Protein 6VG7 (pdb70)

Solvent-accessible surface area: 6131 Å² total; per-residue (Å²): 113,26,26,0,0,0,4,28,3,114,60,157,137,1,49,87,49,1,134,109,57,0,74,156,43,132,17,55,36,24,77,32,54,73,55,107,87,1,51,108,1,2,101,112,0,21,75,64,0,93,175,128,46,13,118,122,0,36,0,1,0,1,2,100,82,126,44,64,104,118,46,32,98,126,12,27,142,102,1,77,8,90,5,75,9,59,68,4,109,54,36,104,51,0,55,124,40,4,94,84,4,47,119,133

Structure (mmCIF, N/CA/C/O backbone):
data_6VG7
#
_entry.id   6VG7
#
_cell.length_a   1.000
_cell.length_b   1.000
_cell.length_c   1.000
_cell.angle_alpha   90.00
_cell.angle_beta   90.00
_cell.angle_gamma   90.00
#
_symmetry.space_group_name_H-M   'P 1'
#
loop_
_atom_site.group_PDB
_atom_site.id
_atom_site.type_symbol
_atom_site.label_atom_id
_atom_site.label_alt_id
_atom_site.label_comp_id
_atom_site.label_asym_id
_atom_site.label_entity_id
_atom_site.label_seq_id
_atom_site.pdbx_PDB_ins_code
_atom_site.Cartn_x
_atom_site.Cartn_y
_atom_site.Cartn_z
_atom_site.occupancy
_atom_site.B_iso_or_equiv
_atom_site.auth_seq_id
_atom_site.auth_comp_id
_atom_site.auth_asym_id
_atom_site.auth_atom_id
_atom_site.pdbx_PDB_model_num
ATOM 1 N N . MET A 1 21 ? -7.361 -13.817 3.740 1.00 0.86 21 MET A N 1
ATOM 2 C CA . MET A 1 21 ? -7.144 -12.352 3.772 1.00 0.65 21 MET A CA 1
ATOM 3 C C . MET A 1 21 ? -6.132 -11.945 2.712 1.00 0.55 21 MET A C 1
ATOM 4 O O . MET A 1 21 ? -4.943 -12.246 2.831 1.00 0.75 21 MET A O 1
ATOM 17 N N . THR A 1 22 ? -6.598 -11.267 1.675 1.00 0.43 22 THR A N 1
ATOM 18 C CA . THR A 1 22 ? -5.715 -10.818 0.616 1.00 0.41 22 THR A CA 1
ATOM 19 C C . THR A 1 22 ? -5.042 -9.506 1.010 1.00 0.35 22 THR A C 1
ATOM 20 O O . THR A 1 22 ? -5.716 -8.522 1.317 1.00 0.38 22 THR A O 1
ATOM 31 N N . LEU A 1 23 ? -3.718 -9.508 1.038 1.00 0.32 23 LEU A N 1
ATOM 32 C CA . LEU A 1 23 ? -2.968 -8.320 1.405 1.00 0.29 23 LEU A CA 1
ATOM 33 C C . LEU A 1 23 ? -2.431 -7.608 0.168 1.00 0.26 23 LEU A C 1
ATOM 34 O O . LEU A 1 23 ? -1.725 -8.200 -0.653 1.00 0.30 23 LEU A O 1
ATOM 50 N N . PHE A 1 24 ? -2.778 -6.337 0.037 1.00 0.25 24 PHE A N 1
ATOM 51 C CA . PHE A 1 24 ? -2.340 -5.533 -1.096 1.00 0.25 24 PHE A CA 1
ATOM 52 C C . PHE A 1 24 ? -1.409 -4.434 -0.622 1.00 0.26 24 PHE A C 1
ATOM 53 O O . PHE A 1 24 ? -1.386 -4.097 0.564 1.00 0.30 24 PHE A O 1
ATOM 70 N N . VAL A 1 25 ? -0.651 -3.872 -1.542 1.00 0.29 25 VAL A N 1
ATOM 71 C CA . VAL A 1 25 ? 0.162 -2.714 -1.236 1.00 0.31 25 VAL A CA 1
ATOM 72 C C . VAL A 1 25 ? 0.323 -1.822 -2.456 1.00 0.30 25 VAL A C 1
ATOM 73 O O . VAL A 1 25 ? 0.598 -2.289 -3.564 1.00 0.35 25 VAL A O 1
ATOM 86 N N . LEU A 1 26 ? 0.108 -0.540 -2.239 1.00 0.34 26 LEU A N 1
ATOM 87 C CA . LEU A 1 26 ? 0.317 0.464 -3.259 1.00 0.35 26 LEU A CA 1
ATOM 88 C C . LEU A 1 26 ? 1.506 1.323 -2.872 1.00 0.34 26 LEU A C 1
ATOM 89 O O . LEU A 1 26 ? 1.897 1.350 -1.705 1.00 0.36 26 LEU A O 1
ATOM 105 N N . ILE A 1 27 ? 2.083 2.023 -3.832 1.00 0.34 27 ILE A N 1
ATOM 106 C CA . ILE A 1 27 ? 3.248 2.839 -3.550 1.00 0.32 27 ILE A CA 1
ATOM 107 C C . ILE A 1 27 ? 3.336 4.044 -4.488 1.00 0.30 27 ILE A C 1
ATOM 108 O O . ILE A 1 27 ? 3.248 3.903 -5.708 1.00 0.36 27 ILE A O 1
ATOM 124 N N . LEU A 1 28 ? 3.461 5.236 -3.910 1.00 0.30 28 LEU A N 1
ATOM 125 C CA . LEU A 1 28 ? 3.857 6.404 -4.681 1.00 0.36 28 LEU A CA 1
ATOM 126 C C . LEU A 1 28 ? 5.178 6.896 -4.131 1.00 0.38 28 LEU A C 1
ATOM 127 O O . LEU A 1 28 ? 5.238 7.862 -3.365 1.00 0.41 28 LEU A O 1
ATOM 143 N N . SER A 1 29 ? 6.231 6.217 -4.518 1.00 0.44 29 SER A N 1
ATOM 144 C CA . SER A 1 29 ? 7.565 6.554 -4.077 1.00 0.56 29 SER A CA 1
ATOM 145 C C . SER A 1 29 ? 8.576 6.181 -5.142 1.00 0.68 29 SER A C 1
ATOM 146 O O . SER A 1 29 ? 9.083 5.059 -5.135 1.00 1.05 29 SER A O 1
ATOM 154 N N . ASN A 1 30 ? 8.884 7.073 -6.063 1.00 0.60 30 ASN A N 1
ATOM 155 C CA . ASN A 1 30 ? 9.806 6.682 -7.108 1.00 0.67 30 ASN A CA 1
ATOM 156 C C . ASN A 1 30 ? 11.238 6.986 -6.703 1.00 0.64 30 ASN A C 1
ATOM 157 O O . ASN A 1 30 ? 11.771 8.069 -6.960 1.00 0.68 30 ASN A O 1
ATOM 168 N N . ASP A 1 31 ? 11.828 6.019 -6.017 1.00 0.63 31 ASP A N 1
ATOM 169 C CA . ASP A 1 31 ? 13.266 5.912 -5.851 1.00 0.67 31 ASP A CA 1
ATOM 170 C C . ASP A 1 31 ? 13.713 4.575 -6.426 1.00 0.72 31 ASP A C 1
ATOM 171 O O . ASP A 1 31 ? 13.054 3.566 -6.170 1.00 0.81 31 ASP A O 1
ATOM 180 N N . LYS A 1 32 ? 14.789 4.540 -7.192 1.00 0.78 32 LYS A N 1
ATOM 181 C CA . LYS A 1 32 ? 15.181 3.305 -7.873 1.00 0.82 32 LYS A CA 1
ATOM 182 C C . LYS A 1 32 ? 15.369 2.144 -6.894 1.00 0.79 32 LYS A C 1
ATOM 183 O O . LYS A 1 32 ? 14.705 1.111 -7.018 1.00 0.81 32 LYS A O 1
ATOM 202 N N . LYS A 1 33 ? 16.244 2.325 -5.909 1.00 0.84 33 LYS A N 1
ATOM 203 C CA . LYS A 1 33 ? 16.578 1.241 -4.988 1.00 0.86 33 LYS A CA 1
ATOM 204 C C . LYS A 1 33 ? 15.434 0.959 -4.019 1.00 0.74 33 LYS A C 1
ATOM 205 O O . LYS A 1 33 ? 15.215 -0.190 -3.636 1.00 0.70 33 LYS A O 1
ATOM 224 N N . LEU A 1 34 ? 14.713 2.002 -3.626 1.00 0.72 34 LEU A N 1
ATOM 225 C CA . LEU A 1 34 ? 13.547 1.845 -2.761 1.00 0.64 34 LEU A CA 1
ATOM 226 C C . LEU A 1 34 ? 12.530 0.913 -3.400 1.00 0.58 34 LEU A C 1
ATOM 227 O O . LEU A 1 34 ? 12.064 -0.032 -2.770 1.00 0.62 34 LEU A O 1
ATOM 243 N N . ILE A 1 35 ? 12.197 1.186 -4.654 1.00 0.54 35 ILE A N 1
ATOM 244 C CA . ILE A 1 35 ? 11.229 0.381 -5.383 1.00 0.52 35 ILE A CA 1
ATOM 245 C C . ILE A 1 35 ? 11.696 -1.071 -5.476 1.00 0.55 35 ILE A C 1
ATOM 246 O O . ILE A 1 35 ? 10.896 -2.000 -5.338 1.00 0.58 35 ILE A O 1
ATOM 262 N N . GLU A 1 36 ? 12.995 -1.256 -5.689 1.00 0.59 36 GLU A N 1
ATOM 263 C CA . GLU A 1 36 ? 13.586 -2.588 -5.711 1.00 0.66 36 GLU A CA 1
ATOM 264 C C . GLU A 1 36 ? 13.323 -3.308 -4.395 1.00 0.62 36 GLU A C 1
ATOM 265 O O . GLU A 1 36 ? 12.708 -4.372 -4.374 1.00 0.62 36 GLU A O 1
ATOM 277 N N . GLU A 1 37 ? 13.770 -2.700 -3.302 1.00 0.62 37 GLU A N 1
ATOM 278 C CA . GLU A 1 37 ? 13.620 -3.282 -1.973 1.00 0.65 37 GLU A CA 1
ATOM 279 C C . GLU A 1 37 ? 12.151 -3.508 -1.624 1.00 0.56 37 GLU A C 1
ATOM 280 O O . GLU A 1 37 ? 11.785 -4.565 -1.104 1.00 0.57 37 GLU A O 1
ATOM 292 N N . ALA A 1 38 ? 11.320 -2.514 -1.915 1.00 0.51 38 ALA A N 1
ATOM 293 C CA . ALA A 1 38 ? 9.900 -2.580 -1.596 1.00 0.46 38 ALA A CA 1
ATOM 294 C C . ALA A 1 38 ? 9.227 -3.736 -2.321 1.00 0.42 38 ALA A C 1
ATOM 295 O O . ALA A 1 38 ? 8.488 -4.511 -1.709 1.00 0.43 38 ALA A O 1
ATOM 302 N N . ARG A 1 39 ? 9.487 -3.865 -3.619 1.00 0.43 39 ARG A N 1
ATOM 303 C CA . ARG A 1 39 ? 8.895 -4.949 -4.388 1.00 0.45 39 ARG A CA 1
ATOM 304 C C . ARG A 1 39 ? 9.439 -6.281 -3.920 1.00 0.45 39 ARG A C 1
ATOM 305 O O . ARG A 1 39 ? 8.676 -7.177 -3.628 1.00 0.49 39 ARG A O 1
ATOM 326 N N . LYS A 1 40 ? 10.761 -6.396 -3.837 1.00 0.49 40 LYS A N 1
ATOM 327 C CA . LYS A 1 40 ? 11.400 -7.655 -3.463 1.00 0.55 40 LYS A CA 1
ATOM 328 C C . LYS A 1 40 ? 10.843 -8.189 -2.151 1.00 0.49 40 LYS A C 1
ATOM 329 O O . LYS A 1 40 ? 10.627 -9.393 -1.998 1.00 0.54 40 LYS A O 1
ATOM 348 N N . MET A 1 41 ? 10.606 -7.285 -1.214 1.00 0.45 41 MET A N 1
ATOM 349 C CA . MET A 1 41 ? 10.079 -7.646 0.084 1.00 0.46 41 MET A CA 1
ATOM 350 C C . MET A 1 41 ? 8.645 -8.162 -0.033 1.00 0.41 41 MET A C 1
ATOM 351 O O . MET A 1 41 ? 8.330 -9.265 0.412 1.00 0.46 41 MET A O 1
ATOM 365 N N . ALA A 1 42 ? 7.787 -7.365 -0.660 1.00 0.37 42 ALA A N 1
ATOM 366 C CA . ALA A 1 42 ? 6.373 -7.702 -0.793 1.00 0.39 42 ALA A CA 1
ATOM 367 C C . ALA A 1 42 ? 6.151 -8.823 -1.805 1.00 0.42 42 ALA A C 1
ATOM 368 O O . ALA A 1 42 ? 5.180 -9.571 -1.709 1.00 0.49 42 ALA A O 1
ATOM 375 N N . GLU A 1 43 ? 7.057 -8.938 -2.767 1.00 0.45 43 GLU A N 1
ATOM 376 C CA . GLU A 1 43 ? 6.951 -9.945 -3.813 1.00 0.59 43 GLU A CA 1
ATOM 377 C C . GLU A 1 43 ? 7.100 -11.339 -3.215 1.00 0.63 43 GLU A C 1
ATOM 378 O O . GLU A 1 43 ? 6.325 -12.247 -3.514 1.00 0.75 43 GLU A O 1
ATOM 390 N N . LYS A 1 44 ? 8.104 -11.496 -2.355 1.00 0.60 44 LYS A N 1
ATOM 391 C CA . LYS A 1 44 ? 8.350 -12.767 -1.684 1.00 0.70 44 LYS A CA 1
ATOM 392 C C . LYS A 1 44 ? 7.372 -12.957 -0.528 1.00 0.66 44 LYS A C 1
ATOM 393 O O . LYS A 1 44 ? 7.186 -14.067 -0.027 1.00 0.75 44 LYS A O 1
ATOM 412 N N . ALA A 1 45 ? 6.745 -11.864 -0.115 1.00 0.57 45 ALA A N 1
ATOM 413 C CA . ALA A 1 45 ? 5.679 -11.921 0.873 1.00 0.59 45 ALA A CA 1
ATOM 414 C C . ALA A 1 45 ? 4.352 -12.236 0.190 1.00 0.59 45 ALA A C 1
ATOM 415 O O . ALA A 1 45 ? 3.317 -12.375 0.842 1.00 0.66 45 ALA A O 1
ATOM 422 N N . ASN A 1 46 ? 4.412 -12.341 -1.138 1.00 0.56 46 ASN A N 1
ATOM 423 C CA . ASN A 1 46 ? 3.264 -12.683 -1.977 1.00 0.60 46 ASN A CA 1
ATOM 424 C C . ASN A 1 46 ? 2.147 -11.653 -1.837 1.00 0.54 46 ASN A C 1
ATOM 425 O O . ASN A 1 46 ? 0.962 -11.974 -1.909 1.00 0.63 46 ASN A O 1
ATOM 436 N N . LEU A 1 47 ? 2.532 -10.404 -1.646 1.00 0.44 47 LEU A N 1
ATOM 437 C CA . LEU A 1 47 ? 1.565 -9.326 -1.578 1.00 0.42 47 LEU A CA 1
ATOM 438 C C . LEU A 1 47 ? 1.283 -8.826 -2.977 1.00 0.41 47 LEU A C 1
ATOM 439 O O . LEU A 1 47 ? 2.118 -8.964 -3.873 1.00 0.58 47 LEU A O 1
ATOM 455 N N . ILE A 1 48 ? 0.120 -8.240 -3.170 1.00 0.30 48 ILE A N 1
ATOM 456 C CA . ILE A 1 48 ? -0.205 -7.666 -4.457 1.00 0.32 48 ILE A CA 1
ATOM 457 C C . ILE A 1 48 ? 0.233 -6.209 -4.500 1.00 0.32 48 ILE A C 1
ATOM 458 O O . ILE A 1 48 ? -0.493 -5.307 -4.080 1.00 0.33 48 ILE A O 1
ATOM 474 N N . LEU A 1 49 ? 1.453 -6.004 -4.976 1.00 0.34 49 LEU A N 1
ATOM 475 C CA . LEU A 1 49 ? 2.037 -4.677 -5.069 1.00 0.35 49 LEU A CA 1
ATOM 476 C C . LEU A 1 49 ? 1.764 -4.071 -6.434 1.00 0.35 49 LEU A C 1
ATOM 477 O O . LEU A 1 49 ? 2.211 -4.592 -7.457 1.00 0.44 49 LEU A O 1
ATOM 493 N N . ILE A 1 50 ? 1.024 -2.980 -6.449 1.00 0.33 50 ILE A N 1
ATOM 494 C CA . ILE A 1 50 ? 0.744 -2.279 -7.688 1.00 0.34 50 ILE A CA 1
ATOM 495 C C . ILE A 1 50 ? 1.504 -0.960 -7.717 1.00 0.32 50 ILE A C 1
ATOM 496 O O . ILE A 1 50 ? 1.170 -0.018 -6.997 1.00 0.36 50 ILE A O 1
ATOM 512 N N . THR A 1 51 ? 2.541 -0.911 -8.532 1.00 0.32 51 THR A N 1
ATOM 513 C CA . THR A 1 51 ? 3.378 0.269 -8.624 1.00 0.35 51 THR A CA 1
ATOM 514 C C . THR A 1 51 ? 2.828 1.251 -9.652 1.00 0.38 51 THR A C 1
ATOM 515 O O . THR A 1 51 ? 2.813 0.967 -10.850 1.00 0.55 51 THR A O 1
ATOM 526 N N . VAL A 1 52 ? 2.362 2.395 -9.174 1.00 0.39 52 VAL A N 1
ATOM 527 C CA . VAL A 1 52 ? 1.851 3.447 -10.042 1.00 0.49 52 VAL A CA 1
ATOM 528 C C . VAL A 1 52 ? 2.574 4.753 -9.736 1.00 0.58 52 VAL A C 1
ATOM 529 O O . VAL A 1 52 ? 3.266 4.855 -8.723 1.00 0.80 52 VAL A O 1
ATOM 542 N N . GLY A 1 53 ? 2.429 5.745 -10.600 1.00 0.66 53 GLY A N 1
ATOM 543 C CA . GLY A 1 53 ? 2.998 7.041 -10.308 1.00 0.75 53 GLY A CA 1
ATOM 544 C C . GLY A 1 53 ? 2.058 8.175 -10.645 1.00 0.81 53 GLY A C 1
ATOM 545 O O . GLY A 1 53 ? 2.024 8.639 -11.786 1.00 1.24 53 GLY A O 1
ATOM 549 N N . ASP A 1 54 ? 1.328 8.620 -9.620 1.00 0.71 54 ASP A N 1
ATOM 550 C CA . ASP A 1 54 ? 0.411 9.766 -9.665 1.00 0.82 54 ASP A CA 1
ATOM 551 C C . ASP A 1 54 ? -0.643 9.572 -8.581 1.00 0.70 54 ASP A C 1
ATOM 552 O O . ASP A 1 54 ? -0.977 8.434 -8.250 1.00 0.64 54 ASP A O 1
ATOM 561 N N . GLU A 1 55 ? -1.169 10.659 -8.031 1.00 0.80 55 GLU A N 1
ATOM 562 C CA . GLU A 1 55 ? -2.149 10.567 -6.953 1.00 0.79 55 GLU A CA 1
ATOM 563 C C . GLU A 1 55 ? -3.460 9.985 -7.478 1.00 0.69 55 GLU A C 1
ATOM 564 O O . GLU A 1 55 ? -4.107 9.175 -6.815 1.00 0.71 55 GLU A O 1
ATOM 576 N N . GLU A 1 56 ? -3.827 10.375 -8.690 1.00 0.70 56 GLU A N 1
ATOM 577 C CA . GLU A 1 56 ? -5.048 9.882 -9.306 1.00 0.70 56 GLU A CA 1
ATOM 578 C C . GLU A 1 56 ? -4.874 8.425 -9.718 1.00 0.66 56 GLU A C 1
ATOM 579 O O . GLU A 1 56 ? -5.773 7.607 -9.532 1.00 0.67 56 GLU A O 1
ATOM 591 N N . GLU A 1 57 ? -3.698 8.102 -10.253 1.00 0.65 57 GLU A N 1
ATOM 592 C CA . GLU A 1 57 ? -3.378 6.731 -10.643 1.00 0.65 57 GLU A CA 1
ATOM 593 C C . GLU A 1 57 ? -3.396 5.801 -9.440 1.00 0.55 57 GLU A C 1
ATOM 594 O O . GLU A 1 57 ? -3.724 4.618 -9.565 1.00 0.52 57 GLU A O 1
ATOM 606 N N . LEU A 1 58 ? -3.040 6.336 -8.278 1.00 0.52 58 LEU A N 1
ATOM 607 C CA . LEU A 1 58 ? -3.079 5.570 -7.043 1.00 0.48 58 LEU A CA 1
ATOM 608 C C . LEU A 1 58 ? -4.496 5.103 -6.763 1.00 0.46 58 LEU A C 1
ATOM 609 O O . LEU A 1 58 ? -4.715 3.963 -6.368 1.00 0.44 58 LEU A O 1
ATOM 625 N N . LYS A 1 59 ? -5.455 5.983 -7.011 1.00 0.52 59 LYS A N 1
ATOM 626 C CA . LYS A 1 59 ? -6.854 5.696 -6.732 1.00 0.57 59 LYS A CA 1
ATOM 627 C C . LYS A 1 59 ? -7.383 4.614 -7.655 1.00 0.51 59 LYS A C 1
ATOM 628 O O . LYS A 1 59 ? -8.381 3.959 -7.362 1.00 0.58 59 LYS A O 1
ATOM 647 N N . LYS A 1 60 ? -6.691 4.415 -8.758 1.00 0.49 60 LYS A N 1
ATOM 648 C CA . LYS A 1 60 ? -7.077 3.413 -9.732 1.00 0.48 60 LYS A CA 1
ATOM 649 C C . LYS A 1 60 ? -6.472 2.068 -9.354 1.00 0.41 60 LYS A C 1
ATOM 650 O O . LYS A 1 60 ? -7.076 1.016 -9.569 1.00 0.41 60 LYS A O 1
ATOM 669 N N . ALA A 1 61 ? -5.281 2.118 -8.767 1.00 0.40 61 ALA A N 1
ATOM 670 C CA . ALA A 1 61 ? -4.623 0.928 -8.253 1.00 0.39 61 ALA A CA 1
ATOM 671 C C . ALA A 1 61 ? -5.325 0.461 -6.988 1.00 0.32 61 ALA A C 1
ATOM 672 O O . ALA A 1 61 ? -5.580 -0.728 -6.804 1.00 0.34 61 ALA A O 1
ATOM 679 N N . ILE A 1 62 ? -5.643 1.421 -6.128 1.00 0.31 62 ILE A N 1
ATOM 680 C CA . ILE A 1 62 ? -6.426 1.160 -4.921 1.00 0.37 62 ILE A CA 1
ATOM 681 C C . ILE A 1 62 ? -7.774 0.537 -5.283 1.00 0.36 62 ILE A C 1
ATOM 682 O O . ILE A 1 62 ? -8.214 -0.427 -4.656 1.00 0.38 62 ILE A O 1
ATOM 698 N N . LYS A 1 63 ? -8.418 1.088 -6.308 1.00 0.37 63 LYS A N 1
ATOM 699 C CA . LYS A 1 63 ? -9.688 0.557 -6.791 1.00 0.40 63 LYS A CA 1
ATOM 700 C C . LYS A 1 63 ? -9.520 -0.873 -7.289 1.00 0.35 63 LYS A C 1
ATOM 701 O O . LYS A 1 63 ? -10.344 -1.741 -7.010 1.00 0.40 63 LYS A O 1
ATOM 720 N N . LYS A 1 64 ? -8.440 -1.108 -8.022 1.00 0.34 64 LYS A N 1
ATOM 721 C CA . LYS A 1 64 ? -8.142 -2.432 -8.550 1.00 0.39 64 LYS A CA 1
ATOM 722 C C . LYS A 1 64 ? -7.936 -3.418 -7.404 1.00 0.35 64 LYS A C 1
ATOM 723 O O . LYS A 1 64 ? -8.368 -4.566 -7.476 1.00 0.40 64 LYS A O 1
ATOM 742 N N . ALA A 1 65 ? -7.283 -2.953 -6.346 1.00 0.30 65 ALA A N 1
ATOM 743 C CA . ALA A 1 65 ? -7.088 -3.756 -5.148 1.00 0.30 65 ALA A CA 1
ATOM 744 C C . ALA A 1 65 ? -8.433 -4.121 -4.527 1.00 0.33 65 ALA A C 1
ATOM 745 O O . ALA A 1 65 ? -8.649 -5.262 -4.117 1.00 0.38 65 ALA A O 1
ATOM 752 N N . ASP A 1 66 ? -9.332 -3.142 -4.475 1.00 0.35 66 ASP A N 1
ATOM 753 C CA . ASP A 1 66 ? -10.689 -3.361 -3.979 1.00 0.41 66 ASP A CA 1
ATOM 754 C C . ASP A 1 66 ? -11.399 -4.417 -4.818 1.00 0.40 66 ASP A C 1
ATOM 755 O O . ASP A 1 66 ? -12.030 -5.326 -4.281 1.00 0.47 66 ASP A O 1
ATOM 764 N N . ASP A 1 67 ? -11.266 -4.302 -6.137 1.00 0.36 67 ASP A N 1
ATOM 765 C CA . ASP A 1 67 ? -11.882 -5.251 -7.063 1.00 0.38 67 ASP A CA 1
ATOM 766 C C . ASP A 1 67 ? -11.330 -6.662 -6.869 1.00 0.40 67 ASP A C 1
ATOM 767 O O . ASP A 1 67 ? -12.095 -7.626 -6.771 1.00 0.48 67 ASP A O 1
ATOM 776 N N . ILE A 1 68 ? -10.006 -6.784 -6.809 1.00 0.37 68 ILE A N 1
ATOM 777 C CA . ILE A 1 68 ? -9.369 -8.087 -6.646 1.00 0.41 68 ILE A CA 1
ATOM 778 C C . ILE A 1 68 ? -9.767 -8.720 -5.315 1.00 0.41 68 ILE A C 1
ATOM 779 O O . ILE A 1 68 ? -10.100 -9.906 -5.253 1.00 0.47 68 ILE A O 1
ATOM 795 N N . ALA A 1 69 ? -9.752 -7.919 -4.256 1.00 0.39 69 ALA A N 1
ATOM 796 C CA . ALA A 1 69 ? -10.129 -8.396 -2.934 1.00 0.43 69 ALA A CA 1
ATOM 797 C C . ALA A 1 69 ? -11.593 -8.799 -2.903 1.00 0.47 69 ALA A C 1
ATOM 798 O O . ALA A 1 69 ? -11.950 -9.834 -2.350 1.00 0.53 69 ALA A O 1
ATOM 805 N N . LYS A 1 70 ? -12.425 -7.975 -3.524 1.00 0.52 70 LYS A N 1
ATOM 806 C CA . LYS A 1 70 ? -13.876 -8.139 -3.502 1.00 0.65 70 LYS A CA 1
ATOM 807 C C . LYS A 1 70 ? -14.296 -9.510 -3.973 1.00 0.63 70 LYS A C 1
ATOM 808 O O . LYS A 1 70 ? -15.267 -10.076 -3.471 1.00 0.72 70 LYS A O 1
ATOM 827 N N . LYS A 1 71 ? -13.571 -10.029 -4.946 1.00 0.62 71 LYS A N 1
ATOM 828 C CA . LYS A 1 71 ? -13.881 -11.322 -5.511 1.00 0.76 71 LYS A CA 1
ATOM 829 C C . LYS A 1 71 ? -13.941 -12.384 -4.418 1.00 0.83 71 LYS A C 1
ATOM 830 O O . LYS A 1 71 ? -14.829 -13.238 -4.425 1.00 1.03 71 LYS A O 1
ATOM 849 N N . GLN A 1 72 ? -13.003 -12.337 -3.476 1.00 0.79 72 GLN A N 1
ATOM 850 C CA . GLN A 1 72 ? -12.989 -13.337 -2.414 1.00 1.04 72 GLN A CA 1
ATOM 851 C C . GLN A 1 72 ? -12.995 -12.753 -0.986 1.00 1.06 72 GLN A C 1
ATOM 852 O O . GLN A 1 72 ? -13.871 -13.080 -0.187 1.00 1.22 72 GLN A O 1
ATOM 866 N N . ASN A 1 73 ? -12.036 -11.880 -0.667 1.00 1.03 73 ASN A N 1
ATOM 867 C CA . ASN A 1 73 ? -11.751 -11.556 0.738 1.00 1.18 73 ASN A CA 1
ATOM 868 C C . ASN A 1 73 ? -12.001 -10.112 1.164 1.00 1.00 73 ASN A C 1
ATOM 869 O O . ASN A 1 73 ? -11.548 -9.718 2.238 1.00 1.24 73 ASN A O 1
ATOM 880 N N . SER A 1 74 ? -12.679 -9.314 0.359 1.00 1.13 74 SER A N 1
ATOM 881 C CA . SER A 1 74 ? -12.893 -7.910 0.716 1.00 1.53 74 SER A CA 1
ATOM 882 C C . SER A 1 74 ? -13.724 -7.767 2.000 1.00 1.47 74 SER A C 1
ATOM 883 O O . SER A 1 74 ? -13.851 -6.665 2.538 1.00 1.93 74 SER A O 1
ATOM 891 N N . SER A 1 75 ? -14.282 -8.877 2.482 1.00 1.40 75 SER A N 1
ATOM 892 C CA . SER A 1 75 ? -14.967 -8.902 3.768 1.00 2.05 75 SER A CA 1
ATOM 893 C C . SER A 1 75 ? -14.054 -8.332 4.853 1.00 1.90 75 SER A C 1
ATOM 894 O O . SER A 1 75 ? -14.478 -7.525 5.683 1.00 2.43 75 SER A O 1
ATOM 902 N N . GLU A 1 76 ? -12.794 -8.755 4.830 1.00 1.26 76 GLU A N 1
ATOM 903 C CA . GLU A 1 76 ? -11.775 -8.172 5.682 1.00 1.12 76 GLU A CA 1
ATOM 904 C C . GLU A 1 76 ? -10.409 -8.342 5.037 1.00 0.74 76 GLU A C 1
ATOM 905 O O . GLU A 1 76 ? -9.793 -9.407 5.110 1.00 0.88 76 GLU A O 1
ATOM 917 N N . ALA A 1 77 ? -9.951 -7.291 4.393 1.00 0.55 77 ALA A N 1
ATOM 918 C CA . ALA A 1 77 ? -8.643 -7.284 3.778 1.00 0.44 77 ALA A CA 1
ATOM 919 C C . ALA A 1 77 ? -7.834 -6.130 4.334 1.00 0.37 77 ALA A C 1
ATOM 920 O O . ALA A 1 77 ? -8.398 -5.179 4.870 1.00 0.42 77 ALA A O 1
ATOM 927 N N . LYS A 1 78 ? -6.525 -6.214 4.226 1.00 0.35 78 LYS A N 1
ATOM 928 C CA . LYS A 1 78 ? -5.669 -5.141 4.686 1.00 0.37 78 LYS A CA 1
ATOM 929 C C . LYS A 1 78 ? -4.739 -4.709 3.571 1.00 0.33 78 LYS A C 1
ATOM 930 O O . LYS A 1 78 ? -4.207 -5.540 2.831 1.00 0.37 78 LYS A O 1
ATOM 949 N N . ILE A 1 79 ? -4.571 -3.407 3.437 1.00 0.29 79 ILE A N 1
ATOM 950 C CA . ILE A 1 79 ? -3.773 -2.849 2.364 1.00 0.29 79 ILE A CA 1
ATOM 951 C C . ILE A 1 79 ? -2.777 -1.843 2.927 1.00 0.29 79 ILE A C 1
ATOM 952 O O . ILE A 1 79 ? -3.083 -1.125 3.878 1.00 0.40 79 ILE A O 1
ATOM 968 N N . LEU A 1 80 ? -1.584 -1.814 2.366 1.00 0.23 80 LEU A N 1
ATOM 969 C CA . LEU A 1 80 ? -0.581 -0.842 2.766 1.00 0.28 80 LEU A CA 1
ATOM 970 C C . LEU A 1 80 ? -0.314 0.105 1.604 1.00 0.30 80 LEU A C 1
ATOM 971 O O . LEU A 1 80 ? -0.228 -0.327 0.461 1.00 0.45 80 LEU A O 1
ATOM 987 N N . ILE A 1 81 ? -0.229 1.391 1.882 1.00 0.27 81 ILE A N 1
ATOM 988 C CA . ILE A 1 81 ? 0.105 2.358 0.846 1.00 0.27 81 ILE A CA 1
ATOM 989 C C . ILE A 1 81 ? 1.374 3.097 1.221 1.00 0.27 81 ILE A C 1
ATOM 990 O O . ILE A 1 81 ? 1.378 3.888 2.154 1.00 0.33 81 ILE A O 1
ATOM 1006 N N . LEU A 1 82 ? 2.448 2.824 0.508 1.00 0.27 82 LEU A N 1
ATOM 1007 C CA . LEU A 1 82 ? 3.710 3.498 0.752 1.00 0.31 82 LEU A CA 1
ATOM 1008 C C . LEU A 1 82 ? 3.827 4.704 -0.167 1.00 0.34 82 LEU A C 1
ATOM 1009 O O . LEU A 1 82 ? 4.062 4.564 -1.358 1.00 0.59 82 LEU A O 1
ATOM 1025 N N . LEU A 1 83 ? 3.642 5.887 0.379 1.00 0.35 83 LEU A N 1
ATOM 1026 C CA . LEU A 1 83 ? 3.674 7.098 -0.422 1.00 0.42 83 LEU A CA 1
ATOM 1027 C C . LEU A 1 83 ? 4.622 8.105 0.181 1.00 0.44 83 LEU A C 1
ATOM 1028 O O . LEU A 1 83 ? 4.914 8.054 1.374 1.00 0.55 83 LEU A O 1
ATOM 1044 N N . GLU A 1 84 ? 5.121 9.017 -0.637 1.00 0.43 84 GLU A N 1
ATOM 1045 C CA . GLU A 1 84 ? 5.849 10.135 -0.094 1.00 0.45 84 GLU A CA 1
ATOM 1046 C C . GLU A 1 84 ? 4.899 11.317 -0.048 1.00 0.47 84 GLU A C 1
ATOM 1047 O O . GLU A 1 84 ? 4.682 12.001 -1.050 1.00 0.54 84 GLU A O 1
ATOM 1059 N N . LYS A 1 85 ? 4.342 11.535 1.130 1.00 0.45 85 LYS A N 1
ATOM 1060 C CA . LYS A 1 85 ? 3.389 12.605 1.371 1.00 0.56 85 LYS A CA 1
ATOM 1061 C C . LYS A 1 85 ? 3.056 12.626 2.860 1.00 0.53 85 LYS A C 1
ATOM 1062 O O . LYS A 1 85 ? 2.947 11.564 3.473 1.00 0.53 85 LYS A O 1
ATOM 1081 N N . PRO A 1 86 ? 2.922 13.808 3.477 1.00 0.60 86 PRO A N 1
ATOM 1082 C CA . PRO A 1 86 ? 2.449 13.904 4.860 1.00 0.62 86 PRO A CA 1
ATOM 1083 C C . PRO A 1 86 ? 1.017 13.394 4.977 1.00 0.61 86 PRO A C 1
ATOM 1084 O O . PRO A 1 86 ? 0.104 13.939 4.352 1.00 0.68 86 PRO A O 1
ATOM 1095 N N . VAL A 1 87 ? 0.821 12.348 5.768 1.00 0.59 87 VAL A N 1
ATOM 1096 C CA . VAL A 1 87 ? -0.485 11.714 5.872 1.00 0.62 87 VAL A CA 1
ATOM 1097 C C . VAL A 1 87 ? -1.117 11.946 7.239 1.00 0.62 87 VAL A C 1
ATOM 1098 O O . VAL A 1 87 ? -0.479 11.761 8.278 1.00 0.66 87 VAL A O 1
ATOM 1111 N N . SER A 1 88 ? -2.360 12.393 7.229 1.00 0.69 88 SER A N 1
ATOM 1112 C CA . SER A 1 88 ? -3.116 12.582 8.453 1.00 0.76 88 SER A CA 1
ATOM 1113 C C . SER A 1 88 ? -4.087 11.417 8.669 1.00 0.72 88 SER A C 1
ATOM 1114 O O . SER A 1 88 ? -4.430 10.722 7.711 1.00 0.69 88 SER A O 1
ATOM 1122 N N . PRO A 1 89 ? -4.521 11.165 9.919 1.00 0.78 89 PRO A N 1
ATOM 1123 C CA . PRO A 1 89 ? -5.494 10.105 10.229 1.00 0.79 89 PRO A CA 1
ATOM 1124 C C . PRO A 1 89 ? -6.707 10.113 9.292 1.00 0.67 89 PRO A C 1
ATOM 1125 O O . PRO A 1 89 ? -7.049 9.088 8.697 1.00 0.65 89 PRO A O 1
ATOM 1136 N N . GLU A 1 90 ? -7.338 11.278 9.146 1.00 0.71 90 GLU A N 1
ATOM 1137 C CA . GLU A 1 90 ? -8.506 11.418 8.277 1.00 0.72 90 GLU A CA 1
ATOM 1138 C C . GLU A 1 90 ? -8.163 11.055 6.836 1.00 0.64 90 GLU A C 1
ATOM 1139 O O . GLU A 1 90 ? -8.971 10.456 6.129 1.00 0.68 90 GLU A O 1
ATOM 1151 N N . TYR A 1 91 ? -6.955 11.412 6.420 1.00 0.62 91 TYR A N 1
ATOM 1152 C CA . TYR A 1 91 ? -6.496 11.152 5.061 1.00 0.62 91 TYR A CA 1
ATOM 1153 C C . TYR A 1 91 ? -6.440 9.650 4.805 1.00 0.52 91 TYR A C 1
ATOM 1154 O O . TYR A 1 91 ? -6.801 9.178 3.727 1.00 0.52 91 TYR A O 1
ATOM 1172 N N . GLU A 1 92 ? -6.003 8.907 5.816 1.00 0.48 92 GLU A N 1
ATOM 1173 C CA . GLU A 1 92 ? -5.958 7.460 5.745 1.00 0.42 92 GLU A CA 1
ATOM 1174 C C . GLU A 1 92 ? -7.360 6.882 5.593 1.00 0.42 92 GLU A C 1
ATOM 1175 O O . GLU A 1 92 ? -7.597 6.010 4.759 1.00 0.43 92 GLU A O 1
ATOM 1187 N N . LYS A 1 93 ? -8.291 7.394 6.386 1.00 0.47 93 LYS A N 1
ATOM 1188 C CA . LYS A 1 93 ? -9.639 6.854 6.425 1.00 0.54 93 LYS A CA 1
ATOM 1189 C C . LYS A 1 93 ? -10.410 7.231 5.163 1.00 0.53 93 LYS A C 1
ATOM 1190 O O . LYS A 1 93 ? -11.378 6.570 4.803 1.00 0.55 93 LYS A O 1
ATOM 1209 N N . LYS A 1 94 ? -9.975 8.292 4.496 1.00 0.54 94 LYS A N 1
ATOM 1210 C CA . LYS A 1 94 ? -10.545 8.667 3.207 1.00 0.59 94 LYS A CA 1
ATOM 1211 C C . LYS A 1 94 ? -10.261 7.584 2.174 1.00 0.52 94 LYS A C 1
ATOM 1212 O O . LYS A 1 94 ? -11.152 7.166 1.432 1.00 0.57 94 LYS A O 1
ATOM 1231 N N . LEU A 1 95 ? -9.016 7.128 2.136 1.00 0.47 95 LEU A N 1
ATOM 1232 C CA . LEU A 1 95 ? -8.617 6.076 1.210 1.00 0.45 95 LEU A CA 1
ATOM 1233 C C . LEU A 1 95 ? -9.143 4.727 1.685 1.00 0.39 95 LEU A C 1
ATOM 1234 O O . LEU A 1 95 ? -9.481 3.859 0.880 1.00 0.41 95 LEU A O 1
ATOM 1250 N N . GLN A 1 96 ? -9.222 4.570 3.001 1.00 0.37 96 GLN A N 1
ATOM 1251 C CA . GLN A 1 96 ? -9.735 3.350 3.608 1.00 0.40 96 GLN A CA 1
ATOM 1252 C C . GLN A 1 96 ? -11.212 3.168 3.276 1.00 0.45 96 GLN A C 1
ATOM 1253 O O . GLN A 1 96 ? -11.680 2.052 3.086 1.00 0.49 96 GLN A O 1
ATOM 1267 N N . LYS A 1 97 ? -11.954 4.267 3.223 1.00 0.52 97 LYS A N 1
ATOM 1268 C CA . LYS A 1 97 ? -13.364 4.202 2.851 1.00 0.64 97 LYS A CA 1
ATOM 1269 C C . LYS A 1 97 ? -13.549 4.135 1.335 1.00 0.65 97 LYS A C 1
ATOM 1270 O O . LYS A 1 97 ? -14.661 3.910 0.853 1.00 0.72 97 LYS A O 1
ATOM 1289 N N . TYR A 1 98 ? -12.473 4.339 0.584 1.00 0.63 98 TYR A N 1
ATOM 1290 C CA . TYR A 1 98 ? -12.546 4.273 -0.870 1.00 0.68 98 TYR A CA 1
ATOM 1291 C C . TYR A 1 98 ? -12.560 2.816 -1.323 1.00 0.64 98 TYR A C 1
ATOM 1292 O O . TYR A 1 98 ? -13.433 2.392 -2.080 1.00 0.73 98 TYR A O 1
ATOM 1310 N N . ALA A 1 99 ? -11.599 2.052 -0.831 1.00 0.56 99 ALA A N 1
ATOM 1311 C CA . ALA A 1 99 ? -11.532 0.624 -1.097 1.00 0.56 99 ALA A CA 1
ATOM 1312 C C . ALA A 1 99 ? -11.911 -0.123 0.162 1.00 0.52 99 ALA A C 1
ATOM 1313 O O . ALA A 1 99 ? -11.367 0.162 1.225 1.00 0.60 99 ALA A O 1
ATOM 1320 N N . ASP A 1 100 ? -12.827 -1.075 0.067 1.00 0.54 100 ASP A N 1
ATOM 1321 C CA . ASP A 1 100 ? -13.311 -1.723 1.274 1.00 0.53 100 ASP A CA 1
ATOM 1322 C C . ASP A 1 100 ? -12.268 -2.697 1.779 1.00 0.47 100 ASP A C 1
ATOM 1323 O O . ASP A 1 100 ? -12.151 -3.833 1.309 1.00 0.51 100 ASP A O 1
ATOM 1332 N N . ALA A 1 101 ? -11.543 -2.215 2.763 1.00 0.42 101 ALA A N 1
ATOM 1333 C CA . ALA A 1 101 ? -10.463 -2.929 3.411 1.00 0.39 101 ALA A CA 1
ATOM 1334 C C . ALA A 1 101 ? -9.957 -2.069 4.545 1.00 0.37 101 ALA A C 1
ATOM 1335 O O . ALA A 1 101 ? -10.450 -0.963 4.759 1.00 0.50 101 ALA A O 1
ATOM 1342 N N . GLU A 1 102 ? -8.983 -2.561 5.268 1.00 0.31 102 GLU A N 1
ATOM 1343 C CA . GLU A 1 102 ? -8.316 -1.750 6.252 1.00 0.31 102 GLU A CA 1
ATOM 1344 C C . GLU A 1 102 ? -6.962 -1.325 5.716 1.00 0.29 102 GLU A C 1
ATOM 1345 O O . GLU A 1 102 ? -5.983 -2.070 5.806 1.00 0.36 102 GLU A O 1
ATOM 1357 N N . VAL A 1 103 ? -6.914 -0.144 5.128 1.00 0.27 103 VAL A N 1
ATOM 1358 C CA . VAL A 1 103 ? -5.675 0.350 4.551 1.00 0.32 103 VAL A CA 1
ATOM 1359 C C . VAL A 1 103 ? -4.914 1.179 5.568 1.00 0.32 103 VAL A C 1
ATOM 1360 O O . VAL A 1 103 ? -5.500 1.930 6.352 1.00 0.38 103 VAL A O 1
ATOM 1373 N N . ARG A 1 104 ? -3.612 1.004 5.575 1.00 0.33 104 ARG A N 1
ATOM 1374 C CA . ARG A 1 104 ? -2.736 1.808 6.394 1.00 0.37 104 ARG A CA 1
ATOM 1375 C C . ARG A 1 104 ? -1.828 2.615 5.490 1.00 0.33 104 ARG A C 1
ATOM 1376 O O . ARG A 1 104 ? -0.974 2.059 4.797 1.00 0.38 104 ARG A O 1
ATOM 1397 N N . VAL A 1 105 ? -2.031 3.916 5.461 1.00 0.31 105 VAL A N 1
ATOM 1398 C CA . VAL A 1 105 ? -1.230 4.763 4.607 1.00 0.31 105 VAL A CA 1
ATOM 1399 C C . VAL A 1 105 ? 0.103 5.045 5.295 1.00 0.31 105 VAL A C 1
ATOM 1400 O O . VAL A 1 105 ? 0.146 5.340 6.494 1.00 0.41 105 VAL A O 1
ATOM 1413 N N . ARG A 1 106 ? 1.190 4.907 4.564 1.00 0.31 106 ARG A N 1
ATOM 1414 C CA . ARG A 1 106 ? 2.508 4.987 5.162 1.00 0.35 106 ARG A CA 1
ATOM 1415 C C . ARG A 1 106 ? 3.434 5.872 4.341 1.00 0.29 106 ARG A C 1
ATOM 1416 O O . ARG A 1 106 ? 3.663 5.615 3.161 1.00 0.31 106 ARG A O 1
ATOM 1437 N N . THR A 1 107 ? 3.957 6.917 4.963 1.00 0.34 107 THR A N 1
ATOM 1438 C CA . THR A 1 107 ? 4.954 7.752 4.318 1.00 0.36 107 THR A CA 1
ATOM 1439 C C . THR A 1 107 ? 6.335 7.118 4.482 1.00 0.40 107 THR A C 1
ATOM 1440 O O . THR A 1 107 ? 6.721 6.715 5.582 1.00 0.56 107 THR A O 1
ATOM 1451 N N . VAL A 1 108 ? 7.062 6.987 3.385 1.00 0.44 108 VAL A N 1
ATOM 1452 C CA . VAL A 1 108 ? 8.367 6.342 3.414 1.00 0.60 108 VAL A CA 1
ATOM 1453 C C . VAL A 1 108 ? 9.474 7.313 3.034 1.00 0.68 108 VAL A C 1
ATOM 1454 O O . VAL A 1 108 ? 9.238 8.318 2.362 1.00 0.86 108 VAL A O 1
ATOM 1467 N N . THR A 1 109 ? 10.680 7.007 3.488 1.00 0.68 109 THR A N 1
ATOM 1468 C CA . THR A 1 109 ? 11.843 7.831 3.215 1.00 0.78 109 THR A CA 1
ATOM 1469 C C . THR A 1 109 ? 12.960 7.007 2.575 1.00 0.71 109 THR A C 1
ATOM 1470 O O . THR A 1 109 ? 13.351 7.249 1.435 1.00 0.88 109 THR A O 1
ATOM 1481 N N . SER A 1 110 ? 13.466 6.028 3.310 1.00 0.59 110 SER A N 1
ATOM 1482 C CA . SER A 1 110 ? 14.543 5.184 2.816 1.00 0.54 110 SER A CA 1
ATOM 1483 C C . SER A 1 110 ? 14.065 3.744 2.613 1.00 0.49 110 SER A C 1
ATOM 1484 O O . SER A 1 110 ? 13.107 3.321 3.262 1.00 0.51 110 SER A O 1
ATOM 1492 N N . PRO A 1 111 ? 14.703 2.989 1.695 1.00 0.49 111 PRO A N 1
ATOM 1493 C CA . PRO A 1 111 ? 14.340 1.592 1.400 1.00 0.49 111 PRO A CA 1
ATOM 1494 C C . PRO A 1 111 ? 14.059 0.748 2.650 1.00 0.45 111 PRO A C 1
ATOM 1495 O O . PRO A 1 111 ? 13.003 0.121 2.758 1.00 0.50 111 PRO A O 1
ATOM 1506 N N . ASP A 1 112 ? 14.997 0.760 3.599 1.00 0.47 112 ASP A N 1
ATOM 1507 C CA . ASP A 1 112 ? 14.882 -0.052 4.818 1.00 0.49 112 ASP A CA 1
ATOM 1508 C C . ASP A 1 112 ? 13.640 0.307 5.622 1.00 0.43 112 ASP A C 1
ATOM 1509 O O . ASP A 1 112 ? 13.046 -0.551 6.279 1.00 0.45 112 ASP A O 1
ATOM 1518 N N . GLU A 1 113 ? 13.248 1.570 5.572 1.00 0.43 113 GLU A N 1
ATOM 1519 C CA . GLU A 1 113 ? 12.076 2.036 6.299 1.00 0.45 113 GLU A CA 1
ATOM 1520 C C . GLU A 1 113 ? 10.822 1.386 5.736 1.00 0.37 113 GLU A C 1
ATOM 1521 O O . GLU A 1 113 ? 9.972 0.903 6.481 1.00 0.40 113 GLU A O 1
ATOM 1533 N N . ALA A 1 114 ? 10.735 1.348 4.411 1.00 0.37 114 ALA A N 1
ATOM 1534 C CA . ALA A 1 114 ? 9.599 0.741 3.730 1.00 0.39 114 ALA A CA 1
ATOM 1535 C C . ALA A 1 114 ? 9.505 -0.745 4.055 1.00 0.36 114 ALA A C 1
ATOM 1536 O O . ALA A 1 114 ? 8.418 -1.272 4.290 1.00 0.38 114 ALA A O 1
ATOM 1543 N N . LYS A 1 115 ? 10.656 -1.409 4.089 1.00 0.38 115 LYS A N 1
ATOM 1544 C CA . LYS A 1 115 ? 10.711 -2.838 4.379 1.00 0.45 115 LYS A CA 1
ATOM 1545 C C . LYS A 1 115 ? 10.226 -3.114 5.799 1.00 0.39 115 LYS A C 1
ATOM 1546 O O . LYS A 1 115 ? 9.594 -4.138 6.063 1.00 0.44 115 LYS A O 1
ATOM 1565 N N . ARG A 1 116 ? 10.511 -2.183 6.703 1.00 0.36 116 ARG A N 1
ATOM 1566 C CA . ARG A 1 116 ? 10.071 -2.299 8.086 1.00 0.39 116 ARG A CA 1
ATOM 1567 C C . ARG A 1 116 ? 8.550 -2.251 8.161 1.00 0.35 116 ARG A C 1
ATOM 1568 O O . ARG A 1 116 ? 7.925 -3.013 8.901 1.00 0.42 116 ARG A O 1
ATOM 1589 N N . TRP A 1 117 ? 7.960 -1.349 7.384 1.00 0.31 117 TRP A N 1
ATOM 1590 C CA . TRP A 1 117 ? 6.515 -1.177 7.375 1.00 0.32 117 TRP A CA 1
ATOM 1591 C C . TRP A 1 117 ? 5.832 -2.386 6.752 1.00 0.30 117 TRP A C 1
ATOM 1592 O O . TRP A 1 117 ? 4.743 -2.774 7.172 1.00 0.36 117 TRP A O 1
ATOM 1613 N N . ILE A 1 118 ? 6.476 -2.979 5.754 1.00 0.29 118 ILE A N 1
ATOM 1614 C CA . ILE A 1 118 ? 5.971 -4.201 5.143 1.00 0.32 118 ILE A CA 1
ATOM 1615 C C . ILE A 1 118 ? 5.958 -5.331 6.175 1.00 0.36 118 ILE A C 1
ATOM 1616 O O . ILE A 1 118 ? 5.010 -6.112 6.244 1.00 0.40 118 ILE A O 1
ATOM 1632 N N . LYS A 1 119 ? 7.003 -5.387 6.997 1.00 0.41 119 LYS A N 1
ATOM 1633 C CA . LYS A 1 119 ? 7.074 -6.357 8.089 1.00 0.53 119 LYS A CA 1
ATOM 1634 C C . LYS A 1 119 ? 5.966 -6.104 9.106 1.00 0.55 119 LYS A C 1
ATOM 1635 O O . LYS A 1 119 ? 5.327 -7.036 9.580 1.00 0.67 119 LYS A O 1
ATOM 1654 N N . GLU A 1 120 ? 5.729 -4.836 9.416 1.00 0.51 120 GLU A N 1
ATOM 1655 C CA . GLU A 1 120 ? 4.711 -4.460 10.394 1.00 0.63 120 GLU A CA 1
ATOM 1656 C C . GLU A 1 120 ? 3.309 -4.722 9.843 1.00 0.60 120 GLU A C 1
ATOM 1657 O O . GLU A 1 120 ? 2.334 -4.801 10.588 1.00 0.79 120 GLU A O 1
ATOM 1669 N N . PHE A 1 121 ? 3.225 -4.837 8.527 1.00 0.44 121 PHE A N 1
ATOM 1670 C CA . PHE A 1 121 ? 1.962 -5.061 7.842 1.00 0.43 121 PHE A CA 1
ATOM 1671 C C . PHE A 1 121 ? 1.675 -6.552 7.660 1.00 0.46 121 PHE A C 1
ATOM 1672 O O . PHE A 1 121 ? 0.594 -7.031 8.002 1.00 0.54 121 PHE A O 1
ATOM 1689 N N . SER A 1 122 ? 2.643 -7.283 7.128 1.00 0.44 122 SER A N 1
ATOM 1690 C CA . SER A 1 122 ? 2.445 -8.690 6.810 1.00 0.50 122 SER A CA 1
ATOM 1691 C C . SER A 1 122 ? 2.682 -9.580 8.027 1.00 0.58 122 SER A C 1
ATOM 1692 O O . SER A 1 122 ? 2.214 -10.720 8.075 1.00 0.80 122 SER A O 1
ATOM 1700 N N . GLU A 1 123 ? 3.402 -9.056 9.008 1.00 0.63 123 GLU A N 1
ATOM 1701 C CA . GLU A 1 123 ? 3.800 -9.840 10.165 1.00 0.81 123 GLU A CA 1
ATOM 1702 C C . GLU A 1 123 ? 3.435 -9.110 11.459 1.00 0.92 123 GLU A C 1
ATOM 1703 O O . GLU A 1 123 ? 4.226 -9.043 12.401 1.00 1.44 123 GLU A O 1
ATOM 1715 N N . GLU A 1 124 ? 2.235 -8.555 11.501 1.00 1.15 124 GLU A N 1
ATOM 1716 C CA . GLU A 1 124 ? 1.771 -7.866 12.694 1.00 1.53 124 GLU A CA 1
ATOM 1717 C C . GLU A 1 124 ? 1.265 -8.869 13.729 1.00 2.14 124 GLU A C 1
ATOM 1718 O O . GLU A 1 124 ? 1.789 -8.861 14.864 1.00 2.76 124 GLU A O 1
ATOM 1731 N N . MET A 1 21 ? -7.274 -14.107 3.350 1.00 0.86 21 MET A N 2
ATOM 1732 C CA . MET A 1 21 ? -7.303 -12.640 3.159 1.00 0.65 21 MET A CA 2
ATOM 1733 C C . MET A 1 21 ? -6.244 -12.217 2.153 1.00 0.55 21 MET A C 2
ATOM 1734 O O . MET A 1 21 ? -5.123 -12.723 2.173 1.00 0.75 21 MET A O 2
ATOM 1747 N N . THR A 1 22 ? -6.600 -11.294 1.270 1.00 0.43 22 THR A N 2
ATOM 1748 C CA . THR A 1 22 ? -5.655 -10.781 0.293 1.00 0.41 22 THR A CA 2
ATOM 1749 C C . THR A 1 22 ? -5.061 -9.466 0.788 1.00 0.35 22 THR A C 2
ATOM 1750 O O . THR A 1 22 ? -5.780 -8.613 1.314 1.00 0.38 22 THR A O 2
ATOM 1761 N N . LEU A 1 23 ? -3.755 -9.315 0.636 1.00 0.32 23 LEU A N 2
ATOM 1762 C CA . LEU A 1 23 ? -3.062 -8.132 1.115 1.00 0.29 23 LEU A CA 2
ATOM 1763 C C . LEU A 1 23 ? -2.371 -7.413 -0.039 1.00 0.26 23 LEU A C 2
ATOM 1764 O O . LEU A 1 23 ? -1.582 -8.008 -0.779 1.00 0.30 23 LEU A O 2
ATOM 1780 N N . PHE A 1 24 ? -2.680 -6.137 -0.194 1.00 0.25 24 PHE A N 2
ATOM 1781 C CA . PHE A 1 24 ? -2.148 -5.347 -1.295 1.00 0.25 24 PHE A CA 2
ATOM 1782 C C . PHE A 1 24 ? -1.206 -4.276 -0.770 1.00 0.26 24 PHE A C 2
ATOM 1783 O O . PHE A 1 24 ? -1.361 -3.803 0.356 1.00 0.30 24 PHE A O 2
ATOM 1800 N N . VAL A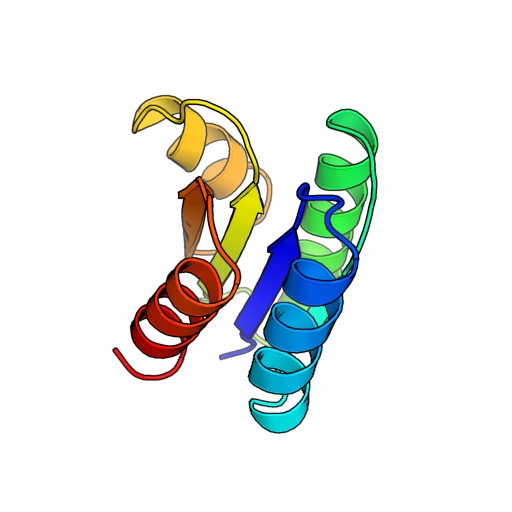 1 25 ? -0.236 -3.892 -1.584 1.00 0.29 25 VAL A N 2
ATOM 1801 C CA . VAL A 1 25 ? 0.665 -2.812 -1.228 1.00 0.31 25 VAL A CA 2
ATOM 1802 C C . VAL A 1 25 ? 0.840 -1.841 -2.397 1.00 0.30 25 VAL A C 2
ATOM 1803 O O . VAL A 1 25 ? 1.368 -2.188 -3.457 1.00 0.35 25 VAL A O 2
ATOM 1816 N N . LEU A 1 26 ? 0.346 -0.632 -2.196 1.00 0.34 26 LEU A N 2
ATOM 1817 C CA . LEU A 1 26 ? 0.456 0.438 -3.173 1.00 0.35 26 LEU A CA 2
ATOM 1818 C C . LEU A 1 26 ? 1.631 1.315 -2.793 1.00 0.34 26 LEU A C 2
ATOM 1819 O O . LEU A 1 26 ? 1.972 1.401 -1.614 1.00 0.36 26 LEU A O 2
ATOM 1835 N N . ILE A 1 27 ? 2.265 1.950 -3.763 1.00 0.34 27 ILE A N 2
ATOM 1836 C CA . ILE A 1 27 ? 3.443 2.744 -3.463 1.00 0.32 27 ILE A CA 2
ATOM 1837 C C . ILE A 1 27 ? 3.642 3.902 -4.444 1.00 0.30 27 ILE A C 2
ATOM 1838 O O . ILE A 1 27 ? 3.773 3.691 -5.653 1.00 0.36 27 ILE A O 2
ATOM 1854 N N . LEU A 1 28 ? 3.642 5.135 -3.931 1.00 0.30 28 LEU A N 2
ATOM 1855 C CA . LEU A 1 28 ? 4.121 6.260 -4.724 1.00 0.36 28 LEU A CA 2
ATOM 1856 C C . LEU A 1 28 ? 5.486 6.675 -4.210 1.00 0.38 28 LEU A C 2
ATOM 1857 O O . LEU A 1 28 ? 5.633 7.692 -3.525 1.00 0.41 28 LEU A O 2
ATOM 1873 N N . SER A 1 29 ? 6.479 5.893 -4.575 1.00 0.44 29 SER A N 2
ATOM 1874 C CA . SER A 1 29 ? 7.861 6.179 -4.259 1.00 0.56 29 SER A CA 2
ATOM 1875 C C . SER A 1 29 ? 8.743 5.615 -5.361 1.00 0.68 29 SER A C 2
ATOM 1876 O O . SER A 1 29 ? 9.169 4.460 -5.271 1.00 1.05 29 SER A O 2
ATOM 1884 N N . ASN A 1 30 ? 9.015 6.370 -6.408 1.00 0.60 30 ASN A N 2
ATOM 1885 C CA . ASN A 1 30 ? 9.768 5.789 -7.500 1.00 0.67 30 ASN A CA 2
ATOM 1886 C C . ASN A 1 30 ? 11.249 6.085 -7.352 1.00 0.64 30 ASN A C 2
ATOM 1887 O O . ASN A 1 30 ? 11.752 7.121 -7.795 1.00 0.68 30 ASN A O 2
ATOM 1898 N N . ASP A 1 31 ? 11.923 5.177 -6.676 1.00 0.63 31 ASP A N 2
ATOM 1899 C CA . ASP A 1 31 ? 13.363 5.037 -6.759 1.00 0.67 31 ASP A CA 2
ATOM 1900 C C . ASP A 1 31 ? 13.661 3.653 -7.305 1.00 0.72 31 ASP A C 2
ATOM 1901 O O . ASP A 1 31 ? 13.017 2.696 -6.877 1.00 0.81 31 ASP A O 2
ATOM 1910 N N . LYS A 1 32 ? 14.595 3.526 -8.230 1.00 0.78 32 LYS A N 2
ATOM 1911 C CA . LYS A 1 32 ? 14.831 2.239 -8.877 1.00 0.82 32 LYS A CA 2
ATOM 1912 C C . LYS A 1 32 ? 15.131 1.143 -7.859 1.00 0.79 32 LYS A C 2
ATOM 1913 O O . LYS A 1 32 ? 14.430 0.129 -7.809 1.00 0.81 32 LYS A O 2
ATOM 1932 N N . LYS A 1 33 ? 16.140 1.369 -7.028 1.00 0.84 33 LYS A N 2
ATOM 1933 C CA . LYS A 1 33 ? 16.592 0.350 -6.093 1.00 0.86 33 LYS A CA 2
ATOM 1934 C C . LYS A 1 33 ? 15.599 0.185 -4.948 1.00 0.74 33 LYS A C 2
ATOM 1935 O O . LYS A 1 33 ? 15.435 -0.913 -4.419 1.00 0.70 33 LYS A O 2
ATOM 1954 N N . LEU A 1 34 ? 14.941 1.273 -4.568 1.00 0.72 34 LEU A N 2
ATOM 1955 C CA . LEU A 1 34 ? 13.896 1.219 -3.551 1.00 0.64 34 LEU A CA 2
ATOM 1956 C C . LEU A 1 34 ? 12.802 0.250 -3.995 1.00 0.58 34 LEU A C 2
ATOM 1957 O O . LEU A 1 34 ? 12.449 -0.672 -3.265 1.00 0.62 34 LEU A O 2
ATOM 1973 N N . ILE A 1 35 ? 12.280 0.464 -5.199 1.00 0.54 35 ILE A N 2
ATOM 1974 C CA . ILE A 1 35 ? 11.229 -0.389 -5.745 1.00 0.52 35 ILE A CA 2
ATOM 1975 C C . ILE A 1 35 ? 11.682 -1.847 -5.775 1.00 0.55 35 ILE A C 2
ATOM 1976 O O . ILE A 1 35 ? 10.889 -2.766 -5.553 1.00 0.58 35 ILE A O 2
ATOM 1992 N N . GLU A 1 36 ? 12.971 -2.045 -6.011 1.00 0.59 36 GLU A N 2
ATOM 1993 C CA . GLU A 1 36 ? 13.551 -3.382 -6.009 1.00 0.66 36 GLU A CA 2
ATOM 1994 C C . GLU A 1 36 ? 13.533 -3.960 -4.597 1.00 0.62 36 GLU A C 2
ATOM 1995 O O . GLU A 1 36 ? 13.037 -5.063 -4.375 1.00 0.62 36 GLU A O 2
ATOM 2007 N N . GLU A 1 37 ? 14.057 -3.189 -3.648 1.00 0.62 37 GLU A N 2
ATOM 2008 C CA . GLU A 1 37 ? 14.109 -3.599 -2.246 1.00 0.65 37 GLU A CA 2
ATOM 2009 C C . GLU A 1 37 ? 12.706 -3.843 -1.696 1.00 0.56 37 GLU A C 2
ATOM 2010 O O . GLU A 1 37 ? 12.475 -4.794 -0.948 1.00 0.57 37 GLU A O 2
ATOM 2022 N N . ALA A 1 38 ? 11.780 -2.972 -2.071 1.00 0.51 38 ALA A N 2
ATOM 2023 C CA . ALA A 1 38 ? 10.397 -3.082 -1.638 1.00 0.46 38 ALA A CA 2
ATOM 2024 C C . ALA A 1 38 ? 9.776 -4.376 -2.144 1.00 0.42 38 ALA A C 2
ATOM 2025 O O . ALA A 1 38 ? 9.115 -5.091 -1.392 1.00 0.43 38 ALA A O 2
ATOM 2032 N N . ARG A 1 39 ? 10.003 -4.684 -3.416 1.00 0.43 39 ARG A N 2
ATOM 2033 C CA . ARG A 1 39 ? 9.463 -5.902 -3.999 1.00 0.45 39 ARG A CA 2
ATOM 2034 C C . ARG A 1 39 ? 10.113 -7.130 -3.385 1.00 0.45 39 ARG A C 2
ATOM 2035 O O . ARG A 1 39 ? 9.451 -8.132 -3.179 1.00 0.49 39 ARG A O 2
ATOM 2056 N N . LYS A 1 40 ? 11.406 -7.055 -3.085 1.00 0.49 40 LYS A N 2
ATOM 2057 C CA . LYS A 1 40 ? 12.091 -8.169 -2.432 1.00 0.55 40 LYS A CA 2
ATOM 2058 C C . LYS A 1 40 ? 11.357 -8.571 -1.161 1.00 0.49 40 LYS A C 2
ATOM 2059 O O . LYS A 1 40 ? 11.200 -9.756 -0.862 1.00 0.54 40 LYS A O 2
ATOM 2078 N N . MET A 1 41 ? 10.893 -7.570 -0.426 1.00 0.45 41 MET A N 2
ATOM 2079 C CA . MET A 1 41 ? 10.134 -7.805 0.790 1.00 0.46 41 MET A CA 2
ATOM 2080 C C . MET A 1 41 ? 8.712 -8.247 0.461 1.00 0.41 41 MET A C 2
ATOM 2081 O O . MET A 1 41 ? 8.267 -9.298 0.909 1.00 0.46 41 MET A O 2
ATOM 2095 N N . ALA A 1 42 ? 8.017 -7.453 -0.347 1.00 0.37 42 ALA A N 2
ATOM 2096 C CA . ALA A 1 42 ? 6.600 -7.682 -0.630 1.00 0.39 42 ALA A CA 2
ATOM 2097 C C . ALA A 1 42 ? 6.358 -8.969 -1.415 1.00 0.42 42 ALA A C 2
ATOM 2098 O O . ALA A 1 42 ? 5.378 -9.672 -1.168 1.00 0.49 42 ALA A O 2
ATOM 2105 N N . GLU A 1 43 ? 7.242 -9.273 -2.356 1.00 0.45 43 GLU A N 2
ATOM 2106 C CA . GLU A 1 43 ? 7.112 -10.477 -3.169 1.00 0.59 43 GLU A CA 2
ATOM 2107 C C . GLU A 1 43 ? 7.193 -11.700 -2.256 1.00 0.63 43 GLU A C 2
ATOM 2108 O O . GLU A 1 43 ? 6.362 -12.605 -2.325 1.00 0.75 43 GLU A O 2
ATOM 2120 N N . LYS A 1 44 ? 8.183 -11.687 -1.366 1.00 0.60 44 LYS A N 2
ATOM 2121 C CA . LYS A 1 44 ? 8.355 -12.749 -0.379 1.00 0.70 44 LYS A CA 2
ATOM 2122 C C . LYS A 1 44 ? 7.221 -12.731 0.640 1.00 0.66 44 LYS A C 2
ATOM 2123 O O . LYS A 1 44 ? 6.857 -13.763 1.200 1.00 0.75 44 LYS A O 2
ATOM 2142 N N . ALA A 1 45 ? 6.673 -11.548 0.880 1.00 0.57 45 ALA A N 2
ATOM 2143 C CA . ALA A 1 45 ? 5.634 -11.371 1.884 1.00 0.59 45 ALA A CA 2
ATOM 2144 C C . ALA A 1 45 ? 4.251 -11.717 1.343 1.00 0.59 45 ALA A C 2
ATOM 2145 O O . ALA A 1 45 ? 3.253 -11.596 2.055 1.00 0.66 45 ALA A O 2
ATOM 2152 N N . ASN A 1 46 ? 4.207 -12.150 0.082 1.00 0.56 46 ASN A N 2
ATOM 2153 C CA . ASN A 1 46 ? 2.958 -12.534 -0.578 1.00 0.60 46 ASN A CA 2
ATOM 2154 C C . ASN A 1 46 ? 2.015 -11.336 -0.660 1.00 0.54 46 ASN A C 2
ATOM 2155 O O . ASN A 1 46 ? 0.808 -11.445 -0.467 1.00 0.63 46 ASN A O 2
ATOM 2166 N N . LEU A 1 47 ? 2.582 -10.177 -0.949 1.00 0.44 47 LEU A N 2
ATOM 2167 C CA . LEU A 1 47 ? 1.797 -8.964 -1.080 1.00 0.42 47 LEU A CA 2
ATOM 2168 C C . LEU A 1 47 ? 1.702 -8.558 -2.541 1.00 0.41 47 LEU A C 2
ATOM 2169 O O . LEU A 1 47 ? 2.696 -8.599 -3.270 1.00 0.58 47 LEU A O 2
ATOM 2185 N N . ILE A 1 48 ? 0.509 -8.176 -2.970 1.00 0.30 48 ILE A N 2
ATOM 2186 C CA . ILE A 1 48 ? 0.309 -7.713 -4.332 1.00 0.32 48 ILE A CA 2
ATOM 2187 C C . ILE A 1 48 ? 0.794 -6.273 -4.463 1.00 0.32 48 ILE A C 2
ATOM 2188 O O . ILE A 1 48 ? 0.144 -5.340 -3.988 1.00 0.33 48 ILE A O 2
ATOM 2204 N N . LEU A 1 49 ? 1.955 -6.109 -5.082 1.00 0.34 49 LEU A N 2
ATOM 2205 C CA . LEU A 1 49 ? 2.572 -4.799 -5.227 1.00 0.35 49 LEU A CA 2
ATOM 2206 C C . LEU A 1 49 ? 2.009 -4.069 -6.437 1.00 0.35 49 LEU A C 2
ATOM 2207 O O . LEU A 1 49 ? 2.078 -4.567 -7.560 1.00 0.44 49 LEU A O 2
ATOM 2223 N N . ILE A 1 50 ? 1.440 -2.899 -6.201 1.00 0.33 50 ILE A N 2
ATOM 2224 C CA . ILE A 1 50 ? 0.889 -2.092 -7.276 1.00 0.34 50 ILE A CA 2
ATOM 2225 C C . ILE A 1 50 ? 1.618 -0.755 -7.353 1.00 0.32 50 ILE A C 2
ATOM 2226 O O . ILE A 1 50 ? 1.384 0.145 -6.543 1.00 0.36 50 ILE A O 2
ATOM 2242 N N . THR A 1 51 ? 2.518 -0.639 -8.315 1.00 0.32 51 THR A N 2
ATOM 2243 C CA . THR A 1 51 ? 3.292 0.575 -8.500 1.00 0.35 51 THR A CA 2
ATOM 2244 C C . THR A 1 51 ? 2.532 1.594 -9.348 1.00 0.38 51 THR A C 2
ATOM 2245 O O . THR A 1 51 ? 2.317 1.388 -10.542 1.00 0.55 51 THR A O 2
ATOM 2256 N N . VAL A 1 52 ? 2.114 2.678 -8.709 1.00 0.39 52 VAL A N 2
ATOM 2257 C CA . VAL A 1 52 ? 1.428 3.767 -9.391 1.00 0.49 52 VAL A CA 2
ATOM 2258 C C . VAL A 1 52 ? 2.041 5.097 -8.977 1.00 0.58 52 VAL A C 2
ATOM 2259 O O . VAL A 1 52 ? 2.475 5.252 -7.835 1.00 0.80 52 VAL A O 2
ATOM 2272 N N . GLY A 1 53 ? 2.100 6.046 -9.895 1.00 0.66 53 GLY A N 2
ATOM 2273 C CA . GLY A 1 53 ? 2.645 7.339 -9.554 1.00 0.75 53 GLY A CA 2
ATOM 2274 C C . GLY A 1 53 ? 1.708 8.472 -9.892 1.00 0.81 53 GLY A C 2
ATOM 2275 O O . GLY A 1 53 ? 1.693 8.940 -11.032 1.00 1.24 53 GLY A O 2
ATOM 2279 N N . ASP A 1 54 ? 0.945 8.894 -8.875 1.00 0.71 54 ASP A N 2
ATOM 2280 C CA . ASP A 1 54 ? 0.029 10.045 -8.917 1.00 0.82 54 ASP A CA 2
ATOM 2281 C C . ASP A 1 54 ? -1.119 9.798 -7.941 1.00 0.70 54 ASP A C 2
ATOM 2282 O O . ASP A 1 54 ? -1.447 8.645 -7.668 1.00 0.64 54 ASP A O 2
ATOM 2291 N N . GLU A 1 55 ? -1.718 10.857 -7.408 1.00 0.80 55 GLU A N 2
ATOM 2292 C CA . GLU A 1 55 ? -2.803 10.708 -6.442 1.00 0.79 55 GLU A CA 2
ATOM 2293 C C . GLU A 1 55 ? -4.015 10.037 -7.082 1.00 0.69 55 GLU A C 2
ATOM 2294 O O . GLU A 1 55 ? -4.624 9.138 -6.499 1.00 0.71 55 GLU A O 2
ATOM 2306 N N . GLU A 1 56 ? -4.342 10.461 -8.294 1.00 0.70 56 GLU A N 2
ATOM 2307 C CA . GLU A 1 56 ? -5.451 9.881 -9.031 1.00 0.70 56 GLU A CA 2
ATOM 2308 C C . GLU A 1 56 ? -5.132 8.446 -9.408 1.00 0.66 56 GLU A C 2
ATOM 2309 O O . GLU A 1 56 ? -5.989 7.570 -9.328 1.00 0.67 56 GLU A O 2
ATOM 2321 N N . GLU A 1 57 ? -3.884 8.208 -9.796 1.00 0.65 57 GLU A N 2
ATOM 2322 C CA . GLU A 1 57 ? -3.428 6.863 -10.122 1.00 0.65 57 GLU A CA 2
ATOM 2323 C C . GLU A 1 57 ? -3.459 5.968 -8.892 1.00 0.55 57 GLU A C 2
ATOM 2324 O O . GLU A 1 57 ? -3.707 4.765 -8.997 1.00 0.52 57 GLU A O 2
ATOM 2336 N N . LEU A 1 58 ? -3.209 6.556 -7.728 1.00 0.52 58 LEU A N 2
ATOM 2337 C CA . LEU A 1 58 ? -3.338 5.835 -6.472 1.00 0.48 58 LEU A CA 2
ATOM 2338 C C . LEU A 1 58 ? -4.768 5.346 -6.316 1.00 0.46 58 LEU A C 2
ATOM 2339 O O . LEU A 1 58 ? -5.004 4.199 -5.956 1.00 0.44 58 LEU A O 2
ATOM 2355 N N . LYS A 1 59 ? -5.715 6.216 -6.642 1.00 0.52 59 LYS A N 2
ATOM 2356 C CA . LYS A 1 59 ? -7.136 5.892 -6.562 1.00 0.57 59 LYS A CA 2
ATOM 2357 C C . LYS A 1 59 ? -7.510 4.756 -7.505 1.00 0.51 59 LYS A C 2
ATOM 2358 O O . LYS A 1 59 ? -8.494 4.049 -7.286 1.00 0.58 59 LYS A O 2
ATOM 2377 N N . LYS A 1 60 ? -6.707 4.566 -8.531 1.00 0.49 60 LYS A N 2
ATOM 2378 C CA . LYS A 1 60 ? -6.943 3.510 -9.498 1.00 0.48 60 LYS A CA 2
ATOM 2379 C C . LYS A 1 60 ? -6.360 2.197 -8.995 1.00 0.41 60 LYS A C 2
ATOM 2380 O O . LYS A 1 60 ? -6.936 1.130 -9.206 1.00 0.41 60 LYS A O 2
ATOM 2399 N N . ALA A 1 61 ? -5.223 2.284 -8.312 1.00 0.40 61 ALA A N 2
ATOM 2400 C CA . ALA A 1 61 ? -4.618 1.122 -7.680 1.00 0.39 61 ALA A CA 2
ATOM 2401 C C . ALA A 1 61 ? -5.460 0.694 -6.487 1.00 0.32 61 ALA A C 2
ATOM 2402 O O . ALA A 1 61 ? -5.650 -0.494 -6.237 1.00 0.34 61 ALA A O 2
ATOM 2409 N N . ILE A 1 62 ? -5.960 1.686 -5.762 1.00 0.31 62 ILE A N 2
ATOM 2410 C CA . ILE A 1 62 ? -6.854 1.457 -4.633 1.00 0.37 62 ILE A CA 2
ATOM 2411 C C . ILE A 1 62 ? -8.110 0.717 -5.084 1.00 0.36 62 ILE A C 2
ATOM 2412 O O . ILE A 1 62 ? -8.479 -0.307 -4.507 1.00 0.38 62 ILE A O 2
ATOM 2428 N N . LYS A 1 63 ? -8.748 1.227 -6.131 1.00 0.37 63 LYS A N 2
ATOM 2429 C CA . LYS A 1 63 ? -9.953 0.603 -6.659 1.00 0.40 63 LYS A CA 2
ATOM 2430 C C . LYS A 1 63 ? -9.642 -0.778 -7.226 1.00 0.35 63 LYS A C 2
ATOM 2431 O O . LYS A 1 63 ? -10.456 -1.696 -7.120 1.00 0.40 63 LYS A O 2
ATOM 2450 N N . LYS A 1 64 ? -8.458 -0.924 -7.811 1.00 0.34 64 LYS A N 2
ATOM 2451 C CA . LYS A 1 64 ? -8.026 -2.207 -8.347 1.00 0.39 64 LYS A CA 2
ATOM 2452 C C . LYS A 1 64 ? -7.838 -3.212 -7.219 1.00 0.35 64 LYS A C 2
ATOM 2453 O O . LYS A 1 64 ? -8.291 -4.350 -7.309 1.00 0.40 64 LYS A O 2
ATOM 2472 N N . ALA A 1 65 ? -7.176 -2.778 -6.154 1.00 0.30 65 ALA A N 2
ATOM 2473 C CA . ALA A 1 65 ? -6.952 -3.621 -4.988 1.00 0.30 65 ALA A CA 2
ATOM 2474 C C . ALA A 1 65 ? -8.279 -4.054 -4.377 1.00 0.33 65 ALA A C 2
ATOM 2475 O O . ALA A 1 65 ? -8.490 -5.232 -4.093 1.00 0.38 65 ALA A O 2
ATOM 2482 N N . ASP A 1 66 ? -9.170 -3.089 -4.194 1.00 0.35 66 ASP A N 2
ATOM 2483 C CA . ASP A 1 66 ? -10.512 -3.348 -3.681 1.00 0.41 66 ASP A CA 2
ATOM 2484 C C . ASP A 1 66 ? -11.260 -4.321 -4.588 1.00 0.40 66 ASP A C 2
ATOM 2485 O O . ASP A 1 66 ? -11.965 -5.212 -4.118 1.00 0.47 66 ASP A O 2
ATOM 2494 N N . ASP A 1 67 ? -11.071 -4.161 -5.891 1.00 0.36 67 ASP A N 2
ATOM 2495 C CA . ASP A 1 67 ? -11.720 -5.017 -6.879 1.00 0.38 67 ASP A CA 2
ATOM 2496 C C . ASP A 1 67 ? -11.189 -6.444 -6.800 1.00 0.40 67 ASP A C 2
ATOM 2497 O O . ASP A 1 67 ? -11.961 -7.402 -6.744 1.00 0.48 67 ASP A O 2
ATOM 2506 N N . ILE A 1 68 ? -9.865 -6.579 -6.781 1.00 0.37 68 ILE A N 2
ATOM 2507 C CA . ILE A 1 68 ? -9.225 -7.888 -6.727 1.00 0.41 68 ILE A CA 2
ATOM 2508 C C . ILE A 1 68 ? -9.547 -8.589 -5.406 1.00 0.41 68 ILE A C 2
ATOM 2509 O O . ILE A 1 68 ? -9.666 -9.816 -5.350 1.00 0.47 68 ILE A O 2
ATOM 2525 N N . ALA A 1 69 ? -9.701 -7.798 -4.352 1.00 0.39 69 ALA A N 2
ATOM 2526 C CA . ALA A 1 69 ? -10.054 -8.322 -3.042 1.00 0.43 69 ALA A CA 2
ATOM 2527 C C . ALA A 1 69 ? -11.456 -8.919 -3.047 1.00 0.47 69 ALA A C 2
ATOM 2528 O O . ALA A 1 69 ? -11.644 -10.069 -2.656 1.00 0.53 69 ALA A O 2
ATOM 2535 N N . LYS A 1 70 ? -12.429 -8.139 -3.518 1.00 0.52 70 LYS A N 2
ATOM 2536 C CA . LYS A 1 70 ? -13.837 -8.549 -3.503 1.00 0.65 70 LYS A CA 2
ATOM 2537 C C . LYS A 1 70 ? -14.078 -9.814 -4.291 1.00 0.63 70 LYS A C 2
ATOM 2538 O O . LYS A 1 70 ? -15.033 -10.542 -4.019 1.00 0.72 70 LYS A O 2
ATOM 2557 N N . LYS A 1 71 ? -13.244 -10.056 -5.283 1.00 0.62 71 LYS A N 2
ATOM 2558 C CA . LYS A 1 71 ? -13.351 -11.267 -6.067 1.00 0.76 71 LYS A CA 2
ATOM 2559 C C . LYS A 1 71 ? -13.351 -12.484 -5.150 1.00 0.83 71 LYS A C 2
ATOM 2560 O O . LYS A 1 71 ? -14.129 -13.419 -5.335 1.00 1.03 71 LYS A O 2
ATOM 2579 N N . GLN A 1 72 ? -12.473 -12.464 -4.155 1.00 0.79 72 GLN A N 2
ATOM 2580 C CA . GLN A 1 72 ? -12.326 -13.618 -3.270 1.00 1.04 72 GLN A CA 2
ATOM 2581 C C . GLN A 1 72 ? -12.441 -13.297 -1.771 1.00 1.06 72 GLN A C 2
ATOM 2582 O O . GLN A 1 72 ? -13.244 -13.901 -1.058 1.00 1.22 72 GLN A O 2
ATOM 2596 N N . ASN A 1 73 ? -11.644 -12.343 -1.299 1.00 1.03 73 ASN A N 2
ATOM 2597 C CA . ASN A 1 73 ? -11.336 -12.241 0.129 1.00 1.18 73 ASN A CA 2
ATOM 2598 C C . ASN A 1 73 ? -11.873 -10.994 0.825 1.00 1.00 73 ASN A C 2
ATOM 2599 O O . ASN A 1 73 ? -11.422 -10.671 1.923 1.00 1.24 73 ASN A O 2
ATOM 2610 N N . SER A 1 74 ? -12.793 -10.277 0.200 1.00 1.13 74 SER A N 2
ATOM 2611 C CA . SER A 1 74 ? -13.297 -9.016 0.760 1.00 1.53 74 SER A CA 2
ATOM 2612 C C . SER A 1 74 ? -14.071 -9.181 2.079 1.00 1.47 74 SER A C 2
ATOM 2613 O O . SER A 1 74 ? -14.769 -8.258 2.505 1.00 1.93 74 SER A O 2
ATOM 2621 N N . SER A 1 75 ? -13.968 -10.342 2.718 1.00 1.40 75 SER A N 2
ATOM 2622 C CA . SER A 1 75 ? -14.518 -10.522 4.053 1.00 2.05 75 SER A CA 2
ATOM 2623 C C . SER A 1 75 ? -13.835 -9.546 5.005 1.00 1.90 75 SER A C 2
ATOM 2624 O O . SER A 1 75 ? -14.476 -8.926 5.858 1.00 2.43 75 SER A O 2
ATOM 2632 N N . GLU A 1 76 ? -12.527 -9.418 4.830 1.00 1.26 76 GLU A N 2
ATOM 2633 C CA . GLU A 1 76 ? -11.725 -8.438 5.539 1.00 1.12 76 GLU A CA 2
ATOM 2634 C C . GLU A 1 76 ? -10.334 -8.402 4.925 1.00 0.74 76 GLU A C 2
ATOM 2635 O O . GLU A 1 76 ? -9.504 -9.270 5.193 1.00 0.88 76 GLU A O 2
ATOM 2647 N N . ALA A 1 77 ? -10.094 -7.423 4.076 1.00 0.55 77 ALA A N 2
ATOM 2648 C CA . ALA A 1 77 ? -8.805 -7.287 3.430 1.00 0.44 77 ALA A CA 2
ATOM 2649 C C . ALA A 1 77 ? -8.061 -6.088 3.990 1.00 0.37 77 ALA A C 2
ATOM 2650 O O . ALA A 1 77 ? -8.676 -5.108 4.412 1.00 0.42 77 ALA A O 2
ATOM 2657 N N . LYS A 1 78 ? -6.743 -6.173 4.012 1.00 0.35 78 LYS A N 2
ATOM 2658 C CA . LYS A 1 78 ? -5.923 -5.060 4.453 1.00 0.37 78 LYS A CA 2
ATOM 2659 C C . LYS A 1 78 ? -5.015 -4.610 3.322 1.00 0.33 78 LYS A C 2
ATOM 2660 O O . LYS A 1 78 ? -4.531 -5.429 2.537 1.00 0.37 78 LYS A O 2
ATOM 2679 N N . ILE A 1 79 ? -4.794 -3.312 3.233 1.00 0.29 79 ILE A N 2
ATOM 2680 C CA . ILE A 1 79 ? -3.971 -2.754 2.175 1.00 0.29 79 ILE A CA 2
ATOM 2681 C C . ILE A 1 79 ? -2.939 -1.796 2.763 1.00 0.29 79 ILE A C 2
ATOM 2682 O O . ILE A 1 79 ? -3.216 -1.090 3.731 1.00 0.40 79 ILE A O 2
ATOM 2698 N N . LEU A 1 80 ? -1.743 -1.806 2.203 1.00 0.23 80 LEU A N 2
ATOM 2699 C CA . LEU A 1 80 ? -0.694 -0.888 2.616 1.00 0.28 80 LEU A CA 2
ATOM 2700 C C . LEU A 1 80 ? -0.483 0.142 1.515 1.00 0.30 80 LEU A C 2
ATOM 2701 O O . LEU A 1 80 ? -0.232 -0.218 0.370 1.00 0.45 80 LEU A O 2
ATOM 2717 N N . ILE A 1 81 ? -0.610 1.415 1.847 1.00 0.27 81 ILE A N 2
ATOM 2718 C CA . ILE A 1 81 ? -0.338 2.472 0.888 1.00 0.27 81 ILE A CA 2
ATOM 2719 C C . ILE A 1 81 ? 0.929 3.219 1.281 1.00 0.27 81 ILE A C 2
ATOM 2720 O O . ILE A 1 81 ? 0.917 4.060 2.176 1.00 0.33 81 ILE A O 2
ATOM 2736 N N . LEU A 1 82 ? 2.020 2.875 0.625 1.00 0.27 82 LEU A N 2
ATOM 2737 C CA . LEU A 1 82 ? 3.303 3.508 0.866 1.00 0.31 82 LEU A CA 2
ATOM 2738 C C . LEU A 1 82 ? 3.462 4.657 -0.122 1.00 0.34 82 LEU A C 2
ATOM 2739 O O . LEU A 1 82 ? 3.122 4.516 -1.292 1.00 0.59 82 LEU A O 2
ATOM 2755 N N . LEU A 1 83 ? 3.938 5.798 0.339 1.00 0.35 83 LEU A N 2
ATOM 2756 C CA . LEU A 1 83 ? 4.093 6.948 -0.538 1.00 0.42 83 LEU A CA 2
ATOM 2757 C C . LEU A 1 83 ? 5.012 7.994 0.066 1.00 0.44 83 LEU A C 2
ATOM 2758 O O . LEU A 1 83 ? 5.318 7.958 1.259 1.00 0.55 83 LEU A O 2
ATOM 2774 N N . GLU A 1 84 ? 5.469 8.912 -0.772 1.00 0.43 84 GLU A N 2
ATOM 2775 C CA . GLU A 1 84 ? 6.118 10.109 -0.280 1.00 0.45 84 GLU A CA 2
ATOM 2776 C C . GLU A 1 84 ? 5.059 11.192 -0.171 1.00 0.47 84 GLU A C 2
ATOM 2777 O O . GLU A 1 84 ? 4.680 11.800 -1.176 1.00 0.54 84 GLU A O 2
ATOM 2789 N N . LYS A 1 85 ? 4.586 11.435 1.039 1.00 0.45 85 LYS A N 2
ATOM 2790 C CA . LYS A 1 85 ? 3.530 12.409 1.266 1.00 0.56 85 LYS A CA 2
ATOM 2791 C C . LYS A 1 85 ? 3.286 12.577 2.761 1.00 0.53 85 LYS A C 2
ATOM 2792 O O . LYS A 1 85 ? 3.417 11.614 3.514 1.00 0.53 85 LYS A O 2
ATOM 2811 N N . PRO A 1 86 ? 2.954 13.787 3.221 1.00 0.60 86 PRO A N 2
ATOM 2812 C CA . PRO A 1 86 ? 2.432 13.982 4.570 1.00 0.62 86 PRO A CA 2
ATOM 2813 C C . PRO A 1 86 ? 0.997 13.469 4.658 1.00 0.61 86 PRO A C 2
ATOM 2814 O O . PRO A 1 86 ? 0.110 13.963 3.957 1.00 0.68 86 PRO A O 2
ATOM 2825 N N . VAL A 1 87 ? 0.768 12.480 5.508 1.00 0.59 87 VAL A N 2
ATOM 2826 C CA . VAL A 1 87 ? -0.539 11.851 5.599 1.00 0.62 87 VAL A CA 2
ATOM 2827 C C . VAL A 1 87 ? -1.221 12.167 6.926 1.00 0.62 87 VAL A C 2
ATOM 2828 O O . VAL A 1 87 ? -0.623 12.050 7.996 1.00 0.66 87 VAL A O 2
ATOM 2841 N N . SER A 1 88 ? -2.469 12.593 6.843 1.00 0.69 88 SER A N 2
ATOM 2842 C CA . SER A 1 88 ? -3.253 12.896 8.026 1.00 0.76 88 SER A CA 2
ATOM 2843 C C . SER A 1 88 ? -4.196 11.735 8.349 1.00 0.72 88 SER A C 2
ATOM 2844 O O . SER A 1 88 ? -4.536 10.958 7.454 1.00 0.69 88 SER A O 2
ATOM 2852 N N . PRO A 1 89 ? -4.607 11.581 9.619 1.00 0.78 89 PRO A N 2
ATOM 2853 C CA . PRO A 1 89 ? -5.532 10.514 10.032 1.00 0.79 89 PRO A CA 2
ATOM 2854 C C . PRO A 1 89 ? -6.752 10.399 9.115 1.00 0.67 89 PRO A C 2
ATOM 2855 O O . PRO A 1 89 ? -7.056 9.318 8.603 1.00 0.65 89 PRO A O 2
ATOM 2866 N N . GLU A 1 90 ? -7.426 11.526 8.883 1.00 0.71 90 GLU A N 2
ATOM 2867 C CA . GLU A 1 90 ? -8.608 11.557 8.026 1.00 0.72 90 GLU A CA 2
ATOM 2868 C C . GLU A 1 90 ? -8.273 11.083 6.614 1.00 0.64 90 GLU A C 2
ATOM 2869 O O . GLU A 1 90 ? -9.079 10.416 5.972 1.00 0.68 90 GLU A O 2
ATOM 2881 N N . TYR A 1 91 ? -7.075 11.423 6.148 1.00 0.62 91 TYR A N 2
ATOM 2882 C CA . TYR A 1 91 ? -6.633 11.057 4.805 1.00 0.62 91 TYR A CA 2
ATOM 2883 C C . TYR A 1 91 ? -6.548 9.539 4.664 1.00 0.52 91 TYR A C 2
ATOM 2884 O O . TYR A 1 91 ? -6.911 8.979 3.629 1.00 0.52 91 TYR A O 2
ATOM 2902 N N . GLU A 1 92 ? -6.083 8.881 5.718 1.00 0.48 92 GLU A N 2
ATOM 2903 C CA . GLU A 1 92 ? -5.990 7.432 5.733 1.00 0.42 92 GLU A CA 2
ATOM 2904 C C . GLU A 1 92 ? -7.379 6.814 5.695 1.00 0.42 92 GLU A C 2
ATOM 2905 O O . GLU A 1 92 ? -7.644 5.896 4.919 1.00 0.43 92 GLU A O 2
ATOM 2917 N N . LYS A 1 93 ? -8.272 7.347 6.518 1.00 0.47 93 LYS A N 2
ATOM 2918 C CA . LYS A 1 93 ? -9.625 6.831 6.619 1.00 0.54 93 LYS A CA 2
ATOM 2919 C C . LYS A 1 93 ? -10.429 7.217 5.382 1.00 0.53 93 LYS A C 2
ATOM 2920 O O . LYS A 1 93 ? -11.466 6.633 5.093 1.00 0.55 93 LYS A O 2
ATOM 2939 N N . LYS A 1 94 ? -9.931 8.208 4.656 1.00 0.54 94 LYS A N 2
ATOM 2940 C CA . LYS A 1 94 ? -10.563 8.656 3.424 1.00 0.59 94 LYS A CA 2
ATOM 2941 C C . LYS A 1 94 ? -10.371 7.615 2.334 1.00 0.52 94 LYS A C 2
ATOM 2942 O O . LYS A 1 94 ? -11.310 7.258 1.620 1.00 0.57 94 LYS A O 2
ATOM 2961 N N . LEU A 1 95 ? -9.146 7.124 2.220 1.00 0.47 95 LEU A N 2
ATOM 2962 C CA . LEU A 1 95 ? -8.834 6.076 1.262 1.00 0.45 95 LEU A CA 2
ATOM 2963 C C . LEU A 1 95 ? -9.372 4.742 1.770 1.00 0.39 95 LEU A C 2
ATOM 2964 O O . LEU A 1 95 ? -9.758 3.871 0.989 1.00 0.41 95 LEU A O 2
ATOM 2980 N N . GLN A 1 96 ? -9.407 4.608 3.092 1.00 0.37 96 GLN A N 2
ATOM 2981 C CA . GLN A 1 96 ? -9.994 3.446 3.748 1.00 0.40 96 GLN A CA 2
ATOM 2982 C C . GLN A 1 96 ? -11.491 3.398 3.446 1.00 0.45 96 GLN A C 2
ATOM 2983 O O . GLN A 1 96 ? -12.077 2.333 3.326 1.00 0.49 96 GLN A O 2
ATOM 2997 N N . LYS A 1 97 ? -12.100 4.568 3.316 1.00 0.52 97 LYS A N 2
ATOM 2998 C CA . LYS A 1 97 ? -13.516 4.659 2.975 1.00 0.64 97 LYS A CA 2
ATOM 2999 C C . LYS A 1 97 ? -13.725 4.461 1.470 1.00 0.65 97 LYS A C 2
ATOM 3000 O O . LYS A 1 97 ? -14.773 3.984 1.036 1.00 0.72 97 LYS A O 2
ATOM 3019 N N . TYR A 1 98 ? -12.717 4.815 0.681 1.00 0.63 98 TYR A N 2
ATOM 3020 C CA . TYR A 1 98 ? -12.811 4.729 -0.774 1.00 0.68 98 TYR A CA 2
ATOM 3021 C C . TYR A 1 98 ? -12.826 3.272 -1.238 1.00 0.64 98 TYR A C 2
ATOM 3022 O O . TYR A 1 98 ? -13.554 2.908 -2.162 1.00 0.73 98 TYR A O 2
ATOM 3040 N N . ALA A 1 99 ? -12.016 2.449 -0.593 1.00 0.56 99 ALA A N 2
ATOM 3041 C CA . ALA A 1 99 ? -11.952 1.027 -0.895 1.00 0.56 99 ALA A CA 2
ATOM 3042 C C . ALA A 1 99 ? -12.318 0.236 0.339 1.00 0.52 99 ALA A C 2
ATOM 3043 O O . ALA A 1 99 ? -11.880 0.576 1.432 1.00 0.60 99 ALA A O 2
ATOM 3050 N N . ASP A 1 100 ? -13.100 -0.825 0.193 1.00 0.54 100 ASP A N 2
ATOM 3051 C CA . ASP A 1 100 ? -13.464 -1.592 1.368 1.00 0.53 100 ASP A CA 2
ATOM 3052 C C . ASP A 1 100 ? -12.287 -2.469 1.747 1.00 0.47 100 ASP A C 2
ATOM 3053 O O . ASP A 1 100 ? -12.108 -3.570 1.223 1.00 0.51 100 ASP A O 2
ATOM 3062 N N . ALA A 1 101 ? -11.516 -1.972 2.691 1.00 0.42 101 ALA A N 2
ATOM 3063 C CA . ALA A 1 101 ? -10.339 -2.649 3.193 1.00 0.39 101 ALA A CA 2
ATOM 3064 C C . ALA A 1 101 ? -9.757 -1.843 4.328 1.00 0.37 101 ALA A C 2
ATOM 3065 O O . ALA A 1 101 ? -9.881 -0.617 4.347 1.00 0.50 101 ALA A O 2
ATOM 3072 N N . GLU A 1 102 ? -9.125 -2.508 5.265 1.00 0.31 102 GLU A N 2
ATOM 3073 C CA . GLU A 1 102 ? -8.423 -1.808 6.310 1.00 0.31 102 GLU A CA 2
ATOM 3074 C C . GLU A 1 102 ? -7.070 -1.371 5.789 1.00 0.29 102 GLU A C 2
ATOM 3075 O O . GLU A 1 102 ? -6.084 -2.105 5.881 1.00 0.36 102 GLU A O 2
ATOM 3087 N N . VAL A 1 103 ? -7.034 -0.185 5.216 1.00 0.27 103 VAL A N 2
ATOM 3088 C CA . VAL A 1 103 ? -5.814 0.320 4.619 1.00 0.32 103 VAL A CA 2
ATOM 3089 C C . VAL A 1 103 ? -5.012 1.107 5.637 1.00 0.32 103 VAL A C 2
ATOM 3090 O O . VAL A 1 103 ? -5.567 1.766 6.521 1.00 0.38 103 VAL A O 2
ATOM 3103 N N . ARG A 1 104 ? -3.709 0.999 5.524 1.00 0.33 104 ARG A N 2
ATOM 3104 C CA . ARG A 1 104 ? -2.807 1.792 6.318 1.00 0.37 104 ARG A CA 2
ATOM 3105 C C . ARG A 1 104 ? -1.918 2.603 5.394 1.00 0.33 104 ARG A C 2
ATOM 3106 O O . ARG A 1 104 ? -1.150 2.046 4.606 1.00 0.38 104 ARG A O 2
ATOM 3127 N N . VAL A 1 105 ? -2.044 3.915 5.447 1.00 0.31 105 VAL A N 2
ATOM 3128 C CA . VAL A 1 105 ? -1.243 4.754 4.587 1.00 0.31 105 VAL A CA 2
ATOM 3129 C C . VAL A 1 105 ? 0.047 5.132 5.320 1.00 0.31 105 VAL A C 2
ATOM 3130 O O . VAL A 1 105 ? 0.010 5.608 6.459 1.00 0.41 105 VAL A O 2
ATOM 3143 N N . ARG A 1 106 ? 1.187 4.868 4.705 1.00 0.31 106 ARG A N 2
ATOM 3144 C CA . ARG A 1 106 ? 2.467 5.078 5.368 1.00 0.35 106 ARG A CA 2
ATOM 3145 C C . ARG A 1 106 ? 3.395 5.925 4.509 1.00 0.29 106 ARG A C 2
ATOM 3146 O O . ARG A 1 106 ? 3.419 5.798 3.286 1.00 0.31 106 ARG A O 2
ATOM 3167 N N . THR A 1 107 ? 4.161 6.778 5.166 1.00 0.34 107 THR A N 2
ATOM 3168 C CA . THR A 1 107 ? 5.082 7.667 4.488 1.00 0.36 107 THR A CA 2
ATOM 3169 C C . THR A 1 107 ? 6.510 7.387 4.949 1.00 0.40 107 THR A C 2
ATOM 3170 O O . THR A 1 107 ? 6.754 7.131 6.131 1.00 0.56 107 THR A O 2
ATOM 3181 N N . VAL A 1 108 ? 7.449 7.402 4.020 1.00 0.44 108 VAL A N 2
ATOM 3182 C CA . VAL A 1 108 ? 8.834 7.100 4.344 1.00 0.60 108 VAL A CA 2
ATOM 3183 C C . VAL A 1 108 ? 9.756 8.220 3.894 1.00 0.68 108 VAL A C 2
ATOM 3184 O O . VAL A 1 108 ? 9.347 9.124 3.166 1.00 0.86 108 VAL A O 2
ATOM 3197 N N . THR A 1 109 ? 10.993 8.166 4.354 1.00 0.68 109 THR A N 2
ATOM 3198 C CA . THR A 1 109 ? 12.003 9.126 3.951 1.00 0.78 109 THR A CA 2
ATOM 3199 C C . THR A 1 109 ? 13.206 8.401 3.355 1.00 0.71 109 THR A C 2
ATOM 3200 O O . THR A 1 109 ? 14.182 9.026 2.939 1.00 0.88 109 THR A O 2
ATOM 3211 N N . SER A 1 110 ? 13.117 7.072 3.305 1.00 0.59 110 SER A N 2
ATOM 3212 C CA . SER A 1 110 ? 14.206 6.245 2.814 1.00 0.54 110 SER A CA 2
ATOM 3213 C C . SER A 1 110 ? 13.728 4.821 2.528 1.00 0.49 110 SER A C 2
ATOM 3214 O O . SER A 1 110 ? 12.740 4.373 3.117 1.00 0.51 110 SER A O 2
ATOM 3222 N N . PRO A 1 111 ? 14.398 4.108 1.609 1.00 0.49 111 PRO A N 2
ATOM 3223 C CA . PRO A 1 111 ? 14.012 2.747 1.202 1.00 0.49 111 PRO A CA 2
ATOM 3224 C C . PRO A 1 111 ? 13.711 1.795 2.366 1.00 0.45 111 PRO A C 2
ATOM 3225 O O . PRO A 1 111 ? 12.660 1.144 2.384 1.00 0.50 111 PRO A O 2
ATOM 3236 N N . ASP A 1 112 ? 14.616 1.734 3.337 1.00 0.47 112 ASP A N 2
ATOM 3237 C CA . ASP A 1 112 ? 14.554 0.711 4.383 1.00 0.49 112 ASP A CA 2
ATOM 3238 C C . ASP A 1 112 ? 13.289 0.811 5.229 1.00 0.43 112 ASP A C 2
ATOM 3239 O O . ASP A 1 112 ? 12.791 -0.201 5.723 1.00 0.45 112 ASP A O 2
ATOM 3248 N N . GLU A 1 113 ? 12.762 2.017 5.385 1.00 0.43 113 GLU A N 2
ATOM 3249 C CA . GLU A 1 113 ? 11.537 2.211 6.150 1.00 0.45 113 GLU A CA 2
ATOM 3250 C C . GLU A 1 113 ? 10.384 1.443 5.518 1.00 0.37 113 GLU A C 2
ATOM 3251 O O . GLU A 1 113 ? 9.598 0.801 6.214 1.00 0.40 113 GLU A O 2
ATOM 3263 N N . ALA A 1 114 ? 10.304 1.497 4.192 1.00 0.37 114 ALA A N 2
ATOM 3264 C CA . ALA A 1 114 ? 9.264 0.787 3.458 1.00 0.39 114 ALA A CA 2
ATOM 3265 C C . ALA A 1 114 ? 9.389 -0.716 3.680 1.00 0.36 114 ALA A C 2
ATOM 3266 O O . ALA A 1 114 ? 8.392 -1.420 3.820 1.00 0.38 114 ALA A O 2
ATOM 3273 N N . LYS A 1 115 ? 10.632 -1.187 3.739 1.00 0.38 115 LYS A N 2
ATOM 3274 C CA . LYS A 1 115 ? 10.915 -2.595 3.993 1.00 0.45 115 LYS A CA 2
ATOM 3275 C C . LYS A 1 115 ? 10.364 -3.015 5.354 1.00 0.39 115 LYS A C 2
ATOM 3276 O O . LYS A 1 115 ? 9.871 -4.132 5.520 1.00 0.44 115 LYS A O 2
ATOM 3295 N N . ARG A 1 116 ? 10.443 -2.103 6.316 1.00 0.36 116 ARG A N 2
ATOM 3296 C CA . ARG A 1 116 ? 9.898 -2.337 7.649 1.00 0.39 116 ARG A CA 2
ATOM 3297 C C . ARG A 1 116 ? 8.381 -2.432 7.604 1.00 0.35 116 ARG A C 2
ATOM 3298 O O . ARG A 1 116 ? 7.797 -3.405 8.082 1.00 0.42 116 ARG A O 2
ATOM 3319 N N . TRP A 1 117 ? 7.752 -1.417 7.015 1.00 0.31 117 TRP A N 2
ATOM 3320 C CA . TRP A 1 117 ? 6.295 -1.348 6.946 1.00 0.32 117 TRP A CA 2
ATOM 3321 C C . TRP A 1 117 ? 5.719 -2.584 6.267 1.00 0.30 117 TRP A C 2
ATOM 3322 O O . TRP A 1 117 ? 4.682 -3.102 6.684 1.00 0.36 117 TRP A O 2
ATOM 3343 N N . ILE A 1 118 ? 6.399 -3.054 5.228 1.00 0.29 118 ILE A N 2
ATOM 3344 C CA . ILE A 1 118 ? 5.981 -4.252 4.508 1.00 0.32 118 ILE A CA 2
ATOM 3345 C C . ILE A 1 118 ? 5.986 -5.475 5.425 1.00 0.36 118 ILE A C 2
ATOM 3346 O O . ILE A 1 118 ? 5.032 -6.258 5.436 1.00 0.40 118 ILE A O 2
ATOM 3362 N N . LYS A 1 119 ? 7.048 -5.627 6.205 1.00 0.41 119 LYS A N 2
ATOM 3363 C CA . LYS A 1 119 ? 7.175 -6.766 7.105 1.00 0.53 119 LYS A CA 2
ATOM 3364 C C . LYS A 1 119 ? 6.140 -6.697 8.222 1.00 0.55 119 LYS A C 2
ATOM 3365 O O . LYS A 1 119 ? 5.474 -7.687 8.522 1.00 0.67 119 LYS A O 2
ATOM 3384 N N . GLU A 1 120 ? 5.988 -5.518 8.811 1.00 0.51 120 GLU A N 2
ATOM 3385 C CA . GLU A 1 120 ? 5.035 -5.321 9.898 1.00 0.63 120 GLU A CA 2
ATOM 3386 C C . GLU A 1 120 ? 3.597 -5.522 9.419 1.00 0.60 120 GLU A C 2
ATOM 3387 O O . GLU A 1 120 ? 2.715 -5.885 10.198 1.00 0.79 120 GLU A O 2
ATOM 3399 N N . PHE A 1 121 ? 3.371 -5.279 8.134 1.00 0.44 121 PHE A N 2
ATOM 3400 C CA . PHE A 1 121 ? 2.047 -5.418 7.537 1.00 0.43 121 PHE A CA 2
ATOM 3401 C C . PHE A 1 121 ? 1.738 -6.879 7.212 1.00 0.46 121 PHE A C 2
ATOM 3402 O O . PHE A 1 121 ? 0.661 -7.385 7.538 1.00 0.54 121 PHE A O 2
ATOM 3419 N N . SER A 1 122 ? 2.682 -7.550 6.570 1.00 0.44 122 SER A N 2
ATOM 3420 C CA . SER A 1 122 ? 2.502 -8.946 6.197 1.00 0.50 122 SER A CA 2
ATOM 3421 C C . SER A 1 122 ? 2.420 -9.834 7.436 1.00 0.58 122 SER A C 2
ATOM 3422 O O . SER A 1 122 ? 1.706 -10.839 7.448 1.00 0.80 122 SER A O 2
ATOM 3430 N N . GLU A 1 123 ? 3.137 -9.447 8.481 1.00 0.63 123 GLU A N 2
ATOM 3431 C CA . GLU A 1 123 ? 3.093 -10.168 9.742 1.00 0.81 123 GLU A CA 2
ATOM 3432 C C . GLU A 1 123 ? 2.234 -9.425 10.761 1.00 0.92 123 GLU A C 2
ATOM 3433 O O . GLU A 1 123 ? 2.558 -9.369 11.947 1.00 1.44 123 GLU A O 2
ATOM 3445 N N . GLU A 1 124 ? 1.143 -8.844 10.282 1.00 1.15 124 GLU A N 2
ATOM 3446 C CA . GLU A 1 124 ? 0.163 -8.216 11.153 1.00 1.53 124 GLU A CA 2
ATOM 3447 C C . GLU A 1 124 ? -0.946 -9.215 11.458 1.00 2.14 124 GLU A C 2
ATOM 3448 O O . GLU A 1 124 ? -1.842 -9.385 10.604 1.00 2.76 124 GLU A O 2
ATOM 3461 N N . MET A 1 21 ? -6.634 -14.145 4.012 1.00 0.86 21 MET A N 3
ATOM 3462 C CA . MET A 1 21 ? -7.028 -12.754 3.695 1.00 0.65 21 MET A CA 3
ATOM 3463 C C . MET A 1 21 ? -6.101 -12.183 2.631 1.00 0.55 21 MET A C 3
ATOM 3464 O O . MET A 1 21 ? -4.886 -12.368 2.695 1.00 0.75 21 MET A O 3
ATOM 3477 N N . THR A 1 22 ? -6.671 -11.509 1.642 1.00 0.43 22 THR A N 3
ATOM 3478 C CA . THR A 1 22 ? -5.880 -10.979 0.543 1.00 0.41 22 THR A CA 3
ATOM 3479 C C . THR A 1 22 ? -5.133 -9.720 0.977 1.00 0.35 22 THR A C 3
ATOM 3480 O O . THR A 1 22 ? -5.741 -8.760 1.459 1.00 0.38 22 THR A O 3
ATOM 3491 N N . LEU A 1 23 ? -3.815 -9.741 0.829 1.00 0.32 23 LEU A N 3
ATOM 3492 C CA . LEU A 1 23 ? -2.987 -8.615 1.223 1.00 0.29 23 LEU A CA 3
ATOM 3493 C C . LEU A 1 23 ? -2.520 -7.838 -0.001 1.00 0.26 23 LEU A C 3
ATOM 3494 O O . LEU A 1 23 ? -1.972 -8.413 -0.944 1.00 0.30 23 LEU A O 3
ATOM 3510 N N . PHE A 1 24 ? -2.741 -6.534 0.018 1.00 0.25 24 PHE A N 3
ATOM 3511 C CA . PHE A 1 24 ? -2.328 -5.669 -1.077 1.00 0.25 24 PHE A CA 3
ATOM 3512 C C . PHE A 1 24 ? -1.315 -4.653 -0.584 1.00 0.26 24 PHE A C 3
ATOM 3513 O O . PHE A 1 24 ? -1.374 -4.215 0.564 1.00 0.30 24 PHE A O 3
ATOM 3530 N N . VAL A 1 25 ? -0.390 -4.271 -1.444 1.00 0.29 25 VAL A N 3
ATOM 3531 C CA . VAL A 1 25 ? 0.514 -3.185 -1.128 1.00 0.31 25 VAL A CA 3
ATOM 3532 C C . VAL A 1 25 ? 0.643 -2.231 -2.304 1.00 0.30 25 VAL A C 3
ATOM 3533 O O . VAL A 1 25 ? 0.852 -2.634 -3.449 1.00 0.35 25 VAL A O 3
ATOM 3546 N N . LEU A 1 26 ? 0.483 -0.964 -1.997 1.00 0.34 26 LEU A N 3
ATOM 3547 C CA . LEU A 1 26 ? 0.582 0.100 -2.968 1.00 0.35 26 LEU A CA 3
ATOM 3548 C C . LEU A 1 26 ? 1.770 0.977 -2.622 1.00 0.34 26 LEU A C 3
ATOM 3549 O O . LEU A 1 26 ? 2.231 0.980 -1.482 1.00 0.36 26 LEU A O 3
ATOM 3565 N N . ILE A 1 27 ? 2.263 1.715 -3.592 1.00 0.34 27 ILE A N 3
ATOM 3566 C CA . ILE A 1 27 ? 3.336 2.655 -3.343 1.00 0.32 27 ILE A CA 3
ATOM 3567 C C . ILE A 1 27 ? 3.250 3.826 -4.313 1.00 0.30 27 ILE A C 3
ATOM 3568 O O . ILE A 1 27 ? 3.195 3.629 -5.527 1.00 0.36 27 ILE A O 3
ATOM 3584 N N . LEU A 1 28 ? 3.196 5.041 -3.784 1.00 0.30 28 LEU A N 3
ATOM 3585 C CA . LEU A 1 28 ? 3.254 6.209 -4.637 1.00 0.36 28 LEU A CA 3
ATOM 3586 C C . LEU A 1 28 ? 4.605 6.877 -4.441 1.00 0.38 28 LEU A C 3
ATOM 3587 O O . LEU A 1 28 ? 4.738 7.891 -3.749 1.00 0.41 28 LEU A O 3
ATOM 3603 N N . SER A 1 29 ? 5.604 6.271 -5.048 1.00 0.44 29 SER A N 3
ATOM 3604 C CA . SER A 1 29 ? 6.959 6.783 -5.065 1.00 0.56 29 SER A CA 3
ATOM 3605 C C . SER A 1 29 ? 7.636 6.319 -6.342 1.00 0.68 29 SER A C 3
ATOM 3606 O O . SER A 1 29 ? 7.342 5.219 -6.814 1.00 1.05 29 SER A O 3
ATOM 3614 N N . ASN A 1 30 ? 8.512 7.112 -6.928 1.00 0.60 30 ASN A N 3
ATOM 3615 C CA . ASN A 1 30 ? 9.329 6.569 -7.994 1.00 0.67 30 ASN A CA 3
ATOM 3616 C C . ASN A 1 30 ? 10.803 6.804 -7.717 1.00 0.64 30 ASN A C 3
ATOM 3617 O O . ASN A 1 30 ? 11.382 7.817 -8.117 1.00 0.68 30 ASN A O 3
ATOM 3628 N N . ASP A 1 31 ? 11.390 5.859 -7.005 1.00 0.63 31 ASP A N 3
ATOM 3629 C CA . ASP A 1 31 ? 12.828 5.662 -6.978 1.00 0.67 31 ASP A CA 3
ATOM 3630 C C . ASP A 1 31 ? 13.110 4.266 -7.498 1.00 0.72 31 ASP A C 3
ATOM 3631 O O . ASP A 1 31 ? 12.515 3.298 -7.024 1.00 0.81 31 ASP A O 3
ATOM 3640 N N . LYS A 1 32 ? 14.014 4.156 -8.450 1.00 0.78 32 LYS A N 3
ATOM 3641 C CA . LYS A 1 32 ? 14.251 2.891 -9.129 1.00 0.82 32 LYS A CA 3
ATOM 3642 C C . LYS A 1 32 ? 14.837 1.838 -8.189 1.00 0.79 32 LYS A C 3
ATOM 3643 O O . LYS A 1 32 ? 14.612 0.640 -8.373 1.00 0.81 32 LYS A O 3
ATOM 3662 N N . LYS A 1 33 ? 15.565 2.282 -7.173 1.00 0.84 33 LYS A N 3
ATOM 3663 C CA . LYS A 1 33 ? 16.190 1.362 -6.233 1.00 0.86 33 LYS A CA 3
ATOM 3664 C C . LYS A 1 33 ? 15.255 1.072 -5.056 1.00 0.74 33 LYS A C 3
ATOM 3665 O O . LYS A 1 33 ? 15.214 -0.047 -4.542 1.00 0.70 33 LYS A O 3
ATOM 3684 N N . LEU A 1 34 ? 14.500 2.085 -4.642 1.00 0.72 34 LEU A N 3
ATOM 3685 C CA . LEU A 1 34 ? 13.533 1.934 -3.559 1.00 0.64 34 LEU A CA 3
ATOM 3686 C C . LEU A 1 34 ? 12.452 0.933 -3.959 1.00 0.58 34 LEU A C 3
ATOM 3687 O O . LEU A 1 34 ? 12.106 0.042 -3.184 1.00 0.62 34 LEU A O 3
ATOM 3703 N N . ILE A 1 35 ? 11.932 1.085 -5.179 1.00 0.54 35 ILE A N 3
ATOM 3704 C CA . ILE A 1 35 ? 10.905 0.182 -5.694 1.00 0.52 35 ILE A CA 3
ATOM 3705 C C . ILE A 1 35 ? 11.403 -1.261 -5.676 1.00 0.55 35 ILE A C 3
ATOM 3706 O O . ILE A 1 35 ? 10.656 -2.181 -5.331 1.00 0.58 35 ILE A O 3
ATOM 3722 N N . GLU A 1 36 ? 12.672 -1.450 -6.030 1.00 0.59 36 GLU A N 3
ATOM 3723 C CA . GLU A 1 36 ? 13.299 -2.759 -5.936 1.00 0.66 36 GLU A CA 3
ATOM 3724 C C . GLU A 1 36 ? 13.184 -3.317 -4.525 1.00 0.62 36 GLU A C 3
ATOM 3725 O O . GLU A 1 36 ? 12.542 -4.342 -4.313 1.00 0.62 36 GLU A O 3
ATOM 3737 N N . GLU A 1 37 ? 13.780 -2.618 -3.565 1.00 0.62 37 GLU A N 3
ATOM 3738 C CA . GLU A 1 37 ? 13.824 -3.078 -2.177 1.00 0.65 37 GLU A CA 3
ATOM 3739 C C . GLU A 1 37 ? 12.428 -3.301 -1.604 1.00 0.56 37 GLU A C 3
ATOM 3740 O O . GLU A 1 37 ? 12.204 -4.253 -0.853 1.00 0.57 37 GLU A O 3
ATOM 3752 N N . ALA A 1 38 ? 11.495 -2.423 -1.953 1.00 0.51 38 ALA A N 3
ATOM 3753 C CA . ALA A 1 38 ? 10.121 -2.558 -1.492 1.00 0.46 38 ALA A CA 3
ATOM 3754 C C . ALA A 1 38 ? 9.518 -3.862 -1.998 1.00 0.42 38 ALA A C 3
ATOM 3755 O O . ALA A 1 38 ? 8.867 -4.593 -1.246 1.00 0.43 38 ALA A O 3
ATOM 3762 N N . ARG A 1 39 ? 9.762 -4.174 -3.263 1.00 0.43 39 ARG A N 3
ATOM 3763 C CA . ARG A 1 39 ? 9.246 -5.403 -3.838 1.00 0.45 39 ARG A CA 3
ATOM 3764 C C . ARG A 1 39 ? 10.004 -6.609 -3.296 1.00 0.45 39 ARG A C 3
ATOM 3765 O O . ARG A 1 39 ? 9.454 -7.693 -3.229 1.00 0.49 39 ARG A O 3
ATOM 3786 N N . LYS A 1 40 ? 11.260 -6.423 -2.901 1.00 0.49 40 LYS A N 3
ATOM 3787 C CA . LYS A 1 40 ? 12.049 -7.525 -2.348 1.00 0.55 40 LYS A CA 3
ATOM 3788 C C . LYS A 1 40 ? 11.336 -8.119 -1.140 1.00 0.49 40 LYS A C 3
ATOM 3789 O O . LYS A 1 40 ? 11.278 -9.336 -0.969 1.00 0.54 40 LYS A O 3
ATOM 3808 N N . MET A 1 41 ? 10.772 -7.245 -0.321 1.00 0.45 41 MET A N 3
ATOM 3809 C CA . MET A 1 41 ? 10.029 -7.671 0.854 1.00 0.46 41 MET A CA 3
ATOM 3810 C C . MET A 1 41 ? 8.636 -8.145 0.477 1.00 0.41 41 MET A C 3
ATOM 3811 O O . MET A 1 41 ? 8.209 -9.218 0.894 1.00 0.46 41 MET A O 3
ATOM 3825 N N . ALA A 1 42 ? 7.938 -7.348 -0.323 1.00 0.37 42 ALA A N 3
ATOM 3826 C CA . ALA A 1 42 ? 6.555 -7.643 -0.687 1.00 0.39 42 ALA A CA 3
ATOM 3827 C C . ALA A 1 42 ? 6.444 -8.907 -1.532 1.00 0.42 42 ALA A C 3
ATOM 3828 O O . ALA A 1 42 ? 5.467 -9.646 -1.420 1.00 0.49 42 ALA A O 3
ATOM 3835 N N . GLU A 1 43 ? 7.442 -9.150 -2.373 1.00 0.45 43 GLU A N 3
ATOM 3836 C CA . GLU A 1 43 ? 7.466 -10.338 -3.212 1.00 0.59 43 GLU A CA 3
ATOM 3837 C C . GLU A 1 43 ? 7.492 -11.577 -2.327 1.00 0.63 43 GLU A C 3
ATOM 3838 O O . GLU A 1 43 ? 6.664 -12.476 -2.462 1.00 0.75 43 GLU A O 3
ATOM 3850 N N . LYS A 1 44 ? 8.430 -11.594 -1.386 1.00 0.60 44 LYS A N 3
ATOM 3851 C CA . LYS A 1 44 ? 8.568 -12.719 -0.465 1.00 0.70 44 LYS A CA 3
ATOM 3852 C C . LYS A 1 44 ? 7.420 -12.748 0.543 1.00 0.66 44 LYS A C 3
ATOM 3853 O O . LYS A 1 44 ? 7.091 -13.797 1.093 1.00 0.75 44 LYS A O 3
ATOM 3872 N N . ALA A 1 45 ? 6.810 -11.592 0.776 1.00 0.57 45 ALA A N 3
ATOM 3873 C CA . ALA A 1 45 ? 5.673 -11.496 1.683 1.00 0.59 45 ALA A CA 3
ATOM 3874 C C . ALA A 1 45 ? 4.386 -11.907 0.980 1.00 0.59 45 ALA A C 3
ATOM 3875 O O . ALA A 1 45 ? 3.324 -11.992 1.600 1.00 0.66 45 ALA A O 3
ATOM 3882 N N . ASN A 1 46 ? 4.505 -12.159 -0.323 1.00 0.56 46 ASN A N 3
ATOM 3883 C CA . ASN A 1 46 ? 3.386 -12.589 -1.161 1.00 0.60 46 ASN A CA 3
ATOM 3884 C C . ASN A 1 46 ? 2.304 -11.524 -1.214 1.00 0.54 46 ASN A C 3
ATOM 3885 O O . ASN A 1 46 ? 1.118 -11.827 -1.339 1.00 0.63 46 ASN A O 3
ATOM 3896 N N . LEU A 1 47 ? 2.723 -10.275 -1.128 1.00 0.44 47 LEU A N 3
ATOM 3897 C CA . LEU A 1 47 ? 1.799 -9.162 -1.176 1.00 0.42 47 LEU A CA 3
ATOM 3898 C C . LEU A 1 47 ? 1.542 -8.766 -2.619 1.00 0.41 47 LEU A C 3
ATOM 3899 O O . LEU A 1 47 ? 2.469 -8.730 -3.430 1.00 0.58 47 LEU A O 3
ATOM 3915 N N . ILE A 1 48 ? 0.290 -8.475 -2.938 1.00 0.30 48 ILE A N 3
ATOM 3916 C CA . ILE A 1 48 ? -0.051 -7.986 -4.263 1.00 0.32 48 ILE A CA 3
ATOM 3917 C C . ILE A 1 48 ? 0.396 -6.535 -4.397 1.00 0.32 48 ILE A C 3
ATOM 3918 O O . ILE A 1 48 ? -0.282 -5.616 -3.934 1.00 0.33 48 ILE A O 3
ATOM 3934 N N . LEU A 1 49 ? 1.560 -6.346 -4.999 1.00 0.34 49 LEU A N 3
ATOM 3935 C CA . LEU A 1 49 ? 2.145 -5.025 -5.144 1.00 0.35 49 LEU A CA 3
ATOM 3936 C C . LEU A 1 49 ? 1.623 -4.336 -6.391 1.00 0.35 49 LEU A C 3
ATOM 3937 O O . LEU A 1 49 ? 1.704 -4.878 -7.496 1.00 0.44 49 LEU A O 3
ATOM 3953 N N . ILE A 1 50 ? 1.079 -3.147 -6.208 1.00 0.33 50 ILE A N 3
ATOM 3954 C CA . ILE A 1 50 ? 0.637 -2.330 -7.320 1.00 0.34 50 ILE A CA 3
ATOM 3955 C C . ILE A 1 50 ? 1.424 -1.023 -7.329 1.00 0.32 50 ILE A C 3
ATOM 3956 O O . ILE A 1 50 ? 1.135 -0.104 -6.562 1.00 0.36 50 ILE A O 3
ATOM 3972 N N . THR A 1 51 ? 2.434 -0.961 -8.181 1.00 0.32 51 THR A N 3
ATOM 3973 C CA . THR A 1 51 ? 3.314 0.194 -8.245 1.00 0.35 51 THR A CA 3
ATOM 3974 C C . THR A 1 51 ? 2.716 1.273 -9.144 1.00 0.38 51 THR A C 3
ATOM 3975 O O . THR A 1 51 ? 2.464 1.034 -10.327 1.00 0.55 51 THR A O 3
ATOM 3986 N N . VAL A 1 52 ? 2.478 2.453 -8.584 1.00 0.39 52 VAL A N 3
ATOM 3987 C CA . VAL A 1 52 ? 1.885 3.553 -9.331 1.00 0.49 52 VAL A CA 3
ATOM 3988 C C . VAL A 1 52 ? 2.617 4.859 -9.040 1.00 0.58 52 VAL A C 3
ATOM 3989 O O . VAL A 1 52 ? 3.394 4.941 -8.089 1.00 0.80 52 VAL A O 3
ATOM 4002 N N . GLY A 1 53 ? 2.391 5.871 -9.869 1.00 0.66 53 GLY A N 3
ATOM 4003 C CA . GLY A 1 53 ? 3.002 7.164 -9.627 1.00 0.75 53 GLY A CA 3
ATOM 4004 C C . GLY A 1 53 ? 2.144 8.313 -10.115 1.00 0.81 53 GLY A C 3
ATOM 4005 O O . GLY A 1 53 ? 2.207 8.672 -11.290 1.00 1.24 53 GLY A O 3
ATOM 4009 N N . ASP A 1 54 ? 1.383 8.884 -9.173 1.00 0.71 54 ASP A N 3
ATOM 4010 C CA . ASP A 1 54 ? 0.456 10.014 -9.383 1.00 0.82 54 ASP A CA 3
ATOM 4011 C C . ASP A 1 54 ? -0.773 9.795 -8.507 1.00 0.70 54 ASP A C 3
ATOM 4012 O O . ASP A 1 54 ? -1.095 8.652 -8.182 1.00 0.64 54 ASP A O 3
ATOM 4021 N N . GLU A 1 55 ? -1.460 10.860 -8.124 1.00 0.80 55 GLU A N 3
ATOM 4022 C CA . GLU A 1 55 ? -2.645 10.729 -7.283 1.00 0.79 55 GLU A CA 3
ATOM 4023 C C . GLU A 1 55 ? -3.732 9.940 -7.997 1.00 0.69 55 GLU A C 3
ATOM 4024 O O . GLU A 1 55 ? -4.339 9.035 -7.421 1.00 0.71 55 GLU A O 3
ATOM 4036 N N . GLU A 1 56 ? -3.952 10.267 -9.263 1.00 0.70 56 GLU A N 3
ATOM 4037 C CA . GLU A 1 56 ? -4.977 9.603 -10.049 1.00 0.70 56 GLU A CA 3
ATOM 4038 C C . GLU A 1 56 ? -4.561 8.170 -10.341 1.00 0.66 56 GLU A C 3
ATOM 4039 O O . GLU A 1 56 ? -5.401 7.288 -10.482 1.00 0.67 56 GLU A O 3
ATOM 4051 N N . GLU A 1 57 ? -3.255 7.945 -10.409 1.00 0.65 57 GLU A N 3
ATOM 4052 C CA . GLU A 1 57 ? -2.722 6.608 -10.614 1.00 0.65 57 GLU A CA 3
ATOM 4053 C C . GLU A 1 57 ? -2.916 5.755 -9.368 1.00 0.55 57 GLU A C 3
ATOM 4054 O O . GLU A 1 57 ? -3.149 4.550 -9.461 1.00 0.52 57 GLU A O 3
ATOM 4066 N N . LEU A 1 58 ? -2.840 6.378 -8.199 1.00 0.52 58 LEU A N 3
ATOM 4067 C CA . LEU A 1 58 ? -3.126 5.674 -6.959 1.00 0.48 58 LEU A CA 3
ATOM 4068 C C . LEU A 1 58 ? -4.594 5.279 -6.930 1.00 0.46 58 LEU A C 3
ATOM 4069 O O . LEU A 1 58 ? -4.957 4.253 -6.368 1.00 0.44 58 LEU A O 3
ATOM 4085 N N . LYS A 1 59 ? -5.431 6.087 -7.573 1.00 0.52 59 LYS A N 3
ATOM 4086 C CA . LYS A 1 59 ? -6.858 5.794 -7.670 1.00 0.57 59 LYS A CA 3
ATOM 4087 C C . LYS A 1 59 ? -7.109 4.576 -8.544 1.00 0.51 59 LYS A C 3
ATOM 4088 O O . LYS A 1 59 ? -8.164 3.946 -8.477 1.00 0.58 59 LYS A O 3
ATOM 4107 N N . LYS A 1 60 ? -6.123 4.241 -9.348 1.00 0.49 60 LYS A N 3
ATOM 4108 C CA . LYS A 1 60 ? -6.198 3.080 -10.214 1.00 0.48 60 LYS A CA 3
ATOM 4109 C C . LYS A 1 60 ? -5.787 1.840 -9.440 1.00 0.41 60 LYS A C 3
ATOM 4110 O O . LYS A 1 60 ? -6.309 0.750 -9.659 1.00 0.41 60 LYS A O 3
ATOM 4129 N N . ALA A 1 61 ? -4.848 2.026 -8.522 1.00 0.40 61 ALA A N 3
ATOM 4130 C CA . ALA A 1 61 ? -4.358 0.945 -7.688 1.00 0.39 61 ALA A CA 3
ATOM 4131 C C . ALA A 1 61 ? -5.323 0.670 -6.540 1.00 0.32 61 ALA A C 3
ATOM 4132 O O . ALA A 1 61 ? -5.624 -0.481 -6.232 1.00 0.34 61 ALA A O 3
ATOM 4139 N N . ILE A 1 62 ? -5.809 1.739 -5.920 1.00 0.31 62 ILE A N 3
ATOM 4140 C CA . ILE A 1 62 ? -6.773 1.634 -4.830 1.00 0.37 62 ILE A CA 3
ATOM 4141 C C . ILE A 1 62 ? -8.047 0.935 -5.300 1.00 0.36 62 ILE A C 3
ATOM 4142 O O . ILE A 1 62 ? -8.509 -0.018 -4.673 1.00 0.38 62 ILE A O 3
ATOM 4158 N N . LYS A 1 63 ? -8.598 1.397 -6.417 1.00 0.37 63 LYS A N 3
ATOM 4159 C CA . LYS A 1 63 ? -9.811 0.805 -6.966 1.00 0.40 63 LYS A CA 3
ATOM 4160 C C . LYS A 1 63 ? -9.545 -0.625 -7.427 1.00 0.35 63 LYS A C 3
ATOM 4161 O O . LYS A 1 63 ? -10.435 -1.477 -7.383 1.00 0.40 63 LYS A O 3
ATOM 4180 N N . LYS A 1 64 ? -8.312 -0.879 -7.857 1.00 0.34 64 LYS A N 3
ATOM 4181 C CA . LYS A 1 64 ? -7.899 -2.211 -8.278 1.00 0.39 64 LYS A CA 3
ATOM 4182 C C . LYS A 1 64 ? -7.869 -3.156 -7.083 1.00 0.35 64 LYS A C 3
ATOM 4183 O O . LYS A 1 64 ? -8.453 -4.236 -7.123 1.00 0.40 64 LYS A O 3
ATOM 4202 N N . ALA A 1 65 ? -7.197 -2.731 -6.018 1.00 0.30 65 ALA A N 3
ATOM 4203 C CA . ALA A 1 65 ? -7.117 -3.518 -4.794 1.00 0.30 65 ALA A CA 3
ATOM 4204 C C . ALA A 1 65 ? -8.511 -3.773 -4.232 1.00 0.33 65 ALA A C 3
ATOM 4205 O O . ALA A 1 65 ? -8.828 -4.886 -3.811 1.00 0.38 65 ALA A O 3
ATOM 4212 N N . ASP A 1 66 ? -9.337 -2.731 -4.246 1.00 0.35 66 ASP A N 3
ATOM 4213 C CA . ASP A 1 66 ? -10.732 -2.831 -3.824 1.00 0.41 66 ASP A CA 3
ATOM 4214 C C . ASP A 1 66 ? -11.458 -3.919 -4.607 1.00 0.40 66 ASP A C 3
ATOM 4215 O O . ASP A 1 66 ? -12.154 -4.760 -4.033 1.00 0.47 66 ASP A O 3
ATOM 4224 N N . ASP A 1 67 ? -11.267 -3.908 -5.920 1.00 0.36 67 ASP A N 3
ATOM 4225 C CA . ASP A 1 67 ? -11.929 -4.863 -6.803 1.00 0.38 67 ASP A CA 3
ATOM 4226 C C . ASP A 1 67 ? -11.428 -6.282 -6.565 1.00 0.40 67 ASP A C 3
ATOM 4227 O O . ASP A 1 67 ? -12.228 -7.206 -6.410 1.00 0.48 67 ASP A O 3
ATOM 4236 N N . ILE A 1 68 ? -10.110 -6.448 -6.521 1.00 0.37 68 ILE A N 3
ATOM 4237 C CA . ILE A 1 68 ? -9.510 -7.765 -6.334 1.00 0.41 68 ILE A CA 3
ATOM 4238 C C . ILE A 1 68 ? -9.920 -8.358 -4.989 1.00 0.41 68 ILE A C 3
ATOM 4239 O O . ILE A 1 68 ? -10.170 -9.559 -4.874 1.00 0.47 68 ILE A O 3
ATOM 4255 N N . ALA A 1 69 ? -9.999 -7.507 -3.974 1.00 0.39 69 ALA A N 3
ATOM 4256 C CA . ALA A 1 69 ? -10.415 -7.942 -2.652 1.00 0.43 69 ALA A CA 3
ATOM 4257 C C . ALA A 1 69 ? -11.848 -8.449 -2.679 1.00 0.47 69 ALA A C 3
ATOM 4258 O O . ALA A 1 69 ? -12.115 -9.592 -2.328 1.00 0.53 69 ALA A O 3
ATOM 4265 N N . LYS A 1 70 ? -12.763 -7.597 -3.121 1.00 0.52 70 LYS A N 3
ATOM 4266 C CA . LYS A 1 70 ? -14.187 -7.934 -3.158 1.00 0.65 70 LYS A CA 3
ATOM 4267 C C . LYS A 1 70 ? -14.459 -9.079 -4.108 1.00 0.63 70 LYS A C 3
ATOM 4268 O O . LYS A 1 70 ? -15.462 -9.783 -3.975 1.00 0.72 70 LYS A O 3
ATOM 4287 N N . LYS A 1 71 ? -13.579 -9.243 -5.080 1.00 0.62 71 LYS A N 3
ATOM 4288 C CA . LYS A 1 71 ? -13.650 -10.369 -5.982 1.00 0.76 71 LYS A CA 3
ATOM 4289 C C . LYS A 1 71 ? -13.740 -11.654 -5.177 1.00 0.83 71 LYS A C 3
ATOM 4290 O O . LYS A 1 71 ? -14.576 -12.514 -5.451 1.00 1.03 71 LYS A O 3
ATOM 4309 N N . GLN A 1 72 ? -12.880 -11.779 -4.173 1.00 0.79 72 GLN A N 3
ATOM 4310 C CA . GLN A 1 72 ? -12.836 -13.017 -3.404 1.00 1.04 72 GLN A CA 3
ATOM 4311 C C . GLN A 1 72 ? -12.953 -12.845 -1.877 1.00 1.06 72 GLN A C 3
ATOM 4312 O O . GLN A 1 72 ? -13.864 -13.387 -1.258 1.00 1.22 72 GLN A O 3
ATOM 4326 N N . ASN A 1 73 ? -12.043 -12.078 -1.282 1.00 1.03 73 ASN A N 3
ATOM 4327 C CA . ASN A 1 73 ? -11.798 -12.177 0.160 1.00 1.18 73 ASN A CA 3
ATOM 4328 C C . ASN A 1 73 ? -12.085 -10.897 0.952 1.00 1.00 73 ASN A C 3
ATOM 4329 O O . ASN A 1 73 ? -11.625 -10.765 2.083 1.00 1.24 73 ASN A O 3
ATOM 4340 N N . SER A 1 74 ? -12.795 -9.940 0.371 1.00 1.13 74 SER A N 3
ATOM 4341 C CA . SER A 1 74 ? -12.968 -8.618 0.999 1.00 1.53 74 SER A CA 3
ATOM 4342 C C . SER A 1 74 ? -13.668 -8.662 2.374 1.00 1.47 74 SER A C 3
ATOM 4343 O O . SER A 1 74 ? -13.978 -7.613 2.942 1.00 1.93 74 SER A O 3
ATOM 4351 N N . SER A 1 75 ? -13.913 -9.854 2.914 1.00 1.40 75 SER A N 3
ATOM 4352 C CA . SER A 1 75 ? -14.337 -9.981 4.303 1.00 2.05 75 SER A CA 3
ATOM 4353 C C . SER A 1 75 ? -13.283 -9.337 5.208 1.00 1.90 75 SER A C 3
ATOM 4354 O O . SER A 1 75 ? -13.602 -8.713 6.223 1.00 2.43 75 SER A O 3
ATOM 4362 N N . GLU A 1 76 ? -12.024 -9.491 4.814 1.00 1.26 76 GLU A N 3
ATOM 4363 C CA . GLU A 1 76 ? -10.931 -8.729 5.393 1.00 1.12 76 GLU A CA 3
ATOM 4364 C C . GLU A 1 76 ? -9.921 -8.397 4.308 1.00 0.74 76 GLU A C 3
ATOM 4365 O O . GLU A 1 76 ? -9.280 -9.288 3.748 1.00 0.88 76 GLU A O 3
ATOM 4377 N N . ALA A 1 77 ? -9.788 -7.119 4.008 1.00 0.55 77 ALA A N 3
ATOM 4378 C CA . ALA A 1 77 ? -8.850 -6.680 2.995 1.00 0.44 77 ALA A CA 3
ATOM 4379 C C . ALA A 1 77 ? -7.809 -5.757 3.604 1.00 0.37 77 ALA A C 3
ATOM 4380 O O . ALA A 1 77 ? -8.112 -4.633 3.999 1.00 0.42 77 ALA A O 3
ATOM 4387 N N . LYS A 1 78 ? -6.586 -6.243 3.698 1.00 0.35 78 LYS A N 3
ATOM 4388 C CA . LYS A 1 78 ? -5.497 -5.449 4.233 1.00 0.37 78 LYS A CA 3
ATOM 4389 C C . LYS A 1 78 ? -4.683 -4.845 3.101 1.00 0.33 78 LYS A C 3
ATOM 4390 O O . LYS A 1 78 ? -4.175 -5.561 2.236 1.00 0.37 78 LYS A O 3
ATOM 4409 N N . ILE A 1 79 ? -4.578 -3.527 3.102 1.00 0.29 79 ILE A N 3
ATOM 4410 C CA . ILE A 1 79 ? -3.827 -2.821 2.079 1.00 0.29 79 ILE A CA 3
ATOM 4411 C C . ILE A 1 79 ? -2.774 -1.930 2.729 1.00 0.29 79 ILE A C 3
ATOM 4412 O O . ILE A 1 79 ? -3.050 -1.250 3.714 1.00 0.40 79 ILE A O 3
ATOM 4428 N N . LEU A 1 80 ? -1.562 -1.964 2.205 1.00 0.23 80 LEU A N 3
ATOM 4429 C CA . LEU A 1 80 ? -0.500 -1.089 2.681 1.00 0.28 80 LEU A CA 3
ATOM 4430 C C . LEU A 1 80 ? -0.121 -0.093 1.594 1.00 0.30 80 LEU A C 3
ATOM 4431 O O . LEU A 1 80 ? 0.411 -0.481 0.566 1.00 0.45 80 LEU A O 3
ATOM 4447 N N . ILE A 1 81 ? -0.406 1.183 1.806 1.00 0.27 81 ILE A N 3
ATOM 4448 C CA . ILE A 1 81 ? -0.028 2.203 0.834 1.00 0.27 81 ILE A CA 3
ATOM 4449 C C . ILE A 1 81 ? 1.228 2.927 1.298 1.00 0.27 81 ILE A C 3
ATOM 4450 O O . ILE A 1 81 ? 1.208 3.630 2.307 1.00 0.33 81 ILE A O 3
ATOM 4466 N N . LEU A 1 82 ? 2.315 2.737 0.574 1.00 0.27 82 LEU A N 3
ATOM 4467 C CA . LEU A 1 82 ? 3.557 3.434 0.860 1.00 0.31 82 LEU A CA 3
ATOM 4468 C C . LEU A 1 82 ? 3.639 4.707 0.030 1.00 0.34 82 LEU A C 3
ATOM 4469 O O . LEU A 1 82 ? 3.747 4.655 -1.190 1.00 0.59 82 LEU A O 3
ATOM 4485 N N . LEU A 1 83 ? 3.570 5.847 0.685 1.00 0.35 83 LEU A N 3
ATOM 4486 C CA . LEU A 1 83 ? 3.636 7.124 -0.006 1.00 0.42 83 LEU A CA 3
ATOM 4487 C C . LEU A 1 83 ? 4.497 8.094 0.765 1.00 0.44 83 LEU A C 3
ATOM 4488 O O . LEU A 1 83 ? 4.441 8.134 1.991 1.00 0.55 83 LEU A O 3
ATOM 4504 N N . GLU A 1 84 ? 5.312 8.872 0.071 1.00 0.43 84 GLU A N 3
ATOM 4505 C CA . GLU A 1 84 ? 5.986 9.955 0.746 1.00 0.45 84 GLU A CA 3
ATOM 4506 C C . GLU A 1 84 ? 5.075 11.171 0.745 1.00 0.47 84 GLU A C 3
ATOM 4507 O O . GLU A 1 84 ? 4.994 11.913 -0.235 1.00 0.54 84 GLU A O 3
ATOM 4519 N N . LYS A 1 85 ? 4.419 11.357 1.882 1.00 0.45 85 LYS A N 3
ATOM 4520 C CA . LYS A 1 85 ? 3.516 12.475 2.145 1.00 0.56 85 LYS A CA 3
ATOM 4521 C C . LYS A 1 85 ? 3.160 12.465 3.625 1.00 0.53 85 LYS A C 3
ATOM 4522 O O . LYS A 1 85 ? 3.085 11.395 4.232 1.00 0.53 85 LYS A O 3
ATOM 4541 N N . PRO A 1 86 ? 2.968 13.638 4.239 1.00 0.60 86 PRO A N 3
ATOM 4542 C CA . PRO A 1 86 ? 2.445 13.719 5.601 1.00 0.62 86 PRO A CA 3
ATOM 4543 C C . PRO A 1 86 ? 0.979 13.291 5.644 1.00 0.61 86 PRO A C 3
ATOM 4544 O O . PRO A 1 86 ? 0.121 13.910 5.008 1.00 0.68 86 PRO A O 3
ATOM 4555 N N . VAL A 1 87 ? 0.689 12.236 6.390 1.00 0.59 87 VAL A N 3
ATOM 4556 C CA . VAL A 1 87 ? -0.644 11.651 6.385 1.00 0.62 87 VAL A CA 3
ATOM 4557 C C . VAL A 1 87 ? -1.332 11.792 7.738 1.00 0.62 87 VAL A C 3
ATOM 4558 O O . VAL A 1 87 ? -0.725 11.578 8.791 1.00 0.66 87 VAL A O 3
ATOM 4571 N N . SER A 1 88 ? -2.595 12.182 7.699 1.00 0.69 88 SER A N 3
ATOM 4572 C CA . SER A 1 88 ? -3.409 12.267 8.897 1.00 0.76 88 SER A CA 3
ATOM 4573 C C . SER A 1 88 ? -4.325 11.044 8.996 1.00 0.72 88 SER A C 3
ATOM 4574 O O . SER A 1 88 ? -4.585 10.400 7.977 1.00 0.69 88 SER A O 3
ATOM 4582 N N . PRO A 1 89 ? -4.808 10.691 10.200 1.00 0.78 89 PRO A N 3
ATOM 4583 C CA . PRO A 1 89 ? -5.727 9.557 10.381 1.00 0.79 89 PRO A CA 3
ATOM 4584 C C . PRO A 1 89 ? -6.900 9.596 9.400 1.00 0.67 89 PRO A C 3
ATOM 4585 O O . PRO A 1 89 ? -7.219 8.596 8.752 1.00 0.65 89 PRO A O 3
ATOM 4596 N N . GLU A 1 90 ? -7.513 10.770 9.269 1.00 0.71 90 GLU A N 3
ATOM 4597 C CA . GLU A 1 90 ? -8.645 10.949 8.369 1.00 0.72 90 GLU A CA 3
ATOM 4598 C C . GLU A 1 90 ? -8.239 10.685 6.921 1.00 0.64 90 GLU A C 3
ATOM 4599 O O . GLU A 1 90 ? -9.018 10.139 6.145 1.00 0.68 90 GLU A O 3
ATOM 4611 N N . TYR A 1 91 ? -7.011 11.051 6.570 1.00 0.62 91 TYR A N 3
ATOM 4612 C CA . TYR A 1 91 ? -6.507 10.841 5.216 1.00 0.62 91 TYR A CA 3
ATOM 4613 C C . TYR A 1 91 ? -6.480 9.351 4.896 1.00 0.52 91 TYR A C 3
ATOM 4614 O O . TYR A 1 91 ? -6.835 8.935 3.790 1.00 0.52 91 TYR A O 3
ATOM 4632 N N . GLU A 1 92 ? -6.074 8.552 5.878 1.00 0.48 92 GLU A N 3
ATOM 4633 C CA . GLU A 1 92 ? -6.111 7.108 5.757 1.00 0.42 92 GLU A CA 3
ATOM 4634 C C . GLU A 1 92 ? -7.536 6.638 5.527 1.00 0.42 92 GLU A C 3
ATOM 4635 O O . GLU A 1 92 ? -7.797 5.829 4.646 1.00 0.43 92 GLU A O 3
ATOM 4647 N N . LYS A 1 93 ? -8.454 7.189 6.307 1.00 0.47 93 LYS A N 3
ATOM 4648 C CA . LYS A 1 93 ? -9.851 6.792 6.267 1.00 0.54 93 LYS A CA 3
ATOM 4649 C C . LYS A 1 93 ? -10.540 7.276 4.997 1.00 0.53 93 LYS A C 3
ATOM 4650 O O . LYS A 1 93 ? -11.598 6.770 4.633 1.00 0.55 93 LYS A O 3
ATOM 4669 N N . LYS A 1 94 ? -9.945 8.253 4.325 1.00 0.54 94 LYS A N 3
ATOM 4670 C CA . LYS A 1 94 ? -10.462 8.710 3.042 1.00 0.59 94 LYS A CA 3
ATOM 4671 C C . LYS A 1 94 ? -10.098 7.715 1.951 1.00 0.52 94 LYS A C 3
ATOM 4672 O O . LYS A 1 94 ? -10.927 7.367 1.113 1.00 0.57 94 LYS A O 3
ATOM 4691 N N . LEU A 1 95 ? -8.860 7.240 1.978 1.00 0.47 95 LEU A N 3
ATOM 4692 C CA . LEU A 1 95 ? -8.422 6.215 1.039 1.00 0.45 95 LEU A CA 3
ATOM 4693 C C . LEU A 1 95 ? -9.061 4.882 1.406 1.00 0.39 95 LEU A C 3
ATOM 4694 O O . LEU A 1 95 ? -9.418 4.082 0.540 1.00 0.41 95 LEU A O 3
ATOM 4710 N N . GLN A 1 96 ? -9.220 4.675 2.707 1.00 0.37 96 GLN A N 3
ATOM 4711 C CA . GLN A 1 96 ? -9.883 3.497 3.249 1.00 0.40 96 GLN A CA 3
ATOM 4712 C C . GLN A 1 96 ? -11.382 3.564 2.945 1.00 0.45 96 GLN A C 3
ATOM 4713 O O . GLN A 1 96 ? -12.099 2.572 3.045 1.00 0.49 96 GLN A O 3
ATOM 4727 N N . LYS A 1 97 ? -11.849 4.761 2.602 1.00 0.52 97 LYS A N 3
ATOM 4728 C CA . LYS A 1 97 ? -13.228 4.957 2.168 1.00 0.64 97 LYS A CA 3
ATOM 4729 C C . LYS A 1 97 ? -13.387 4.571 0.698 1.00 0.65 97 LYS A C 3
ATOM 4730 O O . LYS A 1 97 ? -14.379 3.948 0.317 1.00 0.72 97 LYS A O 3
ATOM 4749 N N . TYR A 1 98 ? -12.400 4.940 -0.117 1.00 0.63 98 TYR A N 3
ATOM 4750 C CA . TYR A 1 98 ? -12.435 4.648 -1.550 1.00 0.68 98 TYR A CA 3
ATOM 4751 C C . TYR A 1 98 ? -12.390 3.145 -1.794 1.00 0.64 98 TYR A C 3
ATOM 4752 O O . TYR A 1 98 ? -13.101 2.623 -2.655 1.00 0.73 98 TYR A O 3
ATOM 4770 N N . ALA A 1 99 ? -11.544 2.459 -1.045 1.00 0.56 99 ALA A N 3
ATOM 4771 C CA . ALA A 1 99 ? -11.468 1.010 -1.111 1.00 0.56 99 ALA A CA 3
ATOM 4772 C C . ALA A 1 99 ? -11.923 0.420 0.203 1.00 0.52 99 ALA A C 3
ATOM 4773 O O . ALA A 1 99 ? -11.321 0.689 1.242 1.00 0.60 99 ALA A O 3
ATOM 4780 N N . ASP A 1 100 ? -12.979 -0.384 0.170 1.00 0.54 100 ASP A N 3
ATOM 4781 C CA . ASP A 1 100 ? -13.500 -0.953 1.399 1.00 0.53 100 ASP A CA 3
ATOM 4782 C C . ASP A 1 100 ? -12.540 -2.012 1.894 1.00 0.47 100 ASP A C 3
ATOM 4783 O O . ASP A 1 100 ? -12.504 -3.141 1.395 1.00 0.51 100 ASP A O 3
ATOM 4792 N N . ALA A 1 101 ? -11.788 -1.626 2.900 1.00 0.42 101 ALA A N 3
ATOM 4793 C CA . ALA A 1 101 ? -10.703 -2.424 3.418 1.00 0.39 101 ALA A CA 3
ATOM 4794 C C . ALA A 1 101 ? -10.168 -1.783 4.673 1.00 0.37 101 ALA A C 3
ATOM 4795 O O . ALA A 1 101 ? -10.790 -0.881 5.237 1.00 0.50 101 ALA A O 3
ATOM 4802 N N . GLU A 1 102 ? -9.031 -2.261 5.111 1.00 0.31 102 GLU A N 3
ATOM 4803 C CA . GLU A 1 102 ? -8.324 -1.641 6.197 1.00 0.31 102 GLU A CA 3
ATOM 4804 C C . GLU A 1 102 ? -6.909 -1.310 5.744 1.00 0.29 102 GLU A C 3
ATOM 4805 O O . GLU A 1 102 ? -5.977 -2.108 5.892 1.00 0.36 102 GLU A O 3
ATOM 4817 N N . VAL A 1 103 ? -6.763 -0.129 5.167 1.00 0.27 103 VAL A N 3
ATOM 4818 C CA . VAL A 1 103 ? -5.499 0.277 4.588 1.00 0.32 103 VAL A CA 3
ATOM 4819 C C . VAL A 1 103 ? -4.643 0.984 5.625 1.00 0.32 103 VAL A C 3
ATOM 4820 O O . VAL A 1 103 ? -5.141 1.763 6.435 1.00 0.38 103 VAL A O 3
ATOM 4833 N N . ARG A 1 104 ? -3.366 0.671 5.622 1.00 0.33 104 ARG A N 3
ATOM 4834 C CA . ARG A 1 104 ? -2.411 1.365 6.458 1.00 0.37 104 ARG A CA 3
ATOM 4835 C C . ARG A 1 104 ? -1.594 2.307 5.593 1.00 0.33 104 ARG A C 3
ATOM 4836 O O . ARG A 1 104 ? -0.683 1.869 4.891 1.00 0.38 104 ARG A O 3
ATOM 4857 N N . VAL A 1 105 ? -1.930 3.587 5.604 1.00 0.31 105 VAL A N 3
ATOM 4858 C CA . VAL A 1 105 ? -1.157 4.543 4.830 1.00 0.31 105 VAL A CA 3
ATOM 4859 C C . VAL A 1 105 ? 0.167 4.816 5.545 1.00 0.31 105 VAL A C 3
ATOM 4860 O O . VAL A 1 105 ? 0.190 5.157 6.729 1.00 0.41 105 VAL A O 3
ATOM 4873 N N . ARG A 1 106 ? 1.265 4.605 4.843 1.00 0.31 106 ARG A N 3
ATOM 4874 C CA . ARG A 1 106 ? 2.590 4.711 5.442 1.00 0.35 106 ARG A CA 3
ATOM 4875 C C . ARG A 1 106 ? 3.460 5.687 4.668 1.00 0.29 106 ARG A C 3
ATOM 4876 O O . ARG A 1 106 ? 3.495 5.652 3.439 1.00 0.31 106 ARG A O 3
ATOM 4897 N N . THR A 1 107 ? 4.161 6.551 5.385 1.00 0.34 107 THR A N 3
ATOM 4898 C CA . THR A 1 107 ? 5.064 7.496 4.751 1.00 0.36 107 THR A CA 3
ATOM 4899 C C . THR A 1 107 ? 6.427 6.842 4.497 1.00 0.40 107 THR A C 3
ATOM 4900 O O . THR A 1 107 ? 7.044 6.271 5.403 1.00 0.56 107 THR A O 3
ATOM 4911 N N . VAL A 1 108 ? 6.883 6.904 3.253 1.00 0.44 108 VAL A N 3
ATOM 4912 C CA . VAL A 1 108 ? 8.136 6.272 2.870 1.00 0.60 108 VAL A CA 3
ATOM 4913 C C . VAL A 1 108 ? 9.097 7.273 2.228 1.00 0.68 108 VAL A C 3
ATOM 4914 O O . VAL A 1 108 ? 8.812 7.850 1.183 1.00 0.86 108 VAL A O 3
ATOM 4927 N N . THR A 1 109 ? 10.232 7.490 2.874 1.00 0.68 109 THR A N 3
ATOM 4928 C CA . THR A 1 109 ? 11.266 8.347 2.317 1.00 0.78 109 THR A CA 3
ATOM 4929 C C . THR A 1 109 ? 12.600 7.602 2.267 1.00 0.71 109 THR A C 3
ATOM 4930 O O . THR A 1 109 ? 13.642 8.177 1.948 1.00 0.88 109 THR A O 3
ATOM 4941 N N . SER A 1 110 ? 12.558 6.313 2.587 1.00 0.59 110 SER A N 3
ATOM 4942 C CA . SER A 1 110 ? 13.748 5.474 2.583 1.00 0.54 110 SER A CA 3
ATOM 4943 C C . SER A 1 110 ? 13.359 4.016 2.353 1.00 0.49 110 SER A C 3
ATOM 4944 O O . SER A 1 110 ? 12.399 3.519 2.945 1.00 0.51 110 SER A O 3
ATOM 4952 N N . PRO A 1 111 ? 14.102 3.324 1.468 1.00 0.49 111 PRO A N 3
ATOM 4953 C CA . PRO A 1 111 ? 13.867 1.911 1.141 1.00 0.49 111 PRO A CA 3
ATOM 4954 C C . PRO A 1 111 ? 13.833 1.000 2.367 1.00 0.45 111 PRO A C 3
ATOM 4955 O O . PRO A 1 111 ? 13.038 0.063 2.426 1.00 0.50 111 PRO A O 3
ATOM 4966 N N . ASP A 1 112 ? 14.696 1.270 3.340 1.00 0.47 112 ASP A N 3
ATOM 4967 C CA . ASP A 1 112 ? 14.759 0.451 4.547 1.00 0.49 112 ASP A CA 3
ATOM 4968 C C . ASP A 1 112 ? 13.523 0.655 5.407 1.00 0.43 112 ASP A C 3
ATOM 4969 O O . ASP A 1 112 ? 12.972 -0.303 5.952 1.00 0.45 112 ASP A O 3
ATOM 4978 N N . GLU A 1 113 ? 13.079 1.900 5.511 1.00 0.43 113 GLU A N 3
ATOM 4979 C CA . GLU A 1 113 ? 11.865 2.217 6.253 1.00 0.45 113 GLU A CA 3
ATOM 4980 C C . GLU A 1 113 ? 10.668 1.533 5.601 1.00 0.37 113 GLU A C 3
ATOM 4981 O O . GLU A 1 113 ? 9.799 0.995 6.286 1.00 0.40 113 GLU A O 3
ATOM 4993 N N . ALA A 1 114 ? 10.651 1.538 4.269 1.00 0.37 114 ALA A N 3
ATOM 4994 C CA . ALA A 1 114 ? 9.605 0.869 3.504 1.00 0.39 114 ALA A CA 3
ATOM 4995 C C . ALA A 1 114 ? 9.552 -0.612 3.848 1.00 0.36 114 ALA A C 3
ATOM 4996 O O . ALA A 1 114 ? 8.485 -1.158 4.127 1.00 0.38 114 ALA A O 3
ATOM 5003 N N . LYS A 1 115 ? 10.717 -1.247 3.846 1.00 0.38 115 LYS A N 3
ATOM 5004 C CA . LYS A 1 115 ? 10.824 -2.667 4.163 1.00 0.45 115 LYS A CA 3
ATOM 5005 C C . LYS A 1 115 ? 10.350 -2.945 5.587 1.00 0.39 115 LYS A C 3
ATOM 5006 O O . LYS A 1 115 ? 9.786 -4.003 5.867 1.00 0.44 115 LYS A O 3
ATOM 5025 N N . ARG A 1 116 ? 10.563 -1.982 6.476 1.00 0.36 116 ARG A N 3
ATOM 5026 C CA . ARG A 1 116 ? 10.113 -2.102 7.855 1.00 0.39 116 ARG A CA 3
ATOM 5027 C C . ARG A 1 116 ? 8.584 -2.061 7.909 1.00 0.35 116 ARG A C 3
ATOM 5028 O O . ARG A 1 116 ? 7.958 -2.857 8.612 1.00 0.42 116 ARG A O 3
ATOM 5049 N N . TRP A 1 117 ? 7.989 -1.143 7.153 1.00 0.31 117 TRP A N 3
ATOM 5050 C CA . TRP A 1 117 ? 6.535 -1.031 7.087 1.00 0.32 117 TRP A CA 3
ATOM 5051 C C . TRP A 1 117 ? 5.920 -2.308 6.526 1.00 0.30 117 TRP A C 3
ATOM 5052 O O . TRP A 1 117 ? 4.921 -2.810 7.045 1.00 0.36 117 TRP A O 3
ATOM 5073 N N . ILE A 1 118 ? 6.530 -2.825 5.467 1.00 0.29 118 ILE A N 3
ATOM 5074 C CA . ILE A 1 118 ? 6.053 -4.034 4.809 1.00 0.32 118 ILE A CA 3
ATOM 5075 C C . ILE A 1 118 ? 6.083 -5.226 5.761 1.00 0.36 118 ILE A C 3
ATOM 5076 O O . ILE A 1 118 ? 5.143 -6.023 5.798 1.00 0.40 118 ILE A O 3
ATOM 5092 N N . LYS A 1 119 ? 7.154 -5.335 6.541 1.00 0.41 119 LYS A N 3
ATOM 5093 C CA . LYS A 1 119 ? 7.290 -6.427 7.495 1.00 0.53 119 LYS A CA 3
ATOM 5094 C C . LYS A 1 119 ? 6.200 -6.341 8.559 1.00 0.55 119 LYS A C 3
ATOM 5095 O O . LYS A 1 119 ? 5.588 -7.348 8.916 1.00 0.67 119 LYS A O 3
ATOM 5114 N N . GLU A 1 120 ? 5.950 -5.130 9.048 1.00 0.51 120 GLU A N 3
ATOM 5115 C CA . GLU A 1 120 ? 4.899 -4.896 10.034 1.00 0.63 120 GLU A CA 3
ATOM 5116 C C . GLU A 1 120 ? 3.534 -5.284 9.474 1.00 0.60 120 GLU A C 3
ATOM 5117 O O . GLU A 1 120 ? 2.723 -5.910 10.153 1.00 0.79 120 GLU A O 3
ATOM 5129 N N . PHE A 1 121 ? 3.296 -4.899 8.228 1.00 0.44 121 PHE A N 3
ATOM 5130 C CA . PHE A 1 121 ? 2.019 -5.137 7.571 1.00 0.43 121 PHE A CA 3
ATOM 5131 C C . PHE A 1 121 ? 1.781 -6.625 7.332 1.00 0.46 121 PHE A C 3
ATOM 5132 O O . PHE A 1 121 ? 0.685 -7.135 7.572 1.00 0.54 121 PHE A O 3
ATOM 5149 N N . SER A 1 122 ? 2.809 -7.309 6.855 1.00 0.44 122 SER A N 3
ATOM 5150 C CA . SER A 1 122 ? 2.705 -8.726 6.550 1.00 0.50 122 SER A CA 3
ATOM 5151 C C . SER A 1 122 ? 2.608 -9.544 7.836 1.00 0.58 122 SER A C 3
ATOM 5152 O O . SER A 1 122 ? 1.838 -10.502 7.922 1.00 0.80 122 SER A O 3
ATOM 5160 N N . GLU A 1 123 ? 3.376 -9.138 8.835 1.00 0.63 123 GLU A N 3
ATOM 5161 C CA . GLU A 1 123 ? 3.415 -9.829 10.111 1.00 0.81 123 GLU A CA 3
ATOM 5162 C C . GLU A 1 123 ? 2.762 -8.974 11.195 1.00 0.92 123 GLU A C 3
ATOM 5163 O O . GLU A 1 123 ? 3.449 -8.380 12.031 1.00 1.44 123 GLU A O 3
ATOM 5175 N N . GLU A 1 124 ? 1.441 -8.906 11.170 1.00 1.15 124 GLU A N 3
ATOM 5176 C CA . GLU A 1 124 ? 0.702 -8.105 12.137 1.00 1.53 124 GLU A CA 3
ATOM 5177 C C . GLU A 1 124 ? 0.419 -8.898 13.408 1.00 2.14 124 GLU A C 3
ATOM 5178 O O . GLU A 1 124 ? 0.502 -10.146 13.366 1.00 2.76 124 GLU A O 3
ATOM 5191 N N . MET A 1 21 ? -6.540 -13.205 4.528 1.00 0.86 21 MET A N 4
ATOM 5192 C CA . MET A 1 21 ? -6.830 -11.780 4.249 1.00 0.65 21 MET A CA 4
ATOM 5193 C C . MET A 1 21 ? -6.038 -11.320 3.039 1.00 0.55 21 MET A C 4
ATOM 5194 O O . MET A 1 21 ? -4.816 -11.450 3.016 1.00 0.75 21 MET A O 4
ATOM 5207 N N . THR A 1 22 ? -6.724 -10.802 2.028 1.00 0.43 22 THR A N 4
ATOM 5208 C CA . THR A 1 22 ? -6.043 -10.286 0.854 1.00 0.41 22 THR A CA 4
ATOM 5209 C C . THR A 1 22 ? -5.190 -9.079 1.222 1.00 0.35 22 THR A C 4
ATOM 5210 O O . THR A 1 22 ? -5.695 -8.090 1.763 1.00 0.38 22 THR A O 4
ATOM 5221 N N . LEU A 1 23 ? -3.899 -9.177 0.948 1.00 0.32 23 LEU A N 4
ATOM 5222 C CA . LEU A 1 23 ? -2.959 -8.138 1.322 1.00 0.29 23 LEU A CA 4
ATOM 5223 C C . LEU A 1 23 ? -2.422 -7.425 0.092 1.00 0.26 23 LEU A C 4
ATOM 5224 O O . LEU A 1 23 ? -1.595 -7.963 -0.652 1.00 0.30 23 LEU A O 4
ATOM 5240 N N . PHE A 1 24 ? -2.901 -6.213 -0.121 1.00 0.25 24 PHE A N 4
ATOM 5241 C CA . PHE A 1 24 ? -2.459 -5.405 -1.241 1.00 0.25 24 PHE A CA 4
ATOM 5242 C C . PHE A 1 24 ? -1.510 -4.334 -0.751 1.00 0.26 24 PHE A C 4
ATOM 5243 O O . PHE A 1 24 ? -1.680 -3.800 0.343 1.00 0.30 24 PHE A O 4
ATOM 5260 N N . VAL A 1 25 ? -0.512 -4.024 -1.549 1.00 0.29 25 VAL A N 4
ATOM 5261 C CA . VAL A 1 25 ? 0.403 -2.958 -1.215 1.00 0.31 25 VAL A CA 4
ATOM 5262 C C . VAL A 1 25 ? 0.594 -2.025 -2.405 1.00 0.30 25 VAL A C 4
ATOM 5263 O O . VAL A 1 25 ? 1.050 -2.429 -3.478 1.00 0.35 25 VAL A O 4
ATOM 5276 N N . LEU A 1 26 ? 0.180 -0.785 -2.213 1.00 0.34 26 LEU A N 4
ATOM 5277 C CA . LEU A 1 26 ? 0.322 0.252 -3.217 1.00 0.35 26 LEU A CA 4
ATOM 5278 C C . LEU A 1 26 ? 1.485 1.144 -2.824 1.00 0.34 26 LEU A C 4
ATOM 5279 O O . LEU A 1 26 ? 1.854 1.204 -1.650 1.00 0.36 26 LEU A O 4
ATOM 5295 N N . ILE A 1 27 ? 2.066 1.828 -3.788 1.00 0.34 27 ILE A N 4
ATOM 5296 C CA . ILE A 1 27 ? 3.216 2.669 -3.519 1.00 0.32 27 ILE A CA 4
ATOM 5297 C C . ILE A 1 27 ? 3.271 3.850 -4.479 1.00 0.30 27 ILE A C 4
ATOM 5298 O O . ILE A 1 27 ? 3.242 3.671 -5.697 1.00 0.36 27 ILE A O 4
ATOM 5314 N N . LEU A 1 28 ? 3.316 5.061 -3.935 1.00 0.30 28 LEU A N 4
ATOM 5315 C CA . LEU A 1 28 ? 3.543 6.232 -4.764 1.00 0.36 28 LEU A CA 4
ATOM 5316 C C . LEU A 1 28 ? 4.876 6.854 -4.386 1.00 0.38 28 LEU A C 4
ATOM 5317 O O . LEU A 1 28 ? 4.944 7.828 -3.631 1.00 0.41 28 LEU A O 4
ATOM 5333 N N . SER A 1 29 ? 5.929 6.261 -4.901 1.00 0.44 29 SER A N 4
ATOM 5334 C CA . SER A 1 29 ? 7.271 6.780 -4.752 1.00 0.56 29 SER A CA 4
ATOM 5335 C C . SER A 1 29 ? 8.077 6.387 -5.975 1.00 0.68 29 SER A C 4
ATOM 5336 O O . SER A 1 29 ? 7.872 5.293 -6.508 1.00 1.05 29 SER A O 4
ATOM 5344 N N . ASN A 1 30 ? 8.978 7.231 -6.445 1.00 0.60 30 ASN A N 4
ATOM 5345 C CA . ASN A 1 30 ? 9.915 6.759 -7.444 1.00 0.67 30 ASN A CA 4
ATOM 5346 C C . ASN A 1 30 ? 11.344 6.999 -6.997 1.00 0.64 30 ASN A C 4
ATOM 5347 O O . ASN A 1 30 ? 11.944 8.037 -7.279 1.00 0.68 30 ASN A O 4
ATOM 5358 N N . ASP A 1 31 ? 11.871 6.027 -6.277 1.00 0.63 31 ASP A N 4
ATOM 5359 C CA . ASP A 1 31 ? 13.301 5.881 -6.077 1.00 0.67 31 ASP A CA 4
ATOM 5360 C C . ASP A 1 31 ? 13.725 4.537 -6.641 1.00 0.72 31 ASP A C 4
ATOM 5361 O O . ASP A 1 31 ? 13.043 3.536 -6.430 1.00 0.81 31 ASP A O 4
ATOM 5370 N N . LYS A 1 32 ? 14.844 4.509 -7.339 1.00 0.78 32 LYS A N 4
ATOM 5371 C CA . LYS A 1 32 ? 15.301 3.294 -7.999 1.00 0.82 32 LYS A CA 4
ATOM 5372 C C . LYS A 1 32 ? 15.617 2.184 -6.994 1.00 0.79 32 LYS A C 4
ATOM 5373 O O . LYS A 1 32 ? 15.369 1.009 -7.264 1.00 0.81 32 LYS A O 4
ATOM 5392 N N . LYS A 1 33 ? 16.141 2.557 -5.833 1.00 0.84 33 LYS A N 4
ATOM 5393 C CA . LYS A 1 33 ? 16.488 1.580 -4.808 1.00 0.86 33 LYS A CA 4
ATOM 5394 C C . LYS A 1 33 ? 15.274 1.253 -3.944 1.00 0.74 33 LYS A C 4
ATOM 5395 O O . LYS A 1 33 ? 15.019 0.090 -3.634 1.00 0.70 33 LYS A O 4
ATOM 5414 N N . LEU A 1 34 ? 14.537 2.292 -3.558 1.00 0.72 34 LEU A N 4
ATOM 5415 C CA . LEU A 1 34 ? 13.351 2.140 -2.716 1.00 0.64 34 LEU A CA 4
ATOM 5416 C C . LEU A 1 34 ? 12.365 1.171 -3.356 1.00 0.58 34 LEU A C 4
ATOM 5417 O O . LEU A 1 34 ? 11.883 0.250 -2.703 1.00 0.62 34 LEU A O 4
ATOM 5433 N N . ILE A 1 35 ? 12.085 1.375 -4.640 1.00 0.54 35 ILE A N 4
ATOM 5434 C CA . ILE A 1 35 ? 11.159 0.519 -5.371 1.00 0.52 35 ILE A CA 4
ATOM 5435 C C . ILE A 1 35 ? 11.641 -0.933 -5.368 1.00 0.55 35 ILE A C 4
ATOM 5436 O O . ILE A 1 35 ? 10.853 -1.859 -5.158 1.00 0.58 35 ILE A O 4
ATOM 5452 N N . GLU A 1 36 ? 12.941 -1.124 -5.576 1.00 0.59 36 GLU A N 4
ATOM 5453 C CA . GLU A 1 36 ? 13.536 -2.454 -5.532 1.00 0.66 36 GLU A CA 4
ATOM 5454 C C . GLU A 1 36 ? 13.365 -3.087 -4.156 1.00 0.62 36 GLU A C 4
ATOM 5455 O O . GLU A 1 36 ? 12.788 -4.167 -4.031 1.00 0.62 36 GLU A O 4
ATOM 5467 N N . GLU A 1 37 ? 13.853 -2.402 -3.131 1.00 0.62 37 GLU A N 4
ATOM 5468 C CA . GLU A 1 37 ? 13.808 -2.913 -1.766 1.00 0.65 37 GLU A CA 4
ATOM 5469 C C . GLU A 1 37 ? 12.373 -3.165 -1.309 1.00 0.56 37 GLU A C 4
ATOM 5470 O O . GLU A 1 37 ? 12.099 -4.141 -0.606 1.00 0.57 37 GLU A O 4
ATOM 5482 N N . ALA A 1 38 ? 11.464 -2.283 -1.707 1.00 0.51 38 ALA A N 4
ATOM 5483 C CA . ALA A 1 38 ? 10.055 -2.426 -1.367 1.00 0.46 38 ALA A CA 4
ATOM 5484 C C . ALA A 1 38 ? 9.473 -3.685 -1.997 1.00 0.42 38 ALA A C 4
ATOM 5485 O O . ALA A 1 38 ? 8.781 -4.459 -1.331 1.00 0.43 38 ALA A O 4
ATOM 5492 N N . ARG A 1 39 ? 9.771 -3.898 -3.278 1.00 0.43 39 ARG A N 4
ATOM 5493 C CA . ARG A 1 39 ? 9.266 -5.069 -3.980 1.00 0.45 39 ARG A CA 4
ATOM 5494 C C . ARG A 1 39 ? 9.793 -6.340 -3.347 1.00 0.45 39 ARG A C 4
ATOM 5495 O O . ARG A 1 39 ? 9.040 -7.268 -3.124 1.00 0.49 39 ARG A O 4
ATOM 5516 N N . LYS A 1 40 ? 11.086 -6.361 -3.048 1.00 0.49 40 LYS A N 4
ATOM 5517 C CA . LYS A 1 40 ? 11.741 -7.557 -2.519 1.00 0.55 40 LYS A CA 4
ATOM 5518 C C . LYS A 1 40 ? 11.016 -8.101 -1.291 1.00 0.49 40 LYS A C 4
ATOM 5519 O O . LYS A 1 40 ? 10.919 -9.315 -1.103 1.00 0.54 40 LYS A O 4
ATOM 5538 N N . MET A 1 41 ? 10.490 -7.204 -0.468 1.00 0.45 41 MET A N 4
ATOM 5539 C CA . MET A 1 41 ? 9.759 -7.610 0.723 1.00 0.46 41 MET A CA 4
ATOM 5540 C C . MET A 1 41 ? 8.428 -8.246 0.354 1.00 0.41 41 MET A C 4
ATOM 5541 O O . MET A 1 41 ? 8.135 -9.361 0.774 1.00 0.46 41 MET A O 4
ATOM 5555 N N . ALA A 1 42 ? 7.631 -7.544 -0.443 1.00 0.37 42 ALA A N 4
ATOM 5556 C CA . ALA A 1 42 ? 6.310 -8.034 -0.830 1.00 0.39 42 ALA A CA 4
ATOM 5557 C C . ALA A 1 42 ? 6.418 -9.219 -1.784 1.00 0.42 42 ALA A C 4
ATOM 5558 O O . ALA A 1 42 ? 5.526 -10.066 -1.838 1.00 0.49 42 ALA A O 4
ATOM 5565 N N . GLU A 1 43 ? 7.511 -9.263 -2.534 1.00 0.45 43 GLU A N 4
ATOM 5566 C CA . GLU A 1 43 ? 7.788 -10.361 -3.446 1.00 0.59 43 GLU A CA 4
ATOM 5567 C C . GLU A 1 43 ? 7.944 -11.641 -2.637 1.00 0.63 43 GLU A C 4
ATOM 5568 O O . GLU A 1 43 ? 7.270 -12.641 -2.877 1.00 0.75 43 GLU A O 4
ATOM 5580 N N . LYS A 1 44 ? 8.831 -11.576 -1.651 1.00 0.60 44 LYS A N 4
ATOM 5581 C CA . LYS A 1 44 ? 9.089 -12.696 -0.761 1.00 0.70 44 LYS A CA 4
ATOM 5582 C C . LYS A 1 44 ? 7.852 -12.982 0.089 1.00 0.66 44 LYS A C 4
ATOM 5583 O O . LYS A 1 44 ? 7.513 -14.137 0.347 1.00 0.75 44 LYS A O 4
ATOM 5602 N N . ALA A 1 45 ? 7.166 -11.921 0.496 1.00 0.57 45 ALA A N 4
ATOM 5603 C CA . ALA A 1 45 ? 6.000 -12.043 1.362 1.00 0.59 45 ALA A CA 4
ATOM 5604 C C . ALA A 1 45 ? 4.776 -12.556 0.603 1.00 0.59 45 ALA A C 4
ATOM 5605 O O . ALA A 1 45 ? 3.746 -12.866 1.206 1.00 0.66 45 ALA A O 4
ATOM 5612 N N . ASN A 1 46 ? 4.910 -12.639 -0.724 1.00 0.56 46 ASN A N 4
ATOM 5613 C CA . ASN A 1 46 ? 3.851 -13.135 -1.604 1.00 0.60 46 ASN A CA 4
ATOM 5614 C C . ASN A 1 46 ? 2.608 -12.261 -1.528 1.00 0.54 46 ASN A C 4
ATOM 5615 O O . ASN A 1 46 ? 1.483 -12.761 -1.471 1.00 0.63 46 ASN A O 4
ATOM 5626 N N . LEU A 1 47 ? 2.817 -10.956 -1.541 1.00 0.44 47 LEU A N 4
ATOM 5627 C CA . LEU A 1 47 ? 1.715 -10.007 -1.474 1.00 0.42 47 LEU A CA 4
ATOM 5628 C C . LEU A 1 47 ? 1.319 -9.573 -2.876 1.00 0.41 47 LEU A C 4
ATOM 5629 O O . LEU A 1 47 ? 1.890 -10.036 -3.865 1.00 0.58 47 LEU A O 4
ATOM 5645 N N . ILE A 1 48 ? 0.333 -8.696 -2.960 1.00 0.30 48 ILE A N 4
ATOM 5646 C CA . ILE A 1 48 ? -0.070 -8.131 -4.235 1.00 0.32 48 ILE A CA 4
ATOM 5647 C C . ILE A 1 48 ? 0.393 -6.680 -4.322 1.00 0.32 48 ILE A C 4
ATOM 5648 O O . ILE A 1 48 ? -0.258 -5.773 -3.801 1.00 0.33 48 ILE A O 4
ATOM 5664 N N . LEU A 1 49 ? 1.542 -6.479 -4.951 1.00 0.34 49 LEU A N 4
ATOM 5665 C CA . LEU A 1 49 ? 2.134 -5.156 -5.077 1.00 0.35 49 LEU A CA 4
ATOM 5666 C C . LEU A 1 49 ? 1.724 -4.500 -6.385 1.00 0.35 49 LEU A C 4
ATOM 5667 O O . LEU A 1 49 ? 1.931 -5.056 -7.466 1.00 0.44 49 LEU A O 4
ATOM 5683 N N . ILE A 1 50 ? 1.136 -3.320 -6.280 1.00 0.33 50 ILE A N 4
ATOM 5684 C CA . ILE A 1 50 ? 0.782 -2.542 -7.451 1.00 0.34 50 ILE A CA 4
ATOM 5685 C C . ILE A 1 50 ? 1.658 -1.297 -7.512 1.00 0.32 50 ILE A C 4
ATOM 5686 O O . ILE A 1 50 ? 1.445 -0.337 -6.768 1.00 0.36 50 ILE A O 4
ATOM 5702 N N . THR A 1 51 ? 2.658 -1.332 -8.377 1.00 0.32 51 THR A N 4
ATOM 5703 C CA . THR A 1 51 ? 3.564 -0.209 -8.540 1.00 0.35 51 THR A CA 4
ATOM 5704 C C . THR A 1 51 ? 2.912 0.901 -9.359 1.00 0.38 51 THR A C 4
ATOM 5705 O O . THR A 1 51 ? 2.852 0.838 -10.589 1.00 0.55 51 THR A O 4
ATOM 5716 N N . VAL A 1 52 ? 2.414 1.913 -8.662 1.00 0.39 52 VAL A N 4
ATOM 5717 C CA . VAL A 1 52 ? 1.736 3.027 -9.301 1.00 0.49 52 VAL A CA 4
ATOM 5718 C C . VAL A 1 52 ? 2.557 4.300 -9.181 1.00 0.58 52 VAL A C 4
ATOM 5719 O O . VAL A 1 52 ? 3.716 4.266 -8.763 1.00 0.80 52 VAL A O 4
ATOM 5732 N N . GLY A 1 53 ? 1.954 5.414 -9.560 1.00 0.66 53 GLY A N 4
ATOM 5733 C CA . GLY A 1 53 ? 2.640 6.683 -9.511 1.00 0.75 53 GLY A CA 4
ATOM 5734 C C . GLY A 1 53 ? 1.679 7.849 -9.500 1.00 0.81 53 GLY A C 4
ATOM 5735 O O . GLY A 1 53 ? 1.078 8.158 -10.527 1.00 1.24 53 GLY A O 4
ATOM 5739 N N . ASP A 1 54 ? 1.519 8.440 -8.313 1.00 0.71 54 ASP A N 4
ATOM 5740 C CA . ASP A 1 54 ? 0.720 9.656 -8.072 1.00 0.82 54 ASP A CA 4
ATOM 5741 C C . ASP A 1 54 ? -0.647 9.301 -7.496 1.00 0.70 54 ASP A C 4
ATOM 5742 O O . ASP A 1 54 ? -1.126 8.181 -7.678 1.00 0.64 54 ASP A O 4
ATOM 5751 N N . GLU A 1 55 ? -1.267 10.249 -6.795 1.00 0.80 55 GLU A N 4
ATOM 5752 C CA . GLU A 1 55 ? -2.548 10.018 -6.133 1.00 0.79 55 GLU A CA 4
ATOM 5753 C C . GLU A 1 55 ? -3.613 9.548 -7.117 1.00 0.69 55 GLU A C 4
ATOM 5754 O O . GLU A 1 55 ? -4.473 8.734 -6.773 1.00 0.71 55 GLU A O 4
ATOM 5766 N N . GLU A 1 56 ? -3.553 10.056 -8.337 1.00 0.70 56 GLU A N 4
ATOM 5767 C CA . GLU A 1 56 ? -4.526 9.693 -9.353 1.00 0.70 56 GLU A CA 4
ATOM 5768 C C . GLU A 1 56 ? -4.343 8.240 -9.774 1.00 0.66 56 GLU A C 4
ATOM 5769 O O . GLU A 1 56 ? -5.318 7.507 -9.960 1.00 0.67 56 GLU A O 4
ATOM 5781 N N . GLU A 1 57 ? -3.090 7.816 -9.890 1.00 0.65 57 GLU A N 4
ATOM 5782 C CA . GLU A 1 57 ? -2.787 6.426 -10.186 1.00 0.65 57 GLU A CA 4
ATOM 5783 C C . GLU A 1 57 ? -3.179 5.543 -9.008 1.00 0.55 57 GLU A C 4
ATOM 5784 O O . GLU A 1 57 ? -3.566 4.384 -9.181 1.00 0.52 57 GLU A O 4
ATOM 5796 N N . LEU A 1 58 ? -3.092 6.112 -7.812 1.00 0.52 58 LEU A N 4
ATOM 5797 C CA . LEU A 1 58 ? -3.487 5.420 -6.594 1.00 0.48 58 LEU A CA 4
ATOM 5798 C C . LEU A 1 58 ? -4.965 5.050 -6.648 1.00 0.46 58 LEU A C 4
ATOM 5799 O O . LEU A 1 58 ? -5.341 3.945 -6.274 1.00 0.44 58 LEU A O 4
ATOM 5815 N N . LYS A 1 59 ? -5.789 5.975 -7.146 1.00 0.52 59 LYS A N 4
ATOM 5816 C CA . LYS A 1 59 ? -7.235 5.758 -7.243 1.00 0.57 59 LYS A CA 4
ATOM 5817 C C . LYS A 1 59 ? -7.541 4.500 -8.030 1.00 0.51 59 LYS A C 4
ATOM 5818 O O . LYS A 1 59 ? -8.468 3.748 -7.718 1.00 0.58 59 LYS A O 4
ATOM 5837 N N . LYS A 1 60 ? -6.744 4.291 -9.050 1.00 0.49 60 LYS A N 4
ATOM 5838 C CA . LYS A 1 60 ? -6.931 3.185 -9.967 1.00 0.48 60 LYS A CA 4
ATOM 5839 C C . LYS A 1 60 ? -6.455 1.878 -9.349 1.00 0.41 60 LYS A C 4
ATOM 5840 O O . LYS A 1 60 ? -7.128 0.853 -9.452 1.00 0.41 60 LYS A O 4
ATOM 5859 N N . ALA A 1 61 ? -5.305 1.925 -8.688 1.00 0.40 61 ALA A N 4
ATOM 5860 C CA . ALA A 1 61 ? -4.784 0.768 -7.977 1.00 0.39 61 ALA A CA 4
ATOM 5861 C C . ALA A 1 61 ? -5.732 0.384 -6.847 1.00 0.32 61 ALA A C 4
ATOM 5862 O O . ALA A 1 61 ? -5.946 -0.795 -6.569 1.00 0.34 61 ALA A O 4
ATOM 5869 N N . ILE A 1 62 ? -6.299 1.404 -6.218 1.00 0.31 62 ILE A N 4
ATOM 5870 C CA . ILE A 1 62 ? -7.274 1.236 -5.152 1.00 0.37 62 ILE A CA 4
ATOM 5871 C C . ILE A 1 62 ? -8.465 0.397 -5.606 1.00 0.36 62 ILE A C 4
ATOM 5872 O O . ILE A 1 62 ? -8.844 -0.564 -4.937 1.00 0.38 62 ILE A O 4
ATOM 5888 N N . LYS A 1 63 ? -9.041 0.748 -6.749 1.00 0.37 63 LYS A N 4
ATOM 5889 C CA . LYS A 1 63 ? -10.201 0.031 -7.253 1.00 0.40 63 LYS A CA 4
ATOM 5890 C C . LYS A 1 63 ? -9.821 -1.388 -7.659 1.00 0.35 63 LYS A C 4
ATOM 5891 O O . LYS A 1 63 ? -10.570 -2.327 -7.411 1.00 0.40 63 LYS A O 4
ATOM 5910 N N . LYS A 1 64 ? -8.645 -1.548 -8.250 1.00 0.34 64 LYS A N 4
ATOM 5911 C CA . LYS A 1 64 ? -8.180 -2.869 -8.652 1.00 0.39 64 LYS A CA 4
ATOM 5912 C C . LYS A 1 64 ? -7.963 -3.757 -7.429 1.00 0.35 64 LYS A C 4
ATOM 5913 O O . LYS A 1 64 ? -8.265 -4.949 -7.455 1.00 0.40 64 LYS A O 4
ATOM 5932 N N . ALA A 1 65 ? -7.455 -3.166 -6.354 1.00 0.30 65 ALA A N 4
ATOM 5933 C CA . ALA A 1 65 ? -7.267 -3.885 -5.101 1.00 0.30 65 ALA A CA 4
ATOM 5934 C C . ALA A 1 65 ? -8.614 -4.276 -4.503 1.00 0.33 65 ALA A C 4
ATOM 5935 O O . ALA A 1 65 ? -8.829 -5.427 -4.123 1.00 0.38 65 ALA A O 4
ATOM 5942 N N . ASP A 1 66 ? -9.517 -3.305 -4.441 1.00 0.35 66 ASP A N 4
ATOM 5943 C CA . ASP A 1 66 ? -10.872 -3.517 -3.934 1.00 0.41 66 ASP A CA 4
ATOM 5944 C C . ASP A 1 66 ? -11.618 -4.558 -4.777 1.00 0.40 66 ASP A C 4
ATOM 5945 O O . ASP A 1 66 ? -12.428 -5.329 -4.257 1.00 0.47 66 ASP A O 4
ATOM 5954 N N . ASP A 1 67 ? -11.320 -4.594 -6.073 1.00 0.36 67 ASP A N 4
ATOM 5955 C CA . ASP A 1 67 ? -11.875 -5.611 -6.961 1.00 0.38 67 ASP A CA 4
ATOM 5956 C C . ASP A 1 67 ? -11.340 -6.995 -6.612 1.00 0.40 67 ASP A C 4
ATOM 5957 O O . ASP A 1 67 ? -12.107 -7.892 -6.255 1.00 0.48 67 ASP A O 4
ATOM 5966 N N . ILE A 1 68 ? -10.019 -7.154 -6.695 1.00 0.37 68 ILE A N 4
ATOM 5967 C CA . ILE A 1 68 ? -9.378 -8.456 -6.507 1.00 0.41 68 ILE A CA 4
ATOM 5968 C C . ILE A 1 68 ? -9.681 -9.030 -5.126 1.00 0.41 68 ILE A C 4
ATOM 5969 O O . ILE A 1 68 ? -9.897 -10.235 -4.978 1.00 0.47 68 ILE A O 4
ATOM 5985 N N . ALA A 1 69 ? -9.719 -8.158 -4.125 1.00 0.39 69 ALA A N 4
ATOM 5986 C CA . ALA A 1 69 ? -9.986 -8.568 -2.751 1.00 0.43 69 ALA A CA 4
ATOM 5987 C C . ALA A 1 69 ? -11.294 -9.330 -2.646 1.00 0.47 69 ALA A C 4
ATOM 5988 O O . ALA A 1 69 ? -11.356 -10.417 -2.074 1.00 0.53 69 ALA A O 4
ATOM 5995 N N . LYS A 1 70 ? -12.325 -8.763 -3.239 1.00 0.52 70 LYS A N 4
ATOM 5996 C CA . LYS A 1 70 ? -13.680 -9.250 -3.063 1.00 0.65 70 LYS A CA 4
ATOM 5997 C C . LYS A 1 70 ? -14.024 -10.357 -4.034 1.00 0.63 70 LYS A C 4
ATOM 5998 O O . LYS A 1 70 ? -15.069 -11.001 -3.914 1.00 0.72 70 LYS A O 4
ATOM 6017 N N . LYS A 1 71 ? -13.165 -10.570 -5.006 1.00 0.62 71 LYS A N 4
ATOM 6018 C CA . LYS A 1 71 ? -13.324 -11.702 -5.889 1.00 0.76 71 LYS A CA 4
ATOM 6019 C C . LYS A 1 71 ? -13.064 -12.987 -5.116 1.00 0.83 71 LYS A C 4
ATOM 6020 O O . LYS A 1 71 ? -13.679 -14.019 -5.383 1.00 1.03 71 LYS A O 4
ATOM 6039 N N . GLN A 1 72 ? -12.141 -12.925 -4.162 1.00 0.79 72 GLN A N 4
ATOM 6040 C CA . GLN A 1 72 ? -11.739 -14.141 -3.454 1.00 1.04 72 GLN A CA 4
ATOM 6041 C C . GLN A 1 72 ? -11.824 -14.055 -1.919 1.00 1.06 72 GLN A C 4
ATOM 6042 O O . GLN A 1 72 ? -12.461 -14.891 -1.282 1.00 1.22 72 GLN A O 4
ATOM 6056 N N . ASN A 1 73 ? -11.193 -13.045 -1.332 1.00 1.03 73 ASN A N 4
ATOM 6057 C CA . ASN A 1 73 ? -10.875 -13.067 0.102 1.00 1.18 73 ASN A CA 4
ATOM 6058 C C . ASN A 1 73 ? -11.624 -12.022 0.922 1.00 1.00 73 ASN A C 4
ATOM 6059 O O . ASN A 1 73 ? -11.213 -11.720 2.047 1.00 1.24 73 ASN A O 4
ATOM 6070 N N . SER A 1 74 ? -12.679 -11.448 0.358 1.00 1.13 74 SER A N 4
ATOM 6071 C CA . SER A 1 74 ? -13.394 -10.317 0.966 1.00 1.53 74 SER A CA 4
ATOM 6072 C C . SER A 1 74 ? -13.908 -10.557 2.393 1.00 1.47 74 SER A C 4
ATOM 6073 O O . SER A 1 74 ? -14.526 -9.662 2.974 1.00 1.93 74 SER A O 4
ATOM 6081 N N . SER A 1 75 ? -13.672 -11.739 2.955 1.00 1.40 75 SER A N 4
ATOM 6082 C CA . SER A 1 75 ? -13.920 -11.966 4.373 1.00 2.05 75 SER A CA 4
ATOM 6083 C C . SER A 1 75 ? -13.248 -10.850 5.179 1.00 1.90 75 SER A C 4
ATOM 6084 O O . SER A 1 75 ? -13.800 -10.342 6.159 1.00 2.43 75 SER A O 4
ATOM 6092 N N . GLU A 1 76 ? -12.057 -10.464 4.728 1.00 1.26 76 GLU A N 4
ATOM 6093 C CA . GLU A 1 76 ? -11.360 -9.293 5.238 1.00 1.12 76 GLU A CA 4
ATOM 6094 C C . GLU A 1 76 ? -10.160 -9.000 4.347 1.00 0.74 76 GLU A C 4
ATOM 6095 O O . GLU A 1 76 ? -9.474 -9.918 3.892 1.00 0.88 76 GLU A O 4
ATOM 6107 N N . ALA A 1 77 ? -9.919 -7.726 4.094 1.00 0.55 77 ALA A N 4
ATOM 6108 C CA . ALA A 1 77 ? -8.851 -7.316 3.202 1.00 0.44 77 ALA A CA 4
ATOM 6109 C C . ALA A 1 77 ? -8.110 -6.118 3.770 1.00 0.37 77 ALA A C 4
ATOM 6110 O O . ALA A 1 77 ? -8.717 -5.227 4.367 1.00 0.42 77 ALA A O 4
ATOM 6117 N N . LYS A 1 78 ? -6.803 -6.101 3.589 1.00 0.35 78 LYS A N 4
ATOM 6118 C CA . LYS A 1 78 ? -5.989 -5.005 4.075 1.00 0.37 78 LYS A CA 4
ATOM 6119 C C . LYS A 1 78 ? -5.149 -4.438 2.945 1.00 0.33 78 LYS A C 4
ATOM 6120 O O . LYS A 1 78 ? -4.582 -5.181 2.143 1.00 0.37 78 LYS A O 4
ATOM 6139 N N . ILE A 1 79 ? -5.088 -3.121 2.874 1.00 0.29 79 ILE A N 4
ATOM 6140 C CA . ILE A 1 79 ? -4.327 -2.454 1.837 1.00 0.29 79 ILE A CA 4
ATOM 6141 C C . ILE A 1 79 ? -3.277 -1.546 2.458 1.00 0.29 79 ILE A C 4
ATOM 6142 O O . ILE A 1 79 ? -3.599 -0.646 3.238 1.00 0.40 79 ILE A O 4
ATOM 6158 N N . LEU A 1 80 ? -2.027 -1.807 2.139 1.00 0.23 80 LEU A N 4
ATOM 6159 C CA . LEU A 1 80 ? -0.936 -0.966 2.589 1.00 0.28 80 LEU A CA 4
ATOM 6160 C C . LEU A 1 80 ? -0.613 0.036 1.495 1.00 0.30 80 LEU A C 4
ATOM 6161 O O . LEU A 1 80 ? -0.363 -0.348 0.358 1.00 0.45 80 LEU A O 4
ATOM 6177 N N . ILE A 1 81 ? -0.639 1.310 1.823 1.00 0.27 81 ILE A N 4
ATOM 6178 C CA . ILE A 1 81 ? -0.333 2.334 0.843 1.00 0.27 81 ILE A CA 4
ATOM 6179 C C . ILE A 1 81 ? 0.922 3.091 1.245 1.00 0.27 81 ILE A C 4
ATOM 6180 O O . ILE A 1 81 ? 0.893 3.931 2.140 1.00 0.33 81 ILE A O 4
ATOM 6196 N N . LEU A 1 82 ? 2.031 2.749 0.615 1.00 0.27 82 LEU A N 4
ATOM 6197 C CA . LEU A 1 82 ? 3.274 3.483 0.798 1.00 0.31 82 LEU A CA 4
ATOM 6198 C C . LEU A 1 82 ? 3.272 4.726 -0.076 1.00 0.34 82 LEU A C 4
ATOM 6199 O O . LEU A 1 82 ? 3.014 4.651 -1.275 1.00 0.59 82 LEU A O 4
ATOM 6215 N N . LEU A 1 83 ? 3.545 5.866 0.522 1.00 0.35 83 LEU A N 4
ATOM 6216 C CA . LEU A 1 83 ? 3.590 7.119 -0.214 1.00 0.42 83 LEU A CA 4
ATOM 6217 C C . LEU A 1 83 ? 4.523 8.086 0.469 1.00 0.44 83 LEU A C 4
ATOM 6218 O O . LEU A 1 83 ? 4.692 8.032 1.686 1.00 0.55 83 LEU A O 4
ATOM 6234 N N . GLU A 1 84 ? 5.148 8.958 -0.300 1.00 0.43 84 GLU A N 4
ATOM 6235 C CA . GLU A 1 84 ? 5.934 10.003 0.302 1.00 0.45 84 GLU A CA 4
ATOM 6236 C C . GLU A 1 84 ? 5.188 11.328 0.222 1.00 0.47 84 GLU A C 4
ATOM 6237 O O . GLU A 1 84 ? 5.141 11.989 -0.817 1.00 0.54 84 GLU A O 4
ATOM 6249 N N . LYS A 1 85 ? 4.591 11.686 1.346 1.00 0.45 85 LYS A N 4
ATOM 6250 C CA . LYS A 1 85 ? 3.958 12.983 1.546 1.00 0.56 85 LYS A CA 4
ATOM 6251 C C . LYS A 1 85 ? 3.545 13.105 3.013 1.00 0.53 85 LYS A C 4
ATOM 6252 O O . LYS A 1 85 ? 3.539 12.102 3.730 1.00 0.53 85 LYS A O 4
ATOM 6271 N N . PRO A 1 86 ? 3.220 14.317 3.491 1.00 0.60 86 PRO A N 4
ATOM 6272 C CA . PRO A 1 86 ? 2.711 14.512 4.851 1.00 0.62 86 PRO A CA 4
ATOM 6273 C C . PRO A 1 86 ? 1.327 13.918 5.024 1.00 0.61 86 PRO A C 4
ATOM 6274 O O . PRO A 1 86 ? 0.395 14.253 4.289 1.00 0.68 86 PRO A O 4
ATOM 6285 N N . VAL A 1 87 ? 1.205 13.027 5.993 1.00 0.59 87 VAL A N 4
ATOM 6286 C CA . VAL A 1 87 ? -0.036 12.319 6.221 1.00 0.62 87 VAL A CA 4
ATOM 6287 C C . VAL A 1 87 ? -0.418 12.334 7.696 1.00 0.62 87 VAL A C 4
ATOM 6288 O O . VAL A 1 87 ? 0.314 11.822 8.545 1.00 0.66 87 VAL A O 4
ATOM 6301 N N . SER A 1 88 ? -1.567 12.916 7.991 1.00 0.69 88 SER A N 4
ATOM 6302 C CA . SER A 1 88 ? -2.126 12.880 9.331 1.00 0.76 88 SER A CA 4
ATOM 6303 C C . SER A 1 88 ? -3.208 11.798 9.403 1.00 0.72 88 SER A C 4
ATOM 6304 O O . SER A 1 88 ? -3.623 11.290 8.360 1.00 0.69 88 SER A O 4
ATOM 6312 N N . PRO A 1 89 ? -3.661 11.404 10.612 1.00 0.78 89 PRO A N 4
ATOM 6313 C CA . PRO A 1 89 ? -4.700 10.375 10.774 1.00 0.79 89 PRO A CA 4
ATOM 6314 C C . PRO A 1 89 ? -5.902 10.576 9.847 1.00 0.67 89 PRO A C 4
ATOM 6315 O O . PRO A 1 89 ? -6.408 9.617 9.257 1.00 0.65 89 PRO A O 4
ATOM 6326 N N . GLU A 1 90 ? -6.334 11.828 9.702 1.00 0.71 90 GLU A N 4
ATOM 6327 C CA . GLU A 1 90 ? -7.464 12.162 8.838 1.00 0.72 90 GLU A CA 4
ATOM 6328 C C . GLU A 1 90 ? -7.220 11.686 7.404 1.00 0.64 90 GLU A C 4
ATOM 6329 O O . GLU A 1 90 ? -8.143 11.243 6.722 1.00 0.68 90 GLU A O 4
ATOM 6341 N N . TYR A 1 91 ? -5.971 11.766 6.959 1.00 0.62 91 TYR A N 4
ATOM 6342 C CA . TYR A 1 91 ? -5.618 11.383 5.598 1.00 0.62 91 TYR A CA 4
ATOM 6343 C C . TYR A 1 91 ? -5.724 9.878 5.403 1.00 0.52 91 TYR A C 4
ATOM 6344 O O . TYR A 1 91 ? -6.220 9.421 4.378 1.00 0.52 91 TYR A O 4
ATOM 6362 N N . GLU A 1 92 ? -5.277 9.107 6.388 1.00 0.48 92 GLU A N 4
ATOM 6363 C CA . GLU A 1 92 ? -5.410 7.658 6.332 1.00 0.42 92 GLU A CA 4
ATOM 6364 C C . GLU A 1 92 ? -6.879 7.269 6.188 1.00 0.42 92 GLU A C 4
ATOM 6365 O O . GLU A 1 92 ? -7.224 6.316 5.486 1.00 0.43 92 GLU A O 4
ATOM 6377 N N . LYS A 1 93 ? -7.738 8.045 6.833 1.00 0.47 93 LYS A N 4
ATOM 6378 C CA . LYS A 1 93 ? -9.163 7.815 6.799 1.00 0.54 93 LYS A CA 4
ATOM 6379 C C . LYS A 1 93 ? -9.709 8.113 5.411 1.00 0.53 93 LYS A C 4
ATOM 6380 O O . LYS A 1 93 ? -10.616 7.438 4.945 1.00 0.55 93 LYS A O 4
ATOM 6399 N N . LYS A 1 94 ? -9.127 9.105 4.744 1.00 0.54 94 LYS A N 4
ATOM 6400 C CA . LYS A 1 94 ? -9.569 9.493 3.410 1.00 0.59 94 LYS A CA 4
ATOM 6401 C C . LYS A 1 94 ? -9.357 8.341 2.439 1.00 0.52 94 LYS A C 4
ATOM 6402 O O . LYS A 1 94 ? -10.221 8.032 1.621 1.00 0.57 94 LYS A O 4
ATOM 6421 N N . LEU A 1 95 ? -8.209 7.692 2.556 1.00 0.47 95 LEU A N 4
ATOM 6422 C CA . LEU A 1 95 ? -7.892 6.553 1.711 1.00 0.45 95 LEU A CA 4
ATOM 6423 C C . LEU A 1 95 ? -8.727 5.338 2.106 1.00 0.39 95 LEU A C 4
ATOM 6424 O O . LEU A 1 95 ? -9.150 4.565 1.244 1.00 0.41 95 LEU A O 4
ATOM 6440 N N . GLN A 1 96 ? -8.978 5.178 3.408 1.00 0.37 96 GLN A N 4
ATOM 6441 C CA . GLN A 1 96 ? -9.895 4.141 3.883 1.00 0.40 96 GLN A CA 4
ATOM 6442 C C . GLN A 1 96 ? -11.310 4.418 3.374 1.00 0.45 96 GLN A C 4
ATOM 6443 O O . GLN A 1 96 ? -12.130 3.508 3.257 1.00 0.49 96 GLN A O 4
ATOM 6457 N N . LYS A 1 97 ? -11.600 5.687 3.104 1.00 0.52 97 LYS A N 4
ATOM 6458 C CA . LYS A 1 97 ? -12.883 6.070 2.521 1.00 0.64 97 LYS A CA 4
ATOM 6459 C C . LYS A 1 97 ? -12.958 5.704 1.039 1.00 0.65 97 LYS A C 4
ATOM 6460 O O . LYS A 1 97 ? -13.996 5.241 0.565 1.00 0.72 97 LYS A O 4
ATOM 6479 N N . TYR A 1 98 ? -11.866 5.907 0.305 1.00 0.63 98 TYR A N 4
ATOM 6480 C CA . TYR A 1 98 ? -11.848 5.587 -1.122 1.00 0.68 98 TYR A CA 4
ATOM 6481 C C . TYR A 1 98 ? -11.837 4.078 -1.345 1.00 0.64 98 TYR A C 4
ATOM 6482 O O . TYR A 1 98 ? -12.666 3.542 -2.082 1.00 0.73 98 TYR A O 4
ATOM 6500 N N . ALA A 1 99 ? -10.912 3.395 -0.689 1.00 0.56 99 ALA A N 4
ATOM 6501 C CA . ALA A 1 99 ? -10.771 1.954 -0.841 1.00 0.56 99 ALA A CA 4
ATOM 6502 C C . ALA A 1 99 ? -11.533 1.230 0.249 1.00 0.52 99 ALA A C 4
ATOM 6503 O O . ALA A 1 99 ? -11.413 1.584 1.423 1.00 0.60 99 ALA A O 4
ATOM 6510 N N . ASP A 1 100 ? -12.316 0.223 -0.109 1.00 0.54 100 ASP A N 4
ATOM 6511 C CA . ASP A 1 100 ? -13.014 -0.521 0.921 1.00 0.53 100 ASP A CA 4
ATOM 6512 C C . ASP A 1 100 ? -12.144 -1.682 1.372 1.00 0.47 100 ASP A C 4
ATOM 6513 O O . ASP A 1 100 ? -12.132 -2.760 0.776 1.00 0.51 100 ASP A O 4
ATOM 6522 N N . ALA A 1 101 ? -11.430 -1.414 2.448 1.00 0.42 101 ALA A N 4
ATOM 6523 C CA . ALA A 1 101 ? -10.546 -2.357 3.113 1.00 0.39 101 ALA A CA 4
ATOM 6524 C C . ALA A 1 101 ? -9.964 -1.666 4.319 1.00 0.37 101 ALA A C 4
ATOM 6525 O O . ALA A 1 101 ? -10.288 -0.504 4.584 1.00 0.50 101 ALA A O 4
ATOM 6532 N N . GLU A 1 102 ? -9.096 -2.339 5.040 1.00 0.31 102 GLU A N 4
ATOM 6533 C CA . GLU A 1 102 ? -8.359 -1.667 6.079 1.00 0.31 102 GLU A CA 4
ATOM 6534 C C . GLU A 1 102 ? -7.093 -1.060 5.490 1.00 0.29 102 GLU A C 4
ATOM 6535 O O . GLU A 1 102 ? -6.050 -1.716 5.393 1.00 0.36 102 GLU A O 4
ATOM 6547 N N . VAL A 1 103 ? -7.207 0.187 5.066 1.00 0.27 103 VAL A N 4
ATOM 6548 C CA . VAL A 1 103 ? -6.101 0.903 4.456 1.00 0.32 103 VAL A CA 4
ATOM 6549 C C . VAL A 1 103 ? -5.172 1.489 5.511 1.00 0.32 103 VAL A C 4
ATOM 6550 O O . VAL A 1 103 ? -5.618 2.075 6.498 1.00 0.38 103 VAL A O 4
ATOM 6563 N N . ARG A 1 104 ? -3.881 1.306 5.300 1.00 0.33 104 ARG A N 4
ATOM 6564 C CA . ARG A 1 104 ? -2.871 1.945 6.122 1.00 0.37 104 ARG A CA 4
ATOM 6565 C C . ARG A 1 104 ? -1.891 2.681 5.229 1.00 0.33 104 ARG A C 4
ATOM 6566 O O . ARG A 1 104 ? -1.066 2.064 4.557 1.00 0.38 104 ARG A O 4
ATOM 6587 N N . VAL A 1 105 ? -2.003 3.992 5.199 1.00 0.31 105 VAL A N 4
ATOM 6588 C CA . VAL A 1 105 ? -1.123 4.804 4.382 1.00 0.31 105 VAL A CA 4
ATOM 6589 C C . VAL A 1 105 ? 0.134 5.173 5.167 1.00 0.31 105 VAL A C 4
ATOM 6590 O O . VAL A 1 105 ? 0.087 5.916 6.148 1.00 0.41 105 VAL A O 4
ATOM 6603 N N . ARG A 1 106 ? 1.256 4.614 4.755 1.00 0.31 106 ARG A N 4
ATOM 6604 C CA . ARG A 1 106 ? 2.506 4.822 5.461 1.00 0.35 106 ARG A CA 4
ATOM 6605 C C . ARG A 1 106 ? 3.387 5.793 4.701 1.00 0.29 106 ARG A C 4
ATOM 6606 O O . ARG A 1 106 ? 3.765 5.545 3.553 1.00 0.31 106 ARG A O 4
ATOM 6627 N N . THR A 1 107 ? 3.702 6.903 5.346 1.00 0.34 107 THR A N 4
ATOM 6628 C CA . THR A 1 107 ? 4.544 7.912 4.740 1.00 0.36 107 THR A CA 4
ATOM 6629 C C . THR A 1 107 ? 6.008 7.467 4.786 1.00 0.40 107 THR A C 4
ATOM 6630 O O . THR A 1 107 ? 6.687 7.570 5.809 1.00 0.56 107 THR A O 4
ATOM 6641 N N . VAL A 1 108 ? 6.484 6.942 3.668 1.00 0.44 108 VAL A N 4
ATOM 6642 C CA . VAL A 1 108 ? 7.839 6.427 3.588 1.00 0.60 108 VAL A CA 4
ATOM 6643 C C . VAL A 1 108 ? 8.784 7.489 3.050 1.00 0.68 108 VAL A C 4
ATOM 6644 O O . VAL A 1 108 ? 8.396 8.326 2.236 1.00 0.86 108 VAL A O 4
ATOM 6657 N N . THR A 1 109 ? 10.011 7.473 3.538 1.00 0.68 109 THR A N 4
ATOM 6658 C CA . THR A 1 109 ? 11.006 8.443 3.116 1.00 0.78 109 THR A CA 4
ATOM 6659 C C . THR A 1 109 ? 12.293 7.762 2.659 1.00 0.71 109 THR A C 4
ATOM 6660 O O . THR A 1 109 ? 13.180 8.407 2.106 1.00 0.88 109 THR A O 4
ATOM 6671 N N . SER A 1 110 ? 12.399 6.459 2.896 1.00 0.59 110 SER A N 4
ATOM 6672 C CA . SER A 1 110 ? 13.610 5.723 2.553 1.00 0.54 110 SER A CA 4
ATOM 6673 C C . SER A 1 110 ? 13.305 4.237 2.340 1.00 0.49 110 SER A C 4
ATOM 6674 O O . SER A 1 110 ? 12.308 3.738 2.869 1.00 0.51 110 SER A O 4
ATOM 6682 N N . PRO A 1 111 ? 14.130 3.524 1.549 1.00 0.49 111 PRO A N 4
ATOM 6683 C CA . PRO A 1 111 ? 13.960 2.084 1.297 1.00 0.49 111 PRO A CA 4
ATOM 6684 C C . PRO A 1 111 ? 13.681 1.275 2.566 1.00 0.45 111 PRO A C 4
ATOM 6685 O O . PRO A 1 111 ? 12.705 0.523 2.630 1.00 0.50 111 PRO A O 4
ATOM 6696 N N . ASP A 1 112 ? 14.525 1.454 3.581 1.00 0.47 112 ASP A N 4
ATOM 6697 C CA . ASP A 1 112 ? 14.393 0.710 4.838 1.00 0.49 112 ASP A CA 4
ATOM 6698 C C . ASP A 1 112 ? 13.050 0.971 5.508 1.00 0.43 112 ASP A C 4
ATOM 6699 O O . ASP A 1 112 ? 12.517 0.106 6.204 1.00 0.45 112 ASP A O 4
ATOM 6708 N N . GLU A 1 113 ? 12.505 2.162 5.298 1.00 0.43 113 GLU A N 4
ATOM 6709 C CA . GLU A 1 113 ? 11.213 2.518 5.870 1.00 0.45 113 GLU A CA 4
ATOM 6710 C C . GLU A 1 113 ? 10.109 1.721 5.195 1.00 0.37 113 GLU A C 4
ATOM 6711 O O . GLU A 1 113 ? 9.197 1.226 5.851 1.00 0.40 113 GLU A O 4
ATOM 6723 N N . ALA A 1 114 ? 10.220 1.584 3.881 1.00 0.37 114 ALA A N 4
ATOM 6724 C CA . ALA A 1 114 ? 9.260 0.812 3.108 1.00 0.39 114 ALA A CA 4
ATOM 6725 C C . ALA A 1 114 ? 9.240 -0.636 3.576 1.00 0.36 114 ALA A C 4
ATOM 6726 O O . ALA A 1 114 ? 8.179 -1.218 3.806 1.00 0.38 114 ALA A O 4
ATOM 6733 N N . LYS A 1 115 ? 10.429 -1.200 3.745 1.00 0.38 115 LYS A N 4
ATOM 6734 C CA . LYS A 1 115 ? 10.576 -2.587 4.164 1.00 0.45 115 LYS A CA 4
ATOM 6735 C C . LYS A 1 115 ? 10.039 -2.789 5.579 1.00 0.39 115 LYS A C 4
ATOM 6736 O O . LYS A 1 115 ? 9.540 -3.860 5.918 1.00 0.44 115 LYS A O 4
ATOM 6755 N N . ARG A 1 116 ? 10.139 -1.741 6.391 1.00 0.36 116 ARG A N 4
ATOM 6756 C CA . ARG A 1 116 ? 9.684 -1.776 7.777 1.00 0.39 116 ARG A CA 4
ATOM 6757 C C . ARG A 1 116 ? 8.189 -2.067 7.850 1.00 0.35 116 ARG A C 4
ATOM 6758 O O . ARG A 1 116 ? 7.753 -2.952 8.585 1.00 0.42 116 ARG A O 4
ATOM 6779 N N . TRP A 1 117 ? 7.416 -1.331 7.066 1.00 0.31 117 TRP A N 4
ATOM 6780 C CA . TRP A 1 117 ? 5.964 -1.430 7.114 1.00 0.32 117 TRP A CA 4
ATOM 6781 C C . TRP A 1 117 ? 5.461 -2.671 6.388 1.00 0.30 117 TRP A C 4
ATOM 6782 O O . TRP A 1 117 ? 4.515 -3.317 6.835 1.00 0.36 117 TRP A O 4
ATOM 6803 N N . ILE A 1 118 ? 6.094 -3.011 5.273 1.00 0.29 118 ILE A N 4
ATOM 6804 C CA . ILE A 1 118 ? 5.686 -4.180 4.502 1.00 0.32 118 ILE A CA 4
ATOM 6805 C C . ILE A 1 118 ? 5.937 -5.464 5.295 1.00 0.36 118 ILE A C 4
ATOM 6806 O O . ILE A 1 118 ? 5.214 -6.455 5.148 1.00 0.40 118 ILE A O 4
ATOM 6822 N N . LYS A 1 119 ? 6.945 -5.432 6.157 1.00 0.41 119 LYS A N 4
ATOM 6823 C CA . LYS A 1 119 ? 7.290 -6.590 6.969 1.00 0.53 119 LYS A CA 4
ATOM 6824 C C . LYS A 1 119 ? 6.197 -6.889 7.993 1.00 0.55 119 LYS A C 4
ATOM 6825 O O . LYS A 1 119 ? 5.697 -8.010 8.057 1.00 0.67 119 LYS A O 4
ATOM 6844 N N . GLU A 1 120 ? 5.811 -5.885 8.774 1.00 0.51 120 GLU A N 4
ATOM 6845 C CA . GLU A 1 120 ? 4.787 -6.072 9.799 1.00 0.63 120 GLU A CA 4
ATOM 6846 C C . GLU A 1 120 ? 3.411 -6.276 9.168 1.00 0.60 120 GLU A C 4
ATOM 6847 O O . GLU A 1 120 ? 2.496 -6.800 9.802 1.00 0.79 120 GLU A O 4
ATOM 6859 N N . PHE A 1 121 ? 3.278 -5.870 7.913 1.00 0.44 121 PHE A N 4
ATOM 6860 C CA . PHE A 1 121 ? 2.040 -6.049 7.165 1.00 0.43 121 PHE A CA 4
ATOM 6861 C C . PHE A 1 121 ? 1.833 -7.519 6.814 1.00 0.46 121 PHE A C 4
ATOM 6862 O O . PHE A 1 121 ? 0.707 -8.019 6.810 1.00 0.54 121 PHE A O 4
ATOM 6879 N N . SER A 1 122 ? 2.929 -8.206 6.535 1.00 0.44 122 SER A N 4
ATOM 6880 C CA . SER A 1 122 ? 2.874 -9.607 6.153 1.00 0.50 122 SER A CA 4
ATOM 6881 C C . SER A 1 122 ? 3.119 -10.513 7.357 1.00 0.58 122 SER A C 4
ATOM 6882 O O . SER A 1 122 ? 2.946 -11.730 7.279 1.00 0.80 122 SER A O 4
ATOM 6890 N N . GLU A 1 123 ? 3.517 -9.912 8.468 1.00 0.63 123 GLU A N 4
ATOM 6891 C CA . GLU A 1 123 ? 3.786 -10.655 9.687 1.00 0.81 123 GLU A CA 4
ATOM 6892 C C . GLU A 1 123 ? 2.976 -10.100 10.848 1.00 0.92 123 GLU A C 4
ATOM 6893 O O . GLU A 1 123 ? 3.488 -9.340 11.670 1.00 1.44 123 GLU A O 4
ATOM 6905 N N . GLU A 1 124 ? 1.707 -10.464 10.904 1.00 1.15 124 GLU A N 4
ATOM 6906 C CA . GLU A 1 124 ? 0.861 -10.082 12.021 1.00 1.53 124 GLU A CA 4
ATOM 6907 C C . GLU A 1 124 ? 0.695 -11.259 12.970 1.00 2.14 124 GLU A C 4
ATOM 6908 O O . GLU A 1 124 ? -0.281 -12.022 12.813 1.00 2.76 124 GLU A O 4
ATOM 6921 N N . MET A 1 21 ? -7.822 -13.810 3.748 1.00 0.86 21 MET A N 5
ATOM 6922 C CA . MET A 1 21 ? -7.326 -12.424 3.882 1.00 0.65 21 MET A CA 5
ATOM 6923 C C . MET A 1 21 ? -6.229 -12.156 2.863 1.00 0.55 21 MET A C 5
ATOM 6924 O O . MET A 1 21 ? -5.172 -12.787 2.898 1.00 0.75 21 MET A O 5
ATOM 6937 N N . THR A 1 22 ? -6.488 -11.242 1.941 1.00 0.43 22 THR A N 5
ATOM 6938 C CA . THR A 1 22 ? -5.487 -10.861 0.961 1.00 0.41 22 THR A CA 5
ATOM 6939 C C . THR A 1 22 ? -4.869 -9.517 1.334 1.00 0.35 22 THR A C 5
ATOM 6940 O O . THR A 1 22 ? -5.563 -8.610 1.799 1.00 0.38 22 THR A O 5
ATOM 6951 N N . LEU A 1 23 ? -3.560 -9.407 1.154 1.00 0.32 23 LEU A N 5
ATOM 6952 C CA . LEU A 1 23 ? -2.832 -8.201 1.510 1.00 0.29 23 LEU A CA 5
ATOM 6953 C C . LEU A 1 23 ? -2.372 -7.467 0.256 1.00 0.26 23 LEU A C 5
ATOM 6954 O O . LEU A 1 23 ? -1.705 -8.045 -0.608 1.00 0.30 23 LEU A O 5
ATOM 6970 N N . PHE A 1 24 ? -2.736 -6.197 0.155 1.00 0.25 24 PHE A N 5
ATOM 6971 C CA . PHE A 1 24 ? -2.396 -5.393 -1.012 1.00 0.25 24 PHE A CA 5
ATOM 6972 C C . PHE A 1 24 ? -1.469 -4.255 -0.621 1.00 0.26 24 PHE A C 5
ATOM 6973 O O . PHE A 1 24 ? -1.555 -3.727 0.490 1.00 0.30 24 PHE A O 5
ATOM 6990 N N . VAL A 1 25 ? -0.585 -3.879 -1.531 1.00 0.29 25 VAL A N 5
ATOM 6991 C CA . VAL A 1 25 ? 0.305 -2.754 -1.305 1.00 0.31 25 VAL A CA 5
ATOM 6992 C C . VAL A 1 25 ? 0.314 -1.839 -2.522 1.00 0.30 25 VAL A C 5
ATOM 6993 O O . VAL A 1 25 ? 0.685 -2.258 -3.617 1.00 0.35 25 VAL A O 5
ATOM 7006 N N . LEU A 1 26 ? -0.119 -0.606 -2.340 1.00 0.34 26 LEU A N 5
ATOM 7007 C CA . LEU A 1 26 ? 0.073 0.411 -3.361 1.00 0.35 26 LEU A CA 5
ATOM 7008 C C . LEU A 1 26 ? 1.288 1.222 -2.973 1.00 0.34 26 LEU A C 5
ATOM 7009 O O . LEU A 1 26 ? 1.687 1.207 -1.810 1.00 0.36 26 LEU A O 5
ATOM 7025 N N . ILE A 1 27 ? 1.889 1.914 -3.918 1.00 0.34 27 ILE A N 5
ATOM 7026 C CA . ILE A 1 27 ? 3.071 2.688 -3.609 1.00 0.32 27 ILE A CA 5
ATOM 7027 C C . ILE A 1 27 ? 3.199 3.910 -4.509 1.00 0.30 27 ILE A C 5
ATOM 7028 O O . ILE A 1 27 ? 3.190 3.797 -5.735 1.00 0.36 27 ILE A O 5
ATOM 7044 N N . LEU A 1 28 ? 3.272 5.087 -3.896 1.00 0.30 28 LEU A N 5
ATOM 7045 C CA . LEU A 1 28 ? 3.653 6.279 -4.627 1.00 0.36 28 LEU A CA 5
ATOM 7046 C C . LEU A 1 28 ? 5.023 6.715 -4.161 1.00 0.38 28 LEU A C 5
ATOM 7047 O O . LEU A 1 28 ? 5.173 7.604 -3.317 1.00 0.41 28 LEU A O 5
ATOM 7063 N N . SER A 1 29 ? 6.013 6.043 -4.696 1.00 0.44 29 SER A N 5
ATOM 7064 C CA . SER A 1 29 ? 7.398 6.366 -4.461 1.00 0.56 29 SER A CA 5
ATOM 7065 C C . SER A 1 29 ? 8.202 5.994 -5.691 1.00 0.68 29 SER A C 5
ATOM 7066 O O . SER A 1 29 ? 7.879 4.997 -6.343 1.00 1.05 29 SER A O 5
ATOM 7074 N N . ASN A 1 30 ? 9.223 6.756 -6.036 1.00 0.60 30 ASN A N 5
ATOM 7075 C CA . ASN A 1 30 ? 10.126 6.286 -7.069 1.00 0.67 30 ASN A CA 5
ATOM 7076 C C . ASN A 1 30 ? 11.564 6.699 -6.810 1.00 0.64 30 ASN A C 5
ATOM 7077 O O . ASN A 1 30 ? 12.009 7.776 -7.207 1.00 0.68 30 ASN A O 5
ATOM 7088 N N . ASP A 1 31 ? 12.266 5.832 -6.106 1.00 0.63 31 ASP A N 5
ATOM 7089 C CA . ASP A 1 31 ? 13.710 5.741 -6.178 1.00 0.67 31 ASP A CA 5
ATOM 7090 C C . ASP A 1 31 ? 14.035 4.350 -6.694 1.00 0.72 31 ASP A C 5
ATOM 7091 O O . ASP A 1 31 ? 13.326 3.404 -6.337 1.00 0.81 31 ASP A O 5
ATOM 7100 N N . LYS A 1 32 ? 15.048 4.194 -7.527 1.00 0.78 32 LYS A N 5
ATOM 7101 C CA . LYS A 1 32 ? 15.318 2.880 -8.106 1.00 0.82 32 LYS A CA 5
ATOM 7102 C C . LYS A 1 32 ? 15.571 1.843 -7.010 1.00 0.79 32 LYS A C 5
ATOM 7103 O O . LYS A 1 32 ? 14.977 0.761 -7.026 1.00 0.81 32 LYS A O 5
ATOM 7122 N N . LYS A 1 33 ? 16.405 2.198 -6.039 1.00 0.84 33 LYS A N 5
ATOM 7123 C CA . LYS A 1 33 ? 16.741 1.294 -4.938 1.00 0.86 33 LYS A CA 5
ATOM 7124 C C . LYS A 1 33 ? 15.540 1.109 -4.020 1.00 0.74 33 LYS A C 5
ATOM 7125 O O . LYS A 1 33 ? 15.248 -0.002 -3.577 1.00 0.70 33 LYS A O 5
ATOM 7144 N N . LEU A 1 34 ? 14.858 2.216 -3.743 1.00 0.72 34 LEU A N 5
ATOM 7145 C CA . LEU A 1 34 ? 13.660 2.213 -2.908 1.00 0.64 34 LEU A CA 5
ATOM 7146 C C . LEU A 1 34 ? 12.653 1.187 -3.398 1.00 0.58 34 LEU A C 5
ATOM 7147 O O . LEU A 1 34 ? 12.181 0.352 -2.631 1.00 0.62 34 LEU A O 5
ATOM 7163 N N . ILE A 1 35 ? 12.337 1.254 -4.682 1.00 0.54 35 ILE A N 5
ATOM 7164 C CA . ILE A 1 35 ? 11.359 0.356 -5.271 1.00 0.52 35 ILE A CA 5
ATOM 7165 C C . ILE A 1 35 ? 11.833 -1.094 -5.193 1.00 0.55 35 ILE A C 5
ATOM 7166 O O . ILE A 1 35 ? 11.031 -2.004 -4.981 1.00 0.58 35 ILE A O 5
ATOM 7182 N N . GLU A 1 36 ? 13.140 -1.302 -5.338 1.00 0.59 36 GLU A N 5
ATOM 7183 C CA . GLU A 1 36 ? 13.710 -2.636 -5.223 1.00 0.66 36 GLU A CA 5
ATOM 7184 C C . GLU A 1 36 ? 13.459 -3.199 -3.833 1.00 0.62 36 GLU A C 5
ATOM 7185 O O . GLU A 1 36 ? 12.762 -4.197 -3.680 1.00 0.62 36 GLU A O 5
ATOM 7197 N N . GLU A 1 37 ? 14.011 -2.532 -2.823 1.00 0.62 37 GLU A N 5
ATOM 7198 C CA . GLU A 1 37 ? 13.892 -2.981 -1.440 1.00 0.65 37 GLU A CA 5
ATOM 7199 C C . GLU A 1 37 ? 12.426 -3.095 -1.020 1.00 0.56 37 GLU A C 5
ATOM 7200 O O . GLU A 1 37 ? 12.065 -3.968 -0.229 1.00 0.57 37 GLU A O 5
ATOM 7212 N N . ALA A 1 38 ? 11.587 -2.222 -1.564 1.00 0.51 38 ALA A N 5
ATOM 7213 C CA . ALA A 1 38 ? 10.159 -2.266 -1.290 1.00 0.46 38 ALA A CA 5
ATOM 7214 C C . ALA A 1 38 ? 9.531 -3.530 -1.869 1.00 0.42 38 ALA A C 5
ATOM 7215 O O . ALA A 1 38 ? 8.908 -4.310 -1.144 1.00 0.43 38 ALA A O 5
ATOM 7222 N N . ARG A 1 39 ? 9.707 -3.746 -3.171 1.00 0.43 39 ARG A N 5
ATOM 7223 C CA . ARG A 1 39 ? 9.102 -4.901 -3.820 1.00 0.45 39 ARG A CA 5
ATOM 7224 C C . ARG A 1 39 ? 9.698 -6.192 -3.297 1.00 0.45 39 ARG A C 5
ATOM 7225 O O . ARG A 1 39 ? 8.969 -7.135 -3.067 1.00 0.49 39 ARG A O 5
ATOM 7246 N N . LYS A 1 40 ? 11.016 -6.224 -3.103 1.00 0.49 40 LYS A N 5
ATOM 7247 C CA . LYS A 1 40 ? 11.706 -7.439 -2.654 1.00 0.55 40 LYS A CA 5
ATOM 7248 C C . LYS A 1 40 ? 11.010 -8.070 -1.455 1.00 0.49 40 LYS A C 5
ATOM 7249 O O . LYS A 1 40 ? 10.874 -9.291 -1.377 1.00 0.54 40 LYS A O 5
ATOM 7268 N N . MET A 1 41 ? 10.552 -7.234 -0.534 1.00 0.45 41 MET A N 5
ATOM 7269 C CA . MET A 1 41 ? 9.888 -7.724 0.663 1.00 0.46 41 MET A CA 5
ATOM 7270 C C . MET A 1 41 ? 8.522 -8.307 0.331 1.00 0.41 41 MET A C 5
ATOM 7271 O O . MET A 1 41 ? 8.198 -9.408 0.759 1.00 0.46 41 MET A O 5
ATOM 7285 N N . ALA A 1 42 ? 7.735 -7.579 -0.448 1.00 0.37 42 ALA A N 5
ATOM 7286 C CA . ALA A 1 42 ? 6.405 -8.040 -0.839 1.00 0.39 42 ALA A CA 5
ATOM 7287 C C . ALA A 1 42 ? 6.499 -9.193 -1.833 1.00 0.42 42 ALA A C 5
ATOM 7288 O O . ALA A 1 42 ? 5.603 -10.030 -1.919 1.00 0.49 42 ALA A O 5
ATOM 7295 N N . GLU A 1 43 ? 7.593 -9.218 -2.574 1.00 0.45 43 GLU A N 5
ATOM 7296 C CA . GLU A 1 43 ? 7.872 -10.268 -3.536 1.00 0.59 43 GLU A CA 5
ATOM 7297 C C . GLU A 1 43 ? 8.097 -11.579 -2.790 1.00 0.63 43 GLU A C 5
ATOM 7298 O O . GLU A 1 43 ? 7.644 -12.648 -3.201 1.00 0.75 43 GLU A O 5
ATOM 7310 N N . LYS A 1 44 ? 8.804 -11.461 -1.675 1.00 0.60 44 LYS A N 5
ATOM 7311 C CA . LYS A 1 44 ? 9.096 -12.581 -0.793 1.00 0.70 44 LYS A CA 5
ATOM 7312 C C . LYS A 1 44 ? 7.890 -12.912 0.081 1.00 0.66 44 LYS A C 5
ATOM 7313 O O . LYS A 1 44 ? 7.626 -14.073 0.389 1.00 0.75 44 LYS A O 5
ATOM 7332 N N . ALA A 1 45 ? 7.157 -11.878 0.464 1.00 0.57 45 ALA A N 5
ATOM 7333 C CA . ALA A 1 45 ? 6.017 -12.027 1.355 1.00 0.59 45 ALA A CA 5
ATOM 7334 C C . ALA A 1 45 ? 4.755 -12.430 0.597 1.00 0.59 45 ALA A C 5
ATOM 7335 O O . ALA A 1 45 ? 3.717 -12.701 1.198 1.00 0.66 45 ALA A O 5
ATOM 7342 N N . ASN A 1 46 ? 4.870 -12.468 -0.730 1.00 0.56 46 ASN A N 5
ATOM 7343 C CA . ASN A 1 46 ? 3.769 -12.852 -1.614 1.00 0.60 46 ASN A CA 5
ATOM 7344 C C . ASN A 1 46 ? 2.590 -11.900 -1.474 1.00 0.54 46 ASN A C 5
ATOM 7345 O O . ASN A 1 46 ? 1.442 -12.325 -1.363 1.00 0.63 46 ASN A O 5
ATOM 7356 N N . LEU A 1 47 ? 2.876 -10.609 -1.490 1.00 0.44 47 LEU A N 5
ATOM 7357 C CA . LEU A 1 47 ? 1.830 -9.603 -1.369 1.00 0.42 47 LEU A CA 5
ATOM 7358 C C . LEU A 1 47 ? 1.509 -9.033 -2.735 1.00 0.41 47 LEU A C 5
ATOM 7359 O O . LEU A 1 47 ? 2.354 -9.049 -3.634 1.00 0.58 47 LEU A O 5
ATOM 7375 N N . ILE A 1 48 ? 0.305 -8.518 -2.896 1.00 0.30 48 ILE A N 5
ATOM 7376 C CA . ILE A 1 48 ? -0.070 -7.908 -4.154 1.00 0.32 48 ILE A CA 5
ATOM 7377 C C . ILE A 1 48 ? 0.353 -6.447 -4.167 1.00 0.32 48 ILE A C 5
ATOM 7378 O O . ILE A 1 48 ? -0.385 -5.559 -3.734 1.00 0.33 48 ILE A O 5
ATOM 7394 N N . LEU A 1 49 ? 1.568 -6.221 -4.636 1.00 0.34 49 LEU A N 5
ATOM 7395 C CA . LEU A 1 49 ? 2.141 -4.889 -4.707 1.00 0.35 49 LEU A CA 5
ATOM 7396 C C . LEU A 1 49 ? 1.922 -4.294 -6.090 1.00 0.35 49 LEU A C 5
ATOM 7397 O O . LEU A 1 49 ? 2.347 -4.860 -7.097 1.00 0.44 49 LEU A O 5
ATOM 7413 N N . ILE A 1 50 ? 1.243 -3.162 -6.135 1.00 0.33 50 ILE A N 5
ATOM 7414 C CA . ILE A 1 50 ? 0.988 -2.475 -7.388 1.00 0.34 50 ILE A CA 5
ATOM 7415 C C . ILE A 1 50 ? 1.783 -1.174 -7.430 1.00 0.32 50 ILE A C 5
ATOM 7416 O O . ILE A 1 50 ? 1.429 -0.193 -6.774 1.00 0.36 50 ILE A O 5
ATOM 7432 N N . THR A 1 51 ? 2.872 -1.181 -8.182 1.00 0.32 51 THR A N 5
ATOM 7433 C CA . THR A 1 51 ? 3.756 -0.029 -8.252 1.00 0.35 51 THR A CA 5
ATOM 7434 C C . THR A 1 51 ? 3.231 0.991 -9.256 1.00 0.38 51 THR A C 5
ATOM 7435 O O . THR A 1 51 ? 3.259 0.757 -10.465 1.00 0.55 51 THR A O 5
ATOM 7446 N N . VAL A 1 52 ? 2.741 2.115 -8.755 1.00 0.39 52 VAL A N 5
ATOM 7447 C CA . VAL A 1 52 ? 2.235 3.176 -9.607 1.00 0.49 52 VAL A CA 5
ATOM 7448 C C . VAL A 1 52 ? 2.980 4.466 -9.303 1.00 0.58 52 VAL A C 5
ATOM 7449 O O . VAL A 1 52 ? 3.905 4.475 -8.489 1.00 0.80 52 VAL A O 5
ATOM 7462 N N . GLY A 1 53 ? 2.598 5.544 -9.961 1.00 0.66 53 GLY A N 5
ATOM 7463 C CA . GLY A 1 53 ? 3.119 6.836 -9.596 1.00 0.75 53 GLY A CA 5
ATOM 7464 C C . GLY A 1 53 ? 2.288 7.958 -10.159 1.00 0.81 53 GLY A C 5
ATOM 7465 O O . GLY A 1 53 ? 2.528 8.418 -11.280 1.00 1.24 53 GLY A O 5
ATOM 7469 N N . ASP A 1 54 ? 1.341 8.413 -9.344 1.00 0.71 54 ASP A N 5
ATOM 7470 C CA . ASP A 1 54 ? 0.466 9.541 -9.650 1.00 0.82 54 ASP A CA 5
ATOM 7471 C C . ASP A 1 54 ? -0.707 9.524 -8.677 1.00 0.70 54 ASP A C 5
ATOM 7472 O O . ASP A 1 54 ? -1.110 8.458 -8.214 1.00 0.64 54 ASP A O 5
ATOM 7481 N N . GLU A 1 55 ? -1.251 10.692 -8.376 1.00 0.80 55 GLU A N 5
ATOM 7482 C CA . GLU A 1 55 ? -2.348 10.813 -7.430 1.00 0.79 55 GLU A CA 5
ATOM 7483 C C . GLU A 1 55 ? -3.611 10.131 -7.926 1.00 0.69 55 GLU A C 5
ATOM 7484 O O . GLU A 1 55 ? -4.297 9.443 -7.172 1.00 0.71 55 GLU A O 5
ATOM 7496 N N . GLU A 1 56 ? -3.906 10.309 -9.197 1.00 0.70 56 GLU A N 5
ATOM 7497 C CA . GLU A 1 56 ? -5.123 9.772 -9.765 1.00 0.70 56 GLU A CA 5
ATOM 7498 C C . GLU A 1 56 ? -4.941 8.297 -10.093 1.00 0.66 56 GLU A C 5
ATOM 7499 O O . GLU A 1 56 ? -5.836 7.492 -9.861 1.00 0.67 56 GLU A O 5
ATOM 7511 N N . GLU A 1 57 ? -3.760 7.951 -10.596 1.00 0.65 57 GLU A N 5
ATOM 7512 C CA . GLU A 1 57 ? -3.414 6.560 -10.877 1.00 0.65 57 GLU A CA 5
ATOM 7513 C C . GLU A 1 57 ? -3.479 5.720 -9.601 1.00 0.55 57 GLU A C 5
ATOM 7514 O O . GLU A 1 57 ? -3.851 4.547 -9.638 1.00 0.52 57 GLU A O 5
ATOM 7526 N N . LEU A 1 58 ? -3.127 6.332 -8.473 1.00 0.52 58 LEU A N 5
ATOM 7527 C CA . LEU A 1 58 ? -3.219 5.665 -7.180 1.00 0.48 58 LEU A CA 5
ATOM 7528 C C . LEU A 1 58 ? -4.655 5.244 -6.902 1.00 0.46 58 LEU A C 5
ATOM 7529 O O . LEU A 1 58 ? -4.907 4.134 -6.437 1.00 0.44 58 LEU A O 5
ATOM 7545 N N . LYS A 1 59 ? -5.589 6.129 -7.220 1.00 0.52 59 LYS A N 5
ATOM 7546 C CA . LYS A 1 59 ? -7.005 5.890 -6.966 1.00 0.57 59 LYS A CA 5
ATOM 7547 C C . LYS A 1 59 ? -7.525 4.742 -7.822 1.00 0.51 59 LYS A C 5
ATOM 7548 O O . LYS A 1 59 ? -8.542 4.124 -7.512 1.00 0.58 59 LYS A O 5
ATOM 7567 N N . LYS A 1 60 ? -6.798 4.456 -8.883 1.00 0.49 60 LYS A N 5
ATOM 7568 C CA . LYS A 1 60 ? -7.163 3.405 -9.814 1.00 0.48 60 LYS A CA 5
ATOM 7569 C C . LYS A 1 60 ? -6.613 2.072 -9.333 1.00 0.41 60 LYS A C 5
ATOM 7570 O O . LYS A 1 60 ? -7.323 1.070 -9.292 1.00 0.41 60 LYS A O 5
ATOM 7589 N N . ALA A 1 61 ? -5.340 2.083 -8.951 1.00 0.40 61 ALA A N 5
ATOM 7590 C CA . ALA A 1 61 ? -4.690 0.903 -8.400 1.00 0.39 61 ALA A CA 5
ATOM 7591 C C . ALA A 1 61 ? -5.368 0.478 -7.105 1.00 0.32 61 ALA A C 5
ATOM 7592 O O . ALA A 1 61 ? -5.588 -0.708 -6.859 1.00 0.34 61 ALA A O 5
ATOM 7599 N N . ILE A 1 62 ? -5.686 1.465 -6.279 1.00 0.31 62 ILE A N 5
ATOM 7600 C CA . ILE A 1 62 ? -6.425 1.233 -5.043 1.00 0.37 62 ILE A CA 5
ATOM 7601 C C . ILE A 1 62 ? -7.775 0.576 -5.325 1.00 0.36 62 ILE A C 5
ATOM 7602 O O . ILE A 1 62 ? -8.148 -0.394 -4.665 1.00 0.38 62 ILE A O 5
ATOM 7618 N N . LYS A 1 63 ? -8.495 1.087 -6.321 1.00 0.37 63 LYS A N 5
ATOM 7619 C CA . LYS A 1 63 ? -9.796 0.532 -6.667 1.00 0.40 63 LYS A CA 5
ATOM 7620 C C . LYS A 1 63 ? -9.639 -0.872 -7.247 1.00 0.35 63 LYS A C 5
ATOM 7621 O O . LYS A 1 63 ? -10.506 -1.727 -7.071 1.00 0.40 63 LYS A O 5
ATOM 7640 N N . LYS A 1 64 ? -8.531 -1.100 -7.941 1.00 0.34 64 LYS A N 5
ATOM 7641 C CA . LYS A 1 64 ? -8.202 -2.428 -8.434 1.00 0.39 64 LYS A CA 5
ATOM 7642 C C . LYS A 1 64 ? -8.042 -3.394 -7.265 1.00 0.35 64 LYS A C 5
ATOM 7643 O O . LYS A 1 64 ? -8.618 -4.479 -7.263 1.00 0.40 64 LYS A O 5
ATOM 7662 N N . ALA A 1 65 ? -7.266 -2.980 -6.266 1.00 0.30 65 ALA A N 5
ATOM 7663 C CA . ALA A 1 65 ? -7.067 -3.777 -5.059 1.00 0.30 65 ALA A CA 5
ATOM 7664 C C . ALA A 1 65 ? -8.397 -4.019 -4.352 1.00 0.33 65 ALA A C 5
ATOM 7665 O O . ALA A 1 65 ? -8.667 -5.121 -3.866 1.00 0.38 65 ALA A O 5
ATOM 7672 N N . ASP A 1 66 ? -9.215 -2.974 -4.308 1.00 0.35 66 ASP A N 5
ATOM 7673 C CA . ASP A 1 66 ? -10.572 -3.051 -3.774 1.00 0.41 66 ASP A CA 5
ATOM 7674 C C . ASP A 1 66 ? -11.361 -4.150 -4.477 1.00 0.40 66 ASP A C 5
ATOM 7675 O O . ASP A 1 66 ? -11.968 -5.007 -3.834 1.00 0.47 66 ASP A O 5
ATOM 7684 N N . ASP A 1 67 ? -11.315 -4.128 -5.802 1.00 0.36 67 ASP A N 5
ATOM 7685 C CA . ASP A 1 67 ? -12.031 -5.093 -6.630 1.00 0.38 67 ASP A CA 5
ATOM 7686 C C . ASP A 1 67 ? -11.520 -6.515 -6.408 1.00 0.40 67 ASP A C 5
ATOM 7687 O O . ASP A 1 67 ? -12.312 -7.434 -6.194 1.00 0.48 67 ASP A O 5
ATOM 7696 N N . ILE A 1 68 ? -10.197 -6.682 -6.439 1.00 0.37 68 ILE A N 5
ATOM 7697 C CA . ILE A 1 68 ? -9.573 -8.003 -6.328 1.00 0.41 68 ILE A CA 5
ATOM 7698 C C . ILE A 1 68 ? -10.061 -8.751 -5.089 1.00 0.41 68 ILE A C 5
ATOM 7699 O O . ILE A 1 68 ? -10.471 -9.912 -5.170 1.00 0.47 68 ILE A O 5
ATOM 7715 N N . ALA A 1 69 ? -10.029 -8.077 -3.949 1.00 0.39 69 ALA A N 5
ATOM 7716 C CA . ALA A 1 69 ? -10.403 -8.696 -2.687 1.00 0.43 69 ALA A CA 5
ATOM 7717 C C . ALA A 1 69 ? -11.910 -8.849 -2.562 1.00 0.47 69 ALA A C 5
ATOM 7718 O O . ALA A 1 69 ? -12.407 -9.925 -2.247 1.00 0.53 69 ALA A O 5
ATOM 7725 N N . LYS A 1 70 ? -12.625 -7.775 -2.840 1.00 0.52 70 LYS A N 5
ATOM 7726 C CA . LYS A 1 70 ? -14.059 -7.691 -2.570 1.00 0.65 70 LYS A CA 5
ATOM 7727 C C . LYS A 1 70 ? -14.861 -8.733 -3.327 1.00 0.63 70 LYS A C 5
ATOM 7728 O O . LYS A 1 70 ? -15.929 -9.150 -2.873 1.00 0.72 70 LYS A O 5
ATOM 7747 N N . LYS A 1 71 ? -14.369 -9.144 -4.481 1.00 0.62 71 LYS A N 5
ATOM 7748 C CA . LYS A 1 71 ? -15.050 -10.165 -5.252 1.00 0.76 71 LYS A CA 5
ATOM 7749 C C . LYS A 1 71 ? -15.185 -11.446 -4.438 1.00 0.83 71 LYS A C 5
ATOM 7750 O O . LYS A 1 71 ? -16.214 -12.115 -4.493 1.00 1.03 71 LYS A O 5
ATOM 7769 N N . GLN A 1 72 ? -14.153 -11.782 -3.673 1.00 0.79 72 GLN A N 5
ATOM 7770 C CA . GLN A 1 72 ? -14.186 -13.027 -2.905 1.00 1.04 72 GLN A CA 5
ATOM 7771 C C . GLN A 1 72 ? -13.936 -12.853 -1.395 1.00 1.06 72 GLN A C 5
ATOM 7772 O O . GLN A 1 72 ? -14.741 -13.297 -0.578 1.00 1.22 72 GLN A O 5
ATOM 7786 N N . ASN A 1 73 ? -12.846 -12.186 -1.025 1.00 1.03 73 ASN A N 5
ATOM 7787 C CA . ASN A 1 73 ? -12.292 -12.339 0.323 1.00 1.18 73 ASN A CA 5
ATOM 7788 C C . ASN A 1 73 ? -12.402 -11.101 1.208 1.00 1.00 73 ASN A C 5
ATOM 7789 O O . ASN A 1 73 ? -11.753 -11.041 2.256 1.00 1.24 73 ASN A O 5
ATOM 7800 N N . SER A 1 74 ? -13.199 -10.122 0.815 1.00 1.13 74 SER A N 5
ATOM 7801 C CA . SER A 1 74 ? -13.315 -8.878 1.583 1.00 1.53 74 SER A CA 5
ATOM 7802 C C . SER A 1 74 ? -13.941 -9.070 2.974 1.00 1.47 74 SER A C 5
ATOM 7803 O O . SER A 1 74 ? -14.347 -8.098 3.613 1.00 1.93 74 SER A O 5
ATOM 7811 N N . SER A 1 75 ? -14.031 -10.313 3.437 1.00 1.40 75 SER A N 5
ATOM 7812 C CA . SER A 1 75 ? -14.413 -10.592 4.811 1.00 2.05 75 SER A CA 5
ATOM 7813 C C . SER A 1 75 ? -13.430 -9.904 5.759 1.00 1.90 75 SER A C 5
ATOM 7814 O O . SER A 1 75 ? -13.797 -9.450 6.843 1.00 2.43 75 SER A O 5
ATOM 7822 N N . GLU A 1 76 ? -12.178 -9.830 5.316 1.00 1.26 76 GLU A N 5
ATOM 7823 C CA . GLU A 1 76 ? -11.141 -9.073 5.999 1.00 1.12 76 GLU A CA 5
ATOM 7824 C C . GLU A 1 76 ? -9.940 -8.910 5.076 1.00 0.74 76 GLU A C 5
ATOM 7825 O O . GLU A 1 76 ? -9.153 -9.838 4.892 1.00 0.88 76 GLU A O 5
ATOM 7837 N N . ALA A 1 77 ? -9.832 -7.745 4.466 1.00 0.55 77 ALA A N 5
ATOM 7838 C CA . ALA A 1 77 ? -8.702 -7.432 3.614 1.00 0.44 77 ALA A CA 5
ATOM 7839 C C . ALA A 1 77 ? -7.953 -6.233 4.171 1.00 0.37 77 ALA A C 5
ATOM 7840 O O . ALA A 1 77 ? -8.564 -5.292 4.681 1.00 0.42 77 ALA A O 5
ATOM 7847 N N . LYS A 1 78 ? -6.636 -6.271 4.090 1.00 0.35 78 LYS A N 5
ATOM 7848 C CA . LYS A 1 78 ? -5.820 -5.183 4.600 1.00 0.37 78 LYS A CA 5
ATOM 7849 C C . LYS A 1 78 ? -4.908 -4.663 3.503 1.00 0.33 78 LYS A C 5
ATOM 7850 O O . LYS A 1 78 ? -4.319 -5.441 2.748 1.00 0.37 78 LYS A O 5
ATOM 7869 N N . ILE A 1 79 ? -4.802 -3.349 3.410 1.00 0.29 79 ILE A N 5
ATOM 7870 C CA . ILE A 1 79 ? -4.084 -2.723 2.314 1.00 0.29 79 ILE A CA 5
ATOM 7871 C C . ILE A 1 79 ? -3.140 -1.640 2.824 1.00 0.29 79 ILE A C 5
ATOM 7872 O O . ILE A 1 79 ? -3.506 -0.853 3.695 1.00 0.40 79 ILE A O 5
ATOM 7888 N N . LEU A 1 80 ? -1.928 -1.609 2.288 1.00 0.23 80 LEU A N 5
ATOM 7889 C CA . LEU A 1 80 ? -1.009 -0.514 2.556 1.00 0.28 80 LEU A CA 5
ATOM 7890 C C . LEU A 1 80 ? -0.912 0.384 1.345 1.00 0.30 80 LEU A C 5
ATOM 7891 O O . LEU A 1 80 ? -0.933 -0.090 0.210 1.00 0.45 80 LEU A O 5
ATOM 7907 N N . ILE A 1 81 ? -0.818 1.675 1.577 1.00 0.27 81 ILE A N 5
ATOM 7908 C CA . ILE A 1 81 ? -0.377 2.573 0.536 1.00 0.27 81 ILE A CA 5
ATOM 7909 C C . ILE A 1 81 ? 0.955 3.173 0.959 1.00 0.27 81 ILE A C 5
ATOM 7910 O O . ILE A 1 81 ? 1.011 4.100 1.767 1.00 0.33 81 ILE A O 5
ATOM 7926 N N . LEU A 1 82 ? 2.017 2.582 0.447 1.00 0.27 82 LEU A N 5
ATOM 7927 C CA . LEU A 1 82 ? 3.372 3.042 0.694 1.00 0.31 82 LEU A CA 5
ATOM 7928 C C . LEU A 1 82 ? 3.628 4.295 -0.143 1.00 0.34 82 LEU A C 5
ATOM 7929 O O . LEU A 1 82 ? 3.689 4.225 -1.360 1.00 0.59 82 LEU A O 5
ATOM 7945 N N . LEU A 1 83 ? 3.759 5.439 0.494 1.00 0.35 83 LEU A N 5
ATOM 7946 C CA . LEU A 1 83 ? 3.904 6.683 -0.247 1.00 0.42 83 LEU A CA 5
ATOM 7947 C C . LEU A 1 83 ? 4.833 7.658 0.456 1.00 0.44 83 LEU A C 5
ATOM 7948 O O . LEU A 1 83 ? 5.059 7.561 1.664 1.00 0.55 83 LEU A O 5
ATOM 7964 N N . GLU A 1 84 ? 5.380 8.592 -0.306 1.00 0.43 84 GLU A N 5
ATOM 7965 C CA . GLU A 1 84 ? 6.169 9.655 0.277 1.00 0.45 84 GLU A CA 5
ATOM 7966 C C . GLU A 1 84 ? 5.332 10.926 0.267 1.00 0.47 84 GLU A C 5
ATOM 7967 O O . GLU A 1 84 ? 5.172 11.579 -0.768 1.00 0.54 84 GLU A O 5
ATOM 7979 N N . LYS A 1 85 ? 4.788 11.243 1.433 1.00 0.45 85 LYS A N 5
ATOM 7980 C CA . LYS A 1 85 ? 4.003 12.447 1.649 1.00 0.56 85 LYS A CA 5
ATOM 7981 C C . LYS A 1 85 ? 3.634 12.526 3.125 1.00 0.53 85 LYS A C 5
ATOM 7982 O O . LYS A 1 85 ? 3.477 11.490 3.774 1.00 0.53 85 LYS A O 5
ATOM 8001 N N . PRO A 1 86 ? 3.506 13.731 3.692 1.00 0.60 86 PRO A N 5
ATOM 8002 C CA . PRO A 1 86 ? 2.963 13.892 5.038 1.00 0.62 86 PRO A CA 5
ATOM 8003 C C . PRO A 1 86 ? 1.484 13.512 5.072 1.00 0.61 86 PRO A C 5
ATOM 8004 O O . PRO A 1 86 ? 0.658 14.124 4.387 1.00 0.68 86 PRO A O 5
ATOM 8015 N N . VAL A 1 87 ? 1.152 12.501 5.866 1.00 0.59 87 VAL A N 5
ATOM 8016 C CA . VAL A 1 87 ? -0.209 11.985 5.917 1.00 0.62 87 VAL A CA 5
ATOM 8017 C C . VAL A 1 87 ? -0.823 12.157 7.300 1.00 0.62 87 VAL A C 5
ATOM 8018 O O . VAL A 1 87 ? -0.159 11.967 8.320 1.00 0.66 87 VAL A O 5
ATOM 8031 N N . SER A 1 88 ? -2.086 12.541 7.326 1.00 0.69 88 SER A N 5
ATOM 8032 C CA . SER A 1 88 ? -2.824 12.651 8.568 1.00 0.76 88 SER A CA 5
ATOM 8033 C C . SER A 1 88 ? -3.723 11.429 8.758 1.00 0.72 88 SER A C 5
ATOM 8034 O O . SER A 1 88 ? -4.155 10.829 7.773 1.00 0.69 88 SER A O 5
ATOM 8042 N N . PRO A 1 89 ? -4.000 11.028 10.008 1.00 0.78 89 PRO A N 5
ATOM 8043 C CA . PRO A 1 89 ? -4.897 9.901 10.292 1.00 0.79 89 PRO A CA 5
ATOM 8044 C C . PRO A 1 89 ? -6.228 10.016 9.550 1.00 0.67 89 PRO A C 5
ATOM 8045 O O . PRO A 1 89 ? -6.697 9.051 8.945 1.00 0.65 89 PRO A O 5
ATOM 8056 N N . GLU A 1 90 ? -6.817 11.209 9.582 1.00 0.71 90 GLU A N 5
ATOM 8057 C CA . GLU A 1 90 ? -8.082 11.472 8.900 1.00 0.72 90 GLU A CA 5
ATOM 8058 C C . GLU A 1 90 ? -7.932 11.232 7.394 1.00 0.64 90 GLU A C 5
ATOM 8059 O O . GLU A 1 90 ? -8.804 10.642 6.755 1.00 0.68 90 GLU A O 5
ATOM 8071 N N . TYR A 1 91 ? -6.799 11.656 6.846 1.00 0.62 91 TYR A N 5
ATOM 8072 C CA . TYR A 1 91 ? -6.508 11.465 5.429 1.00 0.62 91 TYR A CA 5
ATOM 8073 C C . TYR A 1 91 ? -6.478 9.978 5.074 1.00 0.52 91 TYR A C 5
ATOM 8074 O O . TYR A 1 91 ? -6.932 9.585 4.003 1.00 0.52 91 TYR A O 5
ATOM 8092 N N . GLU A 1 92 ? -5.969 9.159 5.989 1.00 0.48 92 GLU A N 5
ATOM 8093 C CA . GLU A 1 92 ? -5.897 7.716 5.781 1.00 0.42 92 GLU A CA 5
ATOM 8094 C C . GLU A 1 92 ? -7.288 7.121 5.560 1.00 0.42 92 GLU A C 5
ATOM 8095 O O . GLU A 1 92 ? -7.459 6.169 4.795 1.00 0.43 92 GLU A O 5
ATOM 8107 N N . LYS A 1 93 ? -8.283 7.710 6.207 1.00 0.47 93 LYS A N 5
ATOM 8108 C CA . LYS A 1 93 ? -9.636 7.188 6.163 1.00 0.54 93 LYS A CA 5
ATOM 8109 C C . LYS A 1 93 ? -10.245 7.480 4.802 1.00 0.53 93 LYS A C 5
ATOM 8110 O O . LYS A 1 93 ? -11.176 6.807 4.370 1.00 0.55 93 LYS A O 5
ATOM 8129 N N . LYS A 1 94 ? -9.693 8.479 4.122 1.00 0.54 94 LYS A N 5
ATOM 8130 C CA . LYS A 1 94 ? -10.099 8.785 2.761 1.00 0.59 94 LYS A CA 5
ATOM 8131 C C . LYS A 1 94 ? -9.669 7.667 1.822 1.00 0.52 94 LYS A C 5
ATOM 8132 O O . LYS A 1 94 ? -10.359 7.365 0.852 1.00 0.57 94 LYS A O 5
ATOM 8151 N N . LEU A 1 95 ? -8.531 7.049 2.118 1.00 0.47 95 LEU A N 5
ATOM 8152 C CA . LEU A 1 95 ? -8.056 5.922 1.329 1.00 0.45 95 LEU A CA 5
ATOM 8153 C C . LEU A 1 95 ? -8.869 4.674 1.662 1.00 0.39 95 LEU A C 5
ATOM 8154 O O . LEU A 1 95 ? -9.129 3.842 0.791 1.00 0.41 95 LEU A O 5
ATOM 8170 N N . GLN A 1 96 ? -9.287 4.560 2.924 1.00 0.37 96 GLN A N 5
ATOM 8171 C CA . GLN A 1 96 ? -10.230 3.517 3.329 1.00 0.40 96 GLN A CA 5
ATOM 8172 C C . GLN A 1 96 ? -11.582 3.764 2.661 1.00 0.45 96 GLN A C 5
ATOM 8173 O O . GLN A 1 96 ? -12.383 2.847 2.473 1.00 0.49 96 GLN A O 5
ATOM 8187 N N . LYS A 1 97 ? -11.836 5.023 2.326 1.00 0.52 97 LYS A N 5
ATOM 8188 C CA . LYS A 1 97 ? -13.048 5.393 1.603 1.00 0.64 97 LYS A CA 5
ATOM 8189 C C . LYS A 1 97 ? -12.943 5.018 0.121 1.00 0.65 97 LYS A C 5
ATOM 8190 O O . LYS A 1 97 ? -13.952 4.727 -0.524 1.00 0.72 97 LYS A O 5
ATOM 8209 N N . TYR A 1 98 ? -11.725 5.015 -0.415 1.00 0.63 98 TYR A N 5
ATOM 8210 C CA . TYR A 1 98 ? -11.504 4.609 -1.803 1.00 0.68 98 TYR A CA 5
ATOM 8211 C C . TYR A 1 98 ? -11.643 3.100 -1.958 1.00 0.64 98 TYR A C 5
ATOM 8212 O O . TYR A 1 98 ? -12.364 2.619 -2.832 1.00 0.73 98 TYR A O 5
ATOM 8230 N N . ALA A 1 99 ? -10.948 2.361 -1.106 1.00 0.56 99 ALA A N 5
ATOM 8231 C CA . ALA A 1 99 ? -11.014 0.909 -1.126 1.00 0.56 99 ALA A CA 5
ATOM 8232 C C . ALA A 1 99 ? -11.604 0.397 0.169 1.00 0.52 99 ALA A C 5
ATOM 8233 O O . ALA A 1 99 ? -11.152 0.771 1.252 1.00 0.60 99 ALA A O 5
ATOM 8240 N N . ASP A 1 100 ? -12.600 -0.464 0.068 1.00 0.54 100 ASP A N 5
ATOM 8241 C CA . ASP A 1 100 ? -13.267 -0.951 1.258 1.00 0.53 100 ASP A CA 5
ATOM 8242 C C . ASP A 1 100 ? -12.469 -2.107 1.825 1.00 0.47 100 ASP A C 5
ATOM 8243 O O . ASP A 1 100 ? -12.532 -3.237 1.337 1.00 0.51 100 ASP A O 5
ATOM 8252 N N . ALA A 1 101 ? -11.722 -1.789 2.858 1.00 0.42 101 ALA A N 5
ATOM 8253 C CA . ALA A 1 101 ? -10.849 -2.719 3.541 1.00 0.39 101 ALA A CA 5
ATOM 8254 C C . ALA A 1 101 ? -10.262 -1.996 4.721 1.00 0.37 101 ALA A C 5
ATOM 8255 O O . ALA A 1 101 ? -10.694 -0.887 5.045 1.00 0.50 101 ALA A O 5
ATOM 8262 N N . GLU A 1 102 ? -9.282 -2.586 5.360 1.00 0.31 102 GLU A N 5
ATOM 8263 C CA . GLU A 1 102 ? -8.557 -1.864 6.367 1.00 0.31 102 GLU A CA 5
ATOM 8264 C C . GLU A 1 102 ? -7.283 -1.307 5.753 1.00 0.29 102 GLU A C 5
ATOM 8265 O O . GLU A 1 102 ? -6.236 -1.958 5.736 1.00 0.36 102 GLU A O 5
ATOM 8277 N N . VAL A 1 103 ? -7.408 -0.107 5.210 1.00 0.27 103 VAL A N 5
ATOM 8278 C CA . VAL A 1 103 ? -6.306 0.568 4.555 1.00 0.32 103 VAL A CA 5
ATOM 8279 C C . VAL A 1 103 ? -5.446 1.308 5.575 1.00 0.32 103 VAL A C 5
ATOM 8280 O O . VAL A 1 103 ? -5.940 2.125 6.356 1.00 0.38 103 VAL A O 5
ATOM 8293 N N . ARG A 1 104 ? -4.166 0.985 5.579 1.00 0.33 104 ARG A N 5
ATOM 8294 C CA . ARG A 1 104 ? -3.200 1.681 6.404 1.00 0.37 104 ARG A CA 5
ATOM 8295 C C . ARG A 1 104 ? -2.134 2.290 5.513 1.00 0.33 104 ARG A C 5
ATOM 8296 O O . ARG A 1 104 ? -1.322 1.582 4.920 1.00 0.38 104 ARG A O 5
ATOM 8317 N N . VAL A 1 105 ? -2.152 3.599 5.394 1.00 0.31 105 VAL A N 5
ATOM 8318 C CA . VAL A 1 105 ? -1.205 4.279 4.536 1.00 0.31 105 VAL A CA 5
ATOM 8319 C C . VAL A 1 105 ? 0.128 4.439 5.258 1.00 0.31 105 VAL A C 5
ATOM 8320 O O . VAL A 1 105 ? 0.172 4.790 6.437 1.00 0.41 105 VAL A O 5
ATOM 8333 N N . ARG A 1 106 ? 1.215 4.128 4.571 1.00 0.31 106 ARG A N 5
ATOM 8334 C CA . ARG A 1 106 ? 2.526 4.159 5.196 1.00 0.35 106 ARG A CA 5
ATOM 8335 C C . ARG A 1 106 ? 3.377 5.254 4.574 1.00 0.29 106 ARG A C 5
ATOM 8336 O O . ARG A 1 106 ? 3.738 5.178 3.400 1.00 0.31 106 ARG A O 5
ATOM 8357 N N . THR A 1 107 ? 3.679 6.274 5.360 1.00 0.34 107 THR A N 5
ATOM 8358 C CA . THR A 1 107 ? 4.516 7.364 4.896 1.00 0.36 107 THR A CA 5
ATOM 8359 C C . THR A 1 107 ? 5.988 6.995 5.056 1.00 0.40 107 THR A C 5
ATOM 8360 O O . THR A 1 107 ? 6.395 6.435 6.080 1.00 0.56 107 THR A O 5
ATOM 8371 N N . VAL A 1 108 ? 6.774 7.265 4.025 1.00 0.44 108 VAL A N 5
ATOM 8372 C CA . VAL A 1 108 ? 8.191 6.950 4.052 1.00 0.60 108 VAL A CA 5
ATOM 8373 C C . VAL A 1 108 ? 9.029 8.126 3.582 1.00 0.68 108 VAL A C 5
ATOM 8374 O O . VAL A 1 108 ? 8.544 9.016 2.881 1.00 0.86 108 VAL A O 5
ATOM 8387 N N . THR A 1 109 ? 10.280 8.131 4.000 1.00 0.68 109 THR A N 5
ATOM 8388 C CA . THR A 1 109 ? 11.246 9.102 3.522 1.00 0.78 109 THR A CA 5
ATOM 8389 C C . THR A 1 109 ? 12.506 8.398 3.026 1.00 0.71 109 THR A C 5
ATOM 8390 O O . THR A 1 109 ? 13.347 8.995 2.359 1.00 0.88 109 THR A O 5
ATOM 8401 N N . SER A 1 110 ? 12.624 7.114 3.353 1.00 0.59 110 SER A N 5
ATOM 8402 C CA . SER A 1 110 ? 13.793 6.327 2.985 1.00 0.54 110 SER A CA 5
ATOM 8403 C C . SER A 1 110 ? 13.422 4.843 2.883 1.00 0.49 110 SER A C 5
ATOM 8404 O O . SER A 1 110 ? 12.534 4.362 3.593 1.00 0.51 110 SER A O 5
ATOM 8412 N N . PRO A 1 111 ? 14.111 4.113 1.971 1.00 0.49 111 PRO A N 5
ATOM 8413 C CA . PRO A 1 111 ? 13.808 2.708 1.625 1.00 0.49 111 PRO A CA 5
ATOM 8414 C C . PRO A 1 111 ? 13.733 1.772 2.821 1.00 0.45 111 PRO A C 5
ATOM 8415 O O . PRO A 1 111 ? 13.008 0.778 2.788 1.00 0.50 111 PRO A O 5
ATOM 8426 N N . ASP A 1 112 ? 14.486 2.087 3.865 1.00 0.47 112 ASP A N 5
ATOM 8427 C CA . ASP A 1 112 ? 14.564 1.229 5.041 1.00 0.49 112 ASP A CA 5
ATOM 8428 C C . ASP A 1 112 ? 13.220 1.124 5.737 1.00 0.43 112 ASP A C 5
ATOM 8429 O O . ASP A 1 112 ? 12.809 0.040 6.148 1.00 0.45 112 ASP A O 5
ATOM 8438 N N . GLU A 1 113 ? 12.534 2.246 5.864 1.00 0.43 113 GLU A N 5
ATOM 8439 C CA . GLU A 1 113 ? 11.236 2.259 6.517 1.00 0.45 113 GLU A CA 5
ATOM 8440 C C . GLU A 1 113 ? 10.171 1.717 5.577 1.00 0.37 113 GLU A C 5
ATOM 8441 O O . GLU A 1 113 ? 9.199 1.107 6.013 1.00 0.40 113 GLU A O 5
ATOM 8453 N N . ALA A 1 114 ? 10.378 1.920 4.281 1.00 0.37 114 ALA A N 5
ATOM 8454 C CA . ALA A 1 114 ? 9.458 1.413 3.273 1.00 0.39 114 ALA A CA 5
ATOM 8455 C C . ALA A 1 114 ? 9.403 -0.106 3.315 1.00 0.36 114 ALA A C 5
ATOM 8456 O O . ALA A 1 114 ? 8.328 -0.697 3.421 1.00 0.38 114 ALA A O 5
ATOM 8463 N N . LYS A 1 115 ? 10.571 -0.733 3.255 1.00 0.38 115 LYS A N 5
ATOM 8464 C CA . LYS A 1 115 ? 10.657 -2.183 3.315 1.00 0.45 115 LYS A CA 5
ATOM 8465 C C . LYS A 1 115 ? 10.253 -2.681 4.701 1.00 0.39 115 LYS A C 5
ATOM 8466 O O . LYS A 1 115 ? 9.781 -3.808 4.857 1.00 0.44 115 LYS A O 5
ATOM 8485 N N . ARG A 1 116 ? 10.442 -1.823 5.699 1.00 0.36 116 ARG A N 5
ATOM 8486 C CA . ARG A 1 116 ? 10.043 -2.120 7.068 1.00 0.39 116 ARG A CA 5
ATOM 8487 C C . ARG A 1 116 ? 8.539 -2.364 7.170 1.00 0.35 116 ARG A C 5
ATOM 8488 O O . ARG A 1 116 ? 8.109 -3.433 7.612 1.00 0.42 116 ARG A O 5
ATOM 8509 N N . TRP A 1 117 ? 7.746 -1.376 6.747 1.00 0.31 117 TRP A N 5
ATOM 8510 C CA . TRP A 1 117 ? 6.298 -1.438 6.889 1.00 0.32 117 TRP A CA 5
ATOM 8511 C C . TRP A 1 117 ? 5.729 -2.668 6.195 1.00 0.30 117 TRP A C 5
ATOM 8512 O O . TRP A 1 117 ? 4.810 -3.307 6.701 1.00 0.36 117 TRP A O 5
ATOM 8533 N N . ILE A 1 118 ? 6.293 -2.995 5.042 1.00 0.29 118 ILE A N 5
ATOM 8534 C CA . ILE A 1 118 ? 5.808 -4.107 4.238 1.00 0.32 118 ILE A CA 5
ATOM 8535 C C . ILE A 1 118 ? 6.012 -5.447 4.947 1.00 0.36 118 ILE A C 5
ATOM 8536 O O . ILE A 1 118 ? 5.118 -6.294 4.952 1.00 0.40 118 ILE A O 5
ATOM 8552 N N . LYS A 1 119 ? 7.174 -5.632 5.565 1.00 0.41 119 LYS A N 5
ATOM 8553 C CA . LYS A 1 119 ? 7.468 -6.887 6.254 1.00 0.53 119 LYS A CA 5
ATOM 8554 C C . LYS A 1 119 ? 6.630 -7.030 7.518 1.00 0.55 119 LYS A C 5
ATOM 8555 O O . LYS A 1 119 ? 6.092 -8.101 7.794 1.00 0.67 119 LYS A O 5
ATOM 8574 N N . GLU A 1 120 ? 6.506 -5.946 8.276 1.00 0.51 120 GLU A N 5
ATOM 8575 C CA . GLU A 1 120 ? 5.748 -5.979 9.524 1.00 0.63 120 GLU A CA 5
ATOM 8576 C C . GLU A 1 120 ? 4.262 -6.176 9.246 1.00 0.60 120 GLU A C 5
ATOM 8577 O O . GLU A 1 120 ? 3.541 -6.746 10.061 1.00 0.79 120 GLU A O 5
ATOM 8589 N N . PHE A 1 121 ? 3.823 -5.704 8.088 1.00 0.44 121 PHE A N 5
ATOM 8590 C CA . PHE A 1 121 ? 2.438 -5.852 7.658 1.00 0.43 121 PHE A CA 5
ATOM 8591 C C . PHE A 1 121 ? 2.159 -7.282 7.204 1.00 0.46 121 PHE A C 5
ATOM 8592 O O . PHE A 1 121 ? 1.043 -7.785 7.332 1.00 0.54 121 PHE A O 5
ATOM 8609 N N . SER A 1 122 ? 3.180 -7.929 6.667 1.00 0.44 122 SER A N 5
ATOM 8610 C CA . SER A 1 122 ? 3.053 -9.300 6.212 1.00 0.50 122 SER A CA 5
ATOM 8611 C C . SER A 1 122 ? 3.132 -10.261 7.393 1.00 0.58 122 SER A C 5
ATOM 8612 O O . SER A 1 122 ? 2.412 -11.262 7.448 1.00 0.80 122 SER A O 5
ATOM 8620 N N . GLU A 1 123 ? 4.001 -9.950 8.342 1.00 0.63 123 GLU A N 5
ATOM 8621 C CA . GLU A 1 123 ? 4.202 -10.803 9.497 1.00 0.81 123 GLU A CA 5
ATOM 8622 C C . GLU A 1 123 ? 3.581 -10.168 10.740 1.00 0.92 123 GLU A C 5
ATOM 8623 O O . GLU A 1 123 ? 4.285 -9.630 11.599 1.00 1.44 123 GLU A O 5
ATOM 8635 N N . GLU A 1 124 ? 2.261 -10.219 10.823 1.00 1.15 124 GLU A N 5
ATOM 8636 C CA . GLU A 1 124 ? 1.551 -9.733 11.996 1.00 1.53 124 GLU A CA 5
ATOM 8637 C C . GLU A 1 124 ? 0.365 -10.640 12.313 1.00 2.14 124 GLU A C 5
ATOM 8638 O O . GLU A 1 124 ? 0.596 -11.737 12.866 1.00 2.76 124 GLU A O 5
ATOM 8651 N N . MET A 1 21 ? -7.651 -13.378 4.711 1.00 0.86 21 MET A N 6
ATOM 8652 C CA . MET A 1 21 ? -7.530 -11.940 4.384 1.00 0.65 21 MET A CA 6
ATOM 8653 C C . MET A 1 21 ? -6.446 -11.728 3.335 1.00 0.55 21 MET A C 6
ATOM 8654 O O . MET A 1 21 ? -5.362 -12.307 3.425 1.00 0.75 21 MET A O 6
ATOM 8667 N N . THR A 1 22 ? -6.744 -10.921 2.328 1.00 0.43 22 THR A N 6
ATOM 8668 C CA . THR A 1 22 ? -5.763 -10.613 1.300 1.00 0.41 22 THR A CA 6
ATOM 8669 C C . THR A 1 22 ? -4.942 -9.393 1.702 1.00 0.35 22 THR A C 6
ATOM 8670 O O . THR A 1 22 ? -5.480 -8.425 2.247 1.00 0.38 22 THR A O 6
ATOM 8681 N N . LEU A 1 23 ? -3.644 -9.451 1.449 1.00 0.32 23 LEU A N 6
ATOM 8682 C CA . LEU A 1 23 ? -2.752 -8.360 1.792 1.00 0.29 23 LEU A CA 6
ATOM 8683 C C . LEU A 1 23 ? -2.285 -7.640 0.533 1.00 0.26 23 LEU A C 6
ATOM 8684 O O . LEU A 1 23 ? -1.553 -8.205 -0.287 1.00 0.30 23 LEU A O 6
ATOM 8700 N N . PHE A 1 24 ? -2.727 -6.404 0.381 1.00 0.25 24 PHE A N 6
ATOM 8701 C CA . PHE A 1 24 ? -2.338 -5.584 -0.755 1.00 0.25 24 PHE A CA 6
ATOM 8702 C C . PHE A 1 24 ? -1.344 -4.532 -0.304 1.00 0.26 24 PHE A C 6
ATOM 8703 O O . PHE A 1 24 ? -1.401 -4.067 0.833 1.00 0.30 24 PHE A O 6
ATOM 8720 N N . VAL A 1 25 ? -0.444 -4.148 -1.183 1.00 0.29 25 VAL A N 6
ATOM 8721 C CA . VAL A 1 25 ? 0.472 -3.072 -0.876 1.00 0.31 25 VAL A CA 6
ATOM 8722 C C . VAL A 1 25 ? 0.628 -2.135 -2.062 1.00 0.30 25 VAL A C 6
ATOM 8723 O O . VAL A 1 25 ? 0.792 -2.563 -3.208 1.00 0.35 25 VAL A O 6
ATOM 8736 N N . LEU A 1 26 ? 0.536 -0.857 -1.769 1.00 0.34 26 LEU A N 6
ATOM 8737 C CA . LEU A 1 26 ? 0.714 0.186 -2.751 1.00 0.35 26 LEU A CA 6
ATOM 8738 C C . LEU A 1 26 ? 1.925 1.017 -2.378 1.00 0.34 26 LEU A C 6
ATOM 8739 O O . LEU A 1 26 ? 2.341 1.028 -1.221 1.00 0.36 26 LEU A O 6
ATOM 8755 N N . ILE A 1 27 ? 2.484 1.708 -3.349 1.00 0.34 27 ILE A N 6
ATOM 8756 C CA . ILE A 1 27 ? 3.600 2.599 -3.096 1.00 0.32 27 ILE A CA 6
ATOM 8757 C C . ILE A 1 27 ? 3.592 3.750 -4.094 1.00 0.30 27 ILE A C 6
ATOM 8758 O O . ILE A 1 27 ? 3.802 3.545 -5.288 1.00 0.36 27 ILE A O 6
ATOM 8774 N N . LEU A 1 28 ? 3.318 4.961 -3.620 1.00 0.30 28 LEU A N 6
ATOM 8775 C CA . LEU A 1 28 ? 3.348 6.105 -4.507 1.00 0.36 28 LEU A CA 6
ATOM 8776 C C . LEU A 1 28 ? 4.678 6.824 -4.344 1.00 0.38 28 LEU A C 6
ATOM 8777 O O . LEU A 1 28 ? 4.785 7.850 -3.664 1.00 0.41 28 LEU A O 6
ATOM 8793 N N . SER A 1 29 ? 5.689 6.254 -4.963 1.00 0.44 29 SER A N 6
ATOM 8794 C CA . SER A 1 29 ? 7.007 6.846 -5.041 1.00 0.56 29 SER A CA 6
ATOM 8795 C C . SER A 1 29 ? 7.661 6.378 -6.327 1.00 0.68 29 SER A C 6
ATOM 8796 O O . SER A 1 29 ? 7.438 5.238 -6.731 1.00 1.05 29 SER A O 6
ATOM 8804 N N . ASN A 1 30 ? 8.455 7.204 -6.983 1.00 0.60 30 ASN A N 6
ATOM 8805 C CA . ASN A 1 30 ? 9.290 6.655 -8.030 1.00 0.67 30 ASN A CA 6
ATOM 8806 C C . ASN A 1 30 ? 10.748 6.933 -7.735 1.00 0.64 30 ASN A C 6
ATOM 8807 O O . ASN A 1 30 ? 11.322 7.925 -8.187 1.00 0.68 30 ASN A O 6
ATOM 8818 N N . ASP A 1 31 ? 11.333 6.039 -6.956 1.00 0.63 31 ASP A N 6
ATOM 8819 C CA . ASP A 1 31 ? 12.770 5.928 -6.819 1.00 0.67 31 ASP A CA 6
ATOM 8820 C C . ASP A 1 31 ? 13.193 4.530 -7.240 1.00 0.72 31 ASP A C 6
ATOM 8821 O O . ASP A 1 31 ? 12.620 3.543 -6.778 1.00 0.81 31 ASP A O 6
ATOM 8830 N N . LYS A 1 32 ? 14.190 4.442 -8.106 1.00 0.78 32 LYS A N 6
ATOM 8831 C CA . LYS A 1 32 ? 14.630 3.157 -8.642 1.00 0.82 32 LYS A CA 6
ATOM 8832 C C . LYS A 1 32 ? 15.161 2.219 -7.558 1.00 0.79 32 LYS A C 6
ATOM 8833 O O . LYS A 1 32 ? 15.045 1.003 -7.681 1.00 0.81 32 LYS A O 6
ATOM 8852 N N . LYS A 1 33 ? 15.721 2.782 -6.496 1.00 0.84 33 LYS A N 6
ATOM 8853 C CA . LYS A 1 33 ? 16.308 1.979 -5.427 1.00 0.86 33 LYS A CA 6
ATOM 8854 C C . LYS A 1 33 ? 15.236 1.547 -4.426 1.00 0.74 33 LYS A C 6
ATOM 8855 O O . LYS A 1 33 ? 15.157 0.375 -4.048 1.00 0.70 33 LYS A O 6
ATOM 8874 N N . LEU A 1 34 ? 14.416 2.507 -4.014 1.00 0.72 34 LEU A N 6
ATOM 8875 C CA . LEU A 1 34 ? 13.316 2.268 -3.081 1.00 0.64 34 LEU A CA 6
ATOM 8876 C C . LEU A 1 34 ? 12.352 1.214 -3.613 1.00 0.58 34 LEU A C 6
ATOM 8877 O O . LEU A 1 34 ? 12.018 0.260 -2.910 1.00 0.62 34 LEU A O 6
ATOM 8893 N N . ILE A 1 35 ? 11.917 1.386 -4.860 1.00 0.54 35 ILE A N 6
ATOM 8894 C CA . ILE A 1 35 ? 10.939 0.488 -5.459 1.00 0.52 35 ILE A CA 6
ATOM 8895 C C . ILE A 1 35 ? 11.452 -0.949 -5.492 1.00 0.55 35 ILE A C 6
ATOM 8896 O O . ILE A 1 35 ? 10.697 -1.884 -5.226 1.00 0.58 35 ILE A O 6
ATOM 8912 N N . GLU A 1 36 ? 12.736 -1.123 -5.796 1.00 0.59 36 GLU A N 6
ATOM 8913 C CA . GLU A 1 36 ? 13.333 -2.454 -5.799 1.00 0.66 36 GLU A CA 6
ATOM 8914 C C . GLU A 1 36 ? 13.195 -3.117 -4.435 1.00 0.62 36 GLU A C 6
ATOM 8915 O O . GLU A 1 36 ? 12.616 -4.193 -4.324 1.00 0.62 36 GLU A O 6
ATOM 8927 N N . GLU A 1 37 ? 13.707 -2.460 -3.397 1.00 0.62 37 GLU A N 6
ATOM 8928 C CA . GLU A 1 37 ? 13.697 -3.032 -2.052 1.00 0.65 37 GLU A CA 6
ATOM 8929 C C . GLU A 1 37 ? 12.273 -3.262 -1.564 1.00 0.56 37 GLU A C 6
ATOM 8930 O O . GLU A 1 37 ? 11.976 -4.286 -0.947 1.00 0.57 37 GLU A O 6
ATOM 8942 N N . ALA A 1 38 ? 11.395 -2.309 -1.854 1.00 0.51 38 ALA A N 6
ATOM 8943 C CA . ALA A 1 38 ? 9.999 -2.418 -1.463 1.00 0.46 38 ALA A CA 6
ATOM 8944 C C . ALA A 1 38 ? 9.333 -3.592 -2.168 1.00 0.42 38 ALA A C 6
ATOM 8945 O O . ALA A 1 38 ? 8.601 -4.364 -1.545 1.00 0.43 38 ALA A O 6
ATOM 8952 N N . ARG A 1 39 ? 9.600 -3.738 -3.463 1.00 0.43 39 ARG A N 6
ATOM 8953 C CA . ARG A 1 39 ? 9.019 -4.834 -4.216 1.00 0.45 39 ARG A CA 6
ATOM 8954 C C . ARG A 1 39 ? 9.573 -6.161 -3.750 1.00 0.45 39 ARG A C 6
ATOM 8955 O O . ARG A 1 39 ? 8.808 -7.068 -3.488 1.00 0.49 39 ARG A O 6
ATOM 8976 N N . LYS A 1 40 ? 10.892 -6.268 -3.635 1.00 0.49 40 LYS A N 6
ATOM 8977 C CA . LYS A 1 40 ? 11.525 -7.515 -3.203 1.00 0.55 40 LYS A CA 6
ATOM 8978 C C . LYS A 1 40 ? 10.856 -8.059 -1.945 1.00 0.49 40 LYS A C 6
ATOM 8979 O O . LYS A 1 40 ? 10.489 -9.234 -1.875 1.00 0.54 40 LYS A O 6
ATOM 8998 N N . MET A 1 41 ? 10.667 -7.181 -0.975 1.00 0.45 41 MET A N 6
ATOM 8999 C CA . MET A 1 41 ? 10.124 -7.550 0.317 1.00 0.46 41 MET A CA 6
ATOM 9000 C C . MET A 1 41 ? 8.701 -8.104 0.203 1.00 0.41 41 MET A C 6
ATOM 9001 O O . MET A 1 41 ? 8.368 -9.105 0.838 1.00 0.46 41 MET A O 6
ATOM 9015 N N . ALA A 1 42 ? 7.874 -7.460 -0.613 1.00 0.37 42 ALA A N 6
ATOM 9016 C CA . ALA A 1 42 ? 6.478 -7.863 -0.769 1.00 0.39 42 ALA A CA 6
ATOM 9017 C C . ALA A 1 42 ? 6.327 -8.964 -1.816 1.00 0.42 42 ALA A C 6
ATOM 9018 O O . ALA A 1 42 ? 5.426 -9.799 -1.727 1.00 0.49 42 ALA A O 6
ATOM 9025 N N . GLU A 1 43 ? 7.220 -8.960 -2.794 1.00 0.45 43 GLU A N 6
ATOM 9026 C CA . GLU A 1 43 ? 7.187 -9.917 -3.892 1.00 0.59 43 GLU A CA 6
ATOM 9027 C C . GLU A 1 43 ? 7.370 -11.330 -3.356 1.00 0.63 43 GLU A C 6
ATOM 9028 O O . GLU A 1 43 ? 6.643 -12.250 -3.731 1.00 0.75 43 GLU A O 6
ATOM 9040 N N . LYS A 1 44 ? 8.332 -11.487 -2.454 1.00 0.60 44 LYS A N 6
ATOM 9041 C CA . LYS A 1 44 ? 8.597 -12.782 -1.840 1.00 0.70 44 LYS A CA 6
ATOM 9042 C C . LYS A 1 44 ? 7.660 -13.042 -0.669 1.00 0.66 44 LYS A C 6
ATOM 9043 O O . LYS A 1 44 ? 7.579 -14.161 -0.167 1.00 0.75 44 LYS A O 6
ATOM 9062 N N . ALA A 1 45 ? 6.944 -12.010 -0.244 1.00 0.57 45 ALA A N 6
ATOM 9063 C CA . ALA A 1 45 ? 5.983 -12.147 0.842 1.00 0.59 45 ALA A CA 6
ATOM 9064 C C . ALA A 1 45 ? 4.613 -12.532 0.298 1.00 0.59 45 ALA A C 6
ATOM 9065 O O . ALA A 1 45 ? 3.647 -12.658 1.049 1.00 0.66 45 ALA A O 6
ATOM 9072 N N . ASN A 1 46 ? 4.554 -12.711 -1.023 1.00 0.56 46 ASN A N 6
ATOM 9073 C CA . ASN A 1 46 ? 3.328 -13.093 -1.725 1.00 0.60 46 ASN A CA 6
ATOM 9074 C C . ASN A 1 46 ? 2.232 -12.053 -1.505 1.00 0.54 46 ASN A C 6
ATOM 9075 O O . ASN A 1 46 ? 1.061 -12.383 -1.313 1.00 0.63 46 ASN A O 6
ATOM 9086 N N . LEU A 1 47 ? 2.621 -10.789 -1.528 1.00 0.44 47 LEU A N 6
ATOM 9087 C CA . LEU A 1 47 ? 1.663 -9.705 -1.393 1.00 0.42 47 LEU A CA 6
ATOM 9088 C C . LEU A 1 47 ? 1.269 -9.200 -2.764 1.00 0.41 47 LEU A C 6
ATOM 9089 O O . LEU A 1 47 ? 2.015 -9.359 -3.731 1.00 0.58 47 LEU A O 6
ATOM 9105 N N . ILE A 1 48 ? 0.107 -8.583 -2.850 1.00 0.30 48 ILE A N 6
ATOM 9106 C CA . ILE A 1 48 ? -0.322 -7.990 -4.097 1.00 0.32 48 ILE A CA 6
ATOM 9107 C C . ILE A 1 48 ? 0.149 -6.545 -4.161 1.00 0.32 48 ILE A C 6
ATOM 9108 O O . ILE A 1 48 ? -0.504 -5.634 -3.646 1.00 0.33 48 ILE A O 6
ATOM 9124 N N . LEU A 1 49 ? 1.317 -6.358 -4.757 1.00 0.34 49 LEU A N 6
ATOM 9125 C CA . LEU A 1 49 ? 1.921 -5.043 -4.878 1.00 0.35 49 LEU A CA 6
ATOM 9126 C C . LEU A 1 49 ? 1.506 -4.378 -6.177 1.00 0.35 49 LEU A C 6
ATOM 9127 O O . LEU A 1 49 ? 1.611 -4.972 -7.254 1.00 0.44 49 LEU A O 6
ATOM 9143 N N . ILE A 1 50 ? 1.027 -3.153 -6.069 1.00 0.33 50 ILE A N 6
ATOM 9144 C CA . ILE A 1 50 ? 0.685 -2.367 -7.237 1.00 0.34 50 ILE A CA 6
ATOM 9145 C C . ILE A 1 50 ? 1.492 -1.074 -7.226 1.00 0.32 50 ILE A C 6
ATOM 9146 O O . ILE A 1 50 ? 1.152 -0.120 -6.525 1.00 0.36 50 ILE A O 6
ATOM 9162 N N . THR A 1 51 ? 2.575 -1.059 -7.986 1.00 0.32 51 THR A N 6
ATOM 9163 C CA . THR A 1 51 ? 3.460 0.091 -8.033 1.00 0.35 51 THR A CA 6
ATOM 9164 C C . THR A 1 51 ? 2.889 1.166 -8.953 1.00 0.38 51 THR A C 6
ATOM 9165 O O . THR A 1 51 ? 2.665 0.924 -10.142 1.00 0.55 51 THR A O 6
ATOM 9176 N N . VAL A 1 52 ? 2.636 2.341 -8.397 1.00 0.39 52 VAL A N 6
ATOM 9177 C CA . VAL A 1 52 ? 2.054 3.437 -9.153 1.00 0.49 52 VAL A CA 6
ATOM 9178 C C . VAL A 1 52 ? 2.781 4.739 -8.851 1.00 0.58 52 VAL A C 6
ATOM 9179 O O . VAL A 1 52 ? 3.157 4.997 -7.710 1.00 0.80 52 VAL A O 6
ATOM 9192 N N . GLY A 1 53 ? 2.995 5.554 -9.872 1.00 0.66 53 GLY A N 6
ATOM 9193 C CA . GLY A 1 53 ? 3.633 6.830 -9.649 1.00 0.75 53 GLY A CA 6
ATOM 9194 C C . GLY A 1 53 ? 2.865 7.973 -10.268 1.00 0.81 53 GLY A C 6
ATOM 9195 O O . GLY A 1 53 ? 3.059 8.289 -11.444 1.00 1.24 53 GLY A O 6
ATOM 9199 N N . ASP A 1 54 ? 2.034 8.602 -9.435 1.00 0.71 54 ASP A N 6
ATOM 9200 C CA . ASP A 1 54 ? 1.189 9.750 -9.791 1.00 0.82 54 ASP A CA 6
ATOM 9201 C C . ASP A 1 54 ? -0.034 9.749 -8.880 1.00 0.70 54 ASP A C 6
ATOM 9202 O O . ASP A 1 54 ? -0.512 8.674 -8.516 1.00 0.64 54 ASP A O 6
ATOM 9211 N N . GLU A 1 55 ? -0.539 10.919 -8.508 1.00 0.80 55 GLU A N 6
ATOM 9212 C CA . GLU A 1 55 ? -1.671 11.010 -7.584 1.00 0.79 55 GLU A CA 6
ATOM 9213 C C . GLU A 1 55 ? -2.850 10.162 -8.058 1.00 0.69 55 GLU A C 6
ATOM 9214 O O . GLU A 1 55 ? -3.396 9.346 -7.301 1.00 0.71 55 GLU A O 6
ATOM 9226 N N . GLU A 1 56 ? -3.210 10.329 -9.321 1.00 0.70 56 GLU A N 6
ATOM 9227 C CA . GLU A 1 56 ? -4.373 9.663 -9.881 1.00 0.70 56 GLU A CA 6
ATOM 9228 C C . GLU A 1 56 ? -4.145 8.158 -9.963 1.00 0.66 56 GLU A C 6
ATOM 9229 O O . GLU A 1 56 ? -5.068 7.369 -9.785 1.00 0.67 56 GLU A O 6
ATOM 9241 N N . GLU A 1 57 ? -2.900 7.775 -10.216 1.00 0.65 57 GLU A N 6
ATOM 9242 C CA . GLU A 1 57 ? -2.530 6.371 -10.335 1.00 0.65 57 GLU A CA 6
ATOM 9243 C C . GLU A 1 57 ? -2.730 5.621 -9.022 1.00 0.55 57 GLU A C 6
ATOM 9244 O O . GLU A 1 57 ? -3.037 4.428 -9.030 1.00 0.52 57 GLU A O 6
ATOM 9256 N N . LEU A 1 58 ? -2.573 6.311 -7.895 1.00 0.52 58 LEU A N 6
ATOM 9257 C CA . LEU A 1 58 ? -2.830 5.685 -6.604 1.00 0.48 58 LEU A CA 6
ATOM 9258 C C . LEU A 1 58 ? -4.296 5.302 -6.510 1.00 0.46 58 LEU A C 6
ATOM 9259 O O . LEU A 1 58 ? -4.635 4.231 -6.015 1.00 0.44 58 LEU A O 6
ATOM 9275 N N . LYS A 1 59 ? -5.159 6.172 -7.031 1.00 0.52 59 LYS A N 6
ATOM 9276 C CA . LYS A 1 59 ? -6.597 5.926 -7.038 1.00 0.57 59 LYS A CA 6
ATOM 9277 C C . LYS A 1 59 ? -6.920 4.663 -7.819 1.00 0.51 59 LYS A C 6
ATOM 9278 O O . LYS A 1 59 ? -7.875 3.948 -7.517 1.00 0.58 59 LYS A O 6
ATOM 9297 N N . LYS A 1 60 ? -6.091 4.392 -8.803 1.00 0.49 60 LYS A N 6
ATOM 9298 C CA . LYS A 1 60 ? -6.268 3.254 -9.683 1.00 0.48 60 LYS A CA 6
ATOM 9299 C C . LYS A 1 60 ? -5.844 1.973 -8.986 1.00 0.41 60 LYS A C 6
ATOM 9300 O O . LYS A 1 60 ? -6.543 0.962 -9.043 1.00 0.41 60 LYS A O 6
ATOM 9319 N N . ALA A 1 61 ? -4.699 2.030 -8.318 1.00 0.40 61 ALA A N 6
ATOM 9320 C CA . ALA A 1 61 ? -4.200 0.897 -7.557 1.00 0.39 61 ALA A CA 6
ATOM 9321 C C . ALA A 1 61 ? -5.138 0.587 -6.399 1.00 0.32 61 ALA A C 6
ATOM 9322 O O . ALA A 1 61 ? -5.426 -0.574 -6.107 1.00 0.34 61 ALA A O 6
ATOM 9329 N N . ILE A 1 62 ? -5.618 1.645 -5.757 1.00 0.31 62 ILE A N 6
ATOM 9330 C CA . ILE A 1 62 ? -6.584 1.527 -4.672 1.00 0.37 62 ILE A CA 6
ATOM 9331 C C . ILE A 1 62 ? -7.847 0.804 -5.145 1.00 0.36 62 ILE A C 6
ATOM 9332 O O . ILE A 1 62 ? -8.319 -0.129 -4.497 1.00 0.38 62 ILE A O 6
ATOM 9348 N N . LYS A 1 63 ? -8.375 1.222 -6.288 1.00 0.37 63 LYS A N 6
ATOM 9349 C CA . LYS A 1 63 ? -9.589 0.622 -6.828 1.00 0.40 63 LYS A CA 6
ATOM 9350 C C . LYS A 1 63 ? -9.320 -0.789 -7.348 1.00 0.35 63 LYS A C 6
ATOM 9351 O O . LYS A 1 63 ? -10.189 -1.660 -7.278 1.00 0.40 63 LYS A O 6
ATOM 9370 N N . LYS A 1 64 ? -8.115 -1.017 -7.857 1.00 0.34 64 LYS A N 6
ATOM 9371 C CA . LYS A 1 64 ? -7.723 -2.346 -8.304 1.00 0.39 64 LYS A CA 6
ATOM 9372 C C . LYS A 1 64 ? -7.695 -3.306 -7.121 1.00 0.35 64 LYS A C 6
ATOM 9373 O O . LYS A 1 64 ? -8.197 -4.425 -7.204 1.00 0.40 64 LYS A O 6
ATOM 9392 N N . ALA A 1 65 ? -7.114 -2.853 -6.014 1.00 0.30 65 ALA A N 6
ATOM 9393 C CA . ALA A 1 65 ? -7.096 -3.634 -4.786 1.00 0.30 65 ALA A CA 6
ATOM 9394 C C . ALA A 1 65 ? -8.517 -3.864 -4.287 1.00 0.33 65 ALA A C 6
ATOM 9395 O O . ALA A 1 65 ? -8.870 -4.965 -3.867 1.00 0.38 65 ALA A O 6
ATOM 9402 N N . ASP A 1 66 ? -9.325 -2.808 -4.357 1.00 0.35 66 ASP A N 6
ATOM 9403 C CA . ASP A 1 66 ? -10.741 -2.866 -3.994 1.00 0.41 66 ASP A CA 6
ATOM 9404 C C . ASP A 1 66 ? -11.459 -3.966 -4.774 1.00 0.40 66 ASP A C 6
ATOM 9405 O O . ASP A 1 66 ? -12.278 -4.702 -4.224 1.00 0.47 66 ASP A O 6
ATOM 9414 N N . ASP A 1 67 ? -11.125 -4.081 -6.055 1.00 0.36 67 ASP A N 6
ATOM 9415 C CA . ASP A 1 67 ? -11.742 -5.074 -6.929 1.00 0.38 67 ASP A CA 6
ATOM 9416 C C . ASP A 1 67 ? -11.252 -6.482 -6.607 1.00 0.40 67 ASP A C 6
ATOM 9417 O O . ASP A 1 67 ? -12.057 -7.397 -6.426 1.00 0.48 67 ASP A O 6
ATOM 9426 N N . ILE A 1 68 ? -9.934 -6.649 -6.520 1.00 0.37 68 ILE A N 6
ATOM 9427 C CA . ILE A 1 68 ? -9.341 -7.959 -6.264 1.00 0.41 68 ILE A CA 6
ATOM 9428 C C . ILE A 1 68 ? -9.793 -8.510 -4.913 1.00 0.41 68 ILE A C 6
ATOM 9429 O O . ILE A 1 68 ? -10.062 -9.706 -4.777 1.00 0.47 68 ILE A O 6
ATOM 9445 N N . ALA A 1 69 ? -9.885 -7.630 -3.923 1.00 0.39 69 ALA A N 6
ATOM 9446 C CA . ALA A 1 69 ? -10.315 -8.021 -2.588 1.00 0.43 69 ALA A CA 6
ATOM 9447 C C . ALA A 1 69 ? -11.711 -8.620 -2.624 1.00 0.47 69 ALA A C 6
ATOM 9448 O O . ALA A 1 69 ? -11.911 -9.767 -2.233 1.00 0.53 69 ALA A O 6
ATOM 9455 N N . LYS A 1 70 ? -12.666 -7.848 -3.119 1.00 0.52 70 LYS A N 6
ATOM 9456 C CA . LYS A 1 70 ? -14.060 -8.279 -3.167 1.00 0.65 70 LYS A CA 6
ATOM 9457 C C . LYS A 1 70 ? -14.236 -9.475 -4.069 1.00 0.63 70 LYS A C 6
ATOM 9458 O O . LYS A 1 70 ? -15.118 -10.306 -3.841 1.00 0.72 70 LYS A O 6
ATOM 9477 N N . LYS A 1 71 ? -13.416 -9.544 -5.103 1.00 0.62 71 LYS A N 6
ATOM 9478 C CA . LYS A 1 71 ? -13.436 -10.669 -6.014 1.00 0.76 71 LYS A CA 6
ATOM 9479 C C . LYS A 1 71 ? -13.384 -11.978 -5.237 1.00 0.83 71 LYS A C 6
ATOM 9480 O O . LYS A 1 71 ? -14.138 -12.909 -5.522 1.00 1.03 71 LYS A O 6
ATOM 9499 N N . GLN A 1 72 ? -12.509 -12.045 -4.242 1.00 0.79 72 GLN A N 6
ATOM 9500 C CA . GLN A 1 72 ? -12.342 -13.291 -3.504 1.00 1.04 72 GLN A CA 6
ATOM 9501 C C . GLN A 1 72 ? -12.517 -13.164 -1.981 1.00 1.06 72 GLN A C 6
ATOM 9502 O O . GLN A 1 72 ? -13.346 -13.853 -1.390 1.00 1.22 72 GLN A O 6
ATOM 9516 N N . ASN A 1 73 ? -11.756 -12.275 -1.356 1.00 1.03 73 ASN A N 6
ATOM 9517 C CA . ASN A 1 73 ? -11.506 -12.378 0.083 1.00 1.18 73 ASN A CA 6
ATOM 9518 C C . ASN A 1 73 ? -12.032 -11.213 0.921 1.00 1.00 73 ASN A C 6
ATOM 9519 O O . ASN A 1 73 ? -11.592 -11.038 2.057 1.00 1.24 73 ASN A O 6
ATOM 9530 N N . SER A 1 74 ? -12.916 -10.394 0.370 1.00 1.13 74 SER A N 6
ATOM 9531 C CA . SER A 1 74 ? -13.352 -9.155 1.031 1.00 1.53 74 SER A CA 6
ATOM 9532 C C . SER A 1 74 ? -14.030 -9.345 2.402 1.00 1.47 74 SER A C 6
ATOM 9533 O O . SER A 1 74 ? -14.635 -8.405 2.921 1.00 1.93 74 SER A O 6
ATOM 9541 N N . SER A 1 75 ? -13.940 -10.535 2.988 1.00 1.40 75 SER A N 6
ATOM 9542 C CA . SER A 1 75 ? -14.326 -10.725 4.379 1.00 2.05 75 SER A CA 6
ATOM 9543 C C . SER A 1 75 ? -13.429 -9.856 5.256 1.00 1.90 75 SER A C 6
ATOM 9544 O O . SER A 1 75 ? -13.863 -9.296 6.263 1.00 2.43 75 SER A O 6
ATOM 9552 N N . GLU A 1 76 ? -12.170 -9.759 4.847 1.00 1.26 76 GLU A N 6
ATOM 9553 C CA . GLU A 1 76 ? -11.208 -8.866 5.466 1.00 1.12 76 GLU A CA 6
ATOM 9554 C C . GLU A 1 76 ? -10.090 -8.566 4.478 1.00 0.74 76 GLU A C 6
ATOM 9555 O O . GLU A 1 76 ? -9.319 -9.451 4.105 1.00 0.88 76 GLU A O 6
ATOM 9567 N N . ALA A 1 77 ? -10.024 -7.328 4.030 1.00 0.55 77 ALA A N 6
ATOM 9568 C CA . ALA A 1 77 ? -8.976 -6.909 3.121 1.00 0.44 77 ALA A CA 6
ATOM 9569 C C . ALA A 1 77 ? -8.059 -5.916 3.809 1.00 0.37 77 ALA A C 6
ATOM 9570 O O . ALA A 1 77 ? -8.517 -4.920 4.373 1.00 0.42 77 ALA A O 6
ATOM 9577 N N . LYS A 1 78 ? -6.767 -6.187 3.782 1.00 0.35 78 LYS A N 6
ATOM 9578 C CA . LYS A 1 78 ? -5.807 -5.316 4.433 1.00 0.37 78 LYS A CA 6
ATOM 9579 C C . LYS A 1 78 ? -4.835 -4.761 3.407 1.00 0.33 78 LYS A C 6
ATOM 9580 O O . LYS A 1 78 ? -4.172 -5.511 2.692 1.00 0.37 78 LYS A O 6
ATOM 9599 N N . ILE A 1 79 ? -4.778 -3.443 3.321 1.00 0.29 79 ILE A N 6
ATOM 9600 C CA . ILE A 1 79 ? -3.940 -2.780 2.339 1.00 0.29 79 ILE A CA 6
ATOM 9601 C C . ILE A 1 79 ? -2.903 -1.903 3.032 1.00 0.29 79 ILE A C 6
ATOM 9602 O O . ILE A 1 79 ? -3.193 -1.267 4.046 1.00 0.40 79 ILE A O 6
ATOM 9618 N N . LEU A 1 80 ? -1.696 -1.902 2.503 1.00 0.23 80 LEU A N 6
ATOM 9619 C CA . LEU A 1 80 ? -0.651 -1.010 2.975 1.00 0.28 80 LEU A CA 6
ATOM 9620 C C . LEU A 1 80 ? -0.326 -0.005 1.874 1.00 0.30 80 LEU A C 6
ATOM 9621 O O . LEU A 1 80 ? 0.145 -0.386 0.810 1.00 0.45 80 LEU A O 6
ATOM 9637 N N . ILE A 1 81 ? -0.590 1.271 2.115 1.00 0.27 81 ILE A N 6
ATOM 9638 C CA . ILE A 1 81 ? -0.285 2.296 1.124 1.00 0.27 81 ILE A CA 6
ATOM 9639 C C . ILE A 1 81 ? 0.961 3.077 1.517 1.00 0.27 81 ILE A C 6
ATOM 9640 O O . ILE A 1 81 ? 0.938 3.884 2.445 1.00 0.33 81 ILE A O 6
ATOM 9656 N N . LEU A 1 82 ? 2.052 2.803 0.825 1.00 0.27 82 LEU A N 6
ATOM 9657 C CA . LEU A 1 82 ? 3.274 3.570 0.988 1.00 0.31 82 LEU A CA 6
ATOM 9658 C C . LEU A 1 82 ? 3.244 4.757 0.039 1.00 0.34 82 LEU A C 6
ATOM 9659 O O . LEU A 1 82 ? 2.724 4.651 -1.068 1.00 0.59 82 LEU A O 6
ATOM 9675 N N . LEU A 1 83 ? 3.771 5.887 0.474 1.00 0.35 83 LEU A N 6
ATOM 9676 C CA . LEU A 1 83 ? 3.844 7.078 -0.364 1.00 0.42 83 LEU A CA 6
ATOM 9677 C C . LEU A 1 83 ? 4.760 8.110 0.264 1.00 0.44 83 LEU A C 6
ATOM 9678 O O . LEU A 1 83 ? 5.144 7.975 1.420 1.00 0.55 83 LEU A O 6
ATOM 9694 N N . GLU A 1 84 ? 5.137 9.123 -0.496 1.00 0.43 84 GLU A N 6
ATOM 9695 C CA . GLU A 1 84 ? 5.817 10.263 0.088 1.00 0.45 84 GLU A CA 6
ATOM 9696 C C . GLU A 1 84 ? 4.819 11.397 0.212 1.00 0.47 84 GLU A C 6
ATOM 9697 O O . GLU A 1 84 ? 4.503 12.064 -0.778 1.00 0.54 84 GLU A O 6
ATOM 9709 N N . LYS A 1 85 ? 4.324 11.608 1.419 1.00 0.45 85 LYS A N 6
ATOM 9710 C CA . LYS A 1 85 ? 3.336 12.644 1.666 1.00 0.56 85 LYS A CA 6
ATOM 9711 C C . LYS A 1 85 ? 3.048 12.748 3.156 1.00 0.53 85 LYS A C 6
ATOM 9712 O O . LYS A 1 85 ? 2.845 11.728 3.816 1.00 0.53 85 LYS A O 6
ATOM 9731 N N . PRO A 1 86 ? 3.047 13.963 3.721 1.00 0.60 86 PRO A N 6
ATOM 9732 C CA . PRO A 1 86 ? 2.542 14.176 5.073 1.00 0.62 86 PRO A CA 6
ATOM 9733 C C . PRO A 1 86 ? 1.050 13.867 5.123 1.00 0.61 86 PRO A C 6
ATOM 9734 O O . PRO A 1 86 ? 0.252 14.520 4.444 1.00 0.68 86 PRO A O 6
ATOM 9745 N N . VAL A 1 87 ? 0.674 12.876 5.914 1.00 0.59 87 VAL A N 6
ATOM 9746 C CA . VAL A 1 87 ? -0.703 12.401 5.926 1.00 0.62 87 VAL A CA 6
ATOM 9747 C C . VAL A 1 87 ? -1.337 12.513 7.305 1.00 0.62 87 VAL A C 6
ATOM 9748 O O . VAL A 1 87 ? -0.775 12.062 8.304 1.00 0.66 87 VAL A O 6
ATOM 9761 N N . SER A 1 88 ? -2.501 13.138 7.355 1.00 0.69 88 SER A N 6
ATOM 9762 C CA . SER A 1 88 ? -3.272 13.219 8.582 1.00 0.76 88 SER A CA 6
ATOM 9763 C C . SER A 1 88 ? -4.252 12.045 8.649 1.00 0.72 88 SER A C 6
ATOM 9764 O O . SER A 1 88 ? -4.582 11.472 7.610 1.00 0.69 88 SER A O 6
ATOM 9772 N N . PRO A 1 89 ? -4.712 11.655 9.854 1.00 0.78 89 PRO A N 6
ATOM 9773 C CA . PRO A 1 89 ? -5.590 10.486 10.041 1.00 0.79 89 PRO A CA 6
ATOM 9774 C C . PRO A 1 89 ? -6.743 10.412 9.035 1.00 0.67 89 PRO A C 6
ATOM 9775 O O . PRO A 1 89 ? -7.052 9.341 8.506 1.00 0.65 89 PRO A O 6
ATOM 9786 N N . GLU A 1 90 ? -7.357 11.557 8.753 1.00 0.71 90 GLU A N 6
ATOM 9787 C CA . GLU A 1 90 ? -8.497 11.616 7.842 1.00 0.72 90 GLU A CA 6
ATOM 9788 C C . GLU A 1 90 ? -8.116 11.179 6.435 1.00 0.64 90 GLU A C 6
ATOM 9789 O O . GLU A 1 90 ? -8.924 10.582 5.732 1.00 0.68 90 GLU A O 6
ATOM 9801 N N . TYR A 1 91 ? -6.882 11.456 6.030 1.00 0.62 91 TYR A N 6
ATOM 9802 C CA . TYR A 1 91 ? -6.432 11.122 4.683 1.00 0.62 91 TYR A CA 6
ATOM 9803 C C . TYR A 1 91 ? -6.316 9.616 4.513 1.00 0.52 91 TYR A C 6
ATOM 9804 O O . TYR A 1 91 ? -6.526 9.087 3.421 1.00 0.52 91 TYR A O 6
ATOM 9822 N N . GLU A 1 92 ? -6.003 8.929 5.601 1.00 0.48 92 GLU A N 6
ATOM 9823 C CA . GLU A 1 92 ? -5.991 7.480 5.603 1.00 0.42 92 GLU A CA 6
ATOM 9824 C C . GLU A 1 92 ? -7.413 6.963 5.449 1.00 0.42 92 GLU A C 6
ATOM 9825 O O . GLU A 1 92 ? -7.662 5.998 4.730 1.00 0.43 92 GLU A O 6
ATOM 9837 N N . LYS A 1 93 ? -8.343 7.647 6.100 1.00 0.47 93 LYS A N 6
ATOM 9838 C CA . LYS A 1 93 ? -9.742 7.272 6.062 1.00 0.54 93 LYS A CA 6
ATOM 9839 C C . LYS A 1 93 ? -10.354 7.613 4.708 1.00 0.53 93 LYS A C 6
ATOM 9840 O O . LYS A 1 93 ? -11.311 6.976 4.281 1.00 0.55 93 LYS A O 6
ATOM 9859 N N . LYS A 1 94 ? -9.798 8.619 4.036 1.00 0.54 94 LYS A N 6
ATOM 9860 C CA . LYS A 1 94 ? -10.217 8.952 2.678 1.00 0.59 94 LYS A CA 6
ATOM 9861 C C . LYS A 1 94 ? -9.933 7.780 1.749 1.00 0.52 94 LYS A C 6
ATOM 9862 O O . LYS A 1 94 ? -10.812 7.315 1.028 1.00 0.57 94 LYS A O 6
ATOM 9881 N N . LEU A 1 95 ? -8.699 7.292 1.794 1.00 0.47 95 LEU A N 6
ATOM 9882 C CA . LEU A 1 95 ? -8.284 6.179 0.950 1.00 0.45 95 LEU A CA 6
ATOM 9883 C C . LEU A 1 95 ? -8.964 4.890 1.400 1.00 0.39 95 LEU A C 6
ATOM 9884 O O . LEU A 1 95 ? -9.336 4.049 0.579 1.00 0.41 95 LEU A O 6
ATOM 9900 N N . GLN A 1 96 ? -9.137 4.757 2.711 1.00 0.37 96 GLN A N 6
ATOM 9901 C CA . GLN A 1 96 ? -9.840 3.620 3.299 1.00 0.40 96 GLN A CA 6
ATOM 9902 C C . GLN A 1 96 ? -11.317 3.650 2.895 1.00 0.45 96 GLN A C 6
ATOM 9903 O O . GLN A 1 96 ? -11.989 2.625 2.878 1.00 0.49 96 GLN A O 6
ATOM 9917 N N . LYS A 1 97 ? -11.813 4.837 2.573 1.00 0.52 97 LYS A N 6
ATOM 9918 C CA . LYS A 1 97 ? -13.189 4.998 2.112 1.00 0.64 97 LYS A CA 6
ATOM 9919 C C . LYS A 1 97 ? -13.326 4.641 0.628 1.00 0.65 97 LYS A C 6
ATOM 9920 O O . LYS A 1 97 ? -14.391 4.203 0.182 1.00 0.72 97 LYS A O 6
ATOM 9939 N N . TYR A 1 98 ? -12.255 4.830 -0.136 1.00 0.63 98 TYR A N 6
ATOM 9940 C CA . TYR A 1 98 ? -12.288 4.559 -1.573 1.00 0.68 98 TYR A CA 6
ATOM 9941 C C . TYR A 1 98 ? -12.284 3.059 -1.842 1.00 0.64 98 TYR A C 6
ATOM 9942 O O . TYR A 1 98 ? -13.064 2.558 -2.657 1.00 0.73 98 TYR A O 6
ATOM 9960 N N . ALA A 1 99 ? -11.403 2.348 -1.159 1.00 0.56 99 ALA A N 6
ATOM 9961 C CA . ALA A 1 9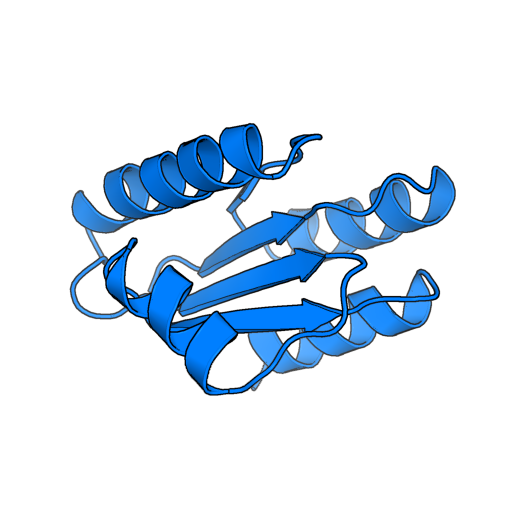9 ? -11.334 0.902 -1.281 1.00 0.56 99 ALA A CA 6
ATOM 9962 C C . ALA A 1 99 ? -11.888 0.251 -0.032 1.00 0.52 99 ALA A C 6
ATOM 9963 O O . ALA A 1 99 ? -11.553 0.654 1.080 1.00 0.60 99 ALA A O 6
ATOM 9970 N N . ASP A 1 100 ? -12.732 -0.751 -0.203 1.00 0.54 100 ASP A N 6
ATOM 9971 C CA . ASP A 1 100 ? -13.289 -1.435 0.946 1.00 0.53 100 ASP A CA 6
ATOM 9972 C C . ASP A 1 100 ? -12.235 -2.358 1.516 1.00 0.47 100 ASP A C 6
ATOM 9973 O O . ASP A 1 100 ? -11.975 -3.443 0.992 1.00 0.51 100 ASP A O 6
ATOM 9982 N N . ALA A 1 101 ? -11.634 -1.894 2.590 1.00 0.42 101 ALA A N 6
ATOM 9983 C CA . ALA A 1 101 ? -10.553 -2.585 3.255 1.00 0.39 101 ALA A CA 6
ATOM 9984 C C . ALA A 1 101 ? -10.187 -1.819 4.497 1.00 0.37 101 ALA A C 6
ATOM 9985 O O . ALA A 1 101 ? -10.810 -0.807 4.814 1.00 0.50 101 ALA A O 6
ATOM 9992 N N . GLU A 1 102 ? -9.181 -2.287 5.189 1.00 0.31 102 GLU A N 6
ATOM 9993 C CA . GLU A 1 102 ? -8.600 -1.518 6.257 1.00 0.31 102 GLU A CA 6
ATOM 9994 C C . GLU A 1 102 ? -7.158 -1.166 5.897 1.00 0.29 102 GLU A C 6
ATOM 9995 O O . GLU A 1 102 ? -6.217 -1.913 6.180 1.00 0.36 102 GLU A O 6
ATOM 10007 N N . VAL A 1 103 ? -6.992 -0.034 5.237 1.00 0.27 103 VAL A N 6
ATOM 10008 C CA . VAL A 1 103 ? -5.683 0.368 4.763 1.00 0.32 103 VAL A CA 6
ATOM 10009 C C . VAL A 1 103 ? -4.926 1.121 5.847 1.00 0.32 103 VAL A C 6
ATOM 10010 O O . VAL A 1 103 ? -5.518 1.824 6.666 1.00 0.38 103 VAL A O 6
ATOM 10023 N N . ARG A 1 104 ? -3.627 0.915 5.872 1.00 0.33 104 ARG A N 6
ATOM 10024 C CA . ARG A 1 104 ? -2.742 1.706 6.698 1.00 0.37 104 ARG A CA 6
ATOM 10025 C C . ARG A 1 104 ? -1.814 2.491 5.789 1.00 0.33 104 ARG A C 6
ATOM 10026 O O . ARG A 1 104 ? -1.042 1.906 5.026 1.00 0.38 104 ARG A O 6
ATOM 10047 N N . VAL A 1 105 ? -1.919 3.804 5.828 1.00 0.31 105 VAL A N 6
ATOM 10048 C CA . VAL A 1 105 ? -1.094 4.631 4.973 1.00 0.31 105 VAL A CA 6
ATOM 10049 C C . VAL A 1 105 ? 0.236 4.924 5.666 1.00 0.31 105 VAL A C 6
ATOM 10050 O O . VAL A 1 105 ? 0.268 5.233 6.859 1.00 0.41 105 VAL A O 6
ATOM 10063 N N . ARG A 1 106 ? 1.330 4.790 4.938 1.00 0.31 106 ARG A N 6
ATOM 10064 C CA . ARG A 1 106 ? 2.653 5.006 5.505 1.00 0.35 106 ARG A CA 6
ATOM 10065 C C . ARG A 1 106 ? 3.479 5.898 4.592 1.00 0.29 106 ARG A C 6
ATOM 10066 O O . ARG A 1 106 ? 3.463 5.730 3.372 1.00 0.31 106 ARG A O 6
ATOM 10087 N N . THR A 1 107 ? 4.201 6.833 5.179 1.00 0.34 107 THR A N 6
ATOM 10088 C CA . THR A 1 107 ? 5.077 7.694 4.409 1.00 0.36 107 THR A CA 6
ATOM 10089 C C . THR A 1 107 ? 6.471 7.076 4.328 1.00 0.40 107 THR A C 6
ATOM 10090 O O . THR A 1 107 ? 7.047 6.661 5.339 1.00 0.56 107 THR A O 6
ATOM 10101 N N . VAL A 1 108 ? 6.995 6.976 3.118 1.00 0.44 108 VAL A N 6
ATOM 10102 C CA . VAL A 1 108 ? 8.309 6.398 2.907 1.00 0.60 108 VAL A CA 6
ATOM 10103 C C . VAL A 1 108 ? 9.264 7.422 2.306 1.00 0.68 108 VAL A C 6
ATOM 10104 O O . VAL A 1 108 ? 9.166 7.787 1.136 1.00 0.86 108 VAL A O 6
ATOM 10117 N N . THR A 1 109 ? 10.196 7.881 3.119 1.00 0.68 109 THR A N 6
ATOM 10118 C CA . THR A 1 109 ? 11.184 8.844 2.673 1.00 0.78 109 THR A CA 6
ATOM 10119 C C . THR A 1 109 ? 12.535 8.174 2.469 1.00 0.71 109 THR A C 6
ATOM 10120 O O . THR A 1 109 ? 13.522 8.823 2.120 1.00 0.88 109 THR A O 6
ATOM 10131 N N . SER A 1 110 ? 12.570 6.867 2.686 1.00 0.59 110 SER A N 6
ATOM 10132 C CA . SER A 1 110 ? 13.785 6.086 2.514 1.00 0.54 110 SER A CA 6
ATOM 10133 C C . SER A 1 110 ? 13.430 4.632 2.201 1.00 0.49 110 SER A C 6
ATOM 10134 O O . SER A 1 110 ? 12.360 4.170 2.602 1.00 0.51 110 SER A O 6
ATOM 10142 N N . PRO A 1 111 ? 14.295 3.898 1.478 1.00 0.49 111 PRO A N 6
ATOM 10143 C CA . PRO A 1 111 ? 14.029 2.499 1.102 1.00 0.49 111 PRO A CA 6
ATOM 10144 C C . PRO A 1 111 ? 13.644 1.630 2.297 1.00 0.45 111 PRO A C 6
ATOM 10145 O O . PRO A 1 111 ? 12.668 0.873 2.244 1.00 0.50 111 PRO A O 6
ATOM 10156 N N . ASP A 1 112 ? 14.398 1.776 3.382 1.00 0.47 112 ASP A N 6
ATOM 10157 C CA . ASP A 1 112 ? 14.219 0.956 4.577 1.00 0.49 112 ASP A CA 6
ATOM 10158 C C . ASP A 1 112 ? 12.832 1.128 5.178 1.00 0.43 112 ASP A C 6
ATOM 10159 O O . ASP A 1 112 ? 12.274 0.185 5.739 1.00 0.45 112 ASP A O 6
ATOM 10168 N N . GLU A 1 113 ? 12.273 2.325 5.046 1.00 0.43 113 GLU A N 6
ATOM 10169 C CA . GLU A 1 113 ? 10.945 2.617 5.576 1.00 0.45 113 GLU A CA 6
ATOM 10170 C C . GLU A 1 113 ? 9.913 1.651 5.008 1.00 0.37 113 GLU A C 6
ATOM 10171 O O . GLU A 1 113 ? 9.077 1.120 5.736 1.00 0.40 113 GLU A O 6
ATOM 10183 N N . ALA A 1 114 ? 10.004 1.418 3.704 1.00 0.37 114 ALA A N 6
ATOM 10184 C CA . ALA A 1 114 ? 9.036 0.594 2.996 1.00 0.39 114 ALA A CA 6
ATOM 10185 C C . ALA A 1 114 ? 9.040 -0.842 3.503 1.00 0.36 114 ALA A C 6
ATOM 10186 O O . ALA A 1 114 ? 8.021 -1.346 3.976 1.00 0.38 114 ALA A O 6
ATOM 10193 N N . LYS A 1 115 ? 10.198 -1.486 3.426 1.00 0.38 115 LYS A N 6
ATOM 10194 C CA . LYS A 1 115 ? 10.313 -2.899 3.772 1.00 0.45 115 LYS A CA 6
ATOM 10195 C C . LYS A 1 115 ? 10.019 -3.133 5.253 1.00 0.39 115 LYS A C 6
ATOM 10196 O O . LYS A 1 115 ? 9.537 -4.200 5.638 1.00 0.44 115 LYS A O 6
ATOM 10215 N N . ARG A 1 116 ? 10.294 -2.122 6.071 1.00 0.36 116 ARG A N 6
ATOM 10216 C CA . ARG A 1 116 ? 10.092 -2.221 7.506 1.00 0.39 116 ARG A CA 6
ATOM 10217 C C . ARG A 1 116 ? 8.618 -2.436 7.829 1.00 0.35 116 ARG A C 6
ATOM 10218 O O . ARG A 1 116 ? 8.266 -3.352 8.579 1.00 0.42 116 ARG A O 6
ATOM 10239 N N . TRP A 1 117 ? 7.761 -1.601 7.245 1.00 0.31 117 TRP A N 6
ATOM 10240 C CA . TRP A 1 117 ? 6.323 -1.719 7.448 1.00 0.32 117 TRP A CA 6
ATOM 10241 C C . TRP A 1 117 ? 5.816 -3.045 6.900 1.00 0.30 117 TRP A C 6
ATOM 10242 O O . TRP A 1 117 ? 5.014 -3.725 7.538 1.00 0.36 117 TRP A O 6
ATOM 10263 N N . ILE A 1 118 ? 6.310 -3.411 5.718 1.00 0.29 118 ILE A N 6
ATOM 10264 C CA . ILE A 1 118 ? 5.882 -4.631 5.040 1.00 0.32 118 ILE A CA 6
ATOM 10265 C C . ILE A 1 118 ? 6.098 -5.861 5.920 1.00 0.36 118 ILE A C 6
ATOM 10266 O O . ILE A 1 118 ? 5.262 -6.760 5.949 1.00 0.40 118 ILE A O 6
ATOM 10282 N N . LYS A 1 119 ? 7.207 -5.881 6.653 1.00 0.41 119 LYS A N 6
ATOM 10283 C CA . LYS A 1 119 ? 7.529 -7.006 7.526 1.00 0.53 119 LYS A CA 6
ATOM 10284 C C . LYS A 1 119 ? 6.434 -7.223 8.573 1.00 0.55 119 LYS A C 6
ATOM 10285 O O . LYS A 1 119 ? 6.004 -8.352 8.818 1.00 0.67 119 LYS A O 6
ATOM 10304 N N . GLU A 1 120 ? 5.986 -6.135 9.185 1.00 0.51 120 GLU A N 6
ATOM 10305 C CA . GLU A 1 120 ? 4.960 -6.202 10.222 1.00 0.63 120 GLU A CA 6
ATOM 10306 C C . GLU A 1 120 ? 3.564 -6.312 9.613 1.00 0.60 120 GLU A C 6
ATOM 10307 O O . GLU A 1 120 ? 2.608 -6.697 10.288 1.00 0.79 120 GLU A O 6
ATOM 10319 N N . PHE A 1 121 ? 3.456 -5.953 8.343 1.00 0.44 121 PHE A N 6
ATOM 10320 C CA . PHE A 1 121 ? 2.193 -6.016 7.624 1.00 0.43 121 PHE A CA 6
ATOM 10321 C C . PHE A 1 121 ? 1.907 -7.434 7.135 1.00 0.46 121 PHE A C 6
ATOM 10322 O O . PHE A 1 121 ? 0.777 -7.914 7.222 1.00 0.54 121 PHE A O 6
ATOM 10339 N N . SER A 1 122 ? 2.931 -8.101 6.620 1.00 0.44 122 SER A N 6
ATOM 10340 C CA . SER A 1 122 ? 2.765 -9.437 6.077 1.00 0.50 122 SER A CA 6
ATOM 10341 C C . SER A 1 122 ? 2.668 -10.477 7.195 1.00 0.58 122 SER A C 6
ATOM 10342 O O . SER A 1 122 ? 1.822 -11.372 7.148 1.00 0.80 122 SER A O 6
ATOM 10350 N N . GLU A 1 123 ? 3.530 -10.355 8.197 1.00 0.63 123 GLU A N 6
ATOM 10351 C CA . GLU A 1 123 ? 3.500 -11.261 9.336 1.00 0.81 123 GLU A CA 6
ATOM 10352 C C . GLU A 1 123 ? 2.814 -10.602 10.523 1.00 0.92 123 GLU A C 6
ATOM 10353 O O . GLU A 1 123 ? 3.347 -9.665 11.115 1.00 1.44 123 GLU A O 6
ATOM 10365 N N . GLU A 1 124 ? 1.628 -11.085 10.853 1.00 1.15 124 GLU A N 6
ATOM 10366 C CA . GLU A 1 124 ? 0.904 -10.608 12.022 1.00 1.53 124 GLU A CA 6
ATOM 10367 C C . GLU A 1 124 ? 0.564 -11.778 12.929 1.00 2.14 124 GLU A C 6
ATOM 10368 O O . GLU A 1 124 ? 1.220 -11.927 13.977 1.00 2.76 124 GLU A O 6
ATOM 10381 N N . MET A 1 21 ? -8.261 -12.829 4.682 1.00 0.86 21 MET A N 7
ATOM 10382 C CA . MET A 1 21 ? -7.925 -11.456 4.238 1.00 0.65 21 MET A CA 7
ATOM 10383 C C . MET A 1 21 ? -6.801 -11.482 3.212 1.00 0.55 21 MET A C 7
ATOM 10384 O O . MET A 1 21 ? -5.843 -12.238 3.353 1.00 0.75 21 MET A O 7
ATOM 10397 N N . THR A 1 22 ? -6.927 -10.675 2.167 1.00 0.43 22 THR A N 7
ATOM 10398 C CA . THR A 1 22 ? -5.839 -10.512 1.217 1.00 0.41 22 THR A CA 7
ATOM 10399 C C . THR A 1 22 ? -5.019 -9.281 1.582 1.00 0.35 22 THR A C 7
ATOM 10400 O O . THR A 1 22 ? -5.568 -8.280 2.054 1.00 0.38 22 THR A O 7
ATOM 10411 N N . LEU A 1 23 ? -3.711 -9.363 1.391 1.00 0.32 23 LEU A N 7
ATOM 10412 C CA . LEU A 1 23 ? -2.824 -8.263 1.719 1.00 0.29 23 LEU A CA 7
ATOM 10413 C C . LEU A 1 23 ? -2.352 -7.555 0.455 1.00 0.26 23 LEU A C 7
ATOM 10414 O O . LEU A 1 23 ? -1.634 -8.132 -0.367 1.00 0.30 23 LEU A O 7
ATOM 10430 N N . PHE A 1 24 ? -2.762 -6.308 0.304 1.00 0.25 24 PHE A N 7
ATOM 10431 C CA . PHE A 1 24 ? -2.372 -5.512 -0.845 1.00 0.25 24 PHE A CA 7
ATOM 10432 C C . PHE A 1 24 ? -1.410 -4.422 -0.413 1.00 0.26 24 PHE A C 7
ATOM 10433 O O . PHE A 1 24 ? -1.615 -3.774 0.614 1.00 0.30 24 PHE A O 7
ATOM 10450 N N . VAL A 1 25 ? -0.365 -4.218 -1.188 1.00 0.29 25 VAL A N 7
ATOM 10451 C CA . VAL A 1 25 ? 0.570 -3.151 -0.911 1.00 0.31 25 VAL A CA 7
ATOM 10452 C C . VAL A 1 25 ? 0.589 -2.159 -2.053 1.00 0.30 25 VAL A C 7
ATOM 10453 O O . VAL A 1 25 ? 0.726 -2.525 -3.218 1.00 0.35 25 VAL A O 7
ATOM 10466 N N . LEU A 1 26 ? 0.429 -0.909 -1.707 1.00 0.34 26 LEU A N 7
ATOM 10467 C CA . LEU A 1 26 ? 0.563 0.167 -2.652 1.00 0.35 26 LEU A CA 7
ATOM 10468 C C . LEU A 1 26 ? 1.766 0.997 -2.266 1.00 0.34 26 LEU A C 7
ATOM 10469 O O . LEU A 1 26 ? 2.138 1.047 -1.097 1.00 0.36 26 LEU A O 7
ATOM 10485 N N . ILE A 1 27 ? 2.383 1.625 -3.236 1.00 0.34 27 ILE A N 7
ATOM 10486 C CA . ILE A 1 27 ? 3.513 2.488 -2.967 1.00 0.32 27 ILE A CA 7
ATOM 10487 C C . ILE A 1 27 ? 3.473 3.690 -3.890 1.00 0.30 27 ILE A C 7
ATOM 10488 O O . ILE A 1 27 ? 3.528 3.538 -5.107 1.00 0.36 27 ILE A O 7
ATOM 10504 N N . LEU A 1 28 ? 3.341 4.885 -3.325 1.00 0.30 28 LEU A N 7
ATOM 10505 C CA . LEU A 1 28 ? 3.341 6.075 -4.149 1.00 0.36 28 LEU A CA 7
ATOM 10506 C C . LEU A 1 28 ? 4.603 6.875 -3.882 1.00 0.38 28 LEU A C 7
ATOM 10507 O O . LEU A 1 28 ? 4.607 7.851 -3.126 1.00 0.41 28 LEU A O 7
ATOM 10523 N N . SER A 1 29 ? 5.675 6.427 -4.496 1.00 0.44 29 SER A N 7
ATOM 10524 C CA . SER A 1 29 ? 6.928 7.141 -4.520 1.00 0.56 29 SER A CA 7
ATOM 10525 C C . SER A 1 29 ? 7.620 6.801 -5.826 1.00 0.68 29 SER A C 7
ATOM 10526 O O . SER A 1 29 ? 7.501 5.664 -6.286 1.00 1.05 29 SER A O 7
ATOM 10534 N N . ASN A 1 30 ? 8.328 7.724 -6.449 1.00 0.60 30 ASN A N 7
ATOM 10535 C CA . ASN A 1 30 ? 9.159 7.299 -7.557 1.00 0.67 30 ASN A CA 7
ATOM 10536 C C . ASN A 1 30 ? 10.628 7.484 -7.208 1.00 0.64 30 ASN A C 7
ATOM 10537 O O . ASN A 1 30 ? 11.262 8.492 -7.516 1.00 0.68 30 ASN A O 7
ATOM 10548 N N . ASP A 1 31 ? 11.147 6.468 -6.536 1.00 0.63 31 ASP A N 7
ATOM 10549 C CA . ASP A 1 31 ? 12.570 6.281 -6.328 1.00 0.67 31 ASP A CA 7
ATOM 10550 C C . ASP A 1 31 ? 12.956 4.929 -6.915 1.00 0.72 31 ASP A C 7
ATOM 10551 O O . ASP A 1 31 ? 12.326 3.917 -6.605 1.00 0.81 31 ASP A O 7
ATOM 10560 N N . LYS A 1 32 ? 13.986 4.905 -7.745 1.00 0.78 32 LYS A N 7
ATOM 10561 C CA . LYS A 1 32 ? 14.320 3.707 -8.510 1.00 0.82 32 LYS A CA 7
ATOM 10562 C C . LYS A 1 32 ? 14.762 2.551 -7.615 1.00 0.79 32 LYS A C 7
ATOM 10563 O O . LYS A 1 32 ? 14.540 1.384 -7.950 1.00 0.81 32 LYS A O 7
ATOM 10582 N N . LYS A 1 33 ? 15.362 2.867 -6.475 1.00 0.84 33 LYS A N 7
ATOM 10583 C CA . LYS A 1 33 ? 15.884 1.836 -5.584 1.00 0.86 33 LYS A CA 7
ATOM 10584 C C . LYS A 1 33 ? 14.808 1.394 -4.599 1.00 0.74 33 LYS A C 7
ATOM 10585 O O . LYS A 1 33 ? 14.637 0.199 -4.342 1.00 0.70 33 LYS A O 7
ATOM 10604 N N . LEU A 1 34 ? 14.080 2.368 -4.063 1.00 0.72 34 LEU A N 7
ATOM 10605 C CA . LEU A 1 34 ? 12.966 2.105 -3.158 1.00 0.64 34 LEU A CA 7
ATOM 10606 C C . LEU A 1 34 ? 11.936 1.191 -3.813 1.00 0.58 34 LEU A C 7
ATOM 10607 O O . LEU A 1 34 ? 11.508 0.201 -3.221 1.00 0.62 34 LEU A O 7
ATOM 10623 N N . ILE A 1 35 ? 11.559 1.524 -5.043 1.00 0.54 35 ILE A N 7
ATOM 10624 C CA . ILE A 1 35 ? 10.563 0.751 -5.777 1.00 0.52 35 ILE A CA 7
ATOM 10625 C C . ILE A 1 35 ? 11.003 -0.704 -5.944 1.00 0.55 35 ILE A C 7
ATOM 10626 O O . ILE A 1 35 ? 10.184 -1.626 -5.850 1.00 0.58 35 ILE A O 7
ATOM 10642 N N . GLU A 1 36 ? 12.293 -0.917 -6.178 1.00 0.59 36 GLU A N 7
ATOM 10643 C CA . GLU A 1 36 ? 12.813 -2.269 -6.312 1.00 0.66 36 GLU A CA 7
ATOM 10644 C C . GLU A 1 36 ? 12.729 -3.025 -4.998 1.00 0.62 36 GLU A C 7
ATOM 10645 O O . GLU A 1 36 ? 12.048 -4.046 -4.914 1.00 0.62 36 GLU A O 7
ATOM 10657 N N . GLU A 1 37 ? 13.394 -2.509 -3.969 1.00 0.62 37 GLU A N 7
ATOM 10658 C CA . GLU A 1 37 ? 13.471 -3.194 -2.681 1.00 0.65 37 GLU A CA 7
ATOM 10659 C C . GLU A 1 37 ? 12.089 -3.424 -2.076 1.00 0.56 37 GLU A C 7
ATOM 10660 O O . GLU A 1 37 ? 11.872 -4.412 -1.372 1.00 0.57 37 GLU A O 7
ATOM 10672 N N . ALA A 1 38 ? 11.161 -2.514 -2.347 1.00 0.51 38 ALA A N 7
ATOM 10673 C CA . ALA A 1 38 ? 9.791 -2.673 -1.886 1.00 0.46 38 ALA A CA 7
ATOM 10674 C C . ALA A 1 38 ? 9.194 -3.965 -2.430 1.00 0.42 38 ALA A C 7
ATOM 10675 O O . ALA A 1 38 ? 8.640 -4.771 -1.680 1.00 0.43 38 ALA A O 7
ATOM 10682 N N . ARG A 1 39 ? 9.337 -4.180 -3.730 1.00 0.43 39 ARG A N 7
ATOM 10683 C CA . ARG A 1 39 ? 8.795 -5.377 -4.352 1.00 0.45 39 ARG A CA 7
ATOM 10684 C C . ARG A 1 39 ? 9.675 -6.592 -4.056 1.00 0.45 39 ARG A C 7
ATOM 10685 O O . ARG A 1 39 ? 9.186 -7.715 -4.044 1.00 0.49 39 ARG A O 7
ATOM 10706 N N . LYS A 1 40 ? 10.966 -6.368 -3.808 1.00 0.49 40 LYS A N 7
ATOM 10707 C CA . LYS A 1 40 ? 11.855 -7.453 -3.384 1.00 0.55 40 LYS A CA 7
ATOM 10708 C C . LYS A 1 40 ? 11.266 -8.140 -2.161 1.00 0.49 40 LYS A C 7
ATOM 10709 O O . LYS A 1 40 ? 11.166 -9.365 -2.098 1.00 0.54 40 LYS A O 7
ATOM 10728 N N . MET A 1 41 ? 10.857 -7.325 -1.202 1.00 0.45 41 MET A N 7
ATOM 10729 C CA . MET A 1 41 ? 10.260 -7.819 0.025 1.00 0.46 41 MET A CA 7
ATOM 10730 C C . MET A 1 41 ? 8.866 -8.372 -0.235 1.00 0.41 41 MET A C 7
ATOM 10731 O O . MET A 1 41 ? 8.541 -9.477 0.189 1.00 0.46 41 MET A O 7
ATOM 10745 N N . ALA A 1 42 ? 8.057 -7.604 -0.957 1.00 0.37 42 ALA A N 7
ATOM 10746 C CA . ALA A 1 42 ? 6.657 -7.947 -1.177 1.00 0.39 42 ALA A CA 7
ATOM 10747 C C . ALA A 1 42 ? 6.485 -9.211 -2.013 1.00 0.42 42 ALA A C 7
ATOM 10748 O O . ALA A 1 42 ? 5.637 -10.047 -1.700 1.00 0.49 42 ALA A O 7
ATOM 10755 N N . GLU A 1 43 ? 7.279 -9.353 -3.074 1.00 0.45 43 GLU A N 7
ATOM 10756 C CA . GLU A 1 43 ? 7.202 -10.541 -3.921 1.00 0.59 43 GLU A CA 7
ATOM 10757 C C . GLU A 1 43 ? 7.436 -11.795 -3.097 1.00 0.63 43 GLU A C 7
ATOM 10758 O O . GLU A 1 43 ? 6.749 -12.804 -3.268 1.00 0.75 43 GLU A O 7
ATOM 10770 N N . LYS A 1 44 ? 8.404 -11.718 -2.193 1.00 0.60 44 LYS A N 7
ATOM 10771 C CA . LYS A 1 44 ? 8.715 -12.840 -1.317 1.00 0.70 44 LYS A CA 7
ATOM 10772 C C . LYS A 1 44 ? 7.700 -12.949 -0.181 1.00 0.66 44 LYS A C 7
ATOM 10773 O O . LYS A 1 44 ? 7.424 -14.040 0.314 1.00 0.75 44 LYS A O 7
ATOM 10792 N N . ALA A 1 45 ? 7.130 -11.817 0.213 1.00 0.57 45 ALA A N 7
ATOM 10793 C CA . ALA A 1 45 ? 6.182 -11.778 1.321 1.00 0.59 45 ALA A CA 7
ATOM 10794 C C . ALA A 1 45 ? 4.771 -12.136 0.870 1.00 0.59 45 ALA A C 7
ATOM 10795 O O . ALA A 1 45 ? 3.823 -12.068 1.656 1.00 0.66 45 ALA A O 7
ATOM 10802 N N . ASN A 1 46 ? 4.645 -12.526 -0.398 1.00 0.56 46 ASN A N 7
ATOM 10803 C CA . ASN A 1 46 ? 3.357 -12.903 -0.983 1.00 0.60 46 ASN A CA 7
ATOM 10804 C C . ASN A 1 46 ? 2.388 -11.728 -0.948 1.00 0.54 46 ASN A C 7
ATOM 10805 O O . ASN A 1 46 ? 1.181 -11.906 -0.789 1.00 0.63 46 ASN A O 7
ATOM 10816 N N . LEU A 1 47 ? 2.925 -10.529 -1.088 1.00 0.44 47 LEU A N 7
ATOM 10817 C CA . LEU A 1 47 ? 2.119 -9.322 -1.041 1.00 0.42 47 LEU A CA 7
ATOM 10818 C C . LEU A 1 47 ? 1.851 -8.810 -2.446 1.00 0.41 47 LEU A C 7
ATOM 10819 O O . LEU A 1 47 ? 2.770 -8.707 -3.264 1.00 0.58 47 LEU A O 7
ATOM 10835 N N . ILE A 1 48 ? 0.597 -8.496 -2.724 1.00 0.30 48 ILE A N 7
ATOM 10836 C CA . ILE A 1 48 ? 0.227 -7.933 -4.009 1.00 0.32 48 ILE A CA 7
ATOM 10837 C C . ILE A 1 48 ? 0.551 -6.445 -4.020 1.00 0.32 48 ILE A C 7
ATOM 10838 O O . ILE A 1 48 ? -0.240 -5.622 -3.559 1.00 0.33 48 ILE A O 7
ATOM 10854 N N . LEU A 1 49 ? 1.733 -6.112 -4.514 1.00 0.34 49 LEU A N 7
ATOM 10855 C CA . LEU A 1 49 ? 2.199 -4.735 -4.521 1.00 0.35 49 LEU A CA 7
ATOM 10856 C C . LEU A 1 49 ? 1.979 -4.105 -5.891 1.00 0.35 49 LEU A C 7
ATOM 10857 O O . LEU A 1 49 ? 2.438 -4.630 -6.909 1.00 0.44 49 LEU A O 7
ATOM 10873 N N . ILE A 1 50 ? 1.280 -2.981 -5.906 1.00 0.33 50 ILE A N 7
ATOM 10874 C CA . ILE A 1 50 ? 1.051 -2.236 -7.133 1.00 0.34 50 ILE A CA 7
ATOM 10875 C C . ILE A 1 50 ? 1.886 -0.956 -7.123 1.00 0.32 50 ILE A C 7
ATOM 10876 O O . ILE A 1 50 ? 1.623 -0.033 -6.348 1.00 0.36 50 ILE A O 7
ATOM 10892 N N . THR A 1 51 ? 2.910 -0.923 -7.961 1.00 0.32 51 THR A N 7
ATOM 10893 C CA . THR A 1 51 ? 3.784 0.235 -8.073 1.00 0.35 51 THR A CA 7
ATOM 10894 C C . THR A 1 51 ? 3.127 1.358 -8.873 1.00 0.38 51 THR A C 7
ATOM 10895 O O . THR A 1 51 ? 2.833 1.201 -10.058 1.00 0.55 51 THR A O 7
ATOM 10906 N N . VAL A 1 52 ? 2.889 2.485 -8.215 1.00 0.39 52 VAL A N 7
ATOM 10907 C CA . VAL A 1 52 ? 2.277 3.638 -8.857 1.00 0.49 52 VAL A CA 7
ATOM 10908 C C . VAL A 1 52 ? 3.002 4.917 -8.447 1.00 0.58 52 VAL A C 7
ATOM 10909 O O . VAL A 1 52 ? 3.431 5.052 -7.305 1.00 0.80 52 VAL A O 7
ATOM 10922 N N . GLY A 1 53 ? 3.162 5.850 -9.372 1.00 0.66 53 GLY A N 7
ATOM 10923 C CA . GLY A 1 53 ? 3.748 7.120 -9.009 1.00 0.75 53 GLY A CA 7
ATOM 10924 C C . GLY A 1 53 ? 2.985 8.276 -9.606 1.00 0.81 53 GLY A C 7
ATOM 10925 O O . GLY A 1 53 ? 3.290 8.725 -10.714 1.00 1.24 53 GLY A O 7
ATOM 10929 N N . ASP A 1 54 ? 2.051 8.786 -8.809 1.00 0.71 54 ASP A N 7
ATOM 10930 C CA . ASP A 1 54 ? 1.124 9.853 -9.184 1.00 0.82 54 ASP A CA 7
ATOM 10931 C C . ASP A 1 54 ? -0.150 9.667 -8.367 1.00 0.70 54 ASP A C 7
ATOM 10932 O O . ASP A 1 54 ? -0.611 8.537 -8.191 1.00 0.64 54 ASP A O 7
ATOM 10941 N N . GLU A 1 55 ? -0.723 10.762 -7.876 1.00 0.80 55 GLU A N 7
ATOM 10942 C CA . GLU A 1 55 ? -1.886 10.690 -7.000 1.00 0.79 55 GLU A CA 7
ATOM 10943 C C . GLU A 1 55 ? -3.080 10.088 -7.725 1.00 0.69 55 GLU A C 7
ATOM 10944 O O . GLU A 1 55 ? -3.990 9.550 -7.096 1.00 0.71 55 GLU A O 7
ATOM 10956 N N . GLU A 1 56 ? -3.080 10.185 -9.047 1.00 0.70 56 GLU A N 7
ATOM 10957 C CA . GLU A 1 56 ? -4.167 9.645 -9.842 1.00 0.70 56 GLU A CA 7
ATOM 10958 C C . GLU A 1 56 ? -3.956 8.161 -10.113 1.00 0.66 56 GLU A C 7
ATOM 10959 O O . GLU A 1 56 ? -4.915 7.395 -10.170 1.00 0.67 56 GLU A O 7
ATOM 10971 N N . GLU A 1 57 ? -2.698 7.750 -10.253 1.00 0.65 57 GLU A N 7
ATOM 10972 C CA . GLU A 1 57 ? -2.387 6.334 -10.402 1.00 0.65 57 GLU A CA 7
ATOM 10973 C C . GLU A 1 57 ? -2.741 5.580 -9.129 1.00 0.55 57 GLU A C 7
ATOM 10974 O O . GLU A 1 57 ? -3.141 4.415 -9.178 1.00 0.52 57 GLU A O 7
ATOM 10986 N N . LEU A 1 58 ? -2.612 6.251 -7.988 1.00 0.52 58 LEU A N 7
ATOM 10987 C CA . LEU A 1 58 ? -2.992 5.649 -6.719 1.00 0.48 58 LEU A CA 7
ATOM 10988 C C . LEU A 1 58 ? -4.489 5.365 -6.706 1.00 0.46 58 LEU A C 7
ATOM 10989 O O . LEU A 1 58 ? -4.927 4.346 -6.177 1.00 0.44 58 LEU A O 7
ATOM 11005 N N . LYS A 1 59 ? -5.266 6.257 -7.326 1.00 0.52 59 LYS A N 7
ATOM 11006 C CA . LYS A 1 59 ? -6.719 6.093 -7.405 1.00 0.57 59 LYS A CA 7
ATOM 11007 C C . LYS A 1 59 ? -7.070 4.788 -8.102 1.00 0.51 59 LYS A C 7
ATOM 11008 O O . LYS A 1 59 ? -8.095 4.166 -7.825 1.00 0.58 59 LYS A O 7
ATOM 11027 N N . LYS A 1 60 ? -6.203 4.389 -9.006 1.00 0.49 60 LYS A N 7
ATOM 11028 C CA . LYS A 1 60 ? -6.425 3.216 -9.824 1.00 0.48 60 LYS A CA 7
ATOM 11029 C C . LYS A 1 60 ? -5.969 1.961 -9.094 1.00 0.41 60 LYS A C 7
ATOM 11030 O O . LYS A 1 60 ? -6.638 0.928 -9.137 1.00 0.41 60 LYS A O 7
ATOM 11049 N N . ALA A 1 61 ? -4.838 2.069 -8.407 1.00 0.40 61 ALA A N 7
ATOM 11050 C CA . ALA A 1 61 ? -4.291 0.959 -7.642 1.00 0.39 61 ALA A CA 7
ATOM 11051 C C . ALA A 1 61 ? -5.203 0.604 -6.474 1.00 0.32 61 ALA A C 7
ATOM 11052 O O . ALA A 1 61 ? -5.468 -0.570 -6.216 1.00 0.34 61 ALA A O 7
ATOM 11059 N N . ILE A 1 62 ? -5.684 1.630 -5.778 1.00 0.31 62 ILE A N 7
ATOM 11060 C CA . ILE A 1 62 ? -6.585 1.441 -4.642 1.00 0.37 62 ILE A CA 7
ATOM 11061 C C . ILE A 1 62 ? -7.841 0.677 -5.057 1.00 0.36 62 ILE A C 7
ATOM 11062 O O . ILE A 1 62 ? -8.206 -0.322 -4.435 1.00 0.38 62 ILE A O 7
ATOM 11078 N N . LYS A 1 63 ? -8.487 1.135 -6.124 1.00 0.37 63 LYS A N 7
ATOM 11079 C CA . LYS A 1 63 ? -9.720 0.512 -6.587 1.00 0.40 63 LYS A CA 7
ATOM 11080 C C . LYS A 1 63 ? -9.443 -0.886 -7.142 1.00 0.35 63 LYS A C 7
ATOM 11081 O O . LYS A 1 63 ? -10.277 -1.784 -7.031 1.00 0.40 63 LYS A O 7
ATOM 11100 N N . LYS A 1 64 ? -8.260 -1.066 -7.721 1.00 0.34 64 LYS A N 7
ATOM 11101 C CA . LYS A 1 64 ? -7.855 -2.365 -8.239 1.00 0.39 64 LYS A CA 7
ATOM 11102 C C . LYS A 1 64 ? -7.733 -3.365 -7.095 1.00 0.35 64 LYS A C 7
ATOM 11103 O O . LYS A 1 64 ? -8.237 -4.485 -7.179 1.00 0.40 64 LYS A O 7
ATOM 11122 N N . ALA A 1 65 ? -7.071 -2.940 -6.023 1.00 0.30 65 ALA A N 7
ATOM 11123 C CA . ALA A 1 65 ? -6.917 -3.767 -4.835 1.00 0.30 65 ALA A CA 7
ATOM 11124 C C . ALA A 1 65 ? -8.277 -4.104 -4.236 1.00 0.33 65 ALA A C 7
ATOM 11125 O O . ALA A 1 65 ? -8.505 -5.222 -3.769 1.00 0.38 65 ALA A O 7
ATOM 11132 N N . ASP A 1 66 ? -9.175 -3.125 -4.264 1.00 0.35 66 ASP A N 7
ATOM 11133 C CA . ASP A 1 66 ? -10.548 -3.314 -3.805 1.00 0.41 66 ASP A CA 7
ATOM 11134 C C . ASP A 1 66 ? -11.208 -4.462 -4.561 1.00 0.40 66 ASP A C 7
ATOM 11135 O O . ASP A 1 66 ? -11.706 -5.409 -3.955 1.00 0.47 66 ASP A O 7
ATOM 11144 N N . ASP A 1 67 ? -11.181 -4.377 -5.891 1.00 0.36 67 ASP A N 7
ATOM 11145 C CA . ASP A 1 67 ? -11.808 -5.386 -6.747 1.00 0.38 67 ASP A CA 7
ATOM 11146 C C . ASP A 1 67 ? -11.214 -6.771 -6.523 1.00 0.40 67 ASP A C 7
ATOM 11147 O O . ASP A 1 67 ? -11.950 -7.744 -6.346 1.00 0.48 67 ASP A O 7
ATOM 11156 N N . ILE A 1 68 ? -9.885 -6.858 -6.519 1.00 0.37 68 ILE A N 7
ATOM 11157 C CA . ILE A 1 68 ? -9.198 -8.142 -6.389 1.00 0.41 68 ILE A CA 7
ATOM 11158 C C . ILE A 1 68 ? -9.584 -8.842 -5.088 1.00 0.41 68 ILE A C 7
ATOM 11159 O O . ILE A 1 68 ? -9.737 -10.067 -5.048 1.00 0.47 68 ILE A O 7
ATOM 11175 N N . ALA A 1 69 ? -9.767 -8.053 -4.037 1.00 0.39 69 ALA A N 7
ATOM 11176 C CA . ALA A 1 69 ? -10.114 -8.584 -2.728 1.00 0.43 69 ALA A CA 7
ATOM 11177 C C . ALA A 1 69 ? -11.499 -9.214 -2.730 1.00 0.47 69 ALA A C 7
ATOM 11178 O O . ALA A 1 69 ? -11.692 -10.309 -2.209 1.00 0.53 69 ALA A O 7
ATOM 11185 N N . LYS A 1 70 ? -12.454 -8.531 -3.345 1.00 0.52 70 LYS A N 7
ATOM 11186 C CA . LYS A 1 70 ? -13.855 -8.939 -3.271 1.00 0.65 70 LYS A CA 7
ATOM 11187 C C . LYS A 1 70 ? -14.106 -10.208 -4.054 1.00 0.63 70 LYS A C 7
ATOM 11188 O O . LYS A 1 70 ? -14.985 -10.993 -3.698 1.00 0.72 70 LYS A O 7
ATOM 11207 N N . LYS A 1 71 ? -13.349 -10.393 -5.124 1.00 0.62 71 LYS A N 7
ATOM 11208 C CA . LYS A 1 71 ? -13.492 -11.571 -5.960 1.00 0.76 71 LYS A CA 7
ATOM 11209 C C . LYS A 1 71 ? -13.427 -12.833 -5.114 1.00 0.83 71 LYS A C 7
ATOM 11210 O O . LYS A 1 71 ? -14.207 -13.764 -5.302 1.00 1.03 71 LYS A O 7
ATOM 11229 N N . GLN A 1 72 ? -12.499 -12.850 -4.171 1.00 0.79 72 GLN A N 7
ATOM 11230 C CA . GLN A 1 72 ? -12.267 -14.051 -3.377 1.00 1.04 72 GLN A CA 7
ATOM 11231 C C . GLN A 1 72 ? -12.363 -13.837 -1.856 1.00 1.06 72 GLN A C 7
ATOM 11232 O O . GLN A 1 72 ? -13.065 -14.574 -1.166 1.00 1.22 72 GLN A O 7
ATOM 11246 N N . ASN A 1 73 ? -11.655 -12.837 -1.338 1.00 1.03 73 ASN A N 7
ATOM 11247 C CA . ASN A 1 73 ? -11.314 -12.801 0.083 1.00 1.18 73 ASN A CA 7
ATOM 11248 C C . ASN A 1 73 ? -11.963 -11.658 0.870 1.00 1.00 73 ASN A C 7
ATOM 11249 O O . ASN A 1 73 ? -11.468 -11.303 1.939 1.00 1.24 73 ASN A O 7
ATOM 11260 N N . SER 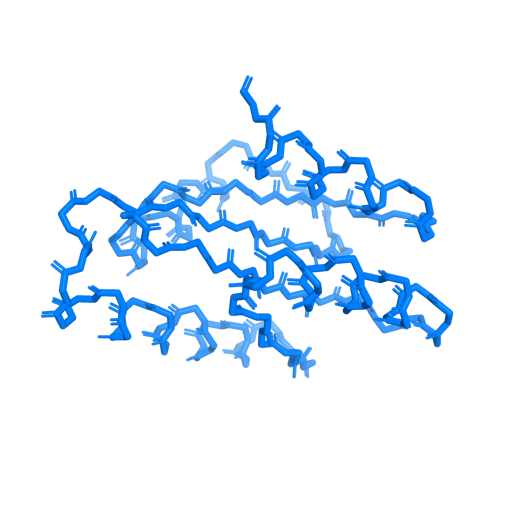A 1 74 ? -13.010 -11.036 0.339 1.00 1.13 74 SER A N 7
ATOM 11261 C CA . SER A 1 74 ? -13.635 -9.875 0.999 1.00 1.53 74 SER A CA 7
ATOM 11262 C C . SER A 1 74 ? -14.180 -10.153 2.412 1.00 1.47 74 SER A C 7
ATOM 11263 O O . SER A 1 74 ? -14.926 -9.337 2.957 1.00 1.93 74 SER A O 7
ATOM 11271 N N . SER A 1 75 ? -13.829 -11.287 3.003 1.00 1.40 75 SER A N 7
ATOM 11272 C CA . SER A 1 75 ? -14.046 -11.494 4.425 1.00 2.05 75 SER A CA 7
ATOM 11273 C C . SER A 1 75 ? -13.309 -10.400 5.199 1.00 1.90 75 SER A C 7
ATOM 11274 O O . SER A 1 75 ? -13.750 -9.960 6.262 1.00 2.43 75 SER A O 7
ATOM 11282 N N . GLU A 1 76 ? -12.189 -9.964 4.628 1.00 1.26 76 GLU A N 7
ATOM 11283 C CA . GLU A 1 76 ? -11.409 -8.856 5.155 1.00 1.12 76 GLU A CA 7
ATOM 11284 C C . GLU A 1 76 ? -10.343 -8.467 4.139 1.00 0.74 76 GLU A C 7
ATOM 11285 O O . GLU A 1 76 ? -9.831 -9.325 3.415 1.00 0.88 76 GLU A O 7
ATOM 11297 N N . ALA A 1 77 ? -10.012 -7.191 4.074 1.00 0.55 77 ALA A N 7
ATOM 11298 C CA . ALA A 1 77 ? -8.982 -6.726 3.163 1.00 0.44 77 ALA A CA 7
ATOM 11299 C C . ALA A 1 77 ? -8.047 -5.747 3.860 1.00 0.37 77 ALA A C 7
ATOM 11300 O O . ALA A 1 77 ? -8.487 -4.752 4.437 1.00 0.42 77 ALA A O 7
ATOM 11307 N N . LYS A 1 78 ? -6.761 -6.046 3.817 1.00 0.35 78 LYS A N 7
ATOM 11308 C CA . LYS A 1 78 ? -5.748 -5.176 4.392 1.00 0.37 78 LYS A CA 7
ATOM 11309 C C . LYS A 1 78 ? -4.900 -4.569 3.284 1.00 0.33 78 LYS A C 7
ATOM 11310 O O . LYS A 1 78 ? -4.303 -5.288 2.482 1.00 0.37 78 LYS A O 7
ATOM 11329 N N . ILE A 1 79 ? -4.862 -3.248 3.232 1.00 0.29 79 ILE A N 7
ATOM 11330 C CA . ILE A 1 79 ? -4.104 -2.551 2.207 1.00 0.29 79 ILE A CA 7
ATOM 11331 C C . ILE A 1 79 ? -3.108 -1.591 2.852 1.00 0.29 79 ILE A C 7
ATOM 11332 O O . ILE A 1 79 ? -3.468 -0.802 3.722 1.00 0.40 79 ILE A O 7
ATOM 11348 N N . LEU A 1 80 ? -1.856 -1.683 2.441 1.00 0.23 80 LEU A N 7
ATOM 11349 C CA . LEU A 1 80 ? -0.805 -0.820 2.965 1.00 0.28 80 LEU A CA 7
ATOM 11350 C C . LEU A 1 80 ? -0.327 0.134 1.876 1.00 0.30 80 LEU A C 7
ATOM 11351 O O . LEU A 1 80 ? 0.218 -0.302 0.870 1.00 0.45 80 LEU A O 7
ATOM 11367 N N . ILE A 1 81 ? -0.543 1.430 2.068 1.00 0.27 81 ILE A N 7
ATOM 11368 C CA . ILE A 1 81 ? -0.127 2.420 1.076 1.00 0.27 81 ILE A CA 7
ATOM 11369 C C . ILE A 1 81 ? 1.155 3.117 1.517 1.00 0.27 81 ILE A C 7
ATOM 11370 O O . ILE A 1 81 ? 1.120 4.029 2.342 1.00 0.33 81 ILE A O 7
ATOM 11386 N N . LEU A 1 82 ? 2.278 2.682 0.969 1.00 0.27 82 LEU A N 7
ATOM 11387 C CA . LEU A 1 82 ? 3.569 3.273 1.288 1.00 0.31 82 LEU A CA 7
ATOM 11388 C C . LEU A 1 82 ? 3.880 4.407 0.320 1.00 0.34 82 LEU A C 7
ATOM 11389 O O . LEU A 1 82 ? 4.335 4.178 -0.792 1.00 0.59 82 LEU A O 7
ATOM 11405 N N . LEU A 1 83 ? 3.644 5.627 0.744 1.00 0.35 83 LEU A N 7
ATOM 11406 C CA . LEU A 1 83 ? 3.869 6.781 -0.112 1.00 0.42 83 LEU A CA 7
ATOM 11407 C C . LEU A 1 83 ? 4.878 7.719 0.519 1.00 0.44 83 LEU A C 7
ATOM 11408 O O . LEU A 1 83 ? 5.185 7.597 1.704 1.00 0.55 83 LEU A O 7
ATOM 11424 N N . GLU A 1 84 ? 5.411 8.650 -0.256 1.00 0.43 84 GLU A N 7
ATOM 11425 C CA . GLU A 1 84 ? 6.228 9.686 0.335 1.00 0.45 84 GLU A CA 7
ATOM 11426 C C . GLU A 1 84 ? 5.417 10.964 0.359 1.00 0.47 84 GLU A C 7
ATOM 11427 O O . GLU A 1 84 ? 5.278 11.652 -0.658 1.00 0.54 84 GLU A O 7
ATOM 11439 N N . LYS A 1 85 ? 4.878 11.258 1.527 1.00 0.45 85 LYS A N 7
ATOM 11440 C CA . LYS A 1 85 ? 4.076 12.445 1.742 1.00 0.56 85 LYS A CA 7
ATOM 11441 C C . LYS A 1 85 ? 3.706 12.541 3.216 1.00 0.53 85 LYS A C 7
ATOM 11442 O O . LYS A 1 85 ? 3.388 11.525 3.832 1.00 0.53 85 LYS A O 7
ATOM 11461 N N . PRO A 1 86 ? 3.768 13.733 3.817 1.00 0.60 86 PRO A N 7
ATOM 11462 C CA . PRO A 1 86 ? 3.196 13.957 5.144 1.00 0.62 86 PRO A CA 7
ATOM 11463 C C . PRO A 1 86 ? 1.675 13.846 5.083 1.00 0.61 86 PRO A C 7
ATOM 11464 O O . PRO A 1 86 ? 1.021 14.598 4.356 1.00 0.68 86 PRO A O 7
ATOM 11475 N N . VAL A 1 87 ? 1.115 12.902 5.826 1.00 0.59 87 VAL A N 7
ATOM 11476 C CA . VAL A 1 87 ? -0.307 12.608 5.722 1.00 0.62 87 VAL A CA 7
ATOM 11477 C C . VAL A 1 87 ? -1.024 12.713 7.064 1.00 0.62 87 VAL A C 7
ATOM 11478 O O . VAL A 1 87 ? -0.463 12.412 8.122 1.00 0.66 87 VAL A O 7
ATOM 11491 N N . SER A 1 88 ? -2.265 13.169 7.001 1.00 0.69 88 SER A N 7
ATOM 11492 C CA . SER A 1 88 ? -3.151 13.188 8.150 1.00 0.76 88 SER A CA 7
ATOM 11493 C C . SER A 1 88 ? -4.109 12.001 8.067 1.00 0.72 88 SER A C 7
ATOM 11494 O O . SER A 1 88 ? -4.526 11.607 6.974 1.00 0.69 88 SER A O 7
ATOM 11502 N N . PRO A 1 89 ? -4.462 11.410 9.226 1.00 0.78 89 PRO A N 7
ATOM 11503 C CA . PRO A 1 89 ? -5.367 10.251 9.304 1.00 0.79 89 PRO A CA 7
ATOM 11504 C C . PRO A 1 89 ? -6.736 10.528 8.684 1.00 0.67 89 PRO A C 7
ATOM 11505 O O . PRO A 1 89 ? -7.489 9.599 8.387 1.00 0.65 89 PRO A O 7
ATOM 11516 N N . GLU A 1 90 ? -7.052 11.805 8.499 1.00 0.71 90 GLU A N 7
ATOM 11517 C CA . GLU A 1 90 ? -8.275 12.207 7.819 1.00 0.72 90 GLU A CA 7
ATOM 11518 C C . GLU A 1 90 ? -8.241 11.754 6.359 1.00 0.64 90 GLU A C 7
ATOM 11519 O O . GLU A 1 90 ? -9.209 11.197 5.847 1.00 0.68 90 GLU A O 7
ATOM 11531 N N . TYR A 1 91 ? -7.104 11.964 5.705 1.00 0.62 91 TYR A N 7
ATOM 11532 C CA . TYR A 1 91 ? -6.946 11.568 4.311 1.00 0.62 91 TYR A CA 7
ATOM 11533 C C . TYR A 1 91 ? -6.869 10.053 4.201 1.00 0.52 91 TYR A C 7
ATOM 11534 O O . TYR A 1 91 ? -7.259 9.473 3.188 1.00 0.52 91 TYR A O 7
ATOM 11552 N N . GLU A 1 92 ? -6.383 9.420 5.261 1.00 0.48 92 GLU A N 7
ATOM 11553 C CA . GLU A 1 92 ? -6.389 7.971 5.354 1.00 0.42 92 GLU A CA 7
ATOM 11554 C C . GLU A 1 92 ? -7.822 7.461 5.311 1.00 0.42 92 GLU A C 7
ATOM 11555 O O . GLU A 1 92 ? -8.128 6.498 4.616 1.00 0.43 92 GLU A O 7
ATOM 11567 N N . LYS A 1 93 ? -8.698 8.143 6.037 1.00 0.47 93 LYS A N 7
ATOM 11568 C CA . LYS A 1 93 ? -10.105 7.782 6.109 1.00 0.54 93 LYS A CA 7
ATOM 11569 C C . LYS A 1 93 ? -10.781 7.997 4.760 1.00 0.53 93 LYS A C 7
ATOM 11570 O O . LYS A 1 93 ? -11.729 7.297 4.415 1.00 0.55 93 LYS A O 7
ATOM 11589 N N . LYS A 1 94 ? -10.284 8.964 3.999 1.00 0.54 94 LYS A N 7
ATOM 11590 C CA . LYS A 1 94 ? -10.821 9.242 2.673 1.00 0.59 94 LYS A CA 7
ATOM 11591 C C . LYS A 1 94 ? -10.452 8.118 1.708 1.00 0.52 94 LYS A C 7
ATOM 11592 O O . LYS A 1 94 ? -11.286 7.656 0.931 1.00 0.57 94 LYS A O 7
ATOM 11611 N N . LEU A 1 95 ? -9.203 7.674 1.772 1.00 0.47 95 LEU A N 7
ATOM 11612 C CA . LEU A 1 95 ? -8.743 6.572 0.932 1.00 0.45 95 LEU A CA 7
ATOM 11613 C C . LEU A 1 95 ? -9.326 5.251 1.424 1.00 0.39 95 LEU A C 7
ATOM 11614 O O . LEU A 1 95 ? -9.640 4.362 0.633 1.00 0.41 95 LEU A O 7
ATOM 11630 N N . GLN A 1 96 ? -9.474 5.139 2.738 1.00 0.37 96 GLN A N 7
ATOM 11631 C CA . GLN A 1 96 ? -10.090 3.974 3.361 1.00 0.40 96 GLN A CA 7
ATOM 11632 C C . GLN A 1 96 ? -11.569 3.909 2.975 1.00 0.45 96 GLN A C 7
ATOM 11633 O O . GLN A 1 96 ? -12.171 2.841 2.938 1.00 0.49 96 GLN A O 7
ATOM 11647 N N . LYS A 1 97 ? -12.145 5.070 2.686 1.00 0.52 97 LYS A N 7
ATOM 11648 C CA . LYS A 1 97 ? -13.531 5.151 2.232 1.00 0.64 97 LYS A CA 7
ATOM 11649 C C . LYS A 1 97 ? -13.644 4.820 0.740 1.00 0.65 97 LYS A C 7
ATOM 11650 O O . LYS A 1 97 ? -14.714 4.448 0.254 1.00 0.72 97 LYS A O 7
ATOM 11669 N N . TYR A 1 98 ? -12.539 4.948 0.020 1.00 0.63 98 TYR A N 7
ATOM 11670 C CA . TYR A 1 98 ? -12.538 4.717 -1.421 1.00 0.68 98 TYR A CA 7
ATOM 11671 C C . TYR A 1 98 ? -12.610 3.220 -1.721 1.00 0.64 98 TYR A C 7
ATOM 11672 O O . TYR A 1 98 ? -13.348 2.783 -2.609 1.00 0.73 98 TYR A O 7
ATOM 11690 N N . ALA A 1 99 ? -11.847 2.442 -0.970 1.00 0.56 99 ALA A N 7
ATOM 11691 C CA . ALA A 1 99 ? -11.850 0.995 -1.110 1.00 0.56 99 ALA A CA 7
ATOM 11692 C C . ALA A 1 99 ? -12.355 0.355 0.165 1.00 0.52 99 ALA A C 7
ATOM 11693 O O . ALA A 1 99 ? -11.917 0.722 1.253 1.00 0.60 99 ALA A O 7
ATOM 11700 N N . ASP A 1 100 ? -13.268 -0.598 0.046 1.00 0.54 100 ASP A N 7
ATOM 11701 C CA . ASP A 1 100 ? -13.804 -1.243 1.232 1.00 0.53 100 ASP A CA 7
ATOM 11702 C C . ASP A 1 100 ? -12.776 -2.217 1.770 1.00 0.47 100 ASP A C 7
ATOM 11703 O O . ASP A 1 100 ? -12.610 -3.328 1.260 1.00 0.51 100 ASP A O 7
ATOM 11712 N N . ALA A 1 101 ? -12.103 -1.771 2.810 1.00 0.42 101 ALA A N 7
ATOM 11713 C CA . ALA A 1 101 ? -11.013 -2.497 3.424 1.00 0.39 101 ALA A CA 7
ATOM 11714 C C . ALA A 1 101 ? -10.561 -1.740 4.643 1.00 0.37 101 ALA A C 7
ATOM 11715 O O . ALA A 1 101 ? -11.215 -0.788 5.070 1.00 0.50 101 ALA A O 7
ATOM 11722 N N . GLU A 1 102 ? -9.452 -2.154 5.204 1.00 0.31 102 GLU A N 7
ATOM 11723 C CA . GLU A 1 102 ? -8.794 -1.353 6.195 1.00 0.31 102 GLU A CA 7
ATOM 11724 C C . GLU A 1 102 ? -7.420 -0.935 5.672 1.00 0.29 102 GLU A C 7
ATOM 11725 O O . GLU A 1 102 ? -6.417 -1.633 5.849 1.00 0.36 102 GLU A O 7
ATOM 11737 N N . VAL A 1 103 ? -7.377 0.193 4.983 1.00 0.27 103 VAL A N 7
ATOM 11738 C CA . VAL A 1 103 ? -6.122 0.664 4.435 1.00 0.32 103 VAL A CA 7
ATOM 11739 C C . VAL A 1 103 ? -5.338 1.400 5.505 1.00 0.32 103 VAL A C 7
ATOM 11740 O O . VAL A 1 103 ? -5.893 2.158 6.303 1.00 0.38 103 VAL A O 7
ATOM 11753 N N . ARG A 1 104 ? -4.060 1.124 5.548 1.00 0.33 104 ARG A N 7
ATOM 11754 C CA . ARG A 1 104 ? -3.171 1.779 6.471 1.00 0.37 104 ARG A CA 7
ATOM 11755 C C . ARG A 1 104 ? -2.185 2.606 5.680 1.00 0.33 104 ARG A C 7
ATOM 11756 O O . ARG A 1 104 ? -1.231 2.071 5.109 1.00 0.38 104 ARG A O 7
ATOM 11777 N N . VAL A 1 105 ? -2.438 3.901 5.593 1.00 0.31 105 VAL A N 7
ATOM 11778 C CA . VAL A 1 105 ? -1.568 4.763 4.828 1.00 0.31 105 VAL A CA 7
ATOM 11779 C C . VAL A 1 105 ? -0.261 4.954 5.587 1.00 0.31 105 VAL A C 7
ATOM 11780 O O . VAL A 1 105 ? -0.261 5.118 6.812 1.00 0.41 105 VAL A O 7
ATOM 11793 N N . ARG A 1 106 ? 0.848 4.887 4.881 1.00 0.31 106 ARG A N 7
ATOM 11794 C CA . ARG A 1 106 ? 2.143 4.930 5.523 1.00 0.35 106 ARG A CA 7
ATOM 11795 C C . ARG A 1 106 ? 3.109 5.794 4.728 1.00 0.29 106 ARG A C 7
ATOM 11796 O O . ARG A 1 106 ? 3.275 5.608 3.522 1.00 0.31 106 ARG A O 7
ATOM 11817 N N . THR A 1 107 ? 3.732 6.743 5.399 1.00 0.34 107 THR A N 7
ATOM 11818 C CA . THR A 1 107 ? 4.720 7.588 4.763 1.00 0.36 107 THR A CA 7
ATOM 11819 C C . THR A 1 107 ? 6.113 6.966 4.905 1.00 0.40 107 THR A C 7
ATOM 11820 O O . THR A 1 107 ? 6.540 6.600 6.002 1.00 0.56 107 THR A O 7
ATOM 11831 N N . VAL A 1 108 ? 6.795 6.800 3.783 1.00 0.44 108 VAL A N 7
ATOM 11832 C CA . VAL A 1 108 ? 8.129 6.220 3.776 1.00 0.60 108 VAL A CA 7
ATOM 11833 C C . VAL A 1 108 ? 9.153 7.249 3.318 1.00 0.68 108 VAL A C 7
ATOM 11834 O O . VAL A 1 108 ? 8.864 8.096 2.474 1.00 0.86 108 VAL A O 7
ATOM 11847 N N . THR A 1 109 ? 10.335 7.195 3.907 1.00 0.68 109 THR A N 7
ATOM 11848 C CA . THR A 1 109 ? 11.393 8.135 3.580 1.00 0.78 109 THR A CA 7
ATOM 11849 C C . THR A 1 109 ? 12.503 7.477 2.771 1.00 0.71 109 THR A C 7
ATOM 11850 O O . THR A 1 109 ? 13.038 8.073 1.835 1.00 0.88 109 THR A O 7
ATOM 11861 N N . SER A 1 110 ? 12.844 6.247 3.124 1.00 0.59 110 SER A N 7
ATOM 11862 C CA . SER A 1 110 ? 13.939 5.546 2.475 1.00 0.54 110 SER A CA 7
ATOM 11863 C C . SER A 1 110 ? 13.532 4.111 2.131 1.00 0.49 110 SER A C 7
ATOM 11864 O O . SER A 1 110 ? 12.560 3.606 2.695 1.00 0.51 110 SER A O 7
ATOM 11872 N N . PRO A 1 111 ? 14.241 3.445 1.195 1.00 0.49 111 PRO A N 7
ATOM 11873 C CA . PRO A 1 111 ? 13.928 2.066 0.787 1.00 0.49 111 PRO A CA 7
ATOM 11874 C C . PRO A 1 111 ? 13.712 1.121 1.970 1.00 0.45 111 PRO A C 7
ATOM 11875 O O . PRO A 1 111 ? 12.735 0.368 2.006 1.00 0.50 111 PRO A O 7
ATOM 11886 N N . ASP A 1 112 ? 14.615 1.184 2.944 1.00 0.47 112 ASP A N 7
ATOM 11887 C CA . ASP A 1 112 ? 14.567 0.289 4.100 1.00 0.49 112 ASP A CA 7
ATOM 11888 C C . ASP A 1 112 ? 13.313 0.514 4.935 1.00 0.43 112 ASP A C 7
ATOM 11889 O O . ASP A 1 112 ? 12.807 -0.419 5.557 1.00 0.45 112 ASP A O 7
ATOM 11898 N N . GLU A 1 113 ? 12.801 1.739 4.934 1.00 0.43 113 GLU A N 7
ATOM 11899 C CA . GLU A 1 113 ? 11.577 2.050 5.666 1.00 0.45 113 GLU A CA 7
ATOM 11900 C C . GLU A 1 113 ? 10.402 1.273 5.094 1.00 0.37 113 GLU A C 7
ATOM 11901 O O . GLU A 1 113 ? 9.563 0.767 5.836 1.00 0.40 113 GLU A O 7
ATOM 11913 N N . ALA A 1 114 ? 10.354 1.168 3.773 1.00 0.37 114 ALA A N 7
ATOM 11914 C CA . ALA A 1 114 ? 9.315 0.392 3.117 1.00 0.39 114 ALA A CA 7
ATOM 11915 C C . ALA A 1 114 ? 9.426 -1.069 3.525 1.00 0.36 114 ALA A C 7
ATOM 11916 O O . ALA A 1 114 ? 8.443 -1.688 3.921 1.00 0.38 114 ALA A O 7
ATOM 11923 N N . LYS A 1 115 ? 10.646 -1.595 3.456 1.00 0.38 115 LYS A N 7
ATOM 11924 C CA . LYS A 1 115 ? 10.927 -2.977 3.838 1.00 0.45 115 LYS A CA 7
ATOM 11925 C C . LYS A 1 115 ? 10.500 -3.226 5.285 1.00 0.39 115 LYS A C 7
ATOM 11926 O O . LYS A 1 115 ? 9.900 -4.256 5.601 1.00 0.44 115 LYS A O 7
ATOM 11945 N N . ARG A 1 116 ? 10.811 -2.256 6.140 1.00 0.36 116 ARG A N 7
ATOM 11946 C CA . ARG A 1 116 ? 10.409 -2.266 7.543 1.00 0.39 116 ARG A CA 7
ATOM 11947 C C . ARG A 1 116 ? 8.910 -2.520 7.695 1.00 0.35 116 ARG A C 7
ATOM 11948 O O . ARG A 1 116 ? 8.496 -3.467 8.369 1.00 0.42 116 ARG A O 7
ATOM 11969 N N . TRP A 1 117 ? 8.103 -1.682 7.054 1.00 0.31 117 TRP A N 7
ATOM 11970 C CA . TRP A 1 117 ? 6.655 -1.773 7.180 1.00 0.32 117 TRP A CA 7
ATOM 11971 C C . TRP A 1 117 ? 6.107 -2.994 6.452 1.00 0.30 117 TRP A C 7
ATOM 11972 O O . TRP A 1 117 ? 5.145 -3.608 6.904 1.00 0.36 117 TRP A O 7
ATOM 11993 N N . ILE A 1 118 ? 6.727 -3.344 5.333 1.00 0.29 118 ILE A N 7
ATOM 11994 C CA . ILE A 1 118 ? 6.296 -4.490 4.542 1.00 0.32 118 ILE A CA 7
ATOM 11995 C C . ILE A 1 118 ? 6.320 -5.777 5.365 1.00 0.36 118 ILE A C 7
ATOM 11996 O O . ILE A 1 118 ? 5.335 -6.517 5.396 1.00 0.40 118 ILE A O 7
ATOM 12012 N N . LYS A 1 119 ? 7.428 -6.031 6.050 1.00 0.41 119 LYS A N 7
ATOM 12013 C CA . LYS A 1 119 ? 7.548 -7.237 6.860 1.00 0.53 119 LYS A CA 7
ATOM 12014 C C . LYS A 1 119 ? 6.557 -7.212 8.022 1.00 0.55 119 LYS A C 7
ATOM 12015 O O . LYS A 1 119 ? 5.933 -8.226 8.337 1.00 0.67 119 LYS A O 7
ATOM 12034 N N . GLU A 1 120 ? 6.395 -6.046 8.639 1.00 0.51 120 GLU A N 7
ATOM 12035 C CA . GLU A 1 120 ? 5.477 -5.906 9.763 1.00 0.63 120 GLU A CA 7
ATOM 12036 C C . GLU A 1 120 ? 4.028 -6.061 9.312 1.00 0.60 120 GLU A C 7
ATOM 12037 O O . GLU A 1 120 ? 3.175 -6.508 10.075 1.00 0.79 120 GLU A O 7
ATOM 12049 N N . PHE A 1 121 ? 3.757 -5.679 8.074 1.00 0.44 121 PHE A N 7
ATOM 12050 C CA . PHE A 1 121 ? 2.428 -5.825 7.497 1.00 0.43 121 PHE A CA 7
ATOM 12051 C C . PHE A 1 121 ? 2.173 -7.283 7.126 1.00 0.46 121 PHE A C 7
ATOM 12052 O O . PHE A 1 121 ? 1.045 -7.774 7.217 1.00 0.54 121 PHE A O 7
ATOM 12069 N N . SER A 1 122 ? 3.236 -7.968 6.719 1.00 0.44 122 SER A N 7
ATOM 12070 C CA . SER A 1 122 ? 3.158 -9.381 6.384 1.00 0.50 122 SER A CA 7
ATOM 12071 C C . SER A 1 122 ? 2.893 -10.207 7.639 1.00 0.58 122 SER A C 7
ATOM 12072 O O . SER A 1 122 ? 2.070 -11.122 7.632 1.00 0.80 122 SER A O 7
ATOM 12080 N N . GLU A 1 123 ? 3.591 -9.872 8.714 1.00 0.63 123 GLU A N 7
ATOM 12081 C CA . GLU A 1 123 ? 3.399 -10.542 9.989 1.00 0.81 123 GLU A CA 7
ATOM 12082 C C . GLU A 1 123 ? 2.475 -9.716 10.879 1.00 0.92 123 GLU A C 7
ATOM 12083 O O . GLU A 1 123 ? 2.919 -9.061 11.827 1.00 1.44 123 GLU A O 7
ATOM 12095 N N . GLU A 1 124 ? 1.193 -9.737 10.548 1.00 1.15 124 GLU A N 7
ATOM 12096 C CA . GLU A 1 124 ? 0.191 -8.987 11.287 1.00 1.53 124 GLU A CA 7
ATOM 12097 C C . GLU A 1 124 ? -1.066 -9.840 11.425 1.00 2.14 124 GLU A C 7
ATOM 12098 O O . GLU A 1 124 ? -1.232 -10.499 12.471 1.00 2.76 124 GLU A O 7
ATOM 12111 N N . MET A 1 21 ? -7.657 -13.882 3.751 1.00 0.86 21 MET A N 8
ATOM 12112 C CA . MET A 1 21 ? -7.565 -12.437 3.448 1.00 0.65 21 MET A CA 8
ATOM 12113 C C . MET A 1 21 ? -6.469 -12.189 2.423 1.00 0.55 21 MET A C 8
ATOM 12114 O O . MET A 1 21 ? -5.443 -12.871 2.428 1.00 0.75 21 MET A O 8
ATOM 12127 N N . THR A 1 22 ? -6.689 -11.240 1.523 1.00 0.43 22 THR A N 8
ATOM 12128 C CA . THR A 1 22 ? -5.629 -10.830 0.617 1.00 0.41 22 THR A CA 8
ATOM 12129 C C . THR A 1 22 ? -4.961 -9.561 1.131 1.00 0.35 22 THR A C 8
ATOM 12130 O O . THR A 1 22 ? -5.639 -8.595 1.495 1.00 0.38 22 THR A O 8
ATOM 12141 N N . LEU A 1 23 ? -3.638 -9.576 1.187 1.00 0.32 23 LEU A N 8
ATOM 12142 C CA . LEU A 1 23 ? -2.887 -8.426 1.655 1.00 0.29 23 LEU A CA 8
ATOM 12143 C C . LEU A 1 23 ? -2.232 -7.711 0.481 1.00 0.26 23 LEU A C 8
ATOM 12144 O O . LEU A 1 23 ? -1.576 -8.337 -0.356 1.00 0.30 23 LEU A O 8
ATOM 12160 N N . PHE A 1 24 ? -2.419 -6.405 0.417 1.00 0.25 24 PHE A N 8
ATOM 12161 C CA . PHE A 1 24 ? -1.894 -5.612 -0.682 1.00 0.25 24 PHE A CA 8
ATOM 12162 C C . PHE A 1 24 ? -0.898 -4.591 -0.185 1.00 0.26 24 PHE A C 8
ATOM 12163 O O . PHE A 1 24 ? -0.976 -4.137 0.955 1.00 0.30 24 PHE A O 8
ATOM 12180 N N . VAL A 1 25 ? 0.029 -4.229 -1.044 1.00 0.29 25 VAL A N 8
ATOM 12181 C CA . VAL A 1 25 ? 0.925 -3.133 -0.766 1.00 0.31 25 VAL A CA 8
ATOM 12182 C C . VAL A 1 25 ? 1.022 -2.215 -1.974 1.00 0.30 25 VAL A C 8
ATOM 12183 O O . VAL A 1 25 ? 1.311 -2.643 -3.092 1.00 0.35 25 VAL A O 8
ATOM 12196 N N . LEU A 1 26 ? 0.732 -0.961 -1.732 1.00 0.34 26 LEU A N 8
ATOM 12197 C CA . LEU A 1 26 ? 0.862 0.071 -2.728 1.00 0.35 26 LEU A CA 8
ATOM 12198 C C . LEU A 1 26 ? 2.083 0.911 -2.413 1.00 0.34 26 LEU A C 8
ATOM 12199 O O . LEU A 1 26 ? 2.486 1.014 -1.258 1.00 0.36 26 LEU A O 8
ATOM 12215 N N . ILE A 1 27 ? 2.667 1.501 -3.431 1.00 0.34 27 ILE A N 8
ATOM 12216 C CA . ILE A 1 27 ? 3.804 2.379 -3.242 1.00 0.32 27 ILE A CA 8
ATOM 12217 C C . ILE A 1 27 ? 3.680 3.586 -4.160 1.00 0.30 27 ILE A C 8
ATOM 12218 O O . ILE A 1 27 ? 3.811 3.465 -5.380 1.00 0.36 27 ILE A O 8
ATOM 12234 N N . LEU A 1 28 ? 3.404 4.753 -3.597 1.00 0.30 28 LEU A N 8
ATOM 12235 C CA . LEU A 1 28 ? 3.324 5.936 -4.424 1.00 0.36 28 LEU A CA 8
ATOM 12236 C C . LEU A 1 28 ? 4.653 6.665 -4.356 1.00 0.38 28 LEU A C 8
ATOM 12237 O O . LEU A 1 28 ? 4.803 7.689 -3.685 1.00 0.41 28 LEU A O 8
ATOM 12253 N N . SER A 1 29 ? 5.602 6.107 -5.075 1.00 0.44 29 SER A N 8
ATOM 12254 C CA . SER A 1 29 ? 6.920 6.675 -5.256 1.00 0.56 29 SER A CA 8
ATOM 12255 C C . SER A 1 29 ? 7.433 6.256 -6.616 1.00 0.68 29 SER A C 8
ATOM 12256 O O . SER A 1 29 ? 7.198 5.117 -7.021 1.00 1.05 29 SER A O 8
ATOM 12264 N N . ASN A 1 30 ? 8.127 7.111 -7.339 1.00 0.60 30 ASN A N 8
ATOM 12265 C CA . ASN A 1 30 ? 8.840 6.593 -8.485 1.00 0.67 30 ASN A CA 8
ATOM 12266 C C . ASN A 1 30 ? 10.338 6.727 -8.267 1.00 0.64 30 ASN A C 8
ATOM 12267 O O . ASN A 1 30 ? 10.975 7.695 -8.670 1.00 0.68 30 ASN A O 8
ATOM 12278 N N . ASP A 1 31 ? 10.879 5.733 -7.584 1.00 0.63 31 ASP A N 8
ATOM 12279 C CA . ASP A 1 31 ? 12.306 5.481 -7.545 1.00 0.67 31 ASP A CA 8
ATOM 12280 C C . ASP A 1 31 ? 12.547 4.070 -8.050 1.00 0.72 31 ASP A C 8
ATOM 12281 O O . ASP A 1 31 ? 12.055 3.112 -7.451 1.00 0.81 31 ASP A O 8
ATOM 12290 N N . LYS A 1 32 ? 13.287 3.931 -9.132 1.00 0.78 32 LYS A N 8
ATOM 12291 C CA . LYS A 1 32 ? 13.470 2.626 -9.756 1.00 0.82 32 LYS A CA 8
ATOM 12292 C C . LYS A 1 32 ? 14.236 1.667 -8.850 1.00 0.79 32 LYS A C 8
ATOM 12293 O O . LYS A 1 32 ? 14.088 0.448 -8.957 1.00 0.81 32 LYS A O 8
ATOM 12312 N N . LYS A 1 33 ? 15.027 2.216 -7.938 1.00 0.84 33 LYS A N 8
ATOM 12313 C CA . LYS A 1 33 ? 15.820 1.401 -7.027 1.00 0.86 33 LYS A CA 8
ATOM 12314 C C . LYS A 1 33 ? 14.971 0.978 -5.833 1.00 0.74 33 LYS A C 8
ATOM 12315 O O . LYS A 1 33 ? 15.065 -0.154 -5.355 1.00 0.70 33 LYS A O 8
ATOM 12334 N N . LEU A 1 34 ? 14.139 1.900 -5.366 1.00 0.72 34 LEU A N 8
ATOM 12335 C CA . LEU A 1 34 ? 13.237 1.640 -4.252 1.00 0.64 34 LEU A CA 8
ATOM 12336 C C . LEU A 1 34 ? 12.210 0.582 -4.618 1.00 0.58 34 LEU A C 8
ATOM 12337 O O . LEU A 1 34 ? 12.028 -0.391 -3.886 1.00 0.62 34 LEU A O 8
ATOM 12353 N N . ILE A 1 35 ? 11.538 0.794 -5.752 1.00 0.54 35 ILE A N 8
ATOM 12354 C CA . ILE A 1 35 ? 10.491 -0.113 -6.217 1.00 0.52 35 ILE A CA 8
ATOM 12355 C C . ILE A 1 35 ? 10.994 -1.546 -6.245 1.00 0.55 35 ILE A C 8
ATOM 12356 O O . ILE A 1 35 ? 10.261 -2.479 -5.918 1.00 0.58 35 ILE A O 8
ATOM 12372 N N . GLU A 1 36 ? 12.257 -1.711 -6.608 1.00 0.59 36 GLU A N 8
ATOM 12373 C CA . GLU A 1 36 ? 12.860 -3.033 -6.646 1.00 0.66 36 GLU A CA 8
ATOM 12374 C C . GLU A 1 36 ? 12.818 -3.698 -5.280 1.00 0.62 36 GLU A C 8
ATOM 12375 O O . GLU A 1 36 ? 12.240 -4.769 -5.139 1.00 0.62 36 GLU A O 8
ATOM 12387 N N . GLU A 1 37 ? 13.387 -3.053 -4.270 1.00 0.62 37 GLU A N 8
ATOM 12388 C CA . GLU A 1 37 ? 13.475 -3.664 -2.948 1.00 0.65 37 GLU A CA 8
ATOM 12389 C C . GLU A 1 37 ? 12.121 -3.685 -2.257 1.00 0.56 37 GLU A C 8
ATOM 12390 O O . GLU A 1 37 ? 11.845 -4.573 -1.450 1.00 0.57 37 GLU A O 8
ATOM 12402 N N . ALA A 1 38 ? 11.284 -2.703 -2.564 1.00 0.51 38 ALA A N 8
ATOM 12403 C CA . ALA A 1 38 ? 9.919 -2.698 -2.068 1.00 0.46 38 ALA A CA 8
ATOM 12404 C C . ALA A 1 38 ? 9.194 -3.923 -2.596 1.00 0.42 38 ALA A C 8
ATOM 12405 O O . ALA A 1 38 ? 8.409 -4.556 -1.888 1.00 0.43 38 ALA A O 8
ATOM 12412 N N . ARG A 1 39 ? 9.487 -4.266 -3.844 1.00 0.43 39 ARG A N 8
ATOM 12413 C CA . ARG A 1 39 ? 8.952 -5.472 -4.444 1.00 0.45 39 ARG A CA 8
ATOM 12414 C C . ARG A 1 39 ? 9.600 -6.694 -3.830 1.00 0.45 39 ARG A C 8
ATOM 12415 O O . ARG A 1 39 ? 8.914 -7.632 -3.493 1.00 0.49 39 ARG A O 8
ATOM 12436 N N . LYS A 1 40 ? 10.925 -6.676 -3.695 1.00 0.49 40 LYS A N 8
ATOM 12437 C CA . LYS A 1 40 ? 11.654 -7.830 -3.167 1.00 0.55 40 LYS A CA 8
ATOM 12438 C C . LYS A 1 40 ? 11.106 -8.224 -1.801 1.00 0.49 40 LYS A C 8
ATOM 12439 O O . LYS A 1 40 ? 10.839 -9.396 -1.540 1.00 0.54 40 LYS A O 8
ATOM 12458 N N . MET A 1 41 ? 10.914 -7.229 -0.950 1.00 0.45 41 MET A N 8
ATOM 12459 C CA . MET A 1 41 ? 10.425 -7.444 0.394 1.00 0.46 41 MET A CA 8
ATOM 12460 C C . MET A 1 41 ? 8.988 -7.968 0.377 1.00 0.41 41 MET A C 8
ATOM 12461 O O . MET A 1 41 ? 8.657 -8.919 1.085 1.00 0.46 41 MET A O 8
ATOM 12475 N N . ALA A 1 42 ? 8.145 -7.359 -0.450 1.00 0.37 42 ALA A N 8
ATOM 12476 C CA . ALA A 1 42 ? 6.742 -7.754 -0.542 1.00 0.39 42 ALA A CA 8
ATOM 12477 C C . ALA A 1 42 ? 6.581 -9.059 -1.314 1.00 0.42 42 ALA A C 8
ATOM 12478 O O . ALA A 1 42 ? 5.632 -9.812 -1.092 1.00 0.49 42 ALA A O 8
ATOM 12485 N N . GLU A 1 43 ? 7.516 -9.318 -2.217 1.00 0.45 43 GLU A N 8
ATOM 12486 C CA . GLU A 1 43 ? 7.515 -10.533 -3.015 1.00 0.59 43 GLU A CA 8
ATOM 12487 C C . GLU A 1 43 ? 7.686 -11.725 -2.081 1.00 0.63 43 GLU A C 8
ATOM 12488 O O . GLU A 1 43 ? 6.983 -12.733 -2.183 1.00 0.75 43 GLU A O 8
ATOM 12500 N N . LYS A 1 44 ? 8.616 -11.568 -1.143 1.00 0.60 44 LYS A N 8
ATOM 12501 C CA . LYS A 1 44 ? 8.903 -12.589 -0.143 1.00 0.70 44 LYS A CA 8
ATOM 12502 C C . LYS A 1 44 ? 7.789 -12.671 0.894 1.00 0.66 44 LYS A C 8
ATOM 12503 O O . LYS A 1 44 ? 7.600 -13.702 1.536 1.00 0.75 44 LYS A O 8
ATOM 12522 N N . ALA A 1 45 ? 7.054 -11.577 1.048 1.00 0.57 45 ALA A N 8
ATOM 12523 C CA . ALA A 1 45 ? 5.983 -11.506 2.033 1.00 0.59 45 ALA A CA 8
ATOM 12524 C C . ALA A 1 45 ? 4.652 -11.969 1.448 1.00 0.59 45 ALA A C 8
ATOM 12525 O O . ALA A 1 45 ? 3.637 -12.008 2.146 1.00 0.66 45 ALA A O 8
ATOM 12532 N N . ASN A 1 46 ? 4.671 -12.313 0.160 1.00 0.56 46 ASN A N 8
ATOM 12533 C CA . ASN A 1 46 ? 3.488 -12.811 -0.548 1.00 0.60 46 ASN A CA 8
ATOM 12534 C C . ASN A 1 46 ? 2.378 -11.767 -0.584 1.00 0.54 46 ASN A C 8
ATOM 12535 O O . ASN A 1 46 ? 1.190 -12.094 -0.532 1.00 0.63 46 ASN A O 8
ATOM 12546 N N . LEU A 1 47 ? 2.777 -10.511 -0.695 1.00 0.44 47 LEU A N 8
ATOM 12547 C CA . LEU A 1 47 ? 1.830 -9.410 -0.755 1.00 0.42 47 LEU A CA 8
ATOM 12548 C C . LEU A 1 47 ? 1.571 -9.016 -2.203 1.00 0.41 47 LEU A C 8
ATOM 12549 O O . LEU A 1 47 ? 2.452 -9.142 -3.056 1.00 0.58 47 LEU A O 8
ATOM 12565 N N . ILE A 1 48 ? 0.364 -8.546 -2.479 1.00 0.30 48 ILE A N 8
ATOM 12566 C CA . ILE A 1 48 ? 0.030 -8.036 -3.803 1.00 0.32 48 ILE A CA 8
ATOM 12567 C C . ILE A 1 48 ? 0.568 -6.617 -3.948 1.00 0.32 48 ILE A C 8
ATOM 12568 O O . ILE A 1 48 ? 0.045 -5.688 -3.335 1.00 0.33 48 ILE A O 8
ATOM 12584 N N . LEU A 1 49 ? 1.615 -6.451 -4.736 1.00 0.34 49 LEU A N 8
ATOM 12585 C CA . LEU A 1 49 ? 2.220 -5.138 -4.911 1.00 0.35 49 LEU A CA 8
ATOM 12586 C C . LEU A 1 49 ? 1.598 -4.402 -6.086 1.00 0.35 49 LEU A C 8
ATOM 12587 O O . LEU A 1 49 ? 1.484 -4.948 -7.186 1.00 0.44 49 LEU A O 8
ATOM 12603 N N . ILE A 1 50 ? 1.190 -3.166 -5.849 1.00 0.33 50 ILE A N 8
ATOM 12604 C CA . ILE A 1 50 ? 0.715 -2.303 -6.916 1.00 0.34 50 ILE A CA 8
ATOM 12605 C C . ILE A 1 50 ? 1.598 -1.063 -7.006 1.00 0.32 50 ILE A C 8
ATOM 12606 O O . ILE A 1 50 ? 1.567 -0.194 -6.132 1.00 0.36 50 ILE A O 8
ATOM 12622 N N . THR A 1 51 ? 2.402 -1.008 -8.052 1.00 0.32 51 THR A N 8
ATOM 12623 C CA . THR A 1 51 ? 3.265 0.133 -8.296 1.00 0.35 51 THR A CA 8
ATOM 12624 C C . THR A 1 51 ? 2.480 1.251 -8.976 1.00 0.38 51 THR A C 8
ATOM 12625 O O . THR A 1 51 ? 1.822 1.027 -9.997 1.00 0.55 51 THR A O 8
ATOM 12636 N N . VAL A 1 52 ? 2.525 2.444 -8.398 1.00 0.39 52 VAL A N 8
ATOM 12637 C CA . VAL A 1 52 ? 1.747 3.559 -8.901 1.00 0.49 52 VAL A CA 8
ATOM 12638 C C . VAL A 1 52 ? 2.414 4.888 -8.544 1.00 0.58 52 VAL A C 8
ATOM 12639 O O . VAL A 1 52 ? 2.980 5.032 -7.463 1.00 0.80 52 VAL A O 8
ATOM 12652 N N . GLY A 1 53 ? 2.383 5.849 -9.462 1.00 0.66 53 GLY A N 8
ATOM 12653 C CA . GLY A 1 53 ? 2.948 7.151 -9.173 1.00 0.75 53 GLY A CA 8
ATOM 12654 C C . GLY A 1 53 ? 2.108 8.282 -9.727 1.00 0.81 53 GLY A C 8
ATOM 12655 O O . GLY A 1 53 ? 2.248 8.645 -10.896 1.00 1.24 53 GLY A O 8
ATOM 12659 N N . ASP A 1 54 ? 1.262 8.830 -8.849 1.00 0.71 54 ASP A N 8
ATOM 12660 C CA . ASP A 1 54 ? 0.343 9.943 -9.131 1.00 0.82 54 ASP A CA 8
ATOM 12661 C C . ASP A 1 54 ? -0.851 9.799 -8.187 1.00 0.70 54 ASP A C 8
ATOM 12662 O O . ASP A 1 54 ? -1.300 8.682 -7.926 1.00 0.64 54 ASP A O 8
ATOM 12671 N N . GLU A 1 55 ? -1.365 10.915 -7.671 1.00 0.80 55 GLU A N 8
ATOM 12672 C CA . GLU A 1 55 ? -2.403 10.872 -6.643 1.00 0.79 55 GLU A CA 8
ATOM 12673 C C . GLU A 1 55 ? -3.730 10.405 -7.217 1.00 0.69 55 GLU A C 8
ATOM 12674 O O . GLU A 1 55 ? -4.550 9.813 -6.512 1.00 0.71 55 GLU A O 8
ATOM 12686 N N . GLU A 1 56 ? -3.941 10.674 -8.495 1.00 0.70 56 GLU A N 8
ATOM 12687 C CA . GLU A 1 56 ? -5.155 10.252 -9.164 1.00 0.70 56 GLU A CA 8
ATOM 12688 C C . GLU A 1 56 ? -5.022 8.789 -9.553 1.00 0.66 56 GLU A C 8
ATOM 12689 O O . GLU A 1 56 ? -5.994 8.033 -9.549 1.00 0.67 56 GLU A O 8
ATOM 12701 N N . GLU A 1 57 ? -3.796 8.389 -9.863 1.00 0.65 57 GLU A N 8
ATOM 12702 C CA . GLU A 1 57 ? -3.509 7.003 -10.179 1.00 0.65 57 GLU A CA 8
ATOM 12703 C C . GLU A 1 57 ? -3.587 6.140 -8.928 1.00 0.55 57 GLU A C 8
ATOM 12704 O O . GLU A 1 57 ? -3.833 4.940 -9.014 1.00 0.52 57 GLU A O 8
ATOM 12716 N N . LEU A 1 58 ? -3.380 6.748 -7.761 1.00 0.52 58 LEU A N 8
ATOM 12717 C CA . LEU A 1 58 ? -3.559 6.036 -6.500 1.00 0.48 58 LEU A CA 8
ATOM 12718 C C . LEU A 1 58 ? -5.025 5.667 -6.331 1.00 0.46 58 LEU A C 8
ATOM 12719 O O . LEU A 1 58 ? -5.350 4.608 -5.800 1.00 0.44 58 LEU A O 8
ATOM 12735 N N . LYS A 1 59 ? -5.904 6.543 -6.813 1.00 0.52 59 LYS A N 8
ATOM 12736 C CA . LYS A 1 59 ? -7.339 6.271 -6.820 1.00 0.57 59 LYS A CA 8
ATOM 12737 C C . LYS A 1 59 ? -7.636 5.030 -7.647 1.00 0.51 59 LYS A C 8
ATOM 12738 O O . LYS A 1 59 ? -8.612 4.318 -7.413 1.00 0.58 59 LYS A O 8
ATOM 12757 N N . LYS A 1 60 ? -6.769 4.777 -8.602 1.00 0.49 60 LYS A N 8
ATOM 12758 C CA . LYS A 1 60 ? -6.900 3.633 -9.481 1.00 0.48 60 LYS A CA 8
ATOM 12759 C C . LYS A 1 60 ? -6.205 2.412 -8.885 1.00 0.41 60 LYS A C 8
ATOM 12760 O O . LYS A 1 60 ? -6.706 1.297 -8.986 1.00 0.41 60 LYS A O 8
ATOM 12779 N N . ALA A 1 61 ? -5.060 2.638 -8.245 1.00 0.40 61 ALA A N 8
ATOM 12780 C CA . ALA A 1 61 ? -4.293 1.565 -7.623 1.00 0.39 61 ALA A CA 8
ATOM 12781 C C . ALA A 1 61 ? -5.061 0.955 -6.459 1.00 0.32 61 ALA A C 8
ATOM 12782 O O . ALA A 1 61 ? -5.080 -0.264 -6.283 1.00 0.34 61 ALA A O 8
ATOM 12789 N N . ILE A 1 62 ? -5.695 1.811 -5.667 1.00 0.31 62 ILE A N 8
ATOM 12790 C CA . ILE A 1 62 ? -6.525 1.356 -4.559 1.00 0.37 62 ILE A CA 8
ATOM 12791 C C . ILE A 1 62 ? -7.685 0.500 -5.072 1.00 0.36 62 ILE A C 8
ATOM 12792 O O . ILE A 1 62 ? -7.947 -0.583 -4.550 1.00 0.38 62 ILE A O 8
ATOM 12808 N N . LYS A 1 63 ? -8.360 0.982 -6.111 1.00 0.37 63 LYS A N 8
ATOM 12809 C CA . LYS A 1 63 ? -9.476 0.252 -6.702 1.00 0.40 63 LYS A CA 8
ATOM 12810 C C . LYS A 1 63 ? -8.986 -1.037 -7.363 1.00 0.35 63 LYS A C 8
ATOM 12811 O O . LYS A 1 63 ? -9.673 -2.059 -7.344 1.00 0.40 63 LYS A O 8
ATOM 12830 N N . LYS A 1 64 ? -7.791 -0.976 -7.938 1.00 0.34 64 LYS A N 8
ATOM 12831 C CA . LYS A 1 64 ? -7.147 -2.147 -8.520 1.00 0.39 64 LYS A CA 8
ATOM 12832 C C . LYS A 1 64 ? -6.994 -3.245 -7.471 1.00 0.35 64 LYS A C 8
ATOM 12833 O O . LYS A 1 64 ? -7.277 -4.415 -7.734 1.00 0.40 64 LYS A O 8
ATOM 12852 N N . ALA A 1 65 ? -6.564 -2.850 -6.278 1.00 0.30 65 ALA A N 8
ATOM 12853 C CA . ALA A 1 65 ? -6.399 -3.780 -5.170 1.00 0.30 65 ALA A CA 8
ATOM 12854 C C . ALA A 1 65 ? -7.754 -4.252 -4.646 1.00 0.33 65 ALA A C 8
ATOM 12855 O O . ALA A 1 65 ? -7.937 -5.434 -4.346 1.00 0.38 65 ALA A O 8
ATOM 12862 N N . ASP A 1 66 ? -8.696 -3.316 -4.549 1.00 0.35 66 ASP A N 8
ATOM 12863 C CA . ASP A 1 66 ? -10.057 -3.611 -4.094 1.00 0.41 66 ASP A CA 8
ATOM 12864 C C . ASP A 1 66 ? -10.669 -4.755 -4.899 1.00 0.40 66 ASP A C 8
ATOM 12865 O O . ASP A 1 66 ? -11.223 -5.701 -4.333 1.00 0.47 66 ASP A O 8
ATOM 12874 N N . ASP A 1 67 ? -10.534 -4.676 -6.218 1.00 0.36 67 ASP A N 8
ATOM 12875 C CA . ASP A 1 67 ? -11.124 -5.668 -7.110 1.00 0.38 67 ASP A CA 8
ATOM 12876 C C . ASP A 1 67 ? -10.475 -7.038 -6.935 1.00 0.40 67 ASP A C 8
ATOM 12877 O O . ASP A 1 67 ? -11.164 -8.058 -6.930 1.00 0.48 67 ASP A O 8
ATOM 12886 N N . ILE A 1 68 ? -9.152 -7.061 -6.779 1.00 0.37 68 ILE A N 8
ATOM 12887 C CA . ILE A 1 68 ? -8.427 -8.316 -6.625 1.00 0.41 68 ILE A CA 8
ATOM 12888 C C . ILE A 1 68 ? -8.888 -9.047 -5.369 1.00 0.41 68 ILE A C 8
ATOM 12889 O O . ILE A 1 68 ? -9.111 -10.257 -5.384 1.00 0.47 68 ILE A O 8
ATOM 12905 N N . ALA A 1 69 ? -9.046 -8.293 -4.294 1.00 0.39 69 ALA A N 8
ATOM 12906 C CA . ALA A 1 69 ? -9.414 -8.858 -3.007 1.00 0.43 69 ALA A CA 8
ATOM 12907 C C . ALA A 1 69 ? -10.867 -9.277 -2.964 1.00 0.47 69 ALA A C 8
ATOM 12908 O O . ALA A 1 69 ? -11.187 -10.437 -2.723 1.00 0.53 69 ALA A O 8
ATOM 12915 N N . LYS A 1 70 ? -11.738 -8.323 -3.223 1.00 0.52 70 LYS A N 8
ATOM 12916 C CA . LYS A 1 70 ? -13.139 -8.459 -2.882 1.00 0.65 70 LYS A CA 8
ATOM 12917 C C . LYS A 1 70 ? -13.850 -9.505 -3.731 1.00 0.63 70 LYS A C 8
ATOM 12918 O O . LYS A 1 70 ? -14.816 -10.123 -3.283 1.00 0.72 70 LYS A O 8
ATOM 12937 N N . LYS A 1 71 ? -13.381 -9.702 -4.950 1.00 0.62 71 LYS A N 8
ATOM 12938 C CA . LYS A 1 71 ? -13.996 -10.670 -5.844 1.00 0.76 71 LYS A CA 8
ATOM 12939 C C . LYS A 1 71 ? -13.850 -12.089 -5.295 1.00 0.83 71 LYS A C 8
ATOM 12940 O O . LYS A 1 71 ? -14.714 -12.939 -5.505 1.00 1.03 71 LYS A O 8
ATOM 12959 N N . GLN A 1 72 ? -12.759 -12.338 -4.587 1.00 0.79 72 GLN A N 8
ATOM 12960 C CA . GLN A 1 72 ? -12.441 -13.699 -4.149 1.00 1.04 72 GLN A CA 8
ATOM 12961 C C . GLN A 1 72 ? -12.292 -13.839 -2.626 1.00 1.06 72 GLN A C 8
ATOM 12962 O O . GLN A 1 72 ? -12.908 -14.710 -2.014 1.00 1.22 72 GLN A O 8
ATOM 12976 N N . ASN A 1 73 ? -11.490 -12.976 -2.024 1.00 1.03 73 ASN A N 8
ATOM 12977 C CA . ASN A 1 73 ? -11.026 -13.166 -0.651 1.00 1.18 73 ASN A CA 8
ATOM 12978 C C . ASN A 1 73 ? -11.634 -12.142 0.299 1.00 1.00 73 ASN A C 8
ATOM 12979 O O . ASN A 1 73 ? -11.102 -11.890 1.380 1.00 1.24 73 ASN A O 8
ATOM 12990 N N . SER A 1 74 ? -12.712 -11.518 -0.154 1.00 1.13 74 SER A N 8
ATOM 12991 C CA . SER A 1 74 ? -13.357 -10.395 0.533 1.00 1.53 74 SER A CA 8
ATOM 12992 C C . SER A 1 74 ? -13.705 -10.644 2.010 1.00 1.47 74 SER A C 8
ATOM 12993 O O . SER A 1 74 ? -14.204 -9.733 2.676 1.00 1.93 74 SER A O 8
ATOM 13001 N N . SER A 1 75 ? -13.475 -11.854 2.518 1.00 1.40 75 SER A N 8
ATOM 13002 C CA . SER A 1 75 ? -13.646 -12.127 3.940 1.00 2.05 75 SER A CA 8
ATOM 13003 C C . SER A 1 75 ? -12.874 -11.086 4.753 1.00 1.90 75 SER A C 8
ATOM 13004 O O . SER A 1 75 ? -13.326 -10.639 5.806 1.00 2.43 75 SER A O 8
ATOM 13012 N N . GLU A 1 76 ? -11.714 -10.697 4.235 1.00 1.26 76 GLU A N 8
ATOM 13013 C CA . GLU A 1 76 ? -10.962 -9.575 4.771 1.00 1.12 76 GLU A CA 8
ATOM 13014 C C . GLU A 1 76 ? -9.992 -9.057 3.717 1.00 0.74 76 GLU A C 8
ATOM 13015 O O . GLU A 1 76 ? -9.257 -9.832 3.098 1.00 0.88 76 GLU A O 8
ATOM 13027 N N . ALA A 1 77 ? -10.009 -7.755 3.499 1.00 0.55 77 ALA A N 8
ATOM 13028 C CA . ALA A 1 77 ? -9.088 -7.125 2.574 1.00 0.44 77 ALA A CA 8
ATOM 13029 C C . ALA A 1 77 ? -8.309 -6.030 3.283 1.00 0.37 77 ALA A C 8
ATOM 13030 O O . ALA A 1 77 ? -8.895 -5.115 3.863 1.00 0.42 77 ALA A O 8
ATOM 13037 N N . LYS A 1 78 ? -6.991 -6.132 3.260 1.00 0.35 78 LYS A N 8
ATOM 13038 C CA . LYS A 1 78 ? -6.146 -5.117 3.868 1.00 0.37 78 LYS A CA 8
ATOM 13039 C C . LYS A 1 78 ? -5.123 -4.614 2.863 1.00 0.33 78 LYS A C 8
ATOM 13040 O O . LYS A 1 78 ? -4.483 -5.402 2.165 1.00 0.37 78 LYS A O 8
ATOM 13059 N N . ILE A 1 79 ? -4.977 -3.301 2.790 1.00 0.29 79 ILE A N 8
ATOM 13060 C CA . ILE A 1 79 ? -4.075 -2.683 1.829 1.00 0.29 79 ILE A CA 8
ATOM 13061 C C . ILE A 1 79 ? -3.091 -1.767 2.546 1.00 0.29 79 ILE A C 8
ATOM 13062 O O . ILE A 1 79 ? -3.484 -0.961 3.384 1.00 0.40 79 ILE A O 8
ATOM 13078 N N . LEU A 1 80 ? -1.815 -1.908 2.235 1.00 0.23 80 LEU A N 8
ATOM 13079 C CA . LEU A 1 80 ? -0.789 -1.042 2.792 1.00 0.28 80 LEU A CA 8
ATOM 13080 C C . LEU A 1 80 ? -0.343 -0.047 1.729 1.00 0.30 80 LEU A C 8
ATOM 13081 O O . LEU A 1 80 ? 0.322 -0.426 0.776 1.00 0.45 80 LEU A O 8
ATOM 13097 N N . ILE A 1 81 ? -0.706 1.213 1.880 1.00 0.27 81 ILE A N 8
ATOM 13098 C CA . ILE A 1 81 ? -0.233 2.226 0.951 1.00 0.27 81 ILE A CA 8
ATOM 13099 C C . ILE A 1 81 ? 1.014 2.900 1.505 1.00 0.27 81 ILE A C 8
ATOM 13100 O O . ILE A 1 81 ? 0.947 3.644 2.479 1.00 0.33 81 ILE A O 8
ATOM 13116 N N . LEU A 1 82 ? 2.153 2.605 0.908 1.00 0.27 82 LEU A N 8
ATOM 13117 C CA . LEU A 1 82 ? 3.382 3.303 1.234 1.00 0.31 82 LEU A CA 8
ATOM 13118 C C . LEU A 1 82 ? 3.548 4.488 0.299 1.00 0.34 82 LEU A C 8
ATOM 13119 O O . LEU A 1 82 ? 3.594 4.326 -0.917 1.00 0.59 82 LEU A O 8
ATOM 13135 N N . LEU A 1 83 ? 3.610 5.679 0.859 1.00 0.35 83 LEU A N 8
ATOM 13136 C CA . LEU A 1 83 ? 3.721 6.885 0.055 1.00 0.42 83 LEU A CA 8
ATOM 13137 C C . LEU A 1 83 ? 4.662 7.869 0.707 1.00 0.44 83 LEU A C 8
ATOM 13138 O O . LEU A 1 83 ? 4.862 7.830 1.919 1.00 0.55 83 LEU A O 8
ATOM 13154 N N . GLU A 1 84 ? 5.249 8.747 -0.087 1.00 0.43 84 GLU A N 8
ATOM 13155 C CA . GLU A 1 84 ? 6.093 9.777 0.474 1.00 0.45 84 GLU A CA 8
ATOM 13156 C C . GLU A 1 84 ? 5.393 11.126 0.406 1.00 0.47 84 GLU A C 8
ATOM 13157 O O . GLU A 1 84 ? 5.370 11.798 -0.631 1.00 0.54 84 GLU A O 8
ATOM 13169 N N . LYS A 1 85 ? 4.825 11.495 1.538 1.00 0.45 85 LYS A N 8
ATOM 13170 C CA . LYS A 1 85 ? 4.239 12.807 1.764 1.00 0.56 85 LYS A CA 8
ATOM 13171 C C . LYS A 1 85 ? 3.805 12.890 3.225 1.00 0.53 85 LYS A C 8
ATOM 13172 O O . LYS A 1 85 ? 3.724 11.860 3.894 1.00 0.53 85 LYS A O 8
ATOM 13191 N N . PRO A 1 86 ? 3.540 14.092 3.753 1.00 0.60 86 PRO A N 8
ATOM 13192 C CA . PRO A 1 86 ? 2.935 14.236 5.079 1.00 0.62 86 PRO A CA 8
ATOM 13193 C C . PRO A 1 86 ? 1.502 13.703 5.093 1.00 0.61 86 PRO A C 8
ATOM 13194 O O . PRO A 1 86 ? 0.643 14.184 4.349 1.00 0.68 86 PRO A O 8
ATOM 13205 N N . VAL A 1 87 ? 1.246 12.701 5.927 1.00 0.59 87 VAL A N 8
ATOM 13206 C CA . VAL A 1 87 ? -0.072 12.081 5.983 1.00 0.62 87 VAL A CA 8
ATOM 13207 C C . VAL A 1 87 ? -0.640 12.109 7.397 1.00 0.62 87 VAL A C 8
ATOM 13208 O O . VAL A 1 87 ? 0.034 11.749 8.365 1.00 0.66 87 VAL A O 8
ATOM 13221 N N . SER A 1 88 ? -1.874 12.564 7.512 1.00 0.69 88 SER A N 8
ATOM 13222 C CA . SER A 1 88 ? -2.573 12.569 8.783 1.00 0.76 88 SER A CA 8
ATOM 13223 C C . SER A 1 88 ? -3.528 11.379 8.852 1.00 0.72 88 SER A C 8
ATOM 13224 O O . SER A 1 88 ? -3.766 10.720 7.834 1.00 0.69 88 SER A O 8
ATOM 13232 N N . PRO A 1 89 ? -4.084 11.066 10.034 1.00 0.78 89 PRO A N 8
ATOM 13233 C CA . PRO A 1 89 ? -5.135 10.052 10.147 1.00 0.79 89 PRO A CA 8
ATOM 13234 C C . PRO A 1 89 ? -6.332 10.387 9.259 1.00 0.67 89 PRO A C 8
ATOM 13235 O O . PRO A 1 89 ? -7.003 9.497 8.737 1.00 0.65 89 PRO A O 8
ATOM 13246 N N . GLU A 1 90 ? -6.571 11.682 9.063 1.00 0.71 90 GLU A N 8
ATOM 13247 C CA . GLU A 1 90 ? -7.665 12.139 8.219 1.00 0.72 90 GLU A CA 8
ATOM 13248 C C . GLU A 1 90 ? -7.356 11.873 6.750 1.00 0.64 90 GLU A C 8
ATOM 13249 O O . GLU A 1 90 ? -8.259 11.593 5.958 1.00 0.68 90 GLU A O 8
ATOM 13261 N N . TYR A 1 91 ? -6.080 11.954 6.389 1.00 0.62 91 TYR A N 8
ATOM 13262 C CA . TYR A 1 91 ? -5.652 11.634 5.034 1.00 0.62 91 TYR A CA 8
ATOM 13263 C C . TYR A 1 91 ? -5.883 10.152 4.765 1.00 0.52 91 TYR A C 8
ATOM 13264 O O . TYR A 1 91 ? -6.411 9.772 3.720 1.00 0.52 91 TYR A O 8
ATOM 13282 N N . GLU A 1 92 ? -5.491 9.321 5.725 1.00 0.48 92 GLU A N 8
ATOM 13283 C CA . GLU A 1 92 ? -5.712 7.890 5.637 1.00 0.42 92 GLU A CA 8
ATOM 13284 C C . GLU A 1 92 ? -7.202 7.588 5.579 1.00 0.42 92 GLU A C 8
ATOM 13285 O O . GLU A 1 92 ? -7.641 6.769 4.784 1.00 0.43 92 GLU A O 8
ATOM 13297 N N . LYS A 1 93 ? -7.969 8.279 6.413 1.00 0.47 93 LYS A N 8
ATOM 13298 C CA . LYS A 1 93 ? -9.417 8.114 6.471 1.00 0.54 93 LYS A CA 8
ATOM 13299 C C . LYS A 1 93 ? -10.051 8.394 5.112 1.00 0.53 93 LYS A C 8
ATOM 13300 O O . LYS A 1 93 ? -11.018 7.745 4.723 1.00 0.55 93 LYS A O 8
ATOM 13319 N N . LYS A 1 94 ? -9.485 9.350 4.386 1.00 0.54 94 LYS A N 8
ATOM 13320 C CA . LYS A 1 94 ? -9.986 9.718 3.069 1.00 0.59 94 LYS A CA 8
ATOM 13321 C C . LYS A 1 94 ? -9.820 8.563 2.078 1.00 0.52 94 LYS A C 8
ATOM 13322 O O . LYS A 1 94 ? -10.676 8.335 1.221 1.00 0.57 94 LYS A O 8
ATOM 13341 N N . LEU A 1 95 ? -8.721 7.832 2.208 1.00 0.47 95 LEU A N 8
ATOM 13342 C CA . LEU A 1 95 ? -8.443 6.706 1.326 1.00 0.45 95 LEU A CA 8
ATOM 13343 C C . LEU A 1 95 ? -9.101 5.434 1.855 1.00 0.39 95 LEU A C 8
ATOM 13344 O O . LEU A 1 95 ? -9.577 4.595 1.088 1.00 0.41 95 LEU A O 8
ATOM 13360 N N . GLN A 1 96 ? -9.136 5.314 3.174 1.00 0.37 96 GLN A N 8
ATOM 13361 C CA . GLN A 1 96 ? -9.728 4.168 3.844 1.00 0.40 96 GLN A CA 8
ATOM 13362 C C . GLN A 1 96 ? -11.247 4.168 3.672 1.00 0.45 96 GLN A C 8
ATOM 13363 O O . GLN A 1 96 ? -11.886 3.118 3.704 1.00 0.49 96 GLN A O 8
ATOM 13377 N N . LYS A 1 97 ? -11.824 5.352 3.504 1.00 0.52 97 LYS A N 8
ATOM 13378 C CA . LYS A 1 97 ? -13.241 5.459 3.178 1.00 0.64 97 LYS A CA 8
ATOM 13379 C C . LYS A 1 97 ? -13.476 5.241 1.678 1.00 0.65 97 LYS A C 8
ATOM 13380 O O . LYS A 1 97 ? -14.550 4.792 1.268 1.00 0.72 97 LYS A O 8
ATOM 13399 N N . TYR A 1 98 ? -12.467 5.549 0.868 1.00 0.63 98 TYR A N 8
ATOM 13400 C CA . TYR A 1 98 ? -12.587 5.463 -0.589 1.00 0.68 98 TYR A CA 8
ATOM 13401 C C . TYR A 1 98 ? -12.847 4.029 -1.037 1.00 0.64 98 TYR A C 8
ATOM 13402 O O . TYR A 1 98 ? -13.713 3.776 -1.873 1.00 0.73 98 TYR A O 8
ATOM 13420 N N . ALA A 1 99 ? -12.090 3.098 -0.483 1.00 0.56 99 ALA A N 8
ATOM 13421 C CA . ALA A 1 99 ? -12.231 1.693 -0.831 1.00 0.56 99 ALA A CA 8
ATOM 13422 C C . ALA A 1 99 ? -12.766 0.907 0.343 1.00 0.52 99 ALA A C 8
ATOM 13423 O O . ALA A 1 99 ? -12.582 1.300 1.495 1.00 0.60 99 ALA A O 8
ATOM 13430 N N . ASP A 1 100 ? -13.429 -0.203 0.064 1.00 0.54 100 ASP A N 8
ATOM 13431 C CA . ASP A 1 100 ? -13.938 -1.034 1.138 1.00 0.53 100 ASP A CA 8
ATOM 13432 C C . ASP A 1 100 ? -12.903 -2.083 1.475 1.00 0.47 100 ASP A C 8
ATOM 13433 O O . ASP A 1 100 ? -12.796 -3.120 0.814 1.00 0.51 100 ASP A O 8
ATOM 13442 N N . ALA A 1 101 ? -12.166 -1.792 2.523 1.00 0.42 101 ALA A N 8
ATOM 13443 C CA . ALA A 1 101 ? -11.093 -2.631 3.007 1.00 0.39 101 ALA A CA 8
ATOM 13444 C C . ALA A 1 101 ? -10.549 -1.994 4.258 1.00 0.37 101 ALA A C 8
ATOM 13445 O O . ALA A 1 101 ? -11.076 -0.979 4.718 1.00 0.50 101 ALA A O 8
ATOM 13452 N N . GLU A 1 102 ? -9.501 -2.558 4.803 1.00 0.31 102 GLU A N 8
ATOM 13453 C CA . GLU A 1 102 ? -8.770 -1.868 5.830 1.00 0.31 102 GLU A CA 8
ATOM 13454 C C . GLU A 1 102 ? -7.430 -1.444 5.259 1.00 0.29 102 GLU A C 8
ATOM 13455 O O . GLU A 1 102 ? -6.439 -2.172 5.341 1.00 0.36 102 GLU A O 8
ATOM 13467 N N . VAL A 1 103 ? -7.419 -0.269 4.647 1.00 0.27 103 VAL A N 8
ATOM 13468 C CA . VAL A 1 103 ? -6.227 0.238 4.001 1.00 0.32 103 VAL A CA 8
ATOM 13469 C C . VAL A 1 103 ? -5.507 1.223 4.909 1.00 0.32 103 VAL A C 8
ATOM 13470 O O . VAL A 1 103 ? -6.077 2.218 5.360 1.00 0.38 103 VAL A O 8
ATOM 13483 N N . ARG A 1 104 ? -4.261 0.909 5.196 1.00 0.33 104 ARG A N 8
ATOM 13484 C CA . ARG A 1 104 ? -3.445 1.707 6.084 1.00 0.37 104 ARG A CA 8
ATOM 13485 C C . ARG A 1 104 ? -2.323 2.340 5.286 1.00 0.33 104 ARG A C 8
ATOM 13486 O O . ARG A 1 104 ? -1.644 1.663 4.515 1.00 0.38 104 ARG A O 8
ATOM 13507 N N . VAL A 1 105 ? -2.133 3.632 5.456 1.00 0.31 105 VAL A N 8
ATOM 13508 C CA . VAL A 1 105 ? -1.184 4.358 4.635 1.00 0.31 105 VAL A CA 8
ATOM 13509 C C . VAL A 1 105 ? -0.020 4.856 5.489 1.00 0.31 105 VAL A C 8
ATOM 13510 O O . VAL A 1 105 ? -0.214 5.428 6.563 1.00 0.41 105 VAL A O 8
ATOM 13523 N N . ARG A 1 106 ? 1.193 4.584 5.033 1.00 0.31 106 ARG A N 8
ATOM 13524 C CA . ARG A 1 106 ? 2.392 4.939 5.780 1.00 0.35 106 ARG A CA 8
ATOM 13525 C C . ARG A 1 106 ? 3.275 5.861 4.954 1.00 0.29 106 ARG A C 8
ATOM 13526 O O . ARG A 1 106 ? 3.466 5.639 3.756 1.00 0.31 106 ARG A O 8
ATOM 13547 N N . THR A 1 107 ? 3.809 6.889 5.589 1.00 0.34 107 THR A N 8
ATOM 13548 C CA . THR A 1 107 ? 4.706 7.807 4.915 1.00 0.36 107 THR A CA 8
ATOM 13549 C C . THR A 1 107 ? 6.147 7.298 4.994 1.00 0.40 107 THR A C 8
ATOM 13550 O O . THR A 1 107 ? 6.722 7.164 6.076 1.00 0.56 107 THR A O 8
ATOM 13561 N N . VAL A 1 108 ? 6.715 6.982 3.839 1.00 0.44 108 VAL A N 8
ATOM 13562 C CA . VAL A 1 108 ? 8.062 6.436 3.774 1.00 0.60 108 VAL A CA 8
ATOM 13563 C C . VAL A 1 108 ? 8.989 7.358 2.988 1.00 0.68 108 VAL A C 8
ATOM 13564 O O . VAL A 1 108 ? 8.733 7.683 1.829 1.00 0.86 108 VAL A O 8
ATOM 13577 N N . THR A 1 109 ? 10.061 7.792 3.629 1.00 0.68 109 THR A N 8
ATOM 13578 C CA . THR A 1 109 ? 11.013 8.684 2.988 1.00 0.78 109 THR A CA 8
ATOM 13579 C C . THR A 1 109 ? 12.300 7.957 2.602 1.00 0.71 109 THR A C 8
ATOM 13580 O O . THR A 1 109 ? 13.229 8.567 2.072 1.00 0.88 109 THR A O 8
ATOM 13591 N N . SER A 1 110 ? 12.359 6.655 2.861 1.00 0.59 110 SER A N 8
ATOM 13592 C CA . SER A 1 110 ? 13.558 5.878 2.568 1.00 0.54 110 SER A CA 8
ATOM 13593 C C . SER A 1 110 ? 13.213 4.418 2.325 1.00 0.49 110 SER A C 8
ATOM 13594 O O . SER A 1 110 ? 12.162 3.945 2.767 1.00 0.51 110 SER A O 8
ATOM 13602 N N . PRO A 1 111 ? 14.079 3.694 1.609 1.00 0.49 111 PRO A N 8
ATOM 13603 C CA . PRO A 1 111 ? 13.900 2.265 1.345 1.00 0.49 111 PRO A CA 8
ATOM 13604 C C . PRO A 1 111 ? 13.610 1.448 2.599 1.00 0.45 111 PRO A C 8
ATOM 13605 O O . PRO A 1 111 ? 12.619 0.715 2.656 1.00 0.50 111 PRO A O 8
ATOM 13616 N N . ASP A 1 112 ? 14.466 1.588 3.606 1.00 0.47 112 ASP A N 8
ATOM 13617 C CA . ASP A 1 112 ? 14.360 0.792 4.830 1.00 0.49 112 ASP A CA 8
ATOM 13618 C C . ASP A 1 112 ? 13.050 1.059 5.563 1.00 0.43 112 ASP A C 8
ATOM 13619 O O . ASP A 1 112 ? 12.526 0.179 6.245 1.00 0.45 112 ASP A O 8
ATOM 13628 N N . GLU A 1 113 ? 12.521 2.267 5.408 1.00 0.43 113 GLU A N 8
ATOM 13629 C CA . GLU A 1 113 ? 11.222 2.610 5.972 1.00 0.45 113 GLU A CA 8
ATOM 13630 C C . GLU A 1 113 ? 10.147 1.706 5.381 1.00 0.37 113 GLU A C 8
ATOM 13631 O O . GLU A 1 113 ? 9.331 1.133 6.101 1.00 0.40 113 GLU A O 8
ATOM 13643 N N . ALA A 1 114 ? 10.175 1.569 4.061 1.00 0.37 114 ALA A N 8
ATOM 13644 C CA . ALA A 1 114 ? 9.218 0.733 3.353 1.00 0.39 114 ALA A CA 8
ATOM 13645 C C . ALA A 1 114 ? 9.390 -0.731 3.739 1.00 0.36 114 ALA A C 8
ATOM 13646 O O . ALA A 1 114 ? 8.420 -1.415 4.061 1.00 0.38 114 ALA A O 8
ATOM 13653 N N . LYS A 1 115 ? 10.640 -1.191 3.724 1.00 0.38 115 LYS A N 8
ATOM 13654 C CA . LYS A 1 115 ? 10.966 -2.578 4.055 1.00 0.45 115 LYS A CA 8
ATOM 13655 C C . LYS A 1 115 ? 10.449 -2.940 5.447 1.00 0.39 115 LYS A C 8
ATOM 13656 O O . LYS A 1 115 ? 9.993 -4.060 5.685 1.00 0.44 115 LYS A O 8
ATOM 13675 N N . ARG A 1 116 ? 10.523 -1.976 6.357 1.00 0.36 116 ARG A N 8
ATOM 13676 C CA . ARG A 1 116 ? 10.030 -2.150 7.714 1.00 0.39 116 ARG A CA 8
ATOM 13677 C C . ARG A 1 116 ? 8.525 -2.408 7.725 1.00 0.35 116 ARG A C 8
ATOM 13678 O O . ARG A 1 116 ? 8.068 -3.446 8.205 1.00 0.42 116 ARG A O 8
ATOM 13699 N N . TRP A 1 117 ? 7.762 -1.475 7.166 1.00 0.31 117 TRP A N 8
ATOM 13700 C CA . TRP A 1 117 ? 6.305 -1.539 7.237 1.00 0.32 117 TRP A CA 8
ATOM 13701 C C . TRP A 1 117 ? 5.752 -2.728 6.464 1.00 0.30 117 TRP A C 8
ATOM 13702 O O . TRP A 1 117 ? 4.724 -3.288 6.840 1.00 0.36 117 TRP A O 8
ATOM 13723 N N . ILE A 1 118 ? 6.431 -3.115 5.393 1.00 0.29 118 ILE A N 8
ATOM 13724 C CA . ILE A 1 118 ? 6.023 -4.281 4.619 1.00 0.32 118 ILE A CA 8
ATOM 13725 C C . ILE A 1 118 ? 6.021 -5.532 5.496 1.00 0.36 118 ILE A C 8
ATOM 13726 O O . ILE A 1 118 ? 5.064 -6.309 5.489 1.00 0.40 118 ILE A O 8
ATOM 13742 N N . LYS A 1 119 ? 7.079 -5.703 6.279 1.00 0.41 119 LYS A N 8
ATOM 13743 C CA . LYS A 1 119 ? 7.199 -6.867 7.148 1.00 0.53 119 LYS A CA 8
ATOM 13744 C C . LYS A 1 119 ? 6.250 -6.765 8.339 1.00 0.55 119 LYS A C 8
ATOM 13745 O O . LYS A 1 119 ? 5.812 -7.781 8.879 1.00 0.67 119 LYS A O 8
ATOM 13764 N N . GLU A 1 120 ? 5.931 -5.544 8.744 1.00 0.51 120 GLU A N 8
ATOM 13765 C CA . GLU A 1 120 ? 4.977 -5.331 9.827 1.00 0.63 120 GLU A CA 8
ATOM 13766 C C . GLU A 1 120 ? 3.565 -5.663 9.363 1.00 0.60 120 GLU A C 8
ATOM 13767 O O . GLU A 1 120 ? 2.816 -6.349 10.057 1.00 0.79 120 GLU A O 8
ATOM 13779 N N . PHE A 1 121 ? 3.222 -5.191 8.172 1.00 0.44 121 PHE A N 8
ATOM 13780 C CA . PHE A 1 121 ? 1.902 -5.415 7.598 1.00 0.43 121 PHE A CA 8
ATOM 13781 C C . PHE A 1 121 ? 1.662 -6.901 7.344 1.00 0.46 121 PHE A C 8
ATOM 13782 O O . PHE A 1 121 ? 0.526 -7.374 7.384 1.00 0.54 121 PHE A O 8
ATOM 13799 N N . SER A 1 122 ? 2.738 -7.634 7.093 1.00 0.44 122 SER A N 8
ATOM 13800 C CA . SER A 1 122 ? 2.646 -9.068 6.870 1.00 0.50 122 SER A CA 8
ATOM 13801 C C . SER A 1 122 ? 2.154 -9.779 8.130 1.00 0.58 122 SER A C 8
ATOM 13802 O O . SER A 1 122 ? 1.477 -10.807 8.057 1.00 0.80 122 SER A O 8
ATOM 13810 N N . GLU A 1 123 ? 2.476 -9.207 9.285 1.00 0.63 123 GLU A N 8
ATOM 13811 C CA . GLU A 1 123 ? 2.150 -9.823 10.564 1.00 0.81 123 GLU A CA 8
ATOM 13812 C C . GLU A 1 123 ? 0.798 -9.348 11.080 1.00 0.92 123 GLU A C 8
ATOM 13813 O O . GLU A 1 123 ? 0.412 -9.651 12.210 1.00 1.44 123 GLU A O 8
ATOM 13825 N N . GLU A 1 124 ? 0.083 -8.603 10.253 1.00 1.15 124 GLU A N 8
ATOM 13826 C CA . GLU A 1 124 ? -1.242 -8.129 10.612 1.00 1.53 124 GLU A CA 8
ATOM 13827 C C . GLU A 1 124 ? -2.273 -9.225 10.366 1.00 2.14 124 GLU A C 8
ATOM 13828 O O . GLU A 1 124 ? -2.584 -9.972 11.317 1.00 2.76 124 GLU A O 8
ATOM 13841 N N . MET A 1 21 ? -7.844 -13.701 3.393 1.00 0.86 21 MET A N 9
ATOM 13842 C CA . MET A 1 21 ? -7.580 -12.250 3.279 1.00 0.65 21 MET A CA 9
ATOM 13843 C C . MET A 1 21 ? -6.364 -12.015 2.400 1.00 0.55 21 MET A C 9
ATOM 13844 O O . MET A 1 21 ? -5.335 -12.666 2.568 1.00 0.75 21 MET A O 9
ATOM 13857 N N . THR A 1 22 ? -6.488 -11.099 1.457 1.00 0.43 22 THR A N 9
ATOM 13858 C CA . THR A 1 22 ? -5.401 -10.778 0.557 1.00 0.41 22 THR A CA 9
ATOM 13859 C C . THR A 1 22 ? -4.767 -9.449 0.957 1.00 0.35 22 THR A C 9
ATOM 13860 O O . THR A 1 22 ? -5.473 -8.473 1.220 1.00 0.38 22 THR A O 9
ATOM 13871 N N . LEU A 1 23 ? -3.443 -9.418 1.030 1.00 0.32 23 LEU A N 9
ATOM 13872 C CA . LEU A 1 23 ? -2.735 -8.206 1.408 1.00 0.29 23 LEU A CA 9
ATOM 13873 C C . LEU A 1 23 ? -2.195 -7.487 0.176 1.00 0.26 23 LEU A C 9
ATOM 13874 O O . LEU A 1 23 ? -1.453 -8.064 -0.625 1.00 0.30 23 LEU A O 9
ATOM 13890 N N . PHE A 1 24 ? -2.580 -6.229 0.030 1.00 0.25 24 PHE A N 9
ATOM 13891 C CA . PHE A 1 24 ? -2.137 -5.412 -1.090 1.00 0.25 24 PHE A CA 9
ATOM 13892 C C . PHE A 1 24 ? -1.206 -4.315 -0.596 1.00 0.26 24 PHE A C 9
ATOM 13893 O O . PHE A 1 24 ? -1.422 -3.744 0.476 1.00 0.30 24 PHE A O 9
ATOM 13910 N N . VAL A 1 25 ? -0.173 -4.026 -1.368 1.00 0.29 25 VAL A N 9
ATOM 13911 C CA . VAL A 1 25 ? 0.754 -2.964 -1.019 1.00 0.31 25 VAL A CA 9
ATOM 13912 C C . VAL A 1 25 ? 0.797 -1.917 -2.120 1.00 0.30 25 VAL A C 9
ATOM 13913 O O . VAL A 1 25 ? 1.344 -2.147 -3.194 1.00 0.35 25 VAL A O 9
ATOM 13926 N N . LEU A 1 26 ? 0.202 -0.779 -1.845 1.00 0.34 26 LEU A N 9
ATOM 13927 C CA . LEU A 1 26 ? 0.197 0.339 -2.770 1.00 0.35 26 LEU A CA 9
ATOM 13928 C C . LEU A 1 26 ? 1.336 1.277 -2.405 1.00 0.34 26 LEU A C 9
ATOM 13929 O O . LEU A 1 26 ? 1.615 1.478 -1.223 1.00 0.36 26 LEU A O 9
ATOM 13945 N N . ILE A 1 27 ? 2.004 1.840 -3.395 1.00 0.34 27 ILE A N 9
ATOM 13946 C CA . ILE A 1 27 ? 3.179 2.647 -3.115 1.00 0.32 27 ILE A CA 9
ATOM 13947 C C . ILE A 1 27 ? 3.366 3.779 -4.122 1.00 0.30 27 ILE A C 9
ATOM 13948 O O . ILE A 1 27 ? 3.343 3.560 -5.336 1.00 0.36 27 ILE A O 9
ATOM 13964 N N . LEU A 1 28 ? 3.527 4.997 -3.609 1.00 0.30 28 LEU A N 9
ATOM 13965 C CA . LEU A 1 28 ? 3.901 6.128 -4.446 1.00 0.36 28 LEU A CA 9
ATOM 13966 C C . LEU A 1 28 ? 5.267 6.638 -4.018 1.00 0.38 28 LEU A C 9
ATOM 13967 O O . LEU A 1 28 ? 5.380 7.598 -3.256 1.00 0.41 28 LEU A O 9
ATOM 13983 N N . SER A 1 29 ? 6.296 5.968 -4.484 1.00 0.44 29 SER A N 9
ATOM 13984 C CA . SER A 1 29 ? 7.654 6.440 -4.326 1.00 0.56 29 SER A CA 9
ATOM 13985 C C . SER A 1 29 ? 8.473 5.967 -5.513 1.00 0.68 29 SER A C 9
ATOM 13986 O O . SER A 1 29 ? 9.057 4.883 -5.456 1.00 1.05 29 SER A O 9
ATOM 13994 N N . ASN A 1 30 ? 8.527 6.725 -6.597 1.00 0.60 30 ASN A N 9
ATOM 13995 C CA . ASN A 1 30 ? 9.243 6.215 -7.750 1.00 0.67 30 ASN A CA 9
ATOM 13996 C C . ASN A 1 30 ? 10.721 6.545 -7.653 1.00 0.64 30 ASN A C 9
ATOM 13997 O O . ASN A 1 30 ? 11.199 7.551 -8.178 1.00 0.68 30 ASN A O 9
ATOM 14008 N N . ASP A 1 31 ? 11.426 5.667 -6.960 1.00 0.63 31 ASP A N 9
ATOM 14009 C CA . ASP A 1 31 ? 12.871 5.570 -7.019 1.00 0.67 31 ASP A CA 9
ATOM 14010 C C . ASP A 1 31 ? 13.223 4.163 -7.480 1.00 0.72 31 ASP A C 9
ATOM 14011 O O . ASP A 1 31 ? 12.600 3.211 -7.009 1.00 0.81 31 ASP A O 9
ATOM 14020 N N . LYS A 1 32 ? 14.179 4.002 -8.377 1.00 0.78 32 LYS A N 9
ATOM 14021 C CA . LYS A 1 32 ? 14.407 2.689 -8.982 1.00 0.82 32 LYS A CA 9
ATOM 14022 C C . LYS A 1 32 ? 14.798 1.647 -7.932 1.00 0.79 32 LYS A C 9
ATOM 14023 O O . LYS A 1 32 ? 14.136 0.613 -7.797 1.00 0.81 32 LYS A O 9
ATOM 14042 N N . LYS A 1 33 ? 15.851 1.937 -7.178 1.00 0.84 33 LYS A N 9
ATOM 14043 C CA . LYS A 1 33 ? 16.330 1.029 -6.134 1.00 0.86 33 LYS A CA 9
ATOM 14044 C C . LYS A 1 33 ? 15.299 0.865 -5.013 1.00 0.74 33 LYS A C 9
ATOM 14045 O O . LYS A 1 33 ? 15.157 -0.220 -4.450 1.00 0.70 33 LYS A O 9
ATOM 14064 N N . LEU A 1 34 ? 14.587 1.945 -4.691 1.00 0.72 34 LEU A N 9
ATOM 14065 C CA . LEU A 1 34 ? 13.507 1.900 -3.706 1.00 0.64 34 LEU A CA 9
ATOM 14066 C C . LEU A 1 34 ? 12.470 0.852 -4.103 1.00 0.58 34 LEU A C 9
ATOM 14067 O O . LEU A 1 34 ? 12.144 -0.038 -3.319 1.00 0.62 34 LEU A O 9
ATOM 14083 N N . ILE A 1 35 ? 11.966 0.964 -5.327 1.00 0.54 35 ILE A N 9
ATOM 14084 C CA . ILE A 1 35 ? 10.939 0.056 -5.822 1.00 0.52 35 ILE A CA 9
ATOM 14085 C C . ILE A 1 35 ? 11.455 -1.379 -5.848 1.00 0.55 35 ILE A C 9
ATOM 14086 O O . ILE A 1 35 ? 10.718 -2.323 -5.556 1.00 0.58 35 ILE A O 9
ATOM 14102 N N . GLU A 1 36 ? 12.728 -1.535 -6.184 1.00 0.59 36 GLU A N 9
ATOM 14103 C CA . GLU A 1 36 ? 13.369 -2.838 -6.149 1.00 0.66 36 GLU A CA 9
ATOM 14104 C C . GLU A 1 36 ? 13.316 -3.432 -4.747 1.00 0.62 36 GLU A C 9
ATOM 14105 O O . GLU A 1 36 ? 12.704 -4.478 -4.534 1.00 0.62 36 GLU A O 9
ATOM 14117 N N . GLU A 1 37 ? 13.932 -2.746 -3.793 1.00 0.62 37 GLU A N 9
ATOM 14118 C CA . GLU A 1 37 ? 14.006 -3.230 -2.420 1.00 0.65 37 GLU A CA 9
ATOM 14119 C C . GLU A 1 37 ? 12.620 -3.458 -1.818 1.00 0.56 37 GLU A C 9
ATOM 14120 O O . GLU A 1 37 ? 12.390 -4.457 -1.133 1.00 0.57 37 GLU A O 9
ATOM 14132 N N . ALA A 1 38 ? 11.701 -2.536 -2.078 1.00 0.51 38 ALA A N 9
ATOM 14133 C CA . ALA A 1 38 ? 10.346 -2.638 -1.551 1.00 0.46 38 ALA A CA 9
ATOM 14134 C C . ALA A 1 38 ? 9.634 -3.867 -2.102 1.00 0.42 38 ALA A C 9
ATOM 14135 O O . ALA A 1 38 ? 8.994 -4.614 -1.356 1.00 0.43 38 ALA A O 9
ATOM 14142 N N . ARG A 1 39 ? 9.757 -4.093 -3.407 1.00 0.43 39 ARG A N 9
ATOM 14143 C CA . ARG A 1 39 ? 9.105 -5.232 -4.031 1.00 0.45 39 ARG A CA 9
ATOM 14144 C C . ARG A 1 39 ? 9.753 -6.534 -3.593 1.00 0.45 39 ARG A C 9
ATOM 14145 O O . ARG A 1 39 ? 9.057 -7.504 -3.349 1.00 0.49 39 ARG A O 9
ATOM 14166 N N . LYS A 1 40 ? 11.075 -6.552 -3.464 1.00 0.49 40 LYS A N 9
ATOM 14167 C CA . LYS A 1 40 ? 11.775 -7.765 -3.038 1.00 0.55 40 LYS A CA 9
ATOM 14168 C C . LYS A 1 40 ? 11.234 -8.263 -1.699 1.00 0.49 40 LYS A C 9
ATOM 14169 O O . LYS A 1 40 ? 11.210 -9.464 -1.434 1.00 0.54 40 LYS A O 9
ATOM 14188 N N . MET A 1 41 ? 10.787 -7.333 -0.865 1.00 0.45 41 MET A N 9
ATOM 14189 C CA . MET A 1 41 ? 10.205 -7.667 0.417 1.00 0.46 41 MET A CA 9
ATOM 14190 C C . MET A 1 41 ? 8.783 -8.212 0.255 1.00 0.41 41 MET A C 9
ATOM 14191 O O . MET A 1 41 ? 8.488 -9.325 0.684 1.00 0.46 41 MET A O 9
ATOM 14205 N N . ALA A 1 42 ? 7.914 -7.434 -0.390 1.00 0.37 42 ALA A N 9
ATOM 14206 C CA . ALA A 1 42 ? 6.496 -7.787 -0.520 1.00 0.39 42 ALA A CA 9
ATOM 14207 C C . ALA A 1 42 ? 6.275 -8.953 -1.479 1.00 0.42 42 ALA A C 9
ATOM 14208 O O . ALA A 1 42 ? 5.430 -9.812 -1.233 1.00 0.49 42 ALA A O 9
ATOM 14215 N N . GLU A 1 43 ? 7.028 -8.971 -2.571 1.00 0.45 43 GLU A N 9
ATOM 14216 C CA . GLU A 1 43 ? 6.923 -10.033 -3.566 1.00 0.59 43 GLU A CA 9
ATOM 14217 C C . GLU A 1 43 ? 7.198 -11.378 -2.904 1.00 0.63 43 GLU A C 9
ATOM 14218 O O . GLU A 1 43 ? 6.406 -12.314 -3.005 1.00 0.75 43 GLU A O 9
ATOM 14230 N N . LYS A 1 44 ? 8.316 -11.435 -2.191 1.00 0.60 44 LYS A N 9
ATOM 14231 C CA . LYS A 1 44 ? 8.720 -12.627 -1.457 1.00 0.70 44 LYS A CA 9
ATOM 14232 C C . LYS A 1 44 ? 7.744 -12.916 -0.315 1.00 0.66 44 LYS A C 9
ATOM 14233 O O . LYS A 1 44 ? 7.511 -14.072 0.040 1.00 0.75 44 LYS A O 9
ATOM 14252 N N . ALA A 1 45 ? 7.157 -11.861 0.237 1.00 0.57 45 ALA A N 9
ATOM 14253 C CA . ALA A 1 45 ? 6.195 -11.998 1.327 1.00 0.59 45 ALA A CA 9
ATOM 14254 C C . ALA A 1 45 ? 4.835 -12.470 0.817 1.00 0.59 45 ALA A C 9
ATOM 14255 O O . ALA A 1 45 ? 3.918 -12.714 1.604 1.00 0.66 45 ALA A O 9
ATOM 14262 N N . ASN A 1 46 ? 4.729 -12.598 -0.506 1.00 0.56 46 ASN A N 9
ATOM 14263 C CA . ASN A 1 46 ? 3.506 -13.048 -1.172 1.00 0.60 46 ASN A CA 9
ATOM 14264 C C . ASN A 1 46 ? 2.397 -12.008 -1.014 1.00 0.54 46 ASN A C 9
ATOM 14265 O O . ASN A 1 46 ? 1.244 -12.332 -0.722 1.00 0.63 46 ASN A O 9
ATOM 14276 N N . LEU A 1 47 ? 2.766 -10.749 -1.190 1.00 0.44 47 LEU A N 9
ATOM 14277 C CA . LEU A 1 47 ? 1.804 -9.659 -1.162 1.00 0.42 47 LEU A CA 9
ATOM 14278 C C . LEU A 1 47 ? 1.596 -9.140 -2.573 1.00 0.41 47 LEU A C 9
ATOM 14279 O O . LEU A 1 47 ? 2.472 -9.292 -3.427 1.00 0.58 47 LEU A O 9
ATOM 14295 N N . ILE A 1 48 ? 0.456 -8.524 -2.822 1.00 0.30 48 ILE A N 9
ATOM 14296 C CA . ILE A 1 48 ? 0.203 -7.929 -4.122 1.00 0.32 48 ILE A CA 9
ATOM 14297 C C . ILE A 1 48 ? 0.571 -6.452 -4.095 1.00 0.32 48 ILE A C 9
ATOM 14298 O O . ILE A 1 48 ? -0.210 -5.609 -3.653 1.00 0.33 48 ILE A O 9
ATOM 14314 N N . LEU A 1 49 ? 1.780 -6.150 -4.544 1.00 0.34 49 LEU A N 9
ATOM 14315 C CA . LEU A 1 49 ? 2.277 -4.784 -4.538 1.00 0.35 49 LEU A CA 9
ATOM 14316 C C . LEU A 1 49 ? 1.914 -4.094 -5.847 1.00 0.35 49 LEU A C 9
ATOM 14317 O O . LEU A 1 49 ? 2.094 -4.658 -6.927 1.00 0.44 49 LEU A O 9
ATOM 14333 N N . ILE A 1 50 ? 1.391 -2.880 -5.740 1.00 0.33 50 ILE A N 9
ATOM 14334 C CA . ILE A 1 50 ? 0.979 -2.107 -6.900 1.00 0.34 50 ILE A CA 9
ATOM 14335 C C . ILE A 1 50 ? 1.780 -0.810 -6.982 1.00 0.32 50 ILE A C 9
ATOM 14336 O O . ILE A 1 50 ? 1.517 0.140 -6.239 1.00 0.36 50 ILE A O 9
ATOM 14352 N N . THR A 1 51 ? 2.769 -0.778 -7.864 1.00 0.32 51 THR A N 9
ATOM 14353 C CA . THR A 1 51 ? 3.532 0.436 -8.097 1.00 0.35 51 THR A CA 9
ATOM 14354 C C . THR A 1 51 ? 2.754 1.390 -8.994 1.00 0.38 51 THR A C 9
ATOM 14355 O O . THR A 1 51 ? 2.396 1.044 -10.123 1.00 0.55 51 THR A O 9
ATOM 14366 N N . VAL A 1 52 ? 2.479 2.578 -8.482 1.00 0.39 52 VAL A N 9
ATOM 14367 C CA . VAL A 1 52 ? 1.703 3.565 -9.216 1.00 0.49 52 VAL A CA 9
ATOM 14368 C C . VAL A 1 52 ? 2.424 4.901 -9.283 1.00 0.58 52 VAL A C 9
ATOM 14369 O O . VAL A 1 52 ? 3.545 5.045 -8.791 1.00 0.80 52 VAL A O 9
ATOM 14382 N N . GLY A 1 53 ? 1.771 5.871 -9.901 1.00 0.66 53 GLY A N 9
ATOM 14383 C CA . GLY A 1 53 ? 2.339 7.190 -10.013 1.00 0.75 53 GLY A CA 9
ATOM 14384 C C . GLY A 1 53 ? 1.330 8.280 -9.719 1.00 0.81 53 GLY A C 9
ATOM 14385 O O . GLY A 1 53 ? 0.499 8.608 -10.566 1.00 1.24 53 GLY A O 9
ATOM 14389 N N . ASP A 1 54 ? 1.387 8.786 -8.492 1.00 0.71 54 ASP A N 9
ATOM 14390 C CA . ASP A 1 54 ? 0.638 9.974 -8.057 1.00 0.82 54 ASP A CA 9
ATOM 14391 C C . ASP A 1 54 ? -0.754 9.603 -7.570 1.00 0.70 54 ASP A C 9
ATOM 14392 O O . ASP A 1 54 ? -1.227 8.494 -7.834 1.00 0.64 54 ASP A O 9
ATOM 14401 N N . GLU A 1 55 ? -1.387 10.512 -6.829 1.00 0.80 55 GLU A N 9
ATOM 14402 C CA . GLU A 1 55 ? -2.690 10.258 -6.211 1.00 0.79 55 GLU A CA 9
ATOM 14403 C C . GLU A 1 55 ? -3.667 9.656 -7.207 1.00 0.69 55 GLU A C 9
ATOM 14404 O O . GLU A 1 55 ? -4.393 8.717 -6.889 1.00 0.71 55 GLU A O 9
ATOM 14416 N N . GLU A 1 56 ? -3.649 10.190 -8.417 1.00 0.70 56 GLU A N 9
ATOM 14417 C CA . GLU A 1 56 ? -4.539 9.746 -9.479 1.00 0.70 56 GLU A CA 9
ATOM 14418 C C . GLU A 1 56 ? -4.381 8.252 -9.739 1.00 0.66 56 GLU A C 9
ATOM 14419 O O . GLU A 1 56 ? -5.361 7.510 -9.751 1.00 0.67 56 GLU A O 9
ATOM 14431 N N . GLU A 1 57 ? -3.143 7.808 -9.914 1.00 0.65 57 GLU A N 9
ATOM 14432 C CA . GLU A 1 57 ? -2.876 6.399 -10.151 1.00 0.65 57 GLU A CA 9
ATOM 14433 C C . GLU A 1 57 ? -3.132 5.576 -8.896 1.00 0.55 57 GLU A C 9
ATOM 14434 O O . GLU A 1 57 ? -3.490 4.399 -8.980 1.00 0.52 57 GLU A O 9
ATOM 14446 N N . LEU A 1 58 ? -2.960 6.200 -7.738 1.00 0.52 58 LEU A N 9
ATOM 14447 C CA . LEU A 1 58 ? -3.271 5.551 -6.474 1.00 0.48 58 LEU A CA 9
ATOM 14448 C C . LEU A 1 58 ? -4.762 5.250 -6.395 1.00 0.46 58 LEU A C 9
ATOM 14449 O O . LEU A 1 58 ? -5.158 4.174 -5.959 1.00 0.44 58 LEU A O 9
ATOM 14465 N N . LYS A 1 59 ? -5.578 6.198 -6.851 1.00 0.52 59 LYS A N 9
ATOM 14466 C CA . LYS A 1 59 ? -7.031 6.036 -6.864 1.00 0.57 59 LYS A CA 9
ATOM 14467 C C . LYS A 1 59 ? -7.437 4.790 -7.634 1.00 0.51 59 LYS A C 9
ATOM 14468 O O . LYS A 1 59 ? -8.428 4.133 -7.312 1.00 0.58 59 LYS A O 9
ATOM 14487 N N . LYS A 1 60 ? -6.652 4.469 -8.641 1.00 0.49 60 LYS A N 9
ATOM 14488 C CA . LYS A 1 60 ? -6.940 3.343 -9.505 1.00 0.48 60 LYS A CA 9
ATOM 14489 C C . LYS A 1 60 ? -6.412 2.055 -8.892 1.00 0.41 60 LYS A C 9
ATOM 14490 O O . LYS A 1 60 ? -6.990 0.989 -9.077 1.00 0.41 60 LYS A O 9
ATOM 14509 N N . ALA A 1 61 ? -5.320 2.168 -8.145 1.00 0.40 61 ALA A N 9
ATOM 14510 C CA . ALA A 1 61 ? -4.763 1.031 -7.423 1.00 0.39 61 ALA A CA 9
ATOM 14511 C C . ALA A 1 61 ? -5.659 0.668 -6.249 1.00 0.32 61 ALA A C 9
ATOM 14512 O O . ALA A 1 61 ? -5.837 -0.506 -5.928 1.00 0.34 61 ALA A O 9
ATOM 14519 N N . ILE A 1 62 ? -6.219 1.692 -5.617 1.00 0.31 62 ILE A N 9
ATOM 14520 C CA . ILE A 1 62 ? -7.152 1.511 -4.514 1.00 0.37 62 ILE A CA 9
ATOM 14521 C C . ILE A 1 62 ? -8.365 0.705 -4.964 1.00 0.36 62 ILE A C 9
ATOM 14522 O O . ILE A 1 62 ? -8.718 -0.298 -4.345 1.00 0.38 62 ILE A O 9
ATOM 14538 N N . LYS A 1 63 ? -8.984 1.129 -6.059 1.00 0.37 63 LYS A N 9
ATOM 14539 C CA . LYS A 1 63 ? -10.158 0.440 -6.568 1.00 0.40 63 LYS A CA 9
ATOM 14540 C C . LYS A 1 63 ? -9.770 -0.911 -7.167 1.00 0.35 63 LYS A C 9
ATOM 14541 O O . LYS A 1 63 ? -10.559 -1.852 -7.155 1.00 0.40 63 LYS A O 9
ATOM 14560 N N . LYS A 1 64 ? -8.547 -1.002 -7.678 1.00 0.34 64 LYS A N 9
ATOM 14561 C CA . LYS A 1 64 ? -8.035 -2.258 -8.211 1.00 0.39 64 LYS A CA 9
ATOM 14562 C C . LYS A 1 64 ? -7.898 -3.286 -7.094 1.00 0.35 64 LYS A C 9
ATOM 14563 O O . LYS A 1 64 ? -8.351 -4.420 -7.222 1.00 0.40 64 LYS A O 9
ATOM 14582 N N . ALA A 1 65 ? -7.284 -2.873 -5.991 1.00 0.30 65 ALA A N 9
ATOM 14583 C CA . ALA A 1 65 ? -7.140 -3.735 -4.825 1.00 0.30 65 ALA A CA 9
ATOM 14584 C C . ALA A 1 65 ? -8.510 -4.100 -4.267 1.00 0.33 65 ALA A C 9
ATOM 14585 O O . ALA A 1 65 ? -8.764 -5.253 -3.917 1.00 0.38 65 ALA A O 9
ATOM 14592 N N . ASP A 1 66 ? -9.385 -3.102 -4.208 1.00 0.35 66 ASP A N 9
ATOM 14593 C CA . ASP A 1 66 ? -10.773 -3.286 -3.781 1.00 0.41 66 ASP A CA 9
ATOM 14594 C C . ASP A 1 66 ? -11.475 -4.329 -4.648 1.00 0.40 66 ASP A C 9
ATOM 14595 O O . ASP A 1 66 ? -12.309 -5.099 -4.169 1.00 0.47 66 ASP A O 9
ATOM 14604 N N . ASP A 1 67 ? -11.115 -4.356 -5.921 1.00 0.36 67 ASP A N 9
ATOM 14605 C CA . ASP A 1 67 ? -11.759 -5.235 -6.884 1.00 0.38 67 ASP A CA 9
ATOM 14606 C C . ASP A 1 67 ? -11.159 -6.640 -6.858 1.00 0.40 67 ASP A C 9
ATOM 14607 O O . ASP A 1 67 ? -11.891 -7.625 -6.894 1.00 0.48 67 ASP A O 9
ATOM 14616 N N . ILE A 1 68 ? -9.834 -6.734 -6.778 1.00 0.37 68 ILE A N 9
ATOM 14617 C CA . ILE A 1 68 ? -9.163 -8.034 -6.763 1.00 0.41 68 ILE A CA 9
ATOM 14618 C C . ILE A 1 68 ? -9.483 -8.791 -5.477 1.00 0.41 68 ILE A C 9
ATOM 14619 O O . ILE A 1 68 ? -9.706 -10.003 -5.489 1.00 0.47 68 ILE A O 9
ATOM 14635 N N . ALA A 1 69 ? -9.506 -8.062 -4.373 1.00 0.39 69 ALA A N 9
ATOM 14636 C CA . ALA A 1 69 ? -9.767 -8.649 -3.067 1.00 0.43 69 ALA A CA 9
ATOM 14637 C C . ALA A 1 69 ? -11.188 -9.188 -2.978 1.00 0.47 69 ALA A C 9
ATOM 14638 O O . ALA A 1 69 ? -11.411 -10.385 -2.779 1.00 0.53 69 ALA A O 9
ATOM 14645 N N . LYS A 1 70 ? -12.135 -8.285 -3.154 1.00 0.52 70 LYS A N 9
ATOM 14646 C CA . LYS A 1 70 ? -13.555 -8.574 -2.988 1.00 0.65 70 LYS A CA 9
ATOM 14647 C C . LYS A 1 70 ? -14.041 -9.578 -4.013 1.00 0.63 70 LYS A C 9
ATOM 14648 O O . LYS A 1 70 ? -15.051 -10.249 -3.803 1.00 0.72 70 LYS A O 9
ATOM 14667 N N . LYS A 1 71 ? -13.321 -9.641 -5.129 1.00 0.62 71 LYS A N 9
ATOM 14668 C CA . LYS A 1 71 ? -13.662 -10.508 -6.245 1.00 0.76 71 LYS A CA 9
ATOM 14669 C C . LYS A 1 71 ? -14.089 -11.884 -5.762 1.00 0.83 71 LYS A C 9
ATOM 14670 O O . LYS A 1 71 ? -15.136 -12.397 -6.165 1.00 1.03 71 LYS A O 9
ATOM 14689 N N . GLN A 1 72 ? -13.280 -12.482 -4.899 1.00 0.79 72 GLN A N 9
ATOM 14690 C CA . GLN A 1 72 ? -13.579 -13.835 -4.447 1.00 1.04 72 GLN A CA 9
ATOM 14691 C C . GLN A 1 72 ? -13.645 -13.997 -2.921 1.00 1.06 72 GLN A C 9
ATOM 14692 O O . GLN A 1 72 ? -14.688 -14.369 -2.384 1.00 1.22 72 GLN A O 9
ATOM 14706 N N . ASN A 1 73 ? -12.551 -13.715 -2.218 1.00 1.03 73 ASN A N 9
ATOM 14707 C CA . ASN A 1 73 ? -12.489 -14.021 -0.782 1.00 1.18 73 ASN A CA 9
ATOM 14708 C C . ASN A 1 73 ? -12.291 -12.788 0.086 1.00 1.00 73 ASN A C 9
ATOM 14709 O O . ASN A 1 73 ? -12.901 -12.642 1.145 1.00 1.24 73 ASN A O 9
ATOM 14720 N N . SER A 1 74 ? -11.434 -11.907 -0.383 1.00 1.13 74 SER A N 9
ATOM 14721 C CA . SER A 1 74 ? -10.827 -10.874 0.441 1.00 1.53 74 SER A CA 9
ATOM 14722 C C . SER A 1 74 ? -11.707 -9.633 0.600 1.00 1.47 74 SER A C 9
ATOM 14723 O O . SER A 1 74 ? -11.186 -8.538 0.796 1.00 1.93 74 SER A O 9
ATOM 14731 N N . SER A 1 75 ? -13.020 -9.792 0.446 1.00 1.40 75 SER A N 9
ATOM 14732 C CA . SER A 1 75 ? -13.971 -8.684 0.600 1.00 2.05 75 SER A CA 9
ATOM 14733 C C . SER A 1 75 ? -13.686 -7.849 1.861 1.00 1.90 75 SER A C 9
ATOM 14734 O O . SER A 1 75 ? -14.053 -6.673 1.932 1.00 2.43 75 SER A O 9
ATOM 14742 N N . GLU A 1 76 ? -13.040 -8.459 2.848 1.00 1.26 76 GLU A N 9
ATOM 14743 C CA . GLU A 1 76 ? -12.438 -7.715 3.940 1.00 1.12 76 GLU A CA 9
ATOM 14744 C C . GLU A 1 76 ? -10.926 -7.856 3.820 1.00 0.74 76 GLU A C 9
ATOM 14745 O O . GLU A 1 76 ? -10.350 -8.885 4.180 1.00 0.88 76 GLU A O 9
ATOM 14757 N N . ALA A 1 77 ? -10.298 -6.845 3.251 1.00 0.55 77 ALA A N 9
ATOM 14758 C CA . ALA A 1 77 ? -8.872 -6.875 3.001 1.00 0.44 77 ALA A CA 9
ATOM 14759 C C . ALA A 1 77 ? -8.149 -5.863 3.864 1.00 0.37 77 ALA A C 9
ATOM 14760 O O . ALA A 1 77 ? -8.768 -5.009 4.498 1.00 0.42 77 ALA A O 9
ATOM 14767 N N . LYS A 1 78 ? -6.837 -5.964 3.888 1.00 0.35 78 LYS A N 9
ATOM 14768 C CA . LYS A 1 78 ? -6.017 -4.974 4.546 1.00 0.37 78 LYS A CA 9
ATOM 14769 C C . LYS A 1 78 ? -4.927 -4.542 3.586 1.00 0.33 78 LYS A C 9
ATOM 14770 O O . LYS A 1 78 ? -4.210 -5.372 3.025 1.00 0.37 78 LYS A O 9
ATOM 14789 N N . ILE A 1 79 ? -4.829 -3.248 3.370 1.00 0.29 79 ILE A N 9
ATOM 14790 C CA . ILE A 1 79 ? -3.937 -2.712 2.361 1.00 0.29 79 ILE A CA 9
ATOM 14791 C C . ILE A 1 79 ? -2.945 -1.754 3.001 1.00 0.29 79 ILE A C 9
ATOM 14792 O O . ILE A 1 79 ? -3.286 -1.043 3.940 1.00 0.40 79 ILE A O 9
ATOM 14808 N N . LEU A 1 80 ? -1.717 -1.754 2.521 1.00 0.23 80 LEU A N 9
ATOM 14809 C CA . LEU A 1 80 ? -0.719 -0.820 3.009 1.00 0.28 80 LEU A CA 9
ATOM 14810 C C . LEU A 1 80 ? -0.377 0.166 1.900 1.00 0.30 80 LEU A C 9
ATOM 14811 O O . LEU A 1 80 ? -0.015 -0.240 0.799 1.00 0.45 80 LEU A O 9
ATOM 14827 N N . ILE A 1 81 ? -0.518 1.453 2.180 1.00 0.27 81 ILE A N 9
ATOM 14828 C CA . ILE A 1 81 ? -0.147 2.479 1.218 1.00 0.27 81 ILE A CA 9
ATOM 14829 C C . ILE A 1 81 ? 1.106 3.206 1.689 1.00 0.27 81 ILE A C 9
ATOM 14830 O O . ILE A 1 81 ? 1.054 4.016 2.614 1.00 0.33 81 ILE A O 9
ATOM 14846 N N . LEU A 1 82 ? 2.228 2.881 1.071 1.00 0.27 82 LEU A N 9
ATOM 14847 C CA . LEU A 1 82 ? 3.489 3.542 1.365 1.00 0.31 82 LEU A CA 9
ATOM 14848 C C . LEU A 1 82 ? 3.774 4.603 0.318 1.00 0.34 82 LEU A C 9
ATOM 14849 O O . LEU A 1 82 ? 3.511 4.402 -0.863 1.00 0.59 82 LEU A O 9
ATOM 14865 N N . LEU A 1 83 ? 4.299 5.732 0.748 1.00 0.35 83 LEU A N 9
ATOM 14866 C CA . LEU A 1 83 ? 4.608 6.819 -0.165 1.00 0.42 83 LEU A CA 9
ATOM 14867 C C . LEU A 1 83 ? 5.551 7.813 0.484 1.00 0.44 83 LEU A C 9
ATOM 14868 O O . LEU A 1 83 ? 5.625 7.893 1.711 1.00 0.55 83 LEU A O 9
ATOM 14884 N N . GLU A 1 84 ? 6.290 8.554 -0.326 1.00 0.43 84 GLU A N 9
ATOM 14885 C CA . GLU A 1 84 ? 7.071 9.654 0.201 1.00 0.45 84 GLU A CA 9
ATOM 14886 C C . GLU A 1 84 ? 6.272 10.915 -0.064 1.00 0.47 84 GLU A C 9
ATOM 14887 O O . GLU A 1 84 ? 6.282 11.455 -1.172 1.00 0.54 84 GLU A O 9
ATOM 14899 N N . LYS A 1 85 ? 5.577 11.367 0.963 1.00 0.45 85 LYS A N 9
ATOM 14900 C CA . LYS A 1 85 ? 4.632 12.458 0.831 1.00 0.56 85 LYS A CA 9
ATOM 14901 C C . LYS A 1 85 ? 4.055 12.798 2.195 1.00 0.53 85 LYS A C 9
ATOM 14902 O O . LYS A 1 85 ? 3.849 11.900 3.012 1.00 0.53 85 LYS A O 9
ATOM 14921 N N . PRO A 1 86 ? 3.798 14.079 2.479 1.00 0.60 86 PRO A N 9
ATOM 14922 C CA . PRO A 1 86 ? 3.053 14.457 3.673 1.00 0.62 86 PRO A CA 9
ATOM 14923 C C . PRO A 1 86 ? 1.567 14.146 3.501 1.00 0.61 86 PRO A C 9
ATOM 14924 O O . PRO A 1 86 ? 0.909 14.684 2.603 1.00 0.68 86 PRO A O 9
ATOM 14935 N N . VAL A 1 87 ? 1.046 13.271 4.346 1.00 0.59 87 VAL A N 9
ATOM 14936 C CA . VAL A 1 87 ? -0.350 12.868 4.260 1.00 0.62 87 VAL A CA 9
ATOM 14937 C C . VAL A 1 87 ? -1.028 12.953 5.619 1.00 0.62 87 VAL A C 9
ATOM 14938 O O . VAL A 1 87 ? -0.420 12.673 6.654 1.00 0.66 87 VAL A O 9
ATOM 14951 N N . SER A 1 88 ? -2.286 13.344 5.602 1.00 0.69 88 SER A N 9
ATOM 14952 C CA . SER A 1 88 ? -3.071 13.457 6.814 1.00 0.76 88 SER A CA 9
ATOM 14953 C C . SER A 1 88 ? -3.729 12.121 7.139 1.00 0.72 88 SER A C 9
ATOM 14954 O O . SER A 1 88 ? -4.236 11.435 6.249 1.00 0.69 88 SER A O 9
ATOM 14962 N N . PRO A 1 89 ? -3.711 11.727 8.425 1.00 0.78 89 PRO A N 9
ATOM 14963 C CA . PRO A 1 89 ? -4.426 10.540 8.905 1.00 0.79 89 PRO A CA 9
ATOM 14964 C C . PRO A 1 89 ? -5.922 10.616 8.603 1.00 0.67 89 PRO A C 9
ATOM 14965 O O . PRO A 1 89 ? -6.614 9.599 8.573 1.00 0.65 89 PRO A O 9
ATOM 14976 N N . GLU A 1 90 ? -6.413 11.829 8.376 1.00 0.71 90 GLU A N 9
ATOM 14977 C CA . GLU A 1 90 ? -7.796 12.032 7.977 1.00 0.72 90 GLU A CA 9
ATOM 14978 C C . GLU A 1 90 ? -7.979 11.564 6.537 1.00 0.64 90 GLU A C 9
ATOM 14979 O O . GLU A 1 90 ? -8.954 10.891 6.201 1.00 0.68 90 GLU A O 9
ATOM 14991 N N . TYR A 1 91 ? -7.004 11.903 5.700 1.00 0.62 91 TYR A N 9
ATOM 14992 C CA . TYR A 1 91 ? -7.012 11.518 4.294 1.00 0.62 91 TYR A CA 9
ATOM 14993 C C . TYR A 1 91 ? -6.861 10.004 4.166 1.00 0.52 91 TYR A C 9
ATOM 14994 O O . TYR A 1 91 ? -7.389 9.390 3.240 1.00 0.52 91 TYR A O 9
ATOM 15012 N N . GLU A 1 92 ? -6.150 9.412 5.119 1.00 0.48 92 GLU A N 9
ATOM 15013 C CA . GLU A 1 92 ? -6.017 7.962 5.203 1.00 0.42 92 GLU A CA 9
ATOM 15014 C C . GLU A 1 92 ? -7.389 7.295 5.293 1.00 0.42 92 GLU A C 9
ATOM 15015 O O . GLU A 1 92 ? -7.643 6.279 4.647 1.00 0.43 92 GLU A O 9
ATOM 15027 N N . LYS A 1 93 ? -8.283 7.893 6.068 1.00 0.47 93 LYS A N 9
ATOM 15028 C CA . LYS A 1 93 ? -9.604 7.326 6.284 1.00 0.54 93 LYS A CA 9
ATOM 15029 C C . LYS A 1 93 ? -10.534 7.671 5.132 1.00 0.53 93 LYS A C 9
ATOM 15030 O O . LYS A 1 93 ? -11.617 7.105 5.009 1.00 0.55 93 LYS A O 9
ATOM 15049 N N . LYS A 1 94 ? -10.105 8.595 4.281 1.00 0.54 94 LYS A N 9
ATOM 15050 C CA . LYS A 1 94 ? -10.822 8.869 3.047 1.00 0.59 94 LYS A CA 9
ATOM 15051 C C . LYS A 1 94 ? -10.561 7.728 2.081 1.00 0.52 94 LYS A C 9
ATOM 15052 O O . LYS A 1 94 ? -11.480 7.177 1.480 1.00 0.57 94 LYS A O 9
ATOM 15071 N N . LEU A 1 95 ? -9.291 7.365 1.973 1.00 0.47 95 LEU A N 9
ATOM 15072 C CA . LEU A 1 95 ? -8.863 6.254 1.135 1.00 0.45 95 LEU A CA 9
ATOM 15073 C C . LEU A 1 95 ? -9.398 4.936 1.679 1.00 0.39 95 LEU A C 9
ATOM 15074 O O . LEU A 1 95 ? -9.806 4.057 0.920 1.00 0.41 95 LEU A O 9
ATOM 15090 N N . GLN A 1 96 ? -9.405 4.818 3.002 1.00 0.37 96 GLN A N 9
ATOM 15091 C CA . GLN A 1 96 ? -9.923 3.631 3.669 1.00 0.40 96 GLN A CA 9
ATOM 15092 C C . GLN A 1 96 ? -11.434 3.536 3.467 1.00 0.45 96 GLN A C 9
ATOM 15093 O O . GLN A 1 96 ? -12.020 2.461 3.562 1.00 0.49 96 GLN A O 9
ATOM 15107 N N . LYS A 1 97 ? -12.056 4.675 3.194 1.00 0.52 97 LYS A N 9
ATOM 15108 C CA . LYS A 1 97 ? -13.485 4.717 2.906 1.00 0.64 97 LYS A CA 9
ATOM 15109 C C . LYS A 1 97 ? -13.775 4.313 1.458 1.00 0.65 97 LYS A C 9
ATOM 15110 O O . LYS A 1 97 ? -14.764 3.631 1.186 1.00 0.72 97 LYS A O 9
ATOM 15129 N N . TYR A 1 98 ? -12.914 4.737 0.533 1.00 0.63 98 TYR A N 9
ATOM 15130 C CA . TYR A 1 98 ? -13.134 4.489 -0.894 1.00 0.68 98 TYR A CA 9
ATOM 15131 C C . TYR A 1 98 ? -13.173 2.995 -1.195 1.00 0.64 98 TYR A C 9
ATOM 15132 O O . TYR A 1 98 ? -14.099 2.506 -1.845 1.00 0.73 98 TYR A O 9
ATOM 15150 N N . ALA A 1 99 ? -12.174 2.276 -0.712 1.00 0.56 99 ALA A N 9
ATOM 15151 C CA . ALA A 1 99 ? -12.120 0.836 -0.897 1.00 0.56 99 ALA A CA 9
ATOM 15152 C C . ALA A 1 99 ? -12.654 0.148 0.340 1.00 0.52 99 ALA A C 9
ATOM 15153 O O . ALA A 1 99 ? -12.532 0.678 1.442 1.00 0.60 99 ALA A O 9
ATOM 15160 N N . ASP A 1 100 ? -13.253 -1.020 0.178 1.00 0.54 100 ASP A N 9
ATOM 15161 C CA . ASP A 1 100 ? -13.699 -1.753 1.345 1.00 0.53 100 ASP A CA 9
ATOM 15162 C C . ASP A 1 100 ? -12.550 -2.602 1.835 1.00 0.47 100 ASP A C 9
ATOM 15163 O O . ASP A 1 100 ? -12.284 -3.687 1.315 1.00 0.51 100 ASP A O 9
ATOM 15172 N N . ALA A 1 101 ? -11.890 -2.091 2.853 1.00 0.42 101 ALA A N 9
ATOM 15173 C CA . ALA A 1 101 ? -10.713 -2.711 3.417 1.00 0.39 101 ALA A CA 9
ATOM 15174 C C . ALA A 1 101 ? -10.265 -1.917 4.618 1.00 0.37 101 ALA A C 9
ATOM 15175 O O . ALA A 1 101 ? -10.854 -0.888 4.948 1.00 0.50 101 ALA A O 9
ATOM 15182 N N . GLU A 1 102 ? -9.223 -2.382 5.259 1.00 0.31 102 GLU A N 9
ATOM 15183 C CA . GLU A 1 102 ? -8.573 -1.603 6.281 1.00 0.31 102 GLU A CA 9
ATOM 15184 C C . GLU A 1 102 ? -7.196 -1.193 5.791 1.00 0.29 102 GLU A C 9
ATOM 15185 O O . GLU A 1 102 ? -6.216 -1.916 5.978 1.00 0.36 102 GLU A O 9
ATOM 15197 N N . VAL A 1 103 ? -7.129 -0.048 5.127 1.00 0.27 103 VAL A N 9
ATOM 15198 C CA . VAL A 1 103 ? -5.873 0.415 4.575 1.00 0.32 103 VAL A CA 9
ATOM 15199 C C . VAL A 1 103 ? -5.096 1.204 5.616 1.00 0.32 103 VAL A C 9
ATOM 15200 O O . VAL A 1 103 ? -5.659 1.983 6.386 1.00 0.38 103 VAL A O 9
ATOM 15213 N N . ARG A 1 104 ? -3.806 0.959 5.650 1.00 0.33 104 ARG A N 9
ATOM 15214 C CA . ARG A 1 104 ? -2.915 1.635 6.562 1.00 0.37 104 ARG A CA 9
ATOM 15215 C C . ARG A 1 104 ? -2.001 2.547 5.758 1.00 0.33 104 ARG A C 9
ATOM 15216 O O . ARG A 1 104 ? -1.051 2.083 5.126 1.00 0.38 104 ARG A O 9
ATOM 15237 N N . VAL A 1 105 ? -2.307 3.835 5.747 1.00 0.31 105 VAL A N 9
ATOM 15238 C CA . VAL A 1 105 ? -1.557 4.775 4.934 1.00 0.31 105 VAL A CA 9
ATOM 15239 C C . VAL A 1 105 ? -0.333 5.274 5.701 1.00 0.31 105 VAL A C 9
ATOM 15240 O O . VAL A 1 105 ? -0.464 5.997 6.688 1.00 0.41 105 VAL A O 9
ATOM 15253 N N . ARG A 1 106 ? 0.852 4.881 5.257 1.00 0.31 106 ARG A N 9
ATOM 15254 C CA . ARG A 1 106 ? 2.075 5.210 5.977 1.00 0.35 106 ARG A CA 9
ATOM 15255 C C . ARG A 1 106 ? 3.049 5.966 5.084 1.00 0.29 106 ARG A C 9
ATOM 15256 O O . ARG A 1 106 ? 3.292 5.581 3.939 1.00 0.31 106 ARG A O 9
ATOM 15277 N N . THR A 1 107 ? 3.607 7.042 5.613 1.00 0.34 107 THR A N 9
ATOM 15278 C CA . THR A 1 107 ? 4.596 7.813 4.886 1.00 0.36 107 THR A CA 9
ATOM 15279 C C . THR A 1 107 ? 5.992 7.234 5.132 1.00 0.40 107 THR A C 9
ATOM 15280 O O . THR A 1 107 ? 6.321 6.821 6.250 1.00 0.56 107 THR A O 9
ATOM 15291 N N . VAL A 1 108 ? 6.797 7.170 4.082 1.00 0.44 108 VAL A N 9
ATOM 15292 C CA . VAL A 1 108 ? 8.141 6.624 4.184 1.00 0.60 108 VAL A CA 9
ATOM 15293 C C . VAL A 1 108 ? 9.167 7.640 3.711 1.00 0.68 108 VAL A C 9
ATOM 15294 O O . VAL A 1 108 ? 8.877 8.485 2.865 1.00 0.86 108 VAL A O 9
ATOM 15307 N N . THR A 1 109 ? 10.355 7.566 4.281 1.00 0.68 109 THR A N 9
ATOM 15308 C CA . THR A 1 109 ? 11.423 8.485 3.939 1.00 0.78 109 THR A CA 9
ATOM 15309 C C . THR A 1 109 ? 12.619 7.755 3.329 1.00 0.71 109 THR A C 9
ATOM 15310 O O . THR A 1 109 ? 13.370 8.328 2.541 1.00 0.88 109 THR A O 9
ATOM 15321 N N . SER A 1 110 ? 12.795 6.486 3.679 1.00 0.59 110 SER A N 9
ATOM 15322 C CA . SER A 1 110 ? 13.936 5.725 3.192 1.00 0.54 110 SER A CA 9
ATOM 15323 C C . SER A 1 110 ? 13.534 4.292 2.827 1.00 0.49 110 SER A C 9
ATOM 15324 O O . SER A 1 110 ? 12.569 3.767 3.384 1.00 0.51 110 SER A O 9
ATOM 15332 N N . PRO A 1 111 ? 14.246 3.646 1.883 1.00 0.49 111 PRO A N 9
ATOM 15333 C CA . PRO A 1 111 ? 13.894 2.298 1.406 1.00 0.49 111 PRO A CA 9
ATOM 15334 C C . PRO A 1 111 ? 13.738 1.273 2.533 1.00 0.45 111 PRO A C 9
ATOM 15335 O O . PRO A 1 111 ? 12.741 0.545 2.576 1.00 0.50 111 PRO A O 9
ATOM 15346 N N . ASP A 1 112 ? 14.704 1.233 3.452 1.00 0.47 112 ASP A N 9
ATOM 15347 C CA . ASP A 1 112 ? 14.656 0.293 4.580 1.00 0.49 112 ASP A CA 9
ATOM 15348 C C . ASP A 1 112 ? 13.381 0.468 5.379 1.00 0.43 112 ASP A C 9
ATOM 15349 O O . ASP A 1 112 ? 12.770 -0.504 5.820 1.00 0.45 112 ASP A O 9
ATOM 15358 N N . GLU A 1 113 ? 12.988 1.719 5.553 1.00 0.43 113 GLU A N 9
ATOM 15359 C CA . GLU A 1 113 ? 11.801 2.053 6.313 1.00 0.45 113 GLU A CA 9
ATOM 15360 C C . GLU A 1 113 ? 10.560 1.477 5.638 1.00 0.37 113 GLU A C 9
ATOM 15361 O O . GLU A 1 113 ? 9.689 0.914 6.297 1.00 0.40 113 GLU A O 9
ATOM 15373 N N . ALA A 1 114 ? 10.502 1.605 4.317 1.00 0.37 114 ALA A N 9
ATOM 15374 C CA . ALA A 1 114 ? 9.392 1.067 3.541 1.00 0.39 114 ALA A CA 9
ATOM 15375 C C . ALA A 1 114 ? 9.320 -0.448 3.691 1.00 0.36 114 ALA A C 9
ATOM 15376 O O . ALA A 1 114 ? 8.247 -1.011 3.913 1.00 0.38 114 ALA A O 9
ATOM 15383 N N . LYS A 1 115 ? 10.475 -1.097 3.591 1.00 0.38 115 LYS A N 9
ATOM 15384 C CA . LYS A 1 115 ? 10.567 -2.546 3.753 1.00 0.45 115 LYS A CA 9
ATOM 15385 C C . LYS A 1 115 ? 10.091 -2.953 5.140 1.00 0.39 115 LYS A C 9
ATOM 15386 O O . LYS A 1 115 ? 9.447 -3.983 5.314 1.00 0.44 115 LYS A O 9
ATOM 15405 N N . ARG A 1 116 ? 10.414 -2.117 6.118 1.00 0.36 116 ARG A N 9
ATOM 15406 C CA . ARG A 1 116 ? 10.074 -2.366 7.510 1.00 0.39 116 ARG A CA 9
ATOM 15407 C C . ARG A 1 116 ? 8.561 -2.405 7.709 1.00 0.35 116 ARG A C 9
ATOM 15408 O O . ARG A 1 116 ? 8.039 -3.284 8.401 1.00 0.42 116 ARG A O 9
ATOM 15429 N N . TRP A 1 117 ? 7.863 -1.450 7.101 1.00 0.31 117 TRP A N 9
ATOM 15430 C CA . TRP A 1 117 ? 6.410 -1.403 7.179 1.00 0.32 117 TRP A CA 9
ATOM 15431 C C . TRP A 1 117 ? 5.797 -2.609 6.481 1.00 0.30 117 TRP A C 9
ATOM 15432 O O . TRP A 1 117 ? 4.875 -3.236 7.005 1.00 0.36 117 TRP A O 9
ATOM 15453 N N . ILE A 1 118 ? 6.320 -2.936 5.305 1.00 0.29 118 ILE A N 9
ATOM 15454 C CA . ILE A 1 118 ? 5.859 -4.101 4.557 1.00 0.32 118 ILE A CA 9
ATOM 15455 C C . ILE A 1 118 ? 6.089 -5.377 5.363 1.00 0.36 118 ILE A C 9
ATOM 15456 O O . ILE A 1 118 ? 5.217 -6.242 5.443 1.00 0.40 118 ILE A O 9
ATOM 15472 N N . LYS A 1 119 ? 7.269 -5.471 5.965 1.00 0.41 119 LYS A N 9
ATOM 15473 C CA . LYS A 1 119 ? 7.633 -6.613 6.794 1.00 0.53 119 LYS A CA 9
ATOM 15474 C C . LYS A 1 119 ? 6.630 -6.798 7.929 1.00 0.55 119 LYS A C 9
ATOM 15475 O O . LYS A 1 119 ? 6.088 -7.888 8.115 1.00 0.67 119 LYS A O 9
ATOM 15494 N N . GLU A 1 120 ? 6.369 -5.718 8.660 1.00 0.51 120 GLU A N 9
ATOM 15495 C CA . GLU A 1 120 ? 5.441 -5.750 9.787 1.00 0.63 120 GLU A CA 9
ATOM 15496 C C . GLU A 1 120 ? 4.041 -6.143 9.323 1.00 0.60 120 GLU A C 9
ATOM 15497 O O . GLU A 1 120 ? 3.361 -6.938 9.969 1.00 0.79 120 GLU A O 9
ATOM 15509 N N . PHE A 1 121 ? 3.634 -5.591 8.189 1.00 0.44 121 PHE A N 9
ATOM 15510 C CA . PHE A 1 121 ? 2.305 -5.830 7.645 1.00 0.43 121 PHE A CA 9
ATOM 15511 C C . PHE A 1 121 ? 2.151 -7.282 7.191 1.00 0.46 121 PHE A C 9
ATOM 15512 O O . PHE A 1 121 ? 1.059 -7.850 7.238 1.00 0.54 121 PHE A O 9
ATOM 15529 N N . SER A 1 122 ? 3.251 -7.877 6.755 1.00 0.44 122 SER A N 9
ATOM 15530 C CA . SER A 1 122 ? 3.244 -9.262 6.318 1.00 0.50 122 SER A CA 9
ATOM 15531 C C . SER A 1 122 ? 3.186 -10.206 7.519 1.00 0.58 122 SER A C 9
ATOM 15532 O O . SER A 1 122 ? 2.561 -11.267 7.454 1.00 0.80 122 SER A O 9
ATOM 15540 N N . GLU A 1 123 ? 3.825 -9.810 8.616 1.00 0.63 123 GLU A N 9
ATOM 15541 C CA . GLU A 1 123 ? 3.879 -10.644 9.810 1.00 0.81 123 GLU A CA 9
ATOM 15542 C C . GLU A 1 123 ? 2.548 -10.634 10.551 1.00 0.92 123 GLU A C 9
ATOM 15543 O O . GLU A 1 123 ? 2.030 -11.687 10.925 1.00 1.44 123 GLU A O 9
ATOM 15555 N N . GLU A 1 124 ? 1.995 -9.448 10.751 1.00 1.15 124 GLU A N 9
ATOM 15556 C CA . GLU A 1 124 ? 0.767 -9.304 11.514 1.00 1.53 124 GLU A CA 9
ATOM 15557 C C . GLU A 1 124 ? -0.261 -8.475 10.750 1.00 2.14 124 GLU A C 9
ATOM 15558 O O . GLU A 1 124 ? 0.063 -7.347 10.324 1.00 2.76 124 GLU A O 9
ATOM 15571 N N . MET A 1 21 ? -7.731 -13.821 3.919 1.00 0.86 21 MET A N 10
ATOM 15572 C CA . MET A 1 21 ? -7.660 -12.428 3.416 1.00 0.65 21 MET A CA 10
ATOM 15573 C C . MET A 1 21 ? -6.432 -12.243 2.533 1.00 0.55 21 MET A C 10
ATOM 15574 O O . MET A 1 21 ? -5.379 -12.829 2.787 1.00 0.75 21 MET A O 10
ATOM 15587 N N . THR A 1 22 ? -6.578 -11.444 1.491 1.00 0.43 22 THR A N 10
ATOM 15588 C CA . THR A 1 22 ? -5.464 -11.111 0.619 1.00 0.41 22 THR A CA 10
ATOM 15589 C C . THR A 1 22 ? -4.862 -9.774 1.039 1.00 0.35 22 THR A C 10
ATOM 15590 O O . THR A 1 22 ? -5.574 -8.897 1.535 1.00 0.38 22 THR A O 10
ATOM 15601 N N . LEU A 1 23 ? -3.558 -9.626 0.862 1.00 0.32 23 LEU A N 10
ATOM 15602 C CA . LEU A 1 23 ? -2.874 -8.413 1.270 1.00 0.29 23 LEU A CA 10
ATOM 15603 C C . LEU A 1 23 ? -2.346 -7.654 0.055 1.00 0.26 23 LEU A C 10
ATOM 15604 O O . LEU A 1 23 ? -1.552 -8.181 -0.729 1.00 0.30 23 LEU A O 10
ATOM 15620 N N . PHE A 1 24 ? -2.802 -6.420 -0.102 1.00 0.25 24 PHE A N 10
ATOM 15621 C CA . PHE A 1 24 ? -2.404 -5.589 -1.231 1.00 0.25 24 PHE A CA 10
ATOM 15622 C C . PHE A 1 24 ? -1.533 -4.441 -0.754 1.00 0.26 24 PHE A C 10
ATOM 15623 O O . PHE A 1 24 ? -1.690 -3.959 0.370 1.00 0.30 24 PHE A O 10
ATOM 15640 N N . VAL A 1 25 ? -0.620 -3.998 -1.600 1.00 0.29 25 VAL A N 10
ATOM 15641 C CA . VAL A 1 25 ? 0.225 -2.869 -1.267 1.00 0.31 25 VAL A CA 10
ATOM 15642 C C . VAL A 1 25 ? 0.469 -1.981 -2.487 1.00 0.30 25 VAL A C 10
ATOM 15643 O O . VAL A 1 25 ? 0.939 -2.437 -3.533 1.00 0.35 25 VAL A O 10
ATOM 15656 N N . LEU A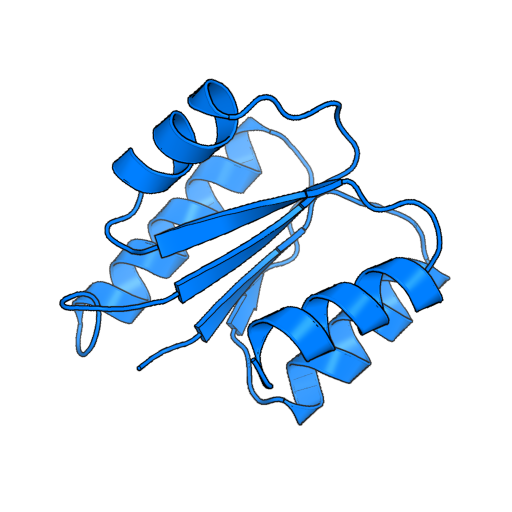 1 26 ? 0.100 -0.717 -2.344 1.00 0.34 26 LEU A N 10
ATOM 15657 C CA . LEU A 1 26 ? 0.328 0.289 -3.369 1.00 0.35 26 LEU A CA 10
ATOM 15658 C C . LEU A 1 26 ? 1.507 1.152 -2.950 1.00 0.34 26 LEU A C 10
ATOM 15659 O O . LEU A 1 26 ? 1.887 1.151 -1.779 1.00 0.36 26 LEU A O 10
ATOM 15675 N N . ILE A 1 27 ? 2.085 1.885 -3.886 1.00 0.34 27 ILE A N 10
ATOM 15676 C CA . ILE A 1 27 ? 3.274 2.665 -3.586 1.00 0.32 27 ILE A CA 10
ATOM 15677 C C . ILE A 1 27 ? 3.373 3.923 -4.448 1.00 0.30 27 ILE A C 10
ATOM 15678 O O . ILE A 1 27 ? 3.454 3.839 -5.673 1.00 0.36 27 ILE A O 10
ATOM 15694 N N . LEU A 1 28 ? 3.361 5.096 -3.811 1.00 0.30 28 LEU A N 10
ATOM 15695 C CA . LEU A 1 28 ? 3.649 6.329 -4.532 1.00 0.36 28 LEU A CA 10
ATOM 15696 C C . LEU A 1 28 ? 5.023 6.850 -4.137 1.00 0.38 28 LEU A C 10
ATOM 15697 O O . LEU A 1 28 ? 5.156 7.750 -3.305 1.00 0.41 28 LEU A O 10
ATOM 15713 N N . SER A 1 29 ? 6.035 6.255 -4.731 1.00 0.44 29 SER A N 10
ATOM 15714 C CA . SER A 1 29 ? 7.392 6.750 -4.661 1.00 0.56 29 SER A CA 10
ATOM 15715 C C . SER A 1 29 ? 8.101 6.365 -5.947 1.00 0.68 29 SER A C 10
ATOM 15716 O O . SER A 1 29 ? 7.819 5.296 -6.490 1.00 1.05 29 SER A O 10
ATOM 15724 N N . ASN A 1 30 ? 8.993 7.192 -6.459 1.00 0.60 30 ASN A N 10
ATOM 15725 C CA . ASN A 1 30 ? 9.867 6.701 -7.505 1.00 0.67 30 ASN A CA 10
ATOM 15726 C C . ASN A 1 30 ? 11.326 6.849 -7.092 1.00 0.64 30 ASN A C 10
ATOM 15727 O O . ASN A 1 30 ? 12.002 7.832 -7.401 1.00 0.68 30 ASN A O 10
ATOM 15738 N N . ASP A 1 31 ? 11.798 5.833 -6.389 1.00 0.63 31 ASP A N 10
ATOM 15739 C CA . ASP A 1 31 ? 13.211 5.636 -6.124 1.00 0.67 31 ASP A CA 10
ATOM 15740 C C . ASP A 1 31 ? 13.630 4.298 -6.711 1.00 0.72 31 ASP A C 10
ATOM 15741 O O . ASP A 1 31 ? 12.857 3.343 -6.686 1.00 0.81 31 ASP A O 10
ATOM 15750 N N . LYS A 1 32 ? 14.847 4.216 -7.213 1.00 0.78 32 LYS A N 10
ATOM 15751 C CA . LYS A 1 32 ? 15.294 3.021 -7.915 1.00 0.82 32 LYS A CA 10
ATOM 15752 C C . LYS A 1 32 ? 15.602 1.876 -6.948 1.00 0.79 32 LYS A C 10
ATOM 15753 O O . LYS A 1 32 ? 15.405 0.707 -7.282 1.00 0.81 32 LYS A O 10
ATOM 15772 N N . LYS A 1 33 ? 16.070 2.205 -5.752 1.00 0.84 33 LYS A N 10
ATOM 15773 C CA . LYS A 1 33 ? 16.359 1.185 -4.750 1.00 0.86 33 LYS A CA 10
ATOM 15774 C C . LYS A 1 33 ? 15.093 0.785 -4.011 1.00 0.74 33 LYS A C 10
ATOM 15775 O O . LYS A 1 33 ? 14.816 -0.401 -3.837 1.00 0.70 33 LYS A O 10
ATOM 15794 N N . LEU A 1 34 ? 14.328 1.785 -3.588 1.00 0.72 34 LEU A N 10
ATOM 15795 C CA . LEU A 1 34 ? 13.083 1.556 -2.863 1.00 0.64 34 LEU A CA 10
ATOM 15796 C C . LEU A 1 34 ? 12.153 0.638 -3.642 1.00 0.58 34 LEU A C 10
ATOM 15797 O O . LEU A 1 34 ? 11.680 -0.355 -3.109 1.00 0.62 34 LEU A O 10
ATOM 15813 N N . ILE A 1 35 ? 11.912 0.963 -4.909 1.00 0.54 35 ILE A N 10
ATOM 15814 C CA . ILE A 1 35 ? 10.999 0.180 -5.734 1.00 0.52 35 ILE A CA 10
ATOM 15815 C C . ILE A 1 35 ? 11.449 -1.280 -5.829 1.00 0.55 35 ILE A C 10
ATOM 15816 O O . ILE A 1 35 ? 10.625 -2.199 -5.776 1.00 0.58 35 ILE A O 10
ATOM 15832 N N . GLU A 1 36 ? 12.754 -1.492 -5.947 1.00 0.59 36 GLU A N 10
ATOM 15833 C CA . GLU A 1 36 ? 13.294 -2.842 -6.007 1.00 0.66 36 GLU A CA 10
ATOM 15834 C C . GLU A 1 36 ? 13.161 -3.551 -4.667 1.00 0.62 36 GLU A C 10
ATOM 15835 O O . GLU A 1 36 ? 12.550 -4.617 -4.583 1.00 0.62 36 GLU A O 10
ATOM 15847 N N . GLU A 1 37 ? 13.711 -2.949 -3.619 1.00 0.62 37 GLU A N 10
ATOM 15848 C CA . GLU A 1 37 ? 13.707 -3.565 -2.296 1.00 0.65 37 GLU A CA 10
ATOM 15849 C C . GLU A 1 37 ? 12.287 -3.753 -1.773 1.00 0.56 37 GLU A C 10
ATOM 15850 O O . GLU A 1 37 ? 12.009 -4.720 -1.065 1.00 0.57 37 GLU A O 10
ATOM 15862 N N . ALA A 1 38 ? 11.394 -2.837 -2.131 1.00 0.51 38 ALA A N 10
ATOM 15863 C CA . ALA A 1 38 ? 9.998 -2.936 -1.728 1.00 0.46 38 ALA A CA 10
ATOM 15864 C C . ALA A 1 38 ? 9.382 -4.226 -2.240 1.00 0.42 38 ALA A C 10
ATOM 15865 O O . ALA A 1 38 ? 8.777 -4.975 -1.479 1.00 0.43 38 ALA A O 10
ATOM 15872 N N . ARG A 1 39 ? 9.554 -4.502 -3.527 1.00 0.43 39 ARG A N 10
ATOM 15873 C CA . ARG A 1 39 ? 8.999 -5.717 -4.094 1.00 0.45 39 ARG A CA 10
ATOM 15874 C C . ARG A 1 39 ? 9.781 -6.934 -3.631 1.00 0.45 39 ARG A C 10
ATOM 15875 O O . ARG A 1 39 ? 9.206 -7.983 -3.431 1.00 0.49 39 ARG A O 10
ATOM 15896 N N . LYS A 1 40 ? 11.085 -6.799 -3.449 1.00 0.49 40 LYS A N 10
ATOM 15897 C CA . LYS A 1 40 ? 11.885 -7.916 -2.958 1.00 0.55 40 LYS A CA 10
ATOM 15898 C C . LYS A 1 40 ? 11.411 -8.338 -1.573 1.00 0.49 40 LYS A C 10
ATOM 15899 O O . LYS A 1 40 ? 11.365 -9.523 -1.254 1.00 0.54 40 LYS A O 10
ATOM 15918 N N . MET A 1 41 ? 11.044 -7.365 -0.758 1.00 0.45 41 MET A N 10
ATOM 15919 C CA . MET A 1 41 ? 10.505 -7.638 0.555 1.00 0.46 41 MET A CA 10
ATOM 15920 C C . MET A 1 41 ? 9.065 -8.145 0.444 1.00 0.41 41 MET A C 10
ATOM 15921 O O . MET A 1 41 ? 8.705 -9.160 1.037 1.00 0.46 41 MET A O 10
ATOM 15935 N N . ALA A 1 42 ? 8.259 -7.450 -0.352 1.00 0.37 42 ALA A N 10
ATOM 15936 C CA . ALA A 1 42 ? 6.840 -7.765 -0.488 1.00 0.39 42 ALA A CA 10
ATOM 15937 C C . ALA A 1 42 ? 6.605 -9.079 -1.229 1.00 0.42 42 ALA A C 10
ATOM 15938 O O . ALA A 1 42 ? 5.629 -9.773 -0.968 1.00 0.49 42 ALA A O 10
ATOM 15945 N N . GLU A 1 43 ? 7.495 -9.415 -2.152 1.00 0.45 43 GLU A N 10
ATOM 15946 C CA . GLU A 1 43 ? 7.364 -10.634 -2.939 1.00 0.59 43 GLU A CA 10
ATOM 15947 C C . GLU A 1 43 ? 7.510 -11.845 -2.027 1.00 0.63 43 GLU A C 10
ATOM 15948 O O . GLU A 1 43 ? 6.692 -12.765 -2.058 1.00 0.75 43 GLU A O 10
ATOM 15960 N N . LYS A 1 44 ? 8.539 -11.820 -1.185 1.00 0.60 44 LYS A N 10
ATOM 15961 C CA . LYS A 1 44 ? 8.761 -12.896 -0.219 1.00 0.70 44 LYS A CA 10
ATOM 15962 C C . LYS A 1 44 ? 7.743 -12.810 0.916 1.00 0.66 44 LYS A C 10
ATOM 15963 O O . LYS A 1 44 ? 7.616 -13.728 1.730 1.00 0.75 44 LYS A O 10
ATOM 15982 N N . ALA A 1 45 ? 7.030 -11.697 0.970 1.00 0.57 45 ALA A N 10
ATOM 15983 C CA . ALA A 1 45 ? 5.976 -11.509 1.951 1.00 0.59 45 ALA A CA 10
ATOM 15984 C C . ALA A 1 45 ? 4.618 -11.829 1.340 1.00 0.59 45 ALA A C 10
ATOM 15985 O O . ALA A 1 45 ? 3.584 -11.709 1.995 1.00 0.66 45 ALA A O 10
ATOM 15992 N N . ASN A 1 46 ? 4.651 -12.233 0.068 1.00 0.56 46 ASN A N 10
ATOM 15993 C CA . ASN A 1 46 ? 3.459 -12.624 -0.688 1.00 0.60 46 ASN A CA 10
ATOM 15994 C C . ASN A 1 46 ? 2.416 -11.513 -0.719 1.00 0.54 46 ASN A C 10
ATOM 15995 O O . ASN A 1 46 ? 1.221 -11.758 -0.557 1.00 0.63 46 ASN A O 10
ATOM 16006 N N . LEU A 1 47 ? 2.877 -10.293 -0.940 1.00 0.44 47 LEU A N 10
ATOM 16007 C CA . LEU A 1 47 ? 1.985 -9.150 -1.036 1.00 0.42 47 LEU A CA 10
ATOM 16008 C C . LEU A 1 47 ? 1.833 -8.731 -2.491 1.00 0.41 47 LEU A C 10
ATOM 16009 O O . LEU A 1 47 ? 2.798 -8.762 -3.259 1.00 0.58 47 LEU A O 10
ATOM 16025 N N . ILE A 1 48 ? 0.627 -8.337 -2.867 1.00 0.30 48 ILE A N 10
ATOM 16026 C CA . ILE A 1 48 ? 0.375 -7.870 -4.220 1.00 0.32 48 ILE A CA 10
ATOM 16027 C C . ILE A 1 48 ? 0.786 -6.405 -4.348 1.00 0.32 48 ILE A C 10
ATOM 16028 O O . ILE A 1 48 ? 0.035 -5.502 -3.971 1.00 0.33 48 ILE A O 10
ATOM 16044 N N . LEU A 1 49 ? 1.994 -6.183 -4.851 1.00 0.34 49 LEU A N 10
ATOM 16045 C CA . LEU A 1 49 ? 2.537 -4.836 -4.981 1.00 0.35 49 LEU A CA 10
ATOM 16046 C C . LEU A 1 49 ? 2.245 -4.252 -6.354 1.00 0.35 49 LEU A C 10
ATOM 16047 O O . LEU A 1 49 ? 2.789 -4.709 -7.362 1.00 0.44 49 LEU A O 10
ATOM 16063 N N . ILE A 1 50 ? 1.398 -3.236 -6.387 1.00 0.33 50 ILE A N 10
ATOM 16064 C CA . ILE A 1 50 ? 1.104 -2.534 -7.626 1.00 0.34 50 ILE A CA 10
ATOM 16065 C C . ILE A 1 50 ? 1.814 -1.187 -7.634 1.00 0.32 50 ILE A C 10
ATOM 16066 O O . ILE A 1 50 ? 1.537 -0.323 -6.800 1.00 0.36 50 ILE A O 10
ATOM 16082 N N . THR A 1 51 ? 2.742 -1.020 -8.561 1.00 0.32 51 THR A N 10
ATOM 16083 C CA . THR A 1 51 ? 3.449 0.239 -8.710 1.00 0.35 51 THR A CA 10
ATOM 16084 C C . THR A 1 51 ? 2.549 1.271 -9.379 1.00 0.38 51 THR A C 10
ATOM 16085 O O . THR A 1 51 ? 2.039 1.041 -10.475 1.00 0.55 51 THR A O 10
ATOM 16096 N N . VAL A 1 52 ? 2.340 2.395 -8.709 1.00 0.39 52 VAL A N 10
ATOM 16097 C CA . VAL A 1 52 ? 1.410 3.404 -9.190 1.00 0.49 52 VAL A CA 10
ATOM 16098 C C . VAL A 1 52 ? 1.842 4.801 -8.741 1.00 0.58 52 VAL A C 10
ATOM 16099 O O . VAL A 1 52 ? 1.878 5.097 -7.551 1.00 0.80 52 VAL A O 10
ATOM 16112 N N . GLY A 1 53 ? 2.185 5.659 -9.689 1.00 0.66 53 GLY A N 10
ATOM 16113 C CA . GLY A 1 53 ? 2.625 6.987 -9.324 1.00 0.75 53 GLY A CA 10
ATOM 16114 C C . GLY A 1 53 ? 1.709 8.076 -9.839 1.00 0.81 53 GLY A C 10
ATOM 16115 O O . GLY A 1 53 ? 1.846 8.514 -10.983 1.00 1.24 53 GLY A O 10
ATOM 16119 N N . ASP A 1 54 ? 0.790 8.506 -8.969 1.00 0.71 54 ASP A N 10
ATOM 16120 C CA . ASP A 1 54 ? -0.104 9.648 -9.194 1.00 0.82 54 ASP A CA 10
ATOM 16121 C C . ASP A 1 54 ? -1.281 9.554 -8.225 1.00 0.70 54 ASP A C 10
ATOM 16122 O O . ASP A 1 54 ? -1.713 8.450 -7.899 1.00 0.64 54 ASP A O 10
ATOM 16131 N N . GLU A 1 55 ? -1.796 10.690 -7.756 1.00 0.80 55 GLU A N 10
ATOM 16132 C CA . GLU A 1 55 ? -2.892 10.681 -6.786 1.00 0.79 55 GLU A CA 10
ATOM 16133 C C . GLU A 1 55 ? -4.150 10.077 -7.388 1.00 0.69 55 GLU A C 10
ATOM 16134 O O . GLU A 1 55 ? -4.793 9.221 -6.777 1.00 0.71 55 GLU A O 10
ATOM 16146 N N . GLU A 1 56 ? -4.493 10.519 -8.588 1.00 0.70 56 GLU A N 10
ATOM 16147 C CA . GLU A 1 56 ? -5.690 10.035 -9.251 1.00 0.70 56 GLU A CA 10
ATOM 16148 C C . GLU A 1 56 ? -5.523 8.571 -9.622 1.00 0.66 56 GLU A C 10
ATOM 16149 O O . GLU A 1 56 ? -6.460 7.788 -9.507 1.00 0.67 56 GLU A O 10
ATOM 16161 N N . GLU A 1 57 ? -4.313 8.203 -10.039 1.00 0.65 57 GLU A N 10
ATOM 16162 C CA . GLU A 1 57 ? -4.006 6.810 -10.346 1.00 0.65 57 GLU A CA 10
ATOM 16163 C C . GLU A 1 57 ? -4.085 5.949 -9.092 1.00 0.55 57 GLU A C 10
ATOM 16164 O O . GLU A 1 57 ? -4.446 4.776 -9.167 1.00 0.52 57 GLU A O 10
ATOM 16176 N N . LEU A 1 58 ? -3.736 6.527 -7.944 1.00 0.52 58 LEU A N 10
ATOM 16177 C CA . LEU A 1 58 ? -3.856 5.824 -6.672 1.00 0.48 58 LEU A CA 10
ATOM 16178 C C . LEU A 1 58 ? -5.305 5.454 -6.428 1.00 0.46 58 LEU A C 10
ATOM 16179 O O . LEU A 1 58 ? -5.602 4.323 -6.064 1.00 0.44 58 LEU A O 10
ATOM 16195 N N . LYS A 1 59 ? -6.204 6.398 -6.686 1.00 0.52 59 LYS A N 10
ATOM 16196 C CA . LYS A 1 59 ? -7.640 6.170 -6.533 1.00 0.57 59 LYS A CA 10
ATOM 16197 C C . LYS A 1 59 ? -8.097 4.980 -7.371 1.00 0.51 59 LYS A C 10
ATOM 16198 O O . LYS A 1 59 ? -9.092 4.326 -7.064 1.00 0.58 59 LYS A O 10
ATOM 16217 N N . LYS A 1 60 ? -7.337 4.698 -8.410 1.00 0.49 60 LYS A N 10
ATOM 16218 C CA . LYS A 1 60 ? -7.629 3.603 -9.314 1.00 0.48 60 LYS A CA 10
ATOM 16219 C C . LYS A 1 60 ? -6.942 2.328 -8.830 1.00 0.41 60 LYS A C 10
ATOM 16220 O O . LYS A 1 60 ? -7.466 1.228 -8.980 1.00 0.41 60 LYS A O 10
ATOM 16239 N N . ALA A 1 61 ? -5.766 2.499 -8.232 1.00 0.40 61 ALA A N 10
ATOM 16240 C CA . ALA A 1 61 ? -4.971 1.380 -7.746 1.00 0.39 61 ALA A CA 10
ATOM 16241 C C . ALA A 1 61 ? -5.624 0.723 -6.536 1.00 0.32 61 ALA A C 10
ATOM 16242 O O . ALA A 1 61 ? -5.751 -0.500 -6.485 1.00 0.34 61 ALA A O 10
ATOM 16249 N N . ILE A 1 62 ? -6.041 1.531 -5.563 1.00 0.31 62 ILE A N 10
ATOM 16250 C CA . ILE A 1 62 ? -6.736 0.985 -4.397 1.00 0.37 62 ILE A CA 10
ATOM 16251 C C . ILE A 1 62 ? -8.077 0.399 -4.820 1.00 0.36 62 ILE A C 10
ATOM 16252 O O . ILE A 1 62 ? -8.526 -0.605 -4.271 1.00 0.38 62 ILE A O 10
ATOM 16268 N N . LYS A 1 63 ? -8.706 1.022 -5.812 1.00 0.37 63 LYS A N 10
ATOM 16269 C CA . LYS A 1 63 ? -9.964 0.523 -6.351 1.00 0.40 63 LYS A CA 10
ATOM 16270 C C . LYS A 1 63 ? -9.754 -0.832 -7.027 1.00 0.35 63 LYS A C 10
ATOM 16271 O O . LYS A 1 63 ? -10.599 -1.724 -6.934 1.00 0.40 63 LYS A O 10
ATOM 16290 N N . LYS A 1 64 ? -8.622 -0.973 -7.704 1.00 0.34 64 LYS A N 10
ATOM 16291 C CA . LYS A 1 64 ? -8.249 -2.233 -8.332 1.00 0.39 64 LYS A CA 10
ATOM 16292 C C . LYS A 1 64 ? -8.001 -3.298 -7.269 1.00 0.35 64 LYS A C 10
ATOM 16293 O O . LYS A 1 64 ? -8.407 -4.450 -7.418 1.00 0.40 64 LYS A O 10
ATOM 16312 N N . ALA A 1 65 ? -7.338 -2.898 -6.189 1.00 0.30 65 ALA A N 10
ATOM 16313 C CA . ALA A 1 65 ? -7.105 -3.784 -5.059 1.00 0.30 65 ALA A CA 10
ATOM 16314 C C . ALA A 1 65 ? -8.433 -4.217 -4.447 1.00 0.33 65 ALA A C 10
ATOM 16315 O O . ALA A 1 65 ? -8.638 -5.390 -4.144 1.00 0.38 65 ALA A O 10
ATOM 16322 N N . ASP A 1 66 ? -9.331 -3.250 -4.287 1.00 0.35 66 ASP A N 10
ATOM 16323 C CA . ASP A 1 66 ? -10.686 -3.500 -3.796 1.00 0.41 66 ASP A CA 10
ATOM 16324 C C . ASP A 1 66 ? -11.408 -4.520 -4.672 1.00 0.40 66 ASP A C 10
ATOM 16325 O O . ASP A 1 66 ? -12.107 -5.408 -4.174 1.00 0.47 66 ASP A O 10
ATOM 16334 N N . ASP A 1 67 ? -11.225 -4.385 -5.980 1.00 0.36 67 ASP A N 10
ATOM 16335 C CA . ASP A 1 67 ? -11.857 -5.272 -6.950 1.00 0.38 67 ASP A CA 10
ATOM 16336 C C . ASP A 1 67 ? -11.371 -6.705 -6.781 1.00 0.40 67 ASP A C 10
ATOM 16337 O O . ASP A 1 67 ? -12.175 -7.631 -6.673 1.00 0.48 67 ASP A O 10
ATOM 16346 N N . ILE A 1 68 ? -10.058 -6.878 -6.737 1.00 0.37 68 ILE A N 10
ATOM 16347 C CA . ILE A 1 68 ? -9.467 -8.203 -6.613 1.00 0.41 68 ILE A CA 10
ATOM 16348 C C . ILE A 1 68 ? -9.755 -8.803 -5.236 1.00 0.41 68 ILE A C 10
ATOM 16349 O O . ILE A 1 68 ? -9.968 -10.009 -5.105 1.00 0.47 68 ILE A O 10
ATOM 16365 N N . ALA A 1 69 ? -9.775 -7.954 -4.217 1.00 0.39 69 ALA A N 10
ATOM 16366 C CA . ALA A 1 69 ? -9.997 -8.400 -2.847 1.00 0.43 69 ALA A CA 10
ATOM 16367 C C . ALA A 1 69 ? -11.407 -8.947 -2.654 1.00 0.47 69 ALA A C 10
ATOM 16368 O O . ALA A 1 69 ? -11.593 -10.144 -2.427 1.00 0.53 69 ALA A O 10
ATOM 16375 N N . LYS A 1 70 ? -12.400 -8.074 -2.770 1.00 0.52 70 LYS A N 10
ATOM 16376 C CA . LYS A 1 70 ? -13.783 -8.450 -2.498 1.00 0.65 70 LYS A CA 10
ATOM 16377 C C . LYS A 1 70 ? -14.312 -9.451 -3.501 1.00 0.63 70 LYS A C 10
ATOM 16378 O O . LYS A 1 70 ? -15.405 -9.990 -3.318 1.00 0.72 70 LYS A O 10
ATOM 16397 N N . LYS A 1 71 ? -13.554 -9.655 -4.569 1.00 0.62 71 LYS A N 10
ATOM 16398 C CA . LYS A 1 71 ? -13.924 -10.575 -5.629 1.00 0.76 71 LYS A CA 10
ATOM 16399 C C . LYS A 1 71 ? -14.552 -11.846 -5.068 1.00 0.83 71 LYS A C 10
ATOM 16400 O O . LYS A 1 71 ? -15.665 -12.213 -5.444 1.00 1.03 71 LYS A O 10
ATOM 16419 N N . GLN A 1 72 ? -13.849 -12.508 -4.160 1.00 0.79 72 GLN A N 10
ATOM 16420 C CA . GLN A 1 72 ? -14.327 -13.802 -3.682 1.00 1.04 72 GLN A CA 10
ATOM 16421 C C . GLN A 1 72 ? -14.377 -13.933 -2.150 1.00 1.06 72 GLN A C 10
ATOM 16422 O O . GLN A 1 72 ? -15.447 -14.123 -1.575 1.00 1.22 72 GLN A O 10
ATOM 16436 N N . ASN A 1 73 ? -13.224 -13.815 -1.490 1.00 1.03 73 ASN A N 10
ATOM 16437 C CA . ASN A 1 73 ? -13.142 -14.025 -0.039 1.00 1.18 73 ASN A CA 10
ATOM 16438 C C . ASN A 1 73 ? -12.677 -12.782 0.707 1.00 1.00 73 ASN A C 10
ATOM 16439 O O . ASN A 1 73 ? -13.123 -12.499 1.816 1.00 1.24 73 ASN A O 10
ATOM 16450 N N . SER A 1 74 ? -11.779 -12.050 0.071 1.00 1.13 74 SER A N 10
ATOM 16451 C CA . SER A 1 74 ? -11.008 -10.989 0.705 1.00 1.53 74 SER A CA 10
ATOM 16452 C C . SER A 1 74 ? -11.818 -9.717 0.927 1.00 1.47 74 SER A C 10
ATOM 16453 O O . SER A 1 74 ? -11.252 -8.627 0.984 1.00 1.93 74 SER A O 10
ATOM 16461 N N . SER A 1 75 ? -13.142 -9.859 0.988 1.00 1.40 75 SER A N 10
ATOM 16462 C CA . SER A 1 75 ? -14.049 -8.733 1.186 1.00 2.05 75 SER A CA 10
ATOM 16463 C C . SER A 1 75 ? -13.574 -7.812 2.318 1.00 1.90 75 SER A C 10
ATOM 16464 O O . SER A 1 75 ? -13.855 -6.609 2.311 1.00 2.43 75 SER A O 10
ATOM 16472 N N . GLU A 1 76 ? -12.850 -8.379 3.279 1.00 1.26 76 GLU A N 10
ATOM 16473 C CA . GLU A 1 76 ? -12.161 -7.593 4.284 1.00 1.12 76 GLU A CA 10
ATOM 16474 C C . GLU A 1 76 ? -10.662 -7.852 4.161 1.00 0.74 76 GLU A C 10
ATOM 16475 O O . GLU A 1 76 ? -10.151 -8.861 4.648 1.00 0.88 76 GLU A O 10
ATOM 16487 N N . ALA A 1 77 ? -9.970 -6.948 3.491 1.00 0.55 77 ALA A N 10
ATOM 16488 C CA . ALA A 1 77 ? -8.549 -7.108 3.227 1.00 0.44 77 ALA A CA 10
ATOM 16489 C C . ALA A 1 77 ? -7.744 -6.019 3.924 1.00 0.37 77 ALA A C 10
ATOM 16490 O O . ALA A 1 77 ? -8.309 -5.081 4.492 1.00 0.42 77 ALA A O 10
ATOM 16497 N N . LYS A 1 78 ? -6.427 -6.156 3.893 1.00 0.35 78 LYS A N 10
ATOM 16498 C CA . LYS A 1 78 ? -5.545 -5.099 4.358 1.00 0.37 78 LYS A CA 10
ATOM 16499 C C . LYS A 1 78 ? -4.863 -4.467 3.156 1.00 0.33 78 LYS A C 10
ATOM 16500 O O . LYS A 1 78 ? -4.351 -5.173 2.283 1.00 0.37 78 LYS A O 10
ATOM 16519 N N . ILE A 1 79 ? -4.873 -3.146 3.099 1.00 0.29 79 ILE A N 10
ATOM 16520 C CA . ILE A 1 79 ? -4.285 -2.428 1.976 1.00 0.29 79 ILE A CA 10
ATOM 16521 C C . ILE A 1 79 ? -3.174 -1.510 2.468 1.00 0.29 79 ILE A C 10
ATOM 16522 O O . ILE A 1 79 ? -3.435 -0.563 3.197 1.00 0.40 79 ILE A O 10
ATOM 16538 N N . LEU A 1 80 ? -1.943 -1.792 2.088 1.00 0.23 80 LEU A N 10
ATOM 16539 C CA . LEU A 1 80 ? -0.824 -0.944 2.474 1.00 0.28 80 LEU A CA 10
ATOM 16540 C C . LEU A 1 80 ? -0.548 0.072 1.377 1.00 0.30 80 LEU A C 10
ATOM 16541 O O . LEU A 1 80 ? -0.396 -0.292 0.218 1.00 0.45 80 LEU A O 10
ATOM 16557 N N . ILE A 1 81 ? -0.516 1.344 1.729 1.00 0.27 81 ILE A N 10
ATOM 16558 C CA . ILE A 1 81 ? -0.144 2.373 0.772 1.00 0.27 81 ILE A CA 10
ATOM 16559 C C . ILE A 1 81 ? 1.188 2.985 1.177 1.00 0.27 81 ILE A C 10
ATOM 16560 O O . ILE A 1 81 ? 1.256 3.829 2.070 1.00 0.33 81 ILE A O 10
ATOM 16576 N N . LEU A 1 82 ? 2.241 2.532 0.524 1.00 0.27 82 LEU A N 10
ATOM 16577 C CA . LEU A 1 82 ? 3.595 2.946 0.844 1.00 0.31 82 LEU A CA 10
ATOM 16578 C C . LEU A 1 82 ? 3.981 4.139 -0.026 1.00 0.34 82 LEU A C 10
ATOM 16579 O O . LEU A 1 82 ? 4.147 4.005 -1.231 1.00 0.59 82 LEU A O 10
ATOM 16595 N N . LEU A 1 83 ? 4.112 5.304 0.577 1.00 0.35 83 LEU A N 10
ATOM 16596 C CA . LEU A 1 83 ? 4.433 6.507 -0.175 1.00 0.42 83 LEU A CA 10
ATOM 16597 C C . LEU A 1 83 ? 5.316 7.439 0.626 1.00 0.44 83 LEU A C 10
ATOM 16598 O O . LEU A 1 83 ? 5.653 7.155 1.772 1.00 0.55 83 LEU A O 10
ATOM 16614 N N . GLU A 1 84 ? 5.702 8.544 0.016 1.00 0.43 84 GLU A N 10
ATOM 16615 C CA . GLU A 1 84 ? 6.324 9.618 0.753 1.00 0.45 84 GLU A CA 10
ATOM 16616 C C . GLU A 1 84 ? 5.439 10.845 0.638 1.00 0.47 84 GLU A C 10
ATOM 16617 O O . GLU A 1 84 ? 5.404 11.521 -0.393 1.00 0.54 84 GLU A O 10
ATOM 16629 N N . LYS A 1 85 ? 4.706 11.103 1.700 1.00 0.45 85 LYS A N 10
ATOM 16630 C CA . LYS A 1 85 ? 3.749 12.188 1.734 1.00 0.56 85 LYS A CA 10
ATOM 16631 C C . LYS A 1 85 ? 3.189 12.310 3.142 1.00 0.53 85 LYS A C 10
ATOM 16632 O O . LYS A 1 85 ? 2.793 11.304 3.732 1.00 0.53 85 LYS A O 10
ATOM 16651 N N . PRO A 1 86 ? 3.173 13.516 3.718 1.00 0.60 86 PRO A N 10
ATOM 16652 C CA . PRO A 1 86 ? 2.576 13.737 5.035 1.00 0.62 86 PRO A CA 10
ATOM 16653 C C . PRO A 1 86 ? 1.106 13.338 5.036 1.00 0.61 86 PRO A C 10
ATOM 16654 O O . PRO A 1 86 ? 0.306 13.897 4.287 1.00 0.68 86 PRO A O 10
ATOM 16665 N N . VAL A 1 87 ? 0.755 12.370 5.864 1.00 0.59 87 VAL A N 10
ATOM 16666 C CA . VAL A 1 87 ? -0.599 11.844 5.876 1.00 0.62 87 VAL A CA 10
ATOM 16667 C C . VAL A 1 87 ? -1.284 12.085 7.215 1.00 0.62 87 VAL A C 10
ATOM 16668 O O . VAL A 1 87 ? -0.755 11.748 8.277 1.00 0.66 87 VAL A O 10
ATOM 16681 N N . SER A 1 88 ? -2.452 12.697 7.156 1.00 0.69 88 SER A N 10
ATOM 16682 C CA . SER A 1 88 ? -3.261 12.913 8.338 1.00 0.76 88 SER A CA 10
ATOM 16683 C C . SER A 1 88 ? -4.358 11.852 8.423 1.00 0.72 88 SER A C 10
ATOM 16684 O O . SER A 1 88 ? -4.807 11.359 7.387 1.00 0.69 88 SER A O 10
ATOM 16692 N N . PRO A 1 89 ? -4.772 11.458 9.639 1.00 0.78 89 PRO A N 10
ATOM 16693 C CA . PRO A 1 89 ? -5.794 10.418 9.841 1.00 0.79 89 PRO A CA 10
ATOM 16694 C C . PRO A 1 89 ? -6.997 10.565 8.907 1.00 0.67 89 PRO A C 10
ATOM 16695 O O . PRO A 1 89 ? -7.434 9.592 8.288 1.00 0.65 89 PRO A O 10
ATOM 16706 N N . GLU A 1 90 ? -7.504 11.790 8.788 1.00 0.71 90 GLU A N 10
ATOM 16707 C CA . GLU A 1 90 ? -8.667 12.072 7.950 1.00 0.72 90 GLU A CA 10
ATOM 16708 C C . GLU A 1 90 ? -8.405 11.687 6.493 1.00 0.64 90 GLU A C 10
ATOM 16709 O O . GLU A 1 90 ? -9.263 11.101 5.832 1.00 0.68 90 GLU A O 10
ATOM 16721 N N . TYR A 1 91 ? -7.210 11.998 6.004 1.00 0.62 91 TYR A N 10
ATOM 16722 C CA . TYR A 1 91 ? -6.838 11.670 4.634 1.00 0.62 91 TYR A CA 10
ATOM 16723 C C . TYR A 1 91 ? -6.719 10.158 4.463 1.00 0.52 91 TYR A C 10
ATOM 16724 O O . TYR A 1 91 ? -7.140 9.605 3.447 1.00 0.52 91 TYR A O 10
ATOM 16742 N N . GLU A 1 92 ? -6.166 9.493 5.469 1.00 0.48 92 GLU A N 10
ATOM 16743 C CA . GLU A 1 92 ? -6.059 8.042 5.453 1.00 0.42 92 GLU A CA 10
ATOM 16744 C C . GLU A 1 92 ? -7.448 7.417 5.427 1.00 0.42 92 GLU A C 10
ATOM 16745 O O . GLU A 1 92 ? -7.677 6.397 4.781 1.00 0.43 92 GLU A O 10
ATOM 16757 N N . LYS A 1 93 ? -8.376 8.061 6.117 1.00 0.47 93 LYS A N 10
ATOM 16758 C CA . LYS A 1 93 ? -9.747 7.601 6.188 1.00 0.54 93 LYS A CA 10
ATOM 16759 C C . LYS A 1 93 ? -10.416 7.738 4.827 1.00 0.53 93 LYS A C 10
ATOM 16760 O O . LYS A 1 93 ? -11.250 6.920 4.456 1.00 0.55 93 LYS A O 10
ATOM 16779 N N . LYS A 1 94 ? -10.035 8.774 4.087 1.00 0.54 94 LYS A N 10
ATOM 16780 C CA . LYS A 1 94 ? -10.529 8.963 2.730 1.00 0.59 94 LYS A CA 10
ATOM 16781 C C . LYS A 1 94 ? -9.976 7.877 1.814 1.00 0.52 94 LYS A C 10
ATOM 16782 O O . LYS A 1 94 ? -10.638 7.443 0.876 1.00 0.57 94 LYS A O 10
ATOM 16801 N N . LEU A 1 95 ? -8.761 7.433 2.104 1.00 0.47 95 LEU A N 10
ATOM 16802 C CA . LEU A 1 95 ? -8.145 6.349 1.353 1.00 0.45 95 LEU A CA 10
ATOM 16803 C C . LEU A 1 95 ? -8.798 5.018 1.722 1.00 0.39 95 LEU A C 10
ATOM 16804 O O . LEU A 1 95 ? -9.019 4.165 0.861 1.00 0.41 95 LEU A O 10
ATOM 16820 N N . GLN A 1 96 ? -9.123 4.859 3.004 1.00 0.37 96 GLN A N 10
ATOM 16821 C CA . GLN A 1 96 ? -9.897 3.709 3.468 1.00 0.40 96 GLN A CA 10
ATOM 16822 C C . GLN A 1 96 ? -11.328 3.796 2.932 1.00 0.45 96 GLN A C 10
ATOM 16823 O O . GLN A 1 96 ? -12.059 2.807 2.896 1.00 0.49 96 GLN A O 10
ATOM 16837 N N . LYS A 1 97 ? -11.722 5.004 2.545 1.00 0.52 97 LYS A N 10
ATOM 16838 C CA . LYS A 1 97 ? -13.033 5.239 1.953 1.00 0.64 97 LYS A CA 10
ATOM 16839 C C . LYS A 1 97 ? -13.052 4.839 0.475 1.00 0.65 97 LYS A C 10
ATOM 16840 O O . LYS A 1 97 ? -14.052 4.315 -0.019 1.00 0.72 97 LYS A O 10
ATOM 16859 N N . TYR A 1 98 ? -11.954 5.098 -0.233 1.00 0.63 98 TYR A N 10
ATOM 16860 C CA . TYR A 1 98 ? -11.865 4.759 -1.654 1.00 0.68 98 TYR A CA 10
ATOM 16861 C C . TYR A 1 98 ? -11.952 3.250 -1.849 1.00 0.64 98 TYR A C 10
ATOM 16862 O O . TYR A 1 98 ? -12.719 2.763 -2.679 1.00 0.73 98 TYR A O 10
ATOM 16880 N N . ALA A 1 99 ? -11.167 2.517 -1.077 1.00 0.56 99 ALA A N 10
ATOM 16881 C CA . ALA A 1 99 ? -11.205 1.065 -1.108 1.00 0.56 99 ALA A CA 10
ATOM 16882 C C . ALA A 1 99 ? -11.645 0.538 0.242 1.00 0.52 99 ALA A C 10
ATOM 16883 O O . ALA A 1 99 ? -10.985 0.785 1.252 1.00 0.60 99 ALA A O 10
ATOM 16890 N N . ASP A 1 100 ? -12.752 -0.188 0.269 1.00 0.54 100 ASP A N 10
ATOM 16891 C CA . ASP A 1 100 ? -13.298 -0.646 1.535 1.00 0.53 100 ASP A CA 10
ATOM 16892 C C . ASP A 1 100 ? -12.489 -1.813 2.058 1.00 0.47 100 ASP A C 10
ATOM 16893 O O . ASP A 1 100 ? -12.633 -2.958 1.617 1.00 0.51 100 ASP A O 10
ATOM 16902 N N . ALA A 1 101 ? -11.657 -1.485 3.018 1.00 0.42 101 ALA A N 10
ATOM 16903 C CA . ALA A 1 101 ? -10.770 -2.415 3.675 1.00 0.39 101 ALA A CA 10
ATOM 16904 C C . ALA A 1 101 ? -10.092 -1.663 4.785 1.00 0.37 101 ALA A C 10
ATOM 16905 O O . ALA A 1 101 ? -10.446 -0.516 5.063 1.00 0.50 101 ALA A O 10
ATOM 16912 N N . GLU A 1 102 ? -9.121 -2.270 5.416 1.00 0.31 102 GLU A N 10
ATOM 16913 C CA . GLU A 1 102 ? -8.340 -1.542 6.374 1.00 0.31 102 GLU A CA 10
ATOM 16914 C C . GLU A 1 102 ? -7.044 -1.102 5.728 1.00 0.29 102 GLU A C 10
ATOM 16915 O O . GLU A 1 102 ? -6.059 -1.842 5.686 1.00 0.36 102 GLU A O 10
ATOM 16927 N N . VAL A 1 103 ? -7.077 0.099 5.178 1.00 0.27 103 VAL A N 10
ATOM 16928 C CA . VAL A 1 103 ? -5.939 0.647 4.475 1.00 0.32 103 VAL A CA 10
ATOM 16929 C C . VAL A 1 103 ? -4.951 1.249 5.462 1.00 0.32 103 VAL A C 10
ATOM 16930 O O . VAL A 1 103 ? -5.279 2.175 6.203 1.00 0.38 103 VAL A O 10
ATOM 16943 N N . ARG A 1 104 ? -3.755 0.694 5.482 1.00 0.33 104 ARG A N 10
ATOM 16944 C CA . ARG A 1 104 ? -2.671 1.231 6.276 1.00 0.37 104 ARG A CA 10
ATOM 16945 C C . ARG A 1 104 ? -1.739 2.014 5.376 1.00 0.33 104 ARG A C 10
ATOM 16946 O O . ARG A 1 104 ? -0.940 1.440 4.638 1.00 0.38 104 ARG A O 10
ATOM 16967 N N . VAL A 1 105 ? -1.858 3.322 5.412 1.00 0.31 105 VAL A N 10
ATOM 16968 C CA . VAL A 1 105 ? -1.027 4.163 4.582 1.00 0.31 105 VAL A CA 10
ATOM 16969 C C . VAL A 1 105 ? 0.231 4.552 5.353 1.00 0.31 105 VAL A C 10
ATOM 16970 O O . VAL A 1 105 ? 0.181 4.788 6.563 1.00 0.41 105 VAL A O 10
ATOM 16983 N N . ARG A 1 106 ? 1.364 4.566 4.672 1.00 0.31 106 ARG A N 10
ATOM 16984 C CA . ARG A 1 106 ? 2.641 4.799 5.327 1.00 0.35 106 ARG A CA 10
ATOM 16985 C C . ARG A 1 106 ? 3.482 5.808 4.564 1.00 0.29 106 ARG A C 10
ATOM 16986 O O . ARG A 1 106 ? 3.642 5.699 3.351 1.00 0.31 106 ARG A O 10
ATOM 17007 N N . THR A 1 107 ? 4.021 6.778 5.286 1.00 0.34 107 THR A N 10
ATOM 17008 C CA . THR A 1 107 ? 4.936 7.743 4.705 1.00 0.36 107 THR A CA 10
ATOM 17009 C C . THR A 1 107 ? 6.376 7.364 5.051 1.00 0.40 107 THR A C 10
ATOM 17010 O O . THR A 1 107 ? 6.728 7.207 6.224 1.00 0.56 107 THR A O 10
ATOM 17021 N N . VAL A 1 108 ? 7.196 7.174 4.028 1.00 0.44 108 VAL A N 10
ATOM 17022 C CA . VAL A 1 108 ? 8.581 6.773 4.222 1.00 0.60 108 VAL A CA 10
ATOM 17023 C C . VAL A 1 108 ? 9.534 7.837 3.704 1.00 0.68 108 VAL A C 10
ATOM 17024 O O . VAL A 1 108 ? 9.256 8.517 2.716 1.00 0.86 108 VAL A O 10
ATOM 17037 N N . THR A 1 109 ? 10.655 7.981 4.387 1.00 0.68 109 THR A N 10
ATOM 17038 C CA . THR A 1 109 ? 11.658 8.951 4.006 1.00 0.78 109 THR A CA 10
ATOM 17039 C C . THR A 1 109 ? 12.721 8.328 3.106 1.00 0.71 109 THR A C 10
ATOM 17040 O O . THR A 1 109 ? 13.295 9.003 2.253 1.00 0.88 109 THR A O 10
ATOM 17051 N N . SER A 1 110 ? 12.966 7.036 3.290 1.00 0.59 110 SER A N 10
ATOM 17052 C CA . SER A 1 110 ? 13.984 6.333 2.523 1.00 0.54 110 SER A CA 10
ATOM 17053 C C . SER A 1 110 ? 13.596 4.862 2.334 1.00 0.49 110 SER A C 10
ATOM 17054 O O . SER A 1 110 ? 12.743 4.359 3.074 1.00 0.51 110 SER A O 10
ATOM 17062 N N . PRO A 1 111 ? 14.186 4.161 1.338 1.00 0.49 111 PRO A N 10
ATOM 17063 C CA . PRO A 1 111 ? 13.928 2.731 1.089 1.00 0.49 111 PRO A CA 10
ATOM 17064 C C . PRO A 1 111 ? 13.888 1.892 2.373 1.00 0.45 111 PRO A C 10
ATOM 17065 O O . PRO A 1 111 ? 12.998 1.055 2.560 1.00 0.50 111 PRO A O 10
ATOM 17076 N N . ASP A 1 112 ? 14.853 2.155 3.256 1.00 0.47 112 ASP A N 10
ATOM 17077 C CA . ASP A 1 112 ? 15.028 1.411 4.508 1.00 0.49 112 ASP A CA 10
ATOM 17078 C C . ASP A 1 112 ? 13.732 1.318 5.318 1.00 0.43 112 ASP A C 10
ATOM 17079 O O . ASP A 1 112 ? 13.402 0.256 5.855 1.00 0.45 112 ASP A O 10
ATOM 17088 N N . GLU A 1 113 ? 13.001 2.425 5.390 1.00 0.43 113 GLU A N 10
ATOM 17089 C CA . GLU A 1 113 ? 11.758 2.478 6.153 1.00 0.45 113 GLU A CA 10
ATOM 17090 C C . GLU A 1 113 ? 10.752 1.461 5.628 1.00 0.37 113 GLU A C 10
ATOM 17091 O O . GLU A 1 113 ? 10.187 0.677 6.396 1.00 0.40 113 GLU A O 10
ATOM 17103 N N . ALA A 1 114 ? 10.556 1.460 4.314 1.00 0.37 114 ALA A N 10
ATOM 17104 C CA . ALA A 1 114 ? 9.576 0.585 3.679 1.00 0.39 114 ALA A CA 10
ATOM 17105 C C . ALA A 1 114 ? 9.880 -0.879 3.956 1.00 0.36 114 ALA A C 10
ATOM 17106 O O . ALA A 1 114 ? 8.968 -1.680 4.156 1.00 0.38 114 ALA A O 10
ATOM 17113 N N . LYS A 1 115 ? 11.170 -1.207 3.985 1.00 0.38 115 LYS A N 10
ATOM 17114 C CA . LYS A 1 115 ? 11.620 -2.569 4.256 1.00 0.45 115 LYS A CA 10
ATOM 17115 C C . LYS A 1 115 ? 10.994 -3.103 5.541 1.00 0.39 115 LYS A C 10
ATOM 17116 O O . LYS A 1 115 ? 10.558 -4.251 5.603 1.00 0.44 115 LYS A O 10
ATOM 17135 N N . ARG A 1 116 ? 10.925 -2.251 6.556 1.00 0.36 116 ARG A N 10
ATOM 17136 C CA . ARG A 1 116 ? 10.401 -2.654 7.855 1.00 0.39 116 ARG A CA 10
ATOM 17137 C C . ARG A 1 116 ? 8.877 -2.614 7.893 1.00 0.35 116 ARG A C 10
ATOM 17138 O O . ARG A 1 116 ? 8.250 -3.418 8.585 1.00 0.42 116 ARG A O 10
ATOM 17159 N N . TRP A 1 117 ? 8.277 -1.692 7.150 1.00 0.31 117 TRP A N 10
ATOM 17160 C CA . TRP A 1 117 ? 6.822 -1.559 7.142 1.00 0.32 117 TRP A CA 10
ATOM 17161 C C . TRP A 1 117 ? 6.167 -2.727 6.427 1.00 0.30 117 TRP A C 10
ATOM 17162 O O . TRP A 1 117 ? 5.131 -3.230 6.864 1.00 0.36 117 TRP A O 10
ATOM 17183 N N . ILE A 1 118 ? 6.779 -3.161 5.337 1.00 0.29 118 ILE A N 10
ATOM 17184 C CA . ILE A 1 118 ? 6.285 -4.308 4.594 1.00 0.32 118 ILE A CA 10
ATOM 17185 C C . ILE A 1 118 ? 6.304 -5.555 5.476 1.00 0.36 118 ILE A C 10
ATOM 17186 O O . ILE A 1 118 ? 5.404 -6.395 5.407 1.00 0.40 118 ILE A O 10
ATOM 17202 N N . LYS A 1 119 ? 7.324 -5.653 6.324 1.00 0.41 119 LYS A N 10
ATOM 17203 C CA . LYS A 1 119 ? 7.425 -6.747 7.284 1.00 0.53 119 LYS A CA 10
ATOM 17204 C C . LYS A 1 119 ? 6.239 -6.743 8.243 1.00 0.55 119 LYS A C 10
ATOM 17205 O O . LYS A 1 119 ? 5.564 -7.757 8.418 1.00 0.67 119 LYS A O 10
ATOM 17224 N N . GLU A 1 120 ? 5.979 -5.590 8.847 1.00 0.51 120 GLU A N 10
ATOM 17225 C CA . GLU A 1 120 ? 4.907 -5.462 9.829 1.00 0.63 120 GLU A CA 10
ATOM 17226 C C . GLU A 1 120 ? 3.545 -5.721 9.199 1.00 0.60 120 GLU A C 10
ATOM 17227 O O . GLU A 1 120 ? 2.674 -6.338 9.814 1.00 0.79 120 GLU A O 10
ATOM 17239 N N . PHE A 1 121 ? 3.374 -5.247 7.973 1.00 0.44 121 PHE A N 10
ATOM 17240 C CA . PHE A 1 121 ? 2.117 -5.390 7.258 1.00 0.43 121 PHE A CA 10
ATOM 17241 C C . PHE A 1 121 ? 1.841 -6.851 6.907 1.00 0.46 121 PHE A C 10
ATOM 17242 O O . PHE A 1 121 ? 0.727 -7.341 7.084 1.00 0.54 121 PHE A O 10
ATOM 17259 N N . SER A 1 122 ? 2.857 -7.545 6.419 1.00 0.44 122 SER A N 10
ATOM 17260 C CA . SER A 1 122 ? 2.691 -8.930 6.001 1.00 0.50 122 SER A CA 10
ATOM 17261 C C . SER A 1 122 ? 2.458 -9.847 7.198 1.00 0.58 122 SER A C 10
ATOM 17262 O O . SER A 1 122 ? 1.643 -10.770 7.133 1.00 0.80 122 SER A O 10
ATOM 17270 N N . GLU A 1 123 ? 3.154 -9.581 8.296 1.00 0.63 123 GLU A N 10
ATOM 17271 C CA . GLU A 1 123 ? 3.005 -10.387 9.500 1.00 0.81 123 GLU A CA 10
ATOM 17272 C C . GLU A 1 123 ? 1.868 -9.861 10.374 1.00 0.92 123 GLU A C 10
ATOM 17273 O O . GLU A 1 123 ? 1.834 -10.111 11.580 1.00 1.44 123 GLU A O 10
ATOM 17285 N N . GLU A 1 124 ? 0.951 -9.117 9.771 1.00 1.15 124 GLU A N 10
ATOM 17286 C CA . GLU A 1 124 ? -0.218 -8.627 10.484 1.00 1.53 124 GLU A CA 10
ATOM 17287 C C . GLU A 1 124 ? -1.349 -9.641 10.375 1.00 2.14 124 GLU A C 10
ATOM 17288 O O . GLU A 1 124 ? -2.052 -9.646 9.341 1.00 2.76 124 GLU A O 10
ATOM 17301 N N . MET A 1 21 ? -7.872 -12.917 4.319 1.00 0.86 21 MET A N 11
ATOM 17302 C CA . MET A 1 21 ? -7.645 -11.544 3.810 1.00 0.65 21 MET A CA 11
ATOM 17303 C C . MET A 1 21 ? -6.438 -11.504 2.876 1.00 0.55 21 MET A C 11
ATOM 17304 O O . MET A 1 21 ? -5.371 -12.022 3.204 1.00 0.75 21 MET A O 11
ATOM 17317 N N . THR A 1 22 ? -6.617 -10.911 1.704 1.00 0.43 22 THR A N 11
ATOM 17318 C CA . THR A 1 22 ? -5.506 -10.660 0.803 1.00 0.41 22 THR A CA 11
ATOM 17319 C C . THR A 1 22 ? -4.786 -9.387 1.232 1.00 0.35 22 THR A C 11
ATOM 17320 O O . THR A 1 22 ? -5.429 -8.406 1.609 1.00 0.38 22 THR A O 11
ATOM 17331 N N . LEU A 1 23 ? -3.463 -9.411 1.203 1.00 0.32 23 LEU A N 11
ATOM 17332 C CA . LEU A 1 23 ? -2.686 -8.253 1.598 1.00 0.29 23 LEU A CA 11
ATOM 17333 C C . LEU A 1 23 ? -2.153 -7.525 0.370 1.00 0.26 23 LEU A C 11
ATOM 17334 O O . LEU A 1 23 ? -1.329 -8.057 -0.381 1.00 0.30 23 LEU A O 11
ATOM 17350 N N . PHE A 1 24 ? -2.649 -6.317 0.159 1.00 0.25 24 PHE A N 11
ATOM 17351 C CA . PHE A 1 24 ? -2.232 -5.501 -0.972 1.00 0.25 24 PHE A CA 11
ATOM 17352 C C . PHE A 1 24 ? -1.231 -4.457 -0.506 1.00 0.26 24 PHE A C 11
ATOM 17353 O O . PHE A 1 24 ? -1.270 -4.027 0.646 1.00 0.30 24 PHE A O 11
ATOM 17370 N N . VAL A 1 25 ? -0.342 -4.047 -1.391 1.00 0.29 25 VAL A N 11
ATOM 17371 C CA . VAL A 1 25 ? 0.610 -3.006 -1.061 1.00 0.31 25 VAL A CA 11
ATOM 17372 C C . VAL A 1 25 ? 0.823 -2.065 -2.244 1.00 0.30 25 VAL A C 11
ATOM 17373 O O . VAL A 1 25 ? 1.256 -2.466 -3.325 1.00 0.35 25 VAL A O 11
ATOM 17386 N N . LEU A 1 26 ? 0.460 -0.815 -2.028 1.00 0.34 26 LEU A N 11
ATOM 17387 C CA . LEU A 1 26 ? 0.626 0.236 -3.012 1.00 0.35 26 LEU A CA 11
ATOM 17388 C C . LEU A 1 26 ? 1.812 1.095 -2.608 1.00 0.34 26 LEU A C 11
ATOM 17389 O O . LEU A 1 26 ? 2.163 1.147 -1.429 1.00 0.36 26 LEU A O 11
ATOM 17405 N N . ILE A 1 27 ? 2.424 1.766 -3.563 1.00 0.34 27 ILE A N 11
ATOM 17406 C CA . ILE A 1 27 ? 3.624 2.532 -3.276 1.00 0.32 27 ILE A CA 11
ATOM 17407 C C . ILE A 1 27 ? 3.718 3.784 -4.146 1.00 0.30 27 ILE A C 11
ATOM 17408 O O . ILE A 1 27 ? 3.934 3.701 -5.355 1.00 0.36 27 ILE A O 11
ATOM 17424 N N . LEU A 1 28 ? 3.545 4.947 -3.527 1.00 0.30 28 LEU A N 11
ATOM 17425 C CA . LEU A 1 28 ? 3.735 6.203 -4.231 1.00 0.36 28 LEU A CA 11
ATOM 17426 C C . LEU A 1 28 ? 5.136 6.722 -3.968 1.00 0.38 28 LEU A C 11
ATOM 17427 O O . LEU A 1 28 ? 5.363 7.551 -3.084 1.00 0.41 28 LEU A O 11
ATOM 17443 N N . SER A 1 29 ? 6.068 6.193 -4.731 1.00 0.44 29 SER A N 11
ATOM 17444 C CA . SER A 1 29 ? 7.444 6.632 -4.701 1.00 0.56 29 SER A CA 11
ATOM 17445 C C . SER A 1 29 ? 8.040 6.483 -6.089 1.00 0.68 29 SER A C 11
ATOM 17446 O O . SER A 1 29 ? 7.696 5.536 -6.804 1.00 1.05 29 SER A O 11
ATOM 17454 N N . ASN A 1 30 ? 8.904 7.395 -6.498 1.00 0.60 30 ASN A N 11
ATOM 17455 C CA . ASN A 1 30 ? 9.731 7.111 -7.652 1.00 0.67 30 ASN A CA 11
ATOM 17456 C C . ASN A 1 30 ? 11.194 7.126 -7.237 1.00 0.64 30 ASN A C 11
ATOM 17457 O O . ASN A 1 30 ? 11.906 8.127 -7.354 1.00 0.68 30 ASN A O 11
ATOM 17468 N N . ASP A 1 31 ? 11.621 5.986 -6.730 1.00 0.63 31 ASP A N 11
ATOM 17469 C CA . ASP A 1 31 ? 13.018 5.694 -6.471 1.00 0.67 31 ASP A CA 11
ATOM 17470 C C . ASP A 1 31 ? 13.390 4.442 -7.253 1.00 0.72 31 ASP A C 11
ATOM 17471 O O . ASP A 1 31 ? 12.504 3.705 -7.676 1.00 0.81 31 ASP A O 11
ATOM 17480 N N . LYS A 1 32 ? 14.664 4.174 -7.446 1.00 0.78 32 LYS A N 11
ATOM 17481 C CA . LYS A 1 32 ? 15.059 2.927 -8.086 1.00 0.82 32 LYS A CA 11
ATOM 17482 C C . LYS A 1 32 ? 15.272 1.827 -7.048 1.00 0.79 32 LYS A C 11
ATOM 17483 O O . LYS A 1 32 ? 14.972 0.661 -7.298 1.00 0.81 32 LYS A O 11
ATOM 17502 N N . LYS A 1 33 ? 15.759 2.202 -5.877 1.00 0.84 33 LYS A N 11
ATOM 17503 C CA . LYS A 1 33 ? 16.070 1.232 -4.836 1.00 0.86 33 LYS A CA 11
ATOM 17504 C C . LYS A 1 33 ? 14.868 0.994 -3.932 1.00 0.74 33 LYS A C 11
ATOM 17505 O O . LYS A 1 33 ? 14.568 -0.146 -3.584 1.00 0.70 33 LYS A O 11
ATOM 17524 N N . LEU A 1 34 ? 14.185 2.074 -3.562 1.00 0.72 34 LEU A N 11
ATOM 17525 C CA . LEU A 1 34 ? 13.022 2.000 -2.675 1.00 0.64 34 LEU A CA 11
ATOM 17526 C C . LEU A 1 34 ? 11.969 1.061 -3.262 1.00 0.58 34 LEU A C 11
ATOM 17527 O O . LEU A 1 34 ? 11.399 0.231 -2.552 1.00 0.62 34 LEU A O 11
ATOM 17543 N N . ILE A 1 35 ? 11.735 1.190 -4.565 1.00 0.54 35 ILE A N 11
ATOM 17544 C CA . ILE A 1 35 ? 10.802 0.322 -5.275 1.00 0.52 35 ILE A CA 11
ATOM 17545 C C . ILE A 1 35 ? 11.236 -1.140 -5.185 1.00 0.55 35 ILE A C 11
ATOM 17546 O O . ILE A 1 35 ? 10.437 -2.018 -4.849 1.00 0.58 35 ILE A O 11
ATOM 17562 N N . GLU A 1 36 ? 12.509 -1.392 -5.469 1.00 0.59 36 GLU A N 11
ATOM 17563 C CA . GLU A 1 36 ? 13.030 -2.750 -5.472 1.00 0.66 36 GLU A CA 11
ATOM 17564 C C . GLU A 1 36 ? 13.010 -3.365 -4.076 1.00 0.62 36 GLU A C 11
ATOM 17565 O O . GLU A 1 36 ? 12.584 -4.506 -3.910 1.00 0.62 36 GLU A O 11
ATOM 17577 N N . GLU A 1 37 ? 13.456 -2.608 -3.076 1.00 0.62 37 GLU A N 11
ATOM 17578 C CA . GLU A 1 37 ? 13.472 -3.092 -1.697 1.00 0.65 37 GLU A CA 11
ATOM 17579 C C . GLU A 1 37 ? 12.070 -3.480 -1.247 1.00 0.56 37 GLU A C 11
ATOM 17580 O O . GLU A 1 37 ? 11.884 -4.466 -0.530 1.00 0.57 37 GLU A O 11
ATOM 17592 N N . ALA A 1 38 ? 11.086 -2.702 -1.679 1.00 0.51 38 ALA A N 11
ATOM 17593 C CA . ALA A 1 38 ? 9.697 -2.992 -1.372 1.00 0.46 38 ALA A CA 11
ATOM 17594 C C . ALA A 1 38 ? 9.272 -4.309 -2.012 1.00 0.42 38 ALA A C 11
ATOM 17595 O O . ALA A 1 38 ? 8.717 -5.185 -1.347 1.00 0.43 38 ALA A O 11
ATOM 17602 N N . ARG A 1 39 ? 9.558 -4.458 -3.298 1.00 0.43 39 ARG A N 11
ATOM 17603 C CA . ARG A 1 39 ? 9.153 -5.652 -4.027 1.00 0.45 39 ARG A CA 11
ATOM 17604 C C . ARG A 1 39 ? 9.880 -6.891 -3.522 1.00 0.45 39 ARG A C 11
ATOM 17605 O O . ARG A 1 39 ? 9.286 -7.959 -3.447 1.00 0.49 39 ARG A O 11
ATOM 17626 N N . LYS A 1 40 ? 11.156 -6.750 -3.168 1.00 0.49 40 LYS A N 11
ATOM 17627 C CA . LYS A 1 40 ? 11.923 -7.871 -2.617 1.00 0.55 40 LYS A CA 11
ATOM 17628 C C . LYS A 1 40 ? 11.154 -8.550 -1.490 1.00 0.49 40 LYS A C 11
ATOM 17629 O O . LYS A 1 40 ? 11.014 -9.775 -1.465 1.00 0.54 40 LYS A O 11
ATOM 17648 N N . MET A 1 41 ? 10.636 -7.745 -0.575 1.00 0.45 41 MET A N 11
ATOM 17649 C CA . MET A 1 41 ? 9.876 -8.264 0.553 1.00 0.46 41 MET A CA 11
ATOM 17650 C C . MET A 1 41 ? 8.476 -8.676 0.125 1.00 0.41 41 MET A C 11
ATOM 17651 O O . MET A 1 41 ? 8.054 -9.802 0.376 1.00 0.46 41 MET A O 11
ATOM 17665 N N . ALA A 1 42 ? 7.771 -7.767 -0.536 1.00 0.37 42 ALA A N 11
ATOM 17666 C CA . ALA A 1 42 ? 6.367 -7.974 -0.871 1.00 0.39 42 ALA A CA 11
ATOM 17667 C C . ALA A 1 42 ? 6.164 -9.129 -1.844 1.00 0.42 42 ALA A C 11
ATOM 17668 O O . ALA A 1 42 ? 5.213 -9.891 -1.705 1.00 0.49 42 ALA A O 11
ATOM 17675 N N . GLU A 1 43 ? 7.050 -9.260 -2.824 1.00 0.45 43 GLU A N 11
ATOM 17676 C CA . GLU A 1 43 ? 6.929 -10.326 -3.807 1.00 0.59 43 GLU A CA 11
ATOM 17677 C C . GLU A 1 43 ? 7.129 -11.679 -3.130 1.00 0.63 43 GLU A C 11
ATOM 17678 O O . GLU A 1 43 ? 6.434 -12.652 -3.428 1.00 0.75 43 GLU A O 11
ATOM 17690 N N . LYS A 1 44 ? 8.075 -11.721 -2.197 1.00 0.60 44 LYS A N 11
ATOM 17691 C CA . LYS A 1 44 ? 8.333 -12.926 -1.421 1.00 0.70 44 LYS A CA 11
ATOM 17692 C C . LYS A 1 44 ? 7.172 -13.162 -0.456 1.00 0.66 44 LYS A C 11
ATOM 17693 O O . LYS A 1 44 ? 6.792 -14.298 -0.179 1.00 0.75 44 LYS A O 11
ATOM 17712 N N . ALA A 1 45 ? 6.588 -12.070 0.018 1.00 0.57 45 ALA A N 11
ATOM 17713 C CA . ALA A 1 45 ? 5.459 -12.133 0.936 1.00 0.59 45 ALA A CA 11
ATOM 17714 C C . ALA A 1 45 ? 4.143 -12.293 0.177 1.00 0.59 45 ALA A C 11
ATOM 17715 O O . ALA A 1 45 ? 3.069 -12.093 0.741 1.00 0.66 45 ALA A O 11
ATOM 17722 N N . ASN A 1 46 ? 4.257 -12.652 -1.109 1.00 0.56 46 ASN A N 11
ATOM 17723 C CA . ASN A 1 46 ? 3.115 -12.860 -2.016 1.00 0.60 46 ASN A CA 11
ATOM 17724 C C . ASN A 1 46 ? 2.081 -11.740 -1.925 1.00 0.54 46 ASN A C 11
ATOM 17725 O O . ASN A 1 46 ? 0.887 -11.956 -2.150 1.00 0.63 46 ASN A O 11
ATOM 17736 N N . LEU A 1 47 ? 2.544 -10.539 -1.632 1.00 0.44 47 LEU A N 11
ATOM 17737 C CA . LEU A 1 47 ? 1.663 -9.391 -1.562 1.00 0.42 47 LEU A CA 11
ATOM 17738 C C . LEU A 1 47 ? 1.375 -8.892 -2.961 1.00 0.41 47 LEU A C 11
ATOM 17739 O O . LEU A 1 47 ? 2.164 -9.111 -3.884 1.00 0.58 47 LEU A O 11
ATOM 17755 N N . ILE A 1 48 ? 0.252 -8.226 -3.127 1.00 0.30 48 ILE A N 11
ATOM 17756 C CA . ILE A 1 48 ? -0.069 -7.642 -4.408 1.00 0.32 48 ILE A CA 11
ATOM 17757 C C . ILE A 1 48 ? 0.451 -6.214 -4.463 1.00 0.32 48 ILE A C 11
ATOM 17758 O O . ILE A 1 48 ? -0.212 -5.274 -4.018 1.00 0.33 48 ILE A O 11
ATOM 17774 N N . LEU A 1 49 ? 1.668 -6.076 -4.970 1.00 0.34 49 LEU A N 11
ATOM 17775 C CA . LEU A 1 49 ? 2.321 -4.784 -5.074 1.00 0.35 49 LEU A CA 11
ATOM 17776 C C . LEU A 1 49 ? 1.896 -4.077 -6.348 1.00 0.35 49 LEU A C 11
ATOM 17777 O O . LEU A 1 49 ? 2.148 -4.561 -7.453 1.00 0.44 49 LEU A O 11
ATOM 17793 N N . ILE A 1 50 ? 1.245 -2.941 -6.193 1.00 0.33 50 ILE A N 11
ATOM 17794 C CA . ILE A 1 50 ? 0.820 -2.157 -7.337 1.00 0.34 50 ILE A CA 11
ATOM 17795 C C . ILE A 1 50 ? 1.630 -0.869 -7.406 1.00 0.32 50 ILE A C 11
ATOM 17796 O O . ILE A 1 50 ? 1.382 0.082 -6.662 1.00 0.36 50 ILE A O 11
ATOM 17812 N N . THR A 1 51 ? 2.618 -0.859 -8.285 1.00 0.32 51 THR A N 11
ATOM 17813 C CA . THR A 1 51 ? 3.509 0.276 -8.421 1.00 0.35 51 THR A CA 11
ATOM 17814 C C . THR A 1 51 ? 2.873 1.388 -9.251 1.00 0.38 51 THR A C 11
ATOM 17815 O O . THR A 1 51 ? 2.832 1.321 -10.481 1.00 0.55 51 THR A O 11
ATOM 17826 N N . VAL A 1 52 ? 2.368 2.401 -8.563 1.00 0.39 52 VAL A N 11
ATOM 17827 C CA . VAL A 1 52 ? 1.759 3.553 -9.208 1.00 0.49 52 VAL A CA 11
ATOM 17828 C C . VAL A 1 52 ? 2.415 4.831 -8.705 1.00 0.58 52 VAL A C 11
ATOM 17829 O O . VAL A 1 52 ? 2.710 4.950 -7.518 1.00 0.80 52 VAL A O 11
ATOM 17842 N N . GLY A 1 53 ? 2.664 5.777 -9.593 1.00 0.66 53 GLY A N 11
ATOM 17843 C CA . GLY A 1 53 ? 3.213 7.037 -9.148 1.00 0.75 53 GLY A CA 11
ATOM 17844 C C . GLY A 1 53 ? 2.368 8.206 -9.591 1.00 0.81 53 GLY A C 11
ATOM 17845 O O . GLY A 1 53 ? 2.553 8.730 -10.690 1.00 1.24 53 GLY A O 11
ATOM 17849 N N . ASP A 1 54 ? 1.469 8.613 -8.698 1.00 0.71 54 ASP A N 11
ATOM 17850 C CA . ASP A 1 54 ? 0.571 9.753 -8.882 1.00 0.82 54 ASP A CA 11
ATOM 17851 C C . ASP A 1 54 ? -0.608 9.572 -7.936 1.00 0.70 54 ASP A C 11
ATOM 17852 O O . ASP A 1 54 ? -1.000 8.440 -7.650 1.00 0.64 54 ASP A O 11
ATOM 17861 N N . GLU A 1 55 ? -1.178 10.670 -7.457 1.00 0.80 55 GLU A N 11
ATOM 17862 C CA . GLU A 1 55 ? -2.262 10.595 -6.488 1.00 0.79 55 GLU A CA 11
ATOM 17863 C C . GLU A 1 55 ? -3.544 10.100 -7.148 1.00 0.69 55 GLU A C 11
ATOM 17864 O O . GLU A 1 55 ? -4.413 9.529 -6.488 1.00 0.71 55 GLU A O 11
ATOM 17876 N N . GLU A 1 56 ? -3.652 10.312 -8.451 1.00 0.70 56 GLU A N 11
ATOM 17877 C CA . GLU A 1 56 ? -4.804 9.844 -9.200 1.00 0.70 56 GLU A CA 11
ATOM 17878 C C . GLU A 1 56 ? -4.627 8.376 -9.558 1.00 0.66 56 GLU A C 11
ATOM 17879 O O . GLU A 1 56 ? -5.582 7.603 -9.531 1.00 0.67 56 GLU A O 11
ATOM 17891 N N . GLU A 1 57 ? -3.394 7.989 -9.873 1.00 0.65 57 GLU A N 11
ATOM 17892 C CA . GLU A 1 57 ? -3.090 6.593 -10.172 1.00 0.65 57 GLU A CA 11
ATOM 17893 C C . GLU A 1 57 ? -3.179 5.742 -8.912 1.00 0.55 57 GLU A C 11
ATOM 17894 O O . GLU A 1 57 ? -3.440 4.541 -8.984 1.00 0.52 57 GLU A O 11
ATOM 17906 N N . LEU A 1 58 ? -2.974 6.366 -7.757 1.00 0.52 58 LEU A N 11
ATOM 17907 C CA . LEU A 1 58 ? -3.213 5.694 -6.489 1.00 0.48 58 LEU A CA 11
ATOM 17908 C C . LEU A 1 58 ? -4.665 5.244 -6.425 1.00 0.46 58 LEU A C 11
ATOM 17909 O O . LEU A 1 58 ? -4.960 4.118 -6.036 1.00 0.44 58 LEU A O 11
ATOM 17925 N N . LYS A 1 59 ? -5.562 6.127 -6.855 1.00 0.52 59 LYS A N 11
ATOM 17926 C CA . LYS A 1 59 ? -6.996 5.842 -6.869 1.00 0.57 59 LYS A CA 11
ATOM 17927 C C . LYS A 1 59 ? -7.331 4.674 -7.786 1.00 0.51 59 LYS A C 11
ATOM 17928 O O . LYS A 1 59 ? -8.358 4.013 -7.629 1.00 0.58 59 LYS A O 11
ATOM 17947 N N . LYS A 1 60 ? -6.453 4.418 -8.732 1.00 0.49 60 LYS A N 11
ATOM 17948 C CA . LYS A 1 60 ? -6.660 3.362 -9.705 1.00 0.48 60 LYS A CA 11
ATOM 17949 C C . LYS A 1 60 ? -6.202 2.031 -9.132 1.00 0.41 60 LYS A C 11
ATOM 17950 O O . LYS A 1 60 ? -6.870 1.006 -9.292 1.00 0.41 60 LYS A O 11
ATOM 17969 N N . ALA A 1 61 ? -5.070 2.062 -8.440 1.00 0.40 61 ALA A N 11
ATOM 17970 C CA . ALA A 1 61 ? -4.553 0.886 -7.765 1.00 0.39 61 ALA A CA 11
ATOM 17971 C C . ALA A 1 61 ? -5.465 0.510 -6.606 1.00 0.32 61 ALA A C 11
ATOM 17972 O O . ALA A 1 61 ? -5.741 -0.662 -6.369 1.00 0.34 61 ALA A O 11
ATOM 17979 N N . ILE A 1 62 ? -5.930 1.527 -5.896 1.00 0.31 62 ILE A N 11
ATOM 17980 C CA . ILE A 1 62 ? -6.873 1.341 -4.797 1.00 0.37 62 ILE A CA 11
ATOM 17981 C C . ILE A 1 62 ? -8.154 0.662 -5.280 1.00 0.36 62 ILE A C 11
ATOM 17982 O O . ILE A 1 62 ? -8.633 -0.289 -4.660 1.00 0.38 62 ILE A O 11
ATOM 17998 N N . LYS A 1 63 ? -8.690 1.138 -6.399 1.00 0.37 63 LYS A N 11
ATOM 17999 C CA . LYS A 1 63 ? -9.923 0.587 -6.949 1.00 0.40 63 LYS A CA 11
ATOM 18000 C C . LYS A 1 63 ? -9.757 -0.884 -7.318 1.00 0.35 63 LYS A C 11
ATOM 18001 O O . LYS A 1 63 ? -10.602 -1.713 -6.983 1.00 0.40 63 LYS A O 11
ATOM 18020 N N . LYS A 1 64 ? -8.662 -1.209 -7.997 1.00 0.34 64 LYS A N 11
ATOM 18021 C CA . LYS A 1 64 ? -8.433 -2.581 -8.432 1.00 0.39 64 LYS A CA 11
ATOM 18022 C C . LYS A 1 64 ? -8.078 -3.476 -7.248 1.00 0.35 64 LYS A C 11
ATOM 18023 O O . LYS A 1 64 ? -8.338 -4.674 -7.274 1.00 0.40 64 LYS A O 11
ATOM 18042 N N . ALA A 1 65 ? -7.496 -2.890 -6.207 1.00 0.30 65 ALA A N 11
ATOM 18043 C CA . ALA A 1 65 ? -7.199 -3.630 -4.986 1.00 0.30 65 ALA A CA 11
ATOM 18044 C C . ALA A 1 65 ? -8.493 -4.079 -4.319 1.00 0.33 65 ALA A C 11
ATOM 18045 O O . ALA A 1 65 ? -8.629 -5.231 -3.912 1.00 0.38 65 ALA A O 11
ATOM 18052 N N . ASP A 1 66 ? -9.445 -3.158 -4.237 1.00 0.35 66 ASP A N 11
ATOM 18053 C CA . ASP A 1 66 ? -10.774 -3.453 -3.707 1.00 0.41 66 ASP A CA 11
ATOM 18054 C C . ASP A 1 66 ? -11.467 -4.510 -4.566 1.00 0.40 66 ASP A C 11
ATOM 18055 O O . ASP A 1 66 ? -12.148 -5.403 -4.055 1.00 0.47 66 ASP A O 11
ATOM 18064 N N . ASP A 1 67 ? -11.259 -4.411 -5.875 1.00 0.36 67 ASP A N 11
ATOM 18065 C CA . ASP A 1 67 ? -11.844 -5.351 -6.827 1.00 0.38 67 ASP A CA 11
ATOM 18066 C C . ASP A 1 67 ? -11.273 -6.754 -6.639 1.00 0.40 67 ASP A C 11
ATOM 18067 O O . ASP A 1 67 ? -12.023 -7.724 -6.510 1.00 0.48 67 ASP A O 11
ATOM 18076 N N . ILE A 1 68 ? -9.944 -6.854 -6.608 1.00 0.37 68 ILE A N 11
ATOM 18077 C CA . ILE A 1 68 ? -9.270 -8.143 -6.464 1.00 0.41 68 ILE A CA 11
ATOM 18078 C C . ILE A 1 68 ? -9.587 -8.767 -5.108 1.00 0.41 68 ILE A C 11
ATOM 18079 O O . ILE A 1 68 ? -9.698 -9.987 -4.980 1.00 0.47 68 ILE A O 11
ATOM 18095 N N . ALA A 1 69 ? -9.741 -7.920 -4.100 1.00 0.39 69 ALA A N 11
ATOM 18096 C CA . ALA A 1 69 ? -10.045 -8.381 -2.756 1.00 0.43 69 ALA A CA 11
ATOM 18097 C C . ALA A 1 69 ? -11.402 -9.069 -2.702 1.00 0.47 69 ALA A C 11
ATOM 18098 O O . ALA A 1 69 ? -11.501 -10.253 -2.373 1.00 0.53 69 ALA A O 11
ATOM 18105 N N . LYS A 1 70 ? -12.443 -8.333 -3.055 1.00 0.52 70 LYS A N 11
ATOM 18106 C CA . LYS A 1 70 ? -13.807 -8.837 -2.959 1.00 0.65 70 LYS A CA 11
ATOM 18107 C C . LYS A 1 70 ? -14.076 -9.979 -3.916 1.00 0.63 70 LYS A C 11
ATOM 18108 O O . LYS A 1 70 ? -15.107 -10.643 -3.800 1.00 0.72 70 LYS A O 11
ATOM 18127 N N . LYS A 1 71 ? -13.163 -10.185 -4.857 1.00 0.62 71 LYS A N 11
ATOM 18128 C CA . LYS A 1 71 ? -13.333 -11.178 -5.907 1.00 0.76 71 LYS A CA 11
ATOM 18129 C C . LYS A 1 71 ? -13.859 -12.487 -5.332 1.00 0.83 71 LYS A C 11
ATOM 18130 O O . LYS A 1 71 ? -14.818 -13.058 -5.850 1.00 1.03 71 LYS A O 11
ATOM 18149 N N . GLN A 1 72 ? -13.238 -12.964 -4.261 1.00 0.79 72 GLN A N 11
ATOM 18150 C CA . GLN A 1 72 ? -13.653 -14.246 -3.701 1.00 1.04 72 GLN A CA 11
ATOM 18151 C C . GLN A 1 72 ? -13.932 -14.203 -2.190 1.00 1.06 72 GLN A C 11
ATOM 18152 O O . GLN A 1 72 ? -15.060 -14.431 -1.757 1.00 1.22 72 GLN A O 11
ATOM 18166 N N . ASN A 1 73 ? -12.912 -13.893 -1.395 1.00 1.03 73 ASN A N 11
ATOM 18167 C CA . ASN A 1 73 ? -13.047 -13.902 0.066 1.00 1.18 73 ASN A CA 11
ATOM 18168 C C . ASN A 1 73 ? -12.766 -12.541 0.687 1.00 1.00 73 ASN A C 11
ATOM 18169 O O . ASN A 1 73 ? -13.447 -12.110 1.612 1.00 1.24 73 ASN A O 11
ATOM 18180 N N . SER A 1 74 ? -11.755 -11.880 0.147 1.00 1.13 74 SER A N 11
ATOM 18181 C CA . SER A 1 74 ? -11.077 -10.756 0.787 1.00 1.53 74 SER A CA 11
ATOM 18182 C C . SER A 1 74 ? -11.897 -9.466 0.863 1.00 1.47 74 SER A C 11
ATOM 18183 O O . SER A 1 74 ? -11.318 -8.389 0.964 1.00 1.93 74 SER A O 11
ATOM 18191 N N . SER A 1 75 ? -13.221 -9.562 0.766 1.00 1.40 75 SER A N 11
ATOM 18192 C CA . SER A 1 75 ? -14.089 -8.393 0.915 1.00 2.05 75 SER A CA 11
ATOM 18193 C C . SER A 1 75 ? -13.710 -7.576 2.160 1.00 1.90 75 SER A C 11
ATOM 18194 O O . SER A 1 75 ? -13.908 -6.361 2.199 1.00 2.43 75 SER A O 11
ATOM 18202 N N . GLU A 1 76 ? -13.170 -8.254 3.170 1.00 1.26 76 GLU A N 11
ATOM 18203 C CA . GLU A 1 76 ? -12.519 -7.581 4.282 1.00 1.12 76 GLU A CA 11
ATOM 18204 C C . GLU A 1 76 ? -11.024 -7.875 4.212 1.00 0.74 76 GLU A C 11
ATOM 18205 O O . GLU A 1 76 ? -10.566 -8.940 4.637 1.00 0.88 76 GLU A O 11
ATOM 18217 N N . ALA A 1 77 ? -10.267 -6.940 3.664 1.00 0.55 77 ALA A N 11
ATOM 18218 C CA . ALA A 1 77 ? -8.846 -7.151 3.426 1.00 0.44 77 ALA A CA 11
ATOM 18219 C C . ALA A 1 77 ? -8.013 -6.060 4.076 1.00 0.37 77 ALA A C 11
ATOM 18220 O O . ALA A 1 77 ? -8.547 -5.160 4.721 1.00 0.42 77 ALA A O 11
ATOM 18227 N N . LYS A 1 78 ? -6.706 -6.147 3.901 1.00 0.35 78 LYS A N 11
ATOM 18228 C CA . LYS A 1 78 ? -5.795 -5.145 4.425 1.00 0.37 78 LYS A CA 11
ATOM 18229 C C . LYS A 1 78 ? -4.880 -4.651 3.318 1.00 0.33 78 LYS A C 11
ATOM 18230 O O . LYS A 1 78 ? -4.344 -5.445 2.539 1.00 0.37 78 LYS A O 11
ATOM 18249 N N . ILE A 1 79 ? -4.713 -3.344 3.242 1.00 0.29 79 ILE A N 11
ATOM 18250 C CA . ILE A 1 79 ? -3.913 -2.738 2.194 1.00 0.29 79 ILE A CA 11
ATOM 18251 C C . ILE A 1 79 ? -2.873 -1.805 2.801 1.00 0.29 79 ILE A C 11
ATOM 18252 O O . ILE A 1 79 ? -3.171 -1.050 3.723 1.00 0.40 79 ILE A O 11
ATOM 18268 N N . LEU A 1 80 ? -1.653 -1.878 2.308 1.00 0.23 80 LEU A N 11
ATOM 18269 C CA . LEU A 1 80 ? -0.600 -0.975 2.743 1.00 0.28 80 LEU A CA 11
ATOM 18270 C C . LEU A 1 80 ? -0.315 0.024 1.630 1.00 0.30 80 LEU A C 11
ATOM 18271 O O . LEU A 1 80 ? -0.029 -0.370 0.507 1.00 0.45 80 LEU A O 11
ATOM 18287 N N . ILE A 1 81 ? -0.418 1.309 1.923 1.00 0.27 81 ILE A N 11
ATOM 18288 C CA . ILE A 1 81 ? -0.025 2.323 0.959 1.00 0.27 81 ILE A CA 11
ATOM 18289 C C . ILE A 1 81 ? 1.236 3.023 1.442 1.00 0.27 81 ILE A C 11
ATOM 18290 O O . ILE A 1 81 ? 1.202 3.778 2.411 1.00 0.33 81 ILE A O 11
ATOM 18306 N N . LEU A 1 82 ? 2.350 2.735 0.788 1.00 0.27 82 LEU A N 11
ATOM 18307 C CA . LEU A 1 82 ? 3.607 3.401 1.088 1.00 0.31 82 LEU A CA 11
ATOM 18308 C C . LEU A 1 82 ? 3.768 4.611 0.188 1.00 0.34 82 LEU A C 11
ATOM 18309 O O . LEU A 1 82 ? 4.156 4.485 -0.967 1.00 0.59 82 LEU A O 11
ATOM 18325 N N . LEU A 1 83 ? 3.468 5.781 0.714 1.00 0.35 83 LEU A N 11
ATOM 18326 C CA . LEU A 1 83 ? 3.504 6.998 -0.078 1.00 0.42 83 LEU A CA 11
ATOM 18327 C C . LEU A 1 83 ? 4.409 8.025 0.559 1.00 0.44 83 LEU A C 11
ATOM 18328 O O . LEU A 1 83 ? 4.395 8.197 1.775 1.00 0.55 83 LEU A O 11
ATOM 18344 N N . GLU A 1 84 ? 5.207 8.707 -0.246 1.00 0.43 84 GLU A N 11
ATOM 18345 C CA . GLU A 1 84 ? 5.991 9.793 0.291 1.00 0.45 84 GLU A CA 11
ATOM 18346 C C . GLU A 1 84 ? 5.192 11.085 0.216 1.00 0.47 84 GLU A C 11
ATOM 18347 O O . GLU A 1 84 ? 5.108 11.721 -0.836 1.00 0.54 84 GLU A O 11
ATOM 18359 N N . LYS A 1 85 ? 4.606 11.443 1.345 1.00 0.45 85 LYS A N 11
ATOM 18360 C CA . LYS A 1 85 ? 3.999 12.751 1.559 1.00 0.56 85 LYS A CA 11
ATOM 18361 C C . LYS A 1 85 ? 3.556 12.842 3.014 1.00 0.53 85 LYS A C 11
ATOM 18362 O O . LYS A 1 85 ? 3.378 11.811 3.662 1.00 0.53 85 LYS A O 11
ATOM 18381 N N . PRO A 1 86 ? 3.395 14.052 3.564 1.00 0.60 86 PRO A N 11
ATOM 18382 C CA . PRO A 1 86 ? 2.826 14.225 4.901 1.00 0.62 86 PRO A CA 11
ATOM 18383 C C . PRO A 1 86 ? 1.339 13.881 4.908 1.00 0.61 86 PRO A C 11
ATOM 18384 O O . PRO A 1 86 ? 0.550 14.503 4.195 1.00 0.68 86 PRO A O 11
ATOM 18395 N N . VAL A 1 87 ? 0.957 12.885 5.698 1.00 0.59 87 VAL A N 11
ATOM 18396 C CA . VAL A 1 87 ? -0.426 12.426 5.719 1.00 0.62 87 VAL A CA 11
ATOM 18397 C C . VAL A 1 87 ? -1.058 12.584 7.097 1.00 0.62 87 VAL A C 11
ATOM 18398 O O . VAL A 1 87 ? -0.412 12.369 8.125 1.00 0.66 87 VAL A O 11
ATOM 18411 N N . SER A 1 88 ? -2.317 12.986 7.101 1.00 0.69 88 SER A N 11
ATOM 18412 C CA . SER A 1 88 ? -3.106 13.048 8.320 1.00 0.76 88 SER A CA 11
ATOM 18413 C C . SER A 1 88 ? -4.025 11.826 8.390 1.00 0.72 88 SER A C 11
ATOM 18414 O O . SER A 1 88 ? -4.434 11.312 7.345 1.00 0.69 88 SER A O 11
ATOM 18422 N N . PRO A 1 89 ? -4.347 11.329 9.599 1.00 0.78 89 PRO A N 11
ATOM 18423 C CA . PRO A 1 89 ? -5.243 10.176 9.775 1.00 0.79 89 PRO A CA 11
ATOM 18424 C C . PRO A 1 89 ? -6.542 10.301 8.977 1.00 0.67 89 PRO A C 11
ATOM 18425 O O . PRO A 1 89 ? -7.057 9.311 8.450 1.00 0.65 89 PRO A O 11
ATOM 18436 N N . GLU A 1 90 ? -7.057 11.523 8.878 1.00 0.71 90 GLU A N 11
ATOM 18437 C CA . GLU A 1 90 ? -8.287 11.789 8.141 1.00 0.72 90 GLU A CA 11
ATOM 18438 C C . GLU A 1 90 ? -8.144 11.373 6.672 1.00 0.64 90 GLU A C 11
ATOM 18439 O O . GLU A 1 90 ? -9.096 10.892 6.056 1.00 0.68 90 GLU A O 11
ATOM 18451 N N . TYR A 1 91 ? -6.946 11.534 6.121 1.00 0.62 91 TYR A N 11
ATOM 18452 C CA . TYR A 1 91 ? -6.697 11.187 4.728 1.00 0.62 91 TYR A CA 11
ATOM 18453 C C . TYR A 1 91 ? -6.617 9.679 4.543 1.00 0.52 91 TYR A C 11
ATOM 18454 O O . TYR A 1 91 ? -6.998 9.159 3.491 1.00 0.52 91 TYR A O 11
ATOM 18472 N N . GLU A 1 92 ? -6.132 8.973 5.562 1.00 0.48 92 GLU A N 11
ATOM 18473 C CA . GLU A 1 92 ? -6.146 7.523 5.541 1.00 0.42 92 GLU A CA 11
ATOM 18474 C C . GLU A 1 92 ? -7.575 7.035 5.441 1.00 0.42 92 GLU A C 11
ATOM 18475 O O . GLU A 1 92 ? -7.885 6.168 4.637 1.00 0.43 92 GLU A O 11
ATOM 18487 N N . LYS A 1 93 ? -8.441 7.636 6.244 1.00 0.47 93 LYS A N 11
ATOM 18488 C CA . LYS A 1 93 ? -9.845 7.271 6.297 1.00 0.54 93 LYS A CA 11
ATOM 18489 C C . LYS A 1 93 ? -10.525 7.543 4.962 1.00 0.53 93 LYS A C 11
ATOM 18490 O O . LYS A 1 93 ? -11.488 6.877 4.604 1.00 0.55 93 LYS A O 11
ATOM 18509 N N . LYS A 1 94 ? -10.009 8.514 4.221 1.00 0.54 94 LYS A N 11
ATOM 18510 C CA . LYS A 1 94 ? -10.582 8.866 2.932 1.00 0.59 94 LYS A CA 11
ATOM 18511 C C . LYS A 1 94 ? -10.189 7.837 1.870 1.00 0.52 94 LYS A C 11
ATOM 18512 O O . LYS A 1 94 ? -10.988 7.499 1.000 1.00 0.57 94 LYS A O 11
ATOM 18531 N N . LEU A 1 95 ? -8.966 7.325 1.954 1.00 0.47 95 LEU A N 11
ATOM 18532 C CA . LEU A 1 95 ? -8.525 6.256 1.058 1.00 0.45 95 LEU A CA 11
ATOM 18533 C C . LEU A 1 95 ? -9.120 4.929 1.516 1.00 0.39 95 LEU A C 11
ATOM 18534 O O . LEU A 1 95 ? -9.485 4.073 0.708 1.00 0.41 95 LEU A O 11
ATOM 18550 N N . GLN A 1 96 ? -9.223 4.793 2.830 1.00 0.37 96 GLN A N 11
ATOM 18551 C CA . GLN A 1 96 ? -9.836 3.640 3.474 1.00 0.40 96 GLN A CA 11
ATOM 18552 C C . GLN A 1 96 ? -11.338 3.636 3.182 1.00 0.45 96 GLN A C 11
ATOM 18553 O O . GLN A 1 96 ? -12.019 2.625 3.337 1.00 0.49 96 GLN A O 11
ATOM 18567 N N . LYS A 1 97 ? -11.838 4.804 2.794 1.00 0.52 97 LYS A N 11
ATOM 18568 C CA . LYS A 1 97 ? -13.226 4.969 2.380 1.00 0.64 97 LYS A CA 11
ATOM 18569 C C . LYS A 1 97 ? -13.434 4.533 0.927 1.00 0.65 97 LYS A C 11
ATOM 18570 O O . LYS A 1 97 ? -14.450 3.921 0.596 1.00 0.72 97 LYS A O 11
ATOM 18589 N N . TYR A 1 98 ? -12.474 4.868 0.062 1.00 0.63 98 TYR A N 11
ATOM 18590 C CA . TYR A 1 98 ? -12.593 4.576 -1.370 1.00 0.68 98 TYR A CA 11
ATOM 18591 C C . TYR A 1 98 ? -12.659 3.078 -1.624 1.00 0.64 98 TYR A C 11
ATOM 18592 O O . TYR A 1 98 ? -13.503 2.604 -2.383 1.00 0.73 98 TYR A O 11
ATOM 18610 N N . ALA A 1 99 ? -11.761 2.342 -0.995 1.00 0.56 99 ALA A N 11
ATOM 18611 C CA . ALA A 1 99 ? -11.750 0.894 -1.105 1.00 0.56 99 ALA A CA 11
ATOM 18612 C C . ALA A 1 99 ? -12.303 0.286 0.167 1.00 0.52 99 ALA A C 11
ATOM 18613 O O . ALA A 1 99 ? -12.136 0.850 1.247 1.00 0.60 99 ALA A O 11
ATOM 18620 N N . ASP A 1 100 ? -12.963 -0.852 0.062 1.00 0.54 100 ASP A N 11
ATOM 18621 C CA . ASP A 1 100 ? -13.416 -1.526 1.258 1.00 0.53 100 ASP A CA 11
ATOM 18622 C C . ASP A 1 100 ? -12.337 -2.477 1.706 1.00 0.47 100 ASP A C 11
ATOM 18623 O O . ASP A 1 100 ? -12.203 -3.592 1.200 1.00 0.51 100 ASP A O 11
ATOM 18632 N N . ALA A 1 101 ? -11.587 -2.010 2.673 1.00 0.42 101 ALA A N 11
ATOM 18633 C CA . ALA A 1 101 ? -10.509 -2.758 3.275 1.00 0.39 101 ALA A CA 11
ATOM 18634 C C . ALA A 1 101 ? -9.961 -1.959 4.430 1.00 0.37 101 ALA A C 11
ATOM 18635 O O . ALA A 1 101 ? -10.385 -0.824 4.667 1.00 0.50 101 ALA A O 11
ATOM 18642 N N . GLU A 1 102 ? -9.023 -2.534 5.139 1.00 0.31 102 GLU A N 11
ATOM 18643 C CA . GLU A 1 102 ? -8.332 -1.815 6.175 1.00 0.31 102 GLU A CA 11
ATOM 18644 C C . GLU A 1 102 ? -6.990 -1.349 5.636 1.00 0.29 102 GLU A C 11
ATOM 18645 O O . GLU A 1 102 ? -5.995 -2.070 5.720 1.00 0.36 102 GLU A O 11
ATOM 18657 N N . VAL A 1 103 ? -6.966 -0.165 5.043 1.00 0.27 103 VAL A N 11
ATOM 18658 C CA . VAL A 1 103 ? -5.728 0.355 4.500 1.00 0.32 103 VAL A CA 11
ATOM 18659 C C . VAL A 1 103 ? -4.957 1.093 5.581 1.00 0.32 103 VAL A C 11
ATOM 18660 O O . VAL A 1 103 ? -5.534 1.797 6.411 1.00 0.38 103 VAL A O 11
ATOM 18673 N N . ARG A 1 104 ? -3.664 0.882 5.589 1.00 0.33 104 ARG A N 11
ATOM 18674 C CA . ARG A 1 104 ? -2.785 1.545 6.521 1.00 0.37 104 ARG A CA 11
ATOM 18675 C C . ARG A 1 104 ? -1.802 2.397 5.739 1.00 0.33 104 ARG A C 11
ATOM 18676 O O . ARG A 1 104 ? -0.840 1.879 5.169 1.00 0.38 104 ARG A O 11
ATOM 18697 N N . VAL A 1 105 ? -2.061 3.693 5.672 1.00 0.31 105 VAL A N 11
ATOM 18698 C CA . VAL A 1 105 ? -1.214 4.568 4.886 1.00 0.31 105 VAL A CA 11
ATOM 18699 C C . VAL A 1 105 ? 0.068 4.877 5.658 1.00 0.31 105 VAL A C 11
ATOM 18700 O O . VAL A 1 105 ? 0.025 5.239 6.834 1.00 0.41 105 VAL A O 11
ATOM 18713 N N . ARG A 1 106 ? 1.207 4.694 5.021 1.00 0.31 106 ARG A N 11
ATOM 18714 C CA . ARG A 1 106 ? 2.484 4.946 5.670 1.00 0.35 106 ARG A CA 11
ATOM 18715 C C . ARG A 1 106 ? 3.359 5.819 4.789 1.00 0.29 106 ARG A C 11
ATOM 18716 O O . ARG A 1 106 ? 3.427 5.620 3.576 1.00 0.31 106 ARG A O 11
ATOM 18737 N N . THR A 1 107 ? 4.018 6.789 5.397 1.00 0.34 107 THR A N 11
ATOM 18738 C CA . THR A 1 107 ? 4.883 7.687 4.661 1.00 0.36 107 THR A CA 11
ATOM 18739 C C . THR A 1 107 ? 6.341 7.291 4.886 1.00 0.40 107 THR A C 11
ATOM 18740 O O . THR A 1 107 ? 6.729 6.925 6.000 1.00 0.56 107 THR A O 11
ATOM 18751 N N . VAL A 1 108 ? 7.130 7.321 3.822 1.00 0.44 108 VAL A N 11
ATOM 18752 C CA . VAL A 1 108 ? 8.526 6.916 3.896 1.00 0.60 108 VAL A CA 11
ATOM 18753 C C . VAL A 1 108 ? 9.426 7.970 3.268 1.00 0.68 108 VAL A C 11
ATOM 18754 O O . VAL A 1 108 ? 8.947 8.888 2.603 1.00 0.86 108 VAL A O 11
ATOM 18767 N N . THR A 1 109 ? 10.722 7.854 3.509 1.00 0.68 109 THR A N 11
ATOM 18768 C CA . THR A 1 109 ? 11.698 8.749 2.913 1.00 0.78 109 THR A CA 11
ATOM 18769 C C . THR A 1 109 ? 12.938 7.992 2.437 1.00 0.71 109 THR A C 11
ATOM 18770 O O . THR A 1 109 ? 13.822 8.573 1.803 1.00 0.88 109 THR A O 11
ATOM 18781 N N . SER A 1 110 ? 13.021 6.703 2.761 1.00 0.59 110 SER A N 11
ATOM 18782 C CA . SER A 1 110 ? 14.177 5.898 2.379 1.00 0.54 110 SER A CA 11
ATOM 18783 C C . SER A 1 110 ? 13.814 4.417 2.212 1.00 0.49 110 SER A C 11
ATOM 18784 O O . SER A 1 110 ? 12.947 3.909 2.925 1.00 0.51 110 SER A O 11
ATOM 18792 N N . PRO A 1 111 ? 14.451 3.730 1.241 1.00 0.49 111 PRO A N 11
ATOM 18793 C CA . PRO A 1 111 ? 14.213 2.310 0.930 1.00 0.49 111 PRO A CA 11
ATOM 18794 C C . PRO A 1 111 ? 13.946 1.419 2.148 1.00 0.45 111 PRO A C 11
ATOM 18795 O O . PRO A 1 111 ? 12.946 0.695 2.185 1.00 0.50 111 PRO A O 11
ATOM 18806 N N . ASP A 1 112 ? 14.831 1.486 3.140 1.00 0.47 112 ASP A N 11
ATOM 18807 C CA . ASP A 1 112 ? 14.751 0.610 4.311 1.00 0.49 112 ASP A CA 11
ATOM 18808 C C . ASP A 1 112 ? 13.433 0.764 5.054 1.00 0.43 112 ASP A C 11
ATOM 18809 O O . ASP A 1 112 ? 12.923 -0.199 5.622 1.00 0.45 112 ASP A O 11
ATOM 18818 N N . GLU A 1 113 ? 12.872 1.964 5.037 1.00 0.43 113 GLU A N 11
ATOM 18819 C CA . GLU A 1 113 ? 11.606 2.214 5.708 1.00 0.45 113 GLU A CA 11
ATOM 18820 C C . GLU A 1 113 ? 10.479 1.451 5.023 1.00 0.37 113 GLU A C 11
ATOM 18821 O O . GLU A 1 113 ? 9.617 0.877 5.684 1.00 0.40 113 GLU A O 11
ATOM 18833 N N . ALA A 1 114 ? 10.512 1.431 3.695 1.00 0.37 114 ALA A N 11
ATOM 18834 C CA . ALA A 1 114 ? 9.485 0.758 2.911 1.00 0.39 114 ALA A CA 11
ATOM 18835 C C . ALA A 1 114 ? 9.425 -0.725 3.254 1.00 0.36 114 ALA A C 11
ATOM 18836 O O . ALA A 1 114 ? 8.362 -1.258 3.572 1.00 0.38 114 ALA A O 11
ATOM 18843 N N . LYS A 1 115 ? 10.578 -1.384 3.221 1.00 0.38 115 LYS A N 11
ATOM 18844 C CA . LYS A 1 115 ? 10.643 -2.806 3.527 1.00 0.45 115 LYS A CA 11
ATOM 18845 C C . LYS A 1 115 ? 10.369 -3.062 5.008 1.00 0.39 115 LYS A C 11
ATOM 18846 O O . LYS A 1 115 ? 9.866 -4.124 5.379 1.00 0.44 115 LYS A O 11
ATOM 18865 N N . ARG A 1 116 ? 10.684 -2.079 5.844 1.00 0.36 116 ARG A N 11
ATOM 18866 C CA . ARG A 1 116 ? 10.374 -2.146 7.269 1.00 0.39 116 ARG A CA 11
ATOM 18867 C C . ARG A 1 116 ? 8.863 -2.232 7.487 1.00 0.35 116 ARG A C 11
ATOM 18868 O O . ARG A 1 116 ? 8.380 -3.082 8.236 1.00 0.42 116 ARG A O 11
ATOM 18889 N N . TRP A 1 117 ? 8.122 -1.355 6.816 1.00 0.31 117 TRP A N 11
ATOM 18890 C CA . TRP A 1 117 ? 6.672 -1.310 6.968 1.00 0.32 117 TRP A CA 11
ATOM 18891 C C . TRP A 1 117 ? 6.010 -2.558 6.410 1.00 0.30 117 TRP A C 11
ATOM 18892 O O . TRP A 1 117 ? 5.000 -3.011 6.936 1.00 0.36 117 TRP A O 11
ATOM 18913 N N . ILE A 1 118 ? 6.580 -3.116 5.352 1.00 0.29 118 ILE A N 11
ATOM 18914 C CA . ILE A 1 118 ? 6.048 -4.338 4.765 1.00 0.32 118 ILE A CA 11
ATOM 18915 C C . ILE A 1 118 ? 6.094 -5.478 5.776 1.00 0.36 118 ILE A C 11
ATOM 18916 O O . ILE A 1 118 ? 5.141 -6.246 5.907 1.00 0.40 118 ILE A O 11
ATOM 18932 N N . LYS A 1 119 ? 7.194 -5.562 6.509 1.00 0.41 119 LYS A N 11
ATOM 18933 C CA . LYS A 1 119 ? 7.340 -6.557 7.564 1.00 0.53 119 LYS A CA 11
ATOM 18934 C C . LYS A 1 119 ? 6.367 -6.280 8.705 1.00 0.55 119 LYS A C 11
ATOM 18935 O O . LYS A 1 119 ? 5.738 -7.194 9.239 1.00 0.67 119 LYS A O 11
ATOM 18954 N N . GLU A 1 120 ? 6.234 -5.008 9.053 1.00 0.51 120 GLU A N 11
ATOM 18955 C CA . GLU A 1 120 ? 5.363 -4.588 10.143 1.00 0.63 120 GLU A CA 11
ATOM 18956 C C . GLU A 1 120 ? 3.888 -4.770 9.770 1.00 0.60 120 GLU A C 11
ATOM 18957 O O . GLU A 1 120 ? 3.025 -4.873 10.637 1.00 0.79 120 GLU A O 11
ATOM 18969 N N . PHE A 1 121 ? 3.609 -4.795 8.478 1.00 0.44 121 PHE A N 11
ATOM 18970 C CA . PHE A 1 121 ? 2.248 -4.947 7.983 1.00 0.43 121 PHE A CA 11
ATOM 18971 C C . PHE A 1 121 ? 1.884 -6.412 7.760 1.00 0.46 121 PHE A C 11
ATOM 18972 O O . PHE A 1 121 ? 0.832 -6.867 8.206 1.00 0.54 121 PHE A O 11
ATOM 18989 N N . SER A 1 122 ? 2.756 -7.140 7.065 1.00 0.44 122 SER A N 11
ATOM 18990 C CA . SER A 1 122 ? 2.460 -8.509 6.649 1.00 0.50 122 SER A CA 11
ATOM 18991 C C . SER A 1 122 ? 2.205 -9.430 7.843 1.00 0.58 122 SER A C 11
ATOM 18992 O O . SER A 1 122 ? 1.094 -9.927 8.017 1.00 0.80 122 SER A O 11
ATOM 19000 N N . GLU A 1 123 ? 3.224 -9.662 8.660 1.00 0.63 123 GLU A N 11
ATOM 19001 C CA . GLU A 1 123 ? 3.057 -10.513 9.828 1.00 0.81 123 GLU A CA 11
ATOM 19002 C C . GLU A 1 123 ? 2.507 -9.705 10.997 1.00 0.92 123 GLU A C 11
ATOM 19003 O O . GLU A 1 123 ? 1.721 -10.217 11.796 1.00 1.44 123 GLU A O 11
ATOM 19015 N N . GLU A 1 124 ? 2.924 -8.442 11.069 1.00 1.15 124 GLU A N 11
ATOM 19016 C CA . GLU A 1 124 ? 2.482 -7.514 12.107 1.00 1.53 124 GLU A CA 11
ATOM 19017 C C . GLU A 1 124 ? 2.696 -8.103 13.501 1.00 2.14 124 GLU A C 11
ATOM 19018 O O . GLU A 1 124 ? 3.850 -8.085 13.977 1.00 2.76 124 GLU A O 11
ATOM 19031 N N . MET A 1 21 ? -6.964 -13.547 4.284 1.00 0.86 21 MET A N 12
ATOM 19032 C CA . MET A 1 21 ? -6.997 -12.080 4.073 1.00 0.65 21 MET A CA 12
ATOM 19033 C C . MET A 1 21 ? -5.997 -11.695 2.996 1.00 0.55 21 MET A C 12
ATOM 19034 O O . MET A 1 21 ? -4.788 -11.841 3.189 1.00 0.75 21 MET A O 12
ATOM 19047 N N . THR A 1 22 ? -6.489 -11.226 1.861 1.00 0.43 22 THR A N 12
ATOM 19048 C CA . THR A 1 22 ? -5.611 -10.829 0.774 1.00 0.41 22 THR A CA 12
ATOM 19049 C C . THR A 1 22 ? -4.929 -9.507 1.111 1.00 0.35 22 THR A C 12
ATOM 19050 O O . THR A 1 22 ? -5.583 -8.542 1.511 1.00 0.38 22 THR A O 12
ATOM 19061 N N . LEU A 1 23 ? -3.612 -9.479 0.973 1.00 0.32 23 LEU A N 12
ATOM 19062 C CA . LEU A 1 23 ? -2.833 -8.323 1.372 1.00 0.29 23 LEU A CA 12
ATOM 19063 C C . LEU A 1 23 ? -2.338 -7.551 0.157 1.00 0.26 23 LEU A C 12
ATOM 19064 O O . LEU A 1 23 ? -1.669 -8.103 -0.723 1.00 0.30 23 LEU A O 12
ATOM 19080 N N . PHE A 1 24 ? -2.681 -6.275 0.112 1.00 0.25 24 PHE A N 12
ATOM 19081 C CA . PHE A 1 24 ? -2.310 -5.418 -1.001 1.00 0.25 24 PHE A CA 12
ATOM 19082 C C . PHE A 1 24 ? -1.351 -4.343 -0.529 1.00 0.26 24 PHE A C 12
ATOM 19083 O O . PHE A 1 24 ? -1.391 -3.934 0.631 1.00 0.30 24 PHE A O 12
ATOM 19100 N N . VAL A 1 25 ? -0.495 -3.882 -1.420 1.00 0.29 25 VAL A N 12
ATOM 19101 C CA . VAL A 1 25 ? 0.421 -2.807 -1.092 1.00 0.31 25 VAL A CA 12
ATOM 19102 C C . VAL A 1 25 ? 0.640 -1.895 -2.299 1.00 0.30 25 VAL A C 12
ATOM 19103 O O . VAL A 1 25 ? 1.060 -2.333 -3.370 1.00 0.35 25 VAL A O 12
ATOM 19116 N N . LEU A 1 26 ? 0.303 -0.630 -2.118 1.00 0.34 26 LEU A N 12
ATOM 19117 C CA . LEU A 1 26 ? 0.482 0.377 -3.150 1.00 0.35 26 LEU A CA 12
ATOM 19118 C C . LEU A 1 26 ? 1.687 1.223 -2.792 1.00 0.34 26 LEU A C 12
ATOM 19119 O O . LEU A 1 26 ? 2.096 1.253 -1.632 1.00 0.36 26 LEU A O 12
ATOM 19135 N N . ILE A 1 27 ? 2.262 1.903 -3.767 1.00 0.34 27 ILE A N 12
ATOM 19136 C CA . ILE A 1 27 ? 3.452 2.693 -3.512 1.00 0.32 27 ILE A CA 12
ATOM 19137 C C . ILE A 1 27 ? 3.553 3.899 -4.442 1.00 0.30 27 ILE A C 12
ATOM 19138 O O . ILE A 1 27 ? 3.571 3.745 -5.661 1.00 0.36 27 ILE A O 12
ATOM 19154 N N . LEU A 1 28 ? 3.592 5.103 -3.866 1.00 0.30 28 LEU A N 12
ATOM 19155 C CA . LEU A 1 28 ? 3.961 6.288 -4.634 1.00 0.36 28 LEU A CA 12
ATOM 19156 C C . LEU A 1 28 ? 5.359 6.734 -4.240 1.00 0.38 28 LEU A C 12
ATOM 19157 O O . LEU A 1 28 ? 5.532 7.633 -3.412 1.00 0.41 28 LEU A O 12
ATOM 19173 N N . SER A 1 29 ? 6.349 6.085 -4.816 1.00 0.44 29 SER A N 12
ATOM 19174 C CA . SER A 1 29 ? 7.729 6.506 -4.683 1.00 0.56 29 SER A CA 12
ATOM 19175 C C . SER A 1 29 ? 8.484 6.147 -5.950 1.00 0.68 29 SER A C 12
ATOM 19176 O O . SER A 1 29 ? 8.211 5.105 -6.550 1.00 1.05 29 SER A O 12
ATOM 19184 N N . ASN A 1 30 ? 9.421 6.975 -6.373 1.00 0.60 30 ASN A N 12
ATOM 19185 C CA . ASN A 1 30 ? 10.368 6.513 -7.366 1.00 0.67 30 ASN A CA 12
ATOM 19186 C C . ASN A 1 30 ? 11.792 6.745 -6.886 1.00 0.64 30 ASN A C 12
ATOM 19187 O O . ASN A 1 30 ? 12.420 7.763 -7.164 1.00 0.68 30 ASN A O 12
ATOM 19198 N N . ASP A 1 31 ? 12.273 5.773 -6.132 1.00 0.63 31 ASP A N 12
ATOM 19199 C CA . ASP A 1 31 ? 13.685 5.582 -5.871 1.00 0.67 31 ASP A CA 12
ATOM 19200 C C . ASP A 1 31 ? 14.062 4.192 -6.360 1.00 0.72 31 ASP A C 12
ATOM 19201 O O . ASP A 1 31 ? 13.344 3.231 -6.090 1.00 0.81 31 ASP A O 12
ATOM 19210 N N . LYS A 1 32 ? 15.176 4.073 -7.064 1.00 0.78 32 LYS A N 12
ATOM 19211 C CA . LYS A 1 32 ? 15.549 2.799 -7.669 1.00 0.82 32 LYS A CA 12
ATOM 19212 C C . LYS A 1 32 ? 15.869 1.738 -6.615 1.00 0.79 32 LYS A C 12
ATOM 19213 O O . LYS A 1 32 ? 15.640 0.551 -6.838 1.00 0.81 32 LYS A O 12
ATOM 19232 N N . LYS A 1 33 ? 16.372 2.168 -5.464 1.00 0.84 33 LYS A N 12
ATOM 19233 C CA . LYS A 1 33 ? 16.715 1.244 -4.390 1.00 0.86 33 LYS A CA 12
ATOM 19234 C C . LYS A 1 33 ? 15.467 0.860 -3.597 1.00 0.74 33 LYS A C 12
ATOM 19235 O O . LYS A 1 33 ? 15.203 -0.322 -3.368 1.00 0.70 33 LYS A O 12
ATOM 19254 N N . LEU A 1 34 ? 14.701 1.871 -3.197 1.00 0.72 34 LEU A N 12
ATOM 19255 C CA . LEU A 1 34 ? 13.477 1.662 -2.423 1.00 0.64 34 LEU A CA 12
ATOM 19256 C C . LEU A 1 34 ? 12.496 0.753 -3.156 1.00 0.58 34 LEU A C 12
ATOM 19257 O O . LEU A 1 34 ? 11.971 -0.189 -2.566 1.00 0.62 34 LEU A O 12
ATOM 19273 N N . ILE A 1 35 ? 12.258 1.022 -4.437 1.00 0.54 35 ILE A N 12
ATOM 19274 C CA . ILE A 1 35 ? 11.318 0.220 -5.216 1.00 0.52 35 ILE A CA 12
ATOM 19275 C C . ILE A 1 35 ? 11.718 -1.254 -5.204 1.00 0.55 35 ILE A C 12
ATOM 19276 O O . ILE A 1 35 ? 10.866 -2.133 -5.064 1.00 0.58 35 ILE A O 12
ATOM 19292 N N . GLU A 1 36 ? 13.016 -1.525 -5.320 1.00 0.59 36 GLU A N 12
ATOM 19293 C CA . GLU A 1 36 ? 13.497 -2.898 -5.285 1.00 0.66 36 GLU A CA 12
ATOM 19294 C C . GLU A 1 36 ? 13.266 -3.527 -3.918 1.00 0.62 36 GLU A C 12
ATOM 19295 O O . GLU A 1 36 ? 12.632 -4.575 -3.818 1.00 0.62 36 GLU A O 12
ATOM 19307 N N . GLU A 1 37 ? 13.767 -2.880 -2.867 1.00 0.62 37 GLU A N 12
ATOM 19308 C CA . GLU A 1 37 ? 13.656 -3.423 -1.515 1.00 0.65 37 GLU A CA 12
ATOM 19309 C C . GLU A 1 37 ? 12.196 -3.613 -1.119 1.00 0.56 37 GLU A C 12
ATOM 19310 O O . GLU A 1 37 ? 11.840 -4.612 -0.485 1.00 0.57 37 GLU A O 12
ATOM 19322 N N . ALA A 1 38 ? 11.356 -2.657 -1.502 1.00 0.51 38 ALA A N 12
ATOM 19323 C CA . ALA A 1 38 ? 9.931 -2.734 -1.225 1.00 0.46 38 ALA A CA 12
ATOM 19324 C C . ALA A 1 38 ? 9.307 -3.924 -1.942 1.00 0.42 38 ALA A C 12
ATOM 19325 O O . ALA A 1 38 ? 8.540 -4.687 -1.346 1.00 0.43 38 ALA A O 12
ATOM 19332 N N . ARG A 1 39 ? 9.650 -4.096 -3.216 1.00 0.43 39 ARG A N 12
ATOM 19333 C CA . ARG A 1 39 ? 9.106 -5.197 -3.995 1.00 0.45 39 ARG A CA 12
ATOM 19334 C C . ARG A 1 39 ? 9.618 -6.525 -3.477 1.00 0.45 39 ARG A C 12
ATOM 19335 O O . ARG A 1 39 ? 8.851 -7.457 -3.345 1.00 0.49 39 ARG A O 12
ATOM 19356 N N . LYS A 1 40 ? 10.912 -6.607 -3.182 1.00 0.49 40 LYS A N 12
ATOM 19357 C CA . LYS A 1 40 ? 11.515 -7.856 -2.720 1.00 0.55 40 LYS A CA 12
ATOM 19358 C C . LYS A 1 40 ? 10.784 -8.407 -1.498 1.00 0.49 40 LYS A C 12
ATOM 19359 O O . LYS A 1 40 ? 10.527 -9.609 -1.413 1.00 0.54 40 LYS A O 12
ATOM 19378 N N . MET A 1 41 ? 10.433 -7.526 -0.570 1.00 0.45 41 MET A N 12
ATOM 19379 C CA . MET A 1 41 ? 9.684 -7.931 0.614 1.00 0.46 41 MET A CA 12
ATOM 19380 C C . MET A 1 41 ? 8.331 -8.508 0.220 1.00 0.41 41 MET A C 12
ATOM 19381 O O . MET A 1 41 ? 8.011 -9.647 0.555 1.00 0.46 41 MET A O 12
ATOM 19395 N N . ALA A 1 42 ? 7.559 -7.724 -0.523 1.00 0.37 42 ALA A N 12
ATOM 19396 C CA . ALA A 1 42 ? 6.214 -8.119 -0.922 1.00 0.39 42 ALA A CA 12
ATOM 19397 C C . ALA A 1 42 ? 6.236 -9.288 -1.902 1.00 0.42 42 ALA A C 12
ATOM 19398 O O . ALA A 1 42 ? 5.307 -10.095 -1.940 1.00 0.49 42 ALA A O 12
ATOM 19405 N N . GLU A 1 43 ? 7.302 -9.371 -2.685 1.00 0.45 43 GLU A N 12
ATOM 19406 C CA . GLU A 1 43 ? 7.455 -10.415 -3.682 1.00 0.59 43 GLU A CA 12
ATOM 19407 C C . GLU A 1 43 ? 7.511 -11.775 -2.993 1.00 0.63 43 GLU A C 12
ATOM 19408 O O . GLU A 1 43 ? 6.807 -12.712 -3.368 1.00 0.75 43 GLU A O 12
ATOM 19420 N N . LYS A 1 44 ? 8.341 -11.858 -1.960 1.00 0.60 44 LYS A N 12
ATOM 19421 C CA . LYS A 1 44 ? 8.484 -13.085 -1.187 1.00 0.70 44 LYS A CA 12
ATOM 19422 C C . LYS A 1 44 ? 7.313 -13.263 -0.227 1.00 0.66 44 LYS A C 12
ATOM 19423 O O . LYS A 1 44 ? 6.985 -14.384 0.162 1.00 0.75 44 LYS A O 12
ATOM 19442 N N . ALA A 1 45 ? 6.682 -12.154 0.144 1.00 0.57 45 ALA A N 12
ATOM 19443 C CA . ALA A 1 45 ? 5.565 -12.185 1.083 1.00 0.59 45 ALA A CA 12
ATOM 19444 C C . ALA A 1 45 ? 4.251 -12.486 0.369 1.00 0.59 45 ALA A C 12
ATOM 19445 O O . ALA A 1 45 ? 3.198 -12.593 0.999 1.00 0.66 45 ALA A O 12
ATOM 19452 N N . ASN A 1 46 ? 4.338 -12.608 -0.955 1.00 0.56 46 ASN A N 12
ATOM 19453 C CA . ASN A 1 46 ? 3.201 -12.962 -1.804 1.00 0.60 46 ASN A CA 12
ATOM 19454 C C . ASN A 1 46 ? 2.096 -11.915 -1.699 1.00 0.54 46 ASN A C 12
ATOM 19455 O O . ASN A 1 46 ? 0.907 -12.234 -1.662 1.00 0.63 46 ASN A O 12
ATOM 19466 N N . LEU A 1 47 ? 2.500 -10.656 -1.656 1.00 0.44 47 LEU A N 12
ATOM 19467 C CA . LEU A 1 47 ? 1.547 -9.562 -1.583 1.00 0.42 47 LEU A CA 12
ATOM 19468 C C . LEU A 1 47 ? 1.269 -9.042 -2.980 1.00 0.41 47 LEU A C 12
ATOM 19469 O O . LEU A 1 47 ? 1.987 -9.371 -3.926 1.00 0.58 47 LEU A O 12
ATOM 19485 N N . ILE A 1 48 ? 0.236 -8.237 -3.115 1.00 0.30 48 ILE A N 12
ATOM 19486 C CA . ILE A 1 48 ? -0.073 -7.625 -4.391 1.00 0.32 48 ILE A CA 12
ATOM 19487 C C . ILE A 1 48 ? 0.403 -6.178 -4.404 1.00 0.32 48 ILE A C 12
ATOM 19488 O O . ILE A 1 48 ? -0.282 -5.277 -3.915 1.00 0.33 48 ILE A O 12
ATOM 19504 N N . LEU A 1 49 ? 1.603 -5.976 -4.932 1.00 0.34 49 LEU A N 12
ATOM 19505 C CA . LEU A 1 49 ? 2.196 -4.651 -5.021 1.00 0.35 49 LEU A CA 12
ATOM 19506 C C . LEU A 1 49 ? 1.775 -3.972 -6.312 1.00 0.35 49 LEU A C 12
ATOM 19507 O O . LEU A 1 49 ? 1.777 -4.590 -7.377 1.00 0.44 49 LEU A O 12
ATOM 19523 N N . ILE A 1 50 ? 1.396 -2.710 -6.215 1.00 0.33 50 ILE A N 12
ATOM 19524 C CA . ILE A 1 50 ? 1.029 -1.933 -7.385 1.00 0.34 50 ILE A CA 12
ATOM 19525 C C . ILE A 1 50 ? 1.830 -0.634 -7.422 1.00 0.32 50 ILE A C 12
ATOM 19526 O O . ILE A 1 50 ? 1.587 0.279 -6.632 1.00 0.36 50 ILE A O 12
ATOM 19542 N N . THR A 1 51 ? 2.801 -0.574 -8.323 1.00 0.32 51 THR A N 12
ATOM 19543 C CA . THR A 1 51 ? 3.632 0.611 -8.479 1.00 0.35 51 THR A CA 12
ATOM 19544 C C . THR A 1 51 ? 2.848 1.739 -9.140 1.00 0.38 51 THR A C 12
ATOM 19545 O O . THR A 1 51 ? 2.330 1.579 -10.248 1.00 0.55 51 THR A O 12
ATOM 19556 N N . VAL A 1 52 ? 2.754 2.871 -8.458 1.00 0.39 52 VAL A N 12
ATOM 19557 C CA . VAL A 1 52 ? 1.946 3.986 -8.929 1.00 0.49 52 VAL A CA 12
ATOM 19558 C C . VAL A 1 52 ? 2.639 5.319 -8.669 1.00 0.58 52 VAL A C 12
ATOM 19559 O O . VAL A 1 52 ? 3.247 5.519 -7.622 1.00 0.80 52 VAL A O 12
ATOM 19572 N N . GLY A 1 53 ? 2.572 6.228 -9.625 1.00 0.66 53 GLY A N 12
ATOM 19573 C CA . GLY A 1 53 ? 2.962 7.583 -9.340 1.00 0.75 53 GLY A CA 12
ATOM 19574 C C . GLY A 1 53 ? 1.929 8.565 -9.832 1.00 0.81 53 GLY A C 12
ATOM 19575 O O . GLY A 1 53 ? 1.979 8.993 -10.985 1.00 1.24 53 GLY A O 12
ATOM 19579 N N . ASP A 1 54 ? 1.010 8.922 -8.933 1.00 0.71 54 ASP A N 12
ATOM 19580 C CA . ASP A 1 54 ? -0.007 9.944 -9.171 1.00 0.82 54 ASP A CA 12
ATOM 19581 C C . ASP A 1 54 ? -1.094 9.828 -8.103 1.00 0.70 54 ASP A C 12
ATOM 19582 O O . ASP A 1 54 ? -1.347 8.735 -7.593 1.00 0.64 54 ASP A O 12
ATOM 19591 N N . GLU A 1 55 ? -1.731 10.943 -7.774 1.00 0.80 55 GLU A N 12
ATOM 19592 C CA . GLU A 1 55 ? -2.784 10.971 -6.769 1.00 0.79 55 GLU A CA 12
ATOM 19593 C C . GLU A 1 55 ? -3.987 10.143 -7.182 1.00 0.69 55 GLU A C 12
ATOM 19594 O O . GLU A 1 55 ? -4.520 9.359 -6.394 1.00 0.71 55 GLU A O 12
ATOM 19606 N N . GLU A 1 56 ? -4.408 10.307 -8.420 1.00 0.70 56 GLU A N 12
ATOM 19607 C CA . GLU A 1 56 ? -5.612 9.659 -8.886 1.00 0.70 56 GLU A CA 12
ATOM 19608 C C . GLU A 1 56 ? -5.329 8.235 -9.322 1.00 0.66 56 GLU A C 12
ATOM 19609 O O . GLU A 1 56 ? -6.192 7.372 -9.200 1.00 0.67 56 GLU A O 12
ATOM 19621 N N . GLU A 1 57 ? -4.116 7.977 -9.802 1.00 0.65 57 GLU A N 12
ATOM 19622 C CA . GLU A 1 57 ? -3.725 6.613 -10.138 1.00 0.65 57 GLU A CA 12
ATOM 19623 C C . GLU A 1 57 ? -3.687 5.758 -8.880 1.00 0.55 57 GLU A C 12
ATOM 19624 O O . GLU A 1 57 ? -3.920 4.550 -8.933 1.00 0.52 57 GLU A O 12
ATOM 19636 N N . LEU A 1 58 ? -3.402 6.392 -7.747 1.00 0.52 58 LEU A N 12
ATOM 19637 C CA . LEU A 1 58 ? -3.495 5.720 -6.460 1.00 0.48 58 LEU A CA 12
ATOM 19638 C C . LEU A 1 58 ? -4.911 5.200 -6.269 1.00 0.46 58 LEU A C 12
ATOM 19639 O O . LEU A 1 58 ? -5.115 4.049 -5.895 1.00 0.44 58 LEU A O 12
ATOM 19655 N N . LYS A 1 59 ? -5.883 6.050 -6.585 1.00 0.52 59 LYS A N 12
ATOM 19656 C CA . LYS A 1 59 ? -7.295 5.702 -6.469 1.00 0.57 59 LYS A CA 12
ATOM 19657 C C . LYS A 1 59 ? -7.655 4.541 -7.382 1.00 0.51 59 LYS A C 12
ATOM 19658 O O . LYS A 1 59 ? -8.589 3.786 -7.118 1.00 0.58 59 LYS A O 12
ATOM 19677 N N . LYS A 1 60 ? -6.888 4.393 -8.441 1.00 0.49 60 LYS A N 12
ATOM 19678 C CA . LYS A 1 60 ? -7.138 3.369 -9.436 1.00 0.48 60 LYS A CA 12
ATOM 19679 C C . LYS A 1 60 ? -6.545 2.043 -8.993 1.00 0.41 60 LYS A C 12
ATOM 19680 O O . LYS A 1 60 ? -7.142 0.987 -9.195 1.00 0.41 60 LYS A O 12
ATOM 19699 N N . ALA A 1 61 ? -5.372 2.106 -8.376 1.00 0.40 61 ALA A N 12
ATOM 19700 C CA . ALA A 1 61 ? -4.756 0.927 -7.800 1.00 0.39 61 ALA A CA 12
ATOM 19701 C C . ALA A 1 61 ? -5.575 0.462 -6.604 1.00 0.32 61 ALA A C 12
ATOM 19702 O O . ALA A 1 61 ? -5.728 -0.734 -6.362 1.00 0.34 61 ALA A O 12
ATOM 19709 N N . ILE A 1 62 ? -6.109 1.431 -5.868 1.00 0.31 62 ILE A N 12
ATOM 19710 C CA . ILE A 1 62 ? -7.011 1.160 -4.760 1.00 0.37 62 ILE A CA 12
ATOM 19711 C C . ILE A 1 62 ? -8.269 0.450 -5.256 1.00 0.36 62 ILE A C 12
ATOM 19712 O O . ILE A 1 62 ? -8.660 -0.582 -4.717 1.00 0.38 62 ILE A O 12
ATOM 19728 N N . LYS A 1 63 ? -8.886 1.000 -6.298 1.00 0.37 63 LYS A N 12
ATOM 19729 C CA . LYS A 1 63 ? -10.085 0.405 -6.884 1.00 0.40 63 LYS A CA 12
ATOM 19730 C C . LYS A 1 63 ? -9.775 -0.983 -7.445 1.00 0.35 63 LYS A C 12
ATOM 19731 O O . LYS A 1 63 ? -10.612 -1.886 -7.392 1.00 0.40 63 LYS A O 12
ATOM 19750 N N . LYS A 1 64 ? -8.567 -1.142 -7.974 1.00 0.34 64 LYS A N 12
ATOM 19751 C CA . LYS A 1 64 ? -8.116 -2.427 -8.497 1.00 0.39 64 LYS A CA 12
ATOM 19752 C C . LYS A 1 64 ? -7.975 -3.439 -7.365 1.00 0.35 64 LYS A C 12
ATOM 19753 O O . LYS A 1 64 ? -8.474 -4.558 -7.457 1.00 0.40 64 LYS A O 12
ATOM 19772 N N . ALA A 1 65 ? -7.298 -3.033 -6.296 1.00 0.30 65 ALA A N 12
ATOM 19773 C CA . ALA A 1 65 ? -7.126 -3.883 -5.123 1.00 0.30 65 ALA A CA 12
ATOM 19774 C C . ALA A 1 65 ? -8.477 -4.239 -4.517 1.00 0.33 65 ALA A C 12
ATOM 19775 O O . ALA A 1 65 ? -8.714 -5.379 -4.113 1.00 0.38 65 ALA A O 12
ATOM 19782 N N . ASP A 1 66 ? -9.360 -3.248 -4.475 1.00 0.35 66 ASP A N 12
ATOM 19783 C CA . ASP A 1 66 ? -10.721 -3.430 -3.986 1.00 0.41 66 ASP A CA 12
ATOM 19784 C C . ASP A 1 66 ? -11.449 -4.486 -4.815 1.00 0.40 66 ASP A C 12
ATOM 19785 O O . ASP A 1 66 ? -12.229 -5.281 -4.289 1.00 0.47 66 ASP A O 12
ATOM 19794 N N . ASP A 1 67 ? -11.166 -4.503 -6.112 1.00 0.36 67 ASP A N 12
ATOM 19795 C CA . ASP A 1 67 ? -11.764 -5.474 -7.020 1.00 0.38 67 ASP A CA 12
ATOM 19796 C C . ASP A 1 67 ? -11.215 -6.869 -6.754 1.00 0.40 67 ASP A C 12
ATOM 19797 O O . ASP A 1 67 ? -11.975 -7.831 -6.627 1.00 0.48 67 ASP A O 12
ATOM 19806 N N . ILE A 1 68 ? -9.890 -6.961 -6.657 1.00 0.37 68 ILE A N 12
ATOM 19807 C CA . ILE A 1 68 ? -9.209 -8.233 -6.444 1.00 0.41 68 ILE A CA 12
ATOM 19808 C C . ILE A 1 68 ? -9.721 -8.922 -5.182 1.00 0.41 68 ILE A C 12
ATOM 19809 O O . ILE A 1 68 ? -10.001 -10.123 -5.182 1.00 0.47 68 ILE A O 12
ATOM 19825 N N . ALA A 1 69 ? -9.855 -8.144 -4.116 1.00 0.39 69 ALA A N 12
ATOM 19826 C CA . ALA A 1 69 ? -10.274 -8.669 -2.827 1.00 0.43 69 ALA A CA 12
ATOM 19827 C C . ALA A 1 69 ? -11.717 -9.151 -2.853 1.00 0.47 69 ALA A C 12
ATOM 19828 O O . ALA A 1 69 ? -11.991 -10.313 -2.570 1.00 0.53 69 ALA A O 12
ATOM 19835 N N . LYS A 1 70 ? -12.628 -8.266 -3.222 1.00 0.52 70 LYS A N 12
ATOM 19836 C CA . LYS A 1 70 ? -14.064 -8.527 -3.100 1.00 0.65 70 LYS A CA 12
ATOM 19837 C C . LYS A 1 70 ? -14.531 -9.738 -3.872 1.00 0.63 70 LYS A C 12
ATOM 19838 O O . LYS A 1 70 ? -15.485 -10.399 -3.459 1.00 0.72 70 LYS A O 12
ATOM 19857 N N . LYS A 1 71 ? -13.885 -10.032 -4.984 1.00 0.62 71 LYS A N 12
ATOM 19858 C CA . LYS A 1 71 ? -14.271 -11.185 -5.768 1.00 0.76 71 LYS A CA 12
ATOM 19859 C C . LYS A 1 71 ? -14.179 -12.448 -4.921 1.00 0.83 71 LYS A C 12
ATOM 19860 O O . LYS A 1 71 ? -14.988 -13.364 -5.064 1.00 1.03 71 LYS A O 12
ATOM 19879 N N . GLN A 1 72 ? -13.187 -12.498 -4.039 1.00 0.79 72 GLN A N 12
ATOM 19880 C CA . GLN A 1 72 ? -12.977 -13.700 -3.236 1.00 1.04 72 GLN A CA 12
ATOM 19881 C C . GLN A 1 72 ? -12.918 -13.463 -1.714 1.00 1.06 72 GLN A C 12
ATOM 19882 O O . GLN A 1 72 ? -13.655 -14.091 -0.954 1.00 1.22 72 GLN A O 12
ATOM 19896 N N . ASN A 1 73 ? -12.036 -12.568 -1.283 1.00 1.03 73 ASN A N 12
ATOM 19897 C CA . ASN A 1 73 ? -11.569 -12.564 0.105 1.00 1.18 73 ASN A CA 12
ATOM 19898 C C . ASN A 1 73 ? -11.929 -11.306 0.905 1.00 1.00 73 ASN A C 12
ATOM 19899 O O . ASN A 1 73 ? -11.361 -11.077 1.967 1.00 1.24 73 ASN A O 12
ATOM 19910 N N . SER A 1 74 ? -12.833 -10.477 0.406 1.00 1.13 74 SER A N 12
ATOM 19911 C CA . SER A 1 74 ? -13.108 -9.183 1.046 1.00 1.53 74 SER A CA 12
ATOM 19912 C C . SER A 1 74 ? -13.727 -9.281 2.452 1.00 1.47 74 SER A C 12
ATOM 19913 O O . SER A 1 74 ? -14.222 -8.278 2.973 1.00 1.93 74 SER A O 12
ATOM 19921 N N . SER A 1 75 ? -13.702 -10.463 3.066 1.00 1.40 75 SER A N 12
ATOM 19922 C CA . SER A 1 75 ? -14.097 -10.597 4.462 1.00 2.05 75 SER A CA 12
ATOM 19923 C C . SER A 1 75 ? -13.210 -9.696 5.314 1.00 1.90 75 SER A C 12
ATOM 19924 O O . SER A 1 75 ? -13.674 -9.017 6.233 1.00 2.43 75 SER A O 12
ATOM 19932 N N . GLU A 1 76 ? -11.928 -9.691 4.974 1.00 1.26 76 GLU A N 12
ATOM 19933 C CA . GLU A 1 76 ? -10.978 -8.754 5.538 1.00 1.12 76 GLU A CA 12
ATOM 19934 C C . GLU A 1 76 ? -9.857 -8.510 4.544 1.00 0.74 76 GLU A C 12
ATOM 19935 O O . GLU A 1 76 ? -9.117 -9.426 4.184 1.00 0.88 76 GLU A O 12
ATOM 19947 N N . ALA A 1 77 ? -9.746 -7.279 4.091 1.00 0.55 77 ALA A N 12
ATOM 19948 C CA . ALA A 1 77 ? -8.697 -6.908 3.168 1.00 0.44 77 ALA A CA 12
ATOM 19949 C C . ALA A 1 77 ? -7.790 -5.875 3.806 1.00 0.37 77 ALA A C 12
ATOM 19950 O O . ALA A 1 77 ? -8.244 -4.806 4.217 1.00 0.42 77 ALA A O 12
ATOM 19957 N N . LYS A 1 78 ? -6.518 -6.203 3.924 1.00 0.35 78 LYS A N 12
ATOM 19958 C CA . LYS A 1 78 ? -5.555 -5.259 4.448 1.00 0.37 78 LYS A CA 12
ATOM 19959 C C . LYS A 1 78 ? -4.750 -4.668 3.306 1.00 0.33 78 LYS A C 12
ATOM 19960 O O . LYS A 1 78 ? -4.085 -5.387 2.559 1.00 0.37 78 LYS A O 12
ATOM 19979 N N . ILE A 1 79 ? -4.831 -3.362 3.161 1.00 0.29 79 ILE A N 12
ATOM 19980 C CA . ILE A 1 79 ? -4.097 -2.673 2.123 1.00 0.29 79 ILE A CA 12
ATOM 19981 C C . ILE A 1 79 ? -3.073 -1.738 2.753 1.00 0.29 79 ILE A C 12
ATOM 19982 O O . ILE A 1 79 ? -3.387 -1.001 3.688 1.00 0.40 79 ILE A O 12
ATOM 19998 N N . LEU A 1 80 ? -1.847 -1.806 2.276 1.00 0.23 80 LEU A N 12
ATOM 19999 C CA . LEU A 1 80 ? -0.801 -0.912 2.735 1.00 0.28 80 LEU A CA 12
ATOM 20000 C C . LEU A 1 80 ? -0.475 0.096 1.642 1.00 0.30 80 LEU A C 12
ATOM 20001 O O . LEU A 1 80 ? -0.114 -0.284 0.533 1.00 0.45 80 LEU A O 12
ATOM 20017 N N . ILE A 1 81 ? -0.630 1.373 1.939 1.00 0.27 81 ILE A N 12
ATOM 20018 C CA . ILE A 1 81 ? -0.300 2.408 0.973 1.00 0.27 81 ILE A CA 12
ATOM 20019 C C . ILE A 1 81 ? 1.009 3.078 1.360 1.00 0.27 81 ILE A C 12
ATOM 20020 O O . ILE A 1 81 ? 1.053 3.925 2.251 1.00 0.33 81 ILE A O 12
ATOM 20036 N N . LEU A 1 82 ? 2.073 2.664 0.702 1.00 0.27 82 LEU A N 12
ATOM 20037 C CA . LEU A 1 82 ? 3.395 3.204 0.951 1.00 0.31 82 LEU A CA 12
ATOM 20038 C C . LEU A 1 82 ? 3.632 4.370 0.002 1.00 0.34 82 LEU A C 12
ATOM 20039 O O . LEU A 1 82 ? 3.344 4.272 -1.185 1.00 0.59 82 LEU A O 12
ATOM 20055 N N . LEU A 1 83 ? 4.125 5.479 0.518 1.00 0.35 83 LEU A N 12
ATOM 20056 C CA . LEU A 1 83 ? 4.384 6.637 -0.321 1.00 0.42 83 LEU A CA 12
ATOM 20057 C C . LEU A 1 83 ? 5.328 7.614 0.352 1.00 0.44 83 LEU A C 12
ATOM 20058 O O . LEU A 1 83 ? 5.665 7.465 1.528 1.00 0.55 83 LEU A O 12
ATOM 20074 N N . GLU A 1 84 ? 5.772 8.599 -0.409 1.00 0.43 84 GLU A N 12
ATOM 20075 C CA . GLU A 1 84 ? 6.476 9.724 0.163 1.00 0.45 84 GLU A CA 12
ATOM 20076 C C . GLU A 1 84 ? 5.603 10.953 0.006 1.00 0.47 84 GLU A C 12
ATOM 20077 O O . GLU A 1 84 ? 5.494 11.510 -1.087 1.00 0.54 84 GLU A O 12
ATOM 20089 N N . LYS A 1 85 ? 4.978 11.351 1.099 1.00 0.45 85 LYS A N 12
ATOM 20090 C CA . LYS A 1 85 ? 4.071 12.481 1.112 1.00 0.56 85 LYS A CA 12
ATOM 20091 C C . LYS A 1 85 ? 3.648 12.768 2.546 1.00 0.53 85 LYS A C 12
ATOM 20092 O O . LYS A 1 85 ? 3.444 11.832 3.318 1.00 0.53 85 LYS A O 12
ATOM 20111 N N . PRO A 1 86 ? 3.524 14.040 2.942 1.00 0.60 86 PRO A N 12
ATOM 20112 C CA . PRO A 1 86 ? 2.927 14.381 4.231 1.00 0.62 86 PRO A CA 12
ATOM 20113 C C . PRO A 1 86 ? 1.453 13.984 4.256 1.00 0.61 86 PRO A C 12
ATOM 20114 O O . PRO A 1 86 ? 0.651 14.501 3.475 1.00 0.68 86 PRO A O 12
ATOM 20125 N N . VAL A 1 87 ? 1.095 13.068 5.148 1.00 0.59 87 VAL A N 12
ATOM 20126 C CA . VAL A 1 87 ? -0.260 12.535 5.181 1.00 0.62 87 VAL A CA 12
ATOM 20127 C C . VAL A 1 87 ? -0.869 12.606 6.577 1.00 0.62 87 VAL A C 12
ATOM 20128 O O . VAL A 1 87 ? -0.267 12.177 7.564 1.00 0.66 87 VAL A O 12
ATOM 20141 N N . SER A 1 88 ? -2.058 13.173 6.646 1.00 0.69 88 SER A N 12
ATOM 20142 C CA . SER A 1 88 ? -2.812 13.229 7.885 1.00 0.76 88 SER A CA 12
ATOM 20143 C C . SER A 1 88 ? -3.893 12.145 7.889 1.00 0.72 88 SER A C 12
ATOM 20144 O O . SER A 1 88 ? -4.314 11.708 6.815 1.00 0.69 88 SER A O 12
ATOM 20152 N N . PRO A 1 89 ? -4.334 11.676 9.074 1.00 0.78 89 PRO A N 12
ATOM 20153 C CA . PRO A 1 89 ? -5.361 10.627 9.195 1.00 0.79 89 PRO A CA 12
ATOM 20154 C C . PRO A 1 89 ? -6.533 10.806 8.226 1.00 0.67 89 PRO A C 12
ATOM 20155 O O . PRO A 1 89 ? -6.985 9.842 7.606 1.00 0.65 89 PRO A O 12
ATOM 20166 N N . GLU A 1 90 ? -6.990 12.049 8.082 1.00 0.71 90 GLU A N 12
ATOM 20167 C CA . GLU A 1 90 ? -8.114 12.394 7.207 1.00 0.72 90 GLU A CA 12
ATOM 20168 C C . GLU A 1 90 ? -7.953 11.782 5.812 1.00 0.64 90 GLU A C 12
ATOM 20169 O O . GLU A 1 90 ? -8.910 11.269 5.233 1.00 0.68 90 GLU A O 12
ATOM 20181 N N . TYR A 1 91 ? -6.732 11.823 5.294 1.00 0.62 91 TYR A N 12
ATOM 20182 C CA . TYR A 1 91 ? -6.443 11.316 3.959 1.00 0.62 91 TYR A CA 12
ATOM 20183 C C . TYR A 1 91 ? -6.471 9.793 3.941 1.00 0.52 91 TYR A C 12
ATOM 20184 O O . TYR A 1 91 ? -6.939 9.183 2.980 1.00 0.52 91 TYR A O 12
ATOM 20202 N N . GLU A 1 92 ? -5.978 9.189 5.014 1.00 0.48 92 GLU A N 12
ATOM 20203 C CA . GLU A 1 92 ? -5.997 7.742 5.154 1.00 0.42 92 GLU A CA 12
ATOM 20204 C C . GLU A 1 92 ? -7.431 7.243 5.213 1.00 0.42 92 GLU A C 12
ATOM 20205 O O . GLU A 1 92 ? -7.797 6.284 4.537 1.00 0.43 92 GLU A O 12
ATOM 20217 N N . LYS A 1 93 ? -8.239 7.924 6.012 1.00 0.47 93 LYS A N 12
ATOM 20218 C CA . LYS A 1 93 ? -9.634 7.571 6.183 1.00 0.54 93 LYS A CA 12
ATOM 20219 C C . LYS A 1 93 ? -10.377 7.794 4.878 1.00 0.53 93 LYS A C 12
ATOM 20220 O O . LYS A 1 93 ? -11.281 7.043 4.541 1.00 0.55 93 LYS A O 12
ATOM 20239 N N . LYS A 1 94 ? -9.967 8.822 4.147 1.00 0.54 94 LYS A N 12
ATOM 20240 C CA . LYS A 1 94 ? -10.553 9.139 2.852 1.00 0.59 94 LYS A CA 12
ATOM 20241 C C . LYS A 1 94 ? -10.394 7.964 1.894 1.00 0.52 94 LYS A C 12
ATOM 20242 O O . LYS A 1 94 ? -11.359 7.514 1.277 1.00 0.57 94 LYS A O 12
ATOM 20261 N N . LEU A 1 95 ? -9.171 7.460 1.793 1.00 0.47 95 LEU A N 12
ATOM 20262 C CA . LEU A 1 95 ? -8.879 6.328 0.927 1.00 0.45 95 LEU A CA 12
ATOM 20263 C C . LEU A 1 95 ? -9.490 5.051 1.498 1.00 0.39 95 LEU A C 12
ATOM 20264 O O . LEU A 1 95 ? -9.941 4.175 0.756 1.00 0.41 95 LEU A O 12
ATOM 20280 N N . GLN A 1 96 ? -9.511 4.967 2.822 1.00 0.37 96 GLN A N 12
ATOM 20281 C CA . GLN A 1 96 ? -10.112 3.841 3.527 1.00 0.40 96 GLN A CA 12
ATOM 20282 C C . GLN A 1 96 ? -11.616 3.798 3.260 1.00 0.45 96 GLN A C 12
ATOM 20283 O O . GLN A 1 96 ? -12.221 2.733 3.244 1.00 0.49 96 GLN A O 12
ATOM 20297 N N . LYS A 1 97 ? -12.216 4.964 3.065 1.00 0.52 97 LYS A N 12
ATOM 20298 C CA . LYS A 1 97 ? -13.641 5.047 2.745 1.00 0.64 97 LYS A CA 12
ATOM 20299 C C . LYS A 1 97 ? -13.926 4.609 1.309 1.00 0.65 97 LYS A C 12
ATOM 20300 O O . LYS A 1 97 ? -15.001 4.084 1.018 1.00 0.72 97 LYS A O 12
ATOM 20319 N N . TYR A 1 98 ? -12.969 4.818 0.412 1.00 0.63 98 TYR A N 12
ATOM 20320 C CA . TYR A 1 98 ? -13.168 4.488 -0.997 1.00 0.68 98 TYR A CA 12
ATOM 20321 C C . TYR A 1 98 ? -13.147 2.979 -1.221 1.00 0.64 98 TYR A C 12
ATOM 20322 O O . TYR A 1 98 ? -14.049 2.424 -1.851 1.00 0.73 98 TYR A O 12
ATOM 20340 N N . ALA A 1 99 ? -12.126 2.317 -0.706 1.00 0.56 99 ALA A N 12
ATOM 20341 C CA . ALA A 1 99 ? -12.031 0.869 -0.816 1.00 0.56 99 ALA A CA 12
ATOM 20342 C C . ALA A 1 99 ? -12.588 0.226 0.432 1.00 0.52 99 ALA A C 12
ATOM 20343 O O . ALA A 1 99 ? -12.461 0.773 1.521 1.00 0.60 99 ALA A O 12
ATOM 20350 N N . ASP A 1 100 ? -13.208 -0.930 0.291 1.00 0.54 100 ASP A N 12
ATOM 20351 C CA . ASP A 1 100 ? -13.719 -1.611 1.462 1.00 0.53 100 ASP A CA 12
ATOM 20352 C C . ASP A 1 100 ? -12.632 -2.500 2.008 1.00 0.47 100 ASP A C 12
ATOM 20353 O O . ASP A 1 100 ? -12.409 -3.615 1.533 1.00 0.51 100 ASP A O 12
ATOM 20362 N N . ALA A 1 101 ? -11.986 -1.996 3.033 1.00 0.42 101 ALA A N 12
ATOM 20363 C CA . ALA A 1 101 ? -10.827 -2.628 3.616 1.00 0.39 101 ALA A CA 12
ATOM 20364 C C . ALA A 1 101 ? -10.410 -1.851 4.833 1.00 0.37 101 ALA A C 12
ATOM 20365 O O . ALA A 1 101 ? -11.105 -0.929 5.261 1.00 0.50 101 ALA A O 12
ATOM 20372 N N . GLU A 1 102 ? -9.282 -2.219 5.383 1.00 0.31 102 GLU A N 12
ATOM 20373 C CA . GLU A 1 102 ? -8.666 -1.431 6.416 1.00 0.31 102 GLU A CA 12
ATOM 20374 C C . GLU A 1 102 ? -7.263 -1.047 5.975 1.00 0.29 102 GLU A C 12
ATOM 20375 O O . GLU A 1 102 ? -6.290 -1.759 6.230 1.00 0.36 102 GLU A O 12
ATOM 20387 N N . VAL A 1 103 ? -7.172 0.082 5.280 1.00 0.27 103 VAL A N 12
ATOM 20388 C CA . VAL A 1 103 ? -5.910 0.512 4.707 1.00 0.32 103 VAL A CA 12
ATOM 20389 C C . VAL A 1 103 ? -5.086 1.265 5.737 1.00 0.32 103 VAL A C 12
ATOM 20390 O O . VAL A 1 103 ? -5.621 1.961 6.605 1.00 0.38 103 VAL A O 12
ATOM 20403 N N . ARG A 1 104 ? -3.790 1.080 5.653 1.00 0.33 104 ARG A N 12
ATOM 20404 C CA . ARG A 1 104 ? -2.851 1.791 6.487 1.00 0.37 104 ARG A CA 12
ATOM 20405 C C . ARG A 1 104 ? -1.891 2.553 5.599 1.00 0.33 104 ARG A C 12
ATOM 20406 O O . ARG A 1 104 ? -1.064 1.949 4.914 1.00 0.38 104 ARG A O 12
ATOM 20427 N N . VAL A 1 105 ? -2.017 3.867 5.566 1.00 0.31 105 VAL A N 12
ATOM 20428 C CA . VAL A 1 105 ? -1.151 4.651 4.718 1.00 0.31 105 VAL A CA 12
ATOM 20429 C C . VAL A 1 105 ? 0.158 4.937 5.460 1.00 0.31 105 VAL A C 12
ATOM 20430 O O . VAL A 1 105 ? 0.146 5.341 6.627 1.00 0.41 105 VAL A O 12
ATOM 20443 N N . ARG A 1 106 ? 1.284 4.690 4.812 1.00 0.31 106 ARG A N 12
ATOM 20444 C CA . ARG A 1 106 ? 2.578 4.854 5.458 1.00 0.35 106 ARG A CA 12
ATOM 20445 C C . ARG A 1 106 ? 3.506 5.714 4.618 1.00 0.29 106 ARG A C 12
ATOM 20446 O O . ARG A 1 106 ? 3.813 5.387 3.471 1.00 0.31 106 ARG A O 12
ATOM 20467 N N . THR A 1 107 ? 3.938 6.819 5.195 1.00 0.34 107 THR A N 12
ATOM 20468 C CA . THR A 1 107 ? 4.869 7.710 4.535 1.00 0.36 107 THR A CA 12
ATOM 20469 C C . THR A 1 107 ? 6.294 7.420 5.012 1.00 0.40 107 THR A C 12
ATOM 20470 O O . THR A 1 107 ? 6.518 7.153 6.195 1.00 0.56 107 THR A O 12
ATOM 20481 N N . VAL A 1 108 ? 7.247 7.433 4.089 1.00 0.44 108 VAL A N 12
ATOM 20482 C CA . VAL A 1 108 ? 8.634 7.121 4.420 1.00 0.60 108 VAL A CA 12
ATOM 20483 C C . VAL A 1 108 ? 9.579 8.191 3.894 1.00 0.68 108 VAL A C 12
ATOM 20484 O O . VAL A 1 108 ? 9.210 8.989 3.032 1.00 0.86 108 VAL A O 12
ATOM 20497 N N . THR A 1 109 ? 10.796 8.210 4.423 1.00 0.68 109 THR A N 12
ATOM 20498 C CA . THR A 1 109 ? 11.812 9.146 3.974 1.00 0.78 109 THR A CA 12
ATOM 20499 C C . THR A 1 109 ? 13.083 8.418 3.539 1.00 0.71 109 THR A C 12
ATOM 20500 O O . THR A 1 109 ? 14.052 9.042 3.104 1.00 0.88 109 THR A O 12
ATOM 20511 N N . SER A 1 110 ? 13.082 7.095 3.676 1.00 0.59 110 SER A N 12
ATOM 20512 C CA . SER A 1 110 ? 14.221 6.280 3.278 1.00 0.54 110 SER A CA 12
ATOM 20513 C C . SER A 1 110 ? 13.772 4.869 2.894 1.00 0.49 110 SER A C 12
ATOM 20514 O O . SER A 1 110 ? 12.773 4.379 3.427 1.00 0.51 110 SER A O 12
ATOM 20522 N N . PRO A 1 111 ? 14.482 4.208 1.960 1.00 0.49 111 PRO A N 12
ATOM 20523 C CA . PRO A 1 111 ? 14.143 2.849 1.502 1.00 0.49 111 PRO A CA 12
ATOM 20524 C C . PRO A 1 111 ? 13.854 1.876 2.650 1.00 0.45 111 PRO A C 12
ATOM 20525 O O . PRO A 1 111 ? 12.837 1.172 2.647 1.00 0.50 111 PRO A O 12
ATOM 20536 N N . ASP A 1 112 ? 14.743 1.878 3.640 1.00 0.47 112 ASP A N 12
ATOM 20537 C CA . ASP A 1 112 ? 14.692 0.934 4.758 1.00 0.49 112 ASP A CA 12
ATOM 20538 C C . ASP A 1 112 ? 13.348 0.952 5.474 1.00 0.43 112 ASP A C 12
ATOM 20539 O O . ASP A 1 112 ? 12.829 -0.099 5.846 1.00 0.45 112 ASP A O 12
ATOM 20548 N N . GLU A 1 113 ? 12.787 2.141 5.660 1.00 0.43 113 GLU A N 12
ATOM 20549 C CA . GLU A 1 113 ? 11.522 2.289 6.372 1.00 0.45 113 GLU A CA 12
ATOM 20550 C C . GLU A 1 113 ? 10.422 1.475 5.705 1.00 0.37 113 GLU A C 12
ATOM 20551 O O . GLU A 1 113 ? 9.718 0.707 6.358 1.00 0.40 113 GLU A O 12
ATOM 20563 N N . ALA A 1 114 ? 10.303 1.635 4.396 1.00 0.37 114 ALA A N 12
ATOM 20564 C CA . ALA A 1 114 ? 9.223 1.018 3.641 1.00 0.39 114 ALA A CA 12
ATOM 20565 C C . ALA A 1 114 ? 9.281 -0.500 3.709 1.00 0.36 114 ALA A C 12
ATOM 20566 O O . ALA A 1 114 ? 8.269 -1.150 3.969 1.00 0.38 114 ALA A O 12
ATOM 20573 N N . LYS A 1 115 ? 10.463 -1.065 3.490 1.00 0.38 115 LYS A N 12
ATOM 20574 C CA . LYS A 1 115 ? 10.606 -2.512 3.491 1.00 0.45 115 LYS A CA 12
ATOM 20575 C C . LYS A 1 115 ? 10.342 -3.075 4.884 1.00 0.39 115 LYS A C 12
ATOM 20576 O O . LYS A 1 115 ? 9.891 -4.210 5.023 1.00 0.44 115 LYS A O 12
ATOM 20595 N N . ARG A 1 116 ? 10.611 -2.270 5.910 1.00 0.36 116 ARG A N 12
ATOM 20596 C CA . ARG A 1 116 ? 10.295 -2.651 7.282 1.00 0.39 116 ARG A CA 12
ATOM 20597 C C . ARG A 1 116 ? 8.788 -2.739 7.475 1.00 0.35 116 ARG A C 12
ATOM 20598 O O . ARG A 1 116 ? 8.276 -3.739 7.976 1.00 0.42 116 ARG A O 12
ATOM 20619 N N . TRP A 1 117 ? 8.080 -1.695 7.049 1.00 0.31 117 TRP A N 12
ATOM 20620 C CA . TRP A 1 117 ? 6.631 -1.640 7.208 1.00 0.32 117 TRP A CA 12
ATOM 20621 C C . TRP A 1 117 ? 5.967 -2.770 6.435 1.00 0.30 117 TRP A C 12
ATOM 20622 O O . TRP A 1 117 ? 5.065 -3.429 6.943 1.00 0.36 117 TRP A O 12
ATOM 20643 N N . ILE A 1 118 ? 6.428 -2.996 5.208 1.00 0.29 118 ILE A N 12
ATOM 20644 C CA . ILE A 1 118 ? 5.895 -4.072 4.378 1.00 0.32 118 ILE A CA 12
ATOM 20645 C C . ILE A 1 118 ? 6.164 -5.431 5.020 1.00 0.36 118 ILE A C 12
ATOM 20646 O O . ILE A 1 118 ? 5.315 -6.324 4.990 1.00 0.40 118 ILE A O 12
ATOM 20662 N N . LYS A 1 119 ? 7.341 -5.576 5.618 1.00 0.41 119 LYS A N 12
ATOM 20663 C CA . LYS A 1 119 ? 7.705 -6.810 6.300 1.00 0.53 119 LYS A CA 12
ATOM 20664 C C . LYS A 1 119 ? 6.787 -7.050 7.496 1.00 0.55 119 LYS A C 12
ATOM 20665 O O . LYS A 1 119 ? 6.241 -8.142 7.658 1.00 0.67 119 LYS A O 12
ATOM 20684 N N . GLU A 1 120 ? 6.612 -6.018 8.317 1.00 0.51 120 GLU A N 12
ATOM 20685 C CA . GLU A 1 120 ? 5.747 -6.098 9.491 1.00 0.63 120 GLU A CA 12
ATOM 20686 C C . GLU A 1 120 ? 4.296 -6.324 9.078 1.00 0.60 120 GLU A C 12
ATOM 20687 O O . GLU A 1 120 ? 3.566 -7.069 9.722 1.00 0.79 120 GLU A O 12
ATOM 20699 N N . PHE A 1 121 ? 3.899 -5.677 7.989 1.00 0.44 121 PHE A N 12
ATOM 20700 C CA . PHE A 1 121 ? 2.549 -5.807 7.444 1.00 0.43 121 PHE A CA 12
ATOM 20701 C C . PHE A 1 121 ? 2.278 -7.245 7.003 1.00 0.46 121 PHE A C 12
ATOM 20702 O O . PHE A 1 121 ? 1.132 -7.695 6.965 1.00 0.54 121 PHE A O 12
ATOM 20719 N N . SER A 1 122 ? 3.343 -7.960 6.682 1.00 0.44 122 SER A N 12
ATOM 20720 C CA . SER A 1 122 ? 3.237 -9.344 6.252 1.00 0.50 122 SER A CA 12
ATOM 20721 C C . SER A 1 122 ? 3.453 -10.292 7.430 1.00 0.58 122 SER A C 12
ATOM 20722 O O . SER A 1 122 ? 3.272 -11.505 7.309 1.00 0.80 122 SER A O 12
ATOM 20730 N N . GLU A 1 123 ? 3.819 -9.726 8.573 1.00 0.63 123 GLU A N 12
ATOM 20731 C CA . GLU A 1 123 ? 4.135 -10.510 9.756 1.00 0.81 123 GLU A CA 12
ATOM 20732 C C . GLU A 1 123 ? 3.386 -9.957 10.965 1.00 0.92 123 GLU A C 12
ATOM 20733 O O . GLU A 1 123 ? 3.981 -9.397 11.889 1.00 1.44 123 GLU A O 12
ATOM 20745 N N . GLU A 1 124 ? 2.071 -10.096 10.935 1.00 1.15 124 GLU A N 12
ATOM 20746 C CA . GLU A 1 124 ? 1.227 -9.624 12.016 1.00 1.53 124 GLU A CA 12
ATOM 20747 C C . GLU A 1 124 ? 0.015 -10.532 12.185 1.00 2.14 124 GLU A C 12
ATOM 20748 O O . GLU A 1 124 ? -0.104 -11.166 13.251 1.00 2.76 124 GLU A O 12
ATOM 20761 N N . MET A 1 21 ? -7.523 -13.595 3.893 1.00 0.86 21 MET A N 13
ATOM 20762 C CA . MET A 1 21 ? -7.550 -12.168 3.505 1.00 0.65 21 MET A CA 13
ATOM 20763 C C . MET A 1 21 ? -6.460 -11.877 2.480 1.00 0.55 21 MET A C 13
ATOM 20764 O O . MET A 1 21 ? -5.304 -12.260 2.668 1.00 0.75 21 MET A O 13
ATOM 20777 N N . THR A 1 22 ? -6.825 -11.223 1.383 1.00 0.43 22 THR A N 13
ATOM 20778 C CA . THR A 1 22 ? -5.835 -10.837 0.390 1.00 0.41 22 THR A CA 13
ATOM 20779 C C . THR A 1 22 ? -5.145 -9.547 0.820 1.00 0.35 22 THR A C 13
ATOM 20780 O O . THR A 1 22 ? -5.803 -8.592 1.239 1.00 0.38 22 THR A O 13
ATOM 20791 N N . LEU A 1 23 ? -3.823 -9.530 0.733 1.00 0.32 23 LEU A N 13
ATOM 20792 C CA . LEU A 1 23 ? -3.043 -8.392 1.193 1.00 0.29 23 LEU A CA 13
ATOM 20793 C C . LEU A 1 23 ? -2.410 -7.658 0.017 1.00 0.26 23 LEU A C 13
ATOM 20794 O O . LEU A 1 23 ? -1.703 -8.257 -0.798 1.00 0.30 23 LEU A O 13
ATOM 20810 N N . PHE A 1 24 ? -2.673 -6.364 -0.072 1.00 0.25 24 PHE A N 13
ATOM 20811 C CA . PHE A 1 24 ? -2.148 -5.546 -1.159 1.00 0.25 24 PHE A CA 13
ATOM 20812 C C . PHE A 1 24 ? -1.268 -4.442 -0.616 1.00 0.26 24 PHE A C 13
ATOM 20813 O O . PHE A 1 24 ? -1.308 -4.131 0.574 1.00 0.30 24 PHE A O 13
ATOM 20830 N N . VAL A 1 25 ? -0.483 -3.845 -1.494 1.00 0.29 25 VAL A N 13
ATOM 20831 C CA . VAL A 1 25 ? 0.318 -2.695 -1.134 1.00 0.31 25 VAL A CA 13
ATOM 20832 C C . VAL A 1 25 ? 0.519 -1.776 -2.337 1.00 0.30 25 VAL A C 13
ATOM 20833 O O . VAL A 1 25 ? 1.113 -2.158 -3.348 1.00 0.35 25 VAL A O 13
ATOM 20846 N N . LEU A 1 26 ? -0.038 -0.578 -2.236 1.00 0.34 26 LEU A N 13
ATOM 20847 C CA . LEU A 1 26 ? 0.174 0.458 -3.233 1.00 0.35 26 LEU A CA 13
ATOM 20848 C C . LEU A 1 26 ? 1.344 1.312 -2.791 1.00 0.34 26 LEU A C 13
ATOM 20849 O O . LEU A 1 26 ? 1.662 1.357 -1.604 1.00 0.36 26 LEU A O 13
ATOM 20865 N N . ILE A 1 27 ? 1.985 1.990 -3.722 1.00 0.34 27 ILE A N 13
ATOM 20866 C CA . ILE A 1 27 ? 3.183 2.735 -3.386 1.00 0.32 27 ILE A CA 13
ATOM 20867 C C . ILE A 1 27 ? 3.370 3.963 -4.270 1.00 0.30 27 ILE A C 13
ATOM 20868 O O . ILE A 1 27 ? 3.550 3.843 -5.481 1.00 0.36 27 ILE A O 13
ATOM 20884 N N . LEU A 1 28 ? 3.314 5.150 -3.668 1.00 0.30 28 LEU A N 13
ATOM 20885 C CA . LEU A 1 28 ? 3.780 6.338 -4.366 1.00 0.36 28 LEU A CA 13
ATOM 20886 C C . LEU A 1 28 ? 5.106 6.766 -3.768 1.00 0.38 28 LEU A C 13
ATOM 20887 O O . LEU A 1 28 ? 5.184 7.698 -2.962 1.00 0.41 28 LEU A O 13
ATOM 20903 N N . SER A 1 29 ? 6.138 6.051 -4.156 1.00 0.44 29 SER A N 13
ATOM 20904 C CA . SER A 1 29 ? 7.503 6.439 -3.900 1.00 0.56 29 SER A CA 13
ATOM 20905 C C . SER A 1 29 ? 8.346 5.894 -5.038 1.00 0.68 29 SER A C 13
ATOM 20906 O O . SER A 1 29 ? 8.872 4.782 -4.942 1.00 1.05 29 SER A O 13
ATOM 20914 N N . ASN A 1 30 ? 8.474 6.633 -6.125 1.00 0.60 30 ASN A N 13
ATOM 20915 C CA . ASN A 1 30 ? 9.089 6.049 -7.302 1.00 0.67 30 ASN A CA 13
ATOM 20916 C C . ASN A 1 30 ? 10.579 6.332 -7.351 1.00 0.64 30 ASN A C 13
ATOM 20917 O O . ASN A 1 30 ? 11.024 7.351 -7.876 1.00 0.68 30 ASN A O 13
ATOM 20928 N N . ASP A 1 31 ? 11.342 5.414 -6.781 1.00 0.63 31 ASP A N 13
ATOM 20929 C CA . ASP A 1 31 ? 12.780 5.353 -6.986 1.00 0.67 31 ASP A CA 13
ATOM 20930 C C . ASP A 1 31 ? 13.136 4.034 -7.654 1.00 0.72 31 ASP A C 13
ATOM 20931 O O . ASP A 1 31 ? 12.531 3.015 -7.327 1.00 0.81 31 ASP A O 13
ATOM 20940 N N . LYS A 1 32 ? 14.096 4.029 -8.565 1.00 0.78 32 LYS A N 13
ATOM 20941 C CA . LYS A 1 32 ? 14.455 2.797 -9.271 1.00 0.82 32 LYS A CA 13
ATOM 20942 C C . LYS A 1 32 ? 14.874 1.697 -8.291 1.00 0.79 32 LYS A C 13
ATOM 20943 O O . LYS A 1 32 ? 14.310 0.596 -8.297 1.00 0.81 32 LYS A O 13
ATOM 20962 N N . LYS A 1 33 ? 15.840 2.014 -7.435 1.00 0.84 33 LYS A N 13
ATOM 20963 C CA . LYS A 1 33 ? 16.396 1.037 -6.505 1.00 0.86 33 LYS A CA 13
ATOM 20964 C C . LYS A 1 33 ? 15.373 0.661 -5.436 1.00 0.74 33 LYS A C 13
ATOM 20965 O O . LYS A 1 33 ? 15.208 -0.519 -5.107 1.00 0.70 33 LYS A O 13
ATOM 20984 N N . LEU A 1 34 ? 14.688 1.671 -4.911 1.00 0.72 34 LEU A N 13
ATOM 20985 C CA . LEU A 1 34 ? 13.689 1.480 -3.864 1.00 0.64 34 LEU A CA 13
ATOM 20986 C C . LEU A 1 34 ? 12.604 0.508 -4.327 1.00 0.58 34 LEU A C 13
ATOM 20987 O O . LEU A 1 34 ? 12.330 -0.483 -3.655 1.00 0.62 34 LEU A O 13
ATOM 21003 N N . ILE A 1 35 ? 12.000 0.800 -5.479 1.00 0.54 35 ILE A N 13
ATOM 21004 C CA . ILE A 1 35 ? 10.899 -0.006 -6.006 1.00 0.52 35 ILE A CA 13
ATOM 21005 C C . ILE A 1 35 ? 11.269 -1.488 -6.047 1.00 0.55 35 ILE A C 13
ATOM 21006 O O . ILE A 1 35 ? 10.427 -2.360 -5.819 1.00 0.58 35 ILE A O 13
ATOM 21022 N N . GLU A 1 36 ? 12.539 -1.768 -6.284 1.00 0.59 36 GLU A N 13
ATOM 21023 C CA . GLU A 1 36 ? 13.002 -3.147 -6.331 1.00 0.66 36 GLU A CA 13
ATOM 21024 C C . GLU A 1 36 ? 13.143 -3.724 -4.927 1.00 0.62 36 GLU A C 13
ATOM 21025 O O . GLU A 1 36 ? 12.666 -4.826 -4.659 1.00 0.62 36 GLU A O 13
ATOM 21037 N N . GLU A 1 37 ? 13.778 -2.973 -4.028 1.00 0.62 37 GLU A N 13
ATOM 21038 C CA . GLU A 1 37 ? 13.958 -3.426 -2.649 1.00 0.65 37 GLU A CA 13
ATOM 21039 C C . GLU A 1 37 ? 12.608 -3.605 -1.964 1.00 0.56 37 GLU A C 13
ATOM 21040 O O . GLU A 1 37 ? 12.411 -4.535 -1.182 1.00 0.57 37 GLU A O 13
ATOM 21052 N N . ALA A 1 38 ? 11.682 -2.709 -2.275 1.00 0.51 38 ALA A N 13
ATOM 21053 C CA . ALA A 1 38 ? 10.337 -2.777 -1.732 1.00 0.46 38 ALA A CA 13
ATOM 21054 C C . ALA A 1 38 ? 9.610 -4.012 -2.245 1.00 0.42 38 ALA A C 13
ATOM 21055 O O . ALA A 1 38 ? 9.011 -4.755 -1.468 1.00 0.43 38 ALA A O 13
ATOM 21062 N N . ARG A 1 39 ? 9.676 -4.243 -3.554 1.00 0.43 39 ARG A N 13
ATOM 21063 C CA . ARG A 1 39 ? 8.989 -5.381 -4.144 1.00 0.45 39 ARG A CA 13
ATOM 21064 C C . ARG A 1 39 ? 9.583 -6.692 -3.678 1.00 0.45 39 ARG A C 13
ATOM 21065 O O . ARG A 1 39 ? 8.853 -7.583 -3.308 1.00 0.49 39 ARG A O 13
ATOM 21086 N N . LYS A 1 40 ? 10.900 -6.814 -3.688 1.00 0.49 40 LYS A N 13
ATOM 21087 C CA . LYS A 1 40 ? 11.536 -8.076 -3.323 1.00 0.55 40 LYS A CA 13
ATOM 21088 C C . LYS A 1 40 ? 11.204 -8.460 -1.885 1.00 0.49 40 LYS A C 13
ATOM 21089 O O . LYS A 1 40 ? 11.111 -9.641 -1.552 1.00 0.54 40 LYS A O 13
ATOM 21108 N N . MET A 1 41 ? 10.993 -7.456 -1.047 1.00 0.45 41 MET A N 13
ATOM 21109 C CA . MET A 1 41 ? 10.572 -7.673 0.320 1.00 0.46 41 MET A CA 13
ATOM 21110 C C . MET A 1 41 ? 9.085 -8.040 0.379 1.00 0.41 41 MET A C 13
ATOM 21111 O O . MET A 1 41 ? 8.705 -9.045 0.980 1.00 0.46 41 MET A O 13
ATOM 21125 N N . ALA A 1 42 ? 8.251 -7.230 -0.267 1.00 0.37 42 ALA A N 13
ATOM 21126 C CA . ALA A 1 42 ? 6.803 -7.427 -0.234 1.00 0.39 42 ALA A CA 13
ATOM 21127 C C . ALA A 1 42 ? 6.381 -8.658 -1.027 1.00 0.42 42 ALA A C 13
ATOM 21128 O O . ALA A 1 42 ? 5.369 -9.288 -0.719 1.00 0.49 42 ALA A O 13
ATOM 21135 N N . GLU A 1 43 ? 7.162 -8.995 -2.042 1.00 0.45 43 GLU A N 13
ATOM 21136 C CA . GLU A 1 43 ? 6.883 -10.139 -2.891 1.00 0.59 43 GLU A CA 13
ATOM 21137 C C . GLU A 1 43 ? 6.930 -11.407 -2.049 1.00 0.63 43 GLU A C 13
ATOM 21138 O O . GLU A 1 43 ? 6.031 -12.248 -2.099 1.00 0.75 43 GLU A O 13
ATOM 21150 N N . LYS A 1 44 ? 7.989 -11.512 -1.247 1.00 0.60 44 LYS A N 13
ATOM 21151 C CA . LYS A 1 44 ? 8.169 -12.640 -0.340 1.00 0.70 44 LYS A CA 13
ATOM 21152 C C . LYS A 1 44 ? 7.136 -12.620 0.780 1.00 0.66 44 LYS A C 13
ATOM 21153 O O . LYS A 1 44 ? 6.805 -13.656 1.352 1.00 0.75 44 LYS A O 13
ATOM 21172 N N . ALA A 1 45 ? 6.626 -11.435 1.081 1.00 0.57 45 ALA A N 13
ATOM 21173 C CA . ALA A 1 45 ? 5.616 -11.277 2.117 1.00 0.59 45 ALA A CA 13
ATOM 21174 C C . ALA A 1 45 ? 4.224 -11.605 1.577 1.00 0.59 45 ALA A C 13
ATOM 21175 O O . ALA A 1 45 ? 3.228 -11.505 2.295 1.00 0.66 45 ALA A O 13
ATOM 21182 N N . ASN A 1 46 ? 4.181 -12.002 0.305 1.00 0.56 46 ASN A N 13
ATOM 21183 C CA . ASN A 1 46 ? 2.938 -12.356 -0.386 1.00 0.60 46 ASN A CA 13
ATOM 21184 C C . ASN A 1 46 ? 2.007 -11.160 -0.473 1.00 0.54 46 ASN A C 13
ATOM 21185 O O . ASN A 1 46 ? 0.784 -11.304 -0.495 1.00 0.63 46 ASN A O 13
ATOM 21196 N N . LEU A 1 47 ? 2.594 -9.978 -0.526 1.00 0.44 47 LEU A N 13
ATOM 21197 C CA . LEU A 1 47 ? 1.828 -8.761 -0.681 1.00 0.42 47 LEU A CA 13
ATOM 21198 C C . LEU A 1 47 ? 1.751 -8.407 -2.155 1.00 0.41 47 LEU A C 13
ATOM 21199 O O . LEU A 1 47 ? 2.773 -8.383 -2.848 1.00 0.58 47 LEU A O 13
ATOM 21215 N N . ILE A 1 48 ? 0.548 -8.163 -2.643 1.00 0.30 48 ILE A N 13
ATOM 21216 C CA . ILE A 1 48 ? 0.367 -7.793 -4.036 1.00 0.32 48 ILE A CA 13
ATOM 21217 C C . ILE A 1 48 ? 0.711 -6.320 -4.230 1.00 0.32 48 ILE A C 13
ATOM 21218 O O . ILE A 1 48 ? -0.088 -5.432 -3.922 1.00 0.33 48 ILE A O 13
ATOM 21234 N N . LEU A 1 49 ? 1.923 -6.076 -4.705 1.00 0.34 49 LEU A N 13
ATOM 21235 C CA . LEU A 1 49 ? 2.412 -4.725 -4.917 1.00 0.35 49 LEU A CA 13
ATOM 21236 C C . LEU A 1 49 ? 1.960 -4.203 -6.269 1.00 0.35 49 LEU A C 13
ATOM 21237 O O . LEU A 1 49 ? 2.086 -4.888 -7.283 1.00 0.44 49 LEU A O 13
ATOM 21253 N N . ILE A 1 50 ? 1.423 -2.998 -6.276 1.00 0.33 50 ILE A N 13
ATOM 21254 C CA . ILE A 1 50 ? 1.033 -2.346 -7.511 1.00 0.34 50 ILE A CA 13
ATOM 21255 C C . ILE A 1 50 ? 1.692 -0.977 -7.592 1.00 0.32 50 ILE A C 13
ATOM 21256 O O . ILE A 1 50 ? 1.317 -0.052 -6.869 1.00 0.36 50 ILE A O 13
ATOM 21272 N N . THR A 1 51 ? 2.699 -0.864 -8.443 1.00 0.32 51 THR A N 13
ATOM 21273 C CA . THR A 1 51 ? 3.402 0.393 -8.624 1.00 0.35 51 THR A CA 13
ATOM 21274 C C . THR A 1 51 ? 2.508 1.421 -9.306 1.00 0.38 51 THR A C 13
ATOM 21275 O O . THR A 1 51 ? 1.857 1.128 -10.310 1.00 0.55 51 THR A O 13
ATOM 21286 N N . VAL A 1 52 ? 2.465 2.615 -8.740 1.00 0.39 52 VAL A N 13
ATOM 21287 C CA . VAL A 1 52 ? 1.596 3.671 -9.229 1.00 0.49 52 VAL A CA 13
ATOM 21288 C C . VAL A 1 52 ? 2.158 5.032 -8.832 1.00 0.58 52 VAL A C 13
ATOM 21289 O O . VAL A 1 52 ? 2.568 5.226 -7.691 1.00 0.80 52 VAL A O 13
ATOM 21302 N N . GLY A 1 53 ? 2.213 5.967 -9.768 1.00 0.66 53 GLY A N 13
ATOM 21303 C CA . GLY A 1 53 ? 2.677 7.287 -9.419 1.00 0.75 53 GLY A CA 13
ATOM 21304 C C . GLY A 1 53 ? 1.729 8.372 -9.873 1.00 0.81 53 GLY A C 13
ATOM 21305 O O . GLY A 1 53 ? 1.827 8.855 -11.003 1.00 1.24 53 GLY A O 13
ATOM 21309 N N . ASP A 1 54 ? 0.838 8.754 -8.959 1.00 0.71 54 ASP A N 13
ATOM 21310 C CA . ASP A 1 54 ? -0.100 9.866 -9.120 1.00 0.82 54 ASP A CA 13
ATOM 21311 C C . ASP A 1 54 ? -1.216 9.681 -8.098 1.00 0.70 54 ASP A C 13
ATOM 21312 O O . ASP A 1 54 ? -1.639 8.554 -7.850 1.00 0.64 54 ASP A O 13
ATOM 21321 N N . GLU A 1 55 ? -1.679 10.772 -7.497 1.00 0.80 55 GLU A N 13
ATOM 21322 C CA . GLU A 1 55 ? -2.651 10.693 -6.412 1.00 0.79 55 GLU A CA 13
ATOM 21323 C C . GLU A 1 55 ? -4.010 10.261 -6.934 1.00 0.69 55 GLU A C 13
ATOM 21324 O O . GLU A 1 55 ? -4.767 9.584 -6.241 1.00 0.71 55 GLU A O 13
ATOM 21336 N N . GLU A 1 56 ? -4.311 10.645 -8.163 1.00 0.70 56 GLU A N 13
ATOM 21337 C CA . GLU A 1 56 ? -5.566 10.274 -8.783 1.00 0.70 56 GLU A CA 13
ATOM 21338 C C . GLU A 1 56 ? -5.506 8.831 -9.241 1.00 0.66 56 GLU A C 13
ATOM 21339 O O . GLU A 1 56 ? -6.475 8.083 -9.103 1.00 0.67 56 GLU A O 13
ATOM 21351 N N . GLU A 1 57 ? -4.355 8.441 -9.774 1.00 0.65 57 GLU A N 13
ATOM 21352 C CA . GLU A 1 57 ? -4.151 7.075 -10.224 1.00 0.65 57 GLU A CA 13
ATOM 21353 C C . GLU A 1 57 ? -3.993 6.131 -9.044 1.00 0.55 57 GLU A C 13
ATOM 21354 O O . GLU A 1 57 ? -4.201 4.927 -9.175 1.00 0.52 57 GLU A O 13
ATOM 21366 N N . LEU A 1 58 ? -3.635 6.678 -7.892 1.00 0.52 58 LEU A N 13
ATOM 21367 C CA . LEU A 1 58 ? -3.609 5.897 -6.668 1.00 0.48 58 LEU A CA 13
ATOM 21368 C C . LEU A 1 58 ? -5.007 5.378 -6.368 1.00 0.46 58 LEU A C 13
ATOM 21369 O O . LEU A 1 58 ? -5.182 4.216 -6.016 1.00 0.44 58 LEU A O 13
ATOM 21385 N N . LYS A 1 59 ? -6.003 6.241 -6.553 1.00 0.52 59 LYS A N 13
ATOM 21386 C CA . LYS A 1 59 ? -7.397 5.871 -6.308 1.00 0.57 59 LYS A CA 13
ATOM 21387 C C . LYS A 1 59 ? -7.834 4.767 -7.249 1.00 0.51 59 LYS A C 13
ATOM 21388 O O . LYS A 1 59 ? -8.727 3.977 -6.944 1.00 0.58 59 LYS A O 13
ATOM 21407 N N . LYS A 1 60 ? -7.194 4.736 -8.387 1.00 0.49 60 LYS A N 13
ATOM 21408 C CA . LYS A 1 60 ? -7.432 3.706 -9.384 1.00 0.48 60 LYS A CA 13
ATOM 21409 C C . LYS A 1 60 ? -6.751 2.401 -8.978 1.00 0.41 60 LYS A C 13
ATOM 21410 O O . LYS A 1 60 ? -7.335 1.322 -9.084 1.00 0.41 60 LYS A O 13
ATOM 21429 N N . ALA A 1 61 ? -5.520 2.514 -8.494 1.00 0.40 61 ALA A N 13
ATOM 21430 C CA . ALA A 1 61 ? -4.746 1.355 -8.071 1.00 0.39 61 ALA A CA 13
ATOM 21431 C C . ALA A 1 61 ? -5.374 0.697 -6.846 1.00 0.32 61 ALA A C 13
ATOM 21432 O O . ALA A 1 61 ? -5.467 -0.529 -6.769 1.00 0.34 61 ALA A O 13
ATOM 21439 N N . ILE A 1 62 ? -5.809 1.518 -5.894 1.00 0.31 62 ILE A N 13
ATOM 21440 C CA . ILE A 1 62 ? -6.500 1.017 -4.707 1.00 0.37 62 ILE A CA 13
ATOM 21441 C C . ILE A 1 62 ? -7.777 0.280 -5.108 1.00 0.36 62 ILE A C 13
ATOM 21442 O O . ILE A 1 62 ? -8.082 -0.794 -4.587 1.00 0.38 62 ILE A O 13
ATOM 21458 N N . LYS A 1 63 ? -8.511 0.865 -6.050 1.00 0.37 63 LYS A N 13
ATOM 21459 C CA . LYS A 1 63 ? -9.748 0.273 -6.546 1.00 0.40 63 LYS A CA 13
ATOM 21460 C C . LYS A 1 63 ? -9.466 -1.062 -7.231 1.00 0.35 63 LYS A C 13
ATOM 21461 O O . LYS A 1 63 ? -10.228 -2.022 -7.092 1.00 0.40 63 LYS A O 13
ATOM 21480 N N . LYS A 1 64 ? -8.364 -1.107 -7.970 1.00 0.34 64 LYS A N 13
ATOM 21481 C CA . LYS A 1 64 ? -7.923 -2.324 -8.635 1.00 0.39 64 LYS A CA 13
ATOM 21482 C C . LYS A 1 64 ? -7.644 -3.416 -7.604 1.00 0.35 64 LYS A C 13
ATOM 21483 O O . LYS A 1 64 ? -7.958 -4.588 -7.820 1.00 0.40 64 LYS A O 13
ATOM 21502 N N . ALA A 1 65 ? -7.056 -3.012 -6.482 1.00 0.30 65 ALA A N 13
ATOM 21503 C CA . ALA A 1 65 ? -6.762 -3.926 -5.387 1.00 0.30 65 ALA A CA 13
ATOM 21504 C C . ALA A 1 65 ? -8.049 -4.458 -4.768 1.00 0.33 65 ALA A C 13
ATOM 21505 O O . ALA A 1 65 ? -8.186 -5.660 -4.540 1.00 0.38 65 ALA A O 13
ATOM 21512 N N . ASP A 1 66 ? -8.992 -3.555 -4.509 1.00 0.35 66 ASP A N 13
ATOM 21513 C CA . ASP A 1 66 ? -10.314 -3.926 -3.993 1.00 0.41 66 ASP A CA 13
ATOM 21514 C C . ASP A 1 66 ? -10.965 -4.978 -4.883 1.00 0.40 66 ASP A C 13
ATOM 21515 O O . ASP A 1 66 ? -11.541 -5.956 -4.399 1.00 0.47 66 ASP A O 13
ATOM 21524 N N . ASP A 1 67 ? -10.845 -4.768 -6.187 1.00 0.36 67 ASP A N 13
ATOM 21525 C CA . ASP A 1 67 ? -11.428 -5.661 -7.180 1.00 0.38 67 ASP A CA 13
ATOM 21526 C C . ASP A 1 67 ? -10.864 -7.076 -7.058 1.00 0.40 67 ASP A C 13
ATOM 21527 O O . ASP A 1 67 ? -11.599 -8.059 -7.183 1.00 0.48 67 ASP A O 13
ATOM 21536 N N . ILE A 1 68 ? -9.566 -7.176 -6.799 1.00 0.37 68 ILE A N 13
ATOM 21537 C CA . ILE A 1 68 ? -8.917 -8.474 -6.648 1.00 0.41 68 ILE A CA 13
ATOM 21538 C C . ILE A 1 68 ? -9.249 -9.079 -5.285 1.00 0.41 68 ILE A C 13
ATOM 21539 O O . ILE A 1 68 ? -9.575 -10.263 -5.182 1.00 0.47 68 ILE A O 13
ATOM 21555 N N . ALA A 1 69 ? -9.179 -8.246 -4.248 1.00 0.39 69 ALA A N 13
ATOM 21556 C CA . ALA A 1 69 ? -9.441 -8.677 -2.878 1.00 0.43 69 ALA A CA 13
ATOM 21557 C C . ALA A 1 69 ? -10.787 -9.359 -2.759 1.00 0.47 69 ALA A C 13
ATOM 21558 O O . ALA A 1 69 ? -10.891 -10.492 -2.283 1.00 0.53 69 ALA A O 13
ATOM 21565 N N . LYS A 1 70 ? -11.813 -8.663 -3.215 1.00 0.52 70 LYS A N 13
ATOM 21566 C CA . LYS A 1 70 ? -13.175 -9.123 -3.057 1.00 0.65 70 LYS A CA 13
ATOM 21567 C C . LYS A 1 70 ? -13.464 -10.347 -3.900 1.00 0.63 70 LYS A C 13
ATOM 21568 O O . LYS A 1 70 ? -14.292 -11.178 -3.532 1.00 0.72 70 LYS A O 13
ATOM 21587 N N . LYS A 1 71 ? -12.774 -10.457 -5.023 1.00 0.62 71 LYS A N 13
ATOM 21588 C CA . LYS A 1 71 ? -12.984 -11.560 -5.941 1.00 0.76 71 LYS A CA 13
ATOM 21589 C C . LYS A 1 71 ? -12.803 -12.896 -5.231 1.00 0.83 71 LYS A C 13
ATOM 21590 O O . LYS A 1 71 ? -13.501 -13.866 -5.522 1.00 1.03 71 LYS A O 13
ATOM 21609 N N . GLN A 1 72 ? -11.870 -12.938 -4.291 1.00 0.79 72 GLN A N 13
ATOM 21610 C CA . GLN A 1 72 ? -11.520 -14.203 -3.644 1.00 1.04 72 GLN A CA 13
ATOM 21611 C C . GLN A 1 72 ? -11.668 -14.178 -2.115 1.00 1.06 72 GLN A C 13
ATOM 21612 O O . GLN A 1 72 ? -12.352 -15.020 -1.538 1.00 1.22 72 GLN A O 13
ATOM 21626 N N . ASN A 1 73 ? -11.051 -13.198 -1.468 1.00 1.03 73 ASN A N 13
ATOM 21627 C CA . ASN A 1 73 ? -10.899 -13.194 -0.008 1.00 1.18 73 ASN A CA 13
ATOM 21628 C C . ASN A 1 73 ? -11.721 -12.100 0.656 1.00 1.00 73 ASN A C 13
ATOM 21629 O O . ASN A 1 73 ? -11.402 -11.679 1.766 1.00 1.24 73 ASN A O 13
ATOM 21640 N N . SER A 1 74 ? -12.722 -11.608 -0.066 1.00 1.13 74 SER A N 13
ATOM 21641 C CA . SER A 1 74 ? -13.533 -10.445 0.322 1.00 1.53 74 SER A CA 13
ATOM 21642 C C . SER A 1 74 ? -13.945 -10.401 1.803 1.00 1.47 74 SER A C 13
ATOM 21643 O O . SER A 1 74 ? -14.320 -9.334 2.298 1.00 1.93 74 SER A O 13
ATOM 21651 N N . SER A 1 75 ? -13.896 -11.540 2.494 1.00 1.40 75 SER A N 13
ATOM 21652 C CA . SER A 1 75 ? -14.193 -11.598 3.924 1.00 2.05 75 SER A CA 13
ATOM 21653 C C . SER A 1 75 ? -13.426 -10.512 4.684 1.00 1.90 75 SER A C 13
ATOM 21654 O O . SER A 1 75 ? -13.960 -9.886 5.602 1.00 2.43 75 SER A O 13
ATOM 21662 N N . GLU A 1 76 ? -12.177 -10.287 4.289 1.00 1.26 76 GLU A N 13
ATOM 21663 C CA . GLU A 1 76 ? -11.380 -9.206 4.844 1.00 1.12 76 GLU A CA 13
ATOM 21664 C C . GLU A 1 76 ? -10.370 -8.727 3.809 1.00 0.74 76 GLU A C 13
ATOM 21665 O O . GLU A 1 76 ? -9.539 -9.500 3.331 1.00 0.88 76 GLU A O 13
ATOM 21677 N N . ALA A 1 77 ? -10.457 -7.460 3.445 1.00 0.55 77 ALA A N 13
ATOM 21678 C CA . ALA A 1 77 ? -9.508 -6.869 2.520 1.00 0.44 77 ALA A CA 13
ATOM 21679 C C . ALA A 1 77 ? -8.599 -5.900 3.260 1.00 0.37 77 ALA A C 13
ATOM 21680 O O . ALA A 1 77 ? -9.060 -4.886 3.790 1.00 0.42 77 ALA A O 13
ATOM 21687 N N . LYS A 1 78 ? -7.319 -6.221 3.323 1.00 0.35 78 LYS A N 13
ATOM 21688 C CA . LYS A 1 78 ? -6.364 -5.371 4.010 1.00 0.37 78 LYS A CA 13
ATOM 21689 C C . LYS A 1 78 ? -5.300 -4.896 3.039 1.00 0.33 78 LYS A C 13
ATOM 21690 O O . LYS A 1 78 ? -4.680 -5.694 2.335 1.00 0.37 78 LYS A O 13
ATOM 21709 N N . ILE A 1 79 ? -5.105 -3.592 2.992 1.00 0.29 79 ILE A N 13
ATOM 21710 C CA . ILE A 1 79 ? -4.218 -2.990 2.015 1.00 0.29 79 ILE A CA 13
ATOM 21711 C C . ILE A 1 79 ? -3.221 -2.063 2.700 1.00 0.29 79 ILE A C 13
ATOM 21712 O O . ILE A 1 79 ? -3.538 -1.432 3.707 1.00 0.40 79 ILE A O 13
ATOM 21728 N N . LEU A 1 80 ? -2.013 -2.011 2.170 1.00 0.23 80 LEU A N 13
ATOM 21729 C CA . LEU A 1 80 ? -1.002 -1.078 2.635 1.00 0.28 80 LEU A CA 13
ATOM 21730 C C . LEU A 1 80 ? -0.783 -0.027 1.550 1.00 0.30 80 LEU A C 13
ATOM 21731 O O . LEU A 1 80 ? -0.684 -0.363 0.376 1.00 0.45 80 LEU A O 13
ATOM 21747 N N . ILE A 1 81 ? -0.747 1.240 1.926 1.00 0.27 81 ILE A N 13
ATOM 21748 C CA . ILE A 1 81 ? -0.393 2.292 0.983 1.00 0.27 81 ILE A CA 13
ATOM 21749 C C . ILE A 1 81 ? 0.894 2.958 1.430 1.00 0.27 81 ILE A C 13
ATOM 21750 O O . ILE A 1 81 ? 0.907 3.742 2.374 1.00 0.33 81 ILE A O 13
ATOM 21766 N N . LEU A 1 82 ? 1.976 2.615 0.760 1.00 0.27 82 LEU A N 13
ATOM 21767 C CA . LEU A 1 82 ? 3.296 3.081 1.133 1.00 0.31 82 LEU A CA 13
ATOM 21768 C C . LEU A 1 82 ? 3.726 4.217 0.216 1.00 0.34 82 LEU A C 13
ATOM 21769 O O . LEU A 1 82 ? 4.034 4.000 -0.949 1.00 0.59 82 LEU A O 13
ATOM 21785 N N . LEU A 1 83 ? 3.739 5.427 0.735 1.00 0.35 83 LEU A N 13
ATOM 21786 C CA . LEU A 1 83 ? 4.026 6.593 -0.084 1.00 0.42 83 LEU A CA 13
ATOM 21787 C C . LEU A 1 83 ? 5.003 7.539 0.596 1.00 0.44 83 LEU A C 13
ATOM 21788 O O . LEU A 1 83 ? 5.258 7.432 1.794 1.00 0.55 83 LEU A O 13
ATOM 21804 N N . GLU A 1 84 ? 5.568 8.449 -0.181 1.00 0.43 84 GLU A N 13
ATOM 21805 C CA . GLU A 1 84 ? 6.334 9.540 0.384 1.00 0.45 84 GLU A CA 13
ATOM 21806 C C . GLU A 1 84 ? 5.477 10.798 0.335 1.00 0.47 84 GLU A C 13
ATOM 21807 O O . GLU A 1 84 ? 5.341 11.422 -0.717 1.00 0.54 84 GLU A O 13
ATOM 21819 N N . LYS A 1 85 ? 4.931 11.165 1.488 1.00 0.45 85 LYS A N 13
ATOM 21820 C CA . LYS A 1 85 ? 3.991 12.282 1.612 1.00 0.56 85 LYS A CA 13
ATOM 21821 C C . LYS A 1 85 ? 3.748 12.589 3.082 1.00 0.53 85 LYS A C 13
ATOM 21822 O O . LYS A 1 85 ? 4.054 11.767 3.946 1.00 0.53 85 LYS A O 13
ATOM 21841 N N . PRO A 1 86 ? 3.212 13.774 3.396 1.00 0.60 86 PRO A N 13
ATOM 21842 C CA . PRO A 1 86 ? 2.724 14.083 4.727 1.00 0.62 86 PRO A CA 13
ATOM 21843 C C . PRO A 1 86 ? 1.299 13.596 4.900 1.00 0.61 86 PRO A C 13
ATOM 21844 O O . PRO A 1 86 ? 0.390 14.023 4.186 1.00 0.68 86 PRO A O 13
ATOM 21855 N N . VAL A 1 87 ? 1.112 12.693 5.843 1.00 0.59 87 VAL A N 13
ATOM 21856 C CA . VAL A 1 87 ? -0.171 12.054 6.022 1.00 0.62 87 VAL A CA 13
ATOM 21857 C C . VAL A 1 87 ? -0.754 12.363 7.389 1.00 0.62 87 VAL A C 13
ATOM 21858 O O . VAL A 1 87 ? -0.131 12.100 8.418 1.00 0.66 87 VAL A O 13
ATOM 21871 N N . SER A 1 88 ? -1.940 12.934 7.393 1.00 0.69 88 SER A N 13
ATOM 21872 C CA . SER A 1 88 ? -2.672 13.151 8.622 1.00 0.76 88 SER A CA 13
ATOM 21873 C C . SER A 1 88 ? -3.740 12.069 8.783 1.00 0.72 88 SER A C 13
ATOM 21874 O O . SER A 1 88 ? -4.134 11.460 7.788 1.00 0.69 88 SER A O 13
ATOM 21882 N N . PRO A 1 89 ? -4.202 11.786 10.014 1.00 0.78 89 PRO A N 13
ATOM 21883 C CA . PRO A 1 89 ? -5.229 10.763 10.266 1.00 0.79 89 PRO A CA 13
ATOM 21884 C C . PRO A 1 89 ? -6.405 10.832 9.285 1.00 0.67 89 PRO A C 13
ATOM 21885 O O . PRO A 1 89 ? -6.916 9.802 8.836 1.00 0.65 89 PRO A O 13
ATOM 21896 N N . GLU A 1 90 ? -6.816 12.047 8.939 1.00 0.71 90 GLU A N 13
ATOM 21897 C CA . GLU A 1 90 ? -7.954 12.245 8.047 1.00 0.72 90 GLU A CA 13
ATOM 21898 C C . GLU A 1 90 ? -7.656 11.766 6.627 1.00 0.64 90 GLU A C 13
ATOM 21899 O O . GLU A 1 90 ? -8.571 11.408 5.888 1.00 0.68 90 GLU A O 13
ATOM 21911 N N . TYR A 1 91 ? -6.381 11.745 6.254 1.00 0.62 91 TYR A N 13
ATOM 21912 C CA . TYR A 1 91 ? -5.984 11.297 4.923 1.00 0.62 91 TYR A CA 13
ATOM 21913 C C . TYR A 1 91 ? -6.049 9.779 4.846 1.00 0.52 91 TYR A C 13
ATOM 21914 O O . TYR A 1 91 ? -6.409 9.214 3.814 1.00 0.52 91 TYR A O 13
ATOM 21932 N N . GLU A 1 92 ? -5.690 9.124 5.943 1.00 0.48 92 GLU A N 13
ATOM 21933 C CA . GLU A 1 92 ? -5.821 7.682 6.051 1.00 0.42 92 GLU A CA 13
ATOM 21934 C C . GLU A 1 92 ? -7.277 7.270 5.859 1.00 0.42 92 GLU A C 13
ATOM 21935 O O . GLU A 1 92 ? -7.582 6.372 5.075 1.00 0.43 92 GLU A O 13
ATOM 21947 N N . LYS A 1 93 ? -8.171 7.958 6.559 1.00 0.47 93 LYS A N 13
ATOM 21948 C CA . LYS A 1 93 ? -9.599 7.698 6.455 1.00 0.54 93 LYS A CA 13
ATOM 21949 C C . LYS A 1 93 ? -10.115 8.152 5.093 1.00 0.53 93 LYS A C 13
ATOM 21950 O O . LYS A 1 93 ? -11.126 7.660 4.609 1.00 0.55 93 LYS A O 13
ATOM 21969 N N . LYS A 1 94 ? -9.402 9.084 4.477 1.00 0.54 94 LYS A N 13
ATOM 21970 C CA . LYS A 1 94 ? -9.734 9.544 3.136 1.00 0.59 94 LYS A CA 13
ATOM 21971 C C . LYS A 1 94 ? -9.558 8.403 2.137 1.00 0.52 94 LYS A C 13
ATOM 21972 O O . LYS A 1 94 ? -10.468 8.084 1.377 1.00 0.57 94 LYS A O 13
ATOM 21991 N N . LEU A 1 95 ? -8.389 7.777 2.168 1.00 0.47 95 LEU A N 13
ATOM 21992 C CA . LEU A 1 95 ? -8.089 6.672 1.264 1.00 0.45 95 LEU A CA 13
ATOM 21993 C C . LEU A 1 95 ? -8.864 5.419 1.666 1.00 0.39 95 LEU A C 13
ATOM 21994 O O . LEU A 1 95 ? -9.269 4.627 0.816 1.00 0.41 95 LEU A O 13
ATOM 22010 N N . GLN A 1 96 ? -9.087 5.263 2.967 1.00 0.37 96 GLN A N 13
ATOM 22011 C CA . GLN A 1 96 ? -9.885 4.157 3.488 1.00 0.40 96 GLN A CA 13
ATOM 22012 C C . GLN A 1 96 ? -11.351 4.352 3.095 1.00 0.45 96 GLN A C 13
ATOM 22013 O O . GLN A 1 96 ? -12.127 3.402 3.046 1.00 0.49 96 GLN A O 13
ATOM 22027 N N . LYS A 1 97 ? -11.721 5.597 2.813 1.00 0.52 97 LYS A N 13
ATOM 22028 C CA . LYS A 1 97 ? -13.069 5.921 2.354 1.00 0.64 97 LYS A CA 13
ATOM 22029 C C . LYS A 1 97 ? -13.237 5.633 0.858 1.00 0.65 97 LYS A C 13
ATOM 22030 O O . LYS A 1 97 ? -14.343 5.347 0.391 1.00 0.72 97 LYS A O 13
ATOM 2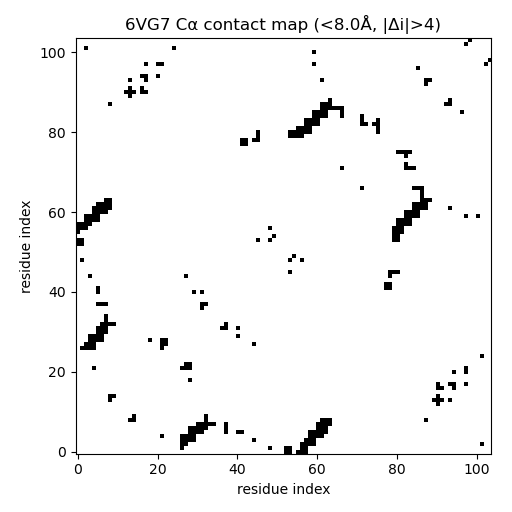2049 N N . TYR A 1 98 ? -12.145 5.714 0.107 1.00 0.63 98 TYR A N 13
ATOM 22050 C CA . TYR A 1 98 ? -12.198 5.508 -1.341 1.00 0.68 98 TYR A CA 13
ATOM 22051 C C . TYR A 1 98 ? -12.432 4.045 -1.702 1.00 0.64 98 TYR A C 13
ATOM 22052 O O . TYR A 1 98 ? -13.045 3.744 -2.727 1.00 0.73 98 TYR A O 13
ATOM 22070 N N . ALA A 1 99 ? -11.951 3.143 -0.866 1.00 0.56 99 ALA A N 13
ATOM 22071 C CA . ALA A 1 99 ? -12.097 1.717 -1.120 1.00 0.56 99 ALA A CA 13
ATOM 22072 C C . ALA A 1 99 ? -12.679 1.020 0.092 1.00 0.52 99 ALA A C 13
ATOM 22073 O O . ALA A 1 99 ? -12.349 1.367 1.223 1.00 0.60 99 ALA A O 13
ATOM 22080 N N . ASP A 1 100 ? -13.541 0.037 -0.135 1.00 0.54 100 ASP A N 13
ATOM 22081 C CA . ASP A 1 100 ? -14.101 -0.716 0.977 1.00 0.53 100 ASP A CA 13
ATOM 22082 C C . ASP A 1 100 ? -13.086 -1.738 1.447 1.00 0.47 100 ASP A C 13
ATOM 22083 O O . ASP A 1 100 ? -12.939 -2.818 0.868 1.00 0.51 100 ASP A O 13
ATOM 22092 N N . ALA A 1 101 ? -12.407 -1.379 2.517 1.00 0.42 101 ALA A N 13
ATOM 22093 C CA . ALA A 1 101 ? -11.346 -2.182 3.092 1.00 0.39 101 ALA A CA 13
ATOM 22094 C C . ALA A 1 101 ? -10.853 -1.515 4.347 1.00 0.37 101 ALA A C 13
ATOM 22095 O O . ALA A 1 101 ? -11.398 -0.496 4.775 1.00 0.50 101 ALA A O 13
ATOM 22102 N N . GLU A 1 102 ? -9.822 -2.072 4.929 1.00 0.31 102 GLU A N 13
ATOM 22103 C CA . GLU A 1 102 ? -9.121 -1.391 5.981 1.00 0.31 102 GLU A CA 13
ATOM 22104 C C . GLU A 1 102 ? -7.670 -1.195 5.562 1.00 0.29 102 GLU A C 13
ATOM 22105 O O . GLU A 1 102 ? -6.847 -2.110 5.626 1.00 0.36 102 GLU A O 13
ATOM 22117 N N . VAL A 1 103 ? -7.375 -0.004 5.073 1.00 0.27 103 VAL A N 13
ATOM 22118 C CA . VAL A 1 103 ? -6.068 0.272 4.516 1.00 0.32 103 VAL A CA 13
ATOM 22119 C C . VAL A 1 103 ? -5.160 0.915 5.556 1.00 0.32 103 VAL A C 13
ATOM 22120 O O . VAL A 1 103 ? -5.595 1.722 6.380 1.00 0.38 103 VAL A O 13
ATOM 22133 N N . ARG A 1 104 ? -3.905 0.519 5.528 1.00 0.33 104 ARG A N 13
ATOM 22134 C CA . ARG A 1 104 ? -2.906 1.068 6.419 1.00 0.37 104 ARG A CA 13
ATOM 22135 C C . ARG A 1 104 ? -1.955 1.931 5.606 1.00 0.33 104 ARG A C 13
ATOM 22136 O O . ARG A 1 104 ? -1.050 1.419 4.946 1.00 0.38 104 ARG A O 13
ATOM 22157 N N . VAL A 1 105 ? -2.173 3.237 5.628 1.00 0.31 105 VAL A N 13
ATOM 22158 C CA . VAL A 1 105 ? -1.361 4.135 4.830 1.00 0.31 105 VAL A CA 13
ATOM 22159 C C . VAL A 1 105 ? -0.084 4.504 5.592 1.00 0.31 105 VAL A C 13
ATOM 22160 O O . VAL A 1 105 ? -0.138 4.978 6.725 1.00 0.41 105 VAL A O 13
ATOM 22173 N N . ARG A 1 106 ? 1.065 4.249 4.989 1.00 0.31 106 ARG A N 13
ATOM 22174 C CA . ARG A 1 106 ? 2.344 4.476 5.654 1.00 0.35 106 ARG A CA 13
ATOM 22175 C C . ARG A 1 106 ? 3.220 5.397 4.815 1.00 0.29 106 ARG A C 13
ATOM 22176 O O . ARG A 1 106 ? 3.195 5.338 3.585 1.00 0.31 106 ARG A O 13
ATOM 22197 N N . THR A 1 107 ? 3.994 6.242 5.476 1.00 0.34 107 THR A N 13
ATOM 22198 C CA . THR A 1 107 ? 4.868 7.166 4.777 1.00 0.36 107 THR A CA 13
ATOM 22199 C C . THR A 1 107 ? 6.332 6.771 4.972 1.00 0.40 107 THR A C 13
ATOM 22200 O O . THR A 1 107 ? 6.720 6.300 6.043 1.00 0.56 107 THR A O 13
ATOM 22211 N N . VAL A 1 108 ? 7.133 6.933 3.926 1.00 0.44 108 VAL A N 13
ATOM 22212 C CA . VAL A 1 108 ? 8.551 6.589 3.979 1.00 0.60 108 VAL A CA 13
ATOM 22213 C C . VAL A 1 108 ? 9.405 7.674 3.343 1.00 0.68 108 VAL A C 13
ATOM 22214 O O . VAL A 1 108 ? 8.955 8.388 2.449 1.00 0.86 108 VAL A O 13
ATOM 22227 N N . THR A 1 109 ? 10.638 7.792 3.810 1.00 0.68 109 THR A N 13
ATOM 22228 C CA . THR A 1 109 ? 11.580 8.751 3.258 1.00 0.78 109 THR A CA 13
ATOM 22229 C C . THR A 1 109 ? 12.858 8.061 2.787 1.00 0.71 109 THR A C 13
ATOM 22230 O O . THR A 1 109 ? 13.659 8.642 2.057 1.00 0.88 109 THR A O 13
ATOM 22241 N N . SER A 1 110 ? 13.038 6.819 3.215 1.00 0.59 110 SER A N 13
ATOM 22242 C CA . SER A 1 110 ? 14.204 6.034 2.848 1.00 0.54 110 SER A CA 13
ATOM 22243 C C . SER A 1 110 ? 13.786 4.603 2.504 1.00 0.49 110 SER A C 13
ATOM 22244 O O . SER A 1 110 ? 12.872 4.046 3.117 1.00 0.51 110 SER A O 13
ATOM 22252 N N . PRO A 1 111 ? 14.454 4.005 1.495 1.00 0.49 111 PRO A N 13
ATOM 22253 C CA . PRO A 1 111 ? 14.135 2.661 0.978 1.00 0.49 111 PRO A CA 13
ATOM 22254 C C . PRO A 1 111 ? 14.079 1.568 2.043 1.00 0.45 111 PRO A C 13
ATOM 22255 O O . PRO A 1 111 ? 13.331 0.599 1.902 1.00 0.50 111 PRO A O 13
ATOM 22266 N N . ASP A 1 112 ? 14.869 1.709 3.099 1.00 0.47 112 ASP A N 13
ATOM 22267 C CA . ASP A 1 112 ? 14.900 0.697 4.150 1.00 0.49 112 ASP A CA 13
ATOM 22268 C C . ASP A 1 112 ? 13.671 0.781 5.038 1.00 0.43 112 ASP A C 13
ATOM 22269 O O . ASP A 1 112 ? 13.234 -0.226 5.597 1.00 0.45 112 ASP A O 13
ATOM 22278 N N . GLU A 1 113 ? 13.097 1.973 5.146 1.00 0.43 113 GLU A N 13
ATOM 22279 C CA . GLU A 1 113 ? 11.892 2.165 5.944 1.00 0.45 113 GLU A CA 13
ATOM 22280 C C . GLU A 1 113 ? 10.726 1.438 5.296 1.00 0.37 113 GLU A C 13
ATOM 22281 O O . GLU A 1 113 ? 9.847 0.917 5.979 1.00 0.40 113 GLU A O 13
ATOM 22293 N N . ALA A 1 114 ? 10.742 1.401 3.969 1.00 0.37 114 ALA A N 13
ATOM 22294 C CA . ALA A 1 114 ? 9.717 0.713 3.202 1.00 0.39 114 ALA A CA 13
ATOM 22295 C C . ALA A 1 114 ? 9.633 -0.749 3.612 1.00 0.36 114 ALA A C 13
ATOM 22296 O O . ALA A 1 114 ? 8.563 -1.251 3.958 1.00 0.38 114 ALA A O 13
ATOM 22303 N N . LYS A 1 115 ? 10.779 -1.417 3.599 1.00 0.38 115 LYS A N 13
ATOM 22304 C CA . LYS A 1 115 ? 10.857 -2.824 3.970 1.00 0.45 115 LYS A CA 13
ATOM 22305 C C . LYS A 1 115 ? 10.450 -3.029 5.429 1.00 0.39 115 LYS A C 13
ATOM 22306 O O . LYS A 1 115 ? 9.894 -4.069 5.789 1.00 0.44 115 LYS A O 13
ATOM 22325 N N . ARG A 1 116 ? 10.706 -2.020 6.254 1.00 0.36 116 ARG A N 13
ATOM 22326 C CA . ARG A 1 116 ? 10.380 -2.080 7.674 1.00 0.39 116 ARG A CA 13
ATOM 22327 C C . ARG A 1 116 ? 8.865 -2.110 7.875 1.00 0.35 116 ARG A C 13
ATOM 22328 O O . ARG A 1 116 ? 8.349 -2.886 8.680 1.00 0.42 116 ARG A O 13
ATOM 22349 N N . TRP A 1 117 ? 8.157 -1.262 7.137 1.00 0.31 117 TRP A N 13
ATOM 22350 C CA . TRP A 1 117 ? 6.699 -1.220 7.211 1.00 0.32 117 TRP A CA 13
ATOM 22351 C C . TRP A 1 117 ? 6.090 -2.468 6.584 1.00 0.30 117 TRP A C 13
ATOM 22352 O O . TRP A 1 117 ? 5.050 -2.954 7.029 1.00 0.36 117 TRP A O 13
ATOM 22373 N N . ILE A 1 118 ? 6.744 -2.984 5.551 1.00 0.29 118 ILE A N 13
ATOM 22374 C CA . ILE A 1 118 ? 6.293 -4.204 4.897 1.00 0.32 118 ILE A CA 13
ATOM 22375 C C . ILE A 1 118 ? 6.279 -5.370 5.883 1.00 0.36 118 ILE A C 13
ATOM 22376 O O . ILE A 1 118 ? 5.293 -6.101 5.973 1.00 0.40 118 ILE A O 13
ATOM 22392 N N . LYS A 1 119 ? 7.366 -5.520 6.635 1.00 0.41 119 LYS A N 13
ATOM 22393 C CA . LYS A 1 119 ? 7.479 -6.584 7.631 1.00 0.53 119 LYS A CA 13
ATOM 22394 C C . LYS A 1 119 ? 6.395 -6.442 8.701 1.00 0.55 119 LYS A C 13
ATOM 22395 O O . LYS A 1 119 ? 5.855 -7.434 9.189 1.00 0.67 119 LYS A O 13
ATOM 22414 N N . GLU A 1 120 ? 6.079 -5.200 9.041 1.00 0.51 120 GLU A N 13
ATOM 22415 C CA . GLU A 1 120 ? 5.077 -4.898 10.056 1.00 0.63 120 GLU A CA 13
ATOM 22416 C C . GLU A 1 120 ? 3.694 -5.370 9.595 1.00 0.60 120 GLU A C 13
ATOM 22417 O O . GLU A 1 120 ? 3.016 -6.123 10.298 1.00 0.79 120 GLU A O 13
ATOM 22429 N N . PHE A 1 121 ? 3.304 -4.944 8.398 1.00 0.44 121 PHE A N 13
ATOM 22430 C CA . PHE A 1 121 ? 1.981 -5.243 7.854 1.00 0.43 121 PHE A CA 13
ATOM 22431 C C . PHE A 1 121 ? 1.816 -6.730 7.551 1.00 0.46 121 PHE A C 13
ATOM 22432 O O . PHE A 1 121 ? 0.759 -7.305 7.800 1.00 0.54 121 PHE A O 13
ATOM 22449 N N . SER A 1 122 ? 2.860 -7.355 7.026 1.00 0.44 122 SER A N 13
ATOM 22450 C CA . SER A 1 122 ? 2.783 -8.756 6.636 1.00 0.50 122 SER A CA 13
ATOM 22451 C C . SER A 1 122 ? 2.814 -9.677 7.852 1.00 0.58 122 SER A C 13
ATOM 22452 O O . SER A 1 122 ? 2.431 -10.847 7.767 1.00 0.80 122 SER A O 13
ATOM 22460 N N . GLU A 1 123 ? 3.268 -9.149 8.982 1.00 0.63 123 GLU A N 13
ATOM 22461 C CA . GLU A 1 123 ? 3.359 -9.933 10.203 1.00 0.81 123 GLU A CA 13
ATOM 22462 C C . GLU A 1 123 ? 1.981 -10.131 10.820 1.00 0.92 123 GLU A C 13
ATOM 22463 O O . GLU A 1 123 ? 1.528 -11.268 10.977 1.00 1.44 123 GLU A O 13
ATOM 22475 N N . GLU A 1 124 ? 1.317 -9.023 11.147 1.00 1.15 124 GLU A N 13
ATOM 22476 C CA . GLU A 1 124 ? 0.002 -9.062 11.780 1.00 1.53 124 GLU A CA 13
ATOM 22477 C C . GLU A 1 124 ? 0.061 -9.796 13.121 1.00 2.14 124 GLU A C 13
ATOM 22478 O O . GLU A 1 124 ? -0.329 -10.984 13.180 1.00 2.76 124 GLU A O 13
ATOM 22491 N N . MET A 1 21 ? -8.473 -13.750 3.220 1.00 0.86 21 MET A N 14
ATOM 22492 C CA . MET A 1 21 ? -7.938 -12.371 3.210 1.00 0.65 21 MET A CA 14
ATOM 22493 C C . MET A 1 21 ? -6.759 -12.264 2.253 1.00 0.55 21 MET A C 14
ATOM 22494 O O . MET A 1 21 ? -6.069 -13.249 1.993 1.00 0.75 21 MET A O 14
ATOM 22507 N N . THR A 1 22 ? -6.548 -11.071 1.722 1.00 0.43 22 THR A N 14
ATOM 22508 C CA . THR A 1 22 ? -5.412 -10.806 0.854 1.00 0.41 22 THR A CA 14
ATOM 22509 C C . THR A 1 22 ? -4.697 -9.549 1.328 1.00 0.35 22 THR A C 14
ATOM 22510 O O . THR A 1 22 ? -5.340 -8.610 1.809 1.00 0.38 22 THR A O 14
ATOM 22521 N N . LEU A 1 23 ? -3.378 -9.533 1.215 1.00 0.32 23 LEU A N 14
ATOM 22522 C CA . LEU A 1 23 ? -2.602 -8.380 1.623 1.00 0.29 23 LEU A CA 14
ATOM 22523 C C . LEU A 1 23 ? -2.121 -7.608 0.404 1.00 0.26 23 LEU A C 14
ATOM 22524 O O . LEU A 1 23 ? -1.240 -8.057 -0.335 1.00 0.30 23 LEU A O 14
ATOM 22540 N N . PHE A 1 24 ? -2.725 -6.455 0.188 1.00 0.25 24 PHE A N 14
ATOM 22541 C CA . PHE A 1 24 ? -2.367 -5.602 -0.933 1.00 0.25 24 PHE A CA 14
ATOM 22542 C C . PHE A 1 24 ? -1.425 -4.514 -0.463 1.00 0.26 24 PHE A C 14
ATOM 22543 O O . PHE A 1 24 ? -1.547 -4.026 0.658 1.00 0.30 24 PHE A O 14
ATOM 22560 N N . VAL A 1 25 ? -0.491 -4.130 -1.305 1.00 0.29 25 VAL A N 14
ATOM 22561 C CA . VAL A 1 25 ? 0.411 -3.051 -0.968 1.00 0.31 25 VAL A CA 14
ATOM 22562 C C . VAL A 1 25 ? 0.626 -2.133 -2.162 1.00 0.30 25 VAL A C 14
ATOM 22563 O O . VAL A 1 25 ? 1.004 -2.570 -3.250 1.00 0.35 25 VAL A O 14
ATOM 22576 N N . LEU A 1 26 ? 0.334 -0.865 -1.956 1.00 0.34 26 LEU A N 14
ATOM 22577 C CA . LEU A 1 26 ? 0.550 0.149 -2.966 1.00 0.35 26 LEU A CA 14
ATOM 22578 C C . LEU A 1 26 ? 1.693 1.030 -2.503 1.00 0.34 26 LEU A C 14
ATOM 22579 O O . LEU A 1 26 ? 2.013 1.055 -1.315 1.00 0.36 26 LEU A O 14
ATOM 22595 N N . ILE A 1 27 ? 2.305 1.752 -3.413 1.00 0.34 27 ILE A N 14
ATOM 22596 C CA . ILE A 1 27 ? 3.426 2.595 -3.052 1.00 0.32 27 ILE A CA 14
ATOM 22597 C C . ILE A 1 27 ? 3.513 3.811 -3.959 1.00 0.30 27 ILE A C 14
ATOM 22598 O O . ILE A 1 27 ? 3.767 3.686 -5.156 1.00 0.36 27 ILE A O 14
ATOM 22614 N N . LEU A 1 28 ? 3.278 4.992 -3.398 1.00 0.30 28 LEU A N 14
ATOM 22615 C CA . LEU A 1 28 ? 3.490 6.208 -4.152 1.00 0.36 28 LEU A CA 14
ATOM 22616 C C . LEU A 1 28 ? 4.865 6.751 -3.804 1.00 0.38 28 LEU A C 14
ATOM 22617 O O . LEU A 1 28 ? 5.010 7.675 -2.997 1.00 0.41 28 LEU A O 14
ATOM 22633 N N . SER A 1 29 ? 5.868 6.133 -4.396 1.00 0.44 29 SER A N 14
ATOM 22634 C CA . SER A 1 29 ? 7.243 6.570 -4.275 1.00 0.56 29 SER A CA 14
ATOM 22635 C C . SER A 1 29 ? 8.010 6.199 -5.531 1.00 0.68 29 SER A C 14
ATOM 22636 O O . SER A 1 29 ? 8.557 5.097 -5.605 1.00 1.05 29 SER A O 14
ATOM 22644 N N . ASN A 1 30 ? 8.050 7.060 -6.533 1.00 0.60 30 ASN A N 14
ATOM 22645 C CA . ASN A 1 30 ? 8.744 6.681 -7.752 1.00 0.67 30 ASN A CA 14
ATOM 22646 C C . ASN A 1 30 ? 10.253 6.864 -7.590 1.00 0.64 30 ASN A C 14
ATOM 22647 O O . ASN A 1 30 ? 10.829 7.898 -7.922 1.00 0.68 30 ASN A O 14
ATOM 22658 N N . ASP A 1 31 ? 10.875 5.819 -7.073 1.00 0.63 31 ASP A N 14
ATOM 22659 C CA . ASP A 1 31 ? 12.321 5.692 -7.027 1.00 0.67 31 ASP A CA 14
ATOM 22660 C C . ASP A 1 31 ? 12.715 4.456 -7.818 1.00 0.72 31 ASP A C 14
ATOM 22661 O O . ASP A 1 31 ? 11.864 3.621 -8.100 1.00 0.81 31 ASP A O 14
ATOM 22670 N N . LYS A 1 32 ? 13.968 4.321 -8.188 1.00 0.78 32 LYS A N 14
ATOM 22671 C CA . LYS A 1 32 ? 14.397 3.106 -8.864 1.00 0.82 32 LYS A CA 14
ATOM 22672 C C . LYS A 1 32 ? 14.836 2.046 -7.854 1.00 0.79 32 LYS A C 14
ATOM 22673 O O . LYS A 1 32 ? 14.640 0.851 -8.072 1.00 0.81 32 LYS A O 14
ATOM 22692 N N . LYS A 1 33 ? 15.399 2.480 -6.736 1.00 0.84 33 LYS A N 14
ATOM 22693 C CA . LYS A 1 33 ? 15.905 1.552 -5.733 1.00 0.86 33 LYS A CA 14
ATOM 22694 C C . LYS A 1 33 ? 14.824 1.214 -4.713 1.00 0.74 33 LYS A C 14
ATOM 22695 O O . LYS A 1 33 ? 14.667 0.057 -4.324 1.00 0.70 33 LYS A O 14
ATOM 22714 N N . LEU A 1 34 ? 14.084 2.236 -4.291 1.00 0.72 34 LEU A N 14
ATOM 22715 C CA . LEU A 1 34 ? 13.018 2.070 -3.307 1.00 0.64 34 LEU A CA 14
ATOM 22716 C C . LEU A 1 34 ? 12.006 1.041 -3.800 1.00 0.58 34 LEU A C 14
ATOM 22717 O O . LEU A 1 34 ? 11.638 0.123 -3.071 1.00 0.62 34 LEU A O 14
ATOM 22733 N N . ILE A 1 35 ? 11.584 1.192 -5.050 1.00 0.54 35 ILE A N 14
ATOM 22734 C CA . ILE A 1 35 ? 10.638 0.268 -5.662 1.00 0.52 35 ILE A CA 14
ATOM 22735 C C . ILE A 1 35 ? 11.191 -1.156 -5.675 1.00 0.55 35 ILE A C 14
ATOM 22736 O O . ILE A 1 35 ? 10.487 -2.107 -5.326 1.00 0.58 35 ILE A O 14
ATOM 22752 N N . GLU A 1 36 ? 12.458 -1.299 -6.051 1.00 0.59 36 GLU A N 14
ATOM 22753 C CA . GLU A 1 36 ? 13.089 -2.610 -6.092 1.00 0.66 36 GLU A CA 14
ATOM 22754 C C . GLU A 1 36 ? 13.132 -3.256 -4.714 1.00 0.62 36 GLU A C 14
ATOM 22755 O O . GLU A 1 36 ? 12.648 -4.375 -4.543 1.00 0.62 36 GLU A O 14
ATOM 22767 N N . GLU A 1 37 ? 13.687 -2.549 -3.734 1.00 0.62 37 GLU A N 14
ATOM 22768 C CA . GLU A 1 37 ? 13.827 -3.098 -2.388 1.00 0.65 37 GLU A CA 14
ATOM 22769 C C . GLU A 1 37 ? 12.466 -3.380 -1.756 1.00 0.56 37 GLU A C 14
ATOM 22770 O O . GLU A 1 37 ? 12.317 -4.326 -0.986 1.00 0.57 37 GLU A O 14
ATOM 22782 N N . ALA A 1 38 ? 11.474 -2.561 -2.085 1.00 0.51 38 ALA A N 14
ATOM 22783 C CA . ALA A 1 38 ? 10.128 -2.754 -1.564 1.00 0.46 38 ALA A CA 14
ATOM 22784 C C . ALA A 1 38 ? 9.495 -4.009 -2.154 1.00 0.42 38 ALA A C 14
ATOM 22785 O O . ALA A 1 38 ? 8.905 -4.816 -1.432 1.00 0.43 38 ALA A O 14
ATOM 22792 N N . ARG A 1 39 ? 9.624 -4.182 -3.466 1.00 0.43 39 ARG A N 14
ATOM 22793 C CA . ARG A 1 39 ? 9.046 -5.344 -4.121 1.00 0.45 39 ARG A CA 14
ATOM 22794 C C . ARG A 1 39 ? 9.746 -6.620 -3.687 1.00 0.45 39 ARG A C 14
ATOM 22795 O O . ARG A 1 39 ? 9.097 -7.626 -3.483 1.00 0.49 39 ARG A O 14
ATOM 22816 N N . LYS A 1 40 ? 11.062 -6.575 -3.532 1.00 0.49 40 LYS A N 14
ATOM 22817 C CA . LYS A 1 40 ? 11.813 -7.769 -3.148 1.00 0.55 40 LYS A CA 14
ATOM 22818 C C . LYS A 1 40 ? 11.268 -8.365 -1.851 1.00 0.49 40 LYS A C 14
ATOM 22819 O O . LYS A 1 40 ? 11.201 -9.582 -1.696 1.00 0.54 40 LYS A O 14
ATOM 22838 N N . MET A 1 41 ? 10.844 -7.502 -0.942 1.00 0.45 41 MET A N 14
ATOM 22839 C CA . MET A 1 41 ? 10.241 -7.944 0.307 1.00 0.46 41 MET A CA 14
ATOM 22840 C C . MET A 1 41 ? 8.796 -8.391 0.099 1.00 0.41 41 MET A C 14
ATOM 22841 O O . MET A 1 41 ? 8.427 -9.505 0.465 1.00 0.46 41 MET A O 14
ATOM 22855 N N . ALA A 1 42 ? 7.990 -7.526 -0.508 1.00 0.37 42 ALA A N 14
ATOM 22856 C CA . ALA A 1 42 ? 6.558 -7.785 -0.677 1.00 0.39 42 ALA A CA 14
ATOM 22857 C C . ALA A 1 42 ? 6.286 -8.950 -1.625 1.00 0.42 42 ALA A C 14
ATOM 22858 O O . ALA A 1 42 ? 5.337 -9.706 -1.431 1.00 0.49 42 ALA A O 14
ATOM 22865 N N . GLU A 1 43 ? 7.117 -9.088 -2.647 1.00 0.45 43 GLU A N 14
ATOM 22866 C CA . GLU A 1 43 ? 6.951 -10.142 -3.639 1.00 0.59 43 GLU A CA 14
ATOM 22867 C C . GLU A 1 43 ? 7.156 -11.503 -2.982 1.00 0.63 43 GLU A C 14
ATOM 22868 O O . GLU A 1 43 ? 6.393 -12.444 -3.210 1.00 0.75 43 GLU A O 14
ATOM 22880 N N . LYS A 1 44 ? 8.187 -11.591 -2.145 1.00 0.60 44 LYS A N 14
ATOM 22881 C CA . LYS A 1 44 ? 8.467 -12.805 -1.387 1.00 0.70 44 LYS A CA 14
ATOM 22882 C C . LYS A 1 44 ? 7.436 -12.989 -0.282 1.00 0.66 44 LYS A C 14
ATOM 22883 O O . LYS A 1 44 ? 7.141 -14.108 0.138 1.00 0.75 44 LYS A O 14
ATOM 22902 N N . ALA A 1 45 ? 6.889 -11.873 0.185 1.00 0.57 45 ALA A N 14
ATOM 22903 C CA . ALA A 1 45 ? 5.855 -11.892 1.207 1.00 0.59 45 ALA A CA 14
ATOM 22904 C C . ALA A 1 45 ? 4.500 -12.243 0.602 1.00 0.59 45 ALA A C 14
ATOM 22905 O O . ALA A 1 45 ? 3.495 -12.323 1.306 1.00 0.66 45 ALA A O 14
ATOM 22912 N N . ASN A 1 46 ? 4.496 -12.450 -0.717 1.00 0.56 46 ASN A N 14
ATOM 22913 C CA . ASN A 1 46 ? 3.300 -12.847 -1.460 1.00 0.60 46 ASN A CA 14
ATOM 22914 C C . ASN A 1 46 ? 2.224 -11.779 -1.371 1.00 0.54 46 ASN A C 14
ATOM 22915 O O . ASN A 1 46 ? 1.032 -12.081 -1.310 1.00 0.63 46 ASN A O 14
ATOM 22926 N N . LEU A 1 47 ? 2.648 -10.529 -1.358 1.00 0.44 47 LEU A N 14
ATOM 22927 C CA . LEU A 1 47 ? 1.715 -9.421 -1.336 1.00 0.42 47 LEU A CA 14
ATOM 22928 C C . LEU A 1 47 ? 1.430 -8.973 -2.755 1.00 0.41 47 LEU A C 14
ATOM 22929 O O . LEU A 1 47 ? 2.256 -9.162 -3.653 1.00 0.58 47 LEU A O 14
ATOM 22945 N N . ILE A 1 48 ? 0.271 -8.380 -2.963 1.00 0.30 48 ILE A N 14
ATOM 22946 C CA . ILE A 1 48 ? -0.051 -7.829 -4.261 1.00 0.32 48 ILE A CA 14
ATOM 22947 C C . ILE A 1 48 ? 0.391 -6.375 -4.320 1.00 0.32 48 ILE A C 14
ATOM 22948 O O . ILE A 1 48 ? -0.315 -5.474 -3.862 1.00 0.33 48 ILE A O 14
ATOM 22964 N N . LEU A 1 49 ? 1.588 -6.167 -4.848 1.00 0.34 49 LEU A N 14
ATOM 22965 C CA . LEU A 1 49 ? 2.169 -4.840 -4.937 1.00 0.35 49 LEU A CA 14
ATOM 22966 C C . LEU A 1 49 ? 1.739 -4.147 -6.218 1.00 0.35 49 LEU A C 14
ATOM 22967 O O . LEU A 1 49 ? 2.022 -4.620 -7.320 1.00 0.44 49 LEU A O 14
ATOM 22983 N N . ILE A 1 50 ? 1.048 -3.034 -6.071 1.00 0.33 50 ILE A N 14
ATOM 22984 C CA . ILE A 1 50 ? 0.678 -2.218 -7.210 1.00 0.34 50 ILE A CA 14
ATOM 22985 C C . ILE A 1 50 ? 1.473 -0.920 -7.175 1.00 0.32 50 ILE A C 14
ATOM 22986 O O . ILE A 1 50 ? 1.156 0.002 -6.421 1.00 0.36 50 ILE A O 14
ATOM 23002 N N . THR A 1 51 ? 2.528 -0.868 -7.970 1.00 0.32 51 THR A N 14
ATOM 23003 C CA . THR A 1 51 ? 3.410 0.282 -7.988 1.00 0.35 51 THR A CA 14
ATOM 23004 C C . THR A 1 51 ? 2.849 1.384 -8.879 1.00 0.38 51 THR A C 14
ATOM 23005 O O . THR A 1 51 ? 2.679 1.201 -10.085 1.00 0.55 51 THR A O 14
ATOM 23016 N N . VAL A 1 52 ? 2.556 2.522 -8.270 1.00 0.39 52 VAL A N 14
ATOM 23017 C CA . VAL A 1 52 ? 1.990 3.656 -8.978 1.00 0.49 52 VAL A CA 14
ATOM 23018 C C . VAL A 1 52 ? 2.682 4.939 -8.547 1.00 0.58 52 VAL A C 14
ATOM 23019 O O . VAL A 1 52 ? 3.022 5.100 -7.378 1.00 0.80 52 VAL A O 14
ATOM 23032 N N . GLY A 1 53 ? 2.916 5.841 -9.483 1.00 0.66 53 GLY A N 14
ATOM 23033 C CA . GLY A 1 53 ? 3.478 7.121 -9.117 1.00 0.75 53 GLY A CA 14
ATOM 23034 C C . GLY A 1 53 ? 2.651 8.270 -9.639 1.00 0.81 53 GLY A C 14
ATOM 23035 O O . GLY A 1 53 ? 2.854 8.719 -10.767 1.00 1.24 53 GLY A O 14
ATOM 23039 N N . ASP A 1 54 ? 1.751 8.749 -8.780 1.00 0.71 54 ASP A N 14
ATOM 23040 C CA . ASP A 1 54 ? 0.858 9.880 -9.051 1.00 0.82 54 ASP A CA 14
ATOM 23041 C C . ASP A 1 54 ? -0.363 9.757 -8.148 1.00 0.70 54 ASP A C 14
ATOM 23042 O O . ASP A 1 54 ? -0.756 8.645 -7.792 1.00 0.64 54 ASP A O 14
ATOM 23051 N N . GLU A 1 55 ? -0.973 10.878 -7.787 1.00 0.80 55 GLU A N 14
ATOM 23052 C CA . GLU A 1 55 ? -2.140 10.854 -6.916 1.00 0.79 55 GLU A CA 14
ATOM 23053 C C . GLU A 1 55 ? -3.321 10.175 -7.603 1.00 0.69 55 GLU A C 14
ATOM 23054 O O . GLU A 1 55 ? -4.100 9.467 -6.963 1.00 0.71 55 GLU A O 14
ATOM 23066 N N . GLU A 1 56 ? -3.449 10.381 -8.907 1.00 0.70 56 GLU A N 14
ATOM 23067 C CA . GLU A 1 56 ? -4.557 9.811 -9.656 1.00 0.70 56 GLU A CA 14
ATOM 23068 C C . GLU A 1 56 ? -4.281 8.351 -9.979 1.00 0.66 56 GLU A C 14
ATOM 23069 O O . GLU A 1 56 ? -5.204 7.545 -10.097 1.00 0.67 56 GLU A O 14
ATOM 23081 N N . GLU A 1 57 ? -3.004 8.017 -10.108 1.00 0.65 57 GLU A N 14
ATOM 23082 C CA . GLU A 1 57 ? -2.597 6.632 -10.290 1.00 0.65 57 GLU A CA 14
ATOM 23083 C C . GLU A 1 57 ? -2.938 5.818 -9.049 1.00 0.55 57 GLU A C 14
ATOM 23084 O O . GLU A 1 57 ? -3.322 4.653 -9.144 1.00 0.52 57 GLU A O 14
ATOM 23096 N N . LEU A 1 58 ? -2.814 6.444 -7.881 1.00 0.52 58 LEU A N 14
ATOM 23097 C CA . LEU A 1 58 ? -3.158 5.784 -6.631 1.00 0.48 58 LEU A CA 14
ATOM 23098 C C . LEU A 1 58 ? -4.655 5.497 -6.582 1.00 0.46 58 LEU A C 14
ATOM 23099 O O . LEU A 1 58 ? -5.074 4.462 -6.073 1.00 0.44 58 LEU A O 14
ATOM 23115 N N . LYS A 1 59 ? -5.451 6.409 -7.140 1.00 0.52 59 LYS A N 14
ATOM 23116 C CA . LYS A 1 59 ? -6.900 6.219 -7.231 1.00 0.57 59 LYS A CA 14
ATOM 23117 C C . LYS A 1 59 ? -7.245 4.943 -7.978 1.00 0.51 59 LYS A C 14
ATOM 23118 O O . LYS A 1 59 ? -8.278 4.323 -7.734 1.00 0.58 59 LYS A O 14
ATOM 23137 N N . LYS A 1 60 ? -6.364 4.551 -8.870 1.00 0.49 60 LYS A N 14
ATOM 23138 C CA . LYS A 1 60 ? -6.577 3.379 -9.693 1.00 0.48 60 LYS A CA 14
ATOM 23139 C C . LYS A 1 60 ? -6.016 2.134 -9.021 1.00 0.41 60 LYS A C 14
ATOM 23140 O O . LYS A 1 60 ? -6.639 1.073 -9.048 1.00 0.41 60 LYS A O 14
ATOM 23159 N N . ALA A 1 61 ? -4.847 2.274 -8.405 1.00 0.40 61 ALA A N 14
ATOM 23160 C CA . ALA A 1 61 ? -4.243 1.183 -7.652 1.00 0.39 61 ALA A CA 14
ATOM 23161 C C . ALA A 1 61 ? -5.163 0.750 -6.519 1.00 0.32 61 ALA A C 14
ATOM 23162 O O . ALA A 1 61 ? -5.421 -0.439 -6.328 1.00 0.34 61 ALA A O 14
ATOM 23169 N N . ILE A 1 62 ? -5.662 1.733 -5.782 1.00 0.31 62 ILE A N 14
ATOM 23170 C CA . ILE A 1 62 ? -6.586 1.486 -4.680 1.00 0.37 62 ILE A CA 14
ATOM 23171 C C . ILE A 1 62 ? -7.849 0.782 -5.174 1.00 0.36 62 ILE A C 14
ATOM 23172 O O . ILE A 1 62 ? -8.277 -0.222 -4.603 1.00 0.38 62 ILE A O 14
ATOM 23188 N N . LYS A 1 63 ? -8.423 1.300 -6.251 1.00 0.37 63 LYS A N 14
ATOM 23189 C CA . LYS A 1 63 ? -9.682 0.783 -6.771 1.00 0.40 63 LYS A CA 14
ATOM 23190 C C . LYS A 1 63 ? -9.511 -0.624 -7.342 1.00 0.35 63 LYS A C 14
ATOM 23191 O O . LYS A 1 63 ? -10.418 -1.457 -7.247 1.00 0.40 63 LYS A O 14
ATOM 23210 N N . LYS A 1 64 ? -8.348 -0.892 -7.924 1.00 0.34 64 LYS A N 14
ATOM 23211 C CA . LYS A 1 64 ? -8.073 -2.198 -8.502 1.00 0.39 64 LYS A CA 14
ATOM 23212 C C . LYS A 1 64 ? -7.854 -3.229 -7.399 1.00 0.35 64 LYS A C 14
ATOM 23213 O O . LYS A 1 64 ? -8.301 -4.369 -7.506 1.00 0.40 64 LYS A O 14
ATOM 23232 N N . ALA A 1 65 ? -7.181 -2.814 -6.329 1.00 0.30 65 ALA A N 14
ATOM 23233 C CA . ALA A 1 65 ? -6.966 -3.680 -5.173 1.00 0.30 65 ALA A CA 14
ATOM 23234 C C . ALA A 1 65 ? -8.297 -4.021 -4.508 1.00 0.33 65 ALA A C 14
ATOM 23235 O O . ALA A 1 65 ? -8.514 -5.148 -4.060 1.00 0.38 65 ALA A O 14
ATOM 23242 N N . ASP A 1 66 ? -9.181 -3.028 -4.461 1.00 0.35 66 ASP A N 14
ATOM 23243 C CA . ASP A 1 66 ? -10.532 -3.198 -3.930 1.00 0.41 66 ASP A CA 14
ATOM 23244 C C . ASP A 1 66 ? -11.274 -4.313 -4.665 1.00 0.40 66 ASP A C 14
ATOM 23245 O O . ASP A 1 66 ? -11.922 -5.162 -4.048 1.00 0.47 66 ASP A O 14
ATOM 23254 N N . ASP A 1 67 ? -11.151 -4.308 -5.989 1.00 0.36 67 ASP A N 14
ATOM 23255 C CA . ASP A 1 67 ? -11.853 -5.265 -6.839 1.00 0.38 67 ASP A CA 14
ATOM 23256 C C . ASP A 1 67 ? -11.342 -6.688 -6.628 1.00 0.40 67 ASP A C 14
ATOM 23257 O O . ASP A 1 67 ? -12.131 -7.628 -6.524 1.00 0.48 67 ASP A O 14
ATOM 23266 N N . ILE A 1 68 ? -10.024 -6.837 -6.552 1.00 0.37 68 ILE A N 14
ATOM 23267 C CA . ILE A 1 68 ? -9.411 -8.153 -6.382 1.00 0.41 68 ILE A CA 14
ATOM 23268 C C . ILE A 1 68 ? -9.816 -8.776 -5.050 1.00 0.41 68 ILE A C 14
ATOM 23269 O O . ILE A 1 68 ? -10.085 -9.975 -4.966 1.00 0.47 68 ILE A O 14
ATOM 23285 N N . ALA A 1 69 ? -9.861 -7.946 -4.018 1.00 0.39 69 ALA A N 14
ATOM 23286 C CA . ALA A 1 69 ? -10.119 -8.414 -2.668 1.00 0.43 69 ALA A CA 14
ATOM 23287 C C . ALA A 1 69 ? -11.496 -9.056 -2.539 1.00 0.47 69 ALA A C 14
ATOM 23288 O O . ALA A 1 69 ? -11.613 -10.265 -2.321 1.00 0.53 69 ALA A O 14
ATOM 23295 N N . LYS A 1 70 ? -12.535 -8.253 -2.696 1.00 0.52 70 LYS A N 14
ATOM 23296 C CA . LYS A 1 70 ? -13.894 -8.707 -2.431 1.00 0.65 70 LYS A CA 14
ATOM 23297 C C . LYS A 1 70 ? -14.402 -9.662 -3.492 1.00 0.63 70 LYS A C 14
ATOM 23298 O O . LYS A 1 70 ? -15.476 -10.243 -3.337 1.00 0.72 70 LYS A O 14
ATOM 23317 N N . LYS A 1 71 ? -13.651 -9.784 -4.576 1.00 0.62 71 LYS A N 14
ATOM 23318 C CA . LYS A 1 71 ? -13.996 -10.696 -5.653 1.00 0.76 71 LYS A CA 14
ATOM 23319 C C . LYS A 1 71 ? -14.424 -12.050 -5.103 1.00 0.83 71 LYS A C 14
ATOM 23320 O O . LYS A 1 71 ? -15.449 -12.600 -5.510 1.00 1.03 71 LYS A O 14
ATOM 23339 N N . GLN A 1 72 ? -13.643 -12.582 -4.172 1.00 0.79 72 GLN A N 14
ATOM 23340 C CA . GLN A 1 72 ? -13.901 -13.938 -3.703 1.00 1.04 72 GLN A CA 14
ATOM 23341 C C . GLN A 1 72 ? -14.037 -14.058 -2.180 1.00 1.06 72 GLN A C 14
ATOM 23342 O O . GLN A 1 72 ? -15.106 -14.391 -1.674 1.00 1.22 72 GLN A O 14
ATOM 23356 N N . ASN A 1 73 ? -12.966 -13.754 -1.456 1.00 1.03 73 ASN A N 14
ATOM 23357 C CA . ASN A 1 73 ? -12.941 -13.952 -0.002 1.00 1.18 73 ASN A CA 14
ATOM 23358 C C . ASN A 1 73 ? -12.695 -12.653 0.754 1.00 1.00 73 ASN A C 14
ATOM 23359 O O . ASN A 1 73 ? -13.301 -12.379 1.788 1.00 1.24 73 ASN A O 14
ATOM 23370 N N . SER A 1 74 ? -11.800 -11.865 0.195 1.00 1.13 74 SER A N 14
ATOM 23371 C CA . SER A 1 74 ? -11.138 -10.770 0.884 1.00 1.53 74 SER A CA 14
ATOM 23372 C C . SER A 1 74 ? -11.999 -9.516 1.025 1.00 1.47 74 SER A C 14
ATOM 23373 O O . SER A 1 74 ? -11.461 -8.413 1.108 1.00 1.93 74 SER A O 14
ATOM 23381 N N . SER A 1 75 ? -13.323 -9.677 0.988 1.00 1.40 75 SER A N 14
ATOM 23382 C CA . SER A 1 75 ? -14.245 -8.554 1.167 1.00 2.05 75 SER A CA 14
ATOM 23383 C C . SER A 1 75 ? -13.836 -7.686 2.364 1.00 1.90 75 SER A C 14
ATOM 23384 O O . SER A 1 75 ? -14.075 -6.477 2.376 1.00 2.43 75 SER A O 14
ATOM 23392 N N . GLU A 1 76 ? -13.212 -8.309 3.360 1.00 1.26 76 GLU A N 14
ATOM 23393 C CA . GLU A 1 76 ? -12.504 -7.575 4.392 1.00 1.12 76 GLU A CA 14
ATOM 23394 C C . GLU A 1 76 ? -11.018 -7.876 4.253 1.00 0.74 76 GLU A C 14
ATOM 23395 O O . GLU A 1 76 ? -10.543 -8.933 4.676 1.00 0.88 76 GLU A O 14
ATOM 23407 N N . ALA A 1 77 ? -10.296 -6.963 3.625 1.00 0.55 77 ALA A N 14
ATOM 23408 C CA . ALA A 1 77 ? -8.884 -7.167 3.352 1.00 0.44 77 ALA A CA 14
ATOM 23409 C C . ALA A 1 77 ? -8.042 -6.119 4.052 1.00 0.37 77 ALA A C 14
ATOM 23410 O O . ALA A 1 77 ? -8.565 -5.137 4.583 1.00 0.42 77 ALA A O 14
ATOM 23417 N N . LYS A 1 78 ? -6.738 -6.327 4.041 1.00 0.35 78 LYS A N 14
ATOM 23418 C CA . LYS A 1 78 ? -5.813 -5.396 4.653 1.00 0.37 78 LYS A CA 14
ATOM 23419 C C . LYS A 1 78 ? -4.845 -4.890 3.595 1.00 0.33 78 LYS A C 14
ATOM 23420 O O . LYS A 1 78 ? -4.203 -5.677 2.899 1.00 0.37 78 LYS A O 14
ATOM 23439 N N . ILE A 1 79 ? -4.766 -3.580 3.460 1.00 0.29 79 ILE A N 14
ATOM 23440 C CA . ILE A 1 79 ? -3.952 -2.970 2.424 1.00 0.29 79 ILE A CA 14
ATOM 23441 C C . ILE A 1 79 ? -2.897 -2.069 3.053 1.00 0.29 79 ILE A C 14
ATOM 23442 O O . ILE A 1 79 ? -3.129 -1.482 4.104 1.00 0.40 79 ILE A O 14
ATOM 23458 N N . LEU A 1 80 ? -1.738 -1.990 2.431 1.00 0.23 80 LEU A N 14
ATOM 23459 C CA . LEU A 1 80 ? -0.688 -1.090 2.876 1.00 0.28 80 LEU A CA 14
ATOM 23460 C C . LEU A 1 80 ? -0.371 -0.117 1.748 1.00 0.30 80 LEU A C 14
ATOM 23461 O O . LEU A 1 80 ? -0.171 -0.532 0.614 1.00 0.45 80 LEU A O 14
ATOM 23477 N N . ILE A 1 81 ? -0.353 1.168 2.045 1.00 0.27 81 ILE A N 14
ATOM 23478 C CA . ILE A 1 81 ? 0.061 2.158 1.064 1.00 0.27 81 ILE A CA 14
ATOM 23479 C C . ILE A 1 81 ? 1.302 2.890 1.552 1.00 0.27 81 ILE A C 14
ATOM 23480 O O . ILE A 1 81 ? 1.261 3.601 2.555 1.00 0.33 81 ILE A O 14
ATOM 23496 N N . LEU A 1 82 ? 2.406 2.679 0.858 1.00 0.27 82 LEU A N 14
ATOM 23497 C CA . LEU A 1 82 ? 3.653 3.367 1.155 1.00 0.31 82 LEU A CA 14
ATOM 23498 C C . LEU A 1 82 ? 3.752 4.627 0.312 1.00 0.34 82 LEU A C 14
ATOM 23499 O O . LEU A 1 82 ? 4.074 4.564 -0.867 1.00 0.59 82 LEU A O 14
ATOM 23515 N N . LEU A 1 83 ? 3.470 5.769 0.905 1.00 0.35 83 LEU A N 14
ATOM 23516 C CA . LEU A 1 83 ? 3.435 7.012 0.153 1.00 0.42 83 LEU A CA 14
ATOM 23517 C C . LEU A 1 83 ? 4.385 8.032 0.745 1.00 0.44 83 LEU A C 14
ATOM 23518 O O . LEU A 1 83 ? 4.499 8.148 1.966 1.00 0.55 83 LEU A O 14
ATOM 23534 N N . GLU A 1 84 ? 5.087 8.763 -0.111 1.00 0.43 84 GLU A N 14
ATOM 23535 C CA . GLU A 1 84 ? 5.907 9.849 0.380 1.00 0.45 84 GLU A CA 14
ATOM 23536 C C . GLU A 1 84 ? 5.122 11.148 0.297 1.00 0.47 84 GLU A C 14
ATOM 23537 O O . GLU A 1 84 ? 5.025 11.771 -0.765 1.00 0.54 84 GLU A O 14
ATOM 23549 N N . LYS A 1 85 ? 4.561 11.528 1.429 1.00 0.45 85 LYS A N 14
ATOM 23550 C CA . LYS A 1 85 ? 3.937 12.825 1.624 1.00 0.56 85 LYS A CA 14
ATOM 23551 C C . LYS A 1 85 ? 3.486 12.918 3.078 1.00 0.53 85 LYS A C 14
ATOM 23552 O O . LYS A 1 85 ? 3.518 11.911 3.792 1.00 0.53 85 LYS A O 14
ATOM 23571 N N . PRO A 1 86 ? 3.088 14.104 3.556 1.00 0.60 86 PRO A N 14
ATOM 23572 C CA . PRO A 1 86 ? 2.481 14.243 4.875 1.00 0.62 86 PRO A CA 14
ATOM 23573 C C . PRO A 1 86 ? 1.042 13.773 4.860 1.00 0.61 86 PRO A C 14
ATOM 23574 O O . PRO A 1 86 ? 0.220 14.259 4.077 1.00 0.68 86 PRO A O 14
ATOM 23585 N N . VAL A 1 87 ? 0.748 12.814 5.712 1.00 0.59 87 VAL A N 14
ATOM 23586 C CA . VAL A 1 87 ? -0.559 12.199 5.734 1.00 0.62 87 VAL A CA 14
ATOM 23587 C C . VAL A 1 87 ? -1.367 12.688 6.928 1.00 0.62 87 VAL A C 14
ATOM 23588 O O . VAL A 1 87 ? -0.958 12.524 8.076 1.00 0.66 87 VAL A O 14
ATOM 23601 N N . SER A 1 88 ? -2.504 13.301 6.650 1.00 0.69 88 SER A N 14
ATOM 23602 C CA . SER A 1 88 ? -3.399 13.752 7.698 1.00 0.76 88 SER A CA 14
ATOM 23603 C C . SER A 1 88 ? -4.423 12.660 8.020 1.00 0.72 88 SER A C 14
ATOM 23604 O O . SER A 1 88 ? -4.632 11.761 7.204 1.00 0.69 88 SER A O 14
ATOM 23612 N N . PRO A 1 89 ? -5.044 12.688 9.213 1.00 0.78 89 PRO A N 14
ATOM 23613 C CA . PRO A 1 89 ? -6.043 11.686 9.613 1.00 0.79 89 PRO A CA 14
ATOM 23614 C C . PRO A 1 89 ? -7.119 11.476 8.547 1.00 0.67 89 PRO A C 14
ATOM 23615 O O . PRO A 1 89 ? -7.410 10.342 8.155 1.00 0.65 89 PRO A O 14
ATOM 23626 N N . GLU A 1 90 ? -7.688 12.577 8.071 1.00 0.71 90 GLU A N 14
ATOM 23627 C CA . GLU A 1 90 ? -8.703 12.536 7.025 1.00 0.72 90 GLU A CA 14
ATOM 23628 C C . GLU A 1 90 ? -8.175 11.859 5.763 1.00 0.64 90 GLU A C 14
ATOM 23629 O O . GLU A 1 90 ? -8.892 11.097 5.121 1.00 0.68 90 GLU A O 14
ATOM 23641 N N . TYR A 1 91 ? -6.916 12.121 5.430 1.00 0.62 91 TYR A N 14
ATOM 23642 C CA . TYR A 1 91 ? -6.306 11.579 4.217 1.00 0.62 91 TYR A CA 14
ATOM 23643 C C . TYR A 1 91 ? -6.337 10.052 4.249 1.00 0.52 91 TYR A C 14
ATOM 23644 O O . TYR A 1 91 ? -6.611 9.403 3.238 1.00 0.52 91 TYR A O 14
ATOM 23662 N N . GLU A 1 92 ? -6.066 9.493 5.425 1.00 0.48 92 GLU A N 14
ATOM 23663 C CA . GLU A 1 92 ? -6.103 8.056 5.633 1.00 0.42 92 GLU A CA 14
ATOM 23664 C C . GLU A 1 92 ? -7.480 7.495 5.313 1.00 0.42 92 GLU A C 14
ATOM 23665 O O . GLU A 1 92 ? -7.622 6.602 4.479 1.00 0.43 92 GLU A O 14
ATOM 23677 N N . LYS A 1 93 ? -8.493 8.043 5.972 1.00 0.47 93 LYS A N 14
ATOM 23678 C CA . LYS A 1 93 ? -9.841 7.520 5.860 1.00 0.54 93 LYS A CA 14
ATOM 23679 C C . LYS A 1 93 ? -10.438 7.794 4.484 1.00 0.53 93 LYS A C 14
ATOM 23680 O O . LYS A 1 93 ? -11.406 7.156 4.097 1.00 0.55 93 LYS A O 14
ATOM 23699 N N . LYS A 1 94 ? -9.859 8.734 3.742 1.00 0.54 94 LYS A N 14
ATOM 23700 C CA . LYS A 1 94 ? -10.269 8.954 2.358 1.00 0.59 94 LYS A CA 14
ATOM 23701 C C . LYS A 1 94 ? -9.903 7.741 1.515 1.00 0.52 94 LYS A C 14
ATOM 23702 O O . LYS A 1 94 ? -10.727 7.210 0.773 1.00 0.57 94 LYS A O 14
ATOM 23721 N N . LEU A 1 95 ? -8.662 7.294 1.655 1.00 0.47 95 LEU A N 14
ATOM 23722 C CA . LEU A 1 95 ? -8.173 6.144 0.908 1.00 0.45 95 LEU A CA 14
ATOM 23723 C C . LEU A 1 95 ? -8.795 4.862 1.452 1.00 0.39 95 LEU A C 14
ATOM 23724 O O . LEU A 1 95 ? -9.115 3.940 0.702 1.00 0.41 95 LEU A O 14
ATOM 23740 N N . GLN A 1 96 ? -8.973 4.831 2.767 1.00 0.37 96 GLN A N 14
ATOM 23741 C CA . GLN A 1 96 ? -9.548 3.682 3.455 1.00 0.40 96 GLN A CA 14
ATOM 23742 C C . GLN A 1 96 ? -11.039 3.544 3.128 1.00 0.45 96 GLN A C 14
ATOM 23743 O O . GLN A 1 96 ? -11.594 2.450 3.175 1.00 0.49 96 GLN A O 14
ATOM 23757 N N . LYS A 1 97 ? -11.685 4.664 2.823 1.00 0.52 97 LYS A N 14
ATOM 23758 C CA . LYS A 1 97 ? -13.079 4.653 2.380 1.00 0.64 97 LYS A CA 14
ATOM 23759 C C . LYS A 1 97 ? -13.178 4.335 0.886 1.00 0.65 97 LYS A C 14
ATOM 23760 O O . LYS A 1 97 ? -14.166 3.758 0.426 1.00 0.72 97 LYS A O 14
ATOM 23779 N N . TYR A 1 98 ? -12.156 4.736 0.133 1.00 0.63 98 TYR A N 14
ATOM 23780 C CA . TYR A 1 98 ? -12.136 4.550 -1.317 1.00 0.68 98 TYR A CA 14
ATOM 23781 C C . TYR A 1 98 ? -12.215 3.064 -1.661 1.00 0.64 98 TYR A C 14
ATOM 23782 O O . TYR A 1 98 ? -13.033 2.643 -2.483 1.00 0.73 98 TYR A O 14
ATOM 23800 N N . ALA A 1 99 ? -11.359 2.282 -1.025 1.00 0.56 99 ALA A N 14
ATOM 23801 C CA . ALA A 1 99 ? -11.410 0.831 -1.126 1.00 0.56 99 ALA A CA 14
ATOM 23802 C C . ALA A 1 99 ? -11.904 0.265 0.186 1.00 0.52 99 ALA A C 14
ATOM 23803 O O . ALA A 1 99 ? -11.296 0.514 1.225 1.00 0.60 99 ALA A O 14
ATOM 23810 N N . ASP A 1 100 ? -12.998 -0.485 0.159 1.00 0.54 100 ASP A N 14
ATOM 23811 C CA . ASP A 1 100 ? -13.557 -0.981 1.405 1.00 0.53 100 ASP A CA 14
ATOM 23812 C C . ASP A 1 100 ? -12.681 -2.101 1.937 1.00 0.47 100 ASP A C 14
ATOM 23813 O O . ASP A 1 100 ? -12.753 -3.248 1.490 1.00 0.51 100 ASP A O 14
ATOM 23822 N N . ALA A 1 101 ? -11.870 -1.733 2.911 1.00 0.42 101 ALA A N 14
ATOM 23823 C CA . ALA A 1 101 ? -10.888 -2.613 3.511 1.00 0.39 101 ALA A CA 14
ATOM 23824 C C . ALA A 1 101 ? -10.240 -1.887 4.670 1.00 0.37 101 ALA A C 14
ATOM 23825 O O . ALA A 1 101 ? -10.712 -0.827 5.088 1.00 0.50 101 ALA A O 14
ATOM 23832 N N . GLU A 1 102 ? -9.160 -2.438 5.182 1.00 0.31 102 GLU A N 14
ATOM 23833 C CA . GLU A 1 102 ? -8.400 -1.766 6.210 1.00 0.31 102 GLU A CA 14
ATOM 23834 C C . GLU A 1 102 ? -7.021 -1.411 5.678 1.00 0.29 102 GLU A C 14
ATOM 23835 O O . GLU A 1 102 ? -6.086 -2.213 5.773 1.00 0.36 102 GLU A O 14
ATOM 23847 N N . VAL A 1 103 ? -6.891 -0.231 5.092 1.00 0.27 103 VAL A N 14
ATOM 23848 C CA . VAL A 1 103 ? -5.608 0.194 4.567 1.00 0.32 103 VAL A CA 14
ATOM 23849 C C . VAL A 1 103 ? -4.799 0.893 5.651 1.00 0.32 103 VAL A C 14
ATOM 23850 O O . VAL A 1 103 ? -5.309 1.743 6.384 1.00 0.38 103 VAL A O 14
ATOM 23863 N N . ARG A 1 104 ? -3.554 0.493 5.776 1.00 0.33 104 ARG A N 14
ATOM 23864 C CA . ARG A 1 104 ? -2.645 1.110 6.711 1.00 0.37 104 ARG A CA 14
ATOM 23865 C C . ARG A 1 104 ? -1.685 2.000 5.942 1.00 0.33 104 ARG A C 14
ATOM 23866 O O . ARG A 1 104 ? -0.725 1.520 5.339 1.00 0.38 104 ARG A O 14
ATOM 23887 N N . VAL A 1 105 ? -1.965 3.293 5.931 1.00 0.31 105 VAL A N 14
ATOM 23888 C CA . VAL A 1 105 ? -1.164 4.221 5.157 1.00 0.31 105 VAL A CA 14
ATOM 23889 C C . VAL A 1 105 ? 0.148 4.515 5.885 1.00 0.31 105 VAL A C 14
ATOM 23890 O O . VAL A 1 105 ? 0.161 4.814 7.084 1.00 0.41 105 VAL A O 14
ATOM 23903 N N . ARG A 1 106 ? 1.252 4.397 5.170 1.00 0.31 106 ARG A N 14
ATOM 23904 C CA . ARG A 1 106 ? 2.564 4.601 5.760 1.00 0.35 106 ARG A CA 14
ATOM 23905 C C . ARG A 1 106 ? 3.365 5.612 4.958 1.00 0.29 106 ARG A C 14
ATOM 23906 O O . ARG A 1 106 ? 3.522 5.473 3.745 1.00 0.31 106 ARG A O 14
ATOM 23927 N N . THR A 1 107 ? 3.863 6.630 5.639 1.00 0.34 107 THR A N 14
ATOM 23928 C CA . THR A 1 107 ? 4.677 7.641 4.996 1.00 0.36 107 THR A CA 14
ATOM 23929 C C . THR A 1 107 ? 6.139 7.197 4.976 1.00 0.40 107 THR A C 14
ATOM 23930 O O . THR A 1 107 ? 6.702 6.812 6.005 1.00 0.56 107 THR A O 14
ATOM 23941 N N . VAL A 1 108 ? 6.739 7.213 3.797 1.00 0.44 108 VAL A N 14
ATOM 23942 C CA . VAL A 1 108 ? 8.123 6.793 3.636 1.00 0.60 108 VAL A CA 14
ATOM 23943 C C . VAL A 1 108 ? 8.924 7.861 2.910 1.00 0.68 108 VAL A C 14
ATOM 23944 O O . VAL A 1 108 ? 8.358 8.699 2.213 1.00 0.86 108 VAL A O 14
ATOM 23957 N N . THR A 1 109 ? 10.232 7.845 3.104 1.00 0.68 109 THR A N 14
ATOM 23958 C CA . THR A 1 109 ? 11.123 8.760 2.412 1.00 0.78 109 THR A CA 14
ATOM 23959 C C . THR A 1 109 ? 12.342 8.021 1.862 1.00 0.71 109 THR A C 14
ATOM 23960 O O . THR A 1 109 ? 13.021 8.505 0.955 1.00 0.88 109 THR A O 14
ATOM 23971 N N . SER A 1 110 ? 12.628 6.849 2.418 1.00 0.59 110 SER A N 14
ATOM 23972 C CA . SER A 1 110 ? 13.758 6.049 1.975 1.00 0.54 110 SER A CA 14
ATOM 23973 C C . SER A 1 110 ? 13.438 4.550 2.023 1.00 0.49 110 SER A C 14
ATOM 23974 O O . SER A 1 110 ? 12.653 4.118 2.869 1.00 0.51 110 SER A O 14
ATOM 23982 N N . PRO A 1 111 ? 14.017 3.750 1.106 1.00 0.49 111 PRO A N 14
ATOM 23983 C CA . PRO A 1 111 ? 13.687 2.321 0.946 1.00 0.49 111 PRO A CA 14
ATOM 23984 C C . PRO A 1 111 ? 13.629 1.540 2.256 1.00 0.45 111 PRO A C 14
ATOM 23985 O O . PRO A 1 111 ? 12.700 0.756 2.478 1.00 0.50 111 PRO A O 14
ATOM 23996 N N . ASP A 1 112 ? 14.612 1.764 3.123 1.00 0.47 112 ASP A N 14
ATOM 23997 C CA . ASP A 1 112 ? 14.733 1.003 4.364 1.00 0.49 112 ASP A CA 14
ATOM 23998 C C . ASP A 1 112 ? 13.503 1.139 5.251 1.00 0.43 112 ASP A C 14
ATOM 23999 O O . ASP A 1 112 ? 13.142 0.201 5.955 1.00 0.45 112 ASP A O 14
ATOM 24008 N N . GLU A 1 113 ? 12.847 2.290 5.196 1.00 0.43 113 GLU A N 14
ATOM 24009 C CA . GLU A 1 113 ? 11.618 2.496 5.952 1.00 0.45 113 GLU A CA 14
ATOM 24010 C C . GLU A 1 113 ? 10.512 1.607 5.398 1.00 0.37 113 GLU A C 14
ATOM 24011 O O . GLU A 1 113 ? 9.806 0.932 6.146 1.00 0.40 113 GLU A O 14
ATOM 24023 N N . ALA A 1 114 ? 10.396 1.599 4.075 1.00 0.37 114 ALA A N 14
ATOM 24024 C CA . ALA A 1 114 ? 9.369 0.827 3.382 1.00 0.39 114 ALA A CA 14
ATOM 24025 C C . ALA A 1 114 ? 9.480 -0.659 3.706 1.00 0.36 114 ALA A C 14
ATOM 24026 O O . ALA A 1 114 ? 8.476 -1.322 3.972 1.00 0.38 114 ALA A O 14
ATOM 24033 N N . LYS A 1 115 ? 10.709 -1.169 3.696 1.00 0.38 115 LYS A N 14
ATOM 24034 C CA . LYS A 1 115 ? 10.963 -2.578 3.988 1.00 0.45 115 LYS A CA 14
ATOM 24035 C C . LYS A 1 115 ? 10.468 -2.950 5.383 1.00 0.39 115 LYS A C 14
ATOM 24036 O O . LYS A 1 115 ? 9.974 -4.056 5.602 1.00 0.44 115 LYS A O 14
ATOM 24055 N N . ARG A 1 116 ? 10.584 -2.011 6.316 1.00 0.36 116 ARG A N 14
ATOM 24056 C CA . ARG A 1 116 ? 10.158 -2.235 7.693 1.00 0.39 116 ARG A CA 14
ATOM 24057 C C . ARG A 1 116 ? 8.644 -2.383 7.775 1.00 0.35 116 ARG A C 14
ATOM 24058 O O . ARG A 1 116 ? 8.135 -3.309 8.408 1.00 0.42 116 ARG A O 14
ATOM 24079 N N . TRP A 1 117 ? 7.932 -1.475 7.118 1.00 0.31 117 TRP A N 14
ATOM 24080 C CA . TRP A 1 117 ? 6.474 -1.476 7.150 1.00 0.32 117 TRP A CA 14
ATOM 24081 C C . TRP A 1 117 ? 5.919 -2.743 6.511 1.00 0.30 117 TRP A C 14
ATOM 24082 O O . TRP A 1 117 ? 4.986 -3.351 7.036 1.00 0.36 117 TRP A O 14
ATOM 24103 N N . ILE A 1 118 ? 6.501 -3.136 5.384 1.00 0.29 118 ILE A N 14
ATOM 24104 C CA . ILE A 1 118 ? 6.093 -4.353 4.693 1.00 0.32 118 ILE A CA 14
ATOM 24105 C C . ILE A 1 118 ? 6.333 -5.574 5.576 1.00 0.36 118 ILE A C 14
ATOM 24106 O O . ILE A 1 118 ? 5.486 -6.466 5.672 1.00 0.40 118 ILE A O 14
ATOM 24122 N N . LYS A 1 119 ? 7.485 -5.591 6.235 1.00 0.41 119 LYS A N 14
ATOM 24123 C CA . LYS A 1 119 ? 7.853 -6.685 7.121 1.00 0.53 119 LYS A CA 14
ATOM 24124 C C . LYS A 1 119 ? 6.838 -6.836 8.251 1.00 0.55 119 LYS A C 14
ATOM 24125 O O . LYS A 1 119 ? 6.372 -7.940 8.533 1.00 0.67 119 LYS A O 14
ATOM 24144 N N . GLU A 1 120 ? 6.482 -5.725 8.883 1.00 0.51 120 GLU A N 14
ATOM 24145 C CA . GLU A 1 120 ? 5.536 -5.754 9.991 1.00 0.63 120 GLU A CA 14
ATOM 24146 C C . GLU A 1 120 ? 4.125 -6.076 9.508 1.00 0.60 120 GLU A C 14
ATOM 24147 O O . GLU A 1 120 ? 3.364 -6.755 10.197 1.00 0.79 120 GLU A O 14
ATOM 24159 N N . PHE A 1 121 ? 3.778 -5.591 8.325 1.00 0.44 121 PHE A N 14
ATOM 24160 C CA . PHE A 1 121 ? 2.432 -5.763 7.789 1.00 0.43 121 PHE A CA 14
ATOM 24161 C C . PHE A 1 121 ? 2.155 -7.224 7.442 1.00 0.46 121 PHE A C 14
ATOM 24162 O O . PHE A 1 121 ? 1.009 -7.669 7.452 1.00 0.54 121 PHE A O 14
ATOM 24179 N N . SER A 1 122 ? 3.207 -7.973 7.149 1.00 0.44 122 SER A N 14
ATOM 24180 C CA . SER A 1 122 ? 3.064 -9.386 6.837 1.00 0.50 122 SER A CA 14
ATOM 24181 C C . SER A 1 122 ? 2.871 -10.200 8.118 1.00 0.58 122 SER A C 14
ATOM 24182 O O . SER A 1 122 ? 2.666 -11.414 8.070 1.00 0.80 122 SER A O 14
ATOM 24190 N N . GLU A 1 123 ? 2.927 -9.523 9.260 1.00 0.63 123 GLU A N 14
ATOM 24191 C CA . GLU A 1 123 ? 2.764 -10.180 10.548 1.00 0.81 123 GLU A CA 14
ATOM 24192 C C . GLU A 1 123 ? 1.378 -9.909 11.129 1.00 0.92 123 GLU A C 14
ATOM 24193 O O . GLU A 1 123 ? 1.181 -9.983 12.342 1.00 1.44 123 GLU A O 14
ATOM 24205 N N . GLU A 1 124 ? 0.428 -9.581 10.262 1.00 1.15 124 GLU A N 14
ATOM 24206 C CA . GLU A 1 124 ? -0.947 -9.356 10.686 1.00 1.53 124 GLU A CA 14
ATOM 24207 C C . GLU A 1 124 ? -1.660 -10.688 10.876 1.00 2.14 124 GLU A C 14
ATOM 24208 O O . GLU A 1 124 ? -1.733 -11.169 12.023 1.00 2.76 124 GLU A O 14
ATOM 24221 N N . MET A 1 21 ? -7.746 -13.217 4.744 1.00 0.86 21 MET A N 15
ATOM 24222 C CA . MET A 1 21 ? -7.600 -11.919 4.047 1.00 0.65 21 MET A CA 15
ATOM 24223 C C . MET A 1 21 ? -6.398 -11.945 3.108 1.00 0.55 21 MET A C 15
ATOM 24224 O O . MET A 1 21 ? -5.365 -12.539 3.421 1.00 0.75 21 MET A O 15
ATOM 24237 N N . THR A 1 22 ? -6.544 -11.315 1.954 1.00 0.43 22 THR A N 15
ATOM 24238 C CA . THR A 1 22 ? -5.439 -11.143 1.031 1.00 0.41 22 THR A CA 15
ATOM 24239 C C . THR A 1 22 ? -4.743 -9.826 1.334 1.00 0.35 22 THR A C 15
ATOM 24240 O O . THR A 1 22 ? -5.387 -8.872 1.781 1.00 0.38 22 THR A O 15
ATOM 24251 N N . LEU A 1 23 ? -3.441 -9.770 1.121 1.00 0.32 23 LEU A N 15
ATOM 24252 C CA . LEU A 1 23 ? -2.689 -8.601 1.509 1.00 0.29 23 LEU A CA 15
ATOM 24253 C C . LEU A 1 23 ? -2.223 -7.808 0.297 1.00 0.26 23 LEU A C 15
ATOM 24254 O O . LEU A 1 23 ? -1.474 -8.306 -0.546 1.00 0.30 23 LEU A O 15
ATOM 24270 N N . PHE A 1 24 ? -2.685 -6.570 0.218 1.00 0.25 24 PHE A N 15
ATOM 24271 C CA . PHE A 1 24 ? -2.316 -5.676 -0.867 1.00 0.25 24 PHE A CA 15
ATOM 24272 C C . PHE A 1 24 ? -1.470 -4.540 -0.325 1.00 0.26 24 PHE A C 15
ATOM 24273 O O . PHE A 1 24 ? -1.669 -4.090 0.804 1.00 0.30 24 PHE A O 15
ATOM 24290 N N . VAL A 1 25 ? -0.526 -4.079 -1.118 1.00 0.29 25 VAL A N 15
ATOM 24291 C CA . VAL A 1 25 ? 0.258 -2.924 -0.741 1.00 0.31 25 VAL A CA 15
ATOM 24292 C C . VAL A 1 25 ? 0.612 -2.080 -1.955 1.00 0.30 25 VAL A C 15
ATOM 24293 O O . VAL A 1 25 ? 1.074 -2.584 -2.980 1.00 0.35 25 VAL A O 15
ATOM 24306 N N . LEU A 1 26 ? 0.358 -0.794 -1.823 1.00 0.34 26 LEU A N 15
ATOM 24307 C CA . LEU A 1 26 ? 0.677 0.172 -2.846 1.00 0.35 26 LEU A CA 15
ATOM 24308 C C . LEU A 1 26 ? 1.926 0.932 -2.452 1.00 0.34 26 LEU A C 15
ATOM 24309 O O . LEU A 1 26 ? 2.287 0.982 -1.274 1.00 0.36 26 LEU A O 15
ATOM 24325 N N . ILE A 1 27 ? 2.574 1.537 -3.424 1.00 0.34 27 ILE A N 15
ATOM 24326 C CA . ILE A 1 27 ? 3.745 2.344 -3.155 1.00 0.32 27 ILE A CA 15
ATOM 24327 C C . ILE A 1 27 ? 3.769 3.576 -4.047 1.00 0.30 27 ILE A C 15
ATOM 24328 O O . ILE A 1 27 ? 3.766 3.471 -5.275 1.00 0.36 27 ILE A O 15
ATOM 24344 N N . LEU A 1 28 ? 3.760 4.746 -3.432 1.00 0.30 28 LEU A N 15
ATOM 24345 C CA . LEU A 1 28 ? 4.003 5.957 -4.174 1.00 0.36 28 LEU A CA 15
ATOM 24346 C C . LEU A 1 28 ? 5.250 6.618 -3.614 1.00 0.38 28 LEU A C 15
ATOM 24347 O O . LEU A 1 28 ? 5.185 7.580 -2.849 1.00 0.41 28 LEU A O 15
ATOM 24363 N N . SER A 1 29 ? 6.382 6.065 -4.000 1.00 0.44 29 SER A N 15
ATOM 24364 C CA . SER A 1 29 ? 7.680 6.636 -3.718 1.00 0.56 29 SER A CA 15
ATOM 24365 C C . SER A 1 29 ? 8.598 6.251 -4.860 1.00 0.68 29 SER A C 15
ATOM 24366 O O . SER A 1 29 ? 9.241 5.201 -4.798 1.00 1.05 29 SER A O 15
ATOM 24374 N N . ASN A 1 30 ? 8.665 7.041 -5.911 1.00 0.60 30 ASN A N 15
ATOM 24375 C CA . ASN A 1 30 ? 9.359 6.559 -7.084 1.00 0.67 30 ASN A CA 15
ATOM 24376 C C . ASN A 1 30 ? 10.849 6.829 -6.985 1.00 0.64 30 ASN A C 15
ATOM 24377 O O . ASN A 1 30 ? 11.346 7.869 -7.412 1.00 0.68 30 ASN A O 15
ATOM 24388 N N . ASP A 1 31 ? 11.548 5.866 -6.402 1.00 0.63 31 ASP A N 15
ATOM 24389 C CA . ASP A 1 31 ? 12.990 5.742 -6.529 1.00 0.67 31 ASP A CA 15
ATOM 24390 C C . ASP A 1 31 ? 13.293 4.421 -7.219 1.00 0.72 31 ASP A C 15
ATOM 24391 O O . ASP A 1 31 ? 12.641 3.421 -6.912 1.00 0.81 31 ASP A O 15
ATOM 24400 N N . LYS A 1 32 ? 14.242 4.398 -8.132 1.00 0.78 32 LYS A N 15
ATOM 24401 C CA . LYS A 1 32 ? 14.474 3.209 -8.948 1.00 0.82 32 LYS A CA 15
ATOM 24402 C C . LYS A 1 32 ? 14.707 1.951 -8.101 1.00 0.79 32 LYS A C 15
ATOM 24403 O O . LYS A 1 32 ? 14.078 0.914 -8.342 1.00 0.81 32 LYS A O 15
ATOM 24422 N N . LYS A 1 33 ? 15.569 2.045 -7.091 1.00 0.84 33 LYS A N 15
ATOM 24423 C CA . LYS A 1 33 ? 15.911 0.878 -6.280 1.00 0.86 33 LYS A CA 15
ATOM 24424 C C . LYS A 1 33 ? 14.807 0.583 -5.267 1.00 0.74 33 LYS A C 15
ATOM 24425 O O . LYS A 1 33 ? 14.569 -0.568 -4.910 1.00 0.70 33 LYS A O 15
ATOM 24444 N N . LEU A 1 34 ? 14.127 1.629 -4.816 1.00 0.72 34 LEU A N 15
ATOM 24445 C CA . LEU A 1 34 ? 13.050 1.486 -3.843 1.00 0.64 34 LEU A CA 15
ATOM 24446 C C . LEU A 1 34 ? 11.875 0.726 -4.450 1.00 0.58 34 LEU A C 15
ATOM 24447 O O . LEU A 1 34 ? 11.299 -0.156 -3.816 1.00 0.62 34 LEU A O 15
ATOM 24463 N N . ILE A 1 35 ? 11.548 1.058 -5.690 1.00 0.54 35 ILE A N 15
ATOM 24464 C CA . ILE A 1 35 ? 10.433 0.435 -6.386 1.00 0.52 35 ILE A CA 15
ATOM 24465 C C . ILE A 1 35 ? 10.631 -1.076 -6.527 1.00 0.55 35 ILE A C 15
ATOM 24466 O O . ILE A 1 35 ? 9.691 -1.857 -6.342 1.00 0.58 35 ILE A O 15
ATOM 24482 N N . GLU A 1 36 ? 11.853 -1.497 -6.823 1.00 0.59 36 GLU A N 15
ATOM 24483 C CA . GLU A 1 36 ? 12.129 -2.917 -6.962 1.00 0.66 36 GLU A CA 15
ATOM 24484 C C . GLU A 1 36 ? 12.234 -3.594 -5.600 1.00 0.62 36 GLU A C 15
ATOM 24485 O O . GLU A 1 36 ? 11.659 -4.660 -5.394 1.00 0.62 36 GLU A O 15
ATOM 24497 N N . GLU A 1 37 ? 12.946 -2.965 -4.667 1.00 0.62 37 GLU A N 15
ATOM 24498 C CA . GLU A 1 37 ? 13.175 -3.553 -3.349 1.00 0.65 37 GLU A CA 15
ATOM 24499 C C . GLU A 1 37 ? 11.883 -3.683 -2.551 1.00 0.56 37 GLU A C 15
ATOM 24500 O O . GLU A 1 37 ? 11.742 -4.595 -1.734 1.00 0.57 37 GLU A O 15
ATOM 24512 N N . ALA A 1 38 ? 10.944 -2.779 -2.790 1.00 0.51 38 ALA A N 15
ATOM 24513 C CA . ALA A 1 38 ? 9.634 -2.874 -2.166 1.00 0.46 38 ALA A CA 15
ATOM 24514 C C . ALA A 1 38 ? 8.942 -4.160 -2.600 1.00 0.42 38 ALA A C 15
ATOM 24515 O O . ALA A 1 38 ? 8.314 -4.846 -1.791 1.00 0.43 38 ALA A O 15
ATOM 24522 N N . ARG A 1 39 ? 9.078 -4.499 -3.879 1.00 0.43 39 ARG A N 15
ATOM 24523 C CA . ARG A 1 39 ? 8.503 -5.732 -4.384 1.00 0.45 39 ARG A CA 15
ATOM 24524 C C . ARG A 1 39 ? 9.315 -6.933 -3.921 1.00 0.45 39 ARG A C 15
ATOM 24525 O O . ARG A 1 39 ? 8.751 -7.981 -3.655 1.00 0.49 39 ARG A O 15
ATOM 24546 N N . LYS A 1 40 ? 10.634 -6.781 -3.808 1.00 0.49 40 LYS A N 15
ATOM 24547 C CA . LYS A 1 40 ? 11.479 -7.861 -3.289 1.00 0.55 40 LYS A CA 15
ATOM 24548 C C . LYS A 1 40 ? 10.929 -8.334 -1.950 1.00 0.49 40 LYS A C 15
ATOM 24549 O O . LYS A 1 40 ? 10.847 -9.532 -1.674 1.00 0.54 40 LYS A O 15
ATOM 24568 N N . MET A 1 41 ? 10.542 -7.364 -1.134 1.00 0.45 41 MET A N 15
ATOM 24569 C CA . MET A 1 41 ? 10.024 -7.613 0.190 1.00 0.46 41 MET A CA 15
ATOM 24570 C C . MET A 1 41 ? 8.617 -8.212 0.138 1.00 0.41 41 MET A C 15
ATOM 24571 O O . MET A 1 41 ? 8.362 -9.265 0.721 1.00 0.46 41 MET A O 15
ATOM 24585 N N . ALA A 1 42 ? 7.716 -7.554 -0.588 1.00 0.37 42 ALA A N 15
ATOM 24586 C CA . ALA A 1 42 ? 6.303 -7.929 -0.596 1.00 0.39 42 ALA A CA 15
ATOM 24587 C C . ALA A 1 42 ? 6.027 -9.158 -1.456 1.00 0.42 42 ALA A C 15
ATOM 24588 O O . ALA A 1 42 ? 5.190 -9.984 -1.101 1.00 0.49 42 ALA A O 15
ATOM 24595 N N . GLU A 1 43 ? 6.723 -9.284 -2.580 1.00 0.45 43 GLU A N 15
ATOM 24596 C CA . GLU A 1 43 ? 6.518 -10.418 -3.475 1.00 0.59 43 GLU A CA 15
ATOM 24597 C C . GLU A 1 43 ? 6.894 -11.708 -2.758 1.00 0.63 43 GLU A C 15
ATOM 24598 O O . GLU A 1 43 ? 6.149 -12.688 -2.773 1.00 0.75 43 GLU A O 15
ATOM 24610 N N . LYS A 1 44 ? 8.049 -11.682 -2.102 1.00 0.60 44 LYS A N 15
ATOM 24611 C CA . LYS A 1 44 ? 8.514 -12.809 -1.308 1.00 0.70 44 LYS A CA 15
ATOM 24612 C C . LYS A 1 44 ? 7.591 -13.029 -0.111 1.00 0.66 44 LYS A C 15
ATOM 24613 O O . LYS A 1 44 ? 7.421 -14.152 0.363 1.00 0.75 44 LYS A O 15
ATOM 24632 N N . ALA A 1 45 ? 6.976 -11.951 0.354 1.00 0.57 45 ALA A N 15
ATOM 24633 C CA . ALA A 1 45 ? 6.056 -12.021 1.478 1.00 0.59 45 ALA A CA 15
ATOM 24634 C C . ALA A 1 45 ? 4.676 -12.488 1.030 1.00 0.59 45 ALA A C 15
ATOM 24635 O O . ALA A 1 45 ? 3.762 -12.615 1.844 1.00 0.66 45 ALA A O 15
ATOM 24642 N N . ASN A 1 46 ? 4.545 -12.740 -0.273 1.00 0.56 46 ASN A N 15
ATOM 24643 C CA . ASN A 1 46 ? 3.305 -13.240 -0.870 1.00 0.60 46 ASN A CA 15
ATOM 24644 C C . ASN A 1 46 ? 2.199 -12.196 -0.801 1.00 0.54 46 ASN A C 15
ATOM 24645 O O . ASN A 1 46 ? 1.021 -12.522 -0.641 1.00 0.63 46 ASN A O 15
ATOM 24656 N N . LEU A 1 47 ? 2.587 -10.938 -0.924 1.00 0.44 47 LEU A N 15
ATOM 24657 C CA . LEU A 1 47 ? 1.627 -9.849 -0.963 1.00 0.42 47 LEU A CA 15
ATOM 24658 C C . LEU A 1 47 ? 1.454 -9.394 -2.402 1.00 0.41 47 LEU A C 15
ATOM 24659 O O . LEU A 1 47 ? 2.253 -9.745 -3.272 1.00 0.58 47 LEU A O 15
ATOM 24675 N N . ILE A 1 48 ? 0.419 -8.614 -2.653 1.00 0.30 48 ILE A N 15
ATOM 24676 C CA . ILE A 1 48 ? 0.224 -8.029 -3.964 1.00 0.32 48 ILE A CA 15
ATOM 24677 C C . ILE A 1 48 ? 0.734 -6.591 -3.968 1.00 0.32 48 ILE A C 15
ATOM 24678 O O . ILE A 1 48 ? 0.044 -5.667 -3.527 1.00 0.33 48 ILE A O 15
ATOM 24694 N N . LEU A 1 49 ? 1.964 -6.425 -4.435 1.00 0.34 49 LEU A N 15
ATOM 24695 C CA . LEU A 1 49 ? 2.608 -5.122 -4.490 1.00 0.35 49 LEU A CA 15
ATOM 24696 C C . LEU A 1 49 ? 2.244 -4.429 -5.799 1.00 0.35 49 LEU A C 15
ATOM 24697 O O . LEU A 1 49 ? 2.466 -4.971 -6.884 1.00 0.44 49 LEU A O 15
ATOM 24713 N N . ILE A 1 50 ? 1.670 -3.240 -5.692 1.00 0.33 50 ILE A N 15
ATOM 24714 C CA . ILE A 1 50 ? 1.266 -2.480 -6.865 1.00 0.34 50 ILE A CA 15
ATOM 24715 C C . ILE A 1 50 ? 2.100 -1.207 -6.993 1.00 0.32 50 ILE A C 15
ATOM 24716 O O . ILE A 1 50 ? 2.028 -0.317 -6.142 1.00 0.36 50 ILE A O 15
ATOM 24732 N N . THR A 1 51 ? 2.898 -1.134 -8.049 1.00 0.32 51 THR A N 15
ATOM 24733 C CA . THR A 1 51 ? 3.731 0.030 -8.302 1.00 0.35 51 THR A CA 15
ATOM 24734 C C . THR A 1 51 ? 3.030 1.015 -9.233 1.00 0.38 51 THR A C 15
ATOM 24735 O O . THR A 1 51 ? 2.584 0.646 -10.322 1.00 0.55 51 THR A O 15
ATOM 24746 N N . VAL A 1 52 ? 2.921 2.262 -8.798 1.00 0.39 52 VAL A N 15
ATOM 24747 C CA . VAL A 1 52 ? 2.288 3.303 -9.596 1.00 0.49 52 VAL A CA 15
ATOM 24748 C C . VAL A 1 52 ? 3.128 4.572 -9.580 1.00 0.58 52 VAL A C 15
ATOM 24749 O O . VAL A 1 52 ? 3.797 4.870 -8.589 1.00 0.80 52 VAL A O 15
ATOM 24762 N N . GLY A 1 53 ? 3.115 5.310 -10.678 1.00 0.66 53 GLY A N 15
ATOM 24763 C CA . GLY A 1 53 ? 3.765 6.599 -10.688 1.00 0.75 53 GLY A CA 15
ATOM 24764 C C . GLY A 1 53 ? 2.804 7.704 -11.058 1.00 0.81 53 GLY A C 15
ATOM 24765 O O . GLY A 1 53 ? 2.598 7.972 -12.242 1.00 1.24 53 GLY A O 15
ATOM 24769 N N . ASP A 1 54 ? 2.244 8.321 -10.010 1.00 0.71 54 ASP A N 15
ATOM 24770 C CA . ASP A 1 54 ? 1.314 9.461 -10.067 1.00 0.82 54 ASP A CA 15
ATOM 24771 C C . ASP A 1 54 ? 0.250 9.239 -8.997 1.00 0.70 54 ASP A C 15
ATOM 24772 O O . ASP A 1 54 ? -0.182 8.107 -8.777 1.00 0.64 54 ASP A O 15
ATOM 24781 N N . GLU A 1 55 ? -0.176 10.306 -8.327 1.00 0.80 55 GLU A N 15
ATOM 24782 C CA . GLU A 1 55 ? -1.086 10.172 -7.200 1.00 0.79 55 GLU A CA 15
ATOM 24783 C C . GLU A 1 55 ? -2.483 9.802 -7.665 1.00 0.69 55 GLU A C 15
ATOM 24784 O O . GLU A 1 55 ? -3.284 9.268 -6.897 1.00 0.71 55 GLU A O 15
ATOM 24796 N N . GLU A 1 56 ? -2.778 10.098 -8.918 1.00 0.70 56 GLU A N 15
ATOM 24797 C CA . GLU A 1 56 ? -4.058 9.749 -9.491 1.00 0.70 56 GLU A CA 15
ATOM 24798 C C . GLU A 1 56 ? -4.026 8.310 -9.979 1.00 0.66 56 GLU A C 15
ATOM 24799 O O . GLU A 1 56 ? -5.050 7.629 -10.000 1.00 0.67 56 GLU A O 15
ATOM 24811 N N . GLU A 1 57 ? -2.837 7.841 -10.343 1.00 0.65 57 GLU A N 15
ATOM 24812 C CA . GLU A 1 57 ? -2.637 6.427 -10.629 1.00 0.65 57 GLU A CA 15
ATOM 24813 C C . GLU A 1 57 ? -2.758 5.619 -9.349 1.00 0.55 57 GLU A C 15
ATOM 24814 O O . GLU A 1 57 ? -3.209 4.473 -9.363 1.00 0.52 57 GLU A O 15
ATOM 24826 N N . LEU A 1 58 ? -2.370 6.232 -8.236 1.00 0.52 58 LEU A N 15
ATOM 24827 C CA . LEU A 1 58 ? -2.535 5.609 -6.935 1.00 0.48 58 LEU A CA 15
ATOM 24828 C C . LEU A 1 58 ? -4.012 5.359 -6.673 1.00 0.46 58 LEU A C 15
ATOM 24829 O O . LEU A 1 58 ? -4.386 4.306 -6.168 1.00 0.44 58 LEU A O 15
ATOM 24845 N N . LYS A 1 59 ? -4.847 6.327 -7.057 1.00 0.52 59 LYS A N 15
ATOM 24846 C CA . LYS A 1 59 ? -6.296 6.223 -6.873 1.00 0.57 59 LYS A CA 15
ATOM 24847 C C . LYS A 1 59 ? -6.836 4.976 -7.553 1.00 0.51 59 LYS A C 15
ATOM 24848 O O . LYS A 1 59 ? -7.780 4.343 -7.079 1.00 0.58 59 LYS A O 15
ATOM 24867 N N . LYS A 1 60 ? -6.205 4.627 -8.653 1.00 0.49 60 LYS A N 15
ATOM 24868 C CA . LYS A 1 60 ? -6.626 3.506 -9.468 1.00 0.48 60 LYS A CA 15
ATOM 24869 C C . LYS A 1 60 ? -6.148 2.197 -8.865 1.00 0.41 60 LYS A C 15
ATOM 24870 O O . LYS A 1 60 ? -6.871 1.206 -8.861 1.00 0.41 60 LYS A O 15
ATOM 24889 N N . ALA A 1 61 ? -4.930 2.210 -8.337 1.00 0.40 61 ALA A N 15
ATOM 24890 C CA . ALA A 1 61 ? -4.367 1.042 -7.686 1.00 0.39 61 ALA A CA 15
ATOM 24891 C C . ALA A 1 61 ? -5.135 0.734 -6.408 1.00 0.32 61 ALA A C 15
ATOM 24892 O O . ALA A 1 61 ? -5.331 -0.428 -6.053 1.00 0.34 61 ALA A O 15
ATOM 24899 N N . ILE A 1 62 ? -5.566 1.790 -5.726 1.00 0.31 62 ILE A N 15
ATOM 24900 C CA . ILE A 1 62 ? -6.378 1.659 -4.522 1.00 0.37 62 ILE A CA 15
ATOM 24901 C C . ILE A 1 62 ? -7.684 0.934 -4.831 1.00 0.36 62 ILE A C 15
ATOM 24902 O O . ILE A 1 62 ? -8.017 -0.065 -4.191 1.00 0.38 62 ILE A O 15
ATOM 24918 N N . LYS A 1 63 ? -8.410 1.421 -5.832 1.00 0.37 63 LYS A N 15
ATOM 24919 C CA . LYS A 1 63 ? -9.680 0.813 -6.202 1.00 0.40 63 LYS A CA 15
ATOM 24920 C C . LYS A 1 63 ? -9.456 -0.556 -6.836 1.00 0.35 63 LYS A C 15
ATOM 24921 O O . LYS A 1 63 ? -10.279 -1.456 -6.689 1.00 0.40 63 LYS A O 15
ATOM 24940 N N . LYS A 1 64 ? -8.343 -0.715 -7.538 1.00 0.34 64 LYS A N 15
ATOM 24941 C CA . LYS A 1 64 ? -8.009 -1.999 -8.136 1.00 0.39 64 LYS A CA 15
ATOM 24942 C C . LYS A 1 64 ? -7.774 -3.040 -7.048 1.00 0.35 64 LYS A C 15
ATOM 24943 O O . LYS A 1 64 ? -8.215 -4.179 -7.168 1.00 0.40 64 LYS A O 15
ATOM 24962 N N . ALA A 1 65 ? -7.089 -2.636 -5.982 1.00 0.30 65 ALA A N 15
ATOM 24963 C CA . ALA A 1 65 ? -6.884 -3.507 -4.833 1.00 0.30 65 ALA A CA 15
ATOM 24964 C C . ALA A 1 65 ? -8.227 -3.895 -4.228 1.00 0.33 65 ALA A C 15
ATOM 24965 O O . ALA A 1 65 ? -8.456 -5.054 -3.890 1.00 0.38 65 ALA A O 15
ATOM 24972 N N . ASP A 1 66 ? -9.109 -2.905 -4.116 1.00 0.35 66 ASP A N 15
ATOM 24973 C CA . ASP A 1 66 ? -10.487 -3.122 -3.674 1.00 0.41 66 ASP A CA 15
ATOM 24974 C C . ASP A 1 66 ? -11.167 -4.175 -4.544 1.00 0.40 66 ASP A C 15
ATOM 24975 O O . ASP A 1 66 ? -11.701 -5.167 -4.042 1.00 0.47 66 ASP A O 15
ATOM 24984 N N . ASP A 1 67 ? -11.116 -3.957 -5.854 1.00 0.36 67 ASP A N 15
ATOM 24985 C CA . ASP A 1 67 ? -11.751 -4.842 -6.826 1.00 0.38 67 ASP A CA 15
ATOM 24986 C C . ASP A 1 67 ? -11.171 -6.255 -6.782 1.00 0.40 67 ASP A C 15
ATOM 24987 O O . ASP A 1 67 ? -11.920 -7.234 -6.750 1.00 0.48 67 ASP A O 15
ATOM 24996 N N . ILE A 1 68 ? -9.844 -6.363 -6.779 1.00 0.37 68 ILE A N 15
ATOM 24997 C CA . ILE A 1 68 ? -9.185 -7.668 -6.798 1.00 0.41 68 ILE A CA 15
ATOM 24998 C C . ILE A 1 68 ? -9.439 -8.432 -5.500 1.00 0.41 68 ILE A C 15
ATOM 24999 O O . ILE A 1 68 ? -9.603 -9.653 -5.508 1.00 0.47 68 ILE A O 15
ATOM 25015 N N . ALA A 1 69 ? -9.489 -7.705 -4.391 1.00 0.39 69 ALA A N 15
ATOM 25016 C CA . ALA A 1 69 ? -9.657 -8.313 -3.078 1.00 0.43 69 ALA A CA 15
ATOM 25017 C C . ALA A 1 69 ? -11.002 -9.016 -2.949 1.00 0.47 69 ALA A C 15
ATOM 25018 O O . ALA A 1 69 ? -11.068 -10.241 -2.796 1.00 0.53 69 ALA A O 15
ATOM 25025 N N . LYS A 1 70 ? -12.072 -8.242 -3.033 1.00 0.52 70 LYS A N 15
ATOM 25026 C CA . LYS A 1 70 ? -13.413 -8.756 -2.785 1.00 0.65 70 LYS A CA 15
ATOM 25027 C C . LYS A 1 70 ? -13.884 -9.702 -3.868 1.00 0.63 70 LYS A C 15
ATOM 25028 O O . LYS A 1 70 ? -14.920 -10.352 -3.708 1.00 0.72 70 LYS A O 15
ATOM 25047 N N . LYS A 1 71 ? -13.140 -9.754 -4.963 1.00 0.62 71 LYS A N 15
ATOM 25048 C CA . LYS A 1 71 ? -13.498 -10.577 -6.105 1.00 0.76 71 LYS A CA 15
ATOM 25049 C C . LYS A 1 71 ? -13.918 -11.970 -5.646 1.00 0.83 71 LYS A C 15
ATOM 25050 O O . LYS A 1 71 ? -14.937 -12.496 -6.095 1.00 1.03 71 LYS A O 15
ATOM 25069 N N . GLN A 1 72 ? -13.140 -12.565 -4.748 1.00 0.79 72 GLN A N 15
ATOM 25070 C CA . GLN A 1 72 ? -13.453 -13.918 -4.305 1.00 1.04 72 GLN A CA 15
ATOM 25071 C C . GLN A 1 72 ? -13.504 -14.076 -2.778 1.00 1.06 72 GLN A C 15
ATOM 25072 O O . GLN A 1 72 ? -14.536 -14.457 -2.224 1.00 1.22 72 GLN A O 15
ATOM 25086 N N . ASN A 1 73 ? -12.396 -13.774 -2.106 1.00 1.03 73 ASN A N 15
ATOM 25087 C CA . ASN A 1 73 ? -12.259 -14.064 -0.674 1.00 1.18 73 ASN A CA 15
ATOM 25088 C C . ASN A 1 73 ? -12.059 -12.817 0.184 1.00 1.00 73 ASN A C 15
ATOM 25089 O O . ASN A 1 73 ? -12.557 -12.728 1.303 1.00 1.24 73 ASN A O 15
ATOM 25100 N N . SER A 1 74 ? -11.322 -11.870 -0.357 1.00 1.13 74 SER A N 15
ATOM 25101 C CA . SER A 1 74 ? -10.666 -10.835 0.427 1.00 1.53 74 SER A CA 15
ATOM 25102 C C . SER A 1 74 ? -11.534 -9.594 0.650 1.00 1.47 74 SER A C 15
ATOM 25103 O O . SER A 1 74 ? -10.994 -8.502 0.826 1.00 1.93 74 SER A O 15
ATOM 25111 N N . SER A 1 75 ? -12.858 -9.751 0.587 1.00 1.40 75 SER A N 15
ATOM 25112 C CA . SER A 1 75 ? -13.790 -8.622 0.711 1.00 2.05 75 SER A CA 15
ATOM 25113 C C . SER A 1 75 ? -13.402 -7.683 1.865 1.00 1.90 75 SER A C 15
ATOM 25114 O O . SER A 1 75 ? -13.583 -6.470 1.765 1.00 2.43 75 SER A O 15
ATOM 25122 N N . GLU A 1 76 ? -12.860 -8.235 2.946 1.00 1.26 76 GLU A N 15
ATOM 25123 C CA . GLU A 1 76 ? -12.243 -7.414 3.976 1.00 1.12 76 GLU A CA 15
ATOM 25124 C C . GLU A 1 76 ? -10.738 -7.658 3.971 1.00 0.74 76 GLU A C 15
ATOM 25125 O O . GLU A 1 76 ? -10.251 -8.652 4.511 1.00 0.88 76 GLU A O 15
ATOM 25137 N N . ALA A 1 77 ? -10.012 -6.753 3.340 1.00 0.55 77 ALA A N 15
ATOM 25138 C CA . ALA A 1 77 ? -8.583 -6.929 3.134 1.00 0.44 77 ALA A CA 15
ATOM 25139 C C . ALA A 1 77 ? -7.767 -5.977 3.991 1.00 0.37 77 ALA A C 15
ATOM 25140 O O . ALA A 1 77 ? -8.287 -4.997 4.526 1.00 0.42 77 ALA A O 15
ATOM 25147 N N . LYS A 1 78 ? -6.487 -6.281 4.118 1.00 0.35 78 LYS A N 15
ATOM 25148 C CA . LYS A 1 78 ? -5.542 -5.362 4.719 1.00 0.37 78 LYS A CA 15
ATOM 25149 C C . LYS A 1 78 ? -4.684 -4.773 3.613 1.00 0.33 78 LYS A C 15
ATOM 25150 O O . LYS A 1 78 ? -4.057 -5.511 2.852 1.00 0.37 78 LYS A O 15
ATOM 25169 N N . ILE A 1 79 ? -4.675 -3.459 3.503 1.00 0.29 79 ILE A N 15
ATOM 25170 C CA . ILE A 1 79 ? -3.936 -2.802 2.440 1.00 0.29 79 ILE A CA 15
ATOM 25171 C C . ILE A 1 79 ? -3.017 -1.740 3.021 1.00 0.29 79 ILE A C 15
ATOM 25172 O O . ILE A 1 79 ? -3.418 -0.977 3.890 1.00 0.40 79 ILE A O 15
ATOM 25188 N N . LEU A 1 80 ? -1.779 -1.710 2.570 1.00 0.23 80 LEU A N 15
ATOM 25189 C CA . LEU A 1 80 ? -0.878 -0.625 2.928 1.00 0.28 80 LEU A CA 15
ATOM 25190 C C . LEU A 1 80 ? -0.609 0.252 1.725 1.00 0.30 80 LEU A C 15
ATOM 25191 O O . LEU A 1 80 ? -0.468 -0.237 0.612 1.00 0.45 80 LEU A O 15
ATOM 25207 N N . ILE A 1 81 ? -0.567 1.549 1.946 1.00 0.27 81 ILE A N 15
ATOM 25208 C CA . ILE A 1 81 ? -0.152 2.476 0.913 1.00 0.27 81 ILE A CA 15
ATOM 25209 C C . ILE A 1 81 ? 1.113 3.175 1.368 1.00 0.27 81 ILE A C 15
ATOM 25210 O O . ILE A 1 81 ? 1.074 4.004 2.270 1.00 0.33 81 ILE A O 15
ATOM 25226 N N . LEU A 1 82 ? 2.236 2.807 0.786 1.00 0.27 82 LEU A N 15
ATOM 25227 C CA . LEU A 1 82 ? 3.506 3.417 1.140 1.00 0.31 82 LEU A CA 15
ATOM 25228 C C . LEU A 1 82 ? 3.766 4.610 0.240 1.00 0.34 82 LEU A C 15
ATOM 25229 O O . LEU A 1 82 ? 4.230 4.461 -0.882 1.00 0.59 82 LEU A O 15
ATOM 25245 N N . LEU A 1 83 ? 3.474 5.792 0.743 1.00 0.35 83 LEU A N 15
ATOM 25246 C CA . LEU A 1 83 ? 3.561 7.000 -0.056 1.00 0.42 83 LEU A CA 15
ATOM 25247 C C . LEU A 1 83 ? 4.392 8.046 0.645 1.00 0.44 83 LEU A C 15
ATOM 25248 O O . LEU A 1 83 ? 4.403 8.119 1.873 1.00 0.55 83 LEU A O 15
ATOM 25264 N N . GLU A 1 84 ? 5.099 8.852 -0.124 1.00 0.43 84 GLU A N 15
ATOM 25265 C CA . GLU A 1 84 ? 5.819 9.950 0.468 1.00 0.45 84 GLU A CA 15
ATOM 25266 C C . GLU A 1 84 ? 5.007 11.232 0.335 1.00 0.47 84 GLU A C 15
ATOM 25267 O O . GLU A 1 84 ? 5.007 11.897 -0.705 1.00 0.54 84 GLU A O 15
ATOM 25279 N N . LYS A 1 85 ? 4.322 11.564 1.414 1.00 0.45 85 LYS A N 15
ATOM 25280 C CA . LYS A 1 85 ? 3.646 12.843 1.567 1.00 0.56 85 LYS A CA 15
ATOM 25281 C C . LYS A 1 85 ? 3.075 12.933 2.979 1.00 0.53 85 LYS A C 15
ATOM 25282 O O . LYS A 1 85 ? 2.986 11.915 3.671 1.00 0.53 85 LYS A O 15
ATOM 25301 N N . PRO A 1 86 ? 2.702 14.135 3.444 1.00 0.60 86 PRO A N 15
ATOM 25302 C CA . PRO A 1 86 ? 2.016 14.297 4.728 1.00 0.62 86 PRO A CA 15
ATOM 25303 C C . PRO A 1 86 ? 0.630 13.657 4.699 1.00 0.61 86 PRO A C 15
ATOM 25304 O O . PRO A 1 86 ? -0.216 14.042 3.888 1.00 0.68 86 PRO A O 15
ATOM 25315 N N . VAL A 1 87 ? 0.402 12.678 5.568 1.00 0.59 87 VAL A N 15
ATOM 25316 C CA . VAL A 1 87 ? -0.877 11.979 5.601 1.00 0.62 87 VAL A CA 15
ATOM 25317 C C . VAL A 1 87 ? -1.430 11.892 7.022 1.00 0.62 87 VAL A C 15
ATOM 25318 O O . VAL A 1 87 ? -0.797 11.349 7.930 1.00 0.66 87 VAL A O 15
ATOM 25331 N N . SER A 1 88 ? -2.609 12.455 7.209 1.00 0.69 88 SER A N 15
ATOM 25332 C CA . SER A 1 88 ? -3.304 12.388 8.481 1.00 0.76 88 SER A CA 15
ATOM 25333 C C . SER A 1 88 ? -4.170 11.131 8.535 1.00 0.72 88 SER A C 15
ATOM 25334 O O . SER A 1 88 ? -4.580 10.621 7.492 1.00 0.69 88 SER A O 15
ATOM 25342 N N . PRO A 1 89 ? -4.442 10.595 9.740 1.00 0.78 89 PRO A N 15
ATOM 25343 C CA . PRO A 1 89 ? -5.406 9.503 9.913 1.00 0.79 89 PRO A CA 15
ATOM 25344 C C . PRO A 1 89 ? -6.767 9.862 9.316 1.00 0.67 89 PRO A C 15
ATOM 25345 O O . PRO A 1 89 ? -7.503 8.995 8.842 1.00 0.65 89 PRO A O 15
ATOM 25356 N N . GLU A 1 90 ? -7.077 11.155 9.330 1.00 0.71 90 GLU A N 15
ATOM 25357 C CA . GLU A 1 90 ? -8.294 11.670 8.718 1.00 0.72 90 GLU A CA 15
ATOM 25358 C C . GLU A 1 90 ? -8.208 11.522 7.199 1.00 0.64 90 GLU A C 15
ATOM 25359 O O . GLU A 1 90 ? -9.178 11.159 6.529 1.00 0.68 90 GLU A O 15
ATOM 25371 N N . TYR A 1 91 ? -7.023 11.796 6.672 1.00 0.62 91 TYR A N 15
ATOM 25372 C CA . TYR A 1 91 ? -6.760 11.662 5.249 1.00 0.62 91 TYR A CA 15
ATOM 25373 C C . TYR A 1 91 ? -6.806 10.192 4.850 1.00 0.52 91 TYR A C 15
ATOM 25374 O O . TYR A 1 91 ? -7.332 9.839 3.798 1.00 0.52 91 TYR A O 15
ATOM 25392 N N . GLU A 1 92 ? -6.266 9.339 5.716 1.00 0.48 92 GLU A N 15
ATOM 25393 C CA . GLU A 1 92 ? -6.306 7.900 5.516 1.00 0.42 92 GLU A CA 15
ATOM 25394 C C . GLU A 1 92 ? -7.749 7.410 5.399 1.00 0.42 92 GLU A C 15
ATOM 25395 O O . GLU A 1 92 ? -8.048 6.536 4.588 1.00 0.43 92 GLU A O 15
ATOM 25407 N N . LYS A 1 93 ? -8.641 8.001 6.193 1.00 0.47 93 LYS A N 15
ATOM 25408 C CA . LYS A 1 93 ? -10.058 7.650 6.168 1.00 0.54 93 LYS A CA 15
ATOM 25409 C C . LYS A 1 93 ? -10.662 7.885 4.789 1.00 0.53 93 LYS A C 15
ATOM 25410 O O . LYS A 1 93 ? -11.594 7.191 4.395 1.00 0.55 93 LYS A O 15
ATOM 25429 N N . LYS A 1 94 ? -10.122 8.850 4.053 1.00 0.54 94 LYS A N 15
ATOM 25430 C CA . LYS A 1 94 ? -10.609 9.138 2.709 1.00 0.59 94 LYS A CA 15
ATOM 25431 C C . LYS A 1 94 ? -10.364 7.946 1.794 1.00 0.52 94 LYS A C 15
ATOM 25432 O O . LYS A 1 94 ? -11.252 7.517 1.059 1.00 0.57 94 LYS A O 15
ATOM 25451 N N . LEU A 1 95 ? -9.158 7.398 1.865 1.00 0.47 95 LEU A N 15
ATOM 25452 C CA . LEU A 1 95 ? -8.775 6.281 1.012 1.00 0.45 95 LEU A CA 15
ATOM 25453 C C . LEU A 1 95 ? -9.315 4.970 1.571 1.00 0.39 95 LEU A C 15
ATOM 25454 O O . LEU A 1 95 ? -9.670 4.062 0.820 1.00 0.41 95 LEU A O 15
ATOM 25470 N N . GLN A 1 96 ? -9.383 4.887 2.893 1.00 0.37 96 GLN A N 15
ATOM 25471 C CA . GLN A 1 96 ? -9.879 3.697 3.571 1.00 0.40 96 GLN A CA 15
ATOM 25472 C C . GLN A 1 96 ? -11.381 3.535 3.327 1.00 0.45 96 GLN A C 15
ATOM 25473 O O . GLN A 1 96 ? -11.905 2.424 3.313 1.00 0.49 96 GLN A O 15
ATOM 25487 N N . LYS A 1 97 ? -12.070 4.657 3.164 1.00 0.52 97 LYS A N 15
ATOM 25488 C CA . LYS A 1 97 ? -13.481 4.635 2.798 1.00 0.64 97 LYS A CA 15
ATOM 25489 C C . LYS A 1 97 ? -13.649 4.439 1.287 1.00 0.65 97 LYS A C 15
ATOM 25490 O O . LYS A 1 97 ? -14.669 3.923 0.829 1.00 0.72 97 LYS A O 15
ATOM 25509 N N . TYR A 1 98 ? -12.637 4.852 0.524 1.00 0.63 98 TYR A N 15
ATOM 25510 C CA . TYR A 1 98 ? -12.673 4.749 -0.935 1.00 0.68 98 TYR A CA 15
ATOM 25511 C C . TYR A 1 98 ? -12.620 3.286 -1.363 1.00 0.64 98 TYR A C 15
ATOM 25512 O O . TYR A 1 98 ? -13.438 2.821 -2.158 1.00 0.73 98 TYR A O 15
ATOM 25530 N N . ALA A 1 99 ? -11.649 2.569 -0.824 1.00 0.56 99 ALA A N 15
ATOM 25531 C CA . ALA A 1 99 ? -11.554 1.136 -1.021 1.00 0.56 99 ALA A CA 15
ATOM 25532 C C . ALA A 1 99 ? -11.920 0.451 0.275 1.00 0.52 99 ALA A C 15
ATOM 25533 O O . ALA A 1 99 ? -11.257 0.662 1.289 1.00 0.60 99 ALA A O 15
ATOM 25540 N N . ASP A 1 100 ? -12.965 -0.364 0.261 1.00 0.54 100 ASP A N 15
ATOM 25541 C CA . ASP A 1 100 ? -13.444 -0.933 1.504 1.00 0.53 100 ASP A CA 15
ATOM 25542 C C . ASP A 1 100 ? -12.529 -2.049 1.950 1.00 0.47 100 ASP A C 15
ATOM 25543 O O . ASP A 1 100 ? -12.569 -3.170 1.440 1.00 0.51 100 ASP A O 15
ATOM 25552 N N . ALA A 1 101 ? -11.722 -1.705 2.924 1.00 0.42 101 ALA A N 15
ATOM 25553 C CA . ALA A 1 101 ? -10.747 -2.586 3.513 1.00 0.39 101 ALA A CA 15
ATOM 25554 C C . ALA A 1 101 ? -10.148 -1.857 4.684 1.00 0.37 101 ALA A C 15
ATOM 25555 O O . ALA A 1 101 ? -10.665 -0.818 5.097 1.00 0.50 101 ALA A O 15
ATOM 25562 N N . GLU A 1 102 ? -9.077 -2.378 5.221 1.00 0.31 102 GLU A N 15
ATOM 25563 C CA . GLU A 1 102 ? -8.358 -1.663 6.240 1.00 0.31 102 GLU A CA 15
ATOM 25564 C C . GLU A 1 102 ? -7.035 -1.185 5.674 1.00 0.29 102 GLU A C 15
ATOM 25565 O O . GLU A 1 102 ? -6.026 -1.894 5.739 1.00 0.36 102 GLU A O 15
ATOM 25577 N N . VAL A 1 103 ? -7.041 0.005 5.091 1.00 0.27 103 VAL A N 15
ATOM 25578 C CA . VAL A 1 103 ? -5.828 0.544 4.515 1.00 0.32 103 VAL A CA 15
ATOM 25579 C C . VAL A 1 103 ? -5.046 1.295 5.578 1.00 0.32 103 VAL A C 15
ATOM 25580 O O . VAL A 1 103 ? -5.613 2.002 6.413 1.00 0.38 103 VAL A O 15
ATOM 25593 N N . ARG A 1 104 ? -3.753 1.085 5.571 1.00 0.33 104 ARG A N 15
ATOM 25594 C CA . ARG A 1 104 ? -2.861 1.750 6.488 1.00 0.37 104 ARG A CA 15
ATOM 25595 C C . ARG A 1 104 ? -1.845 2.542 5.687 1.00 0.33 104 ARG A C 15
ATOM 25596 O O . ARG A 1 104 ? -0.877 1.983 5.166 1.00 0.38 104 ARG A O 15
ATOM 25617 N N . VAL A 1 105 ? -2.081 3.839 5.559 1.00 0.31 105 VAL A N 15
ATOM 25618 C CA . VAL A 1 105 ? -1.220 4.674 4.747 1.00 0.31 105 VAL A CA 15
ATOM 25619 C C . VAL A 1 105 ? 0.086 4.938 5.490 1.00 0.31 105 VAL A C 15
ATOM 25620 O O . VAL A 1 105 ? 0.086 5.318 6.660 1.00 0.41 105 VAL A O 15
ATOM 25633 N N . ARG A 1 106 ? 1.198 4.683 4.830 1.00 0.31 106 ARG A N 15
ATOM 25634 C CA . ARG A 1 106 ? 2.501 4.830 5.452 1.00 0.35 106 ARG A CA 15
ATOM 25635 C C . ARG A 1 106 ? 3.303 5.901 4.739 1.00 0.29 106 ARG A C 15
ATOM 25636 O O . ARG A 1 106 ? 3.610 5.772 3.554 1.00 0.31 106 ARG A O 15
ATOM 25657 N N . THR A 1 107 ? 3.630 6.958 5.460 1.00 0.34 107 THR A N 15
ATOM 25658 C CA . THR A 1 107 ? 4.393 8.052 4.896 1.00 0.36 107 THR A CA 15
ATOM 25659 C C . THR A 1 107 ? 5.890 7.751 4.982 1.00 0.40 107 THR A C 15
ATOM 25660 O O . THR A 1 107 ? 6.523 7.900 6.031 1.00 0.56 107 THR A O 15
ATOM 25671 N N . VAL A 1 108 ? 6.443 7.298 3.872 1.00 0.44 108 VAL A N 15
ATOM 25672 C CA . VAL A 1 108 ? 7.843 6.911 3.821 1.00 0.60 108 VAL A CA 15
ATOM 25673 C C . VAL A 1 108 ? 8.705 8.044 3.282 1.00 0.68 108 VAL A C 15
ATOM 25674 O O . VAL A 1 108 ? 8.238 8.885 2.517 1.00 0.86 108 VAL A O 15
ATOM 25687 N N . THR A 1 109 ? 9.953 8.076 3.716 1.00 0.68 109 THR A N 15
ATOM 25688 C CA . THR A 1 109 ? 10.916 9.057 3.239 1.00 0.78 109 THR A CA 15
ATOM 25689 C C . THR A 1 109 ? 12.237 8.377 2.892 1.00 0.71 109 THR A C 15
ATOM 25690 O O . THR A 1 109 ? 13.220 9.029 2.536 1.00 0.88 109 THR A O 15
ATOM 25701 N N . SER A 1 110 ? 12.253 7.056 3.008 1.00 0.59 110 SER A N 15
ATOM 25702 C CA . SER A 1 110 ? 13.455 6.271 2.792 1.00 0.54 110 SER A CA 15
ATOM 25703 C C . SER A 1 110 ? 13.069 4.849 2.394 1.00 0.49 110 SER A C 15
ATOM 25704 O O . SER A 1 110 ? 12.028 4.340 2.817 1.00 0.51 110 SER A O 15
ATOM 25712 N N . PRO A 1 111 ? 13.904 4.191 1.567 1.00 0.49 111 PRO A N 15
ATOM 25713 C CA . PRO A 1 111 ? 13.608 2.860 1.025 1.00 0.49 111 PRO A CA 15
ATOM 25714 C C . PRO A 1 111 ? 13.540 1.772 2.096 1.00 0.45 111 PRO A C 15
ATOM 25715 O O . PRO A 1 111 ? 12.877 0.751 1.909 1.00 0.50 111 PRO A O 15
ATOM 25726 N N . ASP A 1 112 ? 14.223 1.986 3.214 1.00 0.47 112 ASP A N 15
ATOM 25727 C CA . ASP A 1 112 ? 14.236 0.997 4.288 1.00 0.49 112 ASP A CA 15
ATOM 25728 C C . ASP A 1 112 ? 12.956 1.053 5.103 1.00 0.43 112 ASP A C 15
ATOM 25729 O O . ASP A 1 112 ? 12.494 0.029 5.609 1.00 0.45 112 ASP A O 15
ATOM 25738 N N . GLU A 1 113 ? 12.372 2.241 5.215 1.00 0.43 113 GLU A N 15
ATOM 25739 C CA . GLU A 1 113 ? 11.095 2.393 5.900 1.00 0.45 113 GLU A CA 15
ATOM 25740 C C . GLU A 1 113 ? 10.032 1.565 5.196 1.00 0.37 113 GLU A C 15
ATOM 25741 O O . GLU A 1 113 ? 9.235 0.881 5.836 1.00 0.40 113 GLU A O 15
ATOM 25753 N N . ALA A 1 114 ? 10.050 1.623 3.869 1.00 0.37 114 ALA A N 15
ATOM 25754 C CA . ALA A 1 114 ? 9.110 0.876 3.047 1.00 0.39 114 ALA A CA 15
ATOM 25755 C C . ALA A 1 114 ? 9.160 -0.613 3.370 1.00 0.36 114 ALA A C 15
ATOM 25756 O O . ALA A 1 114 ? 8.135 -1.234 3.650 1.00 0.38 114 ALA A O 15
ATOM 25763 N N . LYS A 1 115 ? 10.364 -1.172 3.352 1.00 0.38 115 LYS A N 15
ATOM 25764 C CA . LYS A 1 115 ? 10.555 -2.588 3.643 1.00 0.45 115 LYS A CA 15
ATOM 25765 C C . LYS A 1 115 ? 10.114 -2.913 5.067 1.00 0.39 115 LYS A C 15
ATOM 25766 O O . LYS A 1 115 ? 9.550 -3.975 5.323 1.00 0.44 115 LYS A O 15
ATOM 25785 N N . ARG A 1 116 ? 10.362 -1.985 5.984 1.00 0.36 116 ARG A N 15
ATOM 25786 C CA . ARG A 1 116 ? 10.048 -2.186 7.393 1.00 0.39 116 ARG A CA 15
ATOM 25787 C C . ARG A 1 116 ? 8.538 -2.227 7.622 1.00 0.35 116 ARG A C 15
ATOM 25788 O O . ARG A 1 116 ? 8.042 -3.055 8.387 1.00 0.42 116 ARG A O 15
ATOM 25809 N N . TRP A 1 117 ? 7.809 -1.342 6.952 1.00 0.31 117 TRP A N 15
ATOM 25810 C CA . TRP A 1 117 ? 6.356 -1.313 7.075 1.00 0.32 117 TRP A CA 15
ATOM 25811 C C . TRP A 1 117 ? 5.738 -2.561 6.463 1.00 0.30 117 TRP A C 15
ATOM 25812 O O . TRP A 1 117 ? 4.805 -3.138 7.021 1.00 0.36 117 TRP A O 15
ATOM 25833 N N . ILE A 1 118 ? 6.267 -2.983 5.320 1.00 0.29 118 ILE A N 15
ATOM 25834 C CA . ILE A 1 118 ? 5.836 -4.225 4.692 1.00 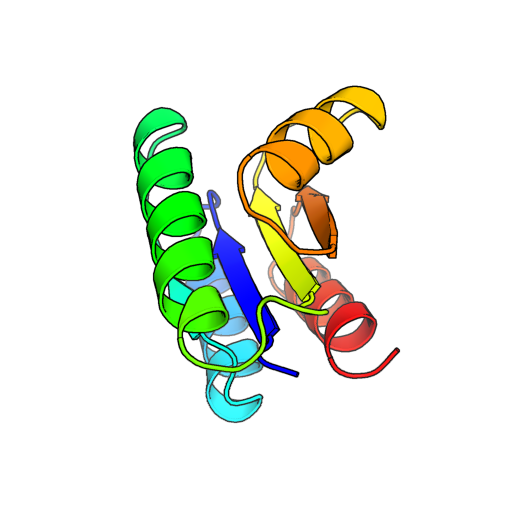0.32 118 ILE A CA 15
ATOM 25835 C C . ILE A 1 118 ? 6.140 -5.407 5.611 1.00 0.36 118 ILE A C 15
ATOM 25836 O O . ILE A 1 118 ? 5.335 -6.330 5.746 1.00 0.40 118 ILE A O 15
ATOM 25852 N N . LYS A 1 119 ? 7.298 -5.354 6.255 1.00 0.41 119 LYS A N 15
ATOM 25853 C CA . LYS A 1 119 ? 7.715 -6.377 7.206 1.00 0.53 119 LYS A CA 15
ATOM 25854 C C . LYS A 1 119 ? 6.714 -6.506 8.355 1.00 0.55 119 LYS A C 15
ATOM 25855 O O . LYS A 1 119 ? 6.308 -7.612 8.720 1.00 0.67 119 LYS A O 15
ATOM 25874 N N . GLU A 1 120 ? 6.312 -5.373 8.915 1.00 0.51 120 GLU A N 15
ATOM 25875 C CA . GLU A 1 120 ? 5.356 -5.360 10.017 1.00 0.63 120 GLU A CA 15
ATOM 25876 C C . GLU A 1 120 ? 3.966 -5.767 9.523 1.00 0.60 120 GLU A C 15
ATOM 25877 O O . GLU A 1 120 ? 3.155 -6.310 10.274 1.00 0.79 120 GLU A O 15
ATOM 25889 N N . PHE A 1 121 ? 3.711 -5.507 8.252 1.00 0.44 121 PHE A N 15
ATOM 25890 C CA . PHE A 1 121 ? 2.428 -5.817 7.632 1.00 0.43 121 PHE A CA 15
ATOM 25891 C C . PHE A 1 121 ? 2.288 -7.310 7.345 1.00 0.46 121 PHE A C 15
ATOM 25892 O O . PHE A 1 121 ? 1.252 -7.914 7.631 1.00 0.54 121 PHE A O 15
ATOM 25909 N N . SER A 1 122 ? 3.338 -7.902 6.798 1.00 0.44 122 SER A N 15
ATOM 25910 C CA . SER A 1 122 ? 3.298 -9.291 6.354 1.00 0.50 122 SER A CA 15
ATOM 25911 C C . SER A 1 122 ? 3.134 -10.257 7.527 1.00 0.58 122 SER A C 15
ATOM 25912 O O . SER A 1 122 ? 2.600 -11.356 7.369 1.00 0.80 122 SER A O 15
ATOM 25920 N N . GLU A 1 123 ? 3.583 -9.841 8.702 1.00 0.63 123 GLU A N 15
ATOM 25921 C CA . GLU A 1 123 ? 3.558 -10.706 9.874 1.00 0.81 123 GLU A CA 15
ATOM 25922 C C . GLU A 1 123 ? 2.434 -10.307 10.828 1.00 0.92 123 GLU A C 15
ATOM 25923 O O . GLU A 1 123 ? 2.499 -10.583 12.027 1.00 1.44 123 GLU A O 15
ATOM 25935 N N . GLU A 1 124 ? 1.407 -9.660 10.294 1.00 1.15 124 GLU A N 15
ATOM 25936 C CA . GLU A 1 124 ? 0.291 -9.206 11.109 1.00 1.53 124 GLU A CA 15
ATOM 25937 C C . GLU A 1 124 ? -0.966 -10.004 10.776 1.00 2.14 124 GLU A C 15
ATOM 25938 O O . GLU A 1 124 ? -1.670 -9.639 9.809 1.00 2.76 124 GLU A O 15
ATOM 25951 N N . MET A 1 21 ? -7.029 -14.362 3.789 1.00 0.86 21 MET A N 16
ATOM 25952 C CA . MET A 1 21 ? -7.065 -12.897 3.578 1.00 0.65 21 MET A CA 16
ATOM 25953 C C . MET A 1 21 ? -6.053 -12.491 2.510 1.00 0.55 21 MET A C 16
ATOM 25954 O O . MET A 1 21 ? -5.049 -13.174 2.303 1.00 0.75 21 MET A O 16
ATOM 25967 N N . THR A 1 22 ? -6.324 -11.391 1.824 1.00 0.43 22 THR A N 16
ATOM 25968 C CA . THR A 1 22 ? -5.407 -10.884 0.818 1.00 0.41 22 THR A CA 16
ATOM 25969 C C . THR A 1 22 ? -4.819 -9.550 1.263 1.00 0.35 22 THR A C 16
ATOM 25970 O O . THR A 1 22 ? -5.541 -8.676 1.753 1.00 0.38 22 THR A O 16
ATOM 25981 N N . LEU A 1 23 ? -3.511 -9.406 1.110 1.00 0.32 23 LEU A N 16
ATOM 25982 C CA . LEU A 1 23 ? -2.819 -8.206 1.539 1.00 0.29 23 LEU A CA 16
ATOM 25983 C C . LEU A 1 23 ? -2.243 -7.459 0.338 1.00 0.26 23 LEU A C 16
ATOM 25984 O O . LEU A 1 23 ? -1.419 -7.993 -0.408 1.00 0.30 23 LEU A O 16
ATOM 26000 N N . PHE A 1 24 ? -2.692 -6.231 0.148 1.00 0.25 24 PHE A N 16
ATOM 26001 C CA . PHE A 1 24 ? -2.248 -5.417 -0.974 1.00 0.25 24 PHE A CA 16
ATOM 26002 C C . PHE A 1 24 ? -1.262 -4.364 -0.499 1.00 0.26 24 PHE A C 16
ATOM 26003 O O . PHE A 1 24 ? -1.311 -3.937 0.653 1.00 0.30 24 PHE A O 16
ATOM 26020 N N . VAL A 1 25 ? -0.374 -3.948 -1.382 1.00 0.29 25 VAL A N 16
ATOM 26021 C CA . VAL A 1 25 ? 0.571 -2.900 -1.060 1.00 0.31 25 VAL A CA 16
ATOM 26022 C C . VAL A 1 25 ? 0.797 -1.983 -2.264 1.00 0.30 25 VAL A C 16
ATOM 26023 O O . VAL A 1 25 ? 1.151 -2.427 -3.358 1.00 0.35 25 VAL A O 16
ATOM 26036 N N . LEU A 1 26 ? 0.540 -0.703 -2.052 1.00 0.34 26 LEU A N 16
ATOM 26037 C CA . LEU A 1 26 ? 0.728 0.314 -3.072 1.00 0.35 26 LEU A CA 16
ATOM 26038 C C . LEU A 1 26 ? 1.884 1.206 -2.664 1.00 0.34 26 LEU A C 16
ATOM 26039 O O . LEU A 1 26 ? 2.237 1.266 -1.489 1.00 0.36 26 LEU A O 16
ATOM 26055 N N . ILE A 1 27 ? 2.473 1.894 -3.621 1.00 0.34 27 ILE A N 16
ATOM 26056 C CA . ILE A 1 27 ? 3.604 2.756 -3.330 1.00 0.32 27 ILE A CA 16
ATOM 26057 C C . ILE A 1 27 ? 3.665 3.931 -4.299 1.00 0.30 27 ILE A C 16
ATOM 26058 O O . ILE A 1 27 ? 3.899 3.743 -5.493 1.00 0.36 27 ILE A O 16
ATOM 26074 N N . LEU A 1 28 ? 3.436 5.145 -3.798 1.00 0.30 28 LEU A N 16
ATOM 26075 C CA . LEU A 1 28 ? 3.616 6.319 -4.633 1.00 0.36 28 LEU A CA 16
ATOM 26076 C C . LEU A 1 28 ? 5.025 6.836 -4.434 1.00 0.38 28 LEU A C 16
ATOM 26077 O O . LEU A 1 28 ? 5.267 7.773 -3.668 1.00 0.41 28 LEU A O 16
ATOM 26093 N N . SER A 1 29 ? 5.954 6.185 -5.093 1.00 0.44 29 SER A N 16
ATOM 26094 C CA . SER A 1 29 ? 7.337 6.601 -5.099 1.00 0.56 29 SER A CA 16
ATOM 26095 C C . SER A 1 29 ? 7.988 6.193 -6.405 1.00 0.68 29 SER A C 16
ATOM 26096 O O . SER A 1 29 ? 7.740 5.087 -6.886 1.00 1.05 29 SER A O 16
ATOM 26104 N N . ASN A 1 30 ? 8.810 7.043 -6.990 1.00 0.60 30 ASN A N 16
ATOM 26105 C CA . ASN A 1 30 ? 9.674 6.553 -8.044 1.00 0.67 30 ASN A CA 16
ATOM 26106 C C . ASN A 1 30 ? 11.131 6.750 -7.648 1.00 0.64 30 ASN A C 16
ATOM 26107 O O . ASN A 1 30 ? 11.774 7.743 -7.986 1.00 0.68 30 ASN A O 16
ATOM 26118 N N . ASP A 1 31 ? 11.642 5.769 -6.923 1.00 0.63 31 ASP A N 16
ATOM 26119 C CA . ASP A 1 31 ? 13.063 5.648 -6.660 1.00 0.67 31 ASP A CA 16
ATOM 26120 C C . ASP A 1 31 ? 13.564 4.321 -7.206 1.00 0.72 31 ASP A C 16
ATOM 26121 O O . ASP A 1 31 ? 12.856 3.320 -7.098 1.00 0.81 31 ASP A O 16
ATOM 26130 N N . LYS A 1 32 ? 14.751 4.287 -7.778 1.00 0.78 32 LYS A N 16
ATOM 26131 C CA . LYS A 1 32 ? 15.252 3.052 -8.369 1.00 0.82 32 LYS A CA 16
ATOM 26132 C C . LYS A 1 32 ? 15.376 1.938 -7.329 1.00 0.79 32 LYS A C 16
ATOM 26133 O O . LYS A 1 32 ? 14.791 0.862 -7.479 1.00 0.81 32 LYS A O 16
ATOM 26152 N N . LYS A 1 33 ? 16.115 2.213 -6.262 1.00 0.84 33 LYS A N 16
ATOM 26153 C CA . LYS A 1 33 ? 16.428 1.202 -5.259 1.00 0.86 33 LYS A CA 16
ATOM 26154 C C . LYS A 1 33 ? 15.194 0.828 -4.440 1.00 0.74 33 LYS A C 16
ATOM 26155 O O . LYS A 1 33 ? 14.911 -0.352 -4.232 1.00 0.70 33 LYS A O 16
ATOM 26174 N N . LEU A 1 34 ? 14.468 1.844 -3.988 1.00 0.72 34 LEU A N 16
ATOM 26175 C CA . LEU A 1 34 ? 13.282 1.659 -3.155 1.00 0.64 34 LEU A CA 16
ATOM 26176 C C . LEU A 1 34 ? 12.240 0.775 -3.837 1.00 0.58 34 LEU A C 16
ATOM 26177 O O . LEU A 1 34 ? 11.642 -0.090 -3.198 1.00 0.62 34 LEU A O 16
ATOM 26193 N N . ILE A 1 35 ? 12.033 0.988 -5.129 1.00 0.54 35 ILE A N 16
ATOM 26194 C CA . ILE A 1 35 ? 11.051 0.219 -5.882 1.00 0.52 35 ILE A CA 16
ATOM 26195 C C . ILE A 1 35 ? 11.403 -1.270 -5.878 1.00 0.55 35 ILE A C 16
ATOM 26196 O O . ILE A 1 35 ? 10.518 -2.130 -5.852 1.00 0.58 35 ILE A O 16
ATOM 26212 N N . GLU A 1 36 ? 12.696 -1.570 -5.870 1.00 0.59 36 GLU A N 16
ATOM 26213 C CA . GLU A 1 36 ? 13.148 -2.947 -5.751 1.00 0.66 36 GLU A CA 16
ATOM 26214 C C . GLU A 1 36 ? 12.967 -3.435 -4.318 1.00 0.62 36 GLU A C 16
ATOM 26215 O O . GLU A 1 36 ? 12.413 -4.508 -4.090 1.00 0.62 36 GLU A O 16
ATOM 26227 N N . GLU A 1 37 ? 13.411 -2.623 -3.358 1.00 0.62 37 GLU A N 16
ATOM 26228 C CA . GLU A 1 37 ? 13.332 -2.969 -1.936 1.00 0.65 37 GLU A CA 16
ATOM 26229 C C . GLU A 1 37 ? 11.898 -3.289 -1.521 1.00 0.56 37 GLU A C 16
ATOM 26230 O O . GLU A 1 37 ? 11.654 -4.222 -0.755 1.00 0.57 37 GLU A O 16
ATOM 26242 N N . ALA A 1 38 ? 10.958 -2.501 -2.030 1.00 0.51 38 ALA A N 16
ATOM 26243 C CA . ALA A 1 38 ? 9.547 -2.699 -1.733 1.00 0.46 38 ALA A CA 16
ATOM 26244 C C . ALA A 1 38 ? 9.082 -4.072 -2.196 1.00 0.42 38 ALA A C 16
ATOM 26245 O O . ALA A 1 38 ? 8.444 -4.811 -1.443 1.00 0.43 38 ALA A O 16
ATOM 26252 N N . ARG A 1 39 ? 9.425 -4.427 -3.428 1.00 0.43 39 ARG A N 16
ATOM 26253 C CA . ARG A 1 39 ? 9.021 -5.713 -3.976 1.00 0.45 39 ARG A CA 16
ATOM 26254 C C . ARG A 1 39 ? 9.760 -6.851 -3.292 1.00 0.45 39 ARG A C 16
ATOM 26255 O O . ARG A 1 39 ? 9.184 -7.904 -3.057 1.00 0.49 39 ARG A O 16
ATOM 26276 N N . LYS A 1 40 ? 11.026 -6.633 -2.959 1.00 0.49 40 LYS A N 16
ATOM 26277 C CA . LYS A 1 40 ? 11.822 -7.653 -2.278 1.00 0.55 40 LYS A CA 16
ATOM 26278 C C . LYS A 1 40 ? 11.098 -8.171 -1.043 1.00 0.49 40 LYS A C 16
ATOM 26279 O O . LYS A 1 40 ? 11.089 -9.372 -0.772 1.00 0.54 40 LYS A O 16
ATOM 26298 N N . MET A 1 41 ? 10.468 -7.261 -0.318 1.00 0.45 41 MET A N 16
ATOM 26299 C CA . MET A 1 41 ? 9.745 -7.622 0.890 1.00 0.46 41 MET A CA 16
ATOM 26300 C C . MET A 1 41 ? 8.340 -8.107 0.571 1.00 0.41 41 MET A C 16
ATOM 26301 O O . MET A 1 41 ? 7.903 -9.124 1.096 1.00 0.46 41 MET A O 16
ATOM 26315 N N . ALA A 1 42 ? 7.637 -7.383 -0.293 1.00 0.37 42 ALA A N 16
ATOM 26316 C CA . ALA A 1 42 ? 6.238 -7.685 -0.584 1.00 0.39 42 ALA A CA 16
ATOM 26317 C C . ALA A 1 42 ? 6.082 -8.965 -1.391 1.00 0.42 42 ALA A C 16
ATOM 26318 O O . ALA A 1 42 ? 5.156 -9.736 -1.157 1.00 0.49 42 ALA A O 16
ATOM 26325 N N . GLU A 1 43 ? 6.978 -9.188 -2.342 1.00 0.45 43 GLU A N 16
ATOM 26326 C CA . GLU A 1 43 ? 6.948 -10.405 -3.140 1.00 0.59 43 GLU A CA 16
ATOM 26327 C C . GLU A 1 43 ? 7.189 -11.594 -2.216 1.00 0.63 43 GLU A C 16
ATOM 26328 O O . GLU A 1 43 ? 6.459 -12.586 -2.244 1.00 0.75 43 GLU A O 16
ATOM 26340 N N . LYS A 1 44 ? 8.198 -11.450 -1.364 1.00 0.60 44 LYS A N 16
ATOM 26341 C CA . LYS A 1 44 ? 8.535 -12.460 -0.369 1.00 0.70 44 LYS A CA 16
ATOM 26342 C C . LYS A 1 44 ? 7.395 -12.635 0.634 1.00 0.66 44 LYS A C 16
ATOM 26343 O O . LYS A 1 44 ? 7.127 -13.739 1.109 1.00 0.75 44 LYS A O 16
ATOM 26362 N N . ALA A 1 45 ? 6.721 -11.534 0.943 1.00 0.57 45 ALA A N 16
ATOM 26363 C CA . ALA A 1 45 ? 5.609 -11.549 1.880 1.00 0.59 45 ALA A CA 16
ATOM 26364 C C . ALA A 1 45 ? 4.332 -12.046 1.213 1.00 0.59 45 ALA A C 16
ATOM 26365 O O . ALA A 1 45 ? 3.305 -12.224 1.868 1.00 0.66 45 ALA A O 16
ATOM 26372 N N . ASN A 1 46 ? 4.425 -12.272 -0.098 1.00 0.56 46 ASN A N 16
ATOM 26373 C CA . ASN A 1 46 ? 3.314 -12.774 -0.904 1.00 0.60 46 ASN A CA 16
ATOM 26374 C C . ASN A 1 46 ? 2.156 -11.777 -0.893 1.00 0.54 46 ASN A C 16
ATOM 26375 O O . ASN A 1 46 ? 0.993 -12.137 -0.708 1.00 0.63 46 ASN A O 16
ATOM 26386 N N . LEU A 1 47 ? 2.500 -10.510 -1.073 1.00 0.44 47 LEU A N 16
ATOM 26387 C CA . LEU A 1 47 ? 1.512 -9.444 -1.138 1.00 0.42 47 LEU A CA 16
ATOM 26388 C C . LEU A 1 47 ? 1.272 -9.061 -2.590 1.00 0.41 47 LEU A C 16
ATOM 26389 O O . LEU A 1 47 ? 2.016 -9.476 -3.480 1.00 0.58 47 LEU A O 16
ATOM 26405 N N . ILE A 1 48 ? 0.239 -8.271 -2.829 1.00 0.30 48 ILE A N 16
ATOM 26406 C CA . ILE A 1 48 ? -0.026 -7.759 -4.164 1.00 0.32 48 ILE A CA 16
ATOM 26407 C C . ILE A 1 48 ? 0.462 -6.319 -4.273 1.00 0.32 48 ILE A C 16
ATOM 26408 O O . ILE A 1 48 ? -0.160 -5.401 -3.735 1.00 0.33 48 ILE A O 16
ATOM 26424 N N . LEU A 1 49 ? 1.588 -6.136 -4.949 1.00 0.34 49 LEU A N 16
ATOM 26425 C CA . LEU A 1 49 ? 2.214 -4.824 -5.067 1.00 0.35 49 LEU A CA 16
ATOM 26426 C C . LEU A 1 49 ? 1.813 -4.138 -6.365 1.00 0.35 49 LEU A C 16
ATOM 26427 O O . LEU A 1 49 ? 1.997 -4.688 -7.452 1.00 0.44 49 LEU A O 16
ATOM 26443 N N . ILE A 1 50 ? 1.262 -2.941 -6.250 1.00 0.33 50 ILE A N 16
ATOM 26444 C CA . ILE A 1 50 ? 0.959 -2.136 -7.422 1.00 0.34 50 ILE A CA 16
ATOM 26445 C C . ILE A 1 50 ? 1.736 -0.824 -7.353 1.00 0.32 50 ILE A C 16
ATOM 26446 O O . ILE A 1 50 ? 1.461 0.034 -6.512 1.00 0.36 50 ILE A O 16
ATOM 26462 N N . THR A 1 51 ? 2.721 -0.685 -8.226 1.00 0.32 51 THR A N 16
ATOM 26463 C CA . THR A 1 51 ? 3.584 0.483 -8.227 1.00 0.35 51 THR A CA 16
ATOM 26464 C C . THR A 1 51 ? 3.013 1.584 -9.122 1.00 0.38 51 THR A C 16
ATOM 26465 O O . THR A 1 51 ? 3.131 1.531 -10.348 1.00 0.55 51 THR A O 16
ATOM 26476 N N . VAL A 1 52 ? 2.387 2.571 -8.499 1.00 0.39 52 VAL A N 16
ATOM 26477 C CA . VAL A 1 52 ? 1.799 3.695 -9.219 1.00 0.49 52 VAL A CA 16
ATOM 26478 C C . VAL A 1 52 ? 2.388 5.009 -8.718 1.00 0.58 52 VAL A C 16
ATOM 26479 O O . VAL A 1 52 ? 2.630 5.166 -7.526 1.00 0.80 52 VAL A O 16
ATOM 26492 N N . GLY A 1 53 ? 2.624 5.948 -9.619 1.00 0.66 53 GLY A N 16
ATOM 26493 C CA . GLY A 1 53 ? 3.139 7.233 -9.202 1.00 0.75 53 GLY A CA 16
ATOM 26494 C C . GLY A 1 53 ? 2.218 8.368 -9.582 1.00 0.81 53 GLY A C 16
ATOM 26495 O O . GLY A 1 53 ? 2.277 8.864 -10.710 1.00 1.24 53 GLY A O 16
ATOM 26499 N N . ASP A 1 54 ? 1.382 8.766 -8.616 1.00 0.71 54 ASP A N 16
ATOM 26500 C CA . ASP A 1 54 ? 0.426 9.878 -8.740 1.00 0.82 54 ASP A CA 16
ATOM 26501 C C . ASP A 1 54 ? -0.712 9.648 -7.750 1.00 0.70 54 ASP A C 16
ATOM 26502 O O . ASP A 1 54 ? -1.026 8.504 -7.425 1.00 0.64 54 ASP A O 16
ATOM 26511 N N . GLU A 1 55 ? -1.334 10.723 -7.279 1.00 0.80 55 GLU A N 16
ATOM 26512 C CA . GLU A 1 55 ? -2.402 10.620 -6.289 1.00 0.79 55 GLU A CA 16
ATOM 26513 C C . GLU A 1 55 ? -3.663 10.048 -6.916 1.00 0.69 55 GLU A C 16
ATOM 26514 O O . GLU A 1 55 ? -4.479 9.422 -6.239 1.00 0.71 55 GLU A O 16
ATOM 26526 N N . GLU A 1 56 ? -3.832 10.278 -8.208 1.00 0.70 56 GLU A N 16
ATOM 26527 C CA . GLU A 1 56 ? -4.989 9.764 -8.914 1.00 0.70 56 GLU A CA 16
ATOM 26528 C C . GLU A 1 56 ? -4.713 8.349 -9.399 1.00 0.66 56 GLU A C 16
ATOM 26529 O O . GLU A 1 56 ? -5.609 7.511 -9.412 1.00 0.67 56 GLU A O 16
ATOM 26541 N N . GLU A 1 57 ? -3.461 8.081 -9.771 1.00 0.65 57 GLU A N 16
ATOM 26542 C CA . GLU A 1 57 ? -3.043 6.723 -10.112 1.00 0.65 57 GLU A CA 16
ATOM 26543 C C . GLU A 1 57 ? -3.153 5.827 -8.888 1.00 0.55 57 GLU A C 16
ATOM 26544 O O . GLU A 1 57 ? -3.430 4.632 -9.006 1.00 0.52 57 GLU A O 16
ATOM 26556 N N . LEU A 1 58 ? -2.934 6.410 -7.711 1.00 0.52 58 LEU A N 16
ATOM 26557 C CA . LEU A 1 58 ? -3.161 5.700 -6.460 1.00 0.48 58 LEU A CA 16
ATOM 26558 C C . LEU A 1 58 ? -4.587 5.186 -6.426 1.00 0.46 58 LEU A C 16
ATOM 26559 O O . LEU A 1 58 ? -4.832 4.030 -6.107 1.00 0.44 58 LEU A O 16
ATOM 26575 N N . LYS A 1 59 ? -5.516 6.053 -6.804 1.00 0.52 59 LYS A N 16
ATOM 26576 C CA . LYS A 1 59 ? -6.937 5.724 -6.809 1.00 0.57 59 LYS A CA 16
ATOM 26577 C C . LYS A 1 59 ? -7.260 4.618 -7.808 1.00 0.51 59 LYS A C 16
ATOM 26578 O O . LYS A 1 59 ? -8.307 3.976 -7.729 1.00 0.58 59 LYS A O 16
ATOM 26597 N N . LYS A 1 60 ? -6.351 4.402 -8.738 1.00 0.49 60 LYS A N 16
ATOM 26598 C CA . LYS A 1 60 ? -6.528 3.402 -9.776 1.00 0.48 60 LYS A CA 16
ATOM 26599 C C . LYS A 1 60 ? -5.967 2.062 -9.324 1.00 0.41 60 LYS A C 16
ATOM 26600 O O . LYS A 1 60 ? -6.532 1.006 -9.615 1.00 0.41 60 LYS A O 16
ATOM 26619 N N . ALA A 1 61 ? -4.859 2.115 -8.597 1.00 0.40 61 ALA A N 16
ATOM 26620 C CA . ALA A 1 61 ? -4.306 0.931 -7.961 1.00 0.39 61 ALA A CA 16
ATOM 26621 C C . ALA A 1 61 ? -5.220 0.505 -6.822 1.00 0.32 61 ALA A C 16
ATOM 26622 O O . ALA A 1 61 ? -5.452 -0.681 -6.594 1.00 0.34 61 ALA A O 16
ATOM 26629 N N . ILE A 1 62 ? -5.738 1.500 -6.121 1.00 0.31 62 ILE A N 16
ATOM 26630 C CA . ILE A 1 62 ? -6.734 1.292 -5.078 1.00 0.37 62 ILE A CA 16
ATOM 26631 C C . ILE A 1 62 ? -7.983 0.626 -5.654 1.00 0.36 62 ILE A C 16
ATOM 26632 O O . ILE A 1 62 ? -8.541 -0.292 -5.055 1.00 0.38 62 ILE A O 16
ATOM 26648 N N . LYS A 1 63 ? -8.394 1.080 -6.834 1.00 0.37 63 LYS A N 16
ATOM 26649 C CA . LYS A 1 63 ? -9.581 0.551 -7.494 1.00 0.40 63 LYS A CA 16
ATOM 26650 C C . LYS A 1 63 ? -9.437 -0.945 -7.770 1.00 0.35 63 LYS A C 16
ATOM 26651 O O . LYS A 1 63 ? -10.353 -1.720 -7.498 1.00 0.40 63 LYS A O 16
ATOM 26670 N N . LYS A 1 64 ? -8.286 -1.346 -8.298 1.00 0.34 64 LYS A N 16
ATOM 26671 C CA . LYS A 1 64 ? -8.057 -2.751 -8.618 1.00 0.39 64 LYS A CA 16
ATOM 26672 C C . LYS A 1 64 ? -7.833 -3.568 -7.349 1.00 0.35 64 LYS A C 16
ATOM 26673 O O . LYS A 1 64 ? -8.240 -4.723 -7.277 1.00 0.40 64 LYS A O 16
ATOM 26692 N N . ALA A 1 65 ? -7.205 -2.964 -6.346 1.00 0.30 65 ALA A N 16
ATOM 26693 C CA . ALA A 1 65 ? -6.989 -3.632 -5.066 1.00 0.30 65 ALA A CA 16
ATOM 26694 C C . ALA A 1 65 ? -8.324 -3.957 -4.403 1.00 0.33 65 ALA A C 16
ATOM 26695 O O . ALA A 1 65 ? -8.553 -5.079 -3.947 1.00 0.38 65 ALA A O 16
ATOM 26702 N N . ASP A 1 66 ? -9.201 -2.960 -4.370 1.00 0.35 66 ASP A N 16
ATOM 26703 C CA . ASP A 1 66 ? -10.553 -3.121 -3.845 1.00 0.41 66 ASP A CA 16
ATOM 26704 C C . ASP A 1 66 ? -11.309 -4.193 -4.631 1.00 0.40 66 ASP A C 16
ATOM 26705 O O . ASP A 1 66 ? -12.011 -5.027 -4.055 1.00 0.47 66 ASP A O 16
ATOM 26714 N N . ASP A 1 67 ? -11.132 -4.185 -5.947 1.00 0.36 67 ASP A N 16
ATOM 26715 C CA . ASP A 1 67 ? -11.802 -5.143 -6.820 1.00 0.38 67 ASP A CA 16
ATOM 26716 C C . ASP A 1 67 ? -11.312 -6.568 -6.574 1.00 0.40 67 ASP A C 16
ATOM 26717 O O . ASP A 1 67 ? -12.117 -7.482 -6.395 1.00 0.48 67 ASP A O 16
ATOM 26726 N N . ILE A 1 68 ? -9.995 -6.753 -6.559 1.00 0.37 68 ILE A N 16
ATOM 26727 C CA . ILE A 1 68 ? -9.408 -8.076 -6.364 1.00 0.41 68 ILE A CA 16
ATOM 26728 C C . ILE A 1 68 ? -9.819 -8.661 -5.017 1.00 0.41 68 ILE A C 16
ATOM 26729 O O . ILE A 1 68 ? -10.230 -9.819 -4.928 1.00 0.47 68 ILE A O 16
ATOM 26745 N N . ALA A 1 69 ? -9.729 -7.842 -3.978 1.00 0.39 69 ALA A N 16
ATOM 26746 C CA . ALA A 1 69 ? -10.034 -8.287 -2.628 1.00 0.43 69 ALA A CA 16
ATOM 26747 C C . ALA A 1 69 ? -11.489 -8.705 -2.491 1.00 0.47 69 ALA A C 16
ATOM 26748 O O . ALA A 1 69 ? -11.787 -9.838 -2.135 1.00 0.53 69 ALA A O 16
ATOM 26755 N N . LYS A 1 70 ? -12.387 -7.794 -2.814 1.00 0.52 70 LYS A N 16
ATOM 26756 C CA . LYS A 1 70 ? -13.808 -7.981 -2.548 1.00 0.65 70 LYS A CA 16
ATOM 26757 C C . LYS A 1 70 ? -14.466 -8.923 -3.530 1.00 0.63 70 LYS A C 16
ATOM 26758 O O . LYS A 1 70 ? -15.599 -9.354 -3.321 1.00 0.72 70 LYS A O 16
ATOM 26777 N N . LYS A 1 71 ? -13.776 -9.228 -4.605 1.00 0.62 71 LYS A N 16
ATOM 26778 C CA . LYS A 1 71 ? -14.263 -10.220 -5.535 1.00 0.76 71 LYS A CA 16
ATOM 26779 C C . LYS A 1 71 ? -14.238 -11.585 -4.865 1.00 0.83 71 LYS A C 16
ATOM 26780 O O . LYS A 1 71 ? -15.132 -12.406 -5.067 1.00 1.03 71 LYS A O 16
ATOM 26799 N N . GLN A 1 72 ? -13.214 -11.814 -4.054 1.00 0.79 72 GLN A N 16
ATOM 26800 C CA . GLN A 1 72 ? -13.011 -13.137 -3.462 1.00 1.04 72 GLN A CA 16
ATOM 26801 C C . GLN A 1 72 ? -12.873 -13.141 -1.927 1.00 1.06 72 GLN A C 16
ATOM 26802 O O . GLN A 1 72 ? -13.606 -13.843 -1.232 1.00 1.22 72 GLN A O 16
ATOM 26816 N N . ASN A 1 73 ? -11.946 -12.345 -1.408 1.00 1.03 73 ASN A N 16
ATOM 26817 C CA . ASN A 1 73 ? -11.430 -12.547 -0.050 1.00 1.18 73 ASN A CA 16
ATOM 26818 C C . ASN A 1 73 ? -11.758 -11.423 0.933 1.00 1.00 73 ASN A C 16
ATOM 26819 O O . ASN A 1 73 ? -11.124 -11.334 1.985 1.00 1.24 73 ASN A O 16
ATOM 26830 N N . SER A 1 74 ? -12.695 -10.546 0.597 1.00 1.13 74 SER A N 16
ATOM 26831 C CA . SER A 1 74 ? -12.988 -9.372 1.432 1.00 1.53 74 SER A CA 16
ATOM 26832 C C . SER A 1 74 ? -13.564 -9.703 2.816 1.00 1.47 74 SER A C 16
ATOM 26833 O O . SER A 1 74 ? -14.100 -8.816 3.483 1.00 1.93 74 SER A O 16
ATOM 26841 N N . SER A 1 75 ? -13.471 -10.957 3.243 1.00 1.40 75 SER A N 16
ATOM 26842 C CA . SER A 1 75 ? -13.788 -11.309 4.620 1.00 2.05 75 SER A CA 16
ATOM 26843 C C . SER A 1 75 ? -12.929 -10.467 5.563 1.00 1.90 75 SER A C 16
ATOM 26844 O O . SER A 1 75 ? -13.387 -10.015 6.615 1.00 2.43 75 SER A O 16
ATOM 26852 N N . GLU A 1 76 ? -11.683 -10.250 5.154 1.00 1.26 76 GLU A N 16
ATOM 26853 C CA . GLU A 1 76 ? -10.807 -9.276 5.783 1.00 1.12 76 GLU A CA 16
ATOM 26854 C C . GLU A 1 76 ? -9.685 -8.915 4.818 1.00 0.74 76 GLU A C 16
ATOM 26855 O O . GLU A 1 76 ? -8.738 -9.679 4.636 1.00 0.88 76 GLU A O 16
ATOM 26867 N N . ALA A 1 77 ? -9.811 -7.766 4.182 1.00 0.55 77 ALA A N 16
ATOM 26868 C CA . ALA A 1 77 ? -8.806 -7.311 3.239 1.00 0.44 77 ALA A CA 16
ATOM 26869 C C . ALA A 1 77 ? -8.033 -6.136 3.816 1.00 0.37 77 ALA A C 16
ATOM 26870 O O . ALA A 1 77 ? -8.586 -5.335 4.573 1.00 0.42 77 ALA A O 16
ATOM 26877 N N . LYS A 1 78 ? -6.757 -6.042 3.477 1.00 0.35 78 LYS A N 16
ATOM 26878 C CA . LYS A 1 78 ? -5.923 -4.948 3.951 1.00 0.37 78 LYS A CA 16
ATOM 26879 C C . LYS A 1 78 ? -5.084 -4.396 2.811 1.00 0.33 78 LYS A C 16
ATOM 26880 O O . LYS A 1 78 ? -4.623 -5.147 1.948 1.00 0.37 78 LYS A O 16
ATOM 26899 N N . ILE A 1 79 ? -4.889 -3.088 2.807 1.00 0.29 79 ILE A N 16
ATOM 26900 C CA . ILE A 1 79 ? -4.111 -2.433 1.765 1.00 0.29 79 ILE A CA 16
ATOM 26901 C C . ILE A 1 79 ? -3.083 -1.497 2.388 1.00 0.29 79 ILE A C 16
ATOM 26902 O O . ILE A 1 79 ? -3.440 -0.551 3.080 1.00 0.40 79 ILE A O 16
ATOM 26918 N N . LEU A 1 80 ? -1.816 -1.772 2.156 1.00 0.23 80 LEU A N 16
ATOM 26919 C CA . LEU A 1 80 ? -0.746 -0.921 2.650 1.00 0.28 80 LEU A CA 16
ATOM 26920 C C . LEU A 1 80 ? -0.330 0.066 1.570 1.00 0.30 80 LEU A C 16
ATOM 26921 O O . LEU A 1 80 ? 0.211 -0.331 0.545 1.00 0.45 80 LEU A O 16
ATOM 26937 N N . ILE A 1 81 ? -0.591 1.341 1.784 1.00 0.27 81 ILE A N 16
ATOM 26938 C CA . ILE A 1 81 ? -0.164 2.353 0.833 1.00 0.27 81 ILE A CA 16
ATOM 26939 C C . ILE A 1 81 ? 1.078 3.058 1.353 1.00 0.27 81 ILE A C 16
ATOM 26940 O O . ILE A 1 81 ? 1.050 3.681 2.410 1.00 0.33 81 ILE A O 16
ATOM 26956 N N . LEU A 1 82 ? 2.168 2.935 0.622 1.00 0.27 82 LEU A N 16
ATOM 26957 C CA . LEU A 1 82 ? 3.394 3.630 0.963 1.00 0.31 82 LEU A CA 16
ATOM 26958 C C . LEU A 1 82 ? 3.553 4.853 0.075 1.00 0.34 82 LEU A C 16
ATOM 26959 O O . LEU A 1 82 ? 3.610 4.741 -1.144 1.00 0.59 82 LEU A O 16
ATOM 26975 N N . LEU A 1 83 ? 3.599 6.017 0.685 1.00 0.35 83 LEU A N 16
ATOM 26976 C CA . LEU A 1 83 ? 3.699 7.261 -0.056 1.00 0.42 83 LEU A CA 16
ATOM 26977 C C . LEU A 1 83 ? 4.643 8.210 0.644 1.00 0.44 83 LEU A C 16
ATOM 26978 O O . LEU A 1 83 ? 4.633 8.305 1.869 1.00 0.55 83 LEU A O 16
ATOM 26994 N N . GLU A 1 84 ? 5.473 8.906 -0.117 1.00 0.43 84 GLU A N 16
ATOM 26995 C CA . GLU A 1 84 ? 6.362 9.867 0.497 1.00 0.45 84 GLU A CA 16
ATOM 26996 C C . GLU A 1 84 ? 5.651 11.207 0.625 1.00 0.47 84 GLU A C 16
ATOM 26997 O O . GLU A 1 84 ? 5.570 11.983 -0.330 1.00 0.54 84 GLU A O 16
ATOM 27009 N N . LYS A 1 85 ? 5.130 11.443 1.816 1.00 0.45 85 LYS A N 16
ATOM 27010 C CA . LYS A 1 85 ? 4.625 12.743 2.235 1.00 0.56 85 LYS A CA 16
ATOM 27011 C C . LYS A 1 85 ? 4.198 12.635 3.692 1.00 0.53 85 LYS A C 16
ATOM 27012 O O . LYS A 1 85 ? 4.018 11.524 4.189 1.00 0.53 85 LYS A O 16
ATOM 27031 N N . PRO A 1 86 ? 4.044 13.753 4.408 1.00 0.60 86 PRO A N 16
ATOM 27032 C CA . PRO A 1 86 ? 3.377 13.736 5.709 1.00 0.62 86 PRO A CA 16
ATOM 27033 C C . PRO A 1 86 ? 1.923 13.307 5.539 1.00 0.61 86 PRO A C 16
ATOM 27034 O O . PRO A 1 86 ? 1.161 13.957 4.820 1.00 0.68 86 PRO A O 16
ATOM 27045 N N . VAL A 1 87 ? 1.539 12.206 6.168 1.00 0.59 87 VAL A N 16
ATOM 27046 C CA . VAL A 1 87 ? 0.208 11.652 5.958 1.00 0.62 87 VAL A CA 16
ATOM 27047 C C . VAL A 1 87 ? -0.745 12.044 7.076 1.00 0.62 87 VAL A C 16
ATOM 27048 O O . VAL A 1 87 ? -0.363 12.116 8.248 1.00 0.66 87 VAL A O 16
ATOM 27061 N N . SER A 1 88 ? -1.981 12.317 6.698 1.00 0.69 88 SER A N 16
ATOM 27062 C CA . SER A 1 88 ? -3.021 12.658 7.647 1.00 0.76 88 SER A CA 16
ATOM 27063 C C . SER A 1 88 ? -3.818 11.403 8.012 1.00 0.72 88 SER A C 16
ATOM 27064 O O . SER A 1 88 ? -4.286 10.681 7.132 1.00 0.69 88 SER A O 16
ATOM 27072 N N . PRO A 1 89 ? -3.962 11.119 9.322 1.00 0.78 89 PRO A N 16
ATOM 27073 C CA . PRO A 1 89 ? -4.692 9.940 9.814 1.00 0.79 89 PRO A CA 16
ATOM 27074 C C . PRO A 1 89 ? -6.144 9.903 9.343 1.00 0.67 89 PRO A C 16
ATOM 27075 O O . PRO A 1 89 ? -6.717 8.827 9.161 1.00 0.65 89 PRO A O 16
ATOM 27086 N N . GLU A 1 90 ? -6.734 11.078 9.146 1.00 0.71 90 GLU A N 16
ATOM 27087 C CA . GLU A 1 90 ? -8.094 11.173 8.623 1.00 0.72 90 GLU A CA 16
ATOM 27088 C C . GLU A 1 90 ? -8.123 10.778 7.151 1.00 0.64 90 GLU A C 16
ATOM 27089 O O . GLU A 1 90 ? -9.069 10.145 6.682 1.00 0.68 90 GLU A O 16
ATOM 27101 N N . TYR A 1 91 ? -7.065 11.138 6.435 1.00 0.62 91 TYR A N 16
ATOM 27102 C CA . TYR A 1 91 ? -6.958 10.837 5.014 1.00 0.62 91 TYR A CA 16
ATOM 27103 C C . TYR A 1 91 ? -6.829 9.332 4.804 1.00 0.52 91 TYR A C 16
ATOM 27104 O O . TYR A 1 91 ? -7.250 8.798 3.781 1.00 0.52 91 TYR A O 16
ATOM 27122 N N . GLU A 1 92 ? -6.259 8.653 5.793 1.00 0.48 92 GLU A N 16
ATOM 27123 C CA . GLU A 1 92 ? -6.142 7.205 5.763 1.00 0.42 92 GLU A CA 16
ATOM 27124 C C . GLU A 1 92 ? -7.528 6.556 5.792 1.00 0.42 92 GLU A C 16
ATOM 27125 O O . GLU A 1 92 ? -7.782 5.571 5.095 1.00 0.43 92 GLU A O 16
ATOM 27137 N N . LYS A 1 93 ? -8.432 7.136 6.574 1.00 0.47 93 LYS A N 16
ATOM 27138 C CA . LYS A 1 93 ? -9.797 6.645 6.669 1.00 0.54 93 LYS A CA 16
ATOM 27139 C C . LYS A 1 93 ? -10.540 6.982 5.389 1.00 0.53 93 LYS A C 16
ATOM 27140 O O . LYS A 1 93 ? -11.400 6.233 4.939 1.00 0.55 93 LYS A O 16
ATOM 27159 N N . LYS A 1 94 ? -10.181 8.120 4.811 1.00 0.54 94 LYS A N 16
ATOM 27160 C CA . LYS A 1 94 ? -10.732 8.557 3.538 1.00 0.59 94 LYS A CA 16
ATOM 27161 C C . LYS A 1 94 ? -10.300 7.601 2.428 1.00 0.52 94 LYS A C 16
ATOM 27162 O O . LYS A 1 94 ? -11.048 7.348 1.486 1.00 0.57 94 LYS A O 16
ATOM 27181 N N . LEU A 1 95 ? -9.092 7.061 2.561 1.00 0.47 95 LEU A N 16
ATOM 27182 C CA . LEU A 1 95 ? -8.555 6.131 1.578 1.00 0.45 95 LEU A CA 16
ATOM 27183 C C . LEU A 1 95 ? -9.183 4.750 1.710 1.00 0.39 95 LEU A C 16
ATOM 27184 O O . LEU A 1 95 ? -9.535 4.135 0.702 1.00 0.41 95 LEU A O 16
ATOM 27200 N N . GLN A 1 96 ? -9.350 4.249 2.937 1.00 0.37 96 GLN A N 16
ATOM 27201 C CA . GLN A 1 96 ? -10.059 2.985 3.109 1.00 0.40 96 GLN A CA 16
ATOM 27202 C C . GLN A 1 96 ? -11.559 3.201 2.973 1.00 0.45 96 GLN A C 16
ATOM 27203 O O . GLN A 1 96 ? -12.346 2.258 3.048 1.00 0.49 96 GLN A O 16
ATOM 27217 N N . LYS A 1 97 ? -11.957 4.454 2.816 1.00 0.52 97 LYS A N 16
ATOM 27218 C CA . LYS A 1 97 ? -13.331 4.763 2.456 1.00 0.64 97 LYS A CA 16
ATOM 27219 C C . LYS A 1 97 ? -13.534 4.586 0.950 1.00 0.65 97 LYS A C 16
ATOM 27220 O O . LYS A 1 97 ? -14.634 4.274 0.496 1.00 0.72 97 LYS A O 16
ATOM 27239 N N . TYR A 1 98 ? -12.466 4.784 0.176 1.00 0.63 98 TYR A N 16
ATOM 27240 C CA . TYR A 1 98 ? -12.526 4.592 -1.272 1.00 0.68 98 TYR A CA 16
ATOM 27241 C C . TYR A 1 98 ? -12.530 3.108 -1.608 1.00 0.64 98 TYR A C 16
ATOM 27242 O O . TYR A 1 98 ? -13.378 2.627 -2.360 1.00 0.73 98 TYR A O 16
ATOM 27260 N N . ALA A 1 99 ? -11.574 2.390 -1.045 1.00 0.56 99 ALA A N 16
ATOM 27261 C CA . ALA A 1 99 ? -11.481 0.953 -1.228 1.00 0.56 99 ALA A CA 16
ATOM 27262 C C . ALA A 1 99 ? -11.857 0.258 0.055 1.00 0.52 99 ALA A C 16
ATOM 27263 O O . ALA A 1 99 ? -11.358 0.613 1.119 1.00 0.60 99 ALA A O 16
ATOM 27270 N N . ASP A 1 100 ? -12.721 -0.734 -0.032 1.00 0.54 100 ASP A N 16
ATOM 27271 C CA . ASP A 1 100 ? -13.153 -1.403 1.175 1.00 0.53 100 ASP A CA 16
ATOM 27272 C C . ASP A 1 100 ? -12.138 -2.450 1.563 1.00 0.47 100 ASP A C 16
ATOM 27273 O O . ASP A 1 100 ? -12.100 -3.561 1.032 1.00 0.51 100 ASP A O 16
ATOM 27282 N N . ALA A 1 101 ? -11.330 -2.043 2.509 1.00 0.42 101 ALA A N 16
ATOM 27283 C CA . ALA A 1 101 ? -10.314 -2.855 3.134 1.00 0.39 101 ALA A CA 16
ATOM 27284 C C . ALA A 1 101 ? -9.742 -2.031 4.253 1.00 0.37 101 ALA A C 16
ATOM 27285 O O . ALA A 1 101 ? -10.091 -0.858 4.385 1.00 0.50 101 ALA A O 16
ATOM 27292 N N . GLU A 1 102 ? -8.881 -2.601 5.059 1.00 0.31 102 GLU A N 16
ATOM 27293 C CA . GLU A 1 102 ? -8.211 -1.794 6.043 1.00 0.31 102 GLU A CA 16
ATOM 27294 C C . GLU A 1 102 ? -6.963 -1.207 5.418 1.00 0.29 102 GLU A C 16
ATOM 27295 O O . GLU A 1 102 ? -5.896 -1.829 5.415 1.00 0.36 102 GLU A O 16
ATOM 27307 N N . VAL A 1 103 ? -7.114 -0.026 4.849 1.00 0.27 103 VAL A N 16
ATOM 27308 C CA . VAL A 1 103 ? -6.016 0.639 4.183 1.00 0.32 103 VAL A CA 16
ATOM 27309 C C . VAL A 1 103 ? -5.136 1.336 5.207 1.00 0.32 103 VAL A C 16
ATOM 27310 O O . VAL A 1 103 ? -5.575 2.250 5.903 1.00 0.38 103 VAL A O 16
ATOM 27323 N N . ARG A 1 104 ? -3.911 0.863 5.313 1.00 0.33 104 ARG A N 16
ATOM 27324 C CA . ARG A 1 104 ? -2.938 1.424 6.227 1.00 0.37 104 ARG A CA 16
ATOM 27325 C C . ARG A 1 104 ? -1.887 2.159 5.420 1.00 0.33 104 ARG A C 16
ATOM 27326 O O . ARG A 1 104 ? -1.116 1.546 4.684 1.00 0.38 104 ARG A O 16
ATOM 27347 N N . VAL A 1 105 ? -1.875 3.471 5.527 1.00 0.31 105 VAL A N 16
ATOM 27348 C CA . VAL A 1 105 ? -1.026 4.279 4.676 1.00 0.31 105 VAL A CA 16
ATOM 27349 C C . VAL A 1 105 ? 0.166 4.821 5.463 1.00 0.31 105 VAL A C 16
ATOM 27350 O O . VAL A 1 105 ? 0.014 5.406 6.538 1.00 0.41 105 VAL A O 16
ATOM 27363 N N . ARG A 1 106 ? 1.361 4.573 4.946 1.00 0.31 106 ARG A N 16
ATOM 27364 C CA . ARG A 1 106 ? 2.588 4.933 5.639 1.00 0.35 106 ARG A CA 16
ATOM 27365 C C . ARG A 1 106 ? 3.476 5.795 4.759 1.00 0.29 106 ARG A C 16
ATOM 27366 O O . ARG A 1 106 ? 3.484 5.651 3.536 1.00 0.31 106 ARG A O 16
ATOM 27387 N N . THR A 1 107 ? 4.217 6.688 5.391 1.00 0.34 107 THR A N 16
ATOM 27388 C CA . THR A 1 107 ? 5.143 7.542 4.679 1.00 0.36 107 THR A CA 16
ATOM 27389 C C . THR A 1 107 ? 6.489 6.837 4.513 1.00 0.40 107 THR A C 16
ATOM 27390 O O . THR A 1 107 ? 6.988 6.187 5.441 1.00 0.56 107 THR A O 16
ATOM 27401 N N . VAL A 1 108 ? 7.057 6.939 3.322 1.00 0.44 108 VAL A N 16
ATOM 27402 C CA . VAL A 1 108 ? 8.327 6.297 3.026 1.00 0.60 108 VAL A CA 16
ATOM 27403 C C . VAL A 1 108 ? 9.330 7.301 2.457 1.00 0.68 108 VAL A C 16
ATOM 27404 O O . VAL A 1 108 ? 9.184 7.782 1.334 1.00 0.86 108 VAL A O 16
ATOM 27417 N N . THR A 1 109 ? 10.337 7.628 3.249 1.00 0.68 109 THR A N 16
ATOM 27418 C CA . THR A 1 109 ? 11.366 8.563 2.826 1.00 0.78 109 THR A CA 16
ATOM 27419 C C . THR A 1 109 ? 12.629 7.834 2.373 1.00 0.71 109 THR A C 16
ATOM 27420 O O . THR A 1 109 ? 13.473 8.399 1.672 1.00 0.88 109 THR A O 16
ATOM 27431 N N . SER A 1 110 ? 12.750 6.572 2.765 1.00 0.59 110 SER A N 16
ATOM 27432 C CA . SER A 1 110 ? 13.934 5.788 2.453 1.00 0.54 110 SER A CA 16
ATOM 27433 C C . SER A 1 110 ? 13.550 4.368 2.039 1.00 0.49 110 SER A C 16
ATOM 27434 O O . SER A 1 110 ? 12.512 3.865 2.469 1.00 0.51 110 SER A O 16
ATOM 27442 N N . PRO A 1 111 ? 14.364 3.709 1.198 1.00 0.49 111 PRO A N 16
ATOM 27443 C CA . PRO A 1 111 ? 14.126 2.315 0.794 1.00 0.49 111 PRO A CA 16
ATOM 27444 C C . PRO A 1 111 ? 13.854 1.399 1.990 1.00 0.45 111 PRO A C 16
ATOM 27445 O O . PRO A 1 111 ? 12.922 0.591 1.973 1.00 0.50 111 PRO A O 16
ATOM 27456 N N . ASP A 1 112 ? 14.666 1.552 3.035 1.00 0.47 112 ASP A N 16
ATOM 27457 C CA . ASP A 1 112 ? 14.526 0.759 4.257 1.00 0.49 112 ASP A CA 16
ATOM 27458 C C . ASP A 1 112 ? 13.156 0.951 4.899 1.00 0.43 112 ASP A C 16
ATOM 27459 O O . ASP A 1 112 ? 12.550 -0.011 5.368 1.00 0.45 112 ASP A O 16
ATOM 27468 N N . GLU A 1 113 ? 12.671 2.189 4.895 1.00 0.43 113 GLU A N 16
ATOM 27469 C CA . GLU A 1 113 ? 11.390 2.522 5.514 1.00 0.45 113 GLU A CA 16
ATOM 27470 C C . GLU A 1 113 ? 10.267 1.657 4.960 1.00 0.37 113 GLU A C 16
ATOM 27471 O O . GLU A 1 113 ? 9.447 1.133 5.713 1.00 0.40 113 GLU A O 16
ATOM 27483 N N . ALA A 1 114 ? 10.246 1.495 3.642 1.00 0.37 114 ALA A N 16
ATOM 27484 C CA . ALA A 1 114 ? 9.232 0.677 2.992 1.00 0.39 114 ALA A CA 16
ATOM 27485 C C . ALA A 1 114 ? 9.306 -0.761 3.478 1.00 0.36 114 ALA A C 16
ATOM 27486 O O . ALA A 1 114 ? 8.284 -1.377 3.776 1.00 0.38 114 ALA A O 16
ATOM 27493 N N . LYS A 1 115 ? 10.525 -1.279 3.583 1.00 0.38 115 LYS A N 16
ATOM 27494 C CA . LYS A 1 115 ? 10.736 -2.654 4.011 1.00 0.45 115 LYS A CA 16
ATOM 27495 C C . LYS A 1 115 ? 10.212 -2.865 5.428 1.00 0.39 115 LYS A C 16
ATOM 27496 O O . LYS A 1 115 ? 9.753 -3.953 5.771 1.00 0.44 115 LYS A O 16
ATOM 27515 N N . ARG A 1 116 ? 10.265 -1.811 6.235 1.00 0.36 116 ARG A N 16
ATOM 27516 C CA . ARG A 1 116 ? 9.779 -1.870 7.609 1.00 0.39 116 ARG A CA 16
ATOM 27517 C C . ARG A 1 116 ? 8.262 -2.011 7.637 1.00 0.35 116 ARG A C 16
ATOM 27518 O O . ARG A 1 116 ? 7.726 -2.939 8.243 1.00 0.42 116 ARG A O 16
ATOM 27539 N N . TRP A 1 117 ? 7.574 -1.090 6.965 1.00 0.31 117 TRP A N 16
ATOM 27540 C CA . TRP A 1 117 ? 6.120 -1.075 6.964 1.00 0.32 117 TRP A CA 16
ATOM 27541 C C . TRP A 1 117 ? 5.552 -2.331 6.317 1.00 0.30 117 TRP A C 16
ATOM 27542 O O . TRP A 1 117 ? 4.537 -2.859 6.767 1.00 0.36 117 TRP A O 16
ATOM 27563 N N . ILE A 1 118 ? 6.212 -2.814 5.269 1.00 0.29 118 ILE A N 16
ATOM 27564 C CA . ILE A 1 118 ? 5.779 -4.034 4.596 1.00 0.32 118 ILE A CA 16
ATOM 27565 C C . ILE A 1 118 ? 5.962 -5.243 5.511 1.00 0.36 118 ILE A C 16
ATOM 27566 O O . ILE A 1 118 ? 5.089 -6.109 5.597 1.00 0.40 118 ILE A O 16
ATOM 27582 N N . LYS A 1 119 ? 7.089 -5.280 6.213 1.00 0.41 119 LYS A N 16
ATOM 27583 C CA . LYS A 1 119 ? 7.371 -6.357 7.153 1.00 0.53 119 LYS A CA 16
ATOM 27584 C C . LYS A 1 119 ? 6.309 -6.386 8.248 1.00 0.55 119 LYS A C 16
ATOM 27585 O O . LYS A 1 119 ? 5.767 -7.441 8.576 1.00 0.67 119 LYS A O 16
ATOM 27604 N N . GLU A 1 120 ? 6.012 -5.211 8.793 1.00 0.51 120 GLU A N 16
ATOM 27605 C CA . GLU A 1 120 ? 4.979 -5.057 9.812 1.00 0.63 120 GLU A CA 16
ATOM 27606 C C . GLU A 1 120 ? 3.616 -5.476 9.263 1.00 0.60 120 GLU A C 16
ATOM 27607 O O . GLU A 1 120 ? 2.865 -6.198 9.912 1.00 0.79 120 GLU A O 16
ATOM 27619 N N . PHE A 1 121 ? 3.321 -5.022 8.051 1.00 0.44 121 PHE A N 16
ATOM 27620 C CA . PHE A 1 121 ? 2.033 -5.270 7.412 1.00 0.43 121 PHE A CA 16
ATOM 27621 C C . PHE A 1 121 ? 1.792 -6.762 7.204 1.00 0.46 121 PHE A C 16
ATOM 27622 O O . PHE A 1 121 ? 0.674 -7.247 7.364 1.00 0.54 121 PHE A O 16
ATOM 27639 N N . SER A 1 122 ? 2.849 -7.484 6.862 1.00 0.44 122 SER A N 16
ATOM 27640 C CA . SER A 1 122 ? 2.751 -8.918 6.627 1.00 0.50 122 SER A CA 16
ATOM 27641 C C . SER A 1 122 ? 2.487 -9.670 7.933 1.00 0.58 122 SER A C 16
ATOM 27642 O O . SER A 1 122 ? 1.989 -10.796 7.923 1.00 0.80 122 SER A O 16
ATOM 27650 N N . GLU A 1 123 ? 2.807 -9.040 9.058 1.00 0.63 123 GLU A N 16
ATOM 27651 C CA . GLU A 1 123 ? 2.616 -9.661 10.361 1.00 0.81 123 GLU A CA 16
ATOM 27652 C C . GLU A 1 123 ? 1.310 -9.198 10.992 1.00 0.92 123 GLU A C 16
ATOM 27653 O O . GLU A 1 123 ? 0.913 -9.688 12.049 1.00 1.44 123 GLU A O 16
ATOM 27665 N N . GLU A 1 124 ? 0.650 -8.253 10.344 1.00 1.15 124 GLU A N 16
ATOM 27666 C CA . GLU A 1 124 ? -0.571 -7.674 10.874 1.00 1.53 124 GLU A CA 16
ATOM 27667 C C . GLU A 1 124 ? -1.777 -8.501 10.440 1.00 2.14 124 GLU A C 16
ATOM 27668 O O . GLU A 1 124 ? -2.317 -8.242 9.346 1.00 2.76 124 GLU A O 16
ATOM 27681 N N . MET A 1 21 ? -8.607 -12.951 4.242 1.00 0.86 21 MET A N 17
ATOM 27682 C CA . MET A 1 21 ? -8.148 -11.595 3.856 1.00 0.65 21 MET A CA 17
ATOM 27683 C C . MET A 1 21 ? -7.059 -11.680 2.798 1.00 0.55 21 MET A C 17
ATOM 27684 O O . MET A 1 21 ? -6.440 -12.727 2.622 1.00 0.75 21 MET A O 17
ATOM 27697 N N . THR A 1 22 ? -6.860 -10.592 2.069 1.00 0.43 22 THR A N 17
ATOM 27698 C CA . THR A 1 22 ? -5.747 -10.487 1.135 1.00 0.41 22 THR A CA 17
ATOM 27699 C C . THR A 1 22 ? -4.940 -9.232 1.457 1.00 0.35 22 THR A C 17
ATOM 27700 O O . THR A 1 22 ? -5.501 -8.237 1.923 1.00 0.38 22 THR A O 17
ATOM 27711 N N . LEU A 1 23 ? -3.631 -9.284 1.242 1.00 0.32 23 LEU A N 17
ATOM 27712 C CA . LEU A 1 23 ? -2.765 -8.171 1.584 1.00 0.29 23 LEU A CA 17
ATOM 27713 C C . LEU A 1 23 ? -2.231 -7.486 0.330 1.00 0.26 23 LEU A C 17
ATOM 27714 O O . LEU A 1 23 ? -1.482 -8.077 -0.452 1.00 0.30 23 LEU A O 17
ATOM 27730 N N . PHE A 1 24 ? -2.630 -6.239 0.145 1.00 0.25 24 PHE A N 17
ATOM 27731 C CA . PHE A 1 24 ? -2.197 -5.456 -1.004 1.00 0.25 24 PHE A CA 17
ATOM 27732 C C . PHE A 1 24 ? -1.273 -4.340 -0.545 1.00 0.26 24 PHE A C 17
ATOM 27733 O O . PHE A 1 24 ? -1.307 -3.941 0.620 1.00 0.30 24 PHE A O 17
ATOM 27750 N N . VAL A 1 25 ? -0.454 -3.833 -1.450 1.00 0.29 25 VAL A N 17
ATOM 27751 C CA . VAL A 1 25 ? 0.415 -2.719 -1.127 1.00 0.31 25 VAL A CA 17
ATOM 27752 C C . VAL A 1 25 ? 0.653 -1.826 -2.346 1.00 0.30 25 VAL A C 17
ATOM 27753 O O . VAL A 1 25 ? 1.139 -2.273 -3.387 1.00 0.35 25 VAL A O 17
ATOM 27766 N N . LEU A 1 26 ? 0.264 -0.564 -2.208 1.00 0.34 26 LEU A N 17
ATOM 27767 C CA . LEU A 1 26 ? 0.486 0.440 -3.238 1.00 0.35 26 LEU A CA 17
ATOM 27768 C C . LEU A 1 26 ? 1.651 1.322 -2.823 1.00 0.34 26 LEU A C 17
ATOM 27769 O O . LEU A 1 26 ? 2.041 1.329 -1.655 1.00 0.36 26 LEU A O 17
ATOM 27785 N N . ILE A 1 27 ? 2.208 2.063 -3.765 1.00 0.34 27 ILE A N 17
ATOM 27786 C CA . ILE A 1 27 ? 3.356 2.908 -3.477 1.00 0.32 27 ILE A CA 17
ATOM 27787 C C . ILE A 1 27 ? 3.381 4.146 -4.372 1.00 0.30 27 ILE A C 17
ATOM 27788 O O . ILE A 1 27 ? 3.308 4.032 -5.598 1.00 0.36 27 ILE A O 17
ATOM 27804 N N . LEU A 1 28 ? 3.462 5.332 -3.763 1.00 0.30 28 LEU A N 17
ATOM 27805 C CA . LEU A 1 28 ? 3.659 6.552 -4.538 1.00 0.36 28 LEU A CA 17
ATOM 27806 C C . LEU A 1 28 ? 5.028 7.131 -4.232 1.00 0.38 28 LEU A C 17
ATOM 27807 O O . LEU A 1 28 ? 5.168 8.054 -3.427 1.00 0.41 28 LEU A O 17
ATOM 27823 N N . SER A 1 29 ? 6.032 6.567 -4.868 1.00 0.44 29 SER A N 17
ATOM 27824 C CA . SER A 1 29 ? 7.375 7.103 -4.833 1.00 0.56 29 SER A CA 17
ATOM 27825 C C . SER A 1 29 ? 8.066 6.738 -6.131 1.00 0.68 29 SER A C 17
ATOM 27826 O O . SER A 1 29 ? 8.252 5.551 -6.396 1.00 1.05 29 SER A O 17
ATOM 27834 N N . ASN A 1 30 ? 8.440 7.694 -6.966 1.00 0.60 30 ASN A N 17
ATOM 27835 C CA . ASN A 1 30 ? 9.151 7.297 -8.167 1.00 0.67 30 ASN A CA 17
ATOM 27836 C C . ASN A 1 30 ? 10.646 7.216 -7.887 1.00 0.64 30 ASN A C 17
ATOM 27837 O O . ASN A 1 30 ? 11.401 8.173 -8.062 1.00 0.68 30 ASN A O 17
ATOM 27848 N N . ASP A 1 31 ? 11.042 6.045 -7.411 1.00 0.63 31 ASP A N 17
ATOM 27849 C CA . ASP A 1 31 ? 12.433 5.634 -7.336 1.00 0.67 31 ASP A CA 17
ATOM 27850 C C . ASP A 1 31 ? 12.598 4.362 -8.156 1.00 0.72 31 ASP A C 17
ATOM 27851 O O . ASP A 1 31 ? 11.608 3.720 -8.491 1.00 0.81 31 ASP A O 17
ATOM 27860 N N . LYS A 1 32 ? 13.813 3.988 -8.498 1.00 0.78 32 LYS A N 17
ATOM 27861 C CA . LYS A 1 32 ? 14.020 2.708 -9.155 1.00 0.82 32 LYS A CA 17
ATOM 27862 C C . LYS A 1 32 ? 14.296 1.597 -8.141 1.00 0.79 32 LYS A C 17
ATOM 27863 O O . LYS A 1 32 ? 13.773 0.489 -8.262 1.00 0.81 32 LYS A O 17
ATOM 27882 N N . LYS A 1 33 ? 15.088 1.908 -7.122 1.00 0.84 33 LYS A N 17
ATOM 27883 C CA . LYS A 1 33 ? 15.522 0.902 -6.156 1.00 0.86 33 LYS A CA 17
ATOM 27884 C C . LYS A 1 33 ? 14.480 0.702 -5.061 1.00 0.74 33 LYS A C 17
ATOM 27885 O O . LYS A 1 33 ? 14.258 -0.420 -4.607 1.00 0.70 33 LYS A O 17
ATOM 27904 N N . LEU A 1 34 ? 13.846 1.792 -4.645 1.00 0.72 34 LEU A N 17
ATOM 27905 C CA . LEU A 1 34 ? 12.838 1.747 -3.588 1.00 0.64 34 LEU A CA 17
ATOM 27906 C C . LEU A 1 34 ? 11.709 0.794 -3.981 1.00 0.58 34 LEU A C 17
ATOM 27907 O O . LEU A 1 34 ? 11.180 0.060 -3.146 1.00 0.62 34 LEU A O 17
ATOM 27923 N N . ILE A 1 35 ? 11.372 0.795 -5.264 1.00 0.54 35 ILE A N 17
ATOM 27924 C CA . ILE A 1 35 ? 10.346 -0.094 -5.796 1.00 0.52 35 ILE A CA 17
ATOM 27925 C C . ILE A 1 35 ? 10.784 -1.552 -5.678 1.00 0.55 35 ILE A C 17
ATOM 27926 O O . ILE A 1 35 ? 10.004 -2.413 -5.265 1.00 0.58 35 ILE A O 17
ATOM 27942 N N . GLU A 1 36 ? 12.042 -1.817 -6.017 1.00 0.59 36 GLU A N 17
ATOM 27943 C CA . GLU A 1 36 ? 12.573 -3.170 -5.951 1.00 0.66 36 GLU A CA 17
ATOM 27944 C C . GLU A 1 36 ? 12.609 -3.661 -4.510 1.00 0.62 36 GLU A C 17
ATOM 27945 O O . GLU A 1 36 ? 12.131 -4.752 -4.213 1.00 0.62 36 GLU A O 17
ATOM 27957 N N . GLU A 1 37 ? 13.157 -2.838 -3.621 1.00 0.62 37 GLU A N 17
ATOM 27958 C CA . GLU A 1 37 ? 13.243 -3.172 -2.200 1.00 0.65 37 GLU A CA 17
ATOM 27959 C C . GLU A 1 37 ? 11.869 -3.515 -1.631 1.00 0.56 37 GLU A C 17
ATOM 27960 O O . GLU A 1 37 ? 11.724 -4.465 -0.858 1.00 0.57 37 GLU A O 17
ATOM 27972 N N . ALA A 1 38 ? 10.867 -2.739 -2.023 1.00 0.51 38 ALA A N 17
ATOM 27973 C CA . ALA A 1 38 ? 9.506 -2.959 -1.561 1.00 0.46 38 ALA A CA 17
ATOM 27974 C C . ALA A 1 38 ? 8.966 -4.293 -2.065 1.00 0.42 38 ALA A C 17
ATOM 27975 O O . ALA A 1 38 ? 8.437 -5.092 -1.291 1.00 0.43 38 ALA A O 17
ATOM 27982 N N . ARG A 1 39 ? 9.121 -4.547 -3.357 1.00 0.43 39 ARG A N 17
ATOM 27983 C CA . ARG A 1 39 ? 8.584 -5.761 -3.954 1.00 0.45 39 ARG A CA 17
ATOM 27984 C C . ARG A 1 39 ? 9.377 -6.996 -3.543 1.00 0.45 39 ARG A C 17
ATOM 27985 O O . ARG A 1 39 ? 8.822 -8.079 -3.455 1.00 0.49 39 ARG A O 17
ATOM 28006 N N . LYS A 1 40 ? 10.665 -6.846 -3.277 1.00 0.49 40 LYS A N 17
ATOM 28007 C CA . LYS A 1 40 ? 11.473 -7.980 -2.837 1.00 0.55 40 LYS A CA 17
ATOM 28008 C C . LYS A 1 40 ? 10.990 -8.492 -1.486 1.00 0.49 40 LYS A C 17
ATOM 28009 O O . LYS A 1 40 ? 11.045 -9.692 -1.206 1.00 0.54 40 LYS A O 17
ATOM 28028 N N . MET A 1 41 ? 10.497 -7.581 -0.660 1.00 0.45 41 MET A N 17
ATOM 28029 C CA . MET A 1 41 ? 9.902 -7.955 0.612 1.00 0.46 41 MET A CA 17
ATOM 28030 C C . MET A 1 41 ? 8.465 -8.408 0.418 1.00 0.41 41 MET A C 17
ATOM 28031 O O . MET A 1 41 ? 8.058 -9.439 0.941 1.00 0.46 41 MET A O 17
ATOM 28045 N N . ALA A 1 42 ? 7.706 -7.637 -0.349 1.00 0.37 42 ALA A N 17
ATOM 28046 C CA . ALA A 1 42 ? 6.296 -7.936 -0.586 1.00 0.39 42 ALA A CA 17
ATOM 28047 C C . ALA A 1 42 ? 6.107 -9.249 -1.335 1.00 0.42 42 ALA A C 17
ATOM 28048 O O . ALA A 1 42 ? 5.189 -10.003 -1.030 1.00 0.49 42 ALA A O 17
ATOM 28055 N N . GLU A 1 43 ? 6.967 -9.528 -2.313 1.00 0.45 43 GLU A N 17
ATOM 28056 C CA . GLU A 1 43 ? 6.901 -10.795 -3.031 1.00 0.59 43 GLU A CA 17
ATOM 28057 C C . GLU A 1 43 ? 7.114 -11.949 -2.061 1.00 0.63 43 GLU A C 17
ATOM 28058 O O . GLU A 1 43 ? 6.408 -12.955 -2.099 1.00 0.75 43 GLU A O 17
ATOM 28070 N N . LYS A 1 44 ? 8.089 -11.772 -1.178 1.00 0.60 44 LYS A N 17
ATOM 28071 C CA . LYS A 1 44 ? 8.404 -12.760 -0.156 1.00 0.70 44 LYS A CA 17
ATOM 28072 C C . LYS A 1 44 ? 7.259 -12.862 0.851 1.00 0.66 44 LYS A C 17
ATOM 28073 O O . LYS A 1 44 ? 6.948 -13.944 1.351 1.00 0.75 44 LYS A O 17
ATOM 28092 N N . ALA A 1 45 ? 6.625 -11.731 1.126 1.00 0.57 45 ALA A N 17
ATOM 28093 C CA . ALA A 1 45 ? 5.533 -11.670 2.085 1.00 0.59 45 ALA A CA 17
ATOM 28094 C C . ALA A 1 45 ? 4.207 -12.100 1.460 1.00 0.59 45 ALA A C 17
ATOM 28095 O O . ALA A 1 45 ? 3.171 -12.101 2.124 1.00 0.66 45 ALA A O 17
ATOM 28102 N N . ASN A 1 46 ? 4.259 -12.468 0.177 1.00 0.56 46 ASN A N 17
ATOM 28103 C CA . ASN A 1 46 ? 3.088 -12.946 -0.565 1.00 0.60 46 ASN A CA 17
ATOM 28104 C C . ASN A 1 46 ? 2.044 -11.838 -0.701 1.00 0.54 46 ASN A C 17
ATOM 28105 O O . ASN A 1 46 ? 0.835 -12.081 -0.662 1.00 0.63 46 ASN A O 17
ATOM 28116 N N . LEU A 1 47 ? 2.521 -10.615 -0.872 1.00 0.44 47 LEU A N 17
ATOM 28117 C CA . LEU A 1 47 ? 1.637 -9.474 -1.044 1.00 0.42 47 LEU A CA 17
ATOM 28118 C C . LEU A 1 47 ? 1.529 -9.119 -2.517 1.00 0.41 47 LEU A C 17
ATOM 28119 O O . LEU A 1 47 ? 2.295 -9.618 -3.345 1.00 0.58 47 LEU A O 17
ATOM 28135 N N . ILE A 1 48 ? 0.582 -8.255 -2.840 1.00 0.30 48 ILE A N 17
ATOM 28136 C CA . ILE A 1 48 ? 0.426 -7.771 -4.201 1.00 0.32 48 ILE A CA 17
ATOM 28137 C C . ILE A 1 48 ? 0.915 -6.328 -4.299 1.00 0.32 48 ILE A C 17
ATOM 28138 O O . ILE A 1 48 ? 0.225 -5.396 -3.878 1.00 0.33 48 ILE A O 17
ATOM 28154 N N . LEU A 1 49 ? 2.122 -6.160 -4.829 1.00 0.34 49 LEU A N 17
ATOM 28155 C CA . LEU A 1 49 ? 2.752 -4.846 -4.934 1.00 0.35 49 LEU A CA 17
ATOM 28156 C C . LEU A 1 49 ? 2.399 -4.197 -6.267 1.00 0.35 49 LEU A C 17
ATOM 28157 O O . LEU A 1 49 ? 2.724 -4.725 -7.333 1.00 0.44 49 LEU A O 17
ATOM 28173 N N . ILE A 1 50 ? 1.728 -3.058 -6.202 1.00 0.33 50 ILE A N 17
ATOM 28174 C CA . ILE A 1 50 ? 1.368 -2.319 -7.401 1.00 0.34 50 ILE A CA 17
ATOM 28175 C C . ILE A 1 50 ? 1.959 -0.913 -7.355 1.00 0.32 50 ILE A C 17
ATOM 28176 O O . ILE A 1 50 ? 1.676 -0.137 -6.439 1.00 0.36 50 ILE A O 17
ATOM 28192 N N . THR A 1 51 ? 2.790 -0.599 -8.335 1.00 0.32 51 THR A N 17
ATOM 28193 C CA . THR A 1 51 ? 3.400 0.715 -8.432 1.00 0.35 51 THR A CA 17
ATOM 28194 C C . THR A 1 51 ? 2.437 1.692 -9.096 1.00 0.38 51 THR A C 17
ATOM 28195 O O . THR A 1 51 ? 1.862 1.390 -10.142 1.00 0.55 51 THR A O 17
ATOM 28206 N N . VAL A 1 52 ? 2.245 2.854 -8.489 1.00 0.39 52 VAL A N 17
ATOM 28207 C CA . VAL A 1 52 ? 1.243 3.789 -8.971 1.00 0.49 52 VAL A CA 17
ATOM 28208 C C . VAL A 1 52 ? 1.720 5.239 -8.869 1.00 0.58 52 VAL A C 17
ATOM 28209 O O . VAL A 1 52 ? 2.619 5.563 -8.089 1.00 0.80 52 VAL A O 17
ATOM 28222 N N . GLY A 1 53 ? 1.117 6.089 -9.685 1.00 0.66 53 GLY A N 17
ATOM 28223 C CA . GLY A 1 53 ? 1.396 7.507 -9.668 1.00 0.75 53 GLY A CA 17
ATOM 28224 C C . GLY A 1 53 ? 0.596 8.254 -8.614 1.00 0.81 53 GLY A C 17
ATOM 28225 O O . GLY A 1 53 ? 0.057 7.645 -7.690 1.00 1.24 53 GLY A O 17
ATOM 28229 N N . ASP A 1 54 ? 0.563 9.577 -8.764 1.00 0.71 54 ASP A N 17
ATOM 28230 C CA . ASP A 1 54 ? -0.080 10.516 -7.825 1.00 0.82 54 ASP A CA 17
ATOM 28231 C C . ASP A 1 54 ? -1.468 10.075 -7.332 1.00 0.70 54 ASP A C 17
ATOM 28232 O O . ASP A 1 54 ? -2.086 9.179 -7.898 1.00 0.64 54 ASP A O 17
ATOM 28241 N N . GLU A 1 55 ? -1.946 10.754 -6.284 1.00 0.80 55 GLU A N 17
ATOM 28242 C CA . GLU A 1 55 ? -3.186 10.411 -5.568 1.00 0.79 55 GLU A CA 17
ATOM 28243 C C . GLU A 1 55 ? -4.334 9.959 -6.481 1.00 0.69 55 GLU A C 17
ATOM 28244 O O . GLU A 1 55 ? -5.012 8.973 -6.182 1.00 0.71 55 GLU A O 17
ATOM 28256 N N . GLU A 1 56 ? -4.567 10.672 -7.575 1.00 0.70 56 GLU A N 17
ATOM 28257 C CA . GLU A 1 56 ? -5.662 10.325 -8.480 1.00 0.70 56 GLU A CA 17
ATOM 28258 C C . GLU A 1 56 ? -5.430 8.963 -9.126 1.00 0.66 56 GLU A C 17
ATOM 28259 O O . GLU A 1 56 ? -6.356 8.162 -9.275 1.00 0.67 56 GLU A O 17
ATOM 28271 N N . GLU A 1 57 ? -4.193 8.694 -9.497 1.00 0.65 57 GLU A N 17
ATOM 28272 C CA . GLU A 1 57 ? -3.834 7.398 -10.040 1.00 0.65 57 GLU A CA 17
ATOM 28273 C C . GLU A 1 57 ? -3.914 6.348 -8.942 1.00 0.55 57 GLU A C 17
ATOM 28274 O O . GLU A 1 57 ? -4.310 5.208 -9.182 1.00 0.52 57 GLU A O 17
ATOM 28286 N N . LEU A 1 58 ? -3.557 6.757 -7.728 1.00 0.52 58 LEU A N 17
ATOM 28287 C CA . LEU A 1 58 ? -3.693 5.901 -6.557 1.00 0.48 58 LEU A CA 17
ATOM 28288 C C . LEU A 1 58 ? -5.144 5.465 -6.379 1.00 0.46 58 LEU A C 17
ATOM 28289 O O . LEU A 1 58 ? -5.407 4.329 -5.998 1.00 0.44 58 LEU A O 17
ATOM 28305 N N . LYS A 1 59 ? -6.079 6.369 -6.674 1.00 0.52 59 LYS A N 17
ATOM 28306 C CA . LYS A 1 59 ? -7.506 6.049 -6.626 1.00 0.57 59 LYS A CA 17
ATOM 28307 C C . LYS A 1 59 ? -7.812 4.819 -7.452 1.00 0.51 59 LYS A C 17
ATOM 28308 O O . LYS A 1 59 ? -8.651 3.992 -7.092 1.00 0.58 59 LYS A O 17
ATOM 28327 N N . LYS A 1 60 ? -7.114 4.706 -8.555 1.00 0.49 60 LYS A N 17
ATOM 28328 C CA . LYS A 1 60 ? -7.331 3.628 -9.489 1.00 0.48 60 LYS A CA 17
ATOM 28329 C C . LYS A 1 60 ? -6.586 2.371 -9.057 1.00 0.41 60 LYS A C 17
ATOM 28330 O O . LYS A 1 60 ? -7.086 1.265 -9.226 1.00 0.41 60 LYS A O 17
ATOM 28349 N N . ALA A 1 61 ? -5.406 2.546 -8.469 1.00 0.40 61 ALA A N 17
ATOM 28350 C CA . ALA A 1 61 ? -4.637 1.418 -7.953 1.00 0.39 61 ALA A CA 17
ATOM 28351 C C . ALA A 1 61 ? -5.338 0.812 -6.748 1.00 0.32 61 ALA A C 17
ATOM 28352 O O . ALA A 1 61 ? -5.357 -0.404 -6.568 1.00 0.34 61 ALA A O 17
ATOM 28359 N N . ILE A 1 62 ? -5.918 1.678 -5.931 1.00 0.31 62 ILE A N 17
ATOM 28360 C CA . ILE A 1 62 ? -6.701 1.249 -4.786 1.00 0.37 62 ILE A CA 17
ATOM 28361 C C . ILE A 1 62 ? -7.922 0.463 -5.248 1.00 0.36 62 ILE A C 17
ATOM 28362 O O . ILE A 1 62 ? -8.251 -0.577 -4.683 1.00 0.38 62 ILE A O 17
ATOM 28378 N N . LYS A 1 63 ? -8.573 0.951 -6.296 1.00 0.37 63 LYS A N 17
ATOM 28379 C CA . LYS A 1 63 ? -9.727 0.264 -6.856 1.00 0.40 63 LYS A CA 17
ATOM 28380 C C . LYS A 1 63 ? -9.292 -1.031 -7.542 1.00 0.35 63 LYS A C 17
ATOM 28381 O O . LYS A 1 63 ? -10.053 -1.994 -7.593 1.00 0.40 63 LYS A O 17
ATOM 28400 N N . LYS A 1 64 ? -8.069 -1.058 -8.060 1.00 0.34 64 LYS A N 17
ATOM 28401 C CA . LYS A 1 64 ? -7.500 -2.292 -8.590 1.00 0.39 64 LYS A CA 17
ATOM 28402 C C . LYS A 1 64 ? -7.374 -3.322 -7.478 1.00 0.35 64 LYS A C 17
ATOM 28403 O O . LYS A 1 64 ? -7.846 -4.449 -7.611 1.00 0.40 64 LYS A O 17
ATOM 28422 N N . ALA A 1 65 ? -6.747 -2.914 -6.380 1.00 0.30 65 ALA A N 17
ATOM 28423 C CA . ALA A 1 65 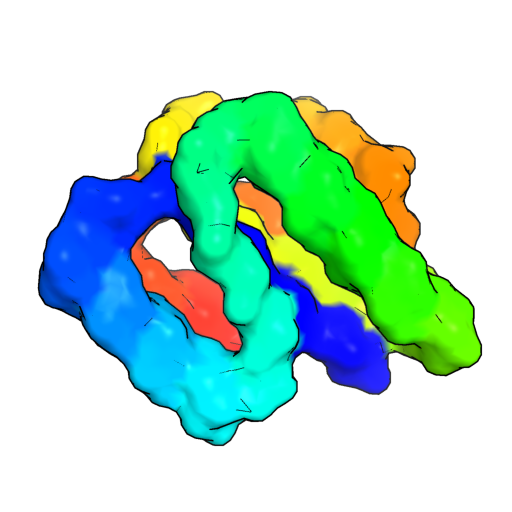? -6.570 -3.778 -5.220 1.00 0.30 65 ALA A CA 17
ATOM 28424 C C . ALA A 1 65 ? -7.919 -4.219 -4.659 1.00 0.33 65 ALA A C 17
ATOM 28425 O O . ALA A 1 65 ? -8.134 -5.399 -4.391 1.00 0.38 65 ALA A O 17
ATOM 28432 N N . ASP A 1 66 ? -8.819 -3.258 -4.498 1.00 0.35 66 ASP A N 17
ATOM 28433 C CA . ASP A 1 66 ? -10.173 -3.528 -4.019 1.00 0.41 66 ASP A CA 17
ATOM 28434 C C . ASP A 1 66 ? -10.897 -4.502 -4.947 1.00 0.40 66 ASP A C 17
ATOM 28435 O O . ASP A 1 66 ? -11.563 -5.426 -4.488 1.00 0.47 66 ASP A O 17
ATOM 28444 N N . ASP A 1 67 ? -10.730 -4.314 -6.251 1.00 0.36 67 ASP A N 17
ATOM 28445 C CA . ASP A 1 67 ? -11.332 -5.202 -7.246 1.00 0.38 67 ASP A CA 17
ATOM 28446 C C . ASP A 1 67 ? -10.752 -6.610 -7.151 1.00 0.40 67 ASP A C 17
ATOM 28447 O O . ASP A 1 67 ? -11.490 -7.598 -7.173 1.00 0.48 67 ASP A O 17
ATOM 28456 N N . ILE A 1 68 ? -9.428 -6.697 -7.036 1.00 0.37 68 ILE A N 17
ATOM 28457 C CA . ILE A 1 68 ? -8.755 -7.986 -6.896 1.00 0.41 68 ILE A CA 17
ATOM 28458 C C . ILE A 1 68 ? -9.206 -8.676 -5.611 1.00 0.41 68 ILE A C 17
ATOM 28459 O O . ILE A 1 68 ? -9.323 -9.903 -5.551 1.00 0.47 68 ILE A O 17
ATOM 28475 N N . ALA A 1 69 ? -9.470 -7.873 -4.588 1.00 0.39 69 ALA A N 17
ATOM 28476 C CA . ALA A 1 69 ? -9.982 -8.382 -3.328 1.00 0.43 69 ALA A CA 17
ATOM 28477 C C . ALA A 1 69 ? -11.390 -8.932 -3.504 1.00 0.47 69 ALA A C 17
ATOM 28478 O O . ALA A 1 69 ? -11.677 -10.043 -3.077 1.00 0.53 69 ALA A O 17
ATOM 28485 N N . LYS A 1 70 ? -12.253 -8.154 -4.156 1.00 0.52 70 LYS A N 17
ATOM 28486 C CA . LYS A 1 70 ? -13.662 -8.524 -4.351 1.00 0.65 70 LYS A CA 17
ATOM 28487 C C . LYS A 1 70 ? -13.811 -9.900 -4.954 1.00 0.63 70 LYS A C 17
ATOM 28488 O O . LYS A 1 70 ? -14.777 -10.603 -4.659 1.00 0.72 70 LYS A O 17
ATOM 28507 N N . LYS A 1 71 ? -12.881 -10.254 -5.829 1.00 0.62 71 LYS A N 17
ATOM 28508 C CA . LYS A 1 71 ? -12.881 -11.563 -6.454 1.00 0.76 71 LYS A CA 17
ATOM 28509 C C . LYS A 1 71 ? -13.106 -12.637 -5.402 1.00 0.83 71 LYS A C 17
ATOM 28510 O O . LYS A 1 71 ? -13.988 -13.484 -5.534 1.00 1.03 71 LYS A O 17
ATOM 28529 N N . GLN A 1 72 ? -12.310 -12.578 -4.349 1.00 0.79 72 GLN A N 17
ATOM 28530 C CA . GLN A 1 72 ? -12.368 -13.604 -3.315 1.00 1.04 72 GLN A CA 17
ATOM 28531 C C . GLN A 1 72 ? -12.562 -13.054 -1.891 1.00 1.06 72 GLN A C 17
ATOM 28532 O O . GLN A 1 72 ? -13.475 -13.474 -1.180 1.00 1.22 72 GLN A O 17
ATOM 28546 N N . ASN A 1 73 ? -11.706 -12.118 -1.485 1.00 1.03 73 ASN A N 17
ATOM 28547 C CA . ASN A 1 73 ? -11.486 -11.849 -0.064 1.00 1.18 73 ASN A CA 17
ATOM 28548 C C . ASN A 1 73 ? -11.919 -10.466 0.423 1.00 1.00 73 ASN A C 17
ATOM 28549 O O . ASN A 1 73 ? -11.551 -10.073 1.529 1.00 1.24 73 ASN A O 17
ATOM 28560 N N . SER A 1 74 ? -12.672 -9.719 -0.365 1.00 1.13 74 SER A N 17
ATOM 28561 C CA . SER A 1 74 ? -13.026 -8.348 0.016 1.00 1.53 74 SER A CA 17
ATOM 28562 C C . SER A 1 74 ? -13.978 -8.300 1.221 1.00 1.47 74 SER A C 17
ATOM 28563 O O . SER A 1 74 ? -14.391 -7.219 1.649 1.00 1.93 74 SER A O 17
ATOM 28571 N N . SER A 1 75 ? -14.324 -9.461 1.768 1.00 1.40 75 SER A N 17
ATOM 28572 C CA . SER A 1 75 ? -15.077 -9.518 3.011 1.00 2.05 75 SER A CA 17
ATOM 28573 C C . SER A 1 75 ? -14.315 -8.768 4.101 1.00 1.90 75 SER A C 17
ATOM 28574 O O . SER A 1 75 ? -14.899 -8.035 4.903 1.00 2.43 75 SER A O 17
ATOM 28582 N N . GLU A 1 76 ? -13.001 -8.947 4.094 1.00 1.26 76 GLU A N 17
ATOM 28583 C CA . GLU A 1 76 ? -12.100 -8.187 4.941 1.00 1.12 76 GLU A CA 17
ATOM 28584 C C . GLU A 1 76 ? -10.682 -8.367 4.426 1.00 0.74 76 GLU A C 17
ATOM 28585 O O . GLU A 1 76 ? -10.260 -9.487 4.141 1.00 0.88 76 GLU A O 17
ATOM 28597 N N . ALA A 1 77 ? -9.960 -7.271 4.293 1.00 0.55 77 ALA A N 17
ATOM 28598 C CA . ALA A 1 77 ? -8.612 -7.304 3.753 1.00 0.44 77 ALA A CA 17
ATOM 28599 C C . ALA A 1 77 ? -7.801 -6.150 4.309 1.00 0.37 77 ALA A C 17
ATOM 28600 O O . ALA A 1 77 ? -8.359 -5.215 4.877 1.00 0.42 77 ALA A O 17
ATOM 28607 N N . LYS A 1 78 ? -6.490 -6.210 4.152 1.00 0.35 78 LYS A N 17
ATOM 28608 C CA . LYS A 1 78 ? -5.630 -5.135 4.617 1.00 0.37 78 LYS A CA 17
ATOM 28609 C C . LYS A 1 78 ? -4.735 -4.661 3.487 1.00 0.33 78 LYS A C 17
ATOM 28610 O O . LYS A 1 78 ? -4.189 -5.466 2.731 1.00 0.37 78 LYS A O 17
ATOM 28629 N N . ILE A 1 79 ? -4.596 -3.353 3.366 1.00 0.29 79 ILE A N 17
ATOM 28630 C CA . ILE A 1 79 ? -3.796 -2.766 2.305 1.00 0.29 79 ILE A CA 17
ATOM 28631 C C . ILE A 1 79 ? -2.783 -1.791 2.893 1.00 0.29 79 ILE A C 17
ATOM 28632 O O . ILE A 1 79 ? -3.082 -1.087 3.853 1.00 0.40 79 ILE A O 17
ATOM 28648 N N . LEU A 1 80 ? -1.583 -1.776 2.345 1.00 0.23 80 LEU A N 17
ATOM 28649 C CA . LEU A 1 80 ? -0.567 -0.823 2.760 1.00 0.28 80 LEU A CA 17
ATOM 28650 C C . LEU A 1 80 ? -0.282 0.121 1.597 1.00 0.30 80 LEU A C 17
ATOM 28651 O O . LEU A 1 80 ? -0.133 -0.320 0.465 1.00 0.45 80 LEU A O 17
ATOM 28667 N N . ILE A 1 81 ? -0.247 1.414 1.862 1.00 0.27 81 ILE A N 17
ATOM 28668 C CA . ILE A 1 81 ? 0.120 2.377 0.835 1.00 0.27 81 ILE A CA 17
ATOM 28669 C C . ILE A 1 81 ? 1.386 3.109 1.240 1.00 0.27 81 ILE A C 17
ATOM 28670 O O . ILE A 1 81 ? 1.362 3.948 2.137 1.00 0.33 81 ILE A O 17
ATOM 28686 N N . LEU A 1 82 ? 2.491 2.772 0.591 1.00 0.27 82 LEU A N 17
ATOM 28687 C CA . LEU A 1 82 ? 3.762 3.424 0.855 1.00 0.31 82 LEU A CA 17
ATOM 28688 C C . LEU A 1 82 ? 3.947 4.601 -0.088 1.00 0.34 82 LEU A C 17
ATOM 28689 O O . LEU A 1 82 ? 4.348 4.437 -1.233 1.00 0.59 82 LEU A O 17
ATOM 28705 N N . LEU A 1 83 ? 3.653 5.784 0.394 1.00 0.35 83 LEU A N 17
ATOM 28706 C CA . LEU A 1 83 ? 3.786 6.986 -0.406 1.00 0.42 83 LEU A CA 17
ATOM 28707 C C . LEU A 1 83 ? 4.781 7.924 0.248 1.00 0.44 83 LEU A C 17
ATOM 28708 O O . LEU A 1 83 ? 5.336 7.598 1.294 1.00 0.55 83 LEU A O 17
ATOM 28724 N N . GLU A 1 84 ? 5.038 9.068 -0.360 1.00 0.43 84 GLU A N 17
ATOM 28725 C CA . GLU A 1 84 ? 5.821 10.077 0.318 1.00 0.45 84 GLU A CA 17
ATOM 28726 C C . GLU A 1 84 ? 5.030 11.370 0.417 1.00 0.47 84 GLU A C 17
ATOM 28727 O O . GLU A 1 84 ? 4.939 12.137 -0.543 1.00 0.54 84 GLU A O 17
ATOM 28739 N N . LYS A 1 85 ? 4.452 11.580 1.591 1.00 0.45 85 LYS A N 17
ATOM 28740 C CA . LYS A 1 85 ? 3.807 12.832 1.962 1.00 0.56 85 LYS A CA 17
ATOM 28741 C C . LYS A 1 85 ? 3.313 12.713 3.398 1.00 0.53 85 LYS A C 17
ATOM 28742 O O . LYS A 1 85 ? 2.916 11.628 3.821 1.00 0.53 85 LYS A O 17
ATOM 28761 N N . PRO A 1 86 ? 3.343 13.800 4.175 1.00 0.60 86 PRO A N 17
ATOM 28762 C CA . PRO A 1 86 ? 2.813 13.786 5.540 1.00 0.62 86 PRO A CA 17
ATOM 28763 C C . PRO A 1 86 ? 1.301 13.567 5.547 1.00 0.61 86 PRO A C 17
ATOM 28764 O O . PRO A 1 86 ? 0.546 14.368 4.984 1.00 0.68 86 PRO A O 17
ATOM 28775 N N . VAL A 1 87 ? 0.865 12.482 6.175 1.00 0.59 87 VAL A N 17
ATOM 28776 C CA . VAL A 1 87 ? -0.550 12.130 6.203 1.00 0.62 87 VAL A CA 17
ATOM 28777 C C . VAL A 1 87 ? -1.072 11.999 7.631 1.00 0.62 87 VAL A C 17
ATOM 28778 O O . VAL A 1 87 ? -0.542 11.236 8.442 1.00 0.66 87 VAL A O 17
ATOM 28791 N N . SER A 1 88 ? -2.097 12.772 7.936 1.00 0.69 88 SER A N 17
ATOM 28792 C CA . SER A 1 88 ? -2.769 12.691 9.220 1.00 0.76 88 SER A CA 17
ATOM 28793 C C . SER A 1 88 ? -3.896 11.651 9.169 1.00 0.72 88 SER A C 17
ATOM 28794 O O . SER A 1 88 ? -4.340 11.284 8.079 1.00 0.69 88 SER A O 17
ATOM 28802 N N . PRO A 1 89 ? -4.356 11.153 10.339 1.00 0.78 89 PRO A N 17
ATOM 28803 C CA . PRO A 1 89 ? -5.374 10.088 10.435 1.00 0.79 89 PRO A CA 17
ATOM 28804 C C . PRO A 1 89 ? -6.546 10.235 9.459 1.00 0.67 89 PRO A C 17
ATOM 28805 O O . PRO A 1 89 ? -6.951 9.257 8.822 1.00 0.65 89 PRO A O 17
ATOM 28816 N N . GLU A 1 90 ? -7.080 11.450 9.337 1.00 0.71 90 GLU A N 17
ATOM 28817 C CA . GLU A 1 90 ? -8.231 11.699 8.469 1.00 0.72 90 GLU A CA 17
ATOM 28818 C C . GLU A 1 90 ? -7.930 11.330 7.018 1.00 0.64 90 GLU A C 17
ATOM 28819 O O . GLU A 1 90 ? -8.779 10.776 6.321 1.00 0.68 90 GLU A O 17
ATOM 28831 N N . TYR A 1 91 ? -6.712 11.615 6.579 1.00 0.62 91 TYR A N 17
ATOM 28832 C CA . TYR A 1 91 ? -6.317 11.360 5.200 1.00 0.62 91 TYR A CA 17
ATOM 28833 C C . TYR A 1 91 ? -6.349 9.870 4.897 1.00 0.52 91 TYR A C 17
ATOM 28834 O O . TYR A 1 91 ? -6.680 9.463 3.789 1.00 0.52 91 TYR A O 17
ATOM 28852 N N . GLU A 1 92 ? -6.026 9.061 5.897 1.00 0.48 92 GLU A N 17
ATOM 28853 C CA . GLU A 1 92 ? -6.053 7.618 5.753 1.00 0.42 92 GLU A CA 17
ATOM 28854 C C . GLU A 1 92 ? -7.461 7.132 5.420 1.00 0.42 92 GLU A C 17
ATOM 28855 O O . GLU A 1 92 ? -7.634 6.197 4.641 1.00 0.43 92 GLU A O 17
ATOM 28867 N N . LYS A 1 93 ? -8.459 7.798 5.990 1.00 0.47 93 LYS A N 17
ATOM 28868 C CA . LYS A 1 93 ? -9.851 7.431 5.786 1.00 0.54 93 LYS A CA 17
ATOM 28869 C C . LYS A 1 93 ? -10.272 7.733 4.353 1.00 0.53 93 LYS A C 17
ATOM 28870 O O . LYS A 1 93 ? -11.177 7.103 3.818 1.00 0.55 93 LYS A O 17
ATOM 28889 N N . LYS A 1 94 ? -9.588 8.684 3.731 1.00 0.54 94 LYS A N 17
ATOM 28890 C CA . LYS A 1 94 ? -9.876 9.060 2.358 1.00 0.59 94 LYS A CA 17
ATOM 28891 C C . LYS A 1 94 ? -9.557 7.887 1.436 1.00 0.52 94 LYS A C 17
ATOM 28892 O O . LYS A 1 94 ? -10.388 7.462 0.633 1.00 0.57 94 LYS A O 17
ATOM 28911 N N . LEU A 1 95 ? -8.359 7.341 1.596 1.00 0.47 95 LEU A N 17
ATOM 28912 C CA . LEU A 1 95 ? -7.924 6.205 0.796 1.00 0.45 95 LEU A CA 17
ATOM 28913 C C . LEU A 1 95 ? -8.631 4.932 1.252 1.00 0.39 95 LEU A C 17
ATOM 28914 O O . LEU A 1 95 ? -8.953 4.061 0.444 1.00 0.41 95 LEU A O 17
ATOM 28930 N N . GLN A 1 96 ? -8.885 4.846 2.552 1.00 0.37 96 GLN A N 17
ATOM 28931 C CA . GLN A 1 96 ? -9.521 3.675 3.146 1.00 0.40 96 GLN A CA 17
ATOM 28932 C C . GLN A 1 96 ? -10.985 3.591 2.733 1.00 0.45 96 GLN A C 17
ATOM 28933 O O . GLN A 1 96 ? -11.590 2.523 2.767 1.00 0.49 96 GLN A O 17
ATOM 28947 N N . LYS A 1 97 ? -11.550 4.727 2.351 1.00 0.52 97 LYS A N 17
ATOM 28948 C CA . LYS A 1 97 ? -12.935 4.777 1.899 1.00 0.64 97 LYS A CA 17
ATOM 28949 C C . LYS A 1 97 ? -13.070 4.328 0.438 1.00 0.65 97 LYS A C 17
ATOM 28950 O O . LYS A 1 97 ? -14.125 3.838 0.030 1.00 0.72 97 LYS A O 17
ATOM 28969 N N . TYR A 1 98 ? -12.007 4.493 -0.346 1.00 0.63 98 TYR A N 17
ATOM 28970 C CA . TYR A 1 98 ? -12.047 4.142 -1.772 1.00 0.68 98 TYR A CA 17
ATOM 28971 C C . TYR A 1 98 ? -12.128 2.631 -1.989 1.00 0.64 98 TYR A C 17
ATOM 28972 O O . TYR A 1 98 ? -12.714 2.167 -2.967 1.00 0.73 98 TYR A O 17
ATOM 28990 N N . ALA A 1 99 ? -11.537 1.871 -1.085 1.00 0.56 99 ALA A N 17
ATOM 28991 C CA . ALA A 1 99 ? -11.533 0.418 -1.190 1.00 0.56 99 ALA A CA 17
ATOM 28992 C C . ALA A 1 99 ? -12.202 -0.189 0.021 1.00 0.52 99 ALA A C 17
ATOM 28993 O O . ALA A 1 99 ? -12.239 0.432 1.082 1.00 0.60 99 ALA A O 17
ATOM 29000 N N . ASP A 1 100 ? -12.752 -1.383 -0.113 1.00 0.54 100 ASP A N 17
ATOM 29001 C CA . ASP A 1 100 ? -13.219 -2.069 1.072 1.00 0.53 100 ASP A CA 17
ATOM 29002 C C . ASP A 1 100 ? -12.093 -2.929 1.599 1.00 0.47 100 ASP A C 17
ATOM 29003 O O . ASP A 1 100 ? -11.876 -4.058 1.150 1.00 0.51 100 ASP A O 17
ATOM 29012 N N . ALA A 1 101 ? -11.404 -2.367 2.570 1.00 0.42 101 ALA A N 17
ATOM 29013 C CA . ALA A 1 101 ? -10.298 -3.010 3.249 1.00 0.39 101 ALA A CA 17
ATOM 29014 C C . ALA A 1 101 ? -9.825 -2.099 4.357 1.00 0.37 101 ALA A C 17
ATOM 29015 O O . ALA A 1 101 ? -10.283 -0.962 4.466 1.00 0.50 101 ALA A O 17
ATOM 29022 N N . GLU A 1 102 ? -8.911 -2.580 5.165 1.00 0.31 102 GLU A N 17
ATOM 29023 C CA . GLU A 1 102 ? -8.274 -1.738 6.149 1.00 0.31 102 GLU A CA 17
ATOM 29024 C C . GLU A 1 102 ? -6.927 -1.283 5.612 1.00 0.29 102 GLU A C 17
ATOM 29025 O O . GLU A 1 102 ? -5.925 -1.983 5.763 1.00 0.36 102 GLU A O 17
ATOM 29037 N N . VAL A 1 103 ? -6.900 -0.137 4.945 1.00 0.27 103 VAL A N 17
ATOM 29038 C CA . VAL A 1 103 ? -5.651 0.367 4.403 1.00 0.32 103 VAL A CA 17
ATOM 29039 C C . VAL A 1 103 ? -4.901 1.161 5.461 1.00 0.32 103 VAL A C 17
ATOM 29040 O O . VAL A 1 103 ? -5.489 1.948 6.208 1.00 0.38 103 VAL A O 17
ATOM 29053 N N . ARG A 1 104 ? -3.614 0.911 5.542 1.00 0.33 104 ARG A N 17
ATOM 29054 C CA . ARG A 1 104 ? -2.749 1.596 6.473 1.00 0.37 104 ARG A CA 17
ATOM 29055 C C . ARG A 1 104 ? -1.771 2.453 5.686 1.00 0.33 104 ARG A C 17
ATOM 29056 O O . ARG A 1 104 ? -0.778 1.951 5.157 1.00 0.38 104 ARG A O 17
ATOM 29077 N N . VAL A 1 105 ? -2.067 3.742 5.584 1.00 0.31 105 VAL A N 17
ATOM 29078 C CA . VAL A 1 105 ? -1.265 4.626 4.754 1.00 0.31 105 VAL A CA 17
ATOM 29079 C C . VAL A 1 105 ? 0.050 4.973 5.454 1.00 0.31 105 VAL A C 17
ATOM 29080 O O . VAL A 1 105 ? 0.055 5.356 6.627 1.00 0.41 105 VAL A O 17
ATOM 29093 N N . ARG A 1 106 ? 1.158 4.807 4.747 1.00 0.31 106 ARG A N 17
ATOM 29094 C CA . ARG A 1 106 ? 2.483 5.040 5.316 1.00 0.35 106 ARG A CA 17
ATOM 29095 C C . ARG A 1 106 ? 3.320 5.913 4.395 1.00 0.29 106 ARG A C 17
ATOM 29096 O O . ARG A 1 106 ? 3.241 5.795 3.173 1.00 0.31 106 ARG A O 17
ATOM 29117 N N . THR A 1 107 ? 4.120 6.783 4.983 1.00 0.34 107 THR A N 17
ATOM 29118 C CA . THR A 1 107 ? 5.005 7.632 4.215 1.00 0.36 107 THR A CA 17
ATOM 29119 C C . THR A 1 107 ? 6.457 7.206 4.424 1.00 0.40 107 THR A C 17
ATOM 29120 O O . THR A 1 107 ? 6.923 7.052 5.558 1.00 0.56 107 THR A O 17
ATOM 29131 N N . VAL A 1 108 ? 7.158 6.979 3.323 1.00 0.44 108 VAL A N 17
ATOM 29132 C CA . VAL A 1 108 ? 8.536 6.516 3.372 1.00 0.60 108 VAL A CA 17
ATOM 29133 C C . VAL A 1 108 ? 9.436 7.401 2.525 1.00 0.68 108 VAL A C 17
ATOM 29134 O O . VAL A 1 108 ? 9.008 7.952 1.510 1.00 0.86 108 VAL A O 17
ATOM 29147 N N . THR A 1 109 ? 10.679 7.540 2.953 1.00 0.68 109 THR A N 17
ATOM 29148 C CA . THR A 1 109 ? 11.659 8.317 2.216 1.00 0.78 109 THR A CA 17
ATOM 29149 C C . THR A 1 109 ? 12.821 7.431 1.778 1.00 0.71 109 THR A C 17
ATOM 29150 O O . THR A 1 109 ? 13.425 7.648 0.729 1.00 0.88 109 THR A O 17
ATOM 29161 N N . SER A 1 110 ? 13.117 6.422 2.585 1.00 0.59 110 SER A N 17
ATOM 29162 C CA . SER A 1 110 ? 14.205 5.503 2.303 1.00 0.54 110 SER A CA 17
ATOM 29163 C C . SER A 1 110 ? 13.670 4.080 2.141 1.00 0.49 110 SER A C 17
ATOM 29164 O O . SER A 1 110 ? 12.746 3.670 2.845 1.00 0.51 110 SER A O 17
ATOM 29172 N N . PRO A 1 111 ? 14.241 3.315 1.188 1.00 0.49 111 PRO A N 17
ATOM 29173 C CA . PRO A 1 111 ? 13.805 1.944 0.878 1.00 0.49 111 PRO A CA 17
ATOM 29174 C C . PRO A 1 111 ? 13.870 0.978 2.065 1.00 0.45 111 PRO A C 17
ATOM 29175 O O . PRO A 1 111 ? 13.243 -0.083 2.038 1.00 0.50 111 PRO A O 17
ATOM 29186 N N . ASP A 1 112 ? 14.636 1.318 3.093 1.00 0.47 112 ASP A N 17
ATOM 29187 C CA . ASP A 1 112 ? 14.720 0.466 4.276 1.00 0.49 112 ASP A CA 17
ATOM 29188 C C . ASP A 1 112 ? 13.477 0.635 5.141 1.00 0.43 112 ASP A C 17
ATOM 29189 O O . ASP A 1 112 ? 13.050 -0.304 5.809 1.00 0.45 112 ASP A O 17
ATOM 29198 N N . GLU A 1 113 ? 12.883 1.824 5.098 1.00 0.43 113 GLU A N 17
ATOM 29199 C CA . GLU A 1 113 ? 11.656 2.091 5.839 1.00 0.45 113 GLU A CA 17
ATOM 29200 C C . GLU A 1 113 ? 10.526 1.238 5.288 1.00 0.37 113 GLU A C 17
ATOM 29201 O O . GLU A 1 113 ? 9.723 0.683 6.038 1.00 0.40 113 GLU A O 17
ATOM 29213 N N . ALA A 1 114 ? 10.483 1.137 3.965 1.00 0.37 114 ALA A N 17
ATOM 29214 C CA . ALA A 1 114 ? 9.486 0.324 3.285 1.00 0.39 114 ALA A CA 17
ATOM 29215 C C . ALA A 1 114 ? 9.543 -1.114 3.779 1.00 0.36 114 ALA A C 17
ATOM 29216 O O . ALA A 1 114 ? 8.520 -1.709 4.110 1.00 0.38 114 ALA A O 17
ATOM 29223 N N . LYS A 1 115 ? 10.756 -1.651 3.852 1.00 0.38 115 LYS A N 17
ATOM 29224 C CA . LYS A 1 115 ? 10.968 -3.016 4.314 1.00 0.45 115 LYS A CA 17
ATOM 29225 C C . LYS A 1 115 ? 10.482 -3.189 5.753 1.00 0.39 115 LYS A C 17
ATOM 29226 O O . LYS A 1 115 ? 9.949 -4.238 6.115 1.00 0.44 115 LYS A O 17
ATOM 29245 N N . ARG A 1 116 ? 10.659 -2.150 6.561 1.00 0.36 116 ARG A N 17
ATOM 29246 C CA . ARG A 1 116 ? 10.201 -2.167 7.946 1.00 0.39 116 ARG A CA 17
ATOM 29247 C C . ARG A 1 116 ? 8.684 -2.290 8.016 1.00 0.35 116 ARG A C 17
ATOM 29248 O O . ARG A 1 116 ? 8.152 -3.177 8.690 1.00 0.42 116 ARG A O 17
ATOM 29269 N N . TRP A 1 117 ? 7.992 -1.409 7.301 1.00 0.31 117 TRP A N 17
ATOM 29270 C CA . TRP A 1 117 ? 6.534 -1.374 7.331 1.00 0.32 117 TRP A CA 17
ATOM 29271 C C . TRP A 1 117 ? 5.934 -2.657 6.768 1.00 0.30 117 TRP A C 17
ATOM 29272 O O . TRP A 1 117 ? 4.959 -3.175 7.307 1.00 0.36 117 TRP A O 17
ATOM 29293 N N . ILE A 1 118 ? 6.526 -3.172 5.694 1.00 0.29 118 ILE A N 17
ATOM 29294 C CA . ILE A 1 118 ? 6.034 -4.391 5.059 1.00 0.32 118 ILE A CA 17
ATOM 29295 C C . ILE A 1 118 ? 6.068 -5.572 6.028 1.00 0.36 118 ILE A C 17
ATOM 29296 O O . ILE A 1 118 ? 5.116 -6.350 6.103 1.00 0.40 118 ILE A O 17
ATOM 29312 N N . LYS A 1 119 ? 7.153 -5.692 6.784 1.00 0.41 119 LYS A N 17
ATOM 29313 C CA . LYS A 1 119 ? 7.270 -6.757 7.775 1.00 0.53 119 LYS A CA 17
ATOM 29314 C C . LYS A 1 119 ? 6.238 -6.581 8.886 1.00 0.55 119 LYS A C 17
ATOM 29315 O O . LYS A 1 119 ? 5.649 -7.550 9.359 1.00 0.67 119 LYS A O 17
ATOM 29334 N N . GLU A 1 120 ? 6.009 -5.334 9.281 1.00 0.51 120 GLU A N 17
ATOM 29335 C CA . GLU A 1 120 ? 5.050 -5.030 10.337 1.00 0.63 120 GLU A CA 17
ATOM 29336 C C . GLU A 1 120 ? 3.616 -5.216 9.853 1.00 0.60 120 GLU A C 17
ATOM 29337 O O . GLU A 1 120 ? 2.705 -5.407 10.651 1.00 0.79 120 GLU A O 17
ATOM 29349 N N . PHE A 1 121 ? 3.432 -5.145 8.543 1.00 0.44 121 PHE A N 17
ATOM 29350 C CA . PHE A 1 121 ? 2.109 -5.225 7.937 1.00 0.43 121 PHE A CA 17
ATOM 29351 C C . PHE A 1 121 ? 1.731 -6.669 7.616 1.00 0.46 121 PHE A C 17
ATOM 29352 O O . PHE A 1 121 ? 0.556 -7.037 7.646 1.00 0.54 121 PHE A O 17
ATOM 29369 N N . SER A 1 122 ? 2.727 -7.480 7.304 1.00 0.44 122 SER A N 17
ATOM 29370 C CA . SER A 1 122 ? 2.487 -8.868 6.952 1.00 0.50 122 SER A CA 17
ATOM 29371 C C . SER A 1 122 ? 2.205 -9.707 8.195 1.00 0.58 122 SER A C 17
ATOM 29372 O O . SER A 1 122 ? 1.132 -10.296 8.325 1.00 0.80 122 SER A O 17
ATOM 29380 N N . GLU A 1 123 ? 3.151 -9.736 9.119 1.00 0.63 123 GLU A N 17
ATOM 29381 C CA . GLU A 1 123 ? 3.014 -10.547 10.320 1.00 0.81 123 GLU A CA 17
ATOM 29382 C C . GLU A 1 123 ? 2.788 -9.672 11.552 1.00 0.92 123 GLU A C 17
ATOM 29383 O O . GLU A 1 123 ? 3.619 -9.615 12.458 1.00 1.44 123 GLU A O 17
ATOM 29395 N N . GLU A 1 124 ? 1.654 -8.986 11.574 1.00 1.15 124 GLU A N 17
ATOM 29396 C CA . GLU A 1 124 ? 1.315 -8.107 12.686 1.00 1.53 124 GLU A CA 17
ATOM 29397 C C . GLU A 1 124 ? 0.535 -8.860 13.761 1.00 2.14 124 GLU A C 17
ATOM 29398 O O . GLU A 1 124 ? -0.671 -9.131 13.564 1.00 2.76 124 GLU A O 17
ATOM 29411 N N . MET A 1 21 ? -7.482 -13.129 4.681 1.00 0.86 21 MET A N 18
ATOM 29412 C CA . MET A 1 21 ? -7.458 -11.868 3.908 1.00 0.65 21 MET A CA 18
ATOM 29413 C C . MET A 1 21 ? -6.263 -11.847 2.965 1.00 0.55 21 MET A C 18
ATOM 29414 O O . MET A 1 21 ? -5.199 -12.382 3.281 1.00 0.75 21 MET A O 18
ATOM 29427 N N . THR A 1 22 ? -6.446 -11.241 1.806 1.00 0.43 22 THR A N 18
ATOM 29428 C CA . THR A 1 22 ? -5.356 -11.027 0.877 1.00 0.41 22 THR A CA 18
ATOM 29429 C C . THR A 1 22 ? -4.740 -9.658 1.142 1.00 0.35 22 THR A C 18
ATOM 29430 O O . THR A 1 22 ? -5.458 -8.681 1.363 1.00 0.38 22 THR A O 18
ATOM 29441 N N . LEU A 1 23 ? -3.419 -9.592 1.154 1.00 0.32 23 LEU A N 18
ATOM 29442 C CA . LEU A 1 23 ? -2.735 -8.363 1.515 1.00 0.29 23 LEU A CA 18
ATOM 29443 C C . LEU A 1 23 ? -2.194 -7.651 0.281 1.00 0.26 23 LEU A C 18
ATOM 29444 O O . LEU A 1 23 ? -1.373 -8.194 -0.464 1.00 0.30 23 LEU A O 18
ATOM 29460 N N . PHE A 1 24 ? -2.672 -6.436 0.073 1.00 0.25 24 PHE A N 18
ATOM 29461 C CA . PHE A 1 24 ? -2.263 -5.630 -1.068 1.00 0.25 24 PHE A CA 18
ATOM 29462 C C . PHE A 1 24 ? -1.388 -4.479 -0.601 1.00 0.26 24 PHE A C 18
ATOM 29463 O O . PHE A 1 24 ? -1.640 -3.883 0.448 1.00 0.30 24 PHE A O 18
ATOM 29480 N N . VAL A 1 25 ? -0.366 -4.164 -1.373 1.00 0.29 25 VAL A N 18
ATOM 29481 C CA . VAL A 1 25 ? 0.509 -3.057 -1.043 1.00 0.31 25 VAL A CA 18
ATOM 29482 C C . VAL A 1 25 ? 0.658 -2.119 -2.237 1.00 0.30 25 VAL A C 18
ATOM 29483 O O . VAL A 1 25 ? 0.988 -2.536 -3.348 1.00 0.35 25 VAL A O 18
ATOM 29496 N N . LEU A 1 26 ? 0.363 -0.856 -1.998 1.00 0.34 26 LEU A N 18
ATOM 29497 C CA . LEU A 1 26 ? 0.428 0.174 -3.018 1.00 0.35 26 LEU A CA 18
ATOM 29498 C C . LEU A 1 26 ? 1.576 1.116 -2.696 1.00 0.34 26 LEU A C 18
ATOM 29499 O O . LEU A 1 26 ? 1.996 1.199 -1.542 1.00 0.36 26 LEU A O 18
ATOM 29515 N N . ILE A 1 27 ? 2.092 1.818 -3.691 1.00 0.34 27 ILE A N 18
ATOM 29516 C CA . ILE A 1 27 ? 3.275 2.638 -3.476 1.00 0.32 27 ILE A CA 18
ATOM 29517 C C . ILE A 1 27 ? 3.322 3.855 -4.402 1.00 0.30 27 ILE A C 18
ATOM 29518 O O . ILE A 1 27 ? 3.147 3.730 -5.615 1.00 0.36 27 ILE A O 18
ATOM 29534 N N . LEU A 1 28 ? 3.539 5.039 -3.824 1.00 0.30 28 LEU A N 18
ATOM 29535 C CA . LEU A 1 28 ? 3.885 6.208 -4.622 1.00 0.36 28 LEU A CA 18
ATOM 29536 C C . LEU A 1 28 ? 5.246 6.710 -4.176 1.00 0.38 28 LEU A C 18
ATOM 29537 O O . LEU A 1 28 ? 5.350 7.678 -3.417 1.00 0.41 28 LEU A O 18
ATOM 29553 N N . SER A 1 29 ? 6.281 6.047 -4.641 1.00 0.44 29 SER A N 18
ATOM 29554 C CA . SER A 1 29 ? 7.640 6.474 -4.385 1.00 0.56 29 SER A CA 18
ATOM 29555 C C . SER A 1 29 ? 8.525 6.068 -5.550 1.00 0.68 29 SER A C 18
ATOM 29556 O O . SER A 1 29 ? 9.077 4.966 -5.541 1.00 1.05 29 SER A O 18
ATOM 29564 N N . ASN A 1 30 ? 8.671 6.909 -6.560 1.00 0.60 30 ASN A N 18
ATOM 29565 C CA . ASN A 1 30 ? 9.462 6.487 -7.700 1.00 0.67 30 ASN A CA 18
ATOM 29566 C C . ASN A 1 30 ? 10.939 6.755 -7.455 1.00 0.64 30 ASN A C 18
ATOM 29567 O O . ASN A 1 30 ? 11.478 7.798 -7.828 1.00 0.68 30 ASN A O 18
ATOM 29578 N N . ASP A 1 31 ? 11.575 5.788 -6.816 1.00 0.63 31 ASP A N 18
ATOM 29579 C CA . ASP A 1 31 ? 13.021 5.683 -6.761 1.00 0.67 31 ASP A CA 18
ATOM 29580 C C . ASP A 1 31 ? 13.426 4.363 -7.385 1.00 0.72 31 ASP A C 18
ATOM 29581 O O . ASP A 1 31 ? 12.711 3.372 -7.238 1.00 0.81 31 ASP A O 18
ATOM 29590 N N . LYS A 1 32 ? 14.564 4.320 -8.050 1.00 0.78 32 LYS A N 18
ATOM 29591 C CA . LYS A 1 32 ? 14.997 3.088 -8.692 1.00 0.82 32 LYS A CA 18
ATOM 29592 C C . LYS A 1 32 ? 15.418 2.062 -7.649 1.00 0.79 32 LYS A C 18
ATOM 29593 O O . LYS A 1 32 ? 15.178 0.867 -7.810 1.00 0.81 32 LYS A O 18
ATOM 29612 N N . LYS A 1 33 ? 16.034 2.539 -6.575 1.00 0.84 33 LYS A N 18
ATOM 29613 C CA . LYS A 1 33 ? 16.457 1.672 -5.485 1.00 0.86 33 LYS A CA 18
ATOM 29614 C C . LYS A 1 33 ? 15.268 1.260 -4.622 1.00 0.74 33 LYS A C 18
ATOM 29615 O O . LYS A 1 33 ? 15.096 0.081 -4.307 1.00 0.70 33 LYS A O 18
ATOM 29634 N N . LEU A 1 34 ? 14.453 2.243 -4.251 1.00 0.72 34 LEU A N 18
ATOM 29635 C CA . LEU A 1 34 ? 13.328 2.018 -3.350 1.00 0.64 34 LEU A CA 18
ATOM 29636 C C . LEU A 1 34 ? 12.360 0.994 -3.932 1.00 0.58 34 LEU A C 18
ATOM 29637 O O . LEU A 1 34 ? 11.965 0.056 -3.249 1.00 0.62 34 LEU A O 18
ATOM 29653 N N . ILE A 1 35 ? 12.001 1.168 -5.200 1.00 0.54 35 ILE A N 18
ATOM 29654 C CA . ILE A 1 35 ? 11.070 0.260 -5.864 1.00 0.52 35 ILE A CA 18
ATOM 29655 C C . ILE A 1 35 ? 11.602 -1.175 -5.866 1.00 0.55 35 ILE A C 18
ATOM 29656 O O . ILE A 1 35 ? 10.844 -2.123 -5.651 1.00 0.58 35 ILE A O 18
ATOM 29672 N N . GLU A 1 36 ? 12.907 -1.327 -6.081 1.00 0.59 36 GLU A N 18
ATOM 29673 C CA . GLU A 1 36 ? 13.528 -2.645 -6.057 1.00 0.66 36 GLU A CA 18
ATOM 29674 C C . GLU A 1 36 ? 13.357 -3.298 -4.690 1.00 0.62 36 GLU A C 18
ATOM 29675 O O . GLU A 1 36 ? 12.671 -4.310 -4.566 1.00 0.62 36 GLU A O 18
ATOM 29687 N N . GLU A 1 37 ? 13.958 -2.696 -3.666 1.00 0.62 37 GLU A N 18
ATOM 29688 C CA . GLU A 1 37 ? 13.949 -3.276 -2.325 1.00 0.65 37 GLU A CA 18
ATOM 29689 C C . GLU A 1 37 ? 12.528 -3.428 -1.791 1.00 0.56 37 GLU A C 18
ATOM 29690 O O . GLU A 1 37 ? 12.227 -4.387 -1.076 1.00 0.57 37 GLU A O 18
ATOM 29702 N N . ALA A 1 38 ? 11.653 -2.494 -2.151 1.00 0.51 38 ALA A N 18
ATOM 29703 C CA . ALA A 1 38 ? 10.260 -2.558 -1.729 1.00 0.46 38 ALA A CA 18
ATOM 29704 C C . ALA A 1 38 ? 9.576 -3.795 -2.298 1.00 0.42 38 ALA A C 18
ATOM 29705 O O . ALA A 1 38 ? 9.002 -4.591 -1.553 1.00 0.43 38 ALA A O 18
ATOM 29712 N N . ARG A 1 39 ? 9.652 -3.973 -3.614 1.00 0.43 39 ARG A N 18
ATOM 29713 C CA . ARG A 1 39 ? 8.997 -5.109 -4.245 1.00 0.45 39 ARG A CA 18
ATOM 29714 C C . ARG A 1 39 ? 9.679 -6.405 -3.861 1.00 0.45 39 ARG A C 18
ATOM 29715 O O . ARG A 1 39 ? 9.021 -7.408 -3.691 1.00 0.49 39 ARG A O 18
ATOM 29736 N N . LYS A 1 40 ? 10.995 -6.387 -3.735 1.00 0.49 40 LYS A N 18
ATOM 29737 C CA . LYS A 1 40 ? 11.731 -7.600 -3.405 1.00 0.55 40 LYS A CA 18
ATOM 29738 C C . LYS A 1 40 ? 11.322 -8.128 -2.034 1.00 0.49 40 LYS A C 18
ATOM 29739 O O . LYS A 1 40 ? 11.236 -9.339 -1.828 1.00 0.54 40 LYS A O 18
ATOM 29758 N N . MET A 1 41 ? 11.041 -7.221 -1.108 1.00 0.45 41 MET A N 18
ATOM 29759 C CA . MET A 1 41 ? 10.543 -7.612 0.204 1.00 0.46 41 MET A CA 18
ATOM 29760 C C . MET A 1 41 ? 9.075 -7.998 0.134 1.00 0.41 41 MET A C 18
ATOM 29761 O O . MET A 1 41 ? 8.675 -9.022 0.674 1.00 0.46 41 MET A O 18
ATOM 29775 N N . ALA A 1 42 ? 8.274 -7.181 -0.536 1.00 0.37 42 ALA A N 18
ATOM 29776 C CA . ALA A 1 42 ? 6.843 -7.449 -0.656 1.00 0.39 42 ALA A CA 18
ATOM 29777 C C . ALA A 1 42 ? 6.582 -8.723 -1.453 1.00 0.42 42 ALA A C 18
ATOM 29778 O O . ALA A 1 42 ? 5.634 -9.453 -1.176 1.00 0.49 42 ALA A O 18
ATOM 29785 N N . GLU A 1 43 ? 7.427 -8.976 -2.441 1.00 0.45 43 GLU A N 18
ATOM 29786 C CA . GLU A 1 43 ? 7.359 -10.194 -3.234 1.00 0.59 43 GLU A CA 18
ATOM 29787 C C . GLU A 1 43 ? 7.602 -11.390 -2.325 1.00 0.63 43 GLU A C 18
ATOM 29788 O O . GLU A 1 43 ? 6.893 -12.397 -2.374 1.00 0.75 43 GLU A O 18
ATOM 29800 N N . LYS A 1 44 ? 8.613 -11.240 -1.479 1.00 0.60 44 LYS A N 18
ATOM 29801 C CA . LYS A 1 44 ? 8.976 -12.244 -0.493 1.00 0.70 44 LYS A CA 18
ATOM 29802 C C . LYS A 1 44 ? 7.862 -12.389 0.542 1.00 0.66 44 LYS A C 18
ATOM 29803 O O . LYS A 1 44 ? 7.550 -13.492 0.991 1.00 0.75 44 LYS A O 18
ATOM 29822 N N . ALA A 1 45 ? 7.259 -11.264 0.898 1.00 0.57 45 ALA A N 18
ATOM 29823 C CA . ALA A 1 45 ? 6.195 -11.225 1.891 1.00 0.59 45 ALA A CA 18
ATOM 29824 C C . ALA A 1 45 ? 4.852 -11.634 1.288 1.00 0.59 45 ALA A C 18
ATOM 29825 O O . ALA A 1 45 ? 3.818 -11.603 1.962 1.00 0.66 45 ALA A O 18
ATOM 29832 N N . ASN A 1 46 ? 4.893 -12.009 0.008 1.00 0.56 46 ASN A N 18
ATOM 29833 C CA . ASN A 1 46 ? 3.720 -12.474 -0.732 1.00 0.60 46 ASN A CA 18
ATOM 29834 C C . ASN A 1 46 ? 2.619 -11.423 -0.746 1.00 0.54 46 ASN A C 18
ATOM 29835 O O . ASN A 1 46 ? 1.433 -11.743 -0.676 1.00 0.63 46 ASN A O 18
ATOM 29846 N N . LEU A 1 47 ? 3.021 -10.170 -0.838 1.00 0.44 47 LEU A N 18
ATOM 29847 C CA . LEU A 1 47 ? 2.076 -9.073 -0.923 1.00 0.42 47 LEU A CA 18
ATOM 29848 C C . LEU A 1 47 ? 1.890 -8.680 -2.380 1.00 0.41 47 LEU A C 18
ATOM 29849 O O . LEU A 1 47 ? 2.850 -8.678 -3.152 1.00 0.58 47 LEU A O 18
ATOM 29865 N N . ILE A 1 48 ? 0.665 -8.362 -2.758 1.00 0.30 48 ILE A N 18
ATOM 29866 C CA . ILE A 1 48 ? 0.389 -7.932 -4.118 1.00 0.32 48 ILE A CA 18
ATOM 29867 C C . ILE A 1 48 ? 0.708 -6.450 -4.265 1.00 0.32 48 ILE A C 18
ATOM 29868 O O . ILE A 1 48 ? -0.058 -5.593 -3.824 1.00 0.33 48 ILE A O 18
ATOM 29884 N N . LEU A 1 49 ? 1.860 -6.159 -4.855 1.00 0.34 49 LEU A N 18
ATOM 29885 C CA . LEU A 1 49 ? 2.301 -4.783 -5.023 1.00 0.35 49 LEU A CA 18
ATOM 29886 C C . LEU A 1 49 ? 1.775 -4.195 -6.321 1.00 0.35 49 LEU A C 18
ATOM 29887 O O . LEU A 1 49 ? 1.946 -4.775 -7.395 1.00 0.44 49 LEU A O 18
ATOM 29903 N N . ILE A 1 50 ? 1.130 -3.047 -6.216 1.00 0.33 50 ILE A N 18
ATOM 29904 C CA . ILE A 1 50 ? 0.704 -2.301 -7.385 1.00 0.34 50 ILE A CA 18
ATOM 29905 C C . ILE A 1 50 ? 1.434 -0.962 -7.419 1.00 0.32 50 ILE A C 18
ATOM 29906 O O . ILE A 1 50 ? 1.072 -0.023 -6.706 1.00 0.36 50 ILE A O 18
ATOM 29922 N N . THR A 1 51 ? 2.483 -0.895 -8.227 1.00 0.32 51 THR A N 18
ATOM 29923 C CA . THR A 1 51 ? 3.311 0.298 -8.306 1.00 0.35 51 THR A CA 18
ATOM 29924 C C . THR A 1 51 ? 2.617 1.371 -9.137 1.00 0.38 51 THR A C 18
ATOM 29925 O O . THR A 1 51 ? 2.231 1.127 -10.281 1.00 0.55 51 THR A O 18
ATOM 29936 N N . VAL A 1 52 ? 2.449 2.548 -8.550 1.00 0.39 52 VAL A N 18
ATOM 29937 C CA . VAL A 1 52 ? 1.760 3.645 -9.215 1.00 0.49 52 VAL A CA 18
ATOM 29938 C C . VAL A 1 52 ? 2.534 4.945 -9.064 1.00 0.58 52 VAL A C 18
ATOM 29939 O O . VAL A 1 52 ? 3.642 4.961 -8.523 1.00 0.80 52 VAL A O 18
ATOM 29952 N N . GLY A 1 53 ? 1.952 6.027 -9.558 1.00 0.66 53 GLY A N 18
ATOM 29953 C CA . GLY A 1 53 ? 2.573 7.325 -9.437 1.00 0.75 53 GLY A CA 18
ATOM 29954 C C . GLY A 1 53 ? 1.554 8.443 -9.438 1.00 0.81 53 GLY A C 18
ATOM 29955 O O . GLY A 1 53 ? 1.055 8.813 -10.498 1.00 1.24 53 GLY A O 18
ATOM 29959 N N . ASP A 1 54 ? 1.238 8.927 -8.230 1.00 0.71 54 ASP A N 18
ATOM 29960 C CA . ASP A 1 54 ? 0.358 10.088 -7.979 1.00 0.82 54 ASP A CA 18
ATOM 29961 C C . ASP A 1 54 ? -1.030 9.642 -7.525 1.00 0.70 54 ASP A C 18
ATOM 29962 O O . ASP A 1 54 ? -1.436 8.517 -7.804 1.00 0.64 54 ASP A O 18
ATOM 29971 N N . GLU A 1 55 ? -1.734 10.513 -6.799 1.00 0.80 55 GLU A N 18
ATOM 29972 C CA . GLU A 1 55 ? -3.006 10.160 -6.167 1.00 0.79 55 GLU A CA 18
ATOM 29973 C C . GLU A 1 55 ? -3.987 9.544 -7.155 1.00 0.69 55 GLU A C 18
ATOM 29974 O O . GLU A 1 55 ? -4.583 8.504 -6.877 1.00 0.71 55 GLU A O 18
ATOM 29986 N N . GLU A 1 56 ? -4.135 10.175 -8.313 1.00 0.70 56 GLU A N 18
ATOM 29987 C CA . GLU A 1 56 ? -5.068 9.700 -9.326 1.00 0.70 56 GLU A CA 18
ATOM 29988 C C . GLU A 1 56 ? -4.696 8.292 -9.781 1.00 0.66 56 GLU A C 18
ATOM 29989 O O . GLU A 1 56 ? -5.568 7.465 -10.062 1.00 0.67 56 GLU A O 18
ATOM 30001 N N . GLU A 1 57 ? -3.396 8.026 -9.824 1.00 0.65 57 GLU A N 18
ATOM 30002 C CA . GLU A 1 57 ? -2.891 6.710 -10.183 1.00 0.65 57 GLU A CA 18
ATOM 30003 C C . GLU A 1 57 ? -3.052 5.732 -9.027 1.00 0.55 57 GLU A C 18
ATOM 30004 O O . GLU A 1 57 ? -3.179 4.529 -9.232 1.00 0.52 57 GLU A O 18
ATOM 30016 N N . LEU A 1 58 ? -3.055 6.252 -7.811 1.00 0.52 58 LEU A N 18
ATOM 30017 C CA . LEU A 1 58 ? -3.254 5.416 -6.642 1.00 0.48 58 LEU A CA 18
ATOM 30018 C C . LEU A 1 58 ? -4.712 5.003 -6.523 1.00 0.46 58 LEU A C 18
ATOM 30019 O O . LEU A 1 58 ? -5.010 3.884 -6.129 1.00 0.44 58 LEU A O 18
ATOM 30035 N N . LYS A 1 59 ? -5.615 5.906 -6.878 1.00 0.52 59 LYS A N 18
ATOM 30036 C CA . LYS A 1 59 ? -7.042 5.657 -6.728 1.00 0.57 59 LYS A CA 18
ATOM 30037 C C . LYS A 1 59 ? -7.485 4.419 -7.483 1.00 0.51 59 LYS A C 18
ATOM 30038 O O . LYS A 1 59 ? -8.073 3.503 -6.907 1.00 0.58 59 LYS A O 18
ATOM 30057 N N . LYS A 1 60 ? -7.197 4.405 -8.763 1.00 0.49 60 LYS A N 18
ATOM 30058 C CA . LYS A 1 60 ? -7.448 3.245 -9.605 1.00 0.48 60 LYS A CA 18
ATOM 30059 C C . LYS A 1 60 ? -6.768 1.985 -9.052 1.00 0.41 60 LYS A C 18
ATOM 30060 O O . LYS A 1 60 ? -7.265 0.874 -9.233 1.00 0.41 60 LYS A O 18
ATOM 30079 N N . ALA A 1 61 ? -5.635 2.160 -8.375 1.00 0.40 61 ALA A N 18
ATOM 30080 C CA . ALA A 1 61 ? -4.911 1.038 -7.787 1.00 0.39 61 ALA A CA 18
ATOM 30081 C C . ALA A 1 61 ? -5.617 0.524 -6.539 1.00 0.32 61 ALA A C 18
ATOM 30082 O O . ALA A 1 61 ? -5.786 -0.683 -6.372 1.00 0.34 61 ALA A O 18
ATOM 30089 N N . ILE A 1 62 ? -6.030 1.440 -5.666 1.00 0.31 62 ILE A N 18
ATOM 30090 C CA . ILE A 1 62 ? -6.783 1.068 -4.470 1.00 0.37 62 ILE A CA 18
ATOM 30091 C C . ILE A 1 62 ? -8.082 0.384 -4.883 1.00 0.36 62 ILE A C 18
ATOM 30092 O O . ILE A 1 62 ? -8.497 -0.617 -4.294 1.00 0.38 62 ILE A O 18
ATOM 30108 N N . LYS A 1 63 ? -8.705 0.934 -5.920 1.00 0.37 63 LYS A N 18
ATOM 30109 C CA . LYS A 1 63 ? -9.924 0.375 -6.481 1.00 0.40 63 LYS A CA 18
ATOM 30110 C C . LYS A 1 63 ? -9.674 -1.044 -6.983 1.00 0.35 63 LYS A C 18
ATOM 30111 O O . LYS A 1 63 ? -10.487 -1.939 -6.765 1.00 0.40 63 LYS A O 18
ATOM 30130 N N . LYS A 1 64 ? -8.533 -1.243 -7.639 1.00 0.34 64 LYS A N 18
ATOM 30131 C CA . LYS A 1 64 ? -8.155 -2.557 -8.150 1.00 0.39 64 LYS A CA 18
ATOM 30132 C C . LYS A 1 64 ? -7.822 -3.516 -7.009 1.00 0.35 64 LYS A C 18
ATOM 30133 O O . LYS A 1 64 ? -8.134 -4.704 -7.079 1.00 0.40 64 LYS A O 18
ATOM 30152 N N . ALA A 1 65 ? -7.189 -3.000 -5.964 1.00 0.30 65 ALA A N 18
ATOM 30153 C CA . ALA A 1 65 ? -6.858 -3.804 -4.796 1.00 0.30 65 ALA A CA 18
ATOM 30154 C C . ALA A 1 65 ? -8.123 -4.391 -4.179 1.00 0.33 65 ALA A C 18
ATOM 30155 O O . ALA A 1 65 ? -8.215 -5.596 -3.951 1.00 0.38 65 ALA A O 18
ATOM 30162 N N . ASP A 1 66 ? -9.105 -3.531 -3.936 1.00 0.35 66 ASP A N 18
ATOM 30163 C CA . ASP A 1 66 ? -10.400 -3.965 -3.417 1.00 0.41 66 ASP A CA 18
ATOM 30164 C C . ASP A 1 66 ? -11.134 -4.821 -4.447 1.00 0.40 66 ASP A C 18
ATOM 30165 O O . ASP A 1 66 ? -11.864 -5.751 -4.099 1.00 0.47 66 ASP A O 18
ATOM 30174 N N . ASP A 1 67 ? -10.912 -4.507 -5.718 1.00 0.36 67 ASP A N 18
ATOM 30175 C CA . ASP A 1 67 ? -11.519 -5.242 -6.824 1.00 0.38 67 ASP A CA 18
ATOM 30176 C C . ASP A 1 67 ? -11.099 -6.706 -6.792 1.00 0.40 67 ASP A C 18
ATOM 30177 O O . ASP A 1 67 ? -11.942 -7.601 -6.839 1.00 0.48 67 ASP A O 18
ATOM 30186 N N . ILE A 1 68 ? -9.795 -6.936 -6.704 1.00 0.37 68 ILE A N 18
ATOM 30187 C CA . ILE A 1 68 ? -9.254 -8.289 -6.637 1.00 0.41 68 ILE A CA 18
ATOM 30188 C C . ILE A 1 68 ? -9.631 -8.943 -5.312 1.00 0.41 68 ILE A C 18
ATOM 30189 O O . ILE A 1 68 ? -9.902 -10.145 -5.247 1.00 0.47 68 ILE A O 18
ATOM 30205 N N . ALA A 1 69 ? -9.655 -8.136 -4.259 1.00 0.39 69 ALA A N 18
ATOM 30206 C CA . ALA A 1 69 ? -9.990 -8.618 -2.930 1.00 0.43 69 ALA A CA 18
ATOM 30207 C C . ALA A 1 69 ? -11.393 -9.211 -2.898 1.00 0.47 69 ALA A C 18
ATOM 30208 O O . ALA A 1 69 ? -11.573 -10.398 -2.629 1.00 0.53 69 ALA A O 18
ATOM 30215 N N . LYS A 1 70 ? -12.384 -8.393 -3.200 1.00 0.52 70 LYS A N 18
ATOM 30216 C CA . LYS A 1 70 ? -13.768 -8.832 -3.149 1.00 0.65 70 LYS A CA 18
ATOM 30217 C C . LYS A 1 70 ? -14.118 -9.761 -4.287 1.00 0.63 70 LYS A C 18
ATOM 30218 O O . LYS A 1 70 ? -15.175 -10.386 -4.271 1.00 0.72 70 LYS A O 18
ATOM 30237 N N . LYS A 1 71 ? -13.243 -9.834 -5.275 1.00 0.62 71 LYS A N 18
ATOM 30238 C CA . LYS A 1 71 ? -13.500 -10.638 -6.452 1.00 0.76 71 LYS A CA 18
ATOM 30239 C C . LYS A 1 71 ? -13.888 -12.053 -6.054 1.00 0.83 71 LYS A C 18
ATOM 30240 O O . LYS A 1 71 ? -14.846 -12.612 -6.584 1.00 1.03 71 LYS A O 18
ATOM 30259 N N . GLN A 1 72 ? -13.146 -12.639 -5.124 1.00 0.79 72 GLN A N 18
ATOM 30260 C CA . GLN A 1 72 ? -13.445 -14.012 -4.736 1.00 1.04 72 GLN A CA 18
ATOM 30261 C C . GLN A 1 72 ? -13.567 -14.237 -3.219 1.00 1.06 72 GLN A C 18
ATOM 30262 O O . GLN A 1 72 ? -14.635 -14.602 -2.729 1.00 1.22 72 GLN A O 18
ATOM 30276 N N . ASN A 1 73 ? -12.489 -14.002 -2.472 1.00 1.03 73 ASN A N 18
ATOM 30277 C CA . ASN A 1 73 ? -12.463 -14.383 -1.055 1.00 1.18 73 ASN A CA 18
ATOM 30278 C C . ASN A 1 73 ? -12.232 -13.201 -0.119 1.00 1.00 73 ASN A C 18
ATOM 30279 O O . ASN A 1 73 ? -12.875 -13.071 0.919 1.00 1.24 73 ASN A O 18
ATOM 30290 N N . SER A 1 74 ? -11.321 -12.338 -0.524 1.00 1.13 74 SER A N 18
ATOM 30291 C CA . SER A 1 74 ? -10.714 -11.336 0.345 1.00 1.53 74 SER A CA 18
ATOM 30292 C C . SER A 1 74 ? -11.602 -10.108 0.561 1.00 1.47 74 SER A C 18
ATOM 30293 O O . SER A 1 74 ? -11.088 -9.021 0.827 1.00 1.93 74 SER A O 18
ATOM 30301 N N . SER A 1 75 ? -12.914 -10.275 0.400 1.00 1.40 75 SER A N 18
ATOM 30302 C CA . SER A 1 75 ? -13.868 -9.163 0.416 1.00 2.05 75 SER A CA 18
ATOM 30303 C C . SER A 1 75 ? -13.618 -8.165 1.559 1.00 1.90 75 SER A C 18
ATOM 30304 O O . SER A 1 75 ? -13.906 -6.975 1.408 1.00 2.43 75 SER A O 18
ATOM 30312 N N . GLU A 1 76 ? -13.075 -8.624 2.680 1.00 1.26 76 GLU A N 18
ATOM 30313 C CA . GLU A 1 76 ? -12.589 -7.706 3.699 1.00 1.12 76 GLU A CA 18
ATOM 30314 C C . GLU A 1 76 ? -11.073 -7.828 3.778 1.00 0.74 76 GLU A C 18
ATOM 30315 O O . GLU A 1 76 ? -10.541 -8.755 4.394 1.00 0.88 76 GLU A O 18
ATOM 30327 N N . ALA A 1 77 ? -10.380 -6.903 3.132 1.00 0.55 77 ALA A N 18
ATOM 30328 C CA . ALA A 1 77 ? -8.937 -6.997 2.987 1.00 0.44 77 ALA A CA 18
ATOM 30329 C C . ALA A 1 77 ? -8.214 -5.898 3.747 1.00 0.37 77 ALA A C 18
ATOM 30330 O O . ALA A 1 77 ? -8.814 -4.911 4.171 1.00 0.42 77 ALA A O 18
ATOM 30337 N N . LYS A 1 78 ? -6.916 -6.087 3.905 1.00 0.35 78 LYS A N 18
ATOM 30338 C CA . LYS A 1 78 ? -6.052 -5.082 4.493 1.00 0.37 78 LYS A CA 18
ATOM 30339 C C . LYS A 1 78 ? -5.095 -4.591 3.419 1.00 0.33 78 LYS A C 18
ATOM 30340 O O . LYS A 1 78 ? -4.518 -5.395 2.684 1.00 0.37 78 LYS A O 18
ATOM 30359 N N . ILE A 1 79 ? -4.943 -3.283 3.308 1.00 0.29 79 ILE A N 18
ATOM 30360 C CA . ILE A 1 79 ? -4.139 -2.706 2.241 1.00 0.29 79 ILE A CA 18
ATOM 30361 C C . ILE A 1 79 ? -3.117 -1.722 2.810 1.00 0.29 79 ILE A C 18
ATOM 30362 O O . ILE A 1 79 ? -3.410 -0.981 3.747 1.00 0.40 79 ILE A O 18
ATOM 30378 N N . LEU A 1 80 ? -1.915 -1.738 2.255 1.00 0.23 80 LEU A N 18
ATOM 30379 C CA . LEU A 1 80 ? -0.862 -0.823 2.671 1.00 0.28 80 LEU A CA 18
ATOM 30380 C C . LEU A 1 80 ? -0.605 0.182 1.553 1.00 0.30 80 LEU A C 18
ATOM 30381 O O . LEU A 1 80 ? -0.525 -0.197 0.391 1.00 0.45 80 LEU A O 18
ATOM 30397 N N . ILE A 1 81 ? -0.497 1.456 1.896 1.00 0.27 81 ILE A N 18
ATOM 30398 C CA . ILE A 1 81 ? -0.146 2.476 0.913 1.00 0.27 81 ILE A CA 18
ATOM 30399 C C . ILE A 1 81 ? 1.169 3.151 1.301 1.00 0.27 81 ILE A C 18
ATOM 30400 O O . ILE A 1 81 ? 1.205 3.989 2.199 1.00 0.33 81 ILE A O 18
ATOM 30416 N N . LEU A 1 82 ? 2.245 2.755 0.634 1.00 0.27 82 LEU A N 18
ATOM 30417 C CA . LEU A 1 82 ? 3.563 3.329 0.875 1.00 0.31 82 LEU A CA 18
ATOM 30418 C C . LEU A 1 82 ? 3.831 4.472 -0.094 1.00 0.34 82 LEU A C 18
ATOM 30419 O O . LEU A 1 82 ? 4.170 4.249 -1.250 1.00 0.59 82 LEU A O 18
ATOM 30435 N N . LEU A 1 83 ? 3.680 5.692 0.372 1.00 0.35 83 LEU A N 18
ATOM 30436 C CA . LEU A 1 83 ? 3.899 6.852 -0.475 1.00 0.42 83 LEU A CA 18
ATOM 30437 C C . LEU A 1 83 ? 4.882 7.815 0.165 1.00 0.44 83 LEU A C 18
ATOM 30438 O O . LEU A 1 83 ? 5.088 7.785 1.376 1.00 0.55 83 LEU A O 18
ATOM 30454 N N . GLU A 1 84 ? 5.512 8.648 -0.642 1.00 0.43 84 GLU A N 18
ATOM 30455 C CA . GLU A 1 84 ? 6.305 9.723 -0.090 1.00 0.45 84 GLU A CA 18
ATOM 30456 C C . GLU A 1 84 ? 5.464 10.988 -0.112 1.00 0.47 84 GLU A C 18
ATOM 30457 O O . GLU A 1 84 ? 5.328 11.641 -1.148 1.00 0.54 84 GLU A O 18
ATOM 30469 N N . LYS A 1 85 ? 4.930 11.321 1.056 1.00 0.45 85 LYS A N 18
ATOM 30470 C CA . LYS A 1 85 ? 4.050 12.472 1.262 1.00 0.56 85 LYS A CA 18
ATOM 30471 C C . LYS A 1 85 ? 3.824 12.639 2.757 1.00 0.53 85 LYS A C 18
ATOM 30472 O O . LYS A 1 85 ? 3.894 11.660 3.501 1.00 0.53 85 LYS A O 18
ATOM 30491 N N . PRO A 1 86 ? 3.570 13.862 3.233 1.00 0.60 86 PRO A N 18
ATOM 30492 C CA . PRO A 1 86 ? 3.084 14.069 4.592 1.00 0.62 86 PRO A CA 18
ATOM 30493 C C . PRO A 1 86 ? 1.598 13.733 4.669 1.00 0.61 86 PRO A C 18
ATOM 30494 O O . PRO A 1 86 ? 0.780 14.374 4.005 1.00 0.68 86 PRO A O 18
ATOM 30505 N N . VAL A 1 87 ? 1.243 12.738 5.470 1.00 0.59 87 VAL A N 18
ATOM 30506 C CA . VAL A 1 87 ? -0.137 12.263 5.512 1.00 0.62 87 VAL A CA 18
ATOM 30507 C C . VAL A 1 87 ? -0.709 12.303 6.923 1.00 0.62 87 VAL A C 18
ATOM 30508 O O . VAL A 1 87 ? -0.019 12.000 7.900 1.00 0.66 87 VAL A O 18
ATOM 30521 N N . SER A 1 88 ? -1.959 12.721 7.023 1.00 0.69 88 SER A N 18
ATOM 30522 C CA . SER A 1 88 ? -2.663 12.739 8.293 1.00 0.76 88 SER A CA 18
ATOM 30523 C C . SER A 1 88 ? -3.604 11.537 8.396 1.00 0.72 88 SER A C 18
ATOM 30524 O O . SER A 1 88 ? -3.957 10.939 7.376 1.00 0.69 88 SER A O 18
ATOM 30532 N N . PRO A 1 89 ? -4.019 11.159 9.618 1.00 0.78 89 PRO A N 18
ATOM 30533 C CA . PRO A 1 89 ? -5.026 10.110 9.815 1.00 0.79 89 PRO A CA 18
ATOM 30534 C C . PRO A 1 89 ? -6.320 10.428 9.072 1.00 0.67 89 PRO A C 18
ATOM 30535 O O . PRO A 1 89 ? -7.023 9.530 8.604 1.00 0.65 89 PRO A O 18
ATOM 30546 N N . GLU A 1 90 ? -6.617 11.721 8.961 1.00 0.71 90 GLU A N 18
ATOM 30547 C CA . GLU A 1 90 ? -7.791 12.190 8.237 1.00 0.72 90 GLU A CA 18
ATOM 30548 C C . GLU A 1 90 ? -7.724 11.773 6.772 1.00 0.64 90 GLU A C 18
ATOM 30549 O O . GLU A 1 90 ? -8.693 11.242 6.224 1.00 0.68 90 GLU A O 18
ATOM 30561 N N . TYR A 1 91 ? -6.575 12.009 6.147 1.00 0.62 91 TYR A N 18
ATOM 30562 C CA . TYR A 1 91 ? -6.379 11.649 4.750 1.00 0.62 91 TYR A CA 18
ATOM 30563 C C . TYR A 1 91 ? -6.426 10.136 4.582 1.00 0.52 91 TYR A C 18
ATOM 30564 O O . TYR A 1 91 ? -6.949 9.628 3.588 1.00 0.52 91 TYR A O 18
ATOM 30582 N N . GLU A 1 92 ? -5.893 9.420 5.565 1.00 0.48 92 GLU A N 18
ATOM 30583 C CA . GLU A 1 92 ? -5.948 7.971 5.564 1.00 0.42 92 GLU A CA 18
ATOM 30584 C C . GLU A 1 92 ? -7.395 7.500 5.557 1.00 0.42 92 GLU A C 18
ATOM 30585 O O . GLU A 1 92 ? -7.760 6.602 4.802 1.00 0.43 92 GLU A O 18
ATOM 30597 N N . LYS A 1 93 ? -8.218 8.129 6.388 1.00 0.47 93 LYS A N 18
ATOM 30598 C CA . LYS A 1 93 ? -9.627 7.783 6.485 1.00 0.54 93 LYS A CA 18
ATOM 30599 C C . LYS A 1 93 ? -10.334 8.049 5.160 1.00 0.53 93 LYS A C 18
ATOM 30600 O O . LYS A 1 93 ? -11.246 7.325 4.783 1.00 0.55 93 LYS A O 18
ATOM 30619 N N . LYS A 1 94 ? -9.892 9.080 4.446 1.00 0.54 94 LYS A N 18
ATOM 30620 C CA . LYS A 1 94 ? -10.458 9.400 3.140 1.00 0.59 94 LYS A CA 18
ATOM 30621 C C . LYS A 1 94 ? -10.224 8.259 2.157 1.00 0.52 94 LYS A C 18
ATOM 30622 O O . LYS A 1 94 ? -11.110 7.908 1.378 1.00 0.57 94 LYS A O 18
ATOM 30641 N N . LEU A 1 95 ? -9.034 7.675 2.207 1.00 0.47 95 LEU A N 18
ATOM 30642 C CA . LEU A 1 95 ? -8.690 6.566 1.327 1.00 0.45 95 LEU A CA 18
ATOM 30643 C C . LEU A 1 95 ? -9.276 5.259 1.854 1.00 0.39 95 LEU A C 18
ATOM 30644 O O . LEU A 1 95 ? -9.668 4.384 1.080 1.00 0.41 95 LEU A O 18
ATOM 30660 N N . GLN A 1 96 ? -9.341 5.139 3.175 1.00 0.37 96 GLN A N 18
ATOM 30661 C CA . GLN A 1 96 ? -9.926 3.968 3.819 1.00 0.40 96 GLN A CA 18
ATOM 30662 C C . GLN A 1 96 ? -11.427 3.926 3.532 1.00 0.45 96 GLN A C 18
ATOM 30663 O O . GLN A 1 96 ? -12.014 2.858 3.384 1.00 0.49 96 GLN A O 18
ATOM 30677 N N . LYS A 1 97 ? -12.043 5.099 3.458 1.00 0.52 97 LYS A N 18
ATOM 30678 C CA . LYS A 1 97 ? -13.448 5.202 3.080 1.00 0.64 97 LYS A CA 18
ATOM 30679 C C . LYS A 1 97 ? -13.623 5.128 1.564 1.00 0.65 97 LYS A C 18
ATOM 30680 O O . LYS A 1 97 ? -14.711 4.822 1.076 1.00 0.72 97 LYS A O 18
ATOM 30699 N N . TYR A 1 98 ? -12.555 5.414 0.826 1.00 0.63 98 TYR A N 18
ATOM 30700 C CA . TYR A 1 98 ? -12.596 5.360 -0.632 1.00 0.68 98 TYR A CA 18
ATOM 30701 C C . TYR A 1 98 ? -12.801 3.925 -1.099 1.00 0.64 98 TYR A C 18
ATOM 30702 O O . TYR A 1 98 ? -13.693 3.642 -1.896 1.00 0.73 98 TYR A O 18
ATOM 30720 N N . ALA A 1 99 ? -11.986 3.025 -0.582 1.00 0.56 99 ALA A N 18
ATOM 30721 C CA . ALA A 1 99 ? -12.110 1.610 -0.889 1.00 0.56 99 ALA A CA 18
ATOM 30722 C C . ALA A 1 99 ? -12.534 0.857 0.353 1.00 0.52 99 ALA A C 18
ATOM 30723 O O . ALA A 1 99 ? -11.961 1.064 1.421 1.00 0.60 99 ALA A O 18
ATOM 30730 N N . ASP A 1 100 ? -13.532 -0.006 0.236 1.00 0.54 100 ASP A N 18
ATOM 30731 C CA . ASP A 1 100 ? -13.995 -0.738 1.403 1.00 0.53 100 ASP A CA 18
ATOM 30732 C C . ASP A 1 100 ? -12.986 -1.814 1.766 1.00 0.47 100 ASP A C 18
ATOM 30733 O O . ASP A 1 100 ? -12.952 -2.894 1.177 1.00 0.51 100 ASP A O 18
ATOM 30742 N N . ALA A 1 101 ? -12.189 -1.491 2.764 1.00 0.42 101 ALA A N 18
ATOM 30743 C CA . ALA A 1 101 ? -11.131 -2.346 3.255 1.00 0.39 101 ALA A CA 18
ATOM 30744 C C . ALA A 1 101 ? -10.514 -1.674 4.458 1.00 0.37 101 ALA A C 18
ATOM 30745 O O . ALA A 1 101 ? -10.987 -0.622 4.893 1.00 0.50 101 ALA A O 18
ATOM 30752 N N . GLU A 1 102 ? -9.463 -2.257 4.986 1.00 0.31 102 GLU A N 18
ATOM 30753 C CA . GLU A 1 102 ? -8.723 -1.612 6.044 1.00 0.31 102 GLU A CA 18
ATOM 30754 C C . GLU A 1 102 ? -7.355 -1.197 5.525 1.00 0.29 102 GLU A C 18
ATOM 30755 O O . GLU A 1 102 ? -6.390 -1.965 5.602 1.00 0.36 102 GLU A O 18
ATOM 30767 N N . VAL A 1 103 ? -7.271 0.006 4.975 1.00 0.27 103 VAL A N 18
ATOM 30768 C CA . VAL A 1 103 ? -6.011 0.495 4.450 1.00 0.32 103 VAL A CA 18
ATOM 30769 C C . VAL A 1 103 ? -5.251 1.241 5.533 1.00 0.32 103 VAL A C 18
ATOM 30770 O O . VAL A 1 103 ? -5.837 1.937 6.366 1.00 0.38 103 VAL A O 18
ATOM 30783 N N . ARG A 1 104 ? -3.954 1.060 5.537 1.00 0.33 104 ARG A N 18
ATOM 30784 C CA . ARG A 1 104 ? -3.094 1.761 6.462 1.00 0.37 104 ARG A CA 18
ATOM 30785 C C . ARG A 1 104 ? -2.036 2.498 5.668 1.00 0.33 104 ARG A C 18
ATOM 30786 O O . ARG A 1 104 ? -1.139 1.881 5.092 1.00 0.38 104 ARG A O 18
ATOM 30807 N N . VAL A 1 105 ? -2.156 3.812 5.601 1.00 0.31 105 VAL A N 18
ATOM 30808 C CA . VAL A 1 105 ? -1.261 4.588 4.771 1.00 0.31 105 VAL A CA 18
ATOM 30809 C C . VAL A 1 105 ? 0.050 4.843 5.513 1.00 0.31 105 VAL A C 18
ATOM 30810 O O . VAL A 1 105 ? 0.052 5.081 6.721 1.00 0.41 105 VAL A O 18
ATOM 30823 N N . ARG A 1 106 ? 1.163 4.760 4.808 1.00 0.31 106 ARG A N 18
ATOM 30824 C CA . ARG A 1 106 ? 2.468 4.972 5.418 1.00 0.35 106 ARG A CA 18
ATOM 30825 C C . ARG A 1 106 ? 3.345 5.832 4.524 1.00 0.29 106 ARG A C 18
ATOM 30826 O O . ARG A 1 106 ? 3.341 5.682 3.301 1.00 0.31 106 ARG A O 18
ATOM 30847 N N . THR A 1 107 ? 4.092 6.732 5.138 1.00 0.34 107 THR A N 18
ATOM 30848 C CA . THR A 1 107 ? 4.994 7.593 4.401 1.00 0.36 107 THR A CA 18
ATOM 30849 C C . THR A 1 107 ? 6.400 6.989 4.394 1.00 0.40 107 THR A C 18
ATOM 30850 O O . THR A 1 107 ? 6.909 6.547 5.432 1.00 0.56 107 THR A O 18
ATOM 30861 N N . VAL A 1 108 ? 7.006 6.936 3.218 1.00 0.44 108 VAL A N 18
ATOM 30862 C CA . VAL A 1 108 ? 8.310 6.315 3.055 1.00 0.60 108 VAL A CA 18
ATOM 30863 C C . VAL A 1 108 ? 9.275 7.244 2.322 1.00 0.68 108 VAL A C 18
ATOM 30864 O O . VAL A 1 108 ? 8.985 7.727 1.227 1.00 0.86 108 VAL A O 18
ATOM 30877 N N . THR A 1 109 ? 10.419 7.500 2.935 1.00 0.68 109 THR A N 18
ATOM 30878 C CA . THR A 1 109 ? 11.438 8.330 2.323 1.00 0.78 109 THR A CA 18
ATOM 30879 C C . THR A 1 109 ? 12.737 7.552 2.127 1.00 0.71 109 THR A C 18
ATOM 30880 O O . THR A 1 109 ? 13.713 8.087 1.594 1.00 0.88 109 THR A O 18
ATOM 30891 N N . SER A 1 110 ? 12.756 6.295 2.567 1.00 0.59 110 SER A N 18
ATOM 30892 C CA . SER A 1 110 ? 13.936 5.451 2.413 1.00 0.54 110 SER A CA 18
ATOM 30893 C C . SER A 1 110 ? 13.561 3.977 2.396 1.00 0.49 110 SER A C 18
ATOM 30894 O O . SER A 1 110 ? 12.590 3.575 3.042 1.00 0.51 110 SER A O 18
ATOM 30902 N N . PRO A 1 111 ? 14.311 3.171 1.642 1.00 0.49 111 PRO A N 18
ATOM 30903 C CA . PRO A 1 111 ? 14.136 1.720 1.572 1.00 0.49 111 PRO A CA 18
ATOM 30904 C C . PRO A 1 111 ? 13.790 1.056 2.904 1.00 0.45 111 PRO A C 18
ATOM 30905 O O . PRO A 1 111 ? 12.783 0.347 3.010 1.00 0.50 111 PRO A O 18
ATOM 30916 N N . ASP A 1 112 ? 14.614 1.302 3.918 1.00 0.47 112 ASP A N 18
ATOM 30917 C CA . ASP A 1 112 ? 14.474 0.628 5.208 1.00 0.49 112 ASP A CA 18
ATOM 30918 C C . ASP A 1 112 ? 13.102 0.852 5.821 1.00 0.43 112 ASP A C 18
ATOM 30919 O O . ASP A 1 112 ? 12.528 -0.064 6.406 1.00 0.45 112 ASP A O 18
ATOM 30928 N N . GLU A 1 113 ? 12.570 2.059 5.670 1.00 0.43 113 GLU A N 18
ATOM 30929 C CA . GLU A 1 113 ? 11.256 2.384 6.207 1.00 0.45 113 GLU A CA 18
ATOM 30930 C C . GLU A 1 113 ? 10.196 1.478 5.598 1.00 0.37 113 GLU A C 18
ATOM 30931 O O . GLU A 1 113 ? 9.375 0.899 6.310 1.00 0.40 113 GLU A O 18
ATOM 30943 N N . ALA A 1 114 ? 10.235 1.346 4.276 1.00 0.37 114 ALA A N 18
ATOM 30944 C CA . ALA A 1 114 ? 9.298 0.488 3.563 1.00 0.39 114 ALA A CA 18
ATOM 30945 C C . ALA A 1 114 ? 9.441 -0.955 4.022 1.00 0.36 114 ALA A C 18
ATOM 30946 O O . ALA A 1 114 ? 8.450 -1.634 4.275 1.00 0.38 114 ALA A O 18
ATOM 30953 N N . LYS A 1 115 ? 10.686 -1.405 4.150 1.00 0.38 115 LYS A N 18
ATOM 30954 C CA . LYS A 1 115 ? 10.970 -2.776 4.561 1.00 0.45 115 LYS A CA 18
ATOM 30955 C C . LYS A 1 115 ? 10.440 -3.051 5.968 1.00 0.39 115 LYS A C 18
ATOM 30956 O O . LYS A 1 115 ? 10.074 -4.183 6.291 1.00 0.44 115 LYS A O 18
ATOM 30975 N N . ARG A 1 116 ? 10.391 -2.012 6.797 1.00 0.36 116 ARG A N 18
ATOM 30976 C CA . ARG A 1 116 ? 9.813 -2.129 8.131 1.00 0.39 116 ARG A CA 18
ATOM 30977 C C . ARG A 1 116 ? 8.313 -2.379 8.040 1.00 0.35 116 ARG A C 18
ATOM 30978 O O . ARG A 1 116 ? 7.798 -3.339 8.616 1.00 0.42 116 ARG A O 18
ATOM 30999 N N . TRP A 1 117 ? 7.623 -1.514 7.304 1.00 0.31 117 TRP A N 18
ATOM 31000 C CA . TRP A 1 117 ? 6.169 -1.585 7.196 1.00 0.32 117 TRP A CA 18
ATOM 31001 C C . TRP A 1 117 ? 5.732 -2.860 6.486 1.00 0.30 117 TRP A C 18
ATOM 31002 O O . TRP A 1 117 ? 4.804 -3.535 6.927 1.00 0.36 117 TRP A O 18
ATOM 31023 N N . ILE A 1 118 ? 6.410 -3.184 5.390 1.00 0.29 118 ILE A N 18
ATOM 31024 C CA . ILE A 1 118 ? 6.105 -4.382 4.611 1.00 0.32 118 ILE A CA 18
ATOM 31025 C C . ILE A 1 118 ? 6.201 -5.636 5.476 1.00 0.36 118 ILE A C 18
ATOM 31026 O O . ILE A 1 118 ? 5.352 -6.527 5.399 1.00 0.40 118 ILE A O 18
ATOM 31042 N N . LYS A 1 119 ? 7.227 -5.682 6.312 1.00 0.41 119 LYS A N 18
ATOM 31043 C CA . LYS A 1 119 ? 7.460 -6.825 7.179 1.00 0.53 119 LYS A CA 18
ATOM 31044 C C . LYS A 1 119 ? 6.321 -6.973 8.189 1.00 0.55 119 LYS A C 18
ATOM 31045 O O . LYS A 1 119 ? 5.777 -8.064 8.370 1.00 0.67 119 LYS A O 18
ATOM 31064 N N . GLU A 1 120 ? 5.952 -5.861 8.819 1.00 0.51 120 GLU A N 18
ATOM 31065 C CA . GLU A 1 120 ? 4.889 -5.853 9.821 1.00 0.63 120 GLU A CA 18
ATOM 31066 C C . GLU A 1 120 ? 3.541 -6.170 9.191 1.00 0.60 120 GLU A C 18
ATOM 31067 O O . GLU A 1 120 ? 2.816 -7.040 9.665 1.00 0.79 120 GLU A O 18
ATOM 31079 N N . PHE A 1 121 ? 3.224 -5.466 8.114 1.00 0.44 121 PHE A N 18
ATOM 31080 C CA . PHE A 1 121 ? 1.937 -5.604 7.444 1.00 0.43 121 PHE A CA 18
ATOM 31081 C C . PHE A 1 121 ? 1.700 -7.039 6.986 1.00 0.46 121 PHE A C 18
ATOM 31082 O O . PHE A 1 121 ? 0.576 -7.542 7.042 1.00 0.54 121 PHE A O 18
ATOM 31099 N N . SER A 1 122 ? 2.761 -7.694 6.539 1.00 0.44 122 SER A N 18
ATOM 31100 C CA . SER A 1 122 ? 2.669 -9.069 6.082 1.00 0.50 122 SER A CA 18
ATOM 31101 C C . SER A 1 122 ? 2.424 -10.013 7.259 1.00 0.58 122 SER A C 18
ATOM 31102 O O . SER A 1 122 ? 1.443 -10.761 7.275 1.00 0.80 122 SER A O 18
ATOM 31110 N N . GLU A 1 123 ? 3.297 -9.963 8.254 1.00 0.63 123 GLU A N 18
ATOM 31111 C CA . GLU A 1 123 ? 3.210 -10.877 9.381 1.00 0.81 123 GLU A CA 18
ATOM 31112 C C . GLU A 1 123 ? 3.413 -10.147 10.707 1.00 0.92 123 GLU A C 18
ATOM 31113 O O . GLU A 1 123 ? 4.536 -9.988 11.186 1.00 1.44 123 GLU A O 18
ATOM 31125 N N . GLU A 1 124 ? 2.311 -9.686 11.282 1.00 1.15 124 GLU A N 18
ATOM 31126 C CA . GLU A 1 124 ? 2.337 -9.030 12.581 1.00 1.53 124 GLU A CA 18
ATOM 31127 C C . GLU A 1 124 ? 2.634 -10.054 13.670 1.00 2.14 124 GLU A C 18
ATOM 31128 O O . GLU A 1 124 ? 1.743 -10.882 13.964 1.00 2.76 124 GLU A O 18
ATOM 31141 N N . MET A 1 21 ? -6.637 -13.266 4.425 1.00 0.86 21 MET A N 19
ATOM 31142 C CA . MET A 1 21 ? -6.903 -11.873 3.990 1.00 0.65 21 MET A CA 19
ATOM 31143 C C . MET A 1 21 ? -5.884 -11.449 2.942 1.00 0.55 21 MET A C 19
ATOM 31144 O O . MET A 1 21 ? -4.692 -11.712 3.091 1.00 0.75 21 MET A O 19
ATOM 31157 N N . THR A 1 22 ? -6.350 -10.810 1.872 1.00 0.43 22 THR A N 19
ATOM 31158 C CA . THR A 1 22 ? -5.451 -10.381 0.814 1.00 0.41 22 THR A CA 19
ATOM 31159 C C . THR A 1 22 ? -4.741 -9.090 1.211 1.00 0.35 22 THR A C 19
ATOM 31160 O O . THR A 1 22 ? -5.378 -8.151 1.694 1.00 0.38 22 THR A O 19
ATOM 31171 N N . LEU A 1 23 ? -3.428 -9.054 1.029 1.00 0.32 23 LEU A N 19
ATOM 31172 C CA . LEU A 1 23 ? -2.637 -7.896 1.414 1.00 0.29 23 LEU A CA 19
ATOM 31173 C C . LEU A 1 23 ? -2.088 -7.180 0.182 1.00 0.26 23 LEU A C 19
ATOM 31174 O O . LEU A 1 23 ? -1.349 -7.767 -0.615 1.00 0.30 23 LEU A O 19
ATOM 31190 N N . PHE A 1 24 ? -2.456 -5.915 0.025 1.00 0.25 24 PHE A N 19
ATOM 31191 C CA . PHE A 1 24 ? -2.012 -5.121 -1.117 1.00 0.25 24 PHE A CA 19
ATOM 31192 C C . PHE A 1 24 ? -1.095 -3.999 -0.663 1.00 0.26 24 PHE A C 19
ATOM 31193 O O . PHE A 1 24 ? -1.153 -3.567 0.488 1.00 0.30 24 PHE A O 19
ATOM 31210 N N . VAL A 1 25 ? -0.252 -3.533 -1.569 1.00 0.29 25 VAL A N 19
ATOM 31211 C CA . VAL A 1 25 ? 0.621 -2.405 -1.288 1.00 0.31 25 VAL A CA 19
ATOM 31212 C C . VAL A 1 25 ? 0.622 -1.428 -2.454 1.00 0.30 25 VAL A C 19
ATOM 31213 O O . VAL A 1 25 ? 1.112 -1.749 -3.535 1.00 0.35 25 VAL A O 19
ATOM 31226 N N . LEU A 1 26 ? 0.060 -0.250 -2.241 1.00 0.34 26 LEU A N 19
ATOM 31227 C CA . LEU A 1 26 ? 0.239 0.843 -3.181 1.00 0.35 26 LEU A CA 19
ATOM 31228 C C . LEU A 1 26 ? 1.452 1.635 -2.744 1.00 0.34 26 LEU A C 19
ATOM 31229 O O . LEU A 1 26 ? 1.813 1.611 -1.570 1.00 0.36 26 LEU A O 19
ATOM 31245 N N . ILE A 1 27 ? 2.095 2.307 -3.673 1.00 0.34 27 ILE A N 19
ATOM 31246 C CA . ILE A 1 27 ? 3.304 3.043 -3.357 1.00 0.32 27 ILE A CA 19
ATOM 31247 C C . ILE A 1 27 ? 3.474 4.238 -4.281 1.00 0.30 27 ILE A C 19
ATOM 31248 O O . ILE A 1 27 ? 3.434 4.085 -5.498 1.00 0.36 27 ILE A O 19
ATOM 31264 N N . LEU A 1 28 ? 3.624 5.437 -3.718 1.00 0.30 28 LEU A N 19
ATOM 31265 C CA . LEU A 1 28 ? 4.030 6.571 -4.529 1.00 0.36 28 LEU A CA 19
ATOM 31266 C C . LEU A 1 28 ? 5.420 7.004 -4.102 1.00 0.38 28 LEU A C 19
ATOM 31267 O O . LEU A 1 28 ? 5.586 7.969 -3.355 1.00 0.41 28 LEU A O 19
ATOM 31283 N N . SER A 1 29 ? 6.408 6.272 -4.567 1.00 0.44 29 SER A N 19
ATOM 31284 C CA . SER A 1 29 ? 7.799 6.626 -4.365 1.00 0.56 29 SER A CA 19
ATOM 31285 C C . SER A 1 29 ? 8.628 6.095 -5.522 1.00 0.68 29 SER A C 19
ATOM 31286 O O . SER A 1 29 ? 8.942 4.902 -5.544 1.00 1.05 29 SER A O 19
ATOM 31294 N N . ASN A 1 30 ? 8.986 6.922 -6.494 1.00 0.60 30 ASN A N 19
ATOM 31295 C CA . ASN A 1 30 ? 9.803 6.392 -7.568 1.00 0.67 30 ASN A CA 19
ATOM 31296 C C . ASN A 1 30 ? 11.254 6.375 -7.138 1.00 0.64 30 ASN A C 19
ATOM 31297 O O . ASN A 1 30 ? 12.017 7.303 -7.404 1.00 0.68 30 ASN A O 19
ATOM 31308 N N . ASP A 1 31 ? 11.617 5.302 -6.467 1.00 0.63 31 ASP A N 19
ATOM 31309 C CA . ASP A 1 31 ? 12.998 4.970 -6.202 1.00 0.67 31 ASP A CA 19
ATOM 31310 C C . ASP A 1 31 ? 13.279 3.609 -6.814 1.00 0.72 31 ASP A C 19
ATOM 31311 O O . ASP A 1 31 ? 12.701 2.605 -6.395 1.00 0.81 31 ASP A O 19
ATOM 31320 N N . LYS A 1 32 ? 14.159 3.575 -7.797 1.00 0.78 32 LYS A N 19
ATOM 31321 C CA . LYS A 1 32 ? 14.370 2.375 -8.597 1.00 0.82 32 LYS A CA 19
ATOM 31322 C C . LYS A 1 32 ? 14.865 1.186 -7.766 1.00 0.79 32 LYS A C 19
ATOM 31323 O O . LYS A 1 32 ? 14.453 0.053 -8.012 1.00 0.81 32 LYS A O 19
ATOM 31342 N N . LYS A 1 33 ? 15.721 1.432 -6.778 1.00 0.84 33 LYS A N 19
ATOM 31343 C CA . LYS A 1 33 ? 16.248 0.340 -5.961 1.00 0.86 33 LYS A CA 19
ATOM 31344 C C . LYS A 1 33 ? 15.303 0.025 -4.803 1.00 0.74 33 LYS A C 19
ATOM 31345 O O . LYS A 1 33 ? 15.272 -1.102 -4.305 1.00 0.70 33 LYS A O 19
ATOM 31364 N N . LEU A 1 34 ? 14.536 1.024 -4.380 1.00 0.72 34 LEU A N 19
ATOM 31365 C CA . LEU A 1 34 ? 13.515 0.829 -3.356 1.00 0.64 34 LEU A CA 19
ATOM 31366 C C . LEU A 1 34 ? 12.453 -0.134 -3.879 1.00 0.58 34 LEU A C 19
ATOM 31367 O O . LEU A 1 34 ? 12.174 -1.161 -3.263 1.00 0.62 34 LEU A O 19
ATOM 31383 N N . ILE A 1 35 ? 11.880 0.217 -5.031 1.00 0.54 35 ILE A N 19
ATOM 31384 C CA . ILE A 1 35 ? 10.829 -0.579 -5.666 1.00 0.52 35 ILE A CA 19
ATOM 31385 C C . ILE A 1 35 ? 11.268 -2.033 -5.820 1.00 0.55 35 ILE A C 19
ATOM 31386 O O . ILE A 1 35 ? 10.455 -2.957 -5.755 1.00 0.58 35 ILE A O 19
ATOM 31402 N N . GLU A 1 36 ? 12.565 -2.225 -6.008 1.00 0.59 36 GLU A N 19
ATOM 31403 C CA . GLU A 1 36 ? 13.132 -3.564 -6.079 1.00 0.66 36 GLU A CA 19
ATOM 31404 C C . GLU A 1 36 ? 12.981 -4.280 -4.744 1.00 0.62 36 GLU A C 19
ATOM 31405 O O . GLU A 1 36 ? 12.345 -5.329 -4.661 1.00 0.62 36 GLU A O 19
ATOM 31417 N N . GLU A 1 37 ? 13.540 -3.684 -3.698 1.00 0.62 37 GLU A N 19
ATOM 31418 C CA . GLU A 1 37 ? 13.549 -4.295 -2.376 1.00 0.65 37 GLU A CA 19
ATOM 31419 C C . GLU A 1 37 ? 12.131 -4.481 -1.844 1.00 0.56 37 GLU A C 19
ATOM 31420 O O . GLU A 1 37 ? 11.805 -5.519 -1.267 1.00 0.57 37 GLU A O 19
ATOM 31432 N N . ALA A 1 38 ? 11.294 -3.474 -2.055 1.00 0.51 38 ALA A N 19
ATOM 31433 C CA . ALA A 1 38 ? 9.918 -3.502 -1.582 1.00 0.46 38 ALA A CA 19
ATOM 31434 C C . ALA A 1 38 ? 9.130 -4.616 -2.253 1.00 0.42 38 ALA A C 19
ATOM 31435 O O . ALA A 1 38 ? 8.383 -5.341 -1.590 1.00 0.43 38 ALA A O 19
ATOM 31442 N N . ARG A 1 39 ? 9.298 -4.771 -3.563 1.00 0.43 39 ARG A N 19
ATOM 31443 C CA . ARG A 1 39 ? 8.582 -5.817 -4.270 1.00 0.45 39 ARG A CA 19
ATOM 31444 C C . ARG A 1 39 ? 9.125 -7.177 -3.890 1.00 0.45 39 ARG A C 19
ATOM 31445 O O . ARG A 1 39 ? 8.359 -8.060 -3.578 1.00 0.49 39 ARG A O 19
ATOM 31466 N N . LYS A 1 40 ? 10.447 -7.336 -3.908 1.00 0.49 40 LYS A N 19
ATOM 31467 C CA . LYS A 1 40 ? 11.071 -8.625 -3.607 1.00 0.55 40 LYS A CA 19
ATOM 31468 C C . LYS A 1 40 ? 10.661 -9.113 -2.222 1.00 0.49 40 LYS A C 19
ATOM 31469 O O . LYS A 1 40 ? 10.490 -10.314 -1.999 1.00 0.54 40 LYS A O 19
ATOM 31488 N N . MET A 1 41 ? 10.495 -8.173 -1.304 1.00 0.45 41 MET A N 19
ATOM 31489 C CA . MET A 1 41 ? 9.966 -8.477 0.014 1.00 0.46 41 MET A CA 19
ATOM 31490 C C . MET A 1 41 ? 8.541 -9.015 -0.100 1.00 0.41 41 MET A C 19
ATOM 31491 O O . MET A 1 41 ? 8.234 -10.094 0.404 1.00 0.46 41 MET A O 19
ATOM 31505 N N . ALA A 1 42 ? 7.691 -8.272 -0.796 1.00 0.37 42 ALA A N 19
ATOM 31506 C CA . ALA A 1 42 ? 6.302 -8.670 -1.002 1.00 0.39 42 ALA A CA 19
ATOM 31507 C C . ALA A 1 42 ? 6.202 -9.931 -1.858 1.00 0.42 42 ALA A C 19
ATOM 31508 O O . ALA A 1 42 ? 5.260 -10.701 -1.719 1.00 0.49 42 ALA A O 19
ATOM 31515 N N . GLU A 1 43 ? 7.173 -10.129 -2.743 1.00 0.45 43 GLU A N 19
ATOM 31516 C CA . GLU A 1 43 ? 7.210 -11.305 -3.597 1.00 0.59 43 GLU A CA 19
ATOM 31517 C C . GLU A 1 43 ? 7.265 -12.558 -2.740 1.00 0.63 43 GLU A C 19
ATOM 31518 O O . GLU A 1 43 ? 6.458 -13.475 -2.888 1.00 0.75 43 GLU A O 19
ATOM 31530 N N . LYS A 1 44 ? 8.226 -12.569 -1.822 1.00 0.60 44 LYS A N 19
ATOM 31531 C CA . LYS A 1 44 ? 8.416 -13.696 -0.913 1.00 0.70 44 LYS A CA 19
ATOM 31532 C C . LYS A 1 44 ? 7.342 -13.724 0.167 1.00 0.66 44 LYS A C 19
ATOM 31533 O O . LYS A 1 44 ? 7.003 -14.787 0.686 1.00 0.75 44 LYS A O 19
ATOM 31552 N N . ALA A 1 45 ? 6.811 -12.558 0.505 1.00 0.57 45 ALA A N 19
ATOM 31553 C CA . ALA A 1 45 ? 5.777 -12.462 1.526 1.00 0.59 45 ALA A CA 19
ATOM 31554 C C . ALA A 1 45 ? 4.394 -12.729 0.942 1.00 0.59 45 ALA A C 19
ATOM 31555 O O . ALA A 1 45 ? 3.395 -12.703 1.656 1.00 0.66 45 ALA A O 19
ATOM 31562 N N . ASN A 1 46 ? 4.355 -12.985 -0.367 1.00 0.56 46 ASN A N 19
ATOM 31563 C CA . ASN A 1 46 ? 3.115 -13.285 -1.084 1.00 0.60 46 ASN A CA 19
ATOM 31564 C C . ASN A 1 46 ? 2.122 -12.134 -0.987 1.00 0.54 46 ASN A C 19
ATOM 31565 O O . ASN A 1 46 ? 0.912 -12.340 -0.864 1.00 0.63 46 ASN A O 19
ATOM 31576 N N . LEU A 1 47 ? 2.642 -10.919 -1.054 1.00 0.44 47 LEU A N 19
ATOM 31577 C CA . LEU A 1 47 ? 1.810 -9.730 -1.032 1.00 0.42 47 LEU A CA 19
ATOM 31578 C C . LEU A 1 47 ? 1.698 -9.176 -2.441 1.00 0.41 47 LEU A C 19
ATOM 31579 O O . LEU A 1 47 ? 2.519 -9.493 -3.306 1.00 0.58 47 LEU A O 19
ATOM 31595 N N . ILE A 1 48 ? 0.700 -8.346 -2.675 1.00 0.30 48 ILE A N 19
ATOM 31596 C CA . ILE A 1 48 ? 0.510 -7.771 -3.990 1.00 0.32 48 ILE A CA 19
ATOM 31597 C C . ILE A 1 48 ? 1.028 -6.337 -4.038 1.00 0.32 48 ILE A C 19
ATOM 31598 O O . ILE A 1 48 ? 0.351 -5.398 -3.613 1.00 0.33 48 ILE A O 19
ATOM 31614 N N . LEU A 1 49 ? 2.246 -6.186 -4.542 1.00 0.34 49 LEU A N 19
ATOM 31615 C CA . LEU A 1 49 ? 2.865 -4.878 -4.695 1.00 0.35 49 LEU A CA 19
ATOM 31616 C C . LEU A 1 49 ? 2.349 -4.232 -5.979 1.00 0.35 49 LEU A C 19
ATOM 31617 O O . LEU A 1 49 ? 2.507 -4.789 -7.067 1.00 0.44 49 LEU A O 19
ATOM 31633 N N . ILE A 1 50 ? 1.724 -3.073 -5.852 1.00 0.33 50 ILE A N 19
ATOM 31634 C CA . ILE A 1 50 ? 1.251 -2.332 -7.011 1.00 0.34 50 ILE A CA 19
ATOM 31635 C C . ILE A 1 50 ? 1.969 -0.989 -7.096 1.00 0.32 50 ILE A C 19
ATOM 31636 O O . ILE A 1 50 ? 1.733 -0.095 -6.282 1.00 0.36 50 ILE A O 19
ATOM 31652 N N . THR A 1 51 ? 2.861 -0.865 -8.067 1.00 0.32 51 THR A N 19
ATOM 31653 C CA . THR A 1 51 ? 3.618 0.359 -8.262 1.00 0.35 51 THR A CA 19
ATOM 31654 C C . THR A 1 51 ? 2.730 1.466 -8.830 1.00 0.38 51 THR A C 19
ATOM 31655 O O . THR A 1 51 ? 2.060 1.277 -9.849 1.00 0.55 51 THR A O 19
ATOM 31666 N N . VAL A 1 52 ? 2.714 2.615 -8.168 1.00 0.39 52 VAL A N 19
ATOM 31667 C CA . VAL A 1 52 ? 1.820 3.703 -8.545 1.00 0.49 52 VAL A CA 19
ATOM 31668 C C . VAL A 1 52 ? 2.563 5.041 -8.565 1.00 0.58 52 VAL A C 19
ATOM 31669 O O . VAL A 1 52 ? 3.597 5.195 -7.919 1.00 0.80 52 VAL A O 19
ATOM 31682 N N . GLY A 1 53 ? 2.059 5.991 -9.339 1.00 0.66 53 GLY A N 19
ATOM 31683 C CA . GLY A 1 53 ? 2.544 7.351 -9.245 1.00 0.75 53 GLY A CA 19
ATOM 31684 C C . GLY A 1 53 ? 1.517 8.351 -9.729 1.00 0.81 53 GLY A C 19
ATOM 31685 O O . GLY A 1 53 ? 1.443 8.626 -10.928 1.00 1.24 53 GLY A O 19
ATOM 31689 N N . ASP A 1 54 ? 0.754 8.882 -8.763 1.00 0.71 54 ASP A N 19
ATOM 31690 C CA . ASP A 1 54 ? -0.283 9.912 -8.953 1.00 0.82 54 ASP A CA 19
ATOM 31691 C C . ASP A 1 54 ? -1.414 9.608 -7.971 1.00 0.70 54 ASP A C 19
ATOM 31692 O O . ASP A 1 54 ? -1.740 8.439 -7.757 1.00 0.64 54 ASP A O 19
ATOM 31701 N N . GLU A 1 55 ? -2.007 10.636 -7.367 1.00 0.80 55 GLU A N 19
ATOM 31702 C CA . GLU A 1 55 ? -3.066 10.421 -6.381 1.00 0.79 55 GLU A CA 19
ATOM 31703 C C . GLU A 1 55 ? -4.326 9.887 -7.041 1.00 0.69 55 GLU A C 19
ATOM 31704 O O . GLU A 1 55 ? -5.137 9.219 -6.403 1.00 0.71 55 GLU A O 19
ATOM 31716 N N . GLU A 1 56 ? -4.487 10.178 -8.320 1.00 0.70 56 GLU A N 19
ATOM 31717 C CA . GLU A 1 56 ? -5.645 9.712 -9.050 1.00 0.70 56 GLU A CA 19
ATOM 31718 C C . GLU A 1 56 ? -5.383 8.325 -9.601 1.00 0.66 56 GLU A C 19
ATOM 31719 O O . GLU A 1 56 ? -6.309 7.550 -9.821 1.00 0.67 56 GLU A O 19
ATOM 31731 N N . GLU A 1 57 ? -4.113 8.010 -9.807 1.00 0.65 57 GLU A N 19
ATOM 31732 C CA . GLU A 1 57 ? -3.725 6.658 -10.158 1.00 0.65 57 GLU A CA 19
ATOM 31733 C C . GLU A 1 57 ? -3.908 5.753 -8.944 1.00 0.55 57 GLU A C 19
ATOM 31734 O O . GLU A 1 57 ? -4.170 4.559 -9.082 1.00 0.52 57 GLU A O 19
ATOM 31746 N N . LEU A 1 58 ? -3.789 6.334 -7.749 1.00 0.52 58 LEU A N 19
ATOM 31747 C CA . LEU A 1 58 ? -4.153 5.628 -6.526 1.00 0.48 58 LEU A CA 19
ATOM 31748 C C . LEU A 1 58 ? -5.618 5.241 -6.573 1.00 0.46 58 LEU A C 19
ATOM 31749 O O . LEU A 1 58 ? -5.977 4.119 -6.248 1.00 0.44 58 LEU A O 19
ATOM 31765 N N . LYS A 1 59 ? -6.455 6.177 -7.007 1.00 0.52 59 LYS A N 19
ATOM 31766 C CA . LYS A 1 59 ? -7.889 5.934 -7.136 1.00 0.57 59 LYS A CA 19
ATOM 31767 C C . LYS A 1 59 ? -8.160 4.710 -8.006 1.00 0.51 59 LYS A C 19
ATOM 31768 O O . LYS A 1 59 ? -9.158 4.011 -7.834 1.00 0.58 59 LYS A O 19
ATOM 31787 N N . LYS A 1 60 ? -7.238 4.444 -8.908 1.00 0.49 60 LYS A N 19
ATOM 31788 C CA . LYS A 1 60 ? -7.355 3.337 -9.834 1.00 0.48 60 LYS A CA 19
ATOM 31789 C C . LYS A 1 60 ? -6.729 2.075 -9.246 1.00 0.41 60 LYS A C 19
ATOM 31790 O O . LYS A 1 60 ? -7.311 0.992 -9.299 1.00 0.41 60 LYS A O 19
ATOM 31809 N N . ALA A 1 61 ? -5.544 2.225 -8.667 1.00 0.40 61 ALA A N 19
ATOM 31810 C CA . ALA A 1 61 ? -4.808 1.099 -8.114 1.00 0.39 61 ALA A CA 19
ATOM 31811 C C . ALA A 1 61 ? -5.482 0.557 -6.858 1.00 0.32 61 ALA A C 19
ATOM 31812 O O . ALA A 1 61 ? -5.538 -0.654 -6.655 1.00 0.34 61 ALA A O 19
ATOM 31819 N N . ILE A 1 62 ? -6.002 1.452 -6.023 1.00 0.31 62 ILE A N 19
ATOM 31820 C CA . ILE A 1 62 ? -6.692 1.047 -4.803 1.00 0.37 62 ILE A CA 19
ATOM 31821 C C . ILE A 1 62 ? -8.012 0.369 -5.152 1.00 0.36 62 ILE A C 19
ATOM 31822 O O . ILE A 1 62 ? -8.399 -0.621 -4.532 1.00 0.38 62 ILE A O 19
ATOM 31838 N N . LYS A 1 63 ? -8.692 0.896 -6.167 1.00 0.37 63 LYS A N 19
ATOM 31839 C CA . LYS A 1 63 ? -9.931 0.297 -6.645 1.00 0.40 63 LYS A CA 19
ATOM 31840 C C . LYS A 1 63 ? -9.645 -1.079 -7.244 1.00 0.35 63 LYS A C 19
ATOM 31841 O O . LYS A 1 63 ? -10.445 -2.007 -7.117 1.00 0.40 63 LYS A O 19
ATOM 31860 N N . LYS A 1 64 ? -8.493 -1.194 -7.894 1.00 0.34 64 LYS A N 19
ATOM 31861 C CA . LYS A 1 64 ? -8.037 -2.464 -8.439 1.00 0.39 64 LYS A CA 19
ATOM 31862 C C . LYS A 1 64 ? -7.681 -3.435 -7.318 1.00 0.35 64 LYS A C 19
ATOM 31863 O O . LYS A 1 64 ? -7.920 -4.634 -7.427 1.00 0.40 64 LYS A O 19
ATOM 31882 N N . ALA A 1 65 ? -7.115 -2.909 -6.240 1.00 0.30 65 ALA A N 19
ATOM 31883 C CA . ALA A 1 65 ? -6.831 -3.711 -5.059 1.00 0.30 65 ALA A CA 19
ATOM 31884 C C . ALA A 1 65 ? -8.129 -4.273 -4.489 1.00 0.33 65 ALA A C 19
ATOM 31885 O O . ALA A 1 65 ? -8.234 -5.466 -4.208 1.00 0.38 65 ALA A O 19
ATOM 31892 N N . ASP A 1 66 ? -9.118 -3.398 -4.344 1.00 0.35 66 ASP A N 19
ATOM 31893 C CA . ASP A 1 66 ? -10.458 -3.801 -3.922 1.00 0.41 66 ASP A CA 19
ATOM 31894 C C . ASP A 1 66 ? -11.022 -4.851 -4.875 1.00 0.40 66 ASP A C 19
ATOM 31895 O O . ASP A 1 66 ? -11.624 -5.836 -4.453 1.00 0.47 66 ASP A O 19
ATOM 31904 N N . ASP A 1 67 ? -10.793 -4.637 -6.163 1.00 0.36 67 ASP A N 19
ATOM 31905 C CA . ASP A 1 67 ? -11.288 -5.530 -7.203 1.00 0.38 67 ASP A CA 19
ATOM 31906 C C . ASP A 1 67 ? -10.694 -6.931 -7.067 1.00 0.40 67 ASP A C 19
ATOM 31907 O O . ASP A 1 67 ? -11.423 -7.926 -7.062 1.00 0.48 67 ASP A O 19
ATOM 31916 N N . ILE A 1 68 ? -9.373 -6.999 -6.943 1.00 0.37 68 ILE A N 19
ATOM 31917 C CA . ILE A 1 68 ? -8.670 -8.272 -6.819 1.00 0.41 68 ILE A CA 19
ATOM 31918 C C . ILE A 1 68 ? -9.064 -8.986 -5.527 1.00 0.41 68 ILE A C 19
ATOM 31919 O O . ILE A 1 68 ? -9.219 -10.209 -5.496 1.00 0.47 68 ILE A O 19
ATOM 31935 N N . ALA A 1 69 ? -9.233 -8.210 -4.467 1.00 0.39 69 ALA A N 19
ATOM 31936 C CA . ALA A 1 69 ? -9.583 -8.757 -3.166 1.00 0.43 69 ALA A CA 19
ATOM 31937 C C . ALA A 1 69 ? -11.001 -9.307 -3.155 1.00 0.47 69 ALA A C 19
ATOM 31938 O O . ALA A 1 69 ? -11.235 -10.438 -2.738 1.00 0.53 69 ALA A O 19
ATOM 31945 N N . LYS A 1 70 ? -11.937 -8.510 -3.641 1.00 0.52 70 LYS A N 19
ATOM 31946 C CA . LYS A 1 70 ? -13.354 -8.824 -3.511 1.00 0.65 70 LYS A CA 19
ATOM 31947 C C . LYS A 1 70 ? -13.805 -9.938 -4.427 1.00 0.63 70 LYS A C 19
ATOM 31948 O O . LYS A 1 70 ? -14.861 -10.528 -4.207 1.00 0.72 70 LYS A O 19
ATOM 31967 N N . LYS A 1 71 ? -13.033 -10.225 -5.449 1.00 0.62 71 LYS A N 19
ATOM 31968 C CA . LYS A 1 71 ? -13.367 -11.325 -6.326 1.00 0.76 71 LYS A CA 19
ATOM 31969 C C . LYS A 1 71 ? -13.270 -12.636 -5.557 1.00 0.83 71 LYS A C 19
ATOM 31970 O O . LYS A 1 71 ? -14.028 -13.577 -5.798 1.00 1.03 71 LYS A O 19
ATOM 31989 N N . GLN A 1 72 ? -12.339 -12.683 -4.614 1.00 0.79 72 GLN A N 19
ATOM 31990 C CA . GLN A 1 72 ? -12.016 -13.937 -3.941 1.00 1.04 72 GLN A CA 19
ATOM 31991 C C . GLN A 1 72 ? -12.104 -13.882 -2.407 1.00 1.06 72 GLN A C 19
ATOM 31992 O O . GLN A 1 72 ? -12.784 -14.701 -1.791 1.00 1.22 72 GLN A O 19
ATOM 32006 N N . ASN A 1 73 ? -11.413 -12.924 -1.798 1.00 1.03 73 ASN A N 19
ATOM 32007 C CA . ASN A 1 73 ? -11.100 -12.995 -0.369 1.00 1.18 73 ASN A CA 19
ATOM 32008 C C . ASN A 1 73 ? -11.747 -11.892 0.474 1.00 1.00 73 ASN A C 19
ATOM 32009 O O . ASN A 1 73 ? -11.296 -11.634 1.591 1.00 1.24 73 ASN A O 19
ATOM 32020 N N . SER A 1 74 ? -12.749 -11.203 -0.051 1.00 1.13 74 SER A N 19
ATOM 32021 C CA . SER A 1 74 ? -13.309 -10.024 0.626 1.00 1.53 74 SER A CA 19
ATOM 32022 C C . SER A 1 74 ? -13.944 -10.298 1.999 1.00 1.47 74 SER A C 19
ATOM 32023 O O . SER A 1 74 ? -14.664 -9.448 2.520 1.00 1.93 74 SER A O 19
ATOM 32031 N N . SER A 1 75 ? -13.691 -11.460 2.584 1.00 1.40 75 SER A N 19
ATOM 32032 C CA . SER A 1 75 ? -14.045 -11.688 3.976 1.00 2.05 75 SER A CA 19
ATOM 32033 C C . SER A 1 75 ? -13.262 -10.698 4.849 1.00 1.90 75 SER A C 19
ATOM 32034 O O . SER A 1 75 ? -13.732 -10.269 5.904 1.00 2.43 75 SER A O 19
ATOM 32042 N N . GLU A 1 76 ? -12.064 -10.342 4.374 1.00 1.26 76 GLU A N 19
ATOM 32043 C CA . GLU A 1 76 ? -11.236 -9.306 4.989 1.00 1.12 76 GLU A CA 19
ATOM 32044 C C . GLU A 1 76 ? -10.060 -8.979 4.070 1.00 0.74 76 GLU A C 19
ATOM 32045 O O . GLU A 1 76 ? -9.446 -9.880 3.492 1.00 0.88 76 GLU A O 19
ATOM 32057 N N . ALA A 1 77 ? -9.759 -7.695 3.925 1.00 0.55 77 ALA A N 19
ATOM 32058 C CA . ALA A 1 77 ? -8.642 -7.260 3.100 1.00 0.44 77 ALA A CA 19
ATOM 32059 C C . ALA A 1 77 ? -7.893 -6.112 3.767 1.00 0.37 77 ALA A C 19
ATOM 32060 O O . ALA A 1 77 ? -8.506 -5.197 4.319 1.00 0.42 77 ALA A O 19
ATOM 32067 N N . LYS A 1 78 ? -6.570 -6.168 3.714 1.00 0.35 78 LYS A N 19
ATOM 32068 C CA . LYS A 1 78 ? -5.734 -5.125 4.290 1.00 0.37 78 LYS A CA 19
ATOM 32069 C C . LYS A 1 78 ? -4.813 -4.570 3.213 1.00 0.33 78 LYS A C 19
ATOM 32070 O O . LYS A 1 78 ? -4.317 -5.316 2.368 1.00 0.37 78 LYS A O 19
ATOM 32089 N N . ILE A 1 79 ? -4.585 -3.266 3.234 1.00 0.29 79 ILE A N 19
ATOM 32090 C CA . ILE A 1 79 ? -3.821 -2.616 2.178 1.00 0.29 79 ILE A CA 19
ATOM 32091 C C . ILE A 1 79 ? -2.862 -1.571 2.750 1.00 0.29 79 ILE A C 19
ATOM 32092 O O . ILE A 1 79 ? -3.204 -0.857 3.687 1.00 0.40 79 ILE A O 19
ATOM 32108 N N . LEU A 1 80 ? -1.655 -1.501 2.203 1.00 0.23 80 LEU A N 19
ATOM 32109 C CA . LEU A 1 80 ? -0.739 -0.408 2.507 1.00 0.28 80 LEU A CA 19
ATOM 32110 C C . LEU A 1 80 ? -0.751 0.605 1.388 1.00 0.30 80 LEU A C 19
ATOM 32111 O O . LEU A 1 80 ? -0.872 0.246 0.220 1.00 0.45 80 LEU A O 19
ATOM 32127 N N . ILE A 1 81 ? -0.647 1.867 1.741 1.00 0.27 81 ILE A N 19
ATOM 32128 C CA . ILE A 1 81 ? -0.338 2.882 0.760 1.00 0.27 81 ILE A CA 19
ATOM 32129 C C . ILE A 1 81 ? 0.954 3.572 1.158 1.00 0.27 81 ILE A C 19
ATOM 32130 O O . ILE A 1 81 ? 0.958 4.475 1.995 1.00 0.33 81 ILE A O 19
ATOM 32146 N N . LEU A 1 82 ? 2.050 3.113 0.581 1.00 0.27 82 LEU A N 19
ATOM 32147 C CA . LEU A 1 82 ? 3.336 3.754 0.777 1.00 0.31 82 LEU A CA 19
ATOM 32148 C C . LEU A 1 82 ? 3.406 5.002 -0.085 1.00 0.34 82 LEU A C 19
ATOM 32149 O O . LEU A 1 82 ? 2.900 5.015 -1.203 1.00 0.59 82 LEU A O 19
ATOM 32165 N N . LEU A 1 83 ? 4.004 6.051 0.440 1.00 0.35 83 LEU A N 19
ATOM 32166 C CA . LEU A 1 83 ? 4.184 7.286 -0.309 1.00 0.42 83 LEU A CA 19
ATOM 32167 C C . LEU A 1 83 ? 5.103 8.222 0.452 1.00 0.44 83 LEU A C 19
ATOM 32168 O O . LEU A 1 83 ? 5.356 8.010 1.639 1.00 0.55 83 LEU A O 19
ATOM 32184 N N . GLU A 1 84 ? 5.620 9.241 -0.215 1.00 0.43 84 GLU A N 19
ATOM 32185 C CA . GLU A 1 84 ? 6.409 10.237 0.481 1.00 0.45 84 GLU A CA 19
ATOM 32186 C C . GLU A 1 84 ? 5.732 11.594 0.385 1.00 0.47 84 GLU A C 19
ATOM 32187 O O . GLU A 1 84 ? 5.848 12.292 -0.624 1.00 0.54 84 GLU A O 19
ATOM 32199 N N . LYS A 1 85 ? 5.028 11.946 1.453 1.00 0.45 85 LYS A N 19
ATOM 32200 C CA . LYS A 1 85 ? 4.464 13.275 1.645 1.00 0.56 85 LYS A CA 19
ATOM 32201 C C . LYS A 1 85 ? 3.788 13.322 3.013 1.00 0.53 85 LYS A C 19
ATOM 32202 O O . LYS A 1 85 ? 3.473 12.270 3.577 1.00 0.53 85 LYS A O 19
ATOM 32221 N N . PRO A 1 86 ? 3.580 14.519 3.582 1.00 0.60 86 PRO A N 19
ATOM 32222 C CA . PRO A 1 86 ? 2.914 14.663 4.881 1.00 0.62 86 PRO A CA 19
ATOM 32223 C C . PRO A 1 86 ? 1.464 14.190 4.836 1.00 0.61 86 PRO A C 19
ATOM 32224 O O . PRO A 1 86 ? 0.651 14.728 4.083 1.00 0.68 86 PRO A O 19
ATOM 32235 N N . VAL A 1 87 ? 1.145 13.181 5.635 1.00 0.59 87 VAL A N 19
ATOM 32236 C CA . VAL A 1 87 ? -0.210 12.653 5.695 1.00 0.62 87 VAL A CA 19
ATOM 32237 C C . VAL A 1 87 ? -0.813 12.859 7.080 1.00 0.62 87 VAL A C 19
ATOM 32238 O O . VAL A 1 87 ? -0.210 12.513 8.098 1.00 0.66 87 VAL A O 19
ATOM 32251 N N . SER A 1 88 ? -1.993 13.448 7.115 1.00 0.69 88 SER A N 19
ATOM 32252 C CA . SER A 1 88 ? -2.710 13.639 8.361 1.00 0.76 88 SER A CA 19
ATOM 32253 C C . SER A 1 88 ? -3.645 12.453 8.615 1.00 0.72 88 SER A C 19
ATOM 32254 O O . SER A 1 88 ? -3.984 11.734 7.676 1.00 0.69 88 SER A O 19
ATOM 32262 N N . PRO A 1 89 ? -4.055 12.212 9.872 1.00 0.78 89 PRO A N 19
ATOM 32263 C CA . PRO A 1 89 ? -4.917 11.072 10.223 1.00 0.79 89 PRO A CA 19
ATOM 32264 C C . PRO A 1 89 ? -6.130 10.919 9.298 1.00 0.67 89 PRO A C 19
ATOM 32265 O O . PRO A 1 89 ? -6.435 9.817 8.833 1.00 0.65 89 PRO A O 19
ATOM 32276 N N . GLU A 1 90 ? -6.796 12.030 9.005 1.00 0.71 90 GLU A N 19
ATOM 32277 C CA . GLU A 1 90 ? -8.020 12.001 8.209 1.00 0.72 90 GLU A CA 19
ATOM 32278 C C . GLU A 1 90 ? -7.733 11.718 6.736 1.00 0.64 90 GLU A C 19
ATOM 32279 O O . GLU A 1 90 ? -8.649 11.432 5.964 1.00 0.68 90 GLU A O 19
ATOM 32291 N N . TYR A 1 91 ? -6.465 11.792 6.352 1.00 0.62 91 TYR A N 19
ATOM 32292 C CA . TYR A 1 91 ? -6.061 11.468 4.988 1.00 0.62 91 TYR A CA 19
ATOM 32293 C C . TYR A 1 91 ? -6.223 9.972 4.756 1.00 0.52 91 TYR A C 19
ATOM 32294 O O . TYR A 1 91 ? -6.669 9.535 3.695 1.00 0.52 91 TYR A O 19
ATOM 32312 N N . GLU A 1 92 ? -5.879 9.195 5.776 1.00 0.48 92 GLU A N 19
ATOM 32313 C CA . GLU A 1 92 ? -6.019 7.752 5.720 1.00 0.42 92 GLU A CA 19
ATOM 32314 C C . GLU A 1 92 ? -7.491 7.363 5.730 1.00 0.42 92 GLU A C 19
ATOM 32315 O O . GLU A 1 92 ? -7.902 6.438 5.034 1.00 0.43 92 GLU A O 19
ATOM 32327 N N . LYS A 1 93 ? -8.279 8.093 6.509 1.00 0.47 93 LYS A N 19
ATOM 32328 C CA . LYS A 1 93 ? -9.701 7.825 6.638 1.00 0.54 93 LYS A CA 19
ATOM 32329 C C . LYS A 1 93 ? -10.395 7.946 5.290 1.00 0.53 93 LYS A C 19
ATOM 32330 O O . LYS A 1 93 ? -11.213 7.107 4.933 1.00 0.55 93 LYS A O 19
ATOM 32349 N N . LYS A 1 94 ? -10.045 8.981 4.537 1.00 0.54 94 LYS A N 19
ATOM 32350 C CA . LYS A 1 94 ? -10.655 9.215 3.233 1.00 0.59 94 LYS A CA 19
ATOM 32351 C C . LYS A 1 94 ? -10.331 8.083 2.264 1.00 0.52 94 LYS A C 19
ATOM 32352 O O . LYS A 1 94 ? -11.183 7.665 1.483 1.00 0.57 94 LYS A O 19
ATOM 32371 N N . LEU A 1 95 ? -9.108 7.575 2.331 1.00 0.47 95 LEU A N 19
ATOM 32372 C CA . LEU A 1 95 ? -8.690 6.488 1.455 1.00 0.45 95 LEU A CA 19
ATOM 32373 C C . LEU A 1 95 ? -9.251 5.152 1.941 1.00 0.39 95 LEU A C 19
ATOM 32374 O O . LEU A 1 95 ? -9.589 4.279 1.140 1.00 0.41 95 LEU A O 19
ATOM 32390 N N . GLN A 1 96 ? -9.359 5.007 3.257 1.00 0.37 96 GLN A N 19
ATOM 32391 C CA . GLN A 1 96 ? -9.951 3.818 3.863 1.00 0.40 96 GLN A CA 19
ATOM 32392 C C . GLN A 1 96 ? -11.438 3.773 3.522 1.00 0.45 96 GLN A C 19
ATOM 32393 O O . GLN A 1 96 ? -12.005 2.709 3.297 1.00 0.49 96 GLN A O 19
ATOM 32407 N N . LYS A 1 97 ? -12.060 4.943 3.467 1.00 0.52 97 LYS A N 19
ATOM 32408 C CA . LYS A 1 97 ? -13.457 5.045 3.051 1.00 0.64 97 LYS A CA 19
ATOM 32409 C C . LYS A 1 97 ? -13.602 4.882 1.537 1.00 0.65 97 LYS A C 19
ATOM 32410 O O . LYS A 1 97 ? -14.640 4.427 1.055 1.00 0.72 97 LYS A O 19
ATOM 32429 N N . TYR A 1 98 ? -12.562 5.248 0.794 1.00 0.63 98 TYR A N 19
ATOM 32430 C CA . TYR A 1 98 ? -12.596 5.169 -0.665 1.00 0.68 98 TYR A CA 19
ATOM 32431 C C . TYR A 1 98 ? -12.742 3.725 -1.127 1.00 0.64 98 TYR A C 19
ATOM 32432 O O . TYR A 1 98 ? -13.508 3.429 -2.045 1.00 0.73 98 TYR A O 19
ATOM 32450 N N . ALA A 1 99 ? -12.008 2.834 -0.490 1.00 0.56 99 ALA A N 19
ATOM 32451 C CA . ALA A 1 99 ? -12.055 1.423 -0.828 1.00 0.56 99 ALA A CA 19
ATOM 32452 C C . ALA A 1 99 ? -12.387 0.604 0.402 1.00 0.52 99 ALA A C 19
ATOM 32453 O O . ALA A 1 99 ? -11.749 0.764 1.441 1.00 0.60 99 ALA A O 19
ATOM 32460 N N . ASP A 1 100 ? -13.386 -0.263 0.300 1.00 0.54 100 ASP A N 19
ATOM 32461 C CA . ASP A 1 100 ? -13.754 -1.094 1.435 1.00 0.53 100 ASP A CA 19
ATOM 32462 C C . ASP A 1 100 ? -12.648 -2.097 1.717 1.00 0.47 100 ASP A C 19
ATOM 32463 O O . ASP A 1 100 ? -12.516 -3.116 1.042 1.00 0.51 100 ASP A O 19
ATOM 32472 N N . ALA A 1 101 ? -11.865 -1.772 2.725 1.00 0.42 101 ALA A N 19
ATOM 32473 C CA . ALA A 1 101 ? -10.750 -2.580 3.172 1.00 0.39 101 ALA A CA 19
ATOM 32474 C C . ALA A 1 101 ? -10.161 -1.915 4.385 1.00 0.37 101 ALA A C 19
ATOM 32475 O O . ALA A 1 101 ? -10.647 -0.865 4.815 1.00 0.50 101 ALA A O 19
ATOM 32482 N N . GLU A 1 102 ? -9.128 -2.494 4.938 1.00 0.31 102 GLU A N 19
ATOM 32483 C CA . GLU A 1 102 ? -8.394 -1.821 5.975 1.00 0.31 102 GLU A CA 19
ATOM 32484 C C . GLU A 1 102 ? -7.089 -1.298 5.406 1.00 0.29 102 GLU A C 19
ATOM 32485 O O . GLU A 1 102 ? -6.073 -1.998 5.415 1.00 0.36 102 GLU A O 19
ATOM 32497 N N . VAL A 1 103 ? -7.113 -0.081 4.886 1.00 0.27 103 VAL A N 19
ATOM 32498 C CA . VAL A 1 103 ? -5.906 0.503 4.341 1.00 0.32 103 VAL A CA 19
ATOM 32499 C C . VAL A 1 103 ? -5.142 1.220 5.441 1.00 0.32 103 VAL A C 19
ATOM 32500 O O . VAL A 1 103 ? -5.723 1.909 6.285 1.00 0.38 103 VAL A O 19
ATOM 32513 N N . ARG A 1 104 ? -3.850 1.006 5.451 1.00 0.33 104 ARG A N 19
ATOM 32514 C CA . ARG A 1 104 ? -2.969 1.656 6.389 1.00 0.37 104 ARG A CA 19
ATOM 32515 C C . ARG A 1 104 ? -1.960 2.471 5.605 1.00 0.33 104 ARG A C 19
ATOM 32516 O O . ARG A 1 104 ? -0.996 1.927 5.064 1.00 0.38 104 ARG A O 19
ATOM 32537 N N . VAL A 1 105 ? -2.195 3.766 5.506 1.00 0.31 105 VAL A N 19
ATOM 32538 C CA . VAL A 1 105 ? -1.330 4.605 4.703 1.00 0.31 105 VAL A CA 19
ATOM 32539 C C . VAL A 1 105 ? 0.009 4.778 5.417 1.00 0.31 105 VAL A C 19
ATOM 32540 O O . VAL A 1 105 ? 0.054 5.008 6.625 1.00 0.41 105 VAL A O 19
ATOM 32553 N N . ARG A 1 106 ? 1.100 4.623 4.690 1.00 0.31 106 ARG A N 19
ATOM 32554 C CA . ARG A 1 106 ? 2.420 4.652 5.298 1.00 0.35 106 ARG A CA 19
ATOM 32555 C C . ARG A 1 106 ? 3.305 5.669 4.596 1.00 0.29 106 ARG A C 19
ATOM 32556 O O . ARG A 1 106 ? 3.653 5.500 3.426 1.00 0.31 106 ARG A O 19
ATOM 32577 N N . THR A 1 107 ? 3.663 6.724 5.304 1.00 0.34 107 THR A N 19
ATOM 32578 C CA . THR A 1 107 ? 4.536 7.736 4.744 1.00 0.36 107 THR A CA 19
ATOM 32579 C C . THR A 1 107 ? 5.993 7.361 5.023 1.00 0.40 107 THR A C 19
ATOM 32580 O O . THR A 1 107 ? 6.398 7.176 6.173 1.00 0.56 107 THR A O 19
ATOM 32591 N N . VAL A 1 108 ? 6.764 7.203 3.960 1.00 0.44 108 VAL A N 19
ATOM 32592 C CA . VAL A 1 108 ? 8.129 6.725 4.079 1.00 0.60 108 VAL A CA 19
ATOM 32593 C C . VAL A 1 108 ? 9.132 7.849 3.857 1.00 0.68 108 VAL A C 19
ATOM 32594 O O . VAL A 1 108 ? 8.940 8.710 3.001 1.00 0.86 108 VAL A O 19
ATOM 32607 N N . THR A 1 109 ? 10.182 7.855 4.663 1.00 0.68 109 THR A N 19
ATOM 32608 C CA . THR A 1 109 ? 11.231 8.856 4.546 1.00 0.78 109 THR A CA 19
ATOM 32609 C C . THR A 1 109 ? 12.527 8.238 4.029 1.00 0.71 109 THR A C 19
ATOM 32610 O O . THR A 1 109 ? 13.504 8.942 3.771 1.00 0.88 109 THR A O 19
ATOM 32621 N N . SER A 1 110 ? 12.524 6.919 3.870 1.00 0.59 110 SER A N 19
ATOM 32622 C CA . SER A 1 110 ? 13.698 6.184 3.418 1.00 0.54 110 SER A CA 19
ATOM 32623 C C . SER A 1 110 ? 13.278 4.809 2.909 1.00 0.49 110 SER A C 19
ATOM 32624 O O . SER A 1 110 ? 12.264 4.273 3.363 1.00 0.51 110 SER A O 19
ATOM 32632 N N . PRO A 1 111 ? 14.029 4.219 1.961 1.00 0.49 111 PRO A N 19
ATOM 32633 C CA . PRO A 1 111 ? 13.724 2.881 1.440 1.00 0.49 111 PRO A CA 19
ATOM 32634 C C . PRO A 1 111 ? 13.624 1.840 2.548 1.00 0.45 111 PRO A C 19
ATOM 32635 O O . PRO A 1 111 ? 12.763 0.958 2.514 1.00 0.50 111 PRO A O 19
ATOM 32646 N N . ASP A 1 112 ? 14.497 1.965 3.539 1.00 0.47 112 ASP A N 19
ATOM 32647 C CA . ASP A 1 112 ? 14.520 1.043 4.667 1.00 0.49 112 ASP A CA 19
ATOM 32648 C C . ASP A 1 112 ? 13.205 1.090 5.435 1.00 0.43 112 ASP A C 19
ATOM 32649 O O . ASP A 1 112 ? 12.684 0.054 5.852 1.00 0.45 112 ASP A O 19
ATOM 32658 N N . GLU A 1 113 ? 12.668 2.297 5.610 1.00 0.43 113 GLU A N 19
ATOM 32659 C CA . GLU A 1 113 ? 11.398 2.477 6.305 1.00 0.45 113 GLU A CA 19
ATOM 32660 C C . GLU A 1 113 ? 10.301 1.691 5.606 1.00 0.37 113 GLU A C 19
ATOM 32661 O O . GLU A 1 113 ? 9.543 0.963 6.246 1.00 0.40 113 GLU A O 19
ATOM 32673 N N . ALA A 1 114 ? 10.243 1.831 4.283 1.00 0.37 114 ALA A N 19
ATOM 32674 C CA . ALA A 1 114 ? 9.249 1.138 3.471 1.00 0.39 114 ALA A CA 19
ATOM 32675 C C . ALA A 1 114 ? 9.303 -0.364 3.712 1.00 0.36 114 ALA A C 19
ATOM 32676 O O . ALA A 1 114 ? 8.272 -1.014 3.880 1.00 0.38 114 ALA A O 19
ATOM 32683 N N . LYS A 1 115 ? 10.516 -0.898 3.754 1.00 0.38 115 LYS A N 19
ATOM 32684 C CA . LYS A 1 115 ? 10.722 -2.322 3.978 1.00 0.45 115 LYS A CA 19
ATOM 32685 C C . LYS A 1 115 ? 10.222 -2.732 5.359 1.00 0.39 115 LYS A C 19
ATOM 32686 O O . LYS A 1 115 ? 9.639 -3.800 5.525 1.00 0.44 115 LYS A O 19
ATOM 32705 N N . ARG A 1 116 ? 10.438 -1.872 6.345 1.00 0.36 116 ARG A N 19
ATOM 32706 C CA . ARG A 1 116 ? 9.990 -2.150 7.702 1.00 0.39 116 ARG A CA 19
ATOM 32707 C C . ARG A 1 116 ? 8.466 -2.204 7.778 1.00 0.35 116 ARG A C 19
ATOM 32708 O O . ARG A 1 116 ? 7.905 -3.105 8.399 1.00 0.42 116 ARG A O 19
ATOM 32729 N N . TRP A 1 117 ? 7.801 -1.250 7.129 1.00 0.31 117 TRP A N 19
ATOM 32730 C CA . TRP A 1 117 ? 6.341 -1.208 7.130 1.00 0.32 117 TRP A CA 19
ATOM 32731 C C . TRP A 1 117 ? 5.764 -2.466 6.491 1.00 0.30 117 TRP A C 19
ATOM 32732 O O . TRP A 1 117 ? 4.796 -3.037 6.992 1.00 0.36 117 TRP A O 19
ATOM 32753 N N . ILE A 1 118 ? 6.366 -2.897 5.386 1.00 0.29 118 ILE A N 19
ATOM 32754 C CA . ILE A 1 118 ? 5.894 -4.075 4.669 1.00 0.32 118 ILE A CA 19
ATOM 32755 C C . ILE A 1 118 ? 6.181 -5.348 5.464 1.00 0.36 118 ILE A C 19
ATOM 32756 O O . ILE A 1 118 ? 5.352 -6.260 5.509 1.00 0.40 118 ILE A O 19
ATOM 32772 N N . LYS A 1 119 ? 7.351 -5.400 6.097 1.00 0.41 119 LYS A N 19
ATOM 32773 C CA . LYS A 1 119 ? 7.733 -6.553 6.908 1.00 0.53 119 LYS A CA 19
ATOM 32774 C C . LYS A 1 119 ? 6.709 -6.789 8.011 1.00 0.55 119 LYS A C 19
ATOM 32775 O O . LYS A 1 119 ? 6.274 -7.921 8.240 1.00 0.67 119 LYS A O 19
ATOM 32794 N N . GLU A 1 120 ? 6.320 -5.712 8.682 1.00 0.51 120 GLU A N 19
ATOM 32795 C CA . GLU A 1 120 ? 5.324 -5.786 9.741 1.00 0.63 120 GLU A CA 19
ATOM 32796 C C . GLU A 1 120 ? 3.951 -6.094 9.154 1.00 0.60 120 GLU A C 19
ATOM 32797 O O . GLU A 1 120 ? 3.209 -6.912 9.690 1.00 0.79 120 GLU A O 19
ATOM 32809 N N . PHE A 1 121 ? 3.641 -5.457 8.030 1.00 0.44 121 PHE A N 19
ATOM 32810 C CA . PHE A 1 121 ? 2.345 -5.615 7.370 1.00 0.43 121 PHE A CA 19
ATOM 32811 C C . PHE A 1 121 ? 2.132 -7.047 6.885 1.00 0.46 121 PHE A C 19
ATOM 32812 O O . PHE A 1 121 ? 1.001 -7.480 6.673 1.00 0.54 121 PHE A O 19
ATOM 32829 N N . SER A 1 122 ? 3.221 -7.779 6.709 1.00 0.44 122 SER A N 19
ATOM 32830 C CA . SER A 1 122 ? 3.139 -9.170 6.290 1.00 0.50 122 SER A CA 19
ATOM 32831 C C . SER A 1 122 ? 2.438 -10.009 7.361 1.00 0.58 122 SER A C 19
ATOM 32832 O O . SER A 1 122 ? 1.809 -11.028 7.055 1.00 0.80 122 SER A O 19
ATOM 32840 N N . GLU A 1 123 ? 2.530 -9.552 8.611 1.00 0.63 123 GLU A N 19
ATOM 32841 C CA . GLU A 1 123 ? 1.955 -10.255 9.751 1.00 0.81 123 GLU A CA 19
ATOM 32842 C C . GLU A 1 123 ? 2.258 -9.489 11.037 1.00 0.92 123 GLU A C 19
ATOM 32843 O O . GLU A 1 123 ? 3.292 -9.715 11.672 1.00 1.44 123 GLU A O 19
ATOM 32855 N N . GLU A 1 124 ? 1.385 -8.558 11.397 1.00 1.15 124 GLU A N 19
ATOM 32856 C CA . GLU A 1 124 ? 1.575 -7.771 12.607 1.00 1.53 124 GLU A CA 19
ATOM 32857 C C . GLU A 1 124 ? 0.707 -8.305 13.743 1.00 2.14 124 GLU A C 19
ATOM 32858 O O . GLU A 1 124 ? 1.278 -8.816 14.730 1.00 2.76 124 GLU A O 19
ATOM 32871 N N . MET A 1 21 ? -7.745 -13.158 4.921 1.00 0.86 21 MET A N 20
ATOM 32872 C CA . MET A 1 21 ? -7.660 -11.738 4.503 1.00 0.65 21 MET A CA 20
ATOM 32873 C C . MET A 1 21 ? -6.640 -11.571 3.380 1.00 0.55 21 MET A C 20
ATOM 32874 O O . MET A 1 21 ? -5.528 -12.091 3.460 1.00 0.75 21 MET A O 20
ATOM 32887 N N . THR A 1 22 ? -7.019 -10.869 2.325 1.00 0.43 22 THR A N 20
ATOM 32888 C CA . THR A 1 22 ? -6.085 -10.580 1.251 1.00 0.41 22 THR A CA 20
ATOM 32889 C C . THR A 1 22 ? -5.280 -9.337 1.597 1.00 0.35 22 THR A C 20
ATOM 32890 O O . THR A 1 22 ? -5.848 -8.302 1.956 1.00 0.38 22 THR A O 20
ATOM 32901 N N . LEU A 1 23 ? -3.964 -9.447 1.523 1.00 0.32 23 LEU A N 20
ATOM 32902 C CA . LEU A 1 23 ? -3.101 -8.329 1.849 1.00 0.29 23 LEU A CA 20
ATOM 32903 C C . LEU A 1 23 ? -2.528 -7.702 0.586 1.00 0.26 23 LEU A C 20
ATOM 32904 O O . LEU A 1 23 ? -1.770 -8.335 -0.157 1.00 0.30 23 LEU A O 20
ATOM 32920 N N . PHE A 1 24 ? -2.912 -6.463 0.341 1.00 0.25 24 PHE A N 20
ATOM 32921 C CA . PHE A 1 24 ? -2.414 -5.719 -0.802 1.00 0.25 24 PHE A CA 20
ATOM 32922 C C . PHE A 1 24 ? -1.418 -4.678 -0.328 1.00 0.26 24 PHE A C 20
ATOM 32923 O O . PHE A 1 24 ? -1.437 -4.282 0.838 1.00 0.30 24 PHE A O 20
ATOM 32940 N N . VAL A 1 25 ? -0.554 -4.233 -1.215 1.00 0.29 25 VAL A N 20
ATOM 32941 C CA . VAL A 1 25 ? 0.342 -3.145 -0.896 1.00 0.31 25 VAL A CA 20
ATOM 32942 C C . VAL A 1 25 ? 0.558 -2.242 -2.100 1.00 0.30 25 VAL A C 20
ATOM 32943 O O . VAL A 1 25 ? 0.817 -2.697 -3.214 1.00 0.35 25 VAL A O 20
ATOM 32956 N N . LEU A 1 26 ? 0.408 -0.960 -1.857 1.00 0.34 26 LEU A N 20
ATOM 32957 C CA . LEU A 1 26 ? 0.650 0.058 -2.847 1.00 0.35 26 LEU A CA 20
ATOM 32958 C C . LEU A 1 26 ? 1.809 0.924 -2.396 1.00 0.34 26 LEU A C 20
ATOM 32959 O O . LEU A 1 26 ? 2.172 0.924 -1.218 1.00 0.36 26 LEU A O 20
ATOM 32975 N N . ILE A 1 27 ? 2.377 1.666 -3.319 1.00 0.34 27 ILE A N 20
ATOM 32976 C CA . ILE A 1 27 ? 3.491 2.535 -3.003 1.00 0.32 27 ILE A CA 20
ATOM 32977 C C . ILE A 1 27 ? 3.471 3.768 -3.891 1.00 0.30 27 ILE A C 20
ATOM 32978 O O . ILE A 1 27 ? 3.346 3.657 -5.111 1.00 0.36 27 ILE A O 20
ATOM 32994 N N . LEU A 1 28 ? 3.555 4.947 -3.290 1.00 0.30 28 LEU A N 20
ATOM 32995 C CA . LEU A 1 28 ? 3.747 6.139 -4.081 1.00 0.36 28 LEU A CA 20
ATOM 32996 C C . LEU A 1 28 ? 4.981 6.873 -3.588 1.00 0.38 28 LEU A C 20
ATOM 32997 O O . LEU A 1 28 ? 4.900 7.870 -2.869 1.00 0.41 28 LEU A O 20
ATOM 33013 N N . SER A 1 29 ? 6.120 6.354 -3.989 1.00 0.44 29 SER A N 20
ATOM 33014 C CA . SER A 1 29 ? 7.398 7.000 -3.796 1.00 0.56 29 SER A CA 20
ATOM 33015 C C . SER A 1 29 ? 8.287 6.586 -4.955 1.00 0.68 29 SER A C 20
ATOM 33016 O O . SER A 1 29 ? 8.970 5.567 -4.865 1.00 1.05 29 SER A O 20
ATOM 33024 N N . ASN A 1 30 ? 8.275 7.313 -6.059 1.00 0.60 30 ASN A N 20
ATOM 33025 C CA . ASN A 1 30 ? 8.952 6.795 -7.231 1.00 0.67 30 ASN A CA 20
ATOM 33026 C C . ASN A 1 30 ? 10.430 7.132 -7.210 1.00 0.64 30 ASN A C 20
ATOM 33027 O O . ASN A 1 30 ? 10.867 8.169 -7.707 1.00 0.68 30 ASN A O 20
ATOM 33038 N N . ASP A 1 31 ? 11.184 6.237 -6.597 1.00 0.63 31 ASP A N 20
ATOM 33039 C CA . ASP A 1 31 ? 12.621 6.156 -6.763 1.00 0.67 31 ASP A CA 20
ATOM 33040 C C . ASP A 1 31 ? 12.954 4.785 -7.339 1.00 0.72 31 ASP A C 20
ATOM 33041 O O . ASP A 1 31 ? 12.329 3.801 -6.942 1.00 0.81 31 ASP A O 20
ATOM 33050 N N . LYS A 1 32 ? 13.895 4.697 -8.266 1.00 0.78 32 LYS A N 20
ATOM 33051 C CA . LYS A 1 32 ? 14.174 3.421 -8.926 1.00 0.82 32 LYS A CA 20
ATOM 33052 C C . LYS A 1 32 ? 14.560 2.330 -7.926 1.00 0.79 32 LYS A C 20
ATOM 33053 O O . LYS A 1 32 ? 13.854 1.327 -7.795 1.00 0.81 32 LYS A O 20
ATOM 33072 N N . LYS A 1 33 ? 15.655 2.538 -7.202 1.00 0.84 33 LYS A N 20
ATOM 33073 C CA . LYS A 1 33 ? 16.182 1.508 -6.311 1.00 0.86 33 LYS A CA 20
ATOM 33074 C C . LYS A 1 33 ? 15.255 1.280 -5.119 1.00 0.74 33 LYS A C 20
ATOM 33075 O O . LYS A 1 33 ? 15.175 0.169 -4.593 1.00 0.70 33 LYS A O 20
ATOM 33094 N N . LEU A 1 34 ? 14.561 2.331 -4.696 1.00 0.72 34 LEU A N 20
ATOM 33095 C CA . LEU A 1 34 ? 13.551 2.215 -3.649 1.00 0.64 34 LEU A CA 20
ATOM 33096 C C . LEU A 1 34 ? 12.488 1.202 -4.049 1.00 0.58 34 LEU A C 20
ATOM 33097 O O . LEU A 1 34 ? 12.236 0.235 -3.328 1.00 0.62 34 LEU A O 20
ATOM 33113 N N . ILE A 1 35 ? 11.889 1.423 -5.211 1.00 0.54 35 ILE A N 20
ATOM 33114 C CA . ILE A 1 35 ? 10.837 0.555 -5.715 1.00 0.52 35 ILE A CA 20
ATOM 33115 C C . ILE A 1 35 ? 11.335 -0.878 -5.868 1.00 0.55 35 ILE A C 20
ATOM 33116 O O . ILE A 1 35 ? 10.647 -1.826 -5.487 1.00 0.58 35 ILE A O 20
ATOM 33132 N N . GLU A 1 36 ? 12.539 -1.030 -6.402 1.00 0.59 36 GLU A N 20
ATOM 33133 C CA . GLU A 1 36 ? 13.106 -2.351 -6.628 1.00 0.66 36 GLU A CA 20
ATOM 33134 C C . GLU A 1 36 ? 13.299 -3.106 -5.315 1.00 0.62 36 GLU A C 20
ATOM 33135 O O . GLU A 1 36 ? 12.826 -4.233 -5.172 1.00 0.62 36 GLU A O 20
ATOM 33147 N N . GLU A 1 37 ? 13.965 -2.477 -4.353 1.00 0.62 37 GLU A N 20
ATOM 33148 C CA . GLU A 1 37 ? 14.250 -3.123 -3.075 1.00 0.65 37 GLU A CA 20
ATOM 33149 C C . GLU A 1 37 ? 12.971 -3.363 -2.275 1.00 0.56 37 GLU A C 20
ATOM 33150 O O . GLU A 1 37 ? 12.845 -4.374 -1.579 1.00 0.57 37 GLU A O 20
ATOM 33162 N N . ALA A 1 38 ? 12.027 -2.435 -2.376 1.00 0.51 38 ALA A N 20
ATOM 33163 C CA . ALA A 1 38 ? 10.750 -2.573 -1.687 1.00 0.46 38 ALA A CA 20
ATOM 33164 C C . ALA A 1 38 ? 9.936 -3.709 -2.290 1.00 0.42 38 ALA A C 20
ATOM 33165 O O . ALA A 1 38 ? 9.327 -4.503 -1.568 1.00 0.43 38 ALA A O 20
ATOM 33172 N N . ARG A 1 39 ? 9.939 -3.793 -3.616 1.00 0.43 39 ARG A N 20
ATOM 33173 C CA . ARG A 1 39 ? 9.224 -4.851 -4.309 1.00 0.45 39 ARG A CA 20
ATOM 33174 C C . ARG A 1 39 ? 9.808 -6.209 -3.972 1.00 0.45 39 ARG A C 20
ATOM 33175 O O . ARG A 1 39 ? 9.070 -7.132 -3.687 1.00 0.49 39 ARG A O 20
ATOM 33196 N N . LYS A 1 40 ? 11.130 -6.324 -3.983 1.00 0.49 40 LYS A N 20
ATOM 33197 C CA . LYS A 1 40 ? 11.788 -7.595 -3.679 1.00 0.55 40 LYS A CA 20
ATOM 33198 C C . LYS A 1 40 ? 11.296 -8.160 -2.347 1.00 0.49 40 LYS A C 20
ATOM 33199 O O . LYS A 1 40 ? 11.160 -9.374 -2.186 1.00 0.54 40 LYS A O 20
ATOM 33218 N N . MET A 1 41 ? 11.010 -7.268 -1.411 1.00 0.45 41 MET A N 20
ATOM 33219 C CA . MET A 1 41 ? 10.511 -7.650 -0.110 1.00 0.46 41 MET A CA 20
ATOM 33220 C C . MET A 1 41 ? 9.058 -8.128 -0.189 1.00 0.41 41 MET A C 20
ATOM 33221 O O . MET A 1 41 ? 8.741 -9.243 0.220 1.00 0.46 41 MET A O 20
ATOM 33235 N N . ALA A 1 42 ? 8.186 -7.290 -0.743 1.00 0.37 42 ALA A N 20
ATOM 33236 C CA . ALA A 1 42 ? 6.749 -7.578 -0.768 1.00 0.39 42 ALA A CA 20
ATOM 33237 C C . ALA A 1 42 ? 6.388 -8.640 -1.805 1.00 0.42 42 ALA A C 20
ATOM 33238 O O . ALA A 1 42 ? 5.453 -9.420 -1.609 1.00 0.49 42 ALA A O 20
ATOM 33245 N N . GLU A 1 43 ? 7.132 -8.665 -2.900 1.00 0.45 43 GLU A N 20
ATOM 33246 C 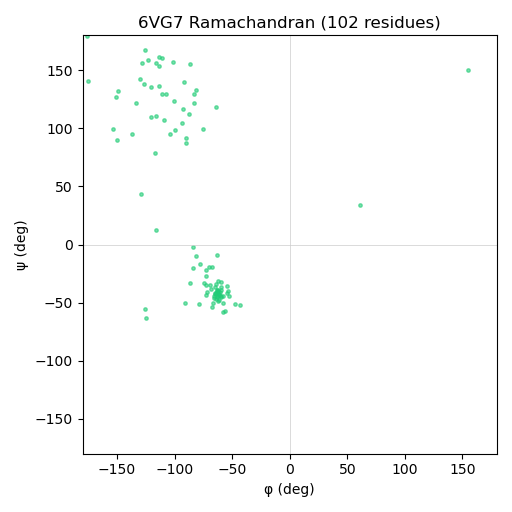CA . GLU A 1 43 ? 6.886 -9.600 -3.989 1.00 0.59 43 GLU A CA 20
ATOM 33247 C C . GLU A 1 43 ? 7.039 -11.029 -3.473 1.00 0.63 43 GLU A C 20
ATOM 33248 O O . GLU A 1 43 ? 6.195 -11.891 -3.723 1.00 0.75 43 GLU A O 20
ATOM 33260 N N . LYS A 1 44 ? 8.103 -11.257 -2.708 1.00 0.60 44 LYS A N 20
ATOM 33261 C CA . LYS A 1 44 ? 8.366 -12.567 -2.122 1.00 0.70 44 LYS A CA 20
ATOM 33262 C C . LYS A 1 44 ? 7.514 -12.799 -0.878 1.00 0.66 44 LYS A C 20
ATOM 33263 O O . LYS A 1 44 ? 7.295 -13.940 -0.476 1.00 0.75 44 LYS A O 20
ATOM 33282 N N . ALA A 1 45 ? 7.022 -11.719 -0.283 1.00 0.57 45 ALA A N 20
ATOM 33283 C CA . ALA A 1 45 ? 6.174 -11.815 0.904 1.00 0.59 45 ALA A CA 20
ATOM 33284 C C . ALA A 1 45 ? 4.755 -12.232 0.531 1.00 0.59 45 ALA A C 20
ATOM 33285 O O . ALA A 1 45 ? 3.878 -12.338 1.390 1.00 0.66 45 ALA A O 20
ATOM 33292 N N . ASN A 1 46 ? 4.551 -12.463 -0.765 1.00 0.56 46 ASN A N 20
ATOM 33293 C CA . ASN A 1 46 ? 3.258 -12.876 -1.308 1.00 0.60 46 ASN A CA 20
ATOM 33294 C C . ASN A 1 46 ? 2.215 -11.796 -1.089 1.00 0.54 46 ASN A C 20
ATOM 33295 O O . ASN A 1 46 ? 1.032 -12.079 -0.890 1.00 0.63 46 ASN A O 20
ATOM 33306 N N . LEU A 1 47 ? 2.662 -10.555 -1.126 1.00 0.44 47 LEU A N 20
ATOM 33307 C CA . LEU A 1 47 ? 1.767 -9.421 -1.025 1.00 0.42 47 LEU A CA 20
ATOM 33308 C C . LEU A 1 47 ? 1.440 -8.916 -2.420 1.00 0.41 47 LEU A C 20
ATOM 33309 O O . LEU A 1 47 ? 2.310 -8.895 -3.296 1.00 0.58 47 LEU A O 20
ATOM 33325 N N . ILE A 1 48 ? 0.193 -8.531 -2.634 1.00 0.30 48 ILE A N 20
ATOM 33326 C CA . ILE A 1 48 ? -0.217 -8.011 -3.926 1.00 0.32 48 ILE A CA 20
ATOM 33327 C C . ILE A 1 48 ? 0.223 -6.559 -4.061 1.00 0.32 48 ILE A C 20
ATOM 33328 O O . ILE A 1 48 ? -0.477 -5.635 -3.643 1.00 0.33 48 ILE A O 20
ATOM 33344 N N . LEU A 1 49 ? 1.410 -6.379 -4.618 1.00 0.34 49 LEU A N 20
ATOM 33345 C CA . LEU A 1 49 ? 2.010 -5.063 -4.755 1.00 0.35 49 LEU A CA 20
ATOM 33346 C C . LEU A 1 49 ? 1.616 -4.418 -6.075 1.00 0.35 49 LEU A C 20
ATOM 33347 O O . LEU A 1 49 ? 1.654 -5.058 -7.130 1.00 0.44 49 LEU A O 20
ATOM 33363 N N . ILE A 1 50 ? 1.219 -3.158 -6.006 1.00 0.33 50 ILE A N 20
ATOM 33364 C CA . ILE A 1 50 ? 0.916 -2.387 -7.197 1.00 0.34 50 ILE A CA 20
ATOM 33365 C C . ILE A 1 50 ? 1.782 -1.132 -7.230 1.00 0.32 50 ILE A C 20
ATOM 33366 O O . ILE A 1 50 ? 1.501 -0.147 -6.545 1.00 0.36 50 ILE A O 20
ATOM 33382 N N . THR A 1 51 ? 2.850 -1.190 -8.007 1.00 0.32 51 THR A N 20
ATOM 33383 C CA . THR A 1 51 ? 3.772 -0.075 -8.129 1.00 0.35 51 THR A CA 20
ATOM 33384 C C . THR A 1 51 ? 3.244 0.965 -9.114 1.00 0.38 51 THR A C 20
ATOM 33385 O O . THR A 1 51 ? 3.108 0.695 -10.308 1.00 0.55 51 THR A O 20
ATOM 33396 N N . VAL A 1 52 ? 2.932 2.147 -8.607 1.00 0.39 52 VAL A N 20
ATOM 33397 C CA . VAL A 1 52 ? 2.376 3.208 -9.431 1.00 0.49 52 VAL A CA 20
ATOM 33398 C C . VAL A 1 52 ? 3.226 4.470 -9.342 1.00 0.58 52 VAL A C 20
ATOM 33399 O O . VAL A 1 52 ? 4.068 4.598 -8.452 1.00 0.80 52 VAL A O 20
ATOM 33412 N N . GLY A 1 53 ? 3.017 5.392 -10.271 1.00 0.66 53 GLY A N 20
ATOM 33413 C CA . GLY A 1 53 ? 3.722 6.654 -10.227 1.00 0.75 53 GLY A CA 20
ATOM 33414 C C . GLY A 1 53 ? 2.843 7.816 -10.626 1.00 0.81 53 GLY A C 20
ATOM 33415 O O . GLY A 1 53 ? 2.681 8.077 -11.816 1.00 1.24 53 GLY A O 20
ATOM 33419 N N . ASP A 1 54 ? 2.303 8.493 -9.597 1.00 0.71 54 ASP A N 20
ATOM 33420 C CA . ASP A 1 54 ? 1.415 9.671 -9.703 1.00 0.82 54 ASP A CA 20
ATOM 33421 C C . ASP A 1 54 ? 0.251 9.500 -8.738 1.00 0.70 54 ASP A C 20
ATOM 33422 O O . ASP A 1 54 ? -0.154 8.368 -8.466 1.00 0.64 54 ASP A O 20
ATOM 33431 N N . GLU A 1 55 ? -0.291 10.594 -8.225 1.00 0.80 55 GLU A N 20
ATOM 33432 C CA . GLU A 1 55 ? -1.350 10.509 -7.234 1.00 0.79 55 GLU A CA 20
ATOM 33433 C C . GLU A 1 55 ? -2.578 9.814 -7.816 1.00 0.69 55 GLU A C 20
ATOM 33434 O O . GLU A 1 55 ? -3.176 8.944 -7.178 1.00 0.71 55 GLU A O 20
ATOM 33446 N N . GLU A 1 56 ? -2.927 10.171 -9.047 1.00 0.70 56 GLU A N 20
ATOM 33447 C CA . GLU A 1 56 ? -4.091 9.592 -9.701 1.00 0.70 56 GLU A CA 20
ATOM 33448 C C . GLU A 1 56 ? -3.843 8.132 -10.060 1.00 0.66 56 GLU A C 20
ATOM 33449 O O . GLU A 1 56 ? -4.771 7.326 -10.073 1.00 0.67 56 GLU A O 20
ATOM 33461 N N . GLU A 1 57 ? -2.587 7.792 -10.334 1.00 0.65 57 GLU A N 20
ATOM 33462 C CA . GLU A 1 57 ? -2.210 6.408 -10.603 1.00 0.65 57 GLU A CA 20
ATOM 33463 C C . GLU A 1 57 ? -2.481 5.541 -9.377 1.00 0.55 57 GLU A C 20
ATOM 33464 O O . GLU A 1 57 ? -2.992 4.425 -9.491 1.00 0.52 57 GLU A O 20
ATOM 33476 N N . LEU A 1 58 ? -2.149 6.076 -8.203 1.00 0.52 58 LEU A N 20
ATOM 33477 C CA . LEU A 1 58 ? -2.435 5.405 -6.936 1.00 0.48 58 LEU A CA 20
ATOM 33478 C C . LEU A 1 58 ? -3.924 5.237 -6.766 1.00 0.46 58 LEU A C 20
ATOM 33479 O O . LEU A 1 58 ? -4.400 4.188 -6.336 1.00 0.44 58 LEU A O 20
ATOM 33495 N N . LYS A 1 59 ? -4.652 6.282 -7.129 1.00 0.52 59 LYS A N 20
ATOM 33496 C CA . LYS A 1 59 ? -6.084 6.328 -6.924 1.00 0.57 59 LYS A CA 20
ATOM 33497 C C . LYS A 1 59 ? -6.777 5.194 -7.668 1.00 0.51 59 LYS A C 20
ATOM 33498 O O . LYS A 1 59 ? -7.860 4.745 -7.292 1.00 0.58 59 LYS A O 20
ATOM 33517 N N . LYS A 1 60 ? -6.132 4.735 -8.716 1.00 0.49 60 LYS A N 20
ATOM 33518 C CA . LYS A 1 60 ? -6.662 3.669 -9.537 1.00 0.48 60 LYS A CA 20
ATOM 33519 C C . LYS A 1 60 ? -6.198 2.308 -9.035 1.00 0.41 60 LYS A C 20
ATOM 33520 O O . LYS A 1 60 ? -6.954 1.339 -9.066 1.00 0.41 60 LYS A O 20
ATOM 33539 N N . ALA A 1 61 ? -4.964 2.249 -8.542 1.00 0.40 61 ALA A N 20
ATOM 33540 C CA . ALA A 1 61 ? -4.432 1.025 -7.962 1.00 0.39 61 ALA A CA 20
ATOM 33541 C C . ALA A 1 61 ? -5.259 0.630 -6.746 1.00 0.32 61 ALA A C 20
ATOM 33542 O O . ALA A 1 61 ? -5.561 -0.543 -6.536 1.00 0.34 61 ALA A O 20
ATOM 33549 N N . ILE A 1 62 ? -5.633 1.636 -5.962 1.00 0.31 62 ILE A N 20
ATOM 33550 C CA . ILE A 1 62 ? -6.499 1.441 -4.801 1.00 0.37 62 ILE A CA 20
ATOM 33551 C C . ILE A 1 62 ? -7.833 0.822 -5.217 1.00 0.36 62 ILE A C 20
ATOM 33552 O O . ILE A 1 62 ? -8.305 -0.136 -4.605 1.00 0.38 62 ILE A O 20
ATOM 33568 N N . LYS A 1 63 ? -8.422 1.364 -6.277 1.00 0.37 63 LYS A N 20
ATOM 33569 C CA . LYS A 1 63 ? -9.729 0.914 -6.742 1.00 0.40 63 LYS A CA 20
ATOM 33570 C C . LYS A 1 63 ? -9.669 -0.521 -7.263 1.00 0.35 63 LYS A C 20
ATOM 33571 O O . LYS A 1 63 ? -10.546 -1.333 -6.972 1.00 0.40 63 LYS A O 20
ATOM 33590 N N . LYS A 1 64 ? -8.629 -0.827 -8.030 1.00 0.34 64 LYS A N 20
ATOM 33591 C CA . LYS A 1 64 ? -8.487 -2.148 -8.632 1.00 0.39 64 LYS A CA 20
ATOM 33592 C C . LYS A 1 64 ? -8.201 -3.206 -7.573 1.00 0.35 64 LYS A C 20
ATOM 33593 O O . LYS A 1 64 ? -8.533 -4.377 -7.748 1.00 0.40 64 LYS A O 20
ATOM 33612 N N . ALA A 1 65 ? -7.587 -2.786 -6.472 1.00 0.30 65 ALA A N 20
ATOM 33613 C CA . ALA A 1 65 ? -7.312 -3.687 -5.361 1.00 0.30 65 ALA A CA 20
ATOM 33614 C C . ALA A 1 65 ? -8.611 -4.146 -4.711 1.00 0.33 65 ALA A C 20
ATOM 33615 O O . ALA A 1 65 ? -8.716 -5.280 -4.240 1.00 0.38 65 ALA A O 20
ATOM 33622 N N . ASP A 1 66 ? -9.604 -3.262 -4.706 1.00 0.35 66 ASP A N 20
ATOM 33623 C CA . ASP A 1 66 ? -10.921 -3.581 -4.160 1.00 0.41 66 ASP A CA 20
ATOM 33624 C C . ASP A 1 66 ? -11.547 -4.732 -4.936 1.00 0.40 66 ASP A C 20
ATOM 33625 O O . ASP A 1 66 ? -12.095 -5.664 -4.347 1.00 0.47 66 ASP A O 20
ATOM 33634 N N . ASP A 1 67 ? -11.429 -4.675 -6.260 1.00 0.36 67 ASP A N 20
ATOM 33635 C CA . ASP A 1 67 ? -11.961 -5.720 -7.134 1.00 0.38 67 ASP A CA 20
ATOM 33636 C C . ASP A 1 67 ? -11.350 -7.076 -6.810 1.00 0.40 67 ASP A C 20
ATOM 33637 O O . ASP A 1 67 ? -12.027 -8.105 -6.872 1.00 0.48 67 ASP A O 20
ATOM 33646 N N . ILE A 1 68 ? -10.070 -7.078 -6.466 1.00 0.37 68 ILE A N 20
ATOM 33647 C CA . ILE A 1 68 ? -9.376 -8.313 -6.138 1.00 0.41 68 ILE A CA 20
ATOM 33648 C C . ILE A 1 68 ? -9.800 -8.803 -4.756 1.00 0.41 68 ILE A C 20
ATOM 33649 O O . ILE A 1 68 ? -9.987 -10.002 -4.537 1.00 0.47 68 ILE A O 20
ATOM 33665 N N . ALA A 1 69 ? -9.966 -7.860 -3.835 1.00 0.39 69 ALA A N 20
ATOM 33666 C CA . ALA A 1 69 ? -10.384 -8.172 -2.476 1.00 0.43 69 ALA A CA 20
ATOM 33667 C C . ALA A 1 69 ? -11.774 -8.789 -2.463 1.00 0.47 69 ALA A C 20
ATOM 33668 O O . ALA A 1 69 ? -11.972 -9.877 -1.926 1.00 0.53 69 ALA A O 20
ATOM 33675 N N . LYS A 1 70 ? -12.724 -8.094 -3.078 1.00 0.52 70 LYS A N 20
ATOM 33676 C CA . LYS A 1 70 ? -14.118 -8.536 -3.120 1.00 0.65 70 LYS A CA 20
ATOM 33677 C C . LYS A 1 70 ? -14.248 -9.893 -3.778 1.00 0.63 70 LYS A C 20
ATOM 33678 O O . LYS A 1 70 ? -15.141 -10.673 -3.445 1.00 0.72 70 LYS A O 20
ATOM 33697 N N . LYS A 1 71 ? -13.357 -10.159 -4.716 1.00 0.62 71 LYS A N 20
ATOM 33698 C CA . LYS A 1 71 ? -13.360 -11.413 -5.439 1.00 0.76 71 LYS A CA 20
ATOM 33699 C C . LYS A 1 71 ? -13.292 -12.586 -4.471 1.00 0.83 71 LYS A C 20
ATOM 33700 O O . LYS A 1 71 ? -13.984 -13.589 -4.650 1.00 1.03 71 LYS A O 20
ATOM 33719 N N . GLN A 1 72 ? -12.460 -12.458 -3.442 1.00 0.79 72 GLN A N 20
ATOM 33720 C CA . GLN A 1 72 ? -12.268 -13.566 -2.511 1.00 1.04 72 GLN A CA 20
ATOM 33721 C C . GLN A 1 72 ? -12.519 -13.212 -1.036 1.00 1.06 72 GLN A C 20
ATOM 33722 O O . GLN A 1 72 ? -13.295 -13.881 -0.358 1.00 1.22 72 GLN A O 20
ATOM 33736 N N . ASN A 1 73 ? -11.840 -12.188 -0.531 1.00 1.03 73 ASN A N 20
ATOM 33737 C CA . ASN A 1 73 ? -11.716 -12.002 0.918 1.00 1.18 73 ASN A CA 20
ATOM 33738 C C . ASN A 1 73 ? -12.317 -10.720 1.484 1.00 1.00 73 ASN A C 20
ATOM 33739 O O . ASN A 1 73 ? -11.988 -10.356 2.613 1.00 1.24 73 ASN A O 20
ATOM 33750 N N . SER A 1 74 ? -13.146 -10.015 0.733 1.00 1.13 74 SER A N 20
ATOM 33751 C CA . SER A 1 74 ? -13.631 -8.699 1.166 1.00 1.53 74 SER A CA 20
ATOM 33752 C C . SER A 1 74 ? -14.416 -8.716 2.486 1.00 1.47 74 SER A C 20
ATOM 33753 O O . SER A 1 74 ? -14.847 -7.662 2.951 1.00 1.93 74 SER A O 20
ATOM 33761 N N . SER A 1 75 ? -14.613 -9.888 3.084 1.00 1.40 75 SER A N 20
ATOM 33762 C CA . SER A 1 75 ? -15.152 -9.960 4.438 1.00 2.05 75 SER A CA 20
ATOM 33763 C C . SER A 1 75 ? -14.227 -9.199 5.389 1.00 1.90 75 SER A C 20
ATOM 33764 O O . SER A 1 75 ? -14.671 -8.588 6.363 1.00 2.43 75 SER A O 20
ATOM 33772 N N . GLU A 1 76 ? -12.939 -9.238 5.072 1.00 1.26 76 GLU A N 20
ATOM 33773 C CA . GLU A 1 76 ? -11.937 -8.426 5.740 1.00 1.12 76 GLU A CA 20
ATOM 33774 C C . GLU A 1 76 ? -10.657 -8.426 4.915 1.00 0.74 76 GLU A C 20
ATOM 33775 O O . GLU A 1 76 ? -9.924 -9.415 4.880 1.00 0.88 76 GLU A O 20
ATOM 33787 N N . ALA A 1 77 ? -10.420 -7.330 4.216 1.00 0.55 77 ALA A N 20
ATOM 33788 C CA . ALA A 1 77 ? -9.211 -7.172 3.430 1.00 0.44 77 ALA A CA 20
ATOM 33789 C C . ALA A 1 77 ? -8.424 -5.977 3.937 1.00 0.37 77 ALA A C 20
ATOM 33790 O O . ALA A 1 77 ? -9.005 -5.031 4.474 1.00 0.42 77 ALA A O 20
ATOM 33797 N N . LYS A 1 78 ? -7.111 -6.016 3.787 1.00 0.35 78 LYS A N 20
ATOM 33798 C CA . LYS A 1 78 ? -6.269 -4.936 4.273 1.00 0.37 78 LYS A CA 20
ATOM 33799 C C . LYS A 1 78 ? -5.213 -4.576 3.240 1.00 0.33 78 LYS A C 20
ATOM 33800 O O . LYS A 1 78 ? -4.642 -5.448 2.584 1.00 0.37 78 LYS A O 20
ATOM 33819 N N . ILE A 1 79 ? -4.974 -3.285 3.092 1.00 0.29 79 ILE A N 20
ATOM 33820 C CA . ILE A 1 79 ? -4.026 -2.785 2.110 1.00 0.29 79 ILE A CA 20
ATOM 33821 C C . ILE A 1 79 ? -2.975 -1.925 2.804 1.00 0.29 79 ILE A C 20
ATOM 33822 O O . ILE A 1 79 ? -3.283 -1.212 3.750 1.00 0.40 79 ILE A O 20
ATOM 33838 N N . LEU A 1 80 ? -1.737 -2.019 2.360 1.00 0.23 80 LEU A N 20
ATOM 33839 C CA . LEU A 1 80 ? -0.678 -1.157 2.863 1.00 0.28 80 LEU A CA 20
ATOM 33840 C C . LEU A 1 80 ? -0.333 -0.136 1.785 1.00 0.30 80 LEU A C 20
ATOM 33841 O O . LEU A 1 80 ? -0.069 -0.510 0.653 1.00 0.45 80 LEU A O 20
ATOM 33857 N N . ILE A 1 81 ? -0.357 1.144 2.116 1.00 0.27 81 ILE A N 20
ATOM 33858 C CA . ILE A 1 81 ? 0.035 2.166 1.154 1.00 0.27 81 ILE A CA 20
ATOM 33859 C C . ILE A 1 81 ? 1.276 2.904 1.637 1.00 0.27 81 ILE A C 20
ATOM 33860 O O . ILE A 1 81 ? 1.216 3.676 2.593 1.00 0.33 81 ILE A O 20
ATOM 33876 N N . LEU A 1 82 ? 2.401 2.640 0.988 1.00 0.27 82 LEU A N 20
ATOM 33877 C CA . LEU A 1 82 ? 3.645 3.332 1.292 1.00 0.31 82 LEU A CA 20
ATOM 33878 C C . LEU A 1 82 ? 3.831 4.507 0.348 1.00 0.34 82 LEU A C 20
ATOM 33879 O O . LEU A 1 82 ? 4.273 4.339 -0.781 1.00 0.59 82 LEU A O 20
ATOM 33895 N N . LEU A 1 83 ? 3.499 5.693 0.807 1.00 0.35 83 LEU A N 20
ATOM 33896 C CA . LEU A 1 83 ? 3.613 6.880 -0.024 1.00 0.42 83 LEU A CA 20
ATOM 33897 C C . LEU A 1 83 ? 4.504 7.913 0.640 1.00 0.44 83 LEU A C 20
ATOM 33898 O O . LEU A 1 83 ? 4.730 7.858 1.848 1.00 0.55 83 LEU A O 20
ATOM 33914 N N . GLU A 1 84 ? 5.035 8.839 -0.138 1.00 0.43 84 GLU A N 20
ATOM 33915 C CA . GLU A 1 84 ? 5.717 9.964 0.458 1.00 0.45 84 GLU A CA 20
ATOM 33916 C C . GLU A 1 84 ? 4.803 11.181 0.408 1.00 0.47 84 GLU A C 20
ATOM 33917 O O . GLU A 1 84 ? 4.643 11.828 -0.630 1.00 0.54 84 GLU A O 20
ATOM 33929 N N . LYS A 1 85 ? 4.198 11.469 1.544 1.00 0.45 85 LYS A N 20
ATOM 33930 C CA . LYS A 1 85 ? 3.291 12.594 1.687 1.00 0.56 85 LYS A CA 20
ATOM 33931 C C . LYS A 1 85 ? 2.891 12.708 3.154 1.00 0.53 85 LYS A C 20
ATOM 33932 O O . LYS A 1 85 ? 2.786 11.688 3.840 1.00 0.53 85 LYS A O 20
ATOM 33951 N N . PRO A 1 86 ? 2.713 13.928 3.677 1.00 0.60 86 PRO A N 20
ATOM 33952 C CA . PRO A 1 86 ? 2.127 14.123 5.003 1.00 0.62 86 PRO A CA 20
ATOM 33953 C C . PRO A 1 86 ? 0.675 13.656 5.023 1.00 0.61 86 PRO A C 20
ATOM 33954 O O . PRO A 1 86 ? -0.152 14.152 4.255 1.00 0.68 86 PRO A O 20
ATOM 33965 N N . VAL A 1 87 ? 0.372 12.686 5.874 1.00 0.59 87 VAL A N 20
ATOM 33966 C CA . VAL A 1 87 ? -0.969 12.123 5.926 1.00 0.62 87 VAL A CA 20
ATOM 33967 C C . VAL A 1 87 ? -1.558 12.200 7.330 1.00 0.62 87 VAL A C 20
ATOM 33968 O O . VAL A 1 87 ? -0.914 11.837 8.316 1.00 0.66 87 VAL A O 20
ATOM 33981 N N . SER A 1 88 ? -2.777 12.698 7.406 1.00 0.69 88 SER A N 20
ATOM 33982 C CA . SER A 1 88 ? -3.514 12.760 8.654 1.00 0.76 88 SER A CA 20
ATOM 33983 C C . SER A 1 88 ? -4.514 11.604 8.725 1.00 0.72 88 SER A C 20
ATOM 33984 O O . SER A 1 88 ? -4.674 10.874 7.741 1.00 0.69 88 SER A O 20
ATOM 33992 N N . PRO A 1 89 ? -5.196 11.396 9.869 1.00 0.78 89 PRO A N 20
ATOM 33993 C CA . PRO A 1 89 ? -6.292 10.421 9.951 1.00 0.79 89 PRO A CA 20
ATOM 33994 C C . PRO A 1 89 ? -7.354 10.679 8.882 1.00 0.67 89 PRO A C 20
ATOM 33995 O O . PRO A 1 89 ? -8.005 9.751 8.394 1.00 0.65 89 PRO A O 20
ATOM 34006 N N . GLU A 1 90 ? -7.491 11.947 8.506 1.00 0.71 90 GLU A N 20
ATOM 34007 C CA . GLU A 1 90 ? -8.447 12.361 7.486 1.00 0.72 90 GLU A CA 20
ATOM 34008 C C . GLU A 1 90 ? -7.995 11.885 6.107 1.00 0.64 90 GLU A C 20
ATOM 34009 O O . GLU A 1 90 ? -8.794 11.356 5.335 1.00 0.68 90 GLU A O 20
ATOM 34021 N N . TYR A 1 91 ? -6.709 12.068 5.810 1.00 0.62 91 TYR A N 20
ATOM 34022 C CA . TYR A 1 91 ? -6.122 11.552 4.573 1.00 0.62 91 TYR A CA 20
ATOM 34023 C C . TYR A 1 91 ? -6.320 10.045 4.476 1.00 0.52 91 TYR A C 20
ATOM 34024 O O . TYR A 1 91 ? -6.707 9.523 3.428 1.00 0.52 91 TYR A O 20
ATOM 34042 N N . GLU A 1 92 ? -6.050 9.357 5.580 1.00 0.48 92 GLU A N 20
ATOM 34043 C CA . GLU A 1 92 ? -6.249 7.922 5.667 1.00 0.42 92 GLU A CA 20
ATOM 34044 C C . GLU A 1 92 ? -7.698 7.558 5.368 1.00 0.42 92 GLU A C 20
ATOM 34045 O O . GLU A 1 92 ? -7.972 6.623 4.619 1.00 0.43 92 GLU A O 20
ATOM 34057 N N . LYS A 1 93 ? -8.613 8.319 5.951 1.00 0.47 93 LYS A N 20
ATOM 34058 C CA . LYS A 1 93 ? -10.038 8.062 5.823 1.00 0.54 93 LYS A CA 20
ATOM 34059 C C . LYS A 1 93 ? -10.479 8.158 4.368 1.00 0.53 93 LYS A C 20
ATOM 34060 O O . LYS A 1 93 ? -11.315 7.383 3.917 1.00 0.55 93 LYS A O 20
ATOM 34079 N N . LYS A 1 94 ? -9.895 9.099 3.634 1.00 0.54 94 LYS A N 20
ATOM 34080 C CA . LYS A 1 94 ? -10.228 9.292 2.226 1.00 0.59 94 LYS A CA 20
ATOM 34081 C C . LYS A 1 94 ? -9.939 8.026 1.425 1.00 0.52 94 LYS A C 20
ATOM 34082 O O . LYS A 1 94 ? -10.764 7.576 0.627 1.00 0.57 94 LYS A O 20
ATOM 34101 N N . LEU A 1 95 ? -8.770 7.449 1.654 1.00 0.47 95 LEU A N 20
ATOM 34102 C CA . LEU A 1 95 ? -8.344 6.271 0.912 1.00 0.45 95 LEU A CA 20
ATOM 34103 C C . LEU A 1 95 ? -8.990 5.010 1.477 1.00 0.39 95 LEU A C 20
ATOM 34104 O O . LEU A 1 95 ? -9.336 4.090 0.734 1.00 0.41 95 LEU A O 20
ATOM 34120 N N . GLN A 1 96 ? -9.166 4.986 2.793 1.00 0.37 96 GLN A N 20
ATOM 34121 C CA . GLN A 1 96 ? -9.742 3.833 3.474 1.00 0.40 96 GLN A CA 20
ATOM 34122 C C . GLN A 1 96 ? -11.230 3.708 3.164 1.00 0.45 96 GLN A C 20
ATOM 34123 O O . GLN A 1 96 ? -11.788 2.615 3.189 1.00 0.49 96 GLN A O 20
ATOM 34137 N N . LYS A 1 97 ? -11.874 4.837 2.907 1.00 0.52 97 LYS A N 20
ATOM 34138 C CA . LYS A 1 97 ? -13.284 4.841 2.541 1.00 0.64 97 LYS A CA 20
ATOM 34139 C C . LYS A 1 97 ? -13.479 4.526 1.057 1.00 0.65 97 LYS A C 20
ATOM 34140 O O . LYS A 1 97 ? -14.511 3.978 0.661 1.00 0.72 97 LYS A O 20
ATOM 34159 N N . TYR A 1 98 ? -12.495 4.880 0.235 1.00 0.63 98 TYR A N 20
ATOM 34160 C CA . TYR A 1 98 ? -12.611 4.704 -1.210 1.00 0.68 98 TYR A CA 20
ATOM 34161 C C . TYR A 1 98 ? -12.680 3.224 -1.577 1.00 0.64 98 TYR A C 20
ATOM 34162 O O . TYR A 1 98 ? -13.564 2.800 -2.322 1.00 0.73 98 TYR A O 20
ATOM 34180 N N . ALA A 1 99 ? -11.745 2.449 -1.056 1.00 0.56 99 ALA A N 20
ATOM 34181 C CA . ALA A 1 99 ? -11.761 1.004 -1.226 1.00 0.56 99 ALA A CA 20
ATOM 34182 C C . ALA A 1 99 ? -12.294 0.373 0.043 1.00 0.52 99 ALA A C 20
ATOM 34183 O O . ALA A 1 99 ? -12.095 0.920 1.125 1.00 0.60 99 ALA A O 20
ATOM 34190 N N . ASP A 1 100 ? -12.973 -0.757 -0.051 1.00 0.54 100 ASP A N 20
ATOM 34191 C CA . ASP A 1 100 ? -13.443 -1.388 1.165 1.00 0.53 100 ASP A CA 20
ATOM 34192 C C . ASP A 1 100 ? -12.369 -2.320 1.675 1.00 0.47 100 ASP A C 20
ATOM 34193 O O . ASP A 1 100 ? -12.233 -3.461 1.223 1.00 0.51 100 ASP A O 20
ATOM 34202 N N . ALA A 1 101 ? -11.635 -1.814 2.645 1.00 0.42 101 ALA A N 20
ATOM 34203 C CA . ALA A 1 101 ? -10.514 -2.507 3.243 1.00 0.39 101 ALA A CA 20
ATOM 34204 C C . ALA A 1 101 ? -9.982 -1.668 4.378 1.00 0.37 101 ALA A C 20
ATOM 34205 O O . ALA A 1 101 ? -10.235 -0.463 4.435 1.00 0.50 101 ALA A O 20
ATOM 34212 N N . GLU A 1 102 ? -9.249 -2.280 5.273 1.00 0.31 102 GLU A N 20
ATOM 34213 C CA . GLU A 1 102 ? -8.566 -1.521 6.291 1.00 0.31 102 GLU A CA 20
ATOM 34214 C C . GLU A 1 102 ? -7.173 -1.179 5.792 1.00 0.29 102 GLU A C 20
ATOM 34215 O O . GLU A 1 102 ? -6.227 -1.941 5.983 1.00 0.36 102 GLU A O 20
ATOM 34227 N N . VAL A 1 103 ? -7.061 -0.046 5.113 1.00 0.27 103 VAL A N 20
ATOM 34228 C CA . VAL A 1 103 ? -5.795 0.340 4.520 1.00 0.32 103 VAL A CA 20
ATOM 34229 C C . VAL A 1 103 ? -4.915 1.042 5.541 1.00 0.32 103 VAL A C 20
ATOM 34230 O O . VAL A 1 103 ? -5.357 1.934 6.272 1.00 0.38 103 VAL A O 20
ATOM 34243 N N . ARG A 1 104 ? -3.679 0.603 5.607 1.00 0.33 104 ARG A N 20
ATOM 34244 C CA . ARG A 1 104 ? -2.699 1.197 6.482 1.00 0.37 104 ARG A CA 20
ATOM 34245 C C . ARG A 1 104 ? -1.828 2.137 5.666 1.00 0.33 104 ARG A C 20
ATOM 34246 O O . ARG A 1 104 ? -0.911 1.701 4.967 1.00 0.38 104 ARG A O 20
ATOM 34267 N N . VAL A 1 105 ? -2.131 3.424 5.728 1.00 0.31 105 VAL A N 20
ATOM 34268 C CA . VAL A 1 105 ? -1.384 4.396 4.955 1.00 0.31 105 VAL A CA 20
ATOM 34269 C C . VAL A 1 105 ? -0.138 4.827 5.729 1.00 0.31 105 VAL A C 20
ATOM 34270 O O . VAL A 1 105 ? -0.228 5.377 6.826 1.00 0.41 105 VAL A O 20
ATOM 34283 N N . ARG A 1 106 ? 1.027 4.534 5.184 1.00 0.31 106 ARG A N 20
ATOM 34284 C CA . ARG A 1 106 ? 2.279 4.847 5.855 1.00 0.35 106 ARG A CA 20
ATOM 34285 C C . ARG A 1 106 ? 3.112 5.794 5.008 1.00 0.29 106 ARG A C 20
ATOM 34286 O O . ARG A 1 106 ? 3.204 5.632 3.789 1.00 0.31 106 ARG A O 20
ATOM 34307 N N . THR A 1 107 ? 3.707 6.785 5.650 1.00 0.34 107 THR A N 20
ATOM 34308 C CA . THR A 1 107 ? 4.550 7.733 4.951 1.00 0.36 107 THR A CA 20
ATOM 34309 C C . THR A 1 107 ? 5.995 7.233 4.956 1.00 0.40 107 THR A C 20
ATOM 34310 O O . THR A 1 107 ? 6.508 6.781 5.983 1.00 0.56 107 THR A O 20
ATOM 34321 N N . VAL A 1 108 ? 6.635 7.272 3.799 1.00 0.44 108 VAL A N 20
ATOM 34322 C CA . VAL A 1 108 ? 7.982 6.744 3.661 1.00 0.60 108 VAL A CA 20
ATOM 34323 C C . VAL A 1 108 ? 8.924 7.788 3.066 1.00 0.68 108 VAL A C 20
ATOM 34324 O O . VAL A 1 108 ? 8.508 8.634 2.274 1.00 0.86 108 VAL A O 20
ATOM 34337 N N . THR A 1 109 ? 10.182 7.753 3.490 1.00 0.68 109 THR A N 20
ATOM 34338 C CA . THR A 1 109 ? 11.207 8.627 2.941 1.00 0.78 109 THR A CA 20
ATOM 34339 C C . THR A 1 109 ? 12.466 7.843 2.570 1.00 0.71 109 THR A C 20
ATOM 34340 O O . THR A 1 109 ? 13.307 8.321 1.809 1.00 0.88 109 THR A O 20
ATOM 34351 N N . SER A 1 110 ? 12.595 6.632 3.106 1.00 0.59 110 SER A N 20
ATOM 34352 C CA . SER A 1 110 ? 13.768 5.806 2.844 1.00 0.54 110 SER A CA 20
ATOM 34353 C C . SER A 1 110 ? 13.380 4.343 2.613 1.00 0.49 110 SER A C 20
ATOM 34354 O O . SER A 1 110 ? 12.485 3.805 3.269 1.00 0.51 110 SER A O 20
ATOM 34362 N N . PRO A 1 111 ? 14.068 3.703 1.640 1.00 0.49 111 PRO A N 20
ATOM 34363 C CA . PRO A 1 111 ? 13.822 2.309 1.222 1.00 0.49 111 PRO A CA 20
ATOM 34364 C C . PRO A 1 111 ? 13.774 1.315 2.375 1.00 0.45 111 PRO A C 20
ATOM 34365 O O . PRO A 1 111 ? 12.998 0.357 2.348 1.00 0.50 111 PRO A O 20
ATOM 34376 N N . ASP A 1 112 ? 14.615 1.530 3.375 1.00 0.47 112 ASP A N 20
ATOM 34377 C CA . ASP A 1 112 ? 14.705 0.613 4.503 1.00 0.49 112 ASP A CA 20
ATOM 34378 C C . ASP A 1 112 ? 13.447 0.668 5.359 1.00 0.43 112 ASP A C 20
ATOM 34379 O O . ASP A 1 112 ? 12.970 -0.361 5.839 1.00 0.45 112 ASP A O 20
ATOM 34388 N N . GLU A 1 113 ? 12.898 1.864 5.528 1.00 0.43 113 GLU A N 20
ATOM 34389 C CA . GLU A 1 113 ? 11.668 2.031 6.290 1.00 0.45 113 GLU A CA 20
ATOM 34390 C C . GLU A 1 113 ? 10.504 1.386 5.553 1.00 0.37 113 GLU A C 20
ATOM 34391 O O . GLU A 1 113 ? 9.620 0.793 6.169 1.00 0.40 113 GLU A O 20
ATOM 34403 N N . ALA A 1 114 ? 10.523 1.486 4.227 1.00 0.37 114 ALA A N 20
ATOM 34404 C CA . ALA A 1 114 ? 9.522 0.832 3.395 1.00 0.39 114 ALA A CA 20
ATOM 34405 C C . ALA A 1 114 ? 9.509 -0.666 3.671 1.00 0.36 114 ALA A C 20
ATOM 34406 O O . ALA A 1 114 ? 8.460 -1.252 3.936 1.00 0.38 114 ALA A O 20
ATOM 34413 N N . LYS A 1 115 ? 10.693 -1.269 3.638 1.00 0.38 115 LYS A N 20
ATOM 34414 C CA . LYS A 1 115 ? 10.843 -2.695 3.902 1.00 0.45 115 LYS A CA 20
ATOM 34415 C C . LYS A 1 115 ? 10.382 -3.046 5.316 1.00 0.39 115 LYS A C 20
ATOM 34416 O O . LYS A 1 115 ? 9.869 -4.139 5.555 1.00 0.44 115 LYS A O 20
ATOM 34435 N N . ARG A 1 116 ? 10.554 -2.106 6.242 1.00 0.36 116 ARG A N 20
ATOM 34436 C CA . ARG A 1 116 ? 10.147 -2.313 7.627 1.00 0.39 116 ARG A CA 20
ATOM 34437 C C . ARG A 1 116 ? 8.631 -2.454 7.731 1.00 0.35 116 ARG A C 20
ATOM 34438 O O . ARG A 1 116 ? 8.128 -3.414 8.318 1.00 0.42 116 ARG A O 20
ATOM 34459 N N . TRP A 1 117 ? 7.908 -1.501 7.153 1.00 0.31 117 TRP A N 20
ATOM 34460 C CA . TRP A 1 117 ? 6.453 -1.508 7.219 1.00 0.32 117 TRP A CA 20
ATOM 34461 C C . TRP A 1 117 ? 5.884 -2.723 6.497 1.00 0.30 117 TRP A C 20
ATOM 34462 O O . TRP A 1 117 ? 4.923 -3.336 6.965 1.00 0.36 117 TRP A O 20
ATOM 34483 N N . ILE A 1 118 ? 6.491 -3.072 5.367 1.00 0.29 118 ILE A N 20
ATOM 34484 C CA . ILE A 1 118 ? 6.094 -4.257 4.613 1.00 0.32 118 ILE A CA 20
ATOM 34485 C C . ILE A 1 118 ? 6.231 -5.509 5.474 1.00 0.36 118 ILE A C 20
ATOM 34486 O O . ILE A 1 118 ? 5.323 -6.337 5.534 1.00 0.40 118 ILE A O 20
ATOM 34502 N N . LYS A 1 119 ? 7.365 -5.624 6.154 1.00 0.41 119 LYS A N 20
ATOM 34503 C CA . LYS A 1 119 ? 7.641 -6.772 7.009 1.00 0.53 119 LYS A CA 20
ATOM 34504 C C . LYS A 1 119 ? 6.603 -6.885 8.121 1.00 0.55 119 LYS A C 20
ATOM 34505 O O . LYS A 1 119 ? 6.056 -7.960 8.371 1.00 0.67 119 LYS A O 20
ATOM 34524 N N . GLU A 1 120 ? 6.327 -5.762 8.768 1.00 0.51 120 GLU A N 20
ATOM 34525 C CA . GLU A 1 120 ? 5.403 -5.724 9.894 1.00 0.63 120 GLU A CA 20
ATOM 34526 C C . GLU A 1 120 ? 3.977 -6.063 9.456 1.00 0.60 120 GLU A C 20
ATOM 34527 O O . GLU A 1 120 ? 3.228 -6.707 10.193 1.00 0.79 120 GLU A O 20
ATOM 34539 N N . PHE A 1 121 ? 3.613 -5.633 8.257 1.00 0.44 121 PHE A N 20
ATOM 34540 C CA . PHE A 1 121 ? 2.278 -5.879 7.721 1.00 0.43 121 PHE A CA 20
ATOM 34541 C C . PHE A 1 121 ? 2.162 -7.313 7.208 1.00 0.46 121 PHE A C 20
ATOM 34542 O O . PHE A 1 121 ? 1.099 -7.925 7.278 1.00 0.54 121 PHE A O 20
ATOM 34559 N N . SER A 1 122 ? 3.266 -7.837 6.696 1.00 0.44 122 SER A N 20
ATOM 34560 C CA . SER A 1 122 ? 3.314 -9.205 6.202 1.00 0.50 122 SER A CA 20
ATOM 34561 C C . SER A 1 122 ? 3.084 -10.198 7.337 1.00 0.58 122 SER A C 20
ATOM 34562 O O . SER A 1 122 ? 2.283 -11.129 7.214 1.00 0.80 122 SER A O 20
ATOM 34570 N N . GLU A 1 123 ? 3.775 -9.984 8.445 1.00 0.63 123 GLU A N 20
ATOM 34571 C CA . GLU A 1 123 ? 3.749 -10.930 9.547 1.00 0.81 123 GLU A CA 20
ATOM 34572 C C . GLU A 1 123 ? 2.643 -10.606 10.543 1.00 0.92 123 GLU A C 20
ATOM 34573 O O . GLU A 1 123 ? 2.899 -10.113 11.643 1.00 1.44 123 GLU A O 20
ATOM 34585 N N . GLU A 1 124 ? 1.412 -10.882 10.144 1.00 1.15 124 GLU A N 20
ATOM 34586 C CA . GLU A 1 124 ? 0.272 -10.745 11.034 1.00 1.53 124 GLU A CA 20
ATOM 34587 C C . GLU A 1 124 ? -0.468 -12.072 11.121 1.00 2.14 124 GLU A C 20
ATOM 34588 O O . GLU A 1 124 ? -1.442 -12.268 10.362 1.00 2.76 124 GLU A O 20
#

Foldseek 3Di:
DAEAEEEEDDDPVLCVLLCVLLVVLVHHYDYAYDPVRVVVVLVVVLVVCVVPPLVAYEYEYEYADDDDVVNLCVSCVSHPYHYHYDHDDDSVVSSVVSVVSSPD

Nearest PDB structures (foldseek):
  6vg7-assembly1_A  TM=9.794E-01  e=9.619E-16  synthetic construct
  3gx1-assembly1_B  TM=5.784E-01  e=6.807E-03  Listeria innocua Clip11262
  3lfh-assembly2_D  TM=4.500E-01  e=1.390E-02  Caldanaerobacter subterraneus subsp. tengcongensis MB4
  7ale-assembly1_A  TM=4.382E-01  e=1.988E-01  Homo sapiens
  4ja0-assembly1_A-2  TM=5.533E-01  e=2.842E+00  Bombyx mori

Radius of gyration: 12.33 Å; Cα contacts (8 Å, |Δi|>4): 177; chains: 1; bounding box: 32×27×23 Å

Sequence (104 aa):
MTLFVLILSNDKKLIEEARKMAEKANLILITVGDEEELKKAIKKADDIAKKQNSSEAKILILLEKPVSPEYEKKLQKYADAEVRVRTVTSPDEAKRWIKEFSEEMTLFVLILSNDKKLIEEARKMAEKANLILITVGDEEELKKAIKKADDIAKKQNSSEAKILILLEKPVSPEYEKKLQKYADAEVRVRTVTSPDEAKRWIKEFSEEMTLFVLILSNDKKLIEEARKMAEKANLILITVGDEEELKKAIKKADDIAKKQNSSEAKILILLEKPVSPEYEKKLQKYADAEVRVRTVTSPDEAKRWIKEFSEEMTLFVLILSNDKKLIEEARKMAEKANLILITVGDEEELKKAIKKADDIAKKQNSSEAKILILLEKPVSPEYEKKLQKYADAEVRVRTVTSPDEAKRWIKEFSEEMTLFVLILSNDKKLIEEARKMAEKANLILITVGDEEELKKAIKKADDIAKKQNSSEAKILILLEKPVSPEYEKKLQKYADAEVRVRTVTSPDEAKRWIKEFSEEMTLFVLILSNDKKLIEEARKMAEKANLILITVGDEEELKKAIKKADDIAKKQNSSEAKILILLEKPVSPEYEKKLQKYADAEVRVRTVTSPDEAKRWIKEFSEEMTLFVLILSNDKKLIEEARKMAEKANLILITVGDEEELKKAIKKADDIAKKQNSSEAKILILLEKPVSPEYEKKLQKYADAEVRVRTVTSPDEAKRWIKEFSEEMTLFVLILSNDKKLIEEARKMAEKANLILITVGDEEELKKAIKKADDIAKKQNSSEAKILILLEKPVSPEYEKKLQKYADAEVRVRTVTSPDEAKRWIKEFSEEMTLFVLILSNDKKLIEEARKMAEKANLILITVGDEEELKKAIKKADDIAKKQNSSEAKILILLEKPVSPEYEKKLQKYADAEVRVRTVTSPDEAKRWIKEFSEEMTLFVLILSNDKKLIEEARKMAEKANLILITVGDEEELKKAIKKADDIAKKQNSSEAKILILLEKPVSPEYEKKLQKYADAEVRVRTVTSPDEAKRWIKEFSEEMTLFVLILSNDKKLIEEARKMAEKANLILITVGDEEELKKAIKKADDIAKKQNSSEAKILILLEKPVSPEYEKKLQKYADAEVRVRTVTSPDEAKRWIKEFSEEMTLFVLILSNDKKLIEEARKMAEKANLILITVGDEEELKKAIKKADDIAKKQNSSEAKILILLEKPVSPEYEKKLQKYADAEVRVRTVTSPDEAKRWIKEFSEEMTLFVLILSNDKKLIEEARKMAEKANLILITVGDEEELKKAIKKADDIAKKQNSSEAKILILLEKPVSPEYEKKLQKYADAEVRVRTVTSPDEAKRWIKEFSEEMTLFVLILSNDKKLIEEARKMAEKANLILITVGDEEELKKAIKKADDIAKKQNSSEAKILILLEKPVSPEYEKKLQKYADAEVRVRTVTSPDEAKRWIKEFSEEMTLFVLILSNDKKLIEEARKMAEKANLILITVGDEEELKKAIKKADDIAKKQNSSEAKILILLEKPVSPEYEKKLQKYADAEVRVRTVTSPDEAKRWIKEFSEEMTLFVLILSNDKKLIEEARKMAEKANLILITVGDEEELKKAIKKADDIAKKQNSSEAKILILLEKPVSPEYEKKLQKYADAEVRVRTVTSPDEAKRWIKEFSEEMTLFVLILSNDKKLIEEARKMAEKANLILITVGDEEELKKAIKKADDIAKKQNSSEAKILILLEKPVSPEYEKKLQKYADAEVRVRTVTSPDEAKRWIKEFSEEMTLFVLILSNDKKLIEEARKMAEKANLILITVGDEEELKKAIKKADDIAKKQNSSEAKILILLEKPVSPEYEKKLQKYADAEVRVRTVTSPDEAKRWIKEFSEEMTLFVLILSNDKKLIEEARKMAEKANLILITVGDEEELKKAIKKADDIAKKQNSSEAKILILLEKPVSPEYEKKLQKYADAEVRVRTVTSPDEAKRWIKEFSEEMTLFVLILSNDKKLIEEARKMAEKANLILITVGDEEELKKAIKKADDIAKKQNSSEAKILILLEKPVSPEYEKKLQKYADAEVRVRTVTSPDEAKRWIKEFSEE

Secondary structure (DSSP, 8-state):
--EEEEEE---HHHHHHHHHHHHHTT-EEEE--SHHHHHHHHHHHHHHHHHHTTTS-EEEEEESS---HHHHHHHHTTTTSEEEEEE--SHHHHHHHHHHHHT-

B-factor: mean 1.12, std 0.78, range [0.22, 4.92]